Protein 6E0V (pdb70)

Nearest PDB structures (foldseek):
  6e0v-assembly1_A  TM=9.963E-01  e=3.475E-103  Escherichia phage phi92
  8x8m-assembly1_B  TM=2.894E-01  e=4.722E-09  Klebsiella phage SH-Kp 152410
  6f7k-assembly1_A  TM=2.338E-01  e=8.108E-05  Salmonella phage Det7
  3t9g-assembly1_A  TM=5.305E-01  e=9.166E-01  Caldicellulosiruptor bescii
  7znq-assembly1_D  TM=3.486E-01  e=6.035E-01  Stutzerimonas stutzeri ATCC 14405 = CCUG 16156

B-factor: mean 27.91, std 14.45, range [8.95, 146.29]

Sequence (1806 aa):
SYVEKNLLSSTTGAAMVGLPSGGNLLQAQYFVTPEQFGAIGDGVTDDTQAILKTITFANTNNIQVRADKNYRFTSSIAMSGVRWYGGTFTGNGGTMISTVSCWMENVRRFEKCYVKMLGGDCRFYRNIFSNATSTAAFLMQAMTSEGTLDFSYNEMYGCKYAILQQGTGEVMTYGRYSNNYIHDIKGDAIELNVVQKHYTEGLIIEENNHIANVDASGQGANWGIGIGVAGSGPYGVDDVPDSQYVRNFSIVGNRVYNCRQCLHVEMGKNNFTIRRDNEVYPNTAVSTGTGLTTCGVALYGCQDFEVDGLTGYLLNDPSVSTRMVFIDWGVNNGRYAGPPINFTIKNLDDIPESSIEEIATSGSDAWENSTIVSSNINCNVFKWRGLPSSSSTFNNIRCRSIDFIGQHGSGEGSGGGFYTRSQFTYMKWVGCTALSGDETTVSFAKIYTDRCDQVGNNFGVPTAVDGTGHRGPVLTTISEQYFTAYDEFPGGREFPTGTVIHCASGKKHVVTVGGAFFSDNEKIKATVTGQTYLQSNALNWASNGYAKAAGTKIVIPGAGANGGDLVTTIARATYVTNSLYTIDIADPIVTPTAENTQIKALNPVTFVTVNSYVEKNLLSSTTGAAMVGLPSGGNLLQAQYFVTPEQFGAIGDGVTDDTQAILKTITFANTNNIQVRADKNYRFTSSIAMSGVRWYGGTFTGNGGTMISTVSCWMENVRRFEKCYVKMLGGDCRFYRNIFSNATSTAAFLMQAMTSEGTLDFSYNEMYGCKYAILQQGTGEVMTYGRYSNNYIHDIKGDAIELNVVQKHYTEGLIIENNHIANVDASGQGANWGIGIGVAGSGPYGVDDVPDSQYVRNFSIVGNRVYNCRQCLHVEMGKNFTIRDNEVYPNTAVSTGTGLTTCGVALYGCQDFEVDGLTGYLLNDPSVSTRMVFIDWGVNNGRYAGPPINFTIKNLDDIPESSIEEIATSGSSDAWEENSSTIVSNINCNVFKWRGLPSSSTFNNIRCRSIDFIGQHGSGEGSGGGFYTRSQFTYMKWVGCTALSGDETTVSFAKIYTDRCDQVGNNFGVPTAVDGTGHRGPVLTTISEQYFTAYDEFPGGREFPTGTVIHCASGKKHVVTVGGAFFSDNEKIKATVTGQTYLQSNALNWASNGYAKAAGTKIVIPGAGANGGDLVTTIARATYVTNSLYTIDIADPIVTPTAEENTQQIIKALNPVTFVTVNSYVEKNLLSSTTGAAMVGLPSGGNLLQAQYFVTPEQFGAIGDGVTDDTQAILKTITFANTNNIQVRADKNYRFTSSIAMSGVRWYGGTFTGNGGTMISTVSCWMENVRFEKCYVKMLGGDCRFYRNIFSNATSTAAFLMQAMTSEGTLDFSYNEMYGCKYAILQQGTGEVMTYGRYSNNYIHDIKGDAIELNVVQKHYTEGLIIENNHIANVDASGQGANWGIGIGVAGSGPYGVDVPDSQYVRNFSIVGNRVYNCRQCLHVEMGKNFTIRDNEVYPNTAVSTGTGLTTCGVALYGCQDFEVDGLTGYLLNDPSVSTRMVFIDWGVNNGRYAGPPINFTIKNLDDIPESSIEIATSGSDAWENSTIVSNINCNVFKWRGLPSSSSTFNNIRCRSIDFIGQHGSGEGSGGGFYTRSSQFTYMKWVGCTALSSGGDDEETTTTVVSFAKIYTDRCDQVGNNFGVPTAVDGTGHRGPVLTTISEQYFTAYDEFPGGREFPTGTVIHCASGKKHVVTVGGAFFSDNEKIKATVTGQTYLQSNALNWASNGYAKAAGTKIVIPGAGANGGDLVTTIARATYVTNSLYTIDIADPIVTPTAENTQIKALNPVTFVTVN

Solvent-accessible surface area: 73915 Å² total; per-residue (Å²): 163,204,89,111,178,129,91,86,95,50,138,84,1,26,43,90,61,60,59,142,101,73,27,34,63,70,134,39,72,134,48,10,27,0,52,112,40,50,7,94,8,76,17,123,57,82,4,5,120,7,0,59,109,0,10,86,80,4,80,102,77,107,34,30,0,93,14,135,106,53,0,53,0,54,61,66,0,73,3,50,36,4,80,1,40,13,11,27,1,15,2,88,4,31,16,37,0,4,0,37,50,1,97,0,27,85,2,82,0,23,92,0,36,0,42,0,34,0,13,83,0,55,0,45,122,2,61,1,0,52,2,82,18,74,3,0,0,20,0,67,50,6,100,46,100,2,27,0,10,0,6,139,3,50,0,51,22,0,60,22,0,0,9,2,60,10,88,47,82,27,0,34,65,0,90,0,6,47,2,106,0,23,73,4,81,0,2,0,0,14,0,44,62,0,29,154,8,0,112,136,12,0,44,0,44,62,0,95,3,21,49,0,56,0,45,78,55,37,84,85,51,0,9,0,0,0,0,3,4,29,41,81,32,13,25,131,30,80,80,67,31,3,0,73,97,3,27,0,40,22,2,92,0,82,26,0,41,1,0,0,14,0,53,2,0,26,74,6,33,0,92,85,3,51,0,27,0,19,23,67,11,0,67,82,3,71,12,39,8,0,0,0,0,0,43,2,0,10,43,8,36,0,18,9,2,64,10,108,19,65,22,88,92,102,97,18,32,41,0,0,24,1,19,4,1,65,45,166,64,160,73,17,4,0,0,8,34,4,27,0,60,66,1,85,0,39,104,1,12,1,31,1,9,0,5,4,8,57,87,45,107,0,36,1,73,0,12,58,5,37,0,35,49,0,34,0,28,0,13,0,8,31,0,32,0,54,77,0,76,0,63,24,4,50,2,24,0,42,9,18,105,64,52,35,16,2,7,52,75,78,76,41,79,98,117,0,36,0,66,0,46,30,1,40,0,53,50,77,41,60,31,65,49,69,22,45,70,1,35,9,48,136,15,44,19,90,59,26,62,15,30,7,76,64,36,65,45,36,142,55,113,18,36,111,125,146,82,67,81,40,42,103,69,142,13,81,59,51,83,12,16,3,0,111,66,5,39,61,11,1,10,0,81,8,64,72,53,67,75,7,35,1,63,78,18,0,2,61,21,9,120,94,0,45,0,59,51,4,99,36,45,22,65,93,0,22,9,48,62,28,64,2,71,36,72,12,82,26,7,24,54,29,5,60,0,18,0,22,22,0,4,77,65,26,32,92,18,78,4,7,0,37,119,43,36,48,94,61,125,107,44,67,0,0,36,6,35,50,66,2,61,10,19,10,11,68,37,4,42,0,87,9,66,56,92,21,68,62,71,62,74,140,161,207,92,106,177,122,91,84,91,50,136,81,1,25,44,90,61,62,57,144,100,74,27,30,64,71,134,39,72,138,49,8,28,0,52,111,38,49,6,97,8,77,15,120,57,80,3,5,118,7,0,38,106,0,9,83,80,5,23,84,82,107,32,28,0,91,13,134,107,52,1,54,0,53,61,52,0,12,2,4,38,3,80,1,38,11,11,24,1,15,2,88,5,32,16,41,0,4,0,22,39,1,97,0,28,82,2,72,0,29,84,1,33,0,41,0,40,0,3,77,0,60,0,46,123,2,50,0,0,48,1,76,18,74,2,0,0,19,0,61,48,7,58,1,72,1,26,0,8,0,6,139,2,54,0,53,23,0,59,22,0,0,10,2,51,12,82,44,44,18,0,33,66,0,90,0,6,48,2,108,0,25,74,4,82,0,2,0,0,16,0,44,51,0,36,142,8,1,110,136,12,1,45,0,44,63,0,96,3,21,50,0,59,0,48,76,56,35,85,84,49,0,7,0,0,0,0,3,4,29,40,83,33,12,26,131,32,81,78,68,32,3,0,72,94,3,22,0,23,23,2,94,0,84,26,0,42,2,0,0,15,0,51,2,0,29,74,7,31,1,103,87,3,54,0,26,0,18,21,68,11,0,68,82,2,73,13,42,5,0,0,0,0,1,40,2,0,10,45,8,45,0,28,9,2,63,11,108,19,65,23,85,94,102,98,17,31,70,0,0,28,1,10,2,2,74,40,165,76,153,91,20,3,0,0,8,44,3,30,0,61,66,2,83,0,38,101,1,13,1,46,1,9,0,6,4,5,59,89,46,124,0,47,1,74,0,13,57,6,37,0,36,51,0,59,0,27,1,12,0,7,31,0,32,0,57,74,1,75,0,64,23,4,50,1,26,0,44,8,17,106,84,54,40,14,5,7,51,76,80,76,33,79,101,116,0,35,0,68,0,47,30,1,41,0,54,47,76,42,59,27,64,48,70,21,44,69,1,35,10,49,138,15,44,19,91,59,25,60,16,30,8,76,63,37,66,45,36,143,54,110,17,37,111,125,146,80,65,78,37,40,101,74,140,13,82,59,52,83,13,17,3,0,116,67,6,36,58,10,0,11,0,84,7,65,73,54,65,78,6,36,1,64,80,18,0,2,62,22,10,119,95,1,90,0,56,52,4,97,87,44,26,65,94,0,22,8,50,60,27,63,2,69,36,72,12,83,25,6,23,53,26,5,59,0,16,0,43,24,0,3,66,154,42,34,91,16,79,5,8,0,38,121,43,35,48,93,62,124,107,43,69,1,0,37,6,36,49,63,2,71,39,82,12,75,78,73,23,55,1,80,10,67,57,92,22,68,63,72,61,75,142,158,206,92,104,175,119,92,86,93,49,137,82,1,26,43,89,60,61,62,144,103,75,27,33,64,67,131,49,97,120,63,10,31,0,54,117,36,51,6,94,9,74,15,118,55,78,3,4,120,7,0,54,113,0,10,87,83,1,66,100,75,120,34,17,0,97,12,132,107,53,0,50,0,56,57,78,1,75,2,50,34,1,89,0,30,11,11,26,0,16,2,86,6,32,15,40,0,2,0,37,49,1,103,0,36,72,2,75,0,28,88,0,29,0,33,0,35,0,14,88,0,70,0,51,151,2,48,0,0,49,3,76,19,69,2,0,0,18,1,70,52,8,100,47,98,3,21,0,18,0,0,127,2,47,0,53,24,0,58,19,0,0,10,2,52,10,82,48,77,32,0,23,84,0,62,0,0,46,2,91,0,25,72,3,92,0,2,0,0,14,0,44,52,0,31,151,11,4,116,116,23,7,52,0,34,75,2,65,0,12,54,0,57,0,48,70,76,26,90,83,47,0,8,0,0,0,0,2,2,33,39,80,30,14,20,115,29,81,77,69,33,1,2,78,105,9,23,0,20,29,2,84,0,78,27,0,41,2,0,0,16,0,51,2,0,20,74,7,38,1,96,84,3,53,0,25,0,18,20,67,10,0,65,78,6,73,12,41,4,0,0,0,0,1,40,3,0,9,51,8,42,0,29,10,1,63,10,106,19,60,23,86,94,104,99,18,29,59,0,0,31,1,10,2,1,74,36,161,76,146,89,20,5,1,0,7,47,4,26,0,64,65,2,81,0,38,86,1,6,0,40,4,10,0,6,4,4,60,89,27,114,0,52,1,72,0,12,58,6,45,2,23,50,0,68,0,25,1,12,0,9,34,0,32,0,53,75,2,95,0,86,22,3,49,1,25,0,40,8,16,108,82,53,40,14,4,8,51,71,80,79,25,78,103,116,0,35,0,66,0,47,30,1,38,4,85,41,75,72,84,34,95,60,62,21,42,71,0,34,10,50,140,16,40,13,93,68,31,81,24,31,7,75,63,38,60,45,36,144,52,112,19,38,110,120,145,83,69,79,55,45,102,71,137,12,82,58,53,84,13,16,3,0,112,68,5,42,62,11,2,12,0,83,7,62,72,54,65,76,6,35,1,61,80,19,0,2,61,24,10,119,87,1,74,0,61,58,4,95,85,43,24,68,90,1,21,8,46,61,27,62,1,70,35,73,10,77,26,6,24,61,46,6,92,0,14,0,41,23,0,4,64,160,40,33,93,16,74,3,7,1,40,123,43,35,45,80,62,93,67,46,53,0,0,35,6,24,44,63,2,71,38,81,10,74,93,72,24,53,1,82,13,69,56,94,22,67,63,72,62,72,143

Secondary structure (DSSP, 8-state):
----HHHHTSTTGGGGSB-TTSSBSGGG--EE-GGGGT---EEEEE-HHHHHHHHHHHHHHT-EEE--SEEE--S-EEEES-EEES-EEEEEEEEEEEEES-EEES-EEEEEEEEEEEEEEEEES-EEE---SSEEEEEEEESS-EEEEEES-EEESSSEEEEEEEEES-EEEEEEES-EEEEESS-SEEEES-TTS-TT-EEEES-EEEEE--TTS-TTTTEEEEEE--S---TTS-GGGSEES-EEES-EEEEESEEEEEESEEEEEEEEEEEEE-TTSSTTS-PPPEEEEEES-EEEEEEEEEE--SS-TTT--EEEEEE-EEETTEEE---EEEEEEEEE-TTSEEEEE----SSS--EEEEEEEE-SEEEEE---SEEEEEEEEESEEEEESS--TTSSTTTTS----S--EEEEES-EE-BTTB--EEEE----SEEEEES-SS------SSTTBTBS-------EEEESSSSPPPS--B-TT-EEEETTS-EEEEEE-BB---TT--B--B-TT--EEEBSSS-TTSSTT---TT-EEEETT-SGGGPPEEEEEEEEEEEETTEEEEEESS--SS-B-TTB--EESSB-EEEEE-/----HHHHTSTTGGGGSB-TTSSBGGGG--EE-GGGGT---EEEEE-HHHHHHHHHHHHHHT-EEE--SEEE--S-EEEES-EEES-EEEEEEEEEEEEES-EEES-EEEEEEEEEEEEEEEEES-EEE---SSEEEEEEEESS-EEEEEES-EEESSSEEEEEEEEESPEEEEEEES-EEEEESS-SEEEES-TT--TT-EEEES-EEEEE--TTS-TTTTEEEEEE--S---TTS-GGGSEES-EEES-EEEEESEEEEEESEEEEEEEEEEEEE-TTSSTTS-PPPEEEEEES-EEEEEEEEEE--SS-TTT--EEEEEE-EEETTEEE---EEEEEEEEE-TTSEEEEE----SSS--EEEEEEEE-SEEEEE---SEEEEEEEEESEEEEESS--TTSSTTTTS----S--EEEEES-EE-BTTB--EEEE----SEEEEES-SS------SSTTTTSS-------EEEESSSSPPPS--B-TT-EEEETTS-EEEEEE-BB---TT--B----TT--EEEBSSS-TTSSTT---TT-EEEETT-SGGG-PEEEEEEEEEEEETTEEEEEESS--SS---TTB--EESSB-EEEEE-/----HHHHTSTTGGGGSB-TTSSBSGGG--EE-GGGGT---EEEEE-HHHHHHHHHHHHHHT-EEE--SEEE--S-EEEES-EEES-EEEEEEEEEEEEES-EEES-EEEEEEEEEEEEEEEEES-EEE---SSEEEEEEEESS-EEEEEES-EEESSSEEEEEEEEES-EEEEEEES-EEEEESS-SEEEES-TTS-TT-EEEES-EEEEE--TTSSTTTTEEEEEE--S---TTS-GGGSEEEEEEES-EEEEESEEEEEESEEEEEEEEEEEEE-TTSSTTS-PPPEEEEEES-EEEEEEEEE---SS-TTT--EEEEEE-EEETTEEE---EEEEEEEEE-TTSEEEEE----SSS--EEEEEEEE-SEEEEE---SEEEEEEEEESEEEEESS--TTSSTTTTS----S--EEEEES-EE--TT--EEEEE----SEEEEES-SS------SSTTTTSS-------EEEESSSSPPPS--B-TT-EEEETTS-EEEEEE-BB---TT--B----TT--EEEBSSS-TTSSTT---TT-EEEETT-SGGG--EEEEEEEEEEEETTEEEEEESS--SS---TTB--EESSB-EEEEE-

Foldseek 3Di:
DDDDPVCCPDPCNQQVAADPVRGTRNVVPQAAELVVQPFPQAQPPASAVSVQVRQVVCVVVVGEYEYEGEHEHEAEAEHENYEYEYYEYAYPQAHEYEYENYEYAHYEYHSYAYEYQAAEYEYAHYEQARHAPQERYEYEQRAEEHEYEAEHYEYENYAEYAEYDQPHHEHQYYEAEHYEYEHYQFEDAEHEQRLVYNVVEDEHAQYEYEHFFNAPHEAPGFEHHEDEFADDFAAPDDSSRAREDYEAYNYEHYATQEHYEYERHEHYEYEAYEYAHEPVGHPPNPDHGADYAYELYEHYEYYHYHYFYPDDVVVHQAHAHAAYHADVRAGHRFYFNYEYEHAAYQSHEHAHEGEAAQVDAGAYEYEHARYEEYEYHYFGQEYEAYQHEYQEYHEEYQAAPPRGGCRNPHDYLPAREYEAEQYEHHDQQARHYDYYAQQHLYYHYENYPDDHDHDHPDPCSNHDDDDDAHEEEEDQDDADFAADWHQQQYKYAYPVRKIKHWHFTWGDADPQWWWAKDDFFAFKIWTPDDDCPDRNRHHDGSFWKWFQLQDPPRHIDIWTFNATWDADPNTTMTGTPDTGHHIDHGGGHMGGPGHIDMDMDD/DDDDPVCCPDPCNQQVADDPVRGTRVVVPQEAELVVQPFPQAQPPASAVSVQVRQVVCVVPVGAYEYEGEHEHEAEAEHESYEYEYYEYAYPQAHEYEYANYEYAHYEYHSYAYEYQAHEYEYAHYEQEQHAPQERYEYEQRAEEYEYEAEHYEYENYAEHAEYDQPHHEHQYYEHEHYEYEHYQFEDHEHEQRLVYNVPEDEAAQYEYYHFFNAPHAAPGFEHHEYEFDDDFAQPDDSSRAREDYEAYNYEHYETQEHYEYERHEHYEYEAYEYAHEPPGHPPNPDHGADYAYELYEHYEYYHYHYFYPDDPVVHQAHAHAYYHDDPHAGHRFYFNYEYEHAAYQSHEHAHEGEAAQVDFGEYYYEHARYEEYEYEYFGQEYEAYAHEYQEYHEEYQAAPPRGHCRPPHDYLPAGEYEYEQYEHHDQQARHYDYYAQQHLYYHYENYPDDHDHDHDDPCSNHDDDDDAHEEEEEQDDADFAADWHQQQYKYAYPVRKIKHWHHTWGDADPQWWWAKDDFFAFKIWTPDDDCPDRNRHHDFSFWKWFQLQDPPRGIDIWTFNATWDDDPNTTMTGTPDTGHGIDHTGTGIGGPGHIDMDMDD/DDDDPPCLPDPCNQQVADDPVRGTRVVVDQAAELVVQPFPQAQPPASAVSVQVRLVCCQVVVGAYEYEGEHEHEAEAEHESYEYEYYEYAYPQAHEYEYEQYEYARYEDHSYAYEYQAAEYEYAHYEQERHAPQERYEYEQRAEEYEYEAEHYEYENYAEHADYDQPHHEHAAYEAEHYEYEHYQFEDHEHEQRLVYNVVAAEAAQYEYEHFFNAPHAAPGFEHHEHEFDDDFAAPDDSSRANEDYEYEHYEHYATQEHYYYERHEHYEYEAYEYEHEPPGRPPNPDHGADYAYELYEHYEYYHYHYFYPDDPVVHQAHEHQAYHDDPRAGHRFYFHYEYEHAAYQSHEYAHEGEDAQVDAGEYEYEHARYEEYEYEYFGQEYEAYQHEYQEYHEEYQAAPPRGHCRNVHDYLPAGEYEAEQYEHHDQFARHYDYYAQQHLYYYYENYPDDHDHDHPDPCSNHDDDDDAHAEEEDQDDADFAADWHCQQYKYQYPVRKIKHWHFTWGDADPQWWWAKDDWFAFKIWTPDDDCPDRNHHHDGHFWKWFQLQDPPRGIDIWTFHATWDADPNTTMTGTDDTGHGIDHTGTHIGGPRHIDMDMDD

InterPro domains:
  IPR006626 Parallel beta-helix repeat [SM00710] (318-340)
  IPR006626 Parallel beta-helix repeat [SM00710] (371-393)
  IPR006626 Parallel beta-helix repeat [SM00710] (399-439)
  IPR006626 Parallel beta-helix repeat [SM00710] (443-464)
  IPR006626 Parallel beta-helix repeat [SM00710] (465-496)
  IPR011050 Pectin lyase fold/virulence factor [SSF51126] (240-481)
  IPR012334 Pectin lyase fold [G3DSA:2.160.20.10] (234-518)
  IPR023882 Colanic acid biosynthesis WcaM [PF27800] (357-556)
  IPR058969 Putative phage tail fibre, N-terminal domain [PF26208] (10-114)

Structure (mmCIF, N/CA/C/O backbone):
data_6E0V
#
_entry.id   6E0V
#
_cell.length_a   118.400
_cell.length_b   118.400
_cell.length_c   140.166
_cell.angle_alpha   90.00
_cell.angle_beta   90.00
_cell.angle_gamma   120.00
#
_symmetry.space_group_name_H-M   'P 3'
#
loop_
_entity.id
_entity.type
_entity.pdbx_description
1 polymer 'Bacteriophage Phi92 gp150'
2 non-polymer 'STRONTIUM ION'
3 non-polymer 'CHLORIDE ION'
4 non-polymer GLYCEROL
5 non-polymer 1,2-ETHANEDIOL
6 water water
#
loop_
_atom_site.group_PDB
_atom_site.id
_atom_site.type_symbol
_atom_site.label_atom_id
_atom_site.label_alt_id
_atom_site.label_comp_id
_atom_site.label_asym_id
_atom_site.label_entity_id
_atom_site.label_seq_id
_atom_site.pdbx_PDB_ins_code
_atom_site.Cartn_x
_atom_site.Cartn_y
_atom_site.Cartn_z
_atom_site.occupancy
_atom_site.B_iso_or_equiv
_atom_site.auth_seq_id
_atom_site.auth_comp_id
_atom_site.auth_asym_id
_atom_site.auth_atom_id
_atom_site.pdbx_PDB_model_num
ATOM 1 N N . SER A 1 23 ? 66.024 -37.340 7.327 1.00 75.01 201 SER A N 1
ATOM 2 C CA . SER A 1 23 ? 65.213 -38.473 6.895 1.00 89.55 201 SER A CA 1
ATOM 3 C C . SER A 1 23 ? 64.018 -38.012 6.057 1.00 58.71 201 SER A C 1
ATOM 4 O O . SER A 1 23 ? 63.510 -38.763 5.226 1.00 41.50 201 SER A O 1
ATOM 11 N N . TYR A 1 24 ? 63.583 -36.773 6.278 1.00 41.28 202 TYR A N 1
ATOM 12 C CA . TYR A 1 24 ? 62.480 -36.165 5.552 1.00 59.80 202 TYR A CA 1
ATOM 13 C C . TYR A 1 24 ? 62.992 -35.105 4.584 1.00 42.38 202 TYR A C 1
ATOM 14 O O . TYR A 1 24 ? 64.089 -34.561 4.734 1.00 45.02 202 TYR A O 1
ATOM 32 N N . VAL A 1 25 ? 62.167 -34.811 3.586 1.00 41.93 203 VAL A N 1
ATOM 33 C CA . VAL A 1 25 ? 62.536 -33.883 2.521 1.00 36.99 203 VAL A CA 1
ATOM 34 C C . VAL A 1 25 ? 62.243 -32.456 2.967 1.00 41.47 203 VAL A C 1
ATOM 35 O O . VAL A 1 25 ? 61.095 -32.116 3.275 1.00 40.80 203 VAL A O 1
ATOM 48 N N . GLU A 1 26 ? 63.275 -31.605 2.961 1.00 32.65 204 GLU A N 1
ATOM 49 C CA . GLU A 1 26 ? 63.109 -30.196 3.312 1.00 43.73 204 GLU A CA 1
ATOM 50 C C . GLU A 1 26 ? 62.568 -29.400 2.129 1.00 51.13 204 GLU A C 1
ATOM 51 O O . GLU A 1 26 ? 63.072 -29.518 1.006 1.00 39.94 204 GLU A O 1
ATOM 63 N N . LYS A 1 27 ? 61.549 -28.572 2.395 1.00 41.16 205 LYS A N 1
ATOM 64 C CA . LYS A 1 27 ? 60.881 -27.817 1.336 1.00 62.03 205 LYS A CA 1
ATOM 65 C C . LYS A 1 27 ? 61.859 -26.941 0.557 1.00 37.35 205 LYS A C 1
ATOM 66 O O . LYS A 1 27 ? 61.785 -26.852 -0.670 1.00 37.32 205 LYS A O 1
ATOM 85 N N . ASN A 1 28 ? 62.776 -26.265 1.256 1.00 40.35 206 ASN A N 1
ATOM 86 C CA . ASN A 1 28 ? 63.678 -25.348 0.566 1.00 43.57 206 ASN A CA 1
ATOM 87 C C . ASN A 1 28 ? 64.743 -26.067 -0.258 1.00 41.26 206 ASN A C 1
ATOM 88 O O . ASN A 1 28 ? 65.272 -25.478 -1.207 1.00 42.15 206 ASN A O 1
ATOM 99 N N . LEU A 1 29 ? 65.078 -27.315 0.075 1.00 37.25 207 LEU A N 1
ATOM 100 C CA . LEU A 1 29 ? 65.937 -28.094 -0.811 1.00 33.80 207 LEU A CA 1
ATOM 101 C C . LEU A 1 29 ? 65.167 -28.579 -2.028 1.00 31.86 207 LEU A C 1
ATOM 102 O O . LEU A 1 29 ? 65.687 -28.552 -3.150 1.00 32.55 207 LEU A O 1
ATOM 118 N N . LEU A 1 30 ? 63.918 -29.014 -1.834 1.00 28.38 208 LEU A N 1
ATOM 119 C CA . LEU A 1 30 ? 63.148 -29.525 -2.969 1.00 32.70 208 LEU A CA 1
ATOM 120 C C . LEU A 1 30 ? 62.818 -28.425 -3.970 1.00 36.96 208 LEU A C 1
ATOM 121 O O . LEU A 1 30 ? 62.769 -28.690 -5.171 1.00 33.35 208 LEU A O 1
ATOM 137 N N . SER A 1 31 ? 62.607 -27.193 -3.505 1.00 33.79 209 SER A N 1
ATOM 138 C CA . SER A 1 31 ? 62.252 -26.095 -4.399 1.00 33.14 209 SER A CA 1
ATOM 139 C C . SER A 1 31 ? 63.468 -25.367 -4.967 1.00 34.06 209 SER A C 1
ATOM 140 O O . SER A 1 31 ? 63.298 -24.436 -5.762 1.00 31.20 209 SER A O 1
ATOM 148 N N . SER A 1 32 ? 64.680 -25.769 -4.594 1.00 33.15 210 SER A N 1
ATOM 149 C CA . SER A 1 32 ? 65.879 -25.161 -5.152 1.00 33.59 210 SER A CA 1
ATOM 150 C C . SER A 1 32 ? 66.092 -25.612 -6.604 1.00 32.45 210 SER A C 1
ATOM 151 O O . SER A 1 32 ? 65.429 -26.524 -7.106 1.00 28.00 210 SER A O 1
ATOM 159 N N . THR A 1 33 ? 67.058 -24.962 -7.274 1.00 26.48 211 THR A N 1
ATOM 160 C CA . THR A 1 33 ? 67.388 -25.258 -8.670 1.00 28.58 211 THR A CA 1
ATOM 161 C C . THR A 1 33 ? 67.954 -26.655 -8.877 1.00 30.84 211 THR A C 1
ATOM 162 O O . THR A 1 33 ? 68.030 -27.106 -10.034 1.00 32.87 211 THR A O 1
ATOM 173 N N . THR A 1 34 ? 68.358 -27.338 -7.809 1.00 28.24 212 THR A N 1
ATOM 174 C CA . THR A 1 34 ? 68.758 -28.738 -7.876 1.00 30.08 212 THR A CA 1
ATOM 175 C C . THR A 1 34 ? 67.774 -29.659 -7.159 1.00 35.87 212 THR A C 1
ATOM 176 O O . THR A 1 34 ? 68.100 -30.827 -6.903 1.00 29.94 212 THR A O 1
ATOM 187 N N . GLY A 1 35 ? 66.581 -29.167 -6.831 1.00 32.66 213 GLY A N 1
ATOM 188 C CA . GLY A 1 35 ? 65.650 -29.976 -6.064 1.00 34.55 213 GLY A CA 1
ATOM 189 C C . GLY A 1 35 ? 65.200 -31.219 -6.799 1.00 27.80 213 GLY A C 1
ATOM 190 O O . GLY A 1 35 ? 64.905 -32.248 -6.168 1.00 32.13 213 GLY A O 1
ATOM 194 N N . ALA A 1 36 ? 65.138 -31.152 -8.133 1.00 24.47 214 ALA A N 1
ATOM 195 C CA . ALA A 1 36 ? 64.692 -32.299 -8.917 1.00 23.62 214 ALA A CA 1
ATOM 196 C C . ALA A 1 36 ? 65.602 -33.504 -8.720 1.00 27.83 214 ALA A C 1
ATOM 197 O O . ALA A 1 36 ? 65.163 -34.646 -8.933 1.00 24.30 214 ALA A O 1
ATOM 204 N N . ALA A 1 37 ? 66.856 -33.279 -8.316 1.00 23.59 215 ALA A N 1
ATOM 205 C CA . ALA A 1 37 ? 67.767 -34.397 -8.067 1.00 29.60 215 ALA A CA 1
ATOM 206 C C . ALA A 1 37 ? 67.310 -35.265 -6.910 1.00 29.57 215 ALA A C 1
ATOM 207 O O . ALA A 1 37 ? 67.821 -36.383 -6.752 1.00 27.87 215 ALA A O 1
ATOM 214 N N . MET A 1 38 ? 66.359 -34.788 -6.105 1.00 33.11 216 MET A N 1
ATOM 215 C CA . MET A 1 38 ? 65.853 -35.571 -4.980 1.00 30.98 216 MET A CA 1
ATOM 216 C C . MET A 1 38 ? 64.812 -36.594 -5.400 1.00 28.97 216 MET A C 1
ATOM 217 O O . MET A 1 38 ? 64.428 -37.433 -4.565 1.00 27.55 216 MET A O 1
ATOM 231 N N . VAL A 1 39 ? 64.366 -36.546 -6.651 1.00 26.84 217 VAL A N 1
ATOM 232 C CA . VAL A 1 39 ? 63.260 -37.359 -7.138 1.00 24.61 217 VAL A CA 1
ATOM 233 C C . VAL A 1 39 ? 63.824 -38.453 -8.033 1.00 22.32 217 VAL A C 1
ATOM 234 O O . VAL A 1 39 ? 64.379 -38.167 -9.101 1.00 24.42 217 VAL A O 1
ATOM 247 N N . GLY A 1 40 ? 63.634 -39.710 -7.626 1.00 27.98 218 GLY A N 1
ATOM 248 C CA . GLY A 1 40 ? 64.131 -40.822 -8.416 1.00 26.85 218 GLY A CA 1
ATOM 249 C C . GLY A 1 40 ? 63.204 -41.224 -9.548 1.00 30.69 218 GLY A C 1
ATOM 250 O O . GLY A 1 40 ? 61.986 -41.035 -9.510 1.00 27.68 218 GLY A O 1
ATOM 254 N N . LEU A 1 41 ? 63.806 -41.796 -10.591 1.00 24.52 219 LEU A N 1
ATOM 255 C CA . LEU A 1 41 ? 63.047 -42.204 -11.760 1.00 22.74 219 LEU A CA 1
ATOM 256 C C . LEU A 1 41 ? 63.277 -43.696 -12.019 1.00 27.56 219 LEU A C 1
ATOM 257 O O . LEU A 1 41 ? 64.196 -44.294 -11.450 1.00 24.28 219 LEU A O 1
ATOM 273 N N . PRO A 1 42 ? 62.461 -44.321 -12.863 1.00 26.88 220 PRO A N 1
ATOM 274 C CA . PRO A 1 42 ? 62.594 -45.781 -13.065 1.00 33.44 220 PRO A CA 1
ATOM 275 C C . PRO A 1 42 ? 63.962 -46.211 -13.566 1.00 35.66 220 PRO A C 1
ATOM 276 O O . PRO A 1 42 ? 64.406 -47.325 -13.276 1.00 32.08 220 PRO A O 1
ATOM 287 N N . SER A 1 43 ? 64.639 -45.364 -14.326 1.00 27.22 221 SER A N 1
ATOM 288 C CA . SER A 1 43 ? 65.963 -45.684 -14.831 1.00 27.31 221 SER A CA 1
ATOM 289 C C . SER A 1 43 ? 66.990 -45.946 -13.737 1.00 28.02 221 SER A C 1
ATOM 290 O O . SER A 1 43 ? 68.073 -46.471 -14.027 1.00 32.54 221 SER A O 1
ATOM 298 N N . GLY A 1 44 ? 66.706 -45.542 -12.498 1.00 26.09 222 GLY A N 1
ATOM 299 C CA . GLY A 1 44 ? 67.712 -45.458 -11.472 1.00 28.69 222 GLY A CA 1
ATOM 300 C C . GLY A 1 44 ? 68.384 -44.111 -11.379 1.00 30.94 222 GLY A C 1
ATOM 301 O O . GLY A 1 44 ? 69.166 -43.888 -10.447 1.00 29.93 222 GLY A O 1
ATOM 305 N N . GLY A 1 45 ? 68.120 -43.215 -12.320 1.00 25.09 223 GLY A N 1
ATOM 306 C CA . GLY A 1 45 ? 68.570 -41.841 -12.237 1.00 23.49 223 GLY A CA 1
ATOM 307 C C . GLY A 1 45 ? 67.554 -40.958 -11.529 1.00 30.74 223 GLY A C 1
ATOM 308 O O . GLY A 1 45 ? 66.683 -41.430 -10.791 1.00 30.12 223 GLY A O 1
ATOM 312 N N . ASN A 1 46 ? 67.663 -39.651 -11.767 1.00 23.76 224 ASN A N 1
ATOM 313 C CA . ASN A 1 46 ? 66.804 -38.705 -11.056 1.00 22.51 224 ASN A CA 1
ATOM 314 C C . ASN A 1 46 ? 66.191 -37.704 -12.018 1.00 22.24 224 ASN A C 1
ATOM 315 O O . ASN A 1 46 ? 66.508 -37.655 -13.217 1.00 24.55 224 ASN A O 1
ATOM 326 N N . LEU A 1 47 ? 65.238 -36.940 -11.492 1.00 21.17 225 LEU A N 1
ATOM 327 C CA . LEU A 1 47 ? 64.442 -36.066 -12.333 1.00 21.28 225 LEU A CA 1
ATOM 328 C C . LEU A 1 47 ? 65.265 -34.901 -12.882 1.00 23.83 225 LEU A C 1
ATOM 329 O O . LEU A 1 47 ? 64.971 -34.400 -13.972 1.00 22.36 225 LEU A O 1
ATOM 345 N N . LEU A 1 48 ? 66.302 -34.473 -12.164 1.00 23.18 226 LEU A N 1
ATOM 346 C CA . LEU A 1 48 ? 67.170 -33.416 -12.697 1.00 25.02 226 LEU A CA 1
ATOM 347 C C . LEU A 1 48 ? 67.830 -33.867 -13.991 1.00 29.27 226 LEU A C 1
ATOM 348 O O . LEU A 1 48 ? 67.974 -33.078 -14.942 1.00 24.59 226 LEU A O 1
ATOM 364 N N . GLN A 1 49 ? 68.179 -35.153 -14.069 1.00 24.50 227 GLN A N 1
ATOM 365 C CA . GLN A 1 49 ? 68.823 -35.714 -15.248 1.00 23.84 227 GLN A CA 1
ATOM 366 C C . GLN A 1 49 ? 67.864 -35.895 -16.410 1.00 25.78 227 GLN A C 1
ATOM 367 O O . GLN A 1 49 ? 68.312 -36.185 -17.528 1.00 25.93 227 GLN A O 1
ATOM 381 N N . ALA A 1 50 ? 66.565 -35.703 -16.183 1.00 24.41 228 ALA A N 1
ATOM 382 C CA . ALA A 1 50 ? 65.554 -35.798 -17.224 1.00 19.22 228 ALA A CA 1
ATOM 383 C C . ALA A 1 50 ? 65.210 -34.454 -17.846 1.00 21.69 228 ALA A C 1
ATOM 384 O O . ALA A 1 50 ? 64.375 -34.401 -18.754 1.00 23.38 228 ALA A O 1
ATOM 391 N N . GLN A 1 51 ? 65.851 -33.356 -17.429 1.00 19.47 229 GLN A N 1
ATOM 392 C CA . GLN A 1 51 ? 65.511 -32.029 -17.962 1.00 20.45 229 GLN A CA 1
ATOM 393 C C . GLN A 1 51 ? 66.298 -31.762 -19.234 1.00 26.10 229 GLN A C 1
ATOM 394 O O . GLN A 1 51 ? 67.312 -31.034 -19.257 1.00 25.47 229 GLN A O 1
ATOM 408 N N . TYR A 1 52 ? 65.821 -32.338 -20.325 1.00 19.21 230 TYR A N 1
ATOM 409 C CA . TYR A 1 52 ? 66.511 -32.112 -21.595 1.00 20.14 230 TYR A CA 1
ATOM 410 C C . TYR A 1 52 ? 66.034 -30.860 -22.303 1.00 20.76 230 TYR A C 1
ATOM 411 O O . TYR A 1 52 ? 66.514 -30.559 -23.406 1.00 23.69 230 TYR A O 1
ATOM 429 N N . PHE A 1 53 ? 65.141 -30.093 -21.682 1.00 20.31 231 PHE A N 1
ATOM 430 C CA . PHE A 1 53 ? 64.557 -28.913 -22.305 1.00 17.58 231 PHE A CA 1
ATOM 431 C C . PHE A 1 53 ? 64.231 -27.899 -21.215 1.00 21.54 231 PHE A C 1
ATOM 432 O O . PHE A 1 53 ? 64.214 -28.232 -20.024 1.00 19.61 231 PHE A O 1
ATOM 449 N N . VAL A 1 54 ? 63.895 -26.677 -21.630 1.00 17.76 232 VAL A N 1
ATOM 450 C CA . VAL A 1 54 ? 63.176 -25.751 -20.764 1.00 17.88 232 VAL A CA 1
ATOM 451 C C . VAL A 1 54 ? 61.871 -25.368 -21.456 1.00 18.02 232 VAL A C 1
ATOM 452 O O . VAL A 1 54 ? 61.694 -25.573 -22.661 1.00 19.29 232 VAL A O 1
ATOM 465 N N . THR A 1 55 ? 60.968 -24.774 -20.672 1.00 22.39 233 THR A N 1
ATOM 466 C CA . THR A 1 55 ? 59.699 -24.232 -21.167 1.00 18.98 233 THR A CA 1
ATOM 467 C C . THR A 1 55 ? 59.589 -22.746 -20.812 1.00 18.10 233 THR A C 1
ATOM 468 O O . THR A 1 55 ? 60.126 -22.307 -19.784 1.00 20.70 233 THR A O 1
ATO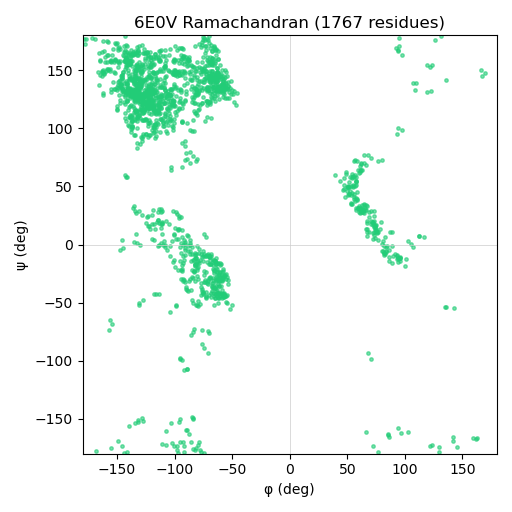M 479 N N . PRO A 1 56 ? 58.865 -21.960 -21.609 1.00 20.63 234 PRO A N 1
ATOM 480 C CA . PRO A 1 56 ? 58.687 -20.531 -21.270 1.00 19.19 234 PRO A CA 1
ATOM 481 C C . PRO A 1 56 ? 58.006 -20.298 -19.932 1.00 22.52 234 PRO A C 1
ATOM 482 O O . PRO A 1 56 ? 58.281 -19.300 -19.256 1.00 22.84 234 PRO A O 1
ATOM 493 N N . GLU A 1 57 ? 57.128 -21.195 -19.511 1.00 21.14 235 GLU A N 1
ATOM 494 C CA . GLU A 1 57 ? 56.447 -21.017 -18.245 1.00 23.68 235 GLU A CA 1
ATOM 495 C C . GLU A 1 57 ? 57.403 -21.024 -17.062 1.00 26.76 235 GLU A C 1
ATOM 496 O O . GLU A 1 57 ? 57.069 -20.494 -15.999 1.00 23.14 235 GLU A O 1
ATOM 508 N N . GLN A 1 58 ? 58.574 -21.651 -17.214 1.00 21.52 236 GLN A N 1
ATOM 509 C CA . GLN A 1 58 ? 59.549 -21.665 -16.141 1.00 24.31 236 GLN A CA 1
ATOM 510 C C . GLN A 1 58 ? 60.206 -20.310 -15.939 1.00 26.91 236 GLN A C 1
ATOM 511 O O . GLN A 1 58 ? 60.929 -20.138 -14.952 1.00 26.13 236 GLN A O 1
ATOM 525 N N . PHE A 1 59 ? 59.969 -19.355 -16.851 1.00 21.22 237 PHE A N 1
ATOM 526 C CA . PHE A 1 59 ? 60.539 -18.011 -16.782 1.00 23.97 237 PHE A CA 1
ATOM 527 C C . PHE A 1 59 ? 59.448 -16.962 -16.647 1.00 27.18 237 PHE A C 1
ATOM 528 O O . PHE A 1 59 ? 59.692 -15.767 -16.881 1.00 25.98 237 PHE A O 1
ATOM 545 N N . GLY A 1 60 ? 58.252 -17.388 -16.259 1.00 24.41 238 GLY A N 1
ATOM 546 C CA . GLY A 1 60 ? 57.178 -16.479 -15.919 1.00 32.02 238 GLY A CA 1
ATOM 547 C C . GLY A 1 60 ? 56.084 -16.374 -16.955 1.00 27.27 238 GLY A C 1
ATOM 548 O O . GLY A 1 60 ? 55.120 -15.636 -16.730 1.00 24.53 238 GLY A O 1
ATOM 552 N N . ALA A 1 61 ? 56.169 -17.103 -18.056 1.00 22.18 239 ALA A N 1
ATOM 553 C CA . ALA A 1 61 ? 55.142 -16.997 -19.083 1.00 21.10 239 ALA A CA 1
ATOM 554 C C . ALA A 1 61 ? 53.821 -17.565 -18.585 1.00 27.53 239 ALA A C 1
ATOM 555 O O . ALA A 1 61 ? 53.789 -18.613 -17.946 1.00 22.98 239 ALA A O 1
ATOM 562 N N . ILE A 1 62 ? 52.724 -16.849 -18.876 1.00 23.21 240 ILE A N 1
ATOM 563 C CA . ILE A 1 62 ? 51.374 -17.302 -18.560 1.00 21.74 240 ILE A CA 1
ATOM 564 C C . ILE A 1 62 ? 50.789 -18.132 -19.687 1.00 19.82 240 ILE A C 1
ATOM 565 O O . ILE A 1 62 ? 50.119 -19.143 -19.454 1.00 23.46 240 ILE A O 1
ATOM 581 N N . GLY A 1 63 ? 51.029 -17.761 -20.943 1.00 21.25 241 GLY A N 1
ATOM 582 C CA . GLY A 1 63 ? 50.620 -18.601 -22.039 1.00 21.41 241 GLY A CA 1
ATOM 583 C C . GLY A 1 63 ? 49.134 -18.611 -22.307 1.00 23.01 241 GLY A C 1
ATOM 584 O O . GLY A 1 63 ? 48.633 -19.558 -22.906 1.00 22.10 241 GLY A O 1
ATOM 588 N N . ASP A 1 64 ? 48.418 -17.561 -21.917 1.00 23.58 242 ASP A N 1
ATOM 589 C CA . ASP A 1 64 ? 46.984 -17.480 -22.150 1.00 24.68 242 ASP A CA 1
ATOM 590 C C . ASP A 1 64 ? 46.632 -16.681 -23.401 1.00 27.52 242 ASP A C 1
ATOM 591 O O . ASP A 1 64 ? 45.435 -16.501 -23.695 1.00 24.44 242 ASP A O 1
ATOM 600 N N . GLY A 1 65 ? 47.630 -16.248 -24.170 1.00 21.78 243 GLY A N 1
ATOM 601 C CA . GLY A 1 65 ? 47.389 -15.500 -25.401 1.00 23.42 243 GLY A CA 1
ATOM 602 C C . GLY A 1 65 ? 46.945 -14.065 -25.195 1.00 23.16 243 GLY A C 1
ATOM 603 O O . GLY A 1 65 ? 46.630 -13.386 -26.174 1.00 23.60 243 GLY A O 1
ATOM 607 N N . VAL A 1 66 ? 46.935 -13.590 -23.959 1.00 24.32 244 VAL A N 1
ATOM 608 C CA . VAL A 1 66 ? 46.427 -12.269 -23.582 1.00 24.73 244 VAL A CA 1
ATOM 609 C C . VAL A 1 66 ? 47.438 -11.552 -22.697 1.00 25.76 244 VAL A C 1
ATOM 610 O O . VAL A 1 66 ? 47.810 -10.407 -22.960 1.00 26.36 244 VAL A O 1
ATOM 623 N N . THR A 1 67 ? 47.879 -12.214 -21.631 1.00 23.88 245 THR A N 1
ATOM 624 C CA . THR A 1 67 ? 48.886 -11.632 -20.753 1.00 23.94 245 THR A CA 1
ATOM 625 C C . THR A 1 67 ? 50.181 -11.403 -21.534 1.00 20.07 245 THR A C 1
ATOM 626 O O . THR A 1 67 ? 50.606 -12.259 -22.308 1.00 20.95 245 THR A O 1
ATOM 637 N N . ASP A 1 68 ? 50.799 -10.235 -21.334 1.00 21.33 246 ASP A N 1
ATOM 638 C CA . ASP A 1 68 ? 52.021 -9.923 -22.083 1.00 21.53 246 ASP A CA 1
ATOM 639 C C . ASP A 1 68 ? 53.172 -10.782 -21.553 1.00 23.30 246 ASP A C 1
ATOM 640 O O . ASP A 1 68 ? 53.683 -10.543 -20.443 1.00 24.61 246 ASP A O 1
ATOM 649 N N . ASP A 1 69 ? 53.613 -11.749 -22.356 1.00 22.51 247 ASP A N 1
ATOM 650 C CA . ASP A 1 69 ? 54.684 -12.661 -21.994 1.00 21.35 247 ASP A CA 1
ATOM 651 C C . ASP A 1 69 ? 56.041 -12.274 -22.584 1.00 27.76 247 ASP A C 1
ATOM 652 O O . ASP A 1 69 ? 56.957 -13.112 -22.586 1.00 22.32 247 ASP A O 1
ATOM 661 N N . THR A 1 70 ? 56.201 -11.048 -23.110 1.00 21.50 248 THR A N 1
ATOM 662 C CA . THR A 1 70 ? 57.446 -10.708 -23.805 1.00 22.36 248 THR A CA 1
ATOM 663 C C . THR A 1 70 ? 58.674 -10.976 -22.910 1.00 20.78 248 THR A C 1
ATOM 664 O O . THR A 1 70 ? 59.657 -11.590 -23.346 1.00 22.61 248 THR A O 1
ATOM 675 N N . GLN A 1 71 ? 58.658 -10.480 -21.680 1.00 22.42 249 GLN A N 1
ATOM 676 C CA . GLN A 1 71 ? 59.873 -10.569 -20.864 1.00 23.72 249 GLN A CA 1
ATOM 677 C C . GLN A 1 71 ? 60.181 -12.025 -20.518 1.00 23.49 249 GLN A C 1
ATOM 678 O O . GLN A 1 71 ? 61.349 -12.420 -20.445 1.00 25.72 249 GLN A O 1
ATOM 692 N N . ALA A 1 72 ? 59.145 -12.827 -20.292 1.00 22.58 250 ALA A N 1
ATOM 693 C CA . ALA A 1 72 ? 59.352 -14.256 -20.051 1.00 26.48 250 ALA A CA 1
ATOM 694 C C . ALA A 1 72 ? 59.975 -14.942 -21.263 1.00 24.41 250 ALA A C 1
ATOM 695 O O . ALA A 1 72 ? 60.847 -15.803 -21.113 1.00 22.52 250 ALA A O 1
ATOM 702 N N . ILE A 1 73 ? 59.511 -14.608 -22.476 1.00 19.42 251 ILE A N 1
ATOM 703 C CA . ILE A 1 73 ? 60.100 -15.189 -23.688 1.00 17.79 251 ILE A CA 1
ATOM 704 C C . ILE A 1 73 ? 61.568 -14.787 -23.794 1.00 21.95 251 ILE A C 1
ATOM 705 O O . ILE A 1 73 ? 62.447 -15.623 -24.053 1.00 20.91 251 ILE A O 1
ATOM 721 N N . LEU A 1 74 ? 61.858 -13.505 -23.561 1.00 18.50 252 LEU A N 1
ATOM 722 C CA . LEU A 1 74 ? 63.242 -13.042 -23.589 1.00 18.83 252 LEU A CA 1
ATOM 723 C C . LEU A 1 74 ? 64.113 -13.806 -22.593 1.00 22.03 252 LEU A C 1
ATOM 724 O O . LEU A 1 74 ? 65.242 -14.178 -22.909 1.00 22.30 252 LEU A O 1
ATOM 740 N N . LYS A 1 75 ? 63.623 -13.998 -21.360 1.00 21.14 253 LYS A N 1
ATOM 741 C CA . LYS A 1 75 ? 64.400 -14.754 -20.375 1.00 23.40 253 LYS A CA 1
ATOM 742 C C . LYS A 1 75 ? 64.576 -16.208 -20.796 1.00 24.71 253 LYS A C 1
ATOM 743 O O . LYS A 1 75 ? 65.640 -16.801 -20.569 1.00 21.56 253 LYS A O 1
ATOM 762 N N . THR A 1 76 ? 63.547 -16.802 -21.408 1.00 21.68 254 THR A N 1
ATOM 763 C CA . THR A 1 76 ? 63.668 -18.167 -21.917 1.00 23.69 254 THR A CA 1
ATOM 764 C C . THR A 1 76 ? 64.759 -18.259 -22.979 1.00 29.23 254 THR A C 1
ATOM 765 O O . THR A 1 76 ? 65.592 -19.169 -22.959 1.00 21.49 254 THR A O 1
ATOM 776 N N . ILE A 1 77 ? 64.762 -17.313 -23.919 1.00 20.83 255 ILE A N 1
ATOM 777 C CA . ILE A 1 77 ? 65.740 -17.313 -25.005 1.00 22.66 255 ILE A CA 1
ATOM 778 C C . ILE A 1 77 ? 67.143 -17.146 -24.452 1.00 26.44 255 ILE A C 1
ATOM 779 O O . ILE A 1 77 ? 68.088 -17.804 -24.903 1.00 25.22 255 ILE A O 1
ATOM 795 N N . THR A 1 78 ? 67.305 -16.262 -23.468 1.00 23.71 256 THR A N 1
ATOM 796 C CA . THR A 1 78 ? 68.632 -16.059 -22.885 1.00 26.88 256 THR A CA 1
ATOM 797 C C . THR A 1 78 ? 69.131 -17.336 -22.224 1.00 27.54 256 THR A C 1
ATOM 798 O O . THR A 1 78 ? 70.281 -17.749 -22.415 1.00 24.76 256 THR A O 1
ATOM 809 N N . PHE A 1 79 ? 68.269 -17.984 -21.445 1.00 26.61 257 PHE A N 1
ATOM 810 C CA . PHE A 1 79 ? 68.669 -19.224 -20.790 1.00 27.15 257 PHE A CA 1
ATOM 811 C C . PHE A 1 79 ? 68.970 -20.311 -21.814 1.00 24.17 257 PHE A C 1
ATOM 812 O O . PHE A 1 79 ? 69.955 -21.057 -21.676 1.00 25.38 257 PHE A O 1
ATOM 829 N N . ALA A 1 80 ? 68.135 -20.420 -22.848 1.00 21.21 258 ALA A N 1
ATOM 830 C CA . ALA A 1 80 ? 68.361 -21.433 -23.877 1.00 23.05 258 ALA A CA 1
ATOM 831 C C . ALA A 1 80 ? 69.681 -21.185 -24.589 1.00 32.03 258 ALA A C 1
ATOM 832 O O . ALA A 1 80 ? 70.438 -22.120 -24.851 1.00 21.85 258 ALA A O 1
ATOM 839 N N . ASN A 1 81 ? 69.968 -19.924 -24.914 1.00 27.39 259 ASN A N 1
ATOM 840 C CA . ASN A 1 81 ? 71.245 -19.596 -25.540 1.00 31.84 259 ASN A CA 1
ATOM 841 C C . ASN A 1 81 ? 72.408 -19.859 -24.593 1.00 30.88 259 ASN A C 1
ATOM 842 O O . ASN A 1 81 ? 73.369 -20.562 -24.952 1.00 32.72 259 ASN A O 1
ATOM 853 N N . THR A 1 82 ? 72.339 -19.311 -23.372 1.00 33.97 260 THR A N 1
ATOM 854 C CA . THR A 1 82 ? 73.436 -19.445 -22.418 1.00 37.62 260 THR A CA 1
ATOM 855 C C . THR A 1 82 ? 73.784 -20.904 -22.160 1.00 40.25 260 THR A C 1
ATOM 856 O O . THR A 1 82 ? 74.962 -21.268 -22.090 1.00 28.70 260 THR A O 1
ATOM 867 N N . ASN A 1 83 ? 72.782 -21.747 -21.982 1.00 31.03 261 ASN A N 1
ATOM 868 C CA . ASN A 1 83 ? 73.005 -23.126 -21.585 1.00 23.48 261 ASN A CA 1
ATOM 869 C C . ASN A 1 83 ? 72.888 -24.119 -22.736 1.00 21.25 261 ASN A C 1
ATOM 870 O O . ASN A 1 83 ? 73.020 -25.330 -22.501 1.00 27.01 261 ASN A O 1
ATOM 881 N N . ASN A 1 84 ? 72.664 -23.646 -23.962 1.00 22.26 262 ASN A N 1
ATOM 882 C CA . ASN A 1 84 ? 72.502 -24.479 -25.150 1.00 20.10 262 ASN A CA 1
ATOM 883 C C . ASN A 1 84 ? 71.500 -25.618 -24.905 1.00 19.20 262 ASN A C 1
ATOM 884 O O . ASN A 1 84 ? 71.818 -26.807 -24.998 1.00 22.90 262 ASN A O 1
ATOM 895 N N . ILE A 1 85 ? 70.259 -25.230 -24.621 1.00 20.89 263 ILE A N 1
ATOM 896 C CA . ILE A 1 85 ? 69.213 -26.179 -24.287 1.00 19.18 263 ILE A CA 1
ATOM 897 C C . ILE A 1 85 ? 67.976 -25.828 -25.084 1.00 24.37 263 ILE A C 1
ATOM 898 O O . ILE A 1 85 ? 67.620 -24.645 -25.223 1.00 19.15 263 ILE A O 1
ATOM 914 N N . GLN A 1 86 ? 67.331 -26.865 -25.621 1.00 18.54 264 GLN A N 1
ATOM 915 C CA . GLN A 1 86 ? 66.133 -26.678 -26.430 1.00 16.94 264 GLN A CA 1
ATOM 916 C C . GLN A 1 86 ? 64.956 -26.175 -25.604 1.00 19.73 264 GLN A C 1
ATOM 917 O O . GLN A 1 86 ? 64.860 -26.368 -24.382 1.00 17.11 264 GLN A O 1
ATOM 931 N N . VAL A 1 87 ? 64.017 -25.536 -26.300 1.00 18.11 265 VAL A N 1
ATOM 932 C CA . VAL A 1 87 ? 62.785 -25.056 -25.683 1.00 17.61 265 VAL A CA 1
ATOM 933 C C . VAL A 1 87 ? 61.642 -25.934 -26.168 1.00 17.39 265 VAL A C 1
ATOM 934 O O . VAL A 1 87 ? 61.541 -26.221 -27.366 1.00 18.57 265 VAL A O 1
ATOM 947 N N . ARG A 1 88 ? 60.806 -26.367 -25.232 1.00 15.49 266 ARG A N 1
ATOM 948 C CA . ARG A 1 88 ? 59.548 -27.039 -25.512 1.00 13.31 266 ARG A CA 1
ATOM 949 C C . ARG A 1 88 ? 58.439 -26.105 -25.051 1.00 17.72 266 ARG A C 1
ATOM 950 O O . ARG A 1 88 ? 58.571 -25.455 -24.020 1.00 19.31 266 ARG A O 1
ATOM 971 N N . ALA A 1 89 ? 57.348 -26.065 -25.792 1.00 19.20 267 ALA A N 1
ATOM 972 C CA . ALA A 1 89 ? 56.224 -25.216 -25.413 1.00 16.99 267 ALA A CA 1
ATOM 973 C C . ALA A 1 89 ? 54.946 -25.757 -26.036 1.00 16.91 267 ALA A C 1
ATOM 974 O O . ALA A 1 89 ? 54.970 -26.412 -27.089 1.00 18.25 267 ALA A O 1
ATOM 981 N N . ASP A 1 90 ? 53.815 -25.382 -25.427 1.00 16.06 268 ASP A N 1
ATOM 982 C CA . ASP A 1 90 ? 52.536 -25.809 -25.990 1.00 16.18 268 ASP A CA 1
ATOM 983 C C . ASP A 1 90 ? 51.409 -24.805 -25.787 1.00 18.86 268 ASP A C 1
ATOM 984 O O . ASP A 1 90 ? 50.321 -25.017 -26.321 1.00 21.87 268 ASP A O 1
ATOM 993 N N . LYS A 1 91 ? 51.644 -23.713 -25.050 1.00 16.83 269 LYS A N 1
ATOM 994 C CA . LYS A 1 91 ? 50.590 -22.720 -24.883 1.00 15.94 269 LYS A CA 1
ATOM 995 C C . LYS A 1 91 ? 50.726 -21.591 -25.900 1.00 20.67 269 LYS A C 1
ATOM 996 O O . LYS A 1 91 ? 51.179 -21.813 -27.023 1.00 20.65 269 LYS A O 1
ATOM 1015 N N . ASN A 1 92 ? 50.294 -20.392 -25.533 1.00 18.04 270 ASN A N 1
ATOM 1016 C CA . ASN A 1 92 ? 50.086 -19.295 -26.484 1.00 17.27 270 ASN A CA 1
ATOM 1017 C C . ASN A 1 92 ? 50.646 -18.034 -25.834 1.00 17.81 270 ASN A C 1
ATOM 1018 O O . ASN A 1 92 ? 50.058 -17.521 -24.874 1.00 19.86 270 ASN A O 1
ATOM 1029 N N . TYR A 1 93 ? 51.806 -17.573 -26.316 1.00 16.94 271 TYR A N 1
ATOM 1030 C CA . TYR A 1 93 ? 52.586 -16.520 -25.657 1.00 14.69 271 TYR A CA 1
ATOM 1031 C C . TYR A 1 93 ? 52.381 -15.203 -26.387 1.00 20.91 271 TYR A C 1
ATOM 1032 O O . TYR A 1 93 ? 52.938 -14.988 -27.459 1.00 19.06 271 TYR A O 1
ATOM 1050 N N . ARG A 1 94 ? 51.546 -14.341 -25.806 1.00 17.25 272 ARG A N 1
ATOM 1051 C CA . ARG A 1 94 ? 51.375 -12.985 -26.318 1.00 17.64 272 ARG A CA 1
ATOM 1052 C C . ARG A 1 94 ? 52.652 -12.176 -26.091 1.00 21.02 272 ARG A C 1
ATOM 1053 O O . ARG A 1 94 ? 53.239 -12.208 -25.005 1.00 21.34 272 ARG A O 1
ATOM 1074 N N . PHE A 1 95 ? 53.125 -11.485 -27.133 1.00 18.05 273 PHE A N 1
ATOM 1075 C CA . PHE A 1 95 ? 54.314 -10.645 -27.011 1.00 19.19 273 PHE A CA 1
ATOM 1076 C C . PHE A 1 95 ? 54.111 -9.381 -27.844 1.00 21.16 273 PHE A C 1
ATOM 1077 O O . PHE A 1 95 ? 53.326 -9.353 -28.791 1.00 18.97 273 PHE A O 1
ATOM 1094 N N . THR A 1 96 ? 54.816 -8.312 -27.447 1.00 19.01 274 THR A N 1
ATOM 1095 C CA . THR A 1 96 ? 54.460 -6.973 -27.883 1.00 17.64 274 THR A CA 1
ATOM 1096 C C . THR A 1 96 ? 55.631 -6.139 -28.387 1.00 20.36 274 THR A C 1
ATOM 1097 O O . THR A 1 96 ? 55.417 -4.975 -28.750 1.00 22.58 274 THR A O 1
ATOM 1108 N N . SER A 1 97 ? 56.847 -6.678 -28.419 1.00 17.55 275 SER A N 1
ATOM 1109 C CA . SER A 1 97 ? 57.978 -5.997 -29.025 1.00 20.47 275 SER A CA 1
ATOM 1110 C C . SER A 1 97 ? 58.931 -7.060 -29.551 1.00 23.20 275 SER A C 1
ATOM 1111 O O . SER A 1 97 ? 58.759 -8.245 -29.289 1.00 22.60 275 SER A O 1
ATOM 1119 N N . SER A 1 98 ? 59.970 -6.611 -30.259 1.00 20.34 276 SER A N 1
ATOM 1120 C CA . SER A 1 98 ? 60.837 -7.546 -30.974 1.00 20.16 276 SER A CA 1
ATOM 1121 C C . SER A 1 98 ? 61.547 -8.519 -30.047 1.00 19.67 276 SER A C 1
ATOM 1122 O O . SER A 1 98 ? 62.009 -8.153 -28.967 1.00 21.79 276 SER A O 1
ATOM 1130 N N . ILE A 1 99 ? 61.672 -9.769 -30.508 1.00 18.13 277 ILE A N 1
ATOM 1131 C CA . ILE A 1 99 ? 62.417 -10.826 -29.834 1.00 17.75 277 ILE A CA 1
ATOM 1132 C C . ILE A 1 99 ? 63.489 -11.345 -30.777 1.00 19.17 277 ILE A C 1
ATOM 1133 O O . ILE A 1 99 ? 63.201 -11.644 -31.940 1.00 22.06 277 ILE A O 1
ATOM 1149 N N . ALA A 1 100 ? 64.728 -11.443 -30.291 1.00 16.48 278 ALA A N 1
ATOM 1150 C CA . ALA A 1 100 ? 65.858 -11.873 -31.123 1.00 17.03 278 ALA A CA 1
ATOM 1151 C C . ALA A 1 100 ? 66.379 -13.215 -30.634 1.00 21.44 278 ALA A C 1
ATOM 1152 O O . ALA A 1 100 ? 66.858 -13.322 -29.504 1.00 24.61 278 ALA A O 1
ATOM 1159 N N . MET A 1 101 ? 66.316 -14.237 -31.494 1.00 16.74 279 MET A N 1
ATOM 1160 C CA . MET A 1 101 ? 66.780 -15.569 -31.142 1.00 17.94 279 MET A CA 1
ATOM 1161 C C . MET A 1 101 ? 68.053 -15.901 -31.895 1.00 21.03 279 MET A C 1
ATOM 1162 O O . MET A 1 101 ? 68.190 -15.574 -33.072 1.00 18.55 279 MET A O 1
ATOM 1176 N N . SER A 1 102 ? 68.981 -16.575 -31.217 1.00 17.57 280 SER A N 1
ATOM 1177 C CA . SER A 1 102 ? 70.201 -17.024 -31.873 1.00 14.53 280 SER A CA 1
ATOM 1178 C C . SER A 1 102 ? 70.566 -18.402 -31.357 1.00 17.05 280 SER A C 1
ATOM 1179 O O . SER A 1 102 ? 70.711 -18.590 -30.139 1.00 18.13 280 SER A O 1
ATOM 1187 N N . GLY A 1 103 ? 70.708 -19.348 -32.270 1.00 16.73 281 GLY A N 1
ATOM 1188 C CA . GLY A 1 103 ? 71.124 -20.692 -31.901 1.00 17.36 281 GLY A CA 1
ATOM 1189 C C . GLY A 1 103 ? 70.070 -21.537 -31.210 1.00 27.39 281 GLY A C 1
ATOM 1190 O O . GLY A 1 103 ? 70.411 -22.565 -30.620 1.00 24.19 281 GLY A O 1
ATOM 1194 N N . VAL A 1 104 ? 68.808 -21.146 -31.272 1.00 17.34 282 VAL A N 1
ATOM 1195 C CA . VAL A 1 104 ? 67.745 -21.767 -30.477 1.00 15.27 282 VAL A CA 1
ATOM 1196 C C . VAL A 1 104 ? 67.132 -22.939 -31.217 1.00 19.33 282 VAL A C 1
ATOM 1197 O O . VAL A 1 104 ? 66.905 -22.881 -32.434 1.00 20.79 282 VAL A O 1
ATOM 1210 N N . ARG A 1 105 ? 66.864 -24.010 -30.478 1.00 16.58 283 ARG A N 1
ATOM 1211 C CA . ARG A 1 105 ? 66.005 -25.094 -30.942 1.00 14.28 283 ARG A CA 1
ATOM 1212 C C . ARG A 1 105 ? 64.683 -24.954 -30.207 1.00 15.25 283 ARG A C 1
ATOM 1213 O O . ARG A 1 105 ? 64.656 -25.035 -28.975 1.00 19.38 283 ARG A O 1
ATOM 1234 N N . TRP A 1 106 ? 63.595 -24.690 -30.948 1.00 13.70 284 TRP A N 1
ATOM 1235 C CA . TRP A 1 106 ? 62.285 -24.430 -30.332 1.00 15.79 284 TRP A CA 1
ATOM 1236 C C . TRP A 1 106 ? 61.247 -25.335 -30.970 1.00 17.51 284 TRP A C 1
ATOM 1237 O O . TRP A 1 106 ? 61.070 -25.316 -32.197 1.00 16.07 284 TRP A O 1
ATOM 1258 N N . TYR A 1 107 ? 60.531 -26.097 -30.135 1.00 16.52 285 TYR A N 1
ATOM 1259 C CA . TYR A 1 107 ? 59.557 -27.084 -30.590 1.00 13.41 285 TYR A CA 1
ATOM 1260 C C . TYR A 1 107 ? 58.217 -26.834 -29.909 1.00 17.56 285 TYR A C 1
ATOM 1261 O O . TYR A 1 107 ? 58.110 -26.967 -28.682 1.00 19.25 285 TYR A O 1
ATOM 1279 N N . GLY A 1 108 ? 57.195 -26.506 -30.702 1.00 17.37 286 GLY A N 1
ATOM 1280 C CA . GLY A 1 108 ? 55.847 -26.340 -30.203 1.00 14.99 286 GLY A CA 1
ATOM 1281 C C . GLY A 1 108 ? 55.483 -24.924 -29.802 1.00 19.12 286 GLY A C 1
ATOM 1282 O O . GLY A 1 108 ? 56.312 -24.012 -29.691 1.00 17.90 286 GLY A O 1
ATOM 1286 N N . GLY A 1 109 ? 54.189 -24.740 -29.572 1.00 14.57 287 GLY A N 1
ATOM 1287 C CA . GLY A 1 109 ? 53.700 -23.494 -29.011 1.00 16.58 287 GLY A CA 1
ATOM 1288 C C . GLY A 1 109 ? 53.252 -22.492 -30.051 1.00 16.38 287 GLY A C 1
ATOM 1289 O O . GLY A 1 109 ? 53.493 -22.625 -31.248 1.00 17.91 287 GLY A O 1
ATOM 1293 N N . THR A 1 110 ? 52.549 -21.467 -29.564 1.00 16.21 288 THR A N 1
ATOM 1294 C CA . THR A 1 110 ? 52.098 -20.362 -30.400 1.00 15.28 288 THR A CA 1
ATOM 1295 C C . THR A 1 110 ? 52.691 -19.070 -29.874 1.00 15.17 288 THR A C 1
ATOM 1296 O O . THR A 1 110 ? 52.680 -18.823 -28.662 1.00 17.44 288 THR A O 1
ATOM 1307 N N . PHE A 1 111 ? 53.212 -18.250 -30.790 1.00 14.15 289 PHE A N 1
ATOM 1308 C CA . PHE A 1 111 ? 53.585 -16.873 -30.498 1.00 16.04 289 PHE A CA 1
ATOM 1309 C C . PHE A 1 111 ? 52.479 -15.996 -31.066 1.00 14.12 289 PHE A C 1
ATOM 1310 O O . PHE A 1 111 ? 52.121 -16.169 -32.237 1.00 16.13 289 PHE A O 1
ATOM 1327 N N . THR A 1 112 ? 51.947 -15.073 -30.258 1.00 15.67 290 THR A N 1
ATOM 1328 C CA . THR A 1 112 ? 50.918 -14.153 -30.726 1.00 16.46 290 THR A CA 1
ATOM 1329 C C . THR A 1 112 ? 51.399 -12.714 -30.533 1.00 17.85 290 THR A C 1
ATOM 1330 O O . THR A 1 112 ? 51.564 -12.254 -29.399 1.00 20.49 290 THR A O 1
ATOM 1341 N N . GLY A 1 113 ? 51.615 -12.017 -31.640 1.00 16.32 291 GLY A N 1
ATOM 1342 C CA . GLY A 1 113 ? 52.023 -10.636 -31.600 1.00 15.81 291 GLY A CA 1
ATOM 1343 C C . GLY A 1 113 ? 50.845 -9.689 -31.717 1.00 19.18 291 GLY A C 1
ATOM 1344 O O . GLY A 1 113 ? 49.667 -10.080 -31.660 1.00 18.05 291 GLY A O 1
ATOM 1348 N N . ASN A 1 114 ? 51.185 -8.417 -31.905 1.00 16.53 292 ASN A N 1
ATOM 1349 C CA . ASN A 1 114 ? 50.203 -7.353 -32.099 1.00 18.70 292 ASN A CA 1
ATOM 1350 C C . ASN A 1 114 ? 49.685 -7.293 -33.524 1.00 21.24 292 ASN A C 1
ATOM 1351 O O . ASN A 1 114 ? 48.848 -6.430 -33.836 1.00 20.04 292 ASN A O 1
ATOM 1362 N N . GLY A 1 115 ? 50.178 -8.153 -34.408 1.00 17.48 293 GLY A N 1
ATOM 1363 C CA . GLY A 1 115 ? 49.838 -8.088 -35.818 1.00 17.98 293 GLY A CA 1
ATOM 1364 C C . GLY A 1 115 ? 51.087 -8.258 -36.657 1.00 19.97 293 GLY A C 1
ATOM 1365 O O . GLY A 1 115 ? 51.165 -9.140 -37.512 1.00 21.12 293 GLY A O 1
ATOM 1369 N N . GLY A 1 116 ? 52.095 -7.431 -36.374 1.00 18.64 294 GLY A N 1
ATOM 1370 C CA . GLY A 1 116 ? 53.322 -7.484 -37.151 1.00 17.75 294 GLY A CA 1
ATOM 1371 C C . GLY A 1 116 ? 54.575 -7.417 -36.296 1.00 17.08 294 GLY A C 1
ATOM 1372 O O . GLY A 1 116 ? 55.599 -6.873 -36.738 1.00 19.04 294 GLY A O 1
ATOM 1376 N N . THR A 1 117 ? 54.494 -7.945 -35.078 1.00 16.27 295 THR A N 1
ATOM 1377 C CA . THR A 1 117 ? 55.641 -7.995 -34.179 1.00 13.55 295 THR A CA 1
ATOM 1378 C C . THR A 1 117 ? 56.681 -8.991 -34.683 1.00 15.41 295 THR A C 1
ATOM 1379 O O . THR A 1 117 ? 56.339 -10.053 -35.211 1.00 16.05 295 THR A O 1
ATOM 1390 N N . MET A 1 118 ? 57.957 -8.645 -34.503 1.00 19.01 296 MET A N 1
ATOM 1391 C CA . MET A 1 118 ? 59.056 -9.375 -35.133 1.00 17.96 296 MET A CA 1
ATOM 1392 C C . MET A 1 118 ? 59.742 -10.341 -34.178 1.00 17.04 296 MET A C 1
ATOM 1393 O O . MET A 1 118 ? 60.005 -10.013 -33.019 1.00 17.07 296 MET A O 1
ATOM 1407 N N . ILE A 1 119 ? 60.042 -11.534 -34.690 1.00 14.13 297 ILE A N 1
ATOM 1408 C CA . ILE A 1 119 ? 60.948 -12.497 -34.061 1.00 16.78 297 ILE A CA 1
ATOM 1409 C C . ILE A 1 119 ? 62.090 -12.676 -35.040 1.00 13.73 297 ILE A C 1
ATOM 1410 O O . ILE A 1 119 ? 61.846 -13.109 -36.173 1.00 18.11 297 ILE A O 1
ATOM 1426 N N . SER A 1 120 ? 63.318 -12.342 -34.635 1.00 16.03 298 SER A N 1
ATOM 1427 C CA . SER A 1 120 ? 64.441 -12.564 -35.550 1.00 14.48 298 SER A CA 1
ATOM 1428 C C . SER A 1 120 ? 65.171 -13.849 -35.174 1.00 14.07 298 SER A C 1
ATOM 1429 O O . SER A 1 120 ? 65.198 -14.242 -34.013 1.00 17.23 298 SER A O 1
ATOM 1437 N N . THR A 1 121 ? 65.747 -14.507 -36.178 1.00 14.65 299 THR A N 1
ATOM 1438 C CA . THR A 1 121 ? 66.428 -15.770 -35.980 1.00 13.56 299 THR A CA 1
ATOM 1439 C C . THR A 1 121 ? 67.779 -15.786 -36.686 1.00 18.86 299 THR A C 1
ATOM 1440 O O . THR A 1 121 ? 67.854 -15.532 -37.895 1.00 16.36 299 THR A O 1
ATOM 1451 N N . VAL A 1 122 ? 68.813 -16.171 -35.938 1.00 15.53 300 VAL A N 1
ATOM 1452 C CA . VAL A 1 122 ? 70.120 -16.541 -36.481 1.00 16.40 300 VAL A CA 1
ATOM 1453 C C . VAL A 1 122 ? 70.400 -17.978 -36.067 1.00 14.75 300 VAL A C 1
ATOM 1454 O O . VAL A 1 122 ? 70.354 -18.285 -34.876 1.00 17.77 300 VAL A O 1
ATOM 1467 N N . SER A 1 123 ? 70.681 -18.845 -37.040 1.00 15.77 301 SER A N 1
ATOM 1468 C CA . SER A 1 123 ? 71.007 -20.253 -36.743 1.00 16.98 301 SER A CA 1
ATOM 1469 C C . SER A 1 123 ? 69.979 -20.897 -35.815 1.00 17.21 301 SER A C 1
ATOM 1470 O O . SER A 1 123 ? 70.324 -21.500 -34.797 1.00 21.06 301 SER A O 1
ATOM 1478 N N . CYS A 1 124 ? 68.701 -20.740 -36.145 1.00 14.50 302 CYS A N 1
ATOM 1479 C CA . CYS A 1 124 ? 67.632 -21.331 -35.352 1.00 13.36 302 CYS A CA 1
ATOM 1480 C C . CYS A 1 124 ? 66.959 -22.486 -36.081 1.00 17.06 302 CYS A C 1
ATOM 1481 O O . CYS A 1 124 ? 66.949 -22.557 -37.314 1.00 16.54 302 CYS A O 1
ATOM 1489 N N . TRP A 1 125 ? 66.419 -23.399 -35.280 1.00 14.35 303 TRP A N 1
ATOM 1490 C CA . TRP A 1 125 ? 65.694 -24.597 -35.735 1.00 13.95 303 TRP A CA 1
ATOM 1491 C C . TRP A 1 125 ? 64.344 -24.611 -35.030 1.00 16.43 303 TRP A C 1
ATOM 1492 O O . TRP A 1 125 ? 64.294 -24.710 -33.799 1.00 16.58 303 TRP A O 1
ATOM 1513 N N . MET A 1 126 ? 63.264 -24.504 -35.798 1.00 14.07 304 MET A N 1
ATOM 1514 C CA . MET A 1 126 ? 61.922 -24.357 -35.234 1.00 13.59 304 MET A CA 1
ATOM 1515 C C . MET A 1 126 ? 60.979 -25.315 -35.938 1.00 12.77 304 MET A C 1
ATOM 1516 O O . MET A 1 126 ? 60.912 -25.343 -37.176 1.00 14.77 304 MET A O 1
ATOM 1530 N N . GLU A 1 127 ? 60.251 -26.093 -35.133 1.00 13.96 305 GLU A N 1
ATOM 1531 C CA . GLU A 1 127 ? 59.271 -27.051 -35.643 1.00 11.10 305 GLU A CA 1
ATOM 1532 C C . GLU A 1 127 ? 58.018 -26.975 -34.807 1.00 15.78 305 GLU A C 1
ATOM 1533 O O . GLU A 1 127 ? 58.073 -26.773 -33.590 1.00 14.11 305 GLU A O 1
ATOM 1545 N N . ASN A 1 128 ? 56.885 -27.192 -35.469 1.00 14.68 306 ASN A N 1
ATOM 1546 C CA . ASN A 1 128 ? 55.578 -27.345 -34.809 1.00 14.96 306 ASN A CA 1
ATOM 1547 C C . ASN A 1 128 ? 55.145 -26.075 -34.098 1.00 15.28 306 ASN A C 1
ATOM 1548 O O . ASN A 1 128 ? 54.391 -26.127 -33.125 1.00 16.52 306 ASN A O 1
ATOM 1559 N N . VAL A 1 129 ? 55.603 -24.921 -34.569 1.00 13.00 307 VAL A N 1
ATOM 1560 C CA . VAL A 1 129 ? 55.291 -23.636 -33.955 1.00 15.18 307 VAL A CA 1
ATOM 1561 C C . VAL A 1 129 ? 54.231 -22.937 -34.788 1.00 14.36 307 VAL A C 1
ATOM 1562 O O . VAL A 1 129 ? 54.198 -23.078 -36.019 1.00 15.27 307 VAL A O 1
ATOM 1575 N N . ARG A 1 130 ? 53.376 -22.152 -34.130 1.00 15.62 308 ARG A N 1
ATOM 1576 C CA A ARG A 1 130 ? 52.479 -21.236 -34.831 0.51 12.52 308 ARG A CA 1
ATOM 1577 C CA B ARG A 1 130 ? 52.472 -21.234 -34.822 0.49 15.57 308 ARG A CA 1
ATOM 1578 C C . ARG A 1 130 ? 52.884 -19.793 -34.537 1.00 12.38 308 ARG A C 1
ATOM 1579 O O . ARG A 1 130 ? 52.999 -19.391 -33.363 1.00 15.24 308 ARG A O 1
ATOM 1620 N N . PHE A 1 131 ? 53.076 -19.036 -35.588 1.00 14.03 309 PHE A N 1
ATOM 1621 C CA . PHE A 1 131 ? 53.426 -17.631 -35.551 1.00 15.42 309 PHE A CA 1
ATOM 1622 C C . PHE A 1 131 ? 52.175 -16.861 -35.969 1.00 13.85 309 PHE A C 1
ATOM 1623 O O . PHE A 1 131 ? 51.897 -16.705 -37.166 1.00 15.21 309 PHE A O 1
ATOM 1640 N N . GLU A 1 132 ? 51.420 -16.407 -34.970 1.00 13.90 310 GLU A N 1
ATOM 1641 C CA . GLU A 1 132 ? 50.147 -15.721 -35.168 1.00 17.71 310 GLU A CA 1
ATOM 1642 C C . GLU A 1 132 ? 50.326 -14.213 -34.978 1.00 14.87 310 GLU A C 1
ATOM 1643 O O . GLU A 1 132 ? 50.806 -13.769 -33.920 1.00 16.38 310 GLU A O 1
ATOM 1655 N N . LYS A 1 133 ? 49.913 -13.437 -35.975 1.00 14.82 311 LYS A N 1
ATOM 1656 C CA . LYS A 1 133 ? 49.945 -11.974 -35.852 1.00 13.92 311 LYS A CA 1
ATOM 1657 C C . LYS A 1 133 ? 51.354 -11.498 -35.502 1.00 15.52 311 LYS A C 1
ATOM 1658 O O . LYS A 1 133 ? 51.548 -10.608 -34.664 1.00 16.26 311 LYS A O 1
ATOM 1677 N N . CYS A 1 134 ? 52.334 -12.126 -36.137 1.00 15.44 312 CYS A N 1
ATOM 1678 C CA . CYS A 1 134 ? 53.743 -11.780 -35.987 1.00 14.82 312 CYS A CA 1
ATOM 1679 C C . CYS A 1 134 ? 54.472 -12.318 -37.209 1.00 15.51 312 CYS A C 1
ATOM 1680 O O . CYS A 1 134 ? 53.899 -13.034 -38.036 1.00 15.65 312 CYS A O 1
ATOM 1688 N N . TYR A 1 135 ? 55.771 -12.007 -37.296 1.00 15.83 313 TYR A N 1
ATOM 1689 C CA . TYR A 1 135 ? 56.566 -12.522 -38.399 1.00 17.45 313 TYR A CA 1
ATOM 1690 C C . TYR A 1 135 ? 57.956 -12.880 -37.916 1.00 12.77 313 TYR A C 1
ATOM 1691 O O . TYR A 1 135 ? 58.411 -12.429 -36.851 1.00 15.89 313 TYR A O 1
ATOM 1709 N N . VAL A 1 136 ? 58.592 -13.755 -38.677 1.00 15.48 314 VAL A N 1
ATOM 1710 C CA . VAL A 1 136 ? 59.971 -14.161 -38.442 1.00 12.15 314 VAL A CA 1
ATOM 1711 C C . VAL A 1 136 ? 60.855 -13.480 -39.464 1.00 13.64 314 VAL A C 1
ATOM 1712 O O . VAL A 1 136 ? 60.563 -13.503 -40.672 1.00 15.11 314 VAL A O 1
ATOM 1725 N N . LYS A 1 137 ? 61.969 -12.914 -38.994 1.00 13.42 315 LYS A N 1
ATOM 1726 C CA . LYS A 1 137 ? 62.991 -12.372 -39.881 1.00 12.19 315 LYS A CA 1
ATOM 1727 C C . LYS A 1 137 ? 64.267 -13.181 -39.677 1.00 11.68 315 LYS A C 1
ATOM 1728 O O . LYS A 1 137 ? 64.818 -13.185 -38.575 1.00 14.94 315 LYS A O 1
ATOM 1747 N N . MET A 1 138 ? 64.739 -13.814 -40.740 1.00 13.88 316 MET A N 1
ATOM 1748 C CA . MET A 1 138 ? 65.996 -14.537 -40.697 1.00 13.17 316 MET A CA 1
ATOM 1749 C C . MET A 1 138 ? 67.169 -13.592 -40.903 1.00 17.43 316 MET A C 1
ATOM 1750 O O . MET A 1 138 ? 67.209 -12.850 -41.887 1.00 17.63 316 MET A O 1
ATOM 1764 N N . LEU A 1 139 ? 68.123 -13.638 -39.972 1.00 14.14 317 LEU A N 1
ATOM 1765 C CA . LEU A 1 139 ? 69.315 -12.798 -40.028 1.00 14.58 317 LEU A CA 1
ATOM 1766 C C . LEU A 1 139 ? 70.577 -13.555 -40.407 1.00 15.59 317 LEU A C 1
ATOM 1767 O O . LEU A 1 139 ? 71.637 -12.915 -40.561 1.00 16.46 317 LEU A O 1
ATOM 1783 N N . GLY A 1 140 ? 70.518 -14.881 -40.548 1.00 15.37 318 GLY A N 1
ATOM 1784 C CA . GLY A 1 140 ? 71.653 -15.615 -41.087 1.00 14.17 318 GLY A CA 1
ATOM 1785 C C . GLY A 1 140 ? 71.851 -16.931 -40.398 1.00 16.55 318 GLY A C 1
ATOM 1786 O O . GLY A 1 140 ? 71.010 -17.388 -39.622 1.00 15.08 318 GLY A O 1
ATOM 1790 N N . GLY A 1 141 ? 72.994 -17.541 -40.676 1.00 13.85 319 GLY A N 1
ATOM 1791 C CA . GLY A 1 141 ? 73.291 -18.872 -40.160 1.00 16.78 319 GLY A CA 1
ATOM 1792 C C . GLY A 1 141 ? 72.448 -19.930 -40.873 1.00 14.21 319 GLY A C 1
ATOM 1793 O O . GLY A 1 141 ? 71.721 -19.671 -41.828 1.00 15.27 319 GLY A O 1
ATOM 1797 N N . ASP A 1 142 ? 72.552 -21.155 -40.360 1.00 16.41 320 ASP A N 1
ATOM 1798 C CA . ASP A 1 142 ? 71.802 -22.278 -40.902 1.00 14.65 320 ASP A CA 1
ATOM 1799 C C . ASP A 1 142 ? 70.475 -22.312 -40.157 1.00 16.11 320 ASP A C 1
ATOM 1800 O O . ASP A 1 142 ? 70.420 -22.704 -38.989 1.00 15.68 320 ASP A O 1
ATOM 1809 N N . CYS A 1 143 ? 69.408 -21.880 -40.815 1.00 13.55 321 CYS A N 1
ATOM 1810 C CA . CYS A 1 143 ? 68.091 -21.906 -40.207 1.00 12.58 321 CYS A CA 1
ATOM 1811 C C . CYS A 1 143 ? 67.264 -22.995 -40.844 1.00 12.52 321 CYS A C 1
ATOM 1812 O O . CYS A 1 143 ? 67.351 -23.236 -42.059 1.00 15.81 321 CYS A O 1
ATOM 1820 N N . ARG A 1 144 ? 66.422 -23.612 -40.019 1.00 12.13 322 ARG A N 1
ATOM 1821 C CA . ARG A 1 144 ? 65.594 -24.727 -40.485 1.00 12.97 322 ARG A CA 1
ATOM 1822 C C . ARG A 1 144 ? 64.203 -24.565 -39.884 1.00 10.92 322 ARG A C 1
ATOM 1823 O O . ARG A 1 144 ? 64.071 -24.434 -38.655 1.00 14.86 322 ARG A O 1
ATOM 1844 N N . PHE A 1 145 ? 63.192 -24.574 -40.742 1.00 12.66 323 PHE A N 1
ATOM 1845 C CA . PHE A 1 145 ? 61.793 -24.340 -40.353 1.00 14.67 323 PHE A CA 1
ATOM 1846 C C . PHE A 1 145 ? 60.932 -25.441 -40.960 1.00 13.82 323 PHE A C 1
ATOM 1847 O O . PHE A 1 145 ? 60.778 -25.490 -42.181 1.00 13.73 323 PHE A O 1
ATOM 1864 N N . TYR A 1 146 ? 60.373 -26.323 -40.120 1.00 12.53 324 TYR A N 1
ATOM 1865 C CA . TYR A 1 146 ? 59.537 -27.419 -40.587 1.00 11.70 324 TYR A CA 1
ATOM 1866 C C . TYR A 1 146 ? 58.227 -27.473 -39.811 1.00 12.71 324 TYR A C 1
ATOM 1867 O O . TYR A 1 146 ? 58.210 -27.321 -38.587 1.00 14.21 324 TYR A O 1
ATOM 1885 N N . ARG A 1 147 ? 57.143 -27.745 -40.522 1.00 13.63 325 ARG A N 1
ATOM 1886 C CA . ARG A 1 147 ? 55.838 -28.020 -39.900 1.00 12.12 325 ARG A CA 1
ATOM 1887 C C . ARG A 1 147 ? 55.413 -26.912 -38.931 1.00 14.56 325 ARG A C 1
ATOM 1888 O O . ARG A 1 147 ? 54.857 -27.163 -37.856 1.00 16.75 325 ARG A O 1
ATOM 1909 N N . ASN A 1 148 ? 55.626 -25.659 -39.348 1.00 12.40 326 ASN A N 1
ATOM 1910 C CA . ASN A 1 148 ? 55.103 -24.495 -38.647 1.00 12.44 326 ASN A CA 1
ATOM 1911 C C . ASN A 1 148 ? 53.910 -23.910 -39.371 1.00 10.67 326 ASN A C 1
ATOM 1912 O O . ASN A 1 148 ? 53.609 -24.239 -40.537 1.00 14.13 326 ASN A O 1
ATOM 1923 N N . ILE A 1 149 ? 53.231 -23.016 -38.677 1.00 12.66 327 ILE A N 1
ATOM 1924 C CA . ILE A 1 149 ? 52.097 -22.268 -39.225 1.00 12.54 327 ILE A CA 1
ATOM 1925 C C . ILE A 1 149 ? 52.397 -20.792 -39.052 1.00 14.15 327 ILE A C 1
ATOM 1926 O O . ILE A 1 149 ? 52.728 -20.347 -37.949 1.00 15.43 327 ILE A O 1
ATOM 1942 N N . PHE A 1 150 ? 52.254 -20.036 -40.131 1.00 14.84 328 PHE A N 1
ATOM 1943 C CA . PHE A 1 150 ? 52.394 -18.580 -40.110 1.00 12.57 328 PHE A CA 1
ATOM 1944 C C . PHE A 1 150 ? 51.028 -17.991 -40.458 1.00 14.28 328 PHE A C 1
ATOM 1945 O O . PHE A 1 150 ? 50.633 -18.006 -41.628 1.00 15.79 328 PHE A O 1
ATOM 1962 N N . SER A 1 151 ? 50.319 -17.467 -39.466 1.00 13.68 329 SER A N 1
ATOM 1963 C CA . SER A 1 151 ? 48.937 -17.050 -39.638 1.00 14.32 329 SER A CA 1
ATOM 1964 C C . SER A 1 151 ? 48.691 -15.574 -39.293 1.00 14.04 329 SER A C 1
ATOM 1965 O O . SER A 1 151 ? 49.088 -15.094 -38.232 1.00 15.50 329 SER A O 1
ATOM 1973 N N . ASN A 1 152 ? 47.980 -14.886 -40.191 1.00 13.39 330 ASN A N 1
ATOM 1974 C CA . ASN A 1 152 ? 47.346 -13.591 -39.916 1.00 12.82 330 ASN A CA 1
ATOM 1975 C C . ASN A 1 152 ? 48.342 -12.472 -39.630 1.00 15.27 330 ASN A C 1
ATOM 1976 O O . ASN A 1 152 ? 48.009 -11.494 -38.945 1.00 15.35 330 ASN A O 1
ATOM 1987 N N . ALA A 1 153 ? 49.533 -12.553 -40.212 1.00 16.97 331 ALA A N 1
ATOM 1988 C CA . ALA A 1 153 ? 50.481 -11.452 -40.099 1.00 15.49 331 ALA A CA 1
ATOM 1989 C C . ALA A 1 153 ? 49.964 -10.219 -40.828 1.00 13.07 331 ALA A C 1
ATOM 1990 O O . ALA A 1 153 ? 49.425 -10.316 -41.938 1.00 16.54 331 ALA A O 1
ATOM 1997 N N . THR A 1 154 ? 50.147 -9.048 -40.198 1.00 15.46 332 THR A N 1
ATOM 1998 C CA . THR A 1 154 ? 49.852 -7.757 -40.829 1.00 15.22 332 THR A CA 1
ATOM 1999 C C . THR A 1 154 ? 51.120 -6.979 -41.167 1.00 17.11 332 THR A C 1
ATOM 2000 O O . THR A 1 154 ? 51.031 -5.861 -41.701 1.00 16.69 332 THR A O 1
ATOM 2011 N N . SER A 1 155 ? 52.289 -7.532 -40.861 1.00 16.22 333 SER A N 1
ATOM 2012 C CA . SER A 1 155 ? 53.560 -7.020 -41.361 1.00 16.10 333 SER A CA 1
ATOM 2013 C C . SER A 1 155 ? 53.623 -7.205 -42.872 1.00 17.80 333 SER A C 1
ATOM 2014 O O . SER A 1 155 ? 52.825 -7.914 -43.464 1.00 14.61 333 SER A O 1
ATOM 2022 N N . THR A 1 156 ? 54.623 -6.582 -43.507 1.00 15.10 334 THR A N 1
ATOM 2023 C CA . THR A 1 156 ? 54.750 -6.735 -44.951 1.00 12.28 334 THR A CA 1
ATOM 2024 C C . THR A 1 156 ? 54.901 -8.197 -45.328 1.00 16.17 334 THR A C 1
ATOM 2025 O O . THR A 1 156 ? 54.296 -8.648 -46.299 1.00 15.29 334 THR A O 1
ATOM 2036 N N . ALA A 1 157 ? 55.717 -8.940 -44.568 1.00 12.48 335 ALA A N 1
ATOM 2037 C CA . ALA A 1 157 ? 55.964 -10.349 -44.821 1.00 13.82 335 ALA A CA 1
ATOM 2038 C C . ALA A 1 157 ? 55.791 -11.146 -43.543 1.00 16.77 335 ALA A C 1
ATOM 2039 O O . ALA A 1 157 ? 55.997 -10.641 -42.435 1.00 16.01 335 ALA A O 1
ATOM 2046 N N . ALA A 1 158 ? 55.414 -12.430 -43.710 1.00 14.77 336 ALA A N 1
ATOM 2047 C CA . ALA A 1 158 ? 55.317 -13.339 -42.582 1.00 15.53 336 ALA A CA 1
ATOM 2048 C C . ALA A 1 158 ? 56.646 -14.018 -42.290 1.00 13.16 336 ALA A C 1
ATOM 2049 O O . ALA A 1 158 ? 56.922 -14.372 -41.137 1.00 14.42 336 ALA A O 1
ATOM 2056 N N . PHE A 1 159 ? 57.443 -14.249 -43.327 1.00 13.16 337 PHE A N 1
ATOM 2057 C CA . PHE A 1 159 ? 58.790 -14.789 -43.201 1.00 12.36 337 PHE A CA 1
ATOM 2058 C C . PHE A 1 159 ? 59.664 -13.932 -44.092 1.00 14.52 337 PHE A C 1
ATOM 2059 O O . PHE A 1 159 ? 59.485 -13.929 -45.319 1.00 14.38 337 PHE A O 1
ATOM 2076 N N . LEU A 1 160 ? 60.588 -13.208 -43.475 1.00 14.13 338 LEU A N 1
ATOM 2077 C CA . LEU A 1 160 ? 61.403 -12.194 -44.138 1.00 13.17 338 LEU A CA 1
ATOM 2078 C C . LEU A 1 160 ? 62.878 -12.550 -44.042 1.00 12.14 338 LEU A C 1
ATOM 2079 O O . LEU A 1 160 ? 63.362 -12.880 -42.955 1.00 14.97 338 LEU A O 1
ATOM 2095 N N . MET A 1 161 ? 63.580 -12.464 -45.170 1.00 12.72 339 MET A N 1
ATOM 2096 C CA . MET A 1 161 ? 65.043 -12.496 -45.210 1.00 14.19 339 MET A CA 1
ATOM 2097 C C . MET A 1 161 ? 65.517 -11.150 -45.756 1.00 13.84 339 MET A C 1
ATOM 2098 O O . MET A 1 161 ? 65.224 -10.809 -46.904 1.00 14.41 339 MET A O 1
ATOM 2112 N N . GLN A 1 162 ? 66.245 -10.395 -44.941 1.00 12.97 340 GLN A N 1
ATOM 2113 C CA . GLN A 1 162 ? 66.595 -9.027 -45.331 1.00 12.47 340 GLN A CA 1
ATOM 2114 C C . GLN A 1 162 ? 67.751 -8.535 -44.489 1.00 14.84 340 GLN A C 1
ATOM 2115 O O . GLN A 1 162 ? 67.695 -8.604 -43.263 1.00 15.96 340 GLN A O 1
ATOM 2129 N N . ALA A 1 163 ? 68.792 -8.029 -45.160 1.00 13.27 341 ALA A N 1
ATOM 2130 C CA . ALA A 1 163 ? 69.941 -7.439 -44.475 1.00 12.32 341 ALA A CA 1
ATOM 2131 C C . ALA A 1 163 ? 70.530 -8.412 -43.459 1.00 16.06 341 ALA A C 1
ATOM 2132 O O . ALA A 1 163 ? 70.856 -8.056 -42.317 1.00 16.69 341 ALA A O 1
ATOM 2139 N N . MET A 1 164 ? 70.661 -9.674 -43.875 1.00 15.01 342 MET A N 1
ATOM 2140 C CA . MET A 1 164 ? 71.257 -10.667 -42.994 1.00 12.34 342 MET A CA 1
ATOM 2141 C C . MET A 1 164 ? 72.661 -10.224 -42.585 1.00 13.74 342 MET A C 1
ATOM 2142 O O . MET A 1 164 ? 73.405 -9.619 -43.368 1.00 16.24 342 MET A O 1
ATOM 2156 N N . THR A 1 165 ? 72.992 -10.479 -41.328 1.00 14.25 343 THR A N 1
ATOM 2157 C CA . THR A 1 165 ? 74.304 -10.118 -40.786 1.00 14.82 343 THR A CA 1
ATOM 2158 C C . THR A 1 165 ? 75.340 -11.237 -40.911 1.00 19.11 343 THR A C 1
ATOM 2159 O O . THR A 1 165 ? 76.538 -10.984 -40.736 1.00 17.52 343 THR A O 1
ATOM 2170 N N . SER A 1 166 ? 74.928 -12.453 -41.215 1.00 17.30 344 SER A N 1
ATOM 2171 C CA . SER A 1 166 ? 75.859 -13.505 -41.589 1.00 21.32 344 SER A CA 1
ATOM 2172 C C . SER A 1 166 ? 75.287 -14.322 -42.741 1.00 19.78 344 SER A C 1
ATOM 2173 O O . SER A 1 166 ? 74.076 -14.352 -42.985 1.00 17.14 344 SER A O 1
ATOM 2181 N N . GLU A 1 167 ? 76.183 -14.996 -43.454 1.00 16.56 345 GLU A N 1
ATOM 2182 C CA . GLU A 1 167 ? 75.749 -15.837 -44.559 1.00 14.52 345 GLU A CA 1
ATOM 2183 C C . GLU A 1 167 ? 74.875 -16.957 -44.004 1.00 14.15 345 GLU A C 1
ATOM 2184 O O . GLU A 1 167 ? 75.019 -17.371 -42.850 1.00 16.99 345 GLU A O 1
ATOM 2196 N N . GLY A 1 168 ? 73.923 -17.391 -44.807 1.00 13.95 346 GLY A N 1
ATOM 2197 C CA . GLY A 1 168 ? 72.930 -18.344 -44.352 1.00 16.19 346 GLY A CA 1
ATOM 2198 C C . GLY A 1 168 ? 72.713 -19.488 -45.316 1.00 15.11 346 GLY A C 1
ATOM 2199 O O . GLY A 1 168 ? 73.073 -19.445 -46.505 1.00 15.24 346 GLY A O 1
ATOM 2203 N N . THR A 1 169 ? 72.088 -20.530 -44.771 1.00 14.50 347 THR A N 1
ATOM 2204 C CA . THR A 1 169 ? 71.396 -21.527 -45.562 1.00 11.83 347 THR A CA 1
ATOM 2205 C C . THR A 1 169 ? 70.031 -21.736 -44.931 1.00 12.75 347 THR A C 1
ATOM 2206 O O . THR A 1 169 ? 69.832 -21.520 -43.714 1.00 14.87 347 THR A O 1
ATOM 2217 N N . LEU A 1 170 ? 69.103 -22.156 -45.754 1.00 14.00 348 LEU A N 1
ATOM 2218 C CA . LEU A 1 170 ? 67.715 -22.286 -45.321 1.00 11.59 348 LEU A CA 1
ATOM 2219 C C . LEU A 1 170 ? 67.076 -23.529 -45.883 1.00 13.33 348 LEU A C 1
ATOM 2220 O O . LEU A 1 170 ? 67.173 -23.805 -47.086 1.00 13.60 348 LEU A O 1
ATOM 2236 N N . ASP A 1 171 ? 66.401 -24.279 -45.009 1.00 13.01 349 ASP A N 1
ATOM 2237 C CA . ASP A 1 171 ? 65.399 -25.261 -45.425 1.00 12.62 349 ASP A CA 1
ATOM 2238 C C . ASP A 1 171 ? 64.085 -24.803 -44.814 1.00 12.46 349 ASP A C 1
ATOM 2239 O O . ASP A 1 171 ? 63.948 -24.740 -43.577 1.00 13.46 349 ASP A O 1
ATOM 2248 N N . PHE A 1 172 ? 63.140 -24.439 -45.673 1.00 11.86 350 PHE A N 1
ATOM 2249 C CA . PHE A 1 172 ? 61.832 -23.913 -45.279 1.00 12.83 350 PHE A CA 1
ATOM 2250 C C . PHE A 1 172 ? 60.821 -24.843 -45.925 1.00 12.72 350 PHE A C 1
ATOM 2251 O O . PHE A 1 172 ? 60.495 -24.682 -47.120 1.00 13.06 350 PHE A O 1
ATOM 2268 N N . SER A 1 173 ? 60.402 -25.866 -45.182 1.00 11.69 351 SER A N 1
ATOM 2269 C CA . SER A 1 173 ? 59.660 -26.976 -45.801 1.00 10.21 351 SER A CA 1
ATOM 2270 C C . SER A 1 173 ? 58.492 -27.452 -44.947 1.00 10.44 351 SER A C 1
ATOM 2271 O O . SER A 1 173 ? 58.566 -27.476 -43.715 1.00 12.67 351 SER A O 1
ATOM 2279 N N . TYR A 1 174 ? 57.394 -27.834 -45.631 1.00 11.68 352 TYR A N 1
ATOM 2280 C CA . TYR A 1 174 ? 56.185 -28.347 -44.978 1.00 13.42 352 TYR A CA 1
ATOM 2281 C C . TYR A 1 174 ? 55.625 -27.374 -43.945 1.00 15.70 352 TYR A C 1
ATOM 2282 O O . TYR A 1 174 ? 55.107 -27.762 -42.886 1.00 15.25 352 TYR A O 1
ATOM 2300 N N . ASN A 1 175 ? 55.670 -26.096 -44.256 1.00 13.18 353 ASN A N 1
ATOM 2301 C CA . ASN A 1 175 ? 55.009 -25.087 -43.448 1.00 11.93 353 ASN A CA 1
ATOM 2302 C C . ASN A 1 175 ? 53.698 -24.676 -44.119 1.00 14.25 353 ASN A C 1
ATOM 2303 O O . ASN A 1 175 ? 53.540 -24.799 -45.336 1.00 15.27 353 ASN A O 1
ATOM 2314 N N . GLU A 1 176 ? 52.791 -24.127 -43.314 1.00 12.75 354 GLU A N 1
ATOM 2315 C CA . GLU A 1 176 ? 51.556 -23.551 -43.810 1.00 11.55 354 GLU A CA 1
ATOM 2316 C C . GLU A 1 176 ? 51.570 -22.057 -43.483 1.00 12.87 354 GLU A C 1
ATOM 2317 O O . GLU A 1 176 ? 51.953 -21.668 -42.375 1.00 14.01 354 GLU A O 1
ATOM 2329 N N . MET A 1 177 ? 51.135 -21.244 -44.431 1.00 13.13 355 MET A N 1
ATOM 2330 C CA . MET A 1 177 ? 51.114 -19.789 -44.278 1.00 12.05 355 MET A CA 1
ATOM 2331 C C . MET A 1 177 ? 49.796 -19.240 -44.834 1.00 12.23 355 MET A C 1
ATOM 2332 O O . MET A 1 177 ? 49.413 -19.599 -45.953 1.00 13.93 355 MET A O 1
ATOM 2346 N N . TYR A 1 178 ? 49.116 -18.368 -44.074 1.00 13.69 356 TYR A N 1
ATOM 2347 C CA . TYR A 1 178 ? 47.849 -17.820 -44.570 1.00 13.95 356 TYR A CA 1
ATOM 2348 C C . TYR A 1 178 ? 47.473 -16.551 -43.843 1.00 14.53 356 TYR A C 1
ATOM 2349 O O . TYR A 1 178 ? 47.978 -16.241 -42.759 1.00 13.96 356 TYR A O 1
ATOM 2367 N N . GLY A 1 179 ? 46.578 -15.789 -44.481 1.00 14.59 357 GLY A N 1
ATOM 2368 C CA . GLY A 1 179 ? 45.992 -14.636 -43.824 1.00 14.63 357 GLY A CA 1
ATOM 2369 C C . GLY A 1 179 ? 46.896 -13.426 -43.751 1.00 17.51 357 GLY A C 1
ATOM 2370 O O . GLY A 1 179 ? 46.566 -12.465 -43.044 1.00 18.30 357 GLY A O 1
ATOM 2374 N N . CYS A 1 180 ? 48.006 -13.437 -44.462 1.00 14.97 358 CYS A N 1
ATOM 2375 C CA . CYS A 1 180 ? 49.041 -12.432 -44.341 1.00 16.13 358 CYS A CA 1
ATOM 2376 C C . CYS A 1 180 ? 49.029 -11.523 -45.560 1.00 20.35 358 CYS A C 1
ATOM 2377 O O . CYS A 1 180 ? 48.101 -11.562 -46.372 1.00 15.68 358 CYS A O 1
ATOM 2385 N N . LYS A 1 181 ? 50.045 -10.647 -45.648 1.00 15.38 359 LYS A N 1
ATOM 2386 C CA . LYS A 1 181 ? 50.346 -9.916 -46.877 1.00 16.46 359 LYS A CA 1
ATOM 2387 C C . LYS A 1 181 ? 51.324 -10.758 -47.694 1.00 13.77 359 LYS A C 1
ATOM 2388 O O . LYS A 1 181 ? 50.927 -11.795 -48.218 1.00 14.65 359 LYS A O 1
ATOM 2407 N N . TYR A 1 182 ? 52.608 -10.382 -47.790 1.00 12.34 360 TYR A N 1
ATOM 2408 C CA . TYR A 1 182 ? 53.570 -11.338 -48.342 1.00 10.89 360 TYR A CA 1
ATOM 2409 C C . TYR A 1 182 ? 53.708 -12.505 -47.379 1.00 13.90 360 TYR A C 1
ATOM 2410 O O . TYR A 1 182 ? 53.735 -12.315 -46.157 1.00 14.71 360 TYR A O 1
ATOM 2428 N N . ALA A 1 183 ? 53.844 -13.693 -47.926 1.00 15.24 361 ALA A N 1
ATOM 2429 C CA . ALA A 1 183 ? 54.161 -14.848 -47.091 1.00 15.86 361 ALA A CA 1
ATOM 2430 C C . ALA A 1 183 ? 55.674 -14.914 -46.914 1.00 13.34 361 ALA A C 1
ATOM 2431 O O . ALA A 1 183 ? 56.184 -14.501 -45.861 1.00 14.91 361 ALA A O 1
ATOM 2438 N N . ILE A 1 184 ? 56.390 -15.397 -47.936 1.00 11.61 362 ILE A N 1
ATOM 2439 C CA . ILE A 1 184 ? 57.861 -15.432 -47.935 1.00 11.05 362 ILE A CA 1
ATOM 2440 C C . ILE A 1 184 ? 58.415 -14.282 -48.769 1.00 15.52 362 ILE A C 1
ATOM 2441 O O . ILE A 1 184 ? 58.115 -14.172 -49.974 1.00 13.13 362 ILE A O 1
ATOM 2457 N N . LEU A 1 185 ? 59.262 -13.454 -48.157 1.00 13.53 363 LEU A N 1
ATOM 2458 C CA . LEU A 1 185 ? 59.874 -12.332 -48.861 1.00 13.20 363 LEU A CA 1
ATOM 2459 C C . LEU A 1 185 ? 61.348 -12.244 -48.534 1.00 12.51 363 LEU A C 1
ATOM 2460 O O . LEU A 1 185 ? 61.724 -12.215 -47.357 1.00 13.09 363 LEU A O 1
ATOM 2476 N N . GLN A 1 186 ? 62.164 -12.177 -49.575 1.00 12.58 364 GLN A N 1
ATOM 2477 C CA . GLN A 1 186 ? 63.580 -11.865 -49.426 1.00 13.85 364 GLN A CA 1
ATOM 2478 C C . GLN A 1 186 ? 63.891 -10.587 -50.174 1.00 13.58 364 GLN A C 1
ATOM 2479 O O . GLN A 1 186 ? 63.497 -10.426 -51.341 1.00 15.20 364 GLN A O 1
ATOM 2493 N N . GLN A 1 187 ? 64.625 -9.693 -49.515 1.00 13.18 365 GLN A N 1
ATOM 2494 C CA . GLN A 1 187 ? 65.290 -8.580 -50.179 1.00 14.42 365 GLN A CA 1
ATOM 2495 C C . GLN A 1 187 ? 66.790 -8.804 -50.026 1.00 16.46 365 GLN A C 1
ATOM 2496 O O . GLN A 1 187 ? 67.280 -8.963 -48.906 1.00 16.51 365 GLN A O 1
ATOM 2510 N N . GLY A 1 188 ? 67.509 -8.772 -51.142 1.00 15.39 366 GLY A N 1
ATOM 2511 C CA . GLY A 1 188 ? 68.853 -9.295 -51.199 1.00 13.77 366 GLY A CA 1
ATOM 2512 C C . GLY A 1 188 ? 69.958 -8.466 -50.566 1.00 15.42 366 GLY A C 1
ATOM 2513 O O . GLY A 1 188 ? 71.090 -8.947 -50.503 1.00 14.90 366 GLY A O 1
ATOM 2517 N N . THR A 1 189 ? 69.679 -7.258 -50.080 1.00 14.03 367 THR A N 1
ATOM 2518 C CA . THR A 1 189 ? 70.720 -6.501 -49.398 1.00 12.42 367 THR A CA 1
ATOM 2519 C C . THR A 1 189 ? 71.286 -7.269 -48.199 1.00 17.82 367 THR A C 1
ATOM 2520 O O . THR A 1 189 ? 70.565 -7.956 -47.485 1.00 16.55 367 THR A O 1
ATOM 2531 N N . GLY A 1 190 ? 72.595 -7.176 -48.008 1.00 16.86 368 GLY A N 1
ATOM 2532 C CA . GLY A 1 190 ? 73.257 -7.779 -46.852 1.00 15.98 368 GLY A CA 1
ATOM 2533 C C . GLY A 1 190 ? 73.979 -9.071 -47.207 1.00 14.41 368 GLY A C 1
ATOM 2534 O O . GLY A 1 190 ? 74.307 -9.338 -48.358 1.00 17.97 368 GLY A O 1
ATOM 2538 N N . GLU A 1 191 ? 74.259 -9.873 -46.176 1.00 13.96 369 GLU A N 1
ATOM 2539 C CA . GLU A 1 191 ? 75.050 -11.077 -46.394 1.00 13.85 369 GLU A CA 1
ATOM 2540 C C . GLU A 1 191 ? 74.202 -12.109 -47.142 1.00 16.29 369 GLU A C 1
ATOM 2541 O O . GLU A 1 191 ? 72.976 -12.104 -47.055 1.00 16.13 369 GLU A O 1
ATOM 2553 N N . VAL A 1 192 ? 74.869 -13.023 -47.875 1.00 13.95 370 VAL A N 1
ATOM 2554 C CA . VAL A 1 192 ? 74.116 -13.852 -48.818 1.00 12.26 370 VAL A CA 1
ATOM 2555 C C . VAL A 1 192 ? 73.633 -15.159 -48.218 1.00 15.79 370 VAL A C 1
ATOM 2556 O O . VAL A 1 192 ? 74.261 -15.762 -47.346 1.00 16.82 370 VAL A O 1
ATOM 2569 N N . MET A 1 193 ? 72.485 -15.605 -48.744 1.00 13.68 371 MET A N 1
ATOM 2570 C CA . MET A 1 193 ? 71.996 -16.983 -48.588 1.00 11.69 371 MET A CA 1
ATOM 2571 C C . MET A 1 193 ? 72.700 -17.823 -49.644 1.00 14.38 371 MET A C 1
ATOM 2572 O O . MET A 1 193 ? 72.478 -17.629 -50.845 1.00 16.51 371 MET A O 1
ATOM 2586 N N . THR A 1 194 ? 73.564 -18.741 -49.225 1.00 13.69 372 THR A N 1
ATOM 2587 C CA . THR A 1 194 ? 74.347 -19.471 -50.206 1.00 13.78 372 THR A CA 1
ATOM 2588 C C . THR A 1 194 ? 73.549 -20.607 -50.832 1.00 14.67 372 THR A C 1
ATOM 2589 O O . THR A 1 194 ? 73.819 -21.004 -51.969 1.00 15.30 372 THR A O 1
ATOM 2600 N N . TYR A 1 195 ? 72.585 -21.132 -50.103 1.00 14.72 373 TYR A N 1
ATOM 2601 C CA . TYR A 1 195 ? 71.767 -22.252 -50.513 1.00 12.69 373 TYR A CA 1
ATOM 2602 C C . TYR A 1 195 ? 70.427 -22.141 -49.818 1.00 12.66 373 TYR A C 1
ATOM 2603 O O . TYR A 1 195 ? 70.357 -21.866 -48.611 1.00 13.33 373 TYR A O 1
ATOM 2621 N N . GLY A 1 196 ? 69.355 -22.336 -50.574 1.00 11.90 374 GLY A N 1
ATOM 2622 C CA . GLY A 1 196 ? 68.042 -22.411 -49.956 1.00 14.46 374 GLY A CA 1
ATOM 2623 C C . GLY A 1 196 ? 67.090 -23.345 -50.657 1.00 14.03 374 GLY A C 1
ATOM 2624 O O . GLY A 1 196 ? 67.041 -23.400 -51.899 1.00 12.93 374 GLY A O 1
ATOM 2628 N N . ARG A 1 197 ? 66.347 -24.099 -49.853 1.00 14.07 375 ARG A N 1
ATOM 2629 C CA . ARG A 1 197 ? 65.282 -24.986 -50.319 1.00 12.18 375 ARG A CA 1
ATOM 2630 C C . ARG A 1 197 ? 63.965 -24.537 -49.719 1.00 12.10 375 ARG A C 1
ATOM 2631 O O . ARG A 1 197 ? 63.832 -24.445 -48.488 1.00 13.72 375 ARG A O 1
ATOM 2652 N N . TYR A 1 198 ? 63.005 -24.241 -50.571 1.00 11.91 376 TYR A N 1
ATOM 2653 C CA . TYR A 1 198 ? 61.652 -23.866 -50.161 1.00 12.04 376 TYR A CA 1
ATOM 2654 C C . TYR A 1 198 ? 60.754 -24.942 -50.752 1.00 14.39 376 TYR A C 1
ATOM 2655 O O . TYR A 1 198 ? 60.469 -24.896 -51.955 1.00 14.86 376 TYR A O 1
ATOM 2673 N N . SER A 1 199 ? 60.337 -25.920 -49.951 1.00 13.89 377 SER A N 1
ATOM 2674 C CA . SER A 1 199 ? 59.664 -27.091 -50.511 1.00 12.87 377 SER A CA 1
ATOM 2675 C C . SER A 1 199 ? 58.431 -27.499 -49.719 1.00 14.87 377 SER A C 1
ATOM 2676 O O . SER A 1 199 ? 58.392 -27.409 -48.491 1.00 13.04 377 SER A O 1
ATOM 2684 N N . ASN A 1 200 ? 57.418 -27.922 -50.450 1.00 13.67 378 ASN A N 1
ATOM 2685 C CA . ASN A 1 200 ? 56.256 -28.578 -49.867 1.00 11.38 378 ASN A CA 1
ATOM 2686 C C . ASN A 1 200 ? 55.495 -27.693 -48.895 1.00 13.58 378 ASN A C 1
ATOM 2687 O O . ASN A 1 200 ? 54.849 -28.203 -47.975 1.00 13.20 378 ASN A O 1
ATOM 2698 N N . ASN A 1 201 ? 55.528 -26.377 -49.105 1.00 13.14 379 ASN A N 1
ATOM 2699 C CA . ASN A 1 201 ? 54.752 -25.449 -48.291 1.00 12.42 379 ASN A CA 1
ATOM 2700 C C . ASN A 1 201 ? 53.355 -25.270 -48.876 1.00 12.46 379 ASN A C 1
ATOM 2701 O O . ASN A 1 201 ? 53.102 -25.542 -50.056 1.00 15.07 379 ASN A O 1
ATOM 2712 N N . TYR A 1 202 ? 52.443 -24.826 -48.022 1.00 11.79 380 TYR A N 1
ATOM 2713 C CA . TYR A 1 202 ? 51.028 -24.596 -48.362 1.00 12.33 380 TYR A CA 1
ATOM 2714 C C . TYR A 1 202 ? 50.724 -23.155 -47.967 1.00 12.84 380 TYR A C 1
ATOM 2715 O O . TYR A 1 202 ? 50.675 -22.822 -46.777 1.00 13.22 380 TYR A O 1
ATOM 2733 N N . ILE A 1 203 ? 50.561 -22.303 -48.961 1.00 11.89 381 ILE A N 1
ATOM 2734 C CA . ILE A 1 203 ? 50.437 -20.863 -48.764 1.00 10.56 381 ILE A CA 1
ATOM 2735 C C . ILE A 1 203 ? 49.127 -20.439 -49.391 1.00 12.36 381 ILE A C 1
ATOM 2736 O O . ILE A 1 203 ? 48.920 -20.668 -50.592 1.00 13.29 381 ILE A O 1
ATOM 2752 N N . HIS A 1 204 ? 48.257 -19.781 -48.610 1.00 15.71 382 HIS A N 1
ATOM 2753 C CA . HIS A 1 204 ? 46.927 -19.512 -49.151 1.00 12.11 382 HIS A CA 1
ATOM 2754 C C . HIS A 1 204 ? 46.262 -18.329 -48.480 1.00 10.55 382 HIS A C 1
ATOM 2755 O O . HIS A 1 204 ? 46.517 -18.027 -47.303 1.00 14.08 382 HIS A O 1
ATOM 2770 N N . ASP A 1 205 ? 45.405 -17.665 -49.249 1.00 12.75 383 ASP A N 1
ATOM 2771 C CA . ASP A 1 205 ? 44.568 -16.574 -48.760 1.00 12.32 383 ASP A CA 1
ATOM 2772 C C . ASP A 1 205 ? 45.415 -15.419 -48.231 1.00 14.27 383 ASP A C 1
ATOM 2773 O O . ASP A 1 205 ? 45.372 -15.063 -47.050 1.00 14.47 383 ASP A O 1
ATOM 2782 N N . ILE A 1 206 ? 46.191 -14.838 -49.146 1.00 13.65 384 ILE A N 1
ATOM 2783 C CA . ILE A 1 206 ? 47.181 -13.808 -48.827 1.00 12.81 384 ILE A CA 1
ATOM 2784 C C . ILE A 1 206 ? 46.922 -12.586 -49.705 1.00 15.76 384 ILE A C 1
ATOM 2785 O O . ILE A 1 206 ? 46.202 -12.641 -50.715 1.00 13.99 384 ILE A O 1
ATOM 2801 N N . LYS A 1 207 ? 47.541 -11.473 -49.306 1.00 13.89 385 LYS A N 1
ATOM 2802 C CA . LYS A 1 207 ? 47.355 -10.200 -49.955 1.00 15.18 385 LYS A CA 1
ATOM 2803 C C . LYS A 1 207 ? 48.626 -9.600 -50.543 1.00 20.45 385 LYS A C 1
ATOM 2804 O O . LYS A 1 207 ? 48.571 -8.473 -51.058 1.00 17.86 385 LYS A O 1
ATOM 2823 N N . GLY A 1 208 ? 49.754 -10.309 -50.496 1.00 14.41 386 GLY A N 1
ATOM 2824 C CA . GLY A 1 208 ? 50.968 -9.928 -51.177 1.00 15.32 386 GLY A CA 1
ATOM 2825 C C . GLY A 1 208 ? 51.456 -11.111 -51.992 1.00 20.48 386 GLY A C 1
ATOM 2826 O O . GLY A 1 208 ? 50.670 -11.941 -52.443 1.00 20.13 386 GLY A O 1
ATOM 2830 N N . ASP A 1 209 ? 52.768 -11.203 -52.158 1.00 13.27 387 ASP A N 1
ATOM 2831 C CA . ASP A 1 209 ? 53.299 -12.329 -52.939 1.00 12.95 387 ASP A CA 1
ATOM 2832 C C . ASP A 1 209 ? 53.434 -13.562 -52.046 1.00 13.71 387 ASP A C 1
ATOM 2833 O O . ASP A 1 209 ? 53.671 -13.447 -50.848 1.00 13.75 387 ASP A O 1
ATOM 2842 N N . ALA A 1 210 ? 53.352 -14.753 -52.648 1.00 12.60 388 ALA A N 1
ATOM 2843 C CA . ALA A 1 210 ? 53.525 -15.962 -51.853 1.00 12.40 388 ALA A CA 1
ATOM 2844 C C . ALA A 1 210 ? 54.997 -16.263 -51.584 1.00 11.88 388 ALA A C 1
ATOM 2845 O O . ALA A 1 210 ? 55.369 -16.549 -50.443 1.00 13.45 388 ALA A O 1
ATOM 2852 N N . ILE A 1 211 ? 55.822 -16.231 -52.607 1.00 12.11 389 ILE A N 1
ATOM 2853 C CA . ILE A 1 211 ? 57.280 -16.443 -52.466 1.00 10.65 389 ILE A CA 1
ATOM 2854 C C . ILE A 1 211 ? 57.953 -15.440 -53.392 1.00 14.49 389 ILE A C 1
ATOM 2855 O O . ILE A 1 211 ? 57.913 -15.610 -54.625 1.00 14.91 389 ILE A O 1
ATOM 2871 N N . GLU A 1 212 ? 58.605 -14.433 -52.822 1.00 13.83 390 GLU A N 1
ATOM 2872 C CA . GLU A 1 212 ? 59.217 -13.361 -53.592 1.00 11.79 390 GLU A CA 1
ATOM 2873 C C . GLU A 1 212 ? 60.653 -13.170 -53.123 1.00 12.06 390 GLU A C 1
ATOM 2874 O O . GLU A 1 212 ? 60.871 -12.734 -51.988 1.00 12.49 390 GLU A O 1
ATOM 2886 N N . LEU A 1 213 ? 61.616 -13.441 -54.009 1.00 13.06 391 LEU A N 1
ATOM 2887 C CA . LEU A 1 213 ? 63.054 -13.351 -53.691 1.00 11.81 391 LEU A CA 1
ATOM 2888 C C . LEU A 1 213 ? 63.595 -12.267 -54.619 1.00 12.80 391 LEU A C 1
ATOM 2889 O O . LEU A 1 213 ? 63.792 -12.502 -55.816 1.00 13.99 391 LEU A O 1
ATOM 2905 N N . ASN A 1 214 ? 63.791 -11.066 -54.074 1.00 13.77 392 ASN A N 1
ATOM 2906 C CA . ASN A 1 214 ? 63.941 -9.859 -54.863 1.00 10.81 392 ASN A CA 1
ATOM 2907 C C . ASN A 1 214 ? 65.363 -9.308 -54.757 1.00 14.34 392 ASN A C 1
ATOM 2908 O O . ASN A 1 214 ? 65.852 -9.070 -53.659 1.00 18.61 392 ASN A O 1
ATOM 2919 N N . VAL A 1 215 ? 65.982 -9.070 -55.916 1.00 12.64 393 VAL A N 1
ATOM 2920 C CA . VAL A 1 215 ? 67.340 -8.536 -56.060 1.00 11.21 393 VAL A CA 1
ATOM 2921 C C . VAL A 1 215 ? 68.324 -9.437 -55.336 1.00 13.28 393 VAL A C 1
ATOM 2922 O O . VAL A 1 215 ? 69.127 -8.986 -54.501 1.00 14.70 393 VAL A O 1
ATOM 2935 N N . VAL A 1 216 ? 68.281 -10.739 -55.680 1.00 13.82 394 VAL A N 1
ATOM 2936 C CA . VAL A 1 216 ? 69.100 -11.755 -55.044 1.00 13.33 394 VAL A CA 1
ATOM 2937 C C . VAL A 1 216 ? 70.164 -12.324 -55.981 1.00 13.40 394 VAL A C 1
ATOM 2938 O O . VAL A 1 216 ? 70.607 -13.468 -55.826 1.00 16.17 394 VAL A O 1
ATOM 2951 N N . GLN A 1 217 ? 70.649 -11.499 -56.916 1.00 13.61 395 GLN A N 1
ATOM 2952 C CA . GLN A 1 217 ? 71.645 -11.967 -57.876 1.00 14.75 395 GLN A CA 1
ATOM 2953 C C . GLN A 1 217 ? 72.932 -12.453 -57.219 1.00 17.84 395 GLN A C 1
ATOM 2954 O O . GLN A 1 217 ? 73.600 -13.337 -57.773 1.00 15.62 395 GLN A O 1
ATOM 2968 N N . LYS A 1 218 ? 73.307 -11.907 -56.058 1.00 14.32 396 LYS A N 1
ATOM 2969 C CA . LYS A 1 218 ? 74.534 -12.332 -55.377 1.00 14.16 396 LYS A CA 1
ATOM 2970 C C . LYS A 1 218 ? 74.341 -13.599 -54.560 1.00 15.78 396 LYS A C 1
ATOM 2971 O O . LYS A 1 218 ? 75.334 -14.178 -54.081 1.00 16.34 396 LYS A O 1
ATOM 2990 N N . HIS A 1 219 ? 73.099 -14.015 -54.369 1.00 14.44 397 HIS A N 1
ATOM 2991 C CA . HIS A 1 219 ? 72.746 -15.119 -53.503 1.00 14.66 397 HIS A CA 1
ATOM 2992 C C . HIS A 1 219 ? 72.659 -16.421 -54.270 1.00 16.05 397 HIS A C 1
ATOM 2993 O O . HIS A 1 219 ? 72.644 -16.460 -55.500 1.00 15.06 397 HIS A O 1
ATOM 3007 N N . TYR A 1 220 ? 72.570 -17.515 -53.505 1.00 13.14 398 TYR A N 1
ATOM 3008 C CA . TYR A 1 220 ? 72.227 -18.850 -54.028 1.00 13.93 398 TYR A CA 1
ATOM 3009 C C . TYR A 1 220 ? 73.277 -19.384 -54.996 1.00 15.48 398 TYR A C 1
ATOM 3010 O O . TYR A 1 220 ? 72.975 -20.162 -55.924 1.00 16.07 398 TYR A O 1
ATOM 3028 N N . THR A 1 221 ? 74.550 -19.063 -54.739 1.00 14.23 399 THR A N 1
ATOM 3029 C CA . THR A 1 221 ? 75.613 -19.609 -55.575 1.00 13.31 399 THR A CA 1
ATOM 3030 C C . THR A 1 221 ? 75.606 -21.135 -55.578 1.00 16.66 399 THR A C 1
ATOM 3031 O O . THR A 1 221 ? 75.933 -21.750 -56.599 1.00 19.46 399 THR A O 1
ATOM 3042 N N . GLU A 1 222 ? 75.166 -21.754 -54.493 1.00 16.50 400 GLU A N 1
ATOM 3043 C CA . GLU A 1 222 ? 75.092 -23.208 -54.400 1.00 13.49 400 GLU A CA 1
ATOM 3044 C C . GLU A 1 222 ? 73.655 -23.726 -54.461 1.00 16.20 400 GLU A C 1
ATOM 3045 O O . GLU A 1 222 ? 73.383 -24.880 -54.094 1.00 18.44 400 GLU A O 1
ATOM 3057 N N . GLY A 1 223 ? 72.748 -22.916 -54.984 1.00 15.21 401 GLY A N 1
ATOM 3058 C CA . GLY A 1 223 ? 71.431 -23.408 -55.357 1.00 14.40 401 GLY A CA 1
ATOM 3059 C C . GLY A 1 223 ? 70.266 -22.763 -54.647 1.00 12.18 401 GLY A C 1
ATOM 3060 O O . GLY A 1 223 ? 70.230 -22.625 -53.414 1.00 12.59 401 GLY A O 1
ATOM 3064 N N . LEU A 1 224 ? 69.290 -22.365 -55.469 1.00 13.42 402 LEU A N 1
ATOM 3065 C CA . LEU A 1 224 ? 67.961 -21.950 -55.034 1.00 13.13 402 LEU A CA 1
ATOM 3066 C C . LEU A 1 224 ? 66.967 -22.923 -55.639 1.00 11.48 402 LEU A C 1
ATOM 3067 O O . LEU A 1 224 ? 66.895 -23.043 -56.867 1.00 13.79 402 LEU A O 1
ATOM 3083 N N . ILE A 1 225 ? 66.202 -23.606 -54.788 1.00 11.90 403 ILE A N 1
ATOM 3084 C CA . ILE A 1 225 ? 65.228 -24.578 -55.262 1.00 10.28 403 ILE A CA 1
ATOM 3085 C C . ILE A 1 225 ? 63.876 -24.305 -54.620 1.00 12.95 403 ILE A C 1
ATOM 3086 O O . ILE A 1 225 ? 63.742 -24.366 -53.385 1.00 14.43 403 ILE A O 1
ATOM 3102 N N . ILE A 1 226 ? 62.879 -23.998 -55.452 1.00 12.06 404 ILE A N 1
ATOM 3103 C CA . ILE A 1 226 ? 61.522 -23.668 -55.005 1.00 9.47 404 ILE A CA 1
ATOM 3104 C C . ILE A 1 226 ? 60.649 -24.764 -55.601 1.00 11.67 404 ILE A C 1
ATOM 3105 O O . ILE A 1 226 ? 60.370 -24.746 -56.808 1.00 11.89 404 ILE A O 1
ATOM 3121 N N . GLU A 1 227 ? 60.232 -25.737 -54.779 1.00 12.85 405 GLU A N 1
ATOM 3122 C CA A GLU A 1 227 ? 59.694 -26.983 -55.308 0.69 12.05 405 GLU A CA 1
ATOM 3123 C CA B GLU A 1 227 ? 59.697 -26.985 -55.301 0.31 9.69 405 GLU A CA 1
ATOM 3124 C C . GLU A 1 227 ? 58.482 -27.477 -54.527 1.00 12.77 405 GLU A C 1
ATOM 3125 O O . GLU A 1 227 ? 58.456 -27.466 -53.287 1.00 13.04 405 GLU A O 1
ATOM 3148 N N . ASN A 1 228 ? 57.471 -27.928 -55.275 1.00 13.04 406 ASN A N 1
ATOM 3149 C CA . ASN A 1 228 ? 56.300 -28.618 -54.742 1.00 12.87 406 ASN A CA 1
ATOM 3150 C C . ASN A 1 228 ? 55.526 -27.791 -53.737 1.00 14.31 406 ASN A C 1
ATOM 3151 O O . ASN A 1 228 ? 54.876 -28.323 -52.837 1.00 13.64 406 ASN A O 1
ATOM 3162 N N . ASN A 1 229 ? 55.523 -26.476 -53.894 1.00 10.85 407 ASN A N 1
ATOM 3163 C CA . ASN A 1 229 ? 54.715 -25.623 -53.054 1.00 12.57 407 ASN A CA 1
ATOM 3164 C C . ASN A 1 229 ? 53.319 -25.486 -53.637 1.00 12.95 407 ASN A C 1
ATOM 3165 O O . ASN A 1 229 ? 53.152 -25.432 -54.856 1.00 12.32 407 ASN A O 1
ATOM 3176 N N . HIS A 1 230 ? 52.330 -25.454 -52.766 1.00 11.82 408 HIS A N 1
ATOM 3177 C CA . HIS A 1 230 ? 50.928 -25.344 -53.167 1.00 12.29 408 HIS A CA 1
ATOM 3178 C C . HIS A 1 230 ? 50.399 -24.007 -52.681 1.00 13.32 408 HIS A C 1
ATOM 3179 O O . HIS A 1 230 ? 50.322 -23.757 -51.462 1.00 14.34 408 HIS A O 1
ATOM 3193 N N . ILE A 1 231 ? 50.035 -23.163 -53.632 1.00 11.98 409 ILE A N 1
ATOM 3194 C CA . ILE A 1 231 ? 49.641 -21.781 -53.374 1.00 10.87 409 ILE A CA 1
ATOM 3195 C C . ILE A 1 231 ? 48.217 -21.577 -53.877 1.00 11.09 409 ILE A C 1
ATOM 3196 O O . ILE A 1 231 ? 47.866 -22.034 -54.975 1.00 14.17 409 ILE A O 1
ATOM 3212 N N . ALA A 1 232 ? 47.402 -20.886 -53.082 1.00 12.05 410 ALA A N 1
ATOM 3213 C CA . ALA A 1 232 ? 46.004 -20.669 -53.469 1.00 12.11 410 ALA A CA 1
ATOM 3214 C C . ALA A 1 232 ? 45.521 -19.312 -52.977 1.00 14.33 410 ALA A C 1
ATOM 3215 O O . ALA A 1 232 ? 45.738 -18.965 -51.818 1.00 16.28 410 ALA A O 1
ATOM 3222 N N . ASN A 1 233 ? 44.839 -18.579 -53.849 1.00 11.01 411 ASN A N 1
ATOM 3223 C CA . ASN A 1 233 ? 44.147 -17.350 -53.477 1.00 12.01 411 ASN A CA 1
ATOM 3224 C C . ASN A 1 233 ? 45.092 -16.243 -53.009 1.00 13.02 411 ASN A C 1
ATOM 3225 O O . ASN A 1 233 ? 45.185 -15.928 -51.814 1.00 14.16 411 ASN A O 1
ATOM 3236 N N . VAL A 1 234 ? 45.732 -15.626 -53.989 1.00 12.40 412 VAL A N 1
ATOM 3237 C CA . VAL A 1 234 ? 46.684 -14.536 -53.834 1.00 11.93 412 VAL A CA 1
ATOM 3238 C C . VAL A 1 234 ? 45.994 -13.322 -54.432 1.00 10.52 412 VAL A C 1
ATOM 3239 O O . VAL A 1 234 ? 45.809 -13.256 -55.655 1.00 15.69 412 VAL A O 1
ATOM 3252 N N . ASP A 1 235 ? 45.573 -12.391 -53.581 1.00 14.02 413 ASP A N 1
ATOM 3253 C CA . ASP A 1 235 ? 44.739 -11.270 -54.055 1.00 13.44 413 ASP A CA 1
ATOM 3254 C C . ASP A 1 235 ? 45.211 -9.991 -53.390 1.00 15.12 413 ASP A C 1
ATOM 3255 O O . ASP A 1 235 ? 44.845 -9.689 -52.242 1.00 15.89 413 ASP A O 1
ATOM 3264 N N . ALA A 1 236 ? 46.013 -9.231 -54.130 1.00 16.00 414 ALA A N 1
ATOM 3265 C CA . ALA A 1 236 ? 46.598 -7.990 -53.640 1.00 15.36 414 ALA A CA 1
ATOM 3266 C C . ALA A 1 236 ? 45.815 -6.771 -54.116 1.00 16.20 414 ALA A C 1
ATOM 3267 O O . ALA A 1 236 ? 46.385 -5.687 -54.283 1.00 18.53 414 ALA A O 1
ATOM 3274 N N . SER A 1 237 ? 44.531 -6.943 -54.361 1.00 18.99 415 SER A N 1
ATOM 3275 C CA . SER A 1 237 ? 43.698 -5.828 -54.808 1.00 22.95 415 SER A CA 1
ATOM 3276 C C . SER A 1 237 ? 43.818 -4.686 -53.808 1.00 23.48 415 SER A C 1
ATOM 3277 O O . SER A 1 237 ? 43.773 -4.896 -52.589 1.00 20.31 415 SER A O 1
ATOM 3285 N N . GLY A 1 238 ? 43.984 -3.479 -54.325 1.00 27.99 416 GLY A N 1
ATOM 3286 C CA . GLY A 1 238 ? 44.156 -2.315 -53.477 1.00 32.89 416 GLY A CA 1
ATOM 3287 C C . GLY A 1 238 ? 45.551 -2.126 -52.932 1.00 34.14 416 GLY A C 1
ATOM 3288 O O . GLY A 1 238 ? 45.817 -1.107 -52.296 1.00 27.65 416 GLY A O 1
ATOM 3292 N N . GLN A 1 239 ? 46.464 -3.061 -53.166 1.00 21.73 417 GLN A N 1
ATOM 3293 C CA . GLN A 1 239 ? 47.796 -2.965 -52.623 1.00 23.49 417 GLN A CA 1
ATOM 3294 C C . GLN A 1 239 ? 48.675 -2.250 -53.653 1.00 29.45 417 GLN A C 1
ATOM 3295 O O . GLN A 1 239 ? 48.221 -1.836 -54.737 1.00 25.84 417 GLN A O 1
ATOM 3309 N N . GLY A 1 240 ? 49.939 -2.104 -53.308 1.00 24.95 418 GLY A N 1
ATOM 3310 C CA . GLY A 1 240 ? 50.874 -1.356 -54.125 1.00 23.98 418 GLY A CA 1
ATOM 3311 C C . GLY A 1 240 ? 51.234 -2.036 -55.442 1.00 24.67 418 GLY A C 1
ATOM 3312 O O . GLY A 1 240 ? 50.812 -3.151 -55.772 1.00 18.19 418 GLY A O 1
ATOM 3316 N N . ALA A 1 241 ? 52.083 -1.333 -56.190 1.00 20.50 419 ALA A N 1
ATOM 3317 C CA . ALA A 1 241 ? 52.518 -1.782 -57.494 1.00 18.51 419 ALA A CA 1
ATOM 3318 C C . ALA A 1 241 ? 53.250 -3.107 -57.394 1.00 18.75 419 ALA A C 1
ATOM 3319 O O . ALA A 1 241 ? 54.152 -3.273 -56.568 1.00 19.64 419 ALA A O 1
ATOM 3326 N N . ASN A 1 242 ? 52.861 -4.032 -58.264 1.00 16.60 420 ASN A N 1
ATOM 3327 C CA . ASN A 1 242 ? 53.472 -5.336 -58.467 1.00 15.78 420 ASN A CA 1
ATOM 3328 C C . ASN A 1 242 ? 53.266 -6.291 -57.295 1.00 22.89 420 ASN A C 1
ATOM 3329 O O . ASN A 1 242 ? 53.870 -7.358 -57.270 1.00 18.74 420 ASN A O 1
ATOM 3340 N N . TRP A 1 243 ? 52.406 -5.950 -56.342 1.00 15.70 421 TRP A N 1
ATOM 3341 C CA . TRP A 1 243 ? 51.984 -6.914 -55.339 1.00 15.54 421 TRP A CA 1
ATOM 3342 C C . TRP A 1 243 ? 51.060 -7.959 -55.954 1.00 13.61 421 TRP A C 1
ATOM 3343 O O . TRP A 1 243 ? 50.232 -7.651 -56.815 1.00 14.74 421 TRP A O 1
ATOM 3364 N N . GLY A 1 244 ? 51.209 -9.207 -55.514 1.00 15.98 422 GLY A N 1
ATOM 3365 C CA . GLY A 1 244 ? 50.305 -10.263 -55.942 1.00 15.07 422 GLY A CA 1
ATOM 3366 C C . GLY A 1 244 ? 50.895 -11.352 -56.819 1.00 15.49 422 GLY A C 1
ATOM 3367 O O . GLY A 1 244 ? 50.136 -12.165 -57.355 1.00 16.25 422 GLY A O 1
ATOM 3371 N N . ILE A 1 245 ? 52.208 -11.358 -57.023 1.00 13.14 423 ILE A N 1
ATOM 3372 C CA . ILE A 1 245 ? 52.881 -12.458 -57.715 1.00 11.39 423 ILE A CA 1
ATOM 3373 C C . ILE A 1 245 ? 52.834 -13.722 -56.873 1.00 13.03 423 ILE A C 1
ATOM 3374 O O . ILE A 1 245 ? 52.927 -13.679 -55.645 1.00 14.99 423 ILE A O 1
ATOM 3390 N N . GLY A 1 246 ? 52.707 -14.866 -57.528 1.00 11.37 424 GLY A N 1
ATOM 3391 C CA . GLY A 1 246 ? 52.759 -16.145 -56.839 1.00 11.50 424 GLY A CA 1
ATOM 3392 C C . GLY A 1 246 ? 54.155 -16.477 -56.350 1.00 11.88 424 GLY A C 1
ATOM 3393 O O . GLY A 1 246 ? 54.465 -16.332 -55.151 1.00 14.11 424 GLY A O 1
ATOM 3397 N N . ILE A 1 247 ? 55.011 -16.854 -57.296 1.00 13.35 425 ILE A N 1
ATOM 3398 C CA . ILE A 1 247 ? 56.426 -17.089 -57.050 1.00 12.37 425 ILE A CA 1
ATOM 3399 C C . ILE A 1 247 ? 57.209 -16.140 -57.939 1.00 11.12 425 ILE A C 1
ATOM 3400 O O . ILE A 1 247 ? 57.098 -16.215 -59.171 1.00 12.79 425 ILE A O 1
ATOM 3416 N N . GLY A 1 248 ? 58.056 -15.310 -57.326 1.00 12.66 426 GLY A N 1
ATOM 3417 C CA . GLY A 1 248 ? 58.853 -14.341 -58.075 1.00 13.79 426 GLY A CA 1
ATOM 3418 C C . GLY A 1 248 ? 60.305 -14.385 -57.657 1.00 11.41 426 GLY A C 1
ATOM 3419 O O . GLY A 1 248 ? 60.612 -14.534 -56.480 1.00 13.15 426 GLY A O 1
ATOM 3423 N N . VAL A 1 249 ? 61.184 -14.291 -58.648 1.00 13.43 427 VAL A N 1
ATOM 3424 C CA . VAL A 1 249 ? 62.634 -14.223 -58.453 1.00 12.86 427 VAL A CA 1
ATOM 3425 C C . VAL A 1 249 ? 63.175 -13.103 -59.330 1.00 15.14 427 VAL A C 1
ATOM 3426 O O . VAL A 1 249 ? 62.875 -13.049 -60.529 1.00 14.29 427 VAL A O 1
ATOM 3439 N N . ALA A 1 250 ? 64.025 -12.249 -58.756 1.00 14.22 428 ALA A N 1
ATOM 3440 C CA . ALA A 1 250 ? 64.511 -11.084 -59.483 1.00 12.59 428 ALA A CA 1
ATOM 3441 C C . ALA A 1 250 ? 65.995 -10.831 -59.194 1.00 13.49 428 ALA A C 1
ATOM 3442 O O . ALA A 1 250 ? 66.429 -10.872 -58.034 1.00 15.30 428 ALA A O 1
ATOM 3449 N N . GLY A 1 251 ? 66.744 -10.617 -60.258 1.00 14.03 429 GLY A N 1
ATOM 3450 C CA . GLY A 1 251 ? 68.081 -10.047 -60.198 1.00 12.12 429 GLY A CA 1
ATOM 3451 C C . GLY A 1 251 ? 68.011 -8.535 -60.162 1.00 13.87 429 GLY A C 1
ATOM 3452 O O . GLY A 1 251 ? 67.080 -7.950 -59.623 1.00 17.85 429 GLY A O 1
ATOM 3456 N N . SER A 1 252 ? 69.040 -7.889 -60.714 1.00 13.71 430 SER A N 1
ATOM 3457 C CA . SER A 1 252 ? 69.155 -6.435 -60.653 1.00 15.44 430 SER A CA 1
ATOM 3458 C C . SER A 1 252 ? 69.299 -5.813 -62.042 1.00 16.67 430 SER A C 1
ATOM 3459 O O . SER A 1 252 ? 70.029 -6.321 -62.898 1.00 15.47 430 SER A O 1
ATOM 3467 N N . GLY A 1 253 ? 68.581 -4.710 -62.267 1.00 18.50 431 GLY A N 1
ATOM 3468 C CA . GLY A 1 253 ? 68.787 -3.917 -63.441 1.00 15.20 431 GLY A CA 1
ATOM 3469 C C . GLY A 1 253 ? 70.112 -3.170 -63.378 1.00 15.20 431 GLY A C 1
ATOM 3470 O O . GLY A 1 253 ? 70.839 -3.226 -62.379 1.00 17.78 431 GLY A O 1
ATOM 3474 N N . PRO A 1 254 ? 70.444 -2.454 -64.466 1.00 16.10 432 PRO A N 1
ATOM 3475 C CA . PRO A 1 254 ? 69.617 -2.277 -65.658 1.00 18.21 432 PRO A CA 1
ATOM 3476 C C . PRO A 1 254 ? 69.584 -3.503 -66.540 1.00 16.93 432 PRO A C 1
ATOM 3477 O O . PRO A 1 254 ? 70.545 -4.281 -66.586 1.00 16.41 432 PRO A O 1
ATOM 3488 N N . TYR A 1 255 ? 68.449 -3.674 -67.212 1.00 14.56 433 TYR A N 1
ATOM 3489 C CA . TYR A 1 255 ? 68.348 -4.678 -68.264 1.00 15.29 433 TYR A CA 1
ATOM 3490 C C . TYR A 1 255 ? 69.306 -4.357 -69.396 1.00 16.64 433 TYR A C 1
ATOM 3491 O O . TYR A 1 255 ? 69.634 -3.193 -69.654 1.00 15.82 433 TYR A O 1
ATOM 3509 N N . GLY A 1 256 ? 69.738 -5.404 -70.093 1.00 15.55 434 GLY A N 1
ATOM 3510 C CA . GLY A 1 256 ? 70.483 -5.235 -71.326 1.00 19.78 434 GLY A CA 1
ATOM 3511 C C . GLY A 1 256 ? 71.092 -6.531 -71.811 1.00 16.66 434 GLY A C 1
ATOM 3512 O O . GLY A 1 256 ? 71.475 -7.403 -71.015 1.00 14.75 434 GLY A O 1
ATOM 3516 N N . VAL A 1 257 ? 71.195 -6.673 -73.126 1.00 15.06 435 VAL A N 1
ATOM 3517 C CA . VAL A 1 257 ? 71.657 -7.948 -73.662 1.00 13.36 435 VAL A CA 1
ATOM 3518 C C . VAL A 1 257 ? 73.077 -8.275 -73.215 1.00 15.07 435 VAL A C 1
ATOM 3519 O O . VAL A 1 257 ? 73.412 -9.460 -73.037 1.00 16.82 435 VAL A O 1
ATOM 3532 N N . ASP A 1 258 ? 73.920 -7.256 -72.986 1.00 15.53 436 ASP A N 1
ATOM 3533 C CA A ASP A 1 258 ? 75.326 -7.473 -72.667 0.49 17.35 436 ASP A CA 1
ATOM 3534 C CA B ASP A 1 258 ? 75.327 -7.462 -72.672 0.51 16.48 436 ASP A CA 1
ATOM 3535 C C . ASP A 1 258 ? 75.684 -7.087 -71.233 1.00 18.88 436 ASP A C 1
ATOM 3536 O O . ASP A 1 258 ? 76.858 -6.934 -70.916 1.00 20.24 436 ASP A O 1
ATOM 3553 N N . VAL A 1 259 ? 74.711 -6.928 -70.346 1.00 15.80 437 VAL A N 1
ATOM 3554 C CA . VAL A 1 259 ? 75.079 -6.560 -68.984 1.00 14.16 437 VAL A CA 1
ATOM 3555 C C . VAL A 1 259 ? 75.773 -7.738 -68.311 1.00 15.44 437 VAL A C 1
ATOM 3556 O O . VAL A 1 259 ? 75.597 -8.912 -68.726 1.00 16.93 437 VAL A O 1
ATOM 3569 N N . PRO A 1 260 ? 76.579 -7.496 -67.280 1.00 17.43 438 PRO A N 1
ATOM 3570 C CA . PRO A 1 260 ? 77.369 -8.592 -66.680 1.00 16.86 438 PRO A CA 1
ATOM 3571 C C . PRO A 1 260 ? 76.506 -9.695 -66.090 1.00 14.64 438 PRO A C 1
ATOM 3572 O O . PRO A 1 260 ? 75.420 -9.456 -65.556 1.00 16.91 438 PRO A O 1
ATOM 3583 N N . ASP A 1 261 ? 77.043 -10.925 -66.134 1.00 14.72 439 ASP A N 1
ATOM 3584 C CA . ASP A 1 261 ? 76.349 -12.070 -65.545 1.00 14.23 439 ASP A CA 1
ATOM 3585 C C . ASP A 1 261 ? 76.011 -11.845 -64.081 1.00 16.60 439 ASP A C 1
ATOM 3586 O O . ASP A 1 261 ? 75.006 -12.375 -63.578 1.00 15.44 439 ASP A O 1
ATOM 3595 N N . SER A 1 262 ? 76.831 -11.060 -63.377 1.00 14.52 440 SER A N 1
ATOM 3596 C CA . SER A 1 262 ? 76.644 -10.835 -61.948 1.00 16.48 440 SER A CA 1
ATOM 3597 C C . SER A 1 262 ? 75.349 -10.101 -61.597 1.00 17.29 440 SER A C 1
ATOM 3598 O O . SER A 1 262 ? 74.953 -10.108 -60.431 1.00 16.78 440 SER A O 1
ATOM 3606 N N . GLN A 1 263 ? 74.676 -9.486 -62.560 1.00 14.71 441 GLN A N 1
ATOM 3607 C CA . GLN A 1 263 ? 73.405 -8.848 -62.290 1.00 13.99 441 GLN A CA 1
ATOM 3608 C C . GLN A 1 263 ? 72.246 -9.826 -62.228 1.00 12.84 441 GLN A C 1
ATOM 3609 O O . GLN A 1 263 ? 71.159 -9.452 -61.785 1.00 14.77 441 GLN A O 1
ATOM 3623 N N . TYR A 1 264 ? 72.433 -11.052 -62.701 1.00 13.26 442 TYR A N 1
ATOM 3624 C CA . TYR A 1 264 ? 71.333 -11.990 -62.831 1.00 12.65 442 TYR A CA 1
ATOM 3625 C C . TYR A 1 264 ? 71.278 -12.948 -61.646 1.00 14.29 442 TYR A C 1
ATOM 3626 O O . TYR A 1 264 ? 72.303 -13.320 -61.070 1.00 13.90 442 TYR A O 1
ATOM 3644 N N . VAL A 1 265 ? 70.064 -13.370 -61.292 1.00 11.41 443 VAL A N 1
ATOM 3645 C CA . VAL A 1 265 ? 69.934 -14.533 -60.421 1.00 15.60 443 VAL A CA 1
ATOM 3646 C C . VAL A 1 265 ? 70.123 -15.776 -61.279 1.00 14.71 443 VAL A C 1
ATOM 3647 O O . VAL A 1 265 ? 69.490 -15.915 -62.344 1.00 14.16 443 VAL A O 1
ATOM 3660 N N . ARG A 1 266 ? 71.002 -16.671 -60.838 1.00 14.72 444 ARG A N 1
ATOM 3661 C CA . ARG A 1 266 ? 71.439 -17.770 -61.692 1.00 12.33 444 ARG A CA 1
ATOM 3662 C C . ARG A 1 266 ? 71.286 -19.106 -61.004 1.00 15.60 444 ARG A C 1
ATOM 3663 O O . ARG A 1 266 ? 71.398 -19.220 -59.780 1.00 14.21 444 ARG A O 1
ATOM 3684 N N . ASN A 1 267 ? 71.105 -20.122 -61.838 1.00 11.48 445 ASN A N 1
ATOM 3685 C CA . ASN A 1 267 ? 71.205 -21.532 -61.479 1.00 13.62 445 ASN A CA 1
ATOM 3686 C C . ASN A 1 267 ? 70.064 -22.011 -60.601 1.00 15.38 445 ASN A C 1
ATOM 3687 O O . ASN A 1 267 ? 70.179 -23.055 -59.956 1.00 15.30 445 ASN A O 1
ATOM 3698 N N . PHE A 1 268 ? 68.963 -21.273 -60.540 1.00 15.38 446 PHE A N 1
ATOM 3699 C CA . PHE A 1 268 ? 67.851 -21.645 -59.690 1.00 13.01 446 PHE A CA 1
ATOM 3700 C C . PHE A 1 268 ? 66.814 -22.498 -60.440 1.00 14.41 446 PHE A C 1
ATOM 3701 O O . PHE A 1 268 ? 66.841 -22.652 -61.676 1.00 12.99 446 PHE A O 1
ATOM 3718 N N . SER A 1 269 ? 65.897 -23.070 -59.670 1.00 10.61 447 SER A N 1
ATOM 3719 C CA . SER A 1 269 ? 64.848 -23.907 -60.260 1.00 12.27 447 SER A CA 1
ATOM 3720 C C . SER A 1 269 ? 63.530 -23.696 -59.538 1.00 13.56 447 SER A C 1
ATOM 3721 O O . SER A 1 269 ? 63.470 -23.589 -58.295 1.00 13.03 447 SER A O 1
ATOM 3729 N N . ILE A 1 270 ? 62.457 -23.637 -60.338 1.00 11.88 448 ILE A N 1
ATOM 3730 C CA . ILE A 1 270 ? 61.096 -23.486 -59.859 1.00 9.34 448 ILE A CA 1
ATOM 3731 C C . ILE A 1 270 ? 60.342 -24.687 -60.418 1.00 12.51 448 ILE A C 1
ATOM 3732 O O . ILE A 1 270 ? 60.066 -24.741 -61.635 1.00 12.32 448 ILE A O 1
ATOM 3748 N N . VAL A 1 271 ? 60.059 -25.673 -59.569 1.00 12.50 449 VAL A N 1
ATOM 3749 C CA . VAL A 1 271 ? 59.689 -27.014 -60.021 1.00 9.92 449 VAL A CA 1
ATOM 3750 C C . VAL A 1 271 ? 58.508 -27.550 -59.251 1.00 10.01 449 VAL A C 1
ATOM 3751 O O . VAL A 1 271 ? 58.499 -27.543 -58.012 1.00 12.41 449 VAL A O 1
ATOM 3764 N N . GLY A 1 272 ? 57.549 -28.096 -59.974 1.00 11.07 450 GLY A N 1
ATOM 3765 C CA . GLY A 1 272 ? 56.468 -28.841 -59.346 1.00 13.30 450 GLY A CA 1
ATOM 3766 C C . GLY A 1 272 ? 55.513 -28.059 -58.479 1.00 18.88 450 GLY A C 1
ATOM 3767 O O . GLY A 1 272 ? 54.799 -28.648 -57.662 1.00 13.19 450 GLY A O 1
ATOM 3771 N N . ASN A 1 273 ? 55.443 -26.753 -58.640 1.00 12.52 451 ASN A N 1
ATOM 3772 C CA . ASN A 1 273 ? 54.569 -25.949 -57.810 1.00 10.56 451 ASN A CA 1
ATOM 3773 C C . ASN A 1 273 ? 53.176 -25.875 -58.418 1.00 11.98 451 ASN A C 1
ATOM 3774 O O . ASN A 1 273 ? 52.983 -26.033 -59.620 1.00 13.02 451 ASN A O 1
ATOM 3785 N N . ARG A 1 274 ? 52.210 -25.581 -57.563 1.00 11.88 452 ARG A N 1
ATOM 3786 C CA . ARG A 1 274 ? 50.805 -25.396 -57.959 1.00 12.36 452 ARG A CA 1
ATOM 3787 C C . ARG A 1 274 ? 50.390 -24.019 -57.476 1.00 10.83 452 ARG A C 1
ATOM 3788 O O . ARG A 1 274 ? 50.480 -23.733 -56.285 1.00 14.35 452 ARG A O 1
ATOM 3809 N N . VAL A 1 275 ? 49.929 -23.172 -58.388 1.00 11.92 453 VAL A N 1
ATOM 3810 C CA . VAL A 1 275 ? 49.565 -21.802 -58.063 1.00 11.81 453 VAL A CA 1
ATOM 3811 C C . VAL A 1 275 ? 48.155 -21.548 -58.591 1.00 14.96 453 VAL A C 1
ATOM 3812 O O . VAL A 1 275 ? 47.955 -21.456 -59.812 1.00 14.95 453 VAL A O 1
ATOM 3825 N N . TYR A 1 276 ? 47.193 -21.465 -57.683 1.00 12.04 454 TYR A N 1
ATOM 3826 C CA . TYR A 1 276 ? 45.770 -21.339 -58.013 1.00 11.20 454 TYR A CA 1
ATOM 3827 C C . TYR A 1 276 ? 45.196 -19.979 -57.609 1.00 12.19 454 TYR A C 1
ATOM 3828 O O . TYR A 1 276 ? 45.336 -19.547 -56.473 1.00 14.13 454 TYR A O 1
ATOM 3846 N N . ASN A 1 277 ? 44.540 -19.312 -58.556 1.00 12.08 455 ASN A N 1
ATOM 3847 C CA . ASN A 1 277 ? 43.818 -18.055 -58.320 1.00 11.12 455 ASN A CA 1
ATOM 3848 C C . ASN A 1 277 ? 44.786 -16.968 -57.856 1.00 13.53 455 ASN A C 1
ATOM 3849 O O . ASN A 1 277 ? 44.810 -16.521 -56.708 1.00 14.44 455 ASN A O 1
ATOM 3860 N N . CYS A 1 278 ? 45.614 -16.585 -58.815 1.00 12.82 456 CYS A N 1
ATOM 3861 C CA . CYS A 1 278 ? 46.674 -15.604 -58.646 1.00 11.96 456 CYS A CA 1
ATOM 3862 C C . CYS A 1 278 ? 46.770 -14.846 -59.962 1.00 15.10 456 CYS A C 1
ATOM 3863 O O . CYS A 1 278 ? 46.534 -15.415 -61.029 1.00 16.05 456 CYS A O 1
ATOM 3871 N N . ARG A 1 279 ? 47.089 -13.555 -59.895 1.00 13.03 457 ARG A N 1
ATOM 3872 C CA . ARG A 1 279 ? 47.096 -12.757 -61.113 1.00 10.73 457 ARG A CA 1
ATOM 3873 C C . ARG A 1 279 ? 48.280 -13.094 -62.008 1.00 16.01 457 ARG A C 1
ATOM 3874 O O . ARG A 1 279 ? 48.158 -13.145 -63.234 1.00 15.36 457 ARG A O 1
ATOM 3895 N N . GLN A 1 280 ? 49.452 -13.300 -61.423 1.00 12.62 458 GLN A N 1
ATOM 3896 C CA . GLN A 1 280 ? 50.661 -13.614 -62.196 1.00 11.29 458 GLN A CA 1
ATOM 3897 C C . GLN A 1 280 ? 51.402 -14.696 -61.403 1.00 12.54 458 GLN A C 1
ATOM 3898 O O . GLN A 1 280 ? 52.020 -14.413 -60.376 1.00 13.98 458 GLN A O 1
ATOM 3912 N N . CYS A 1 281 ? 51.276 -15.950 -61.845 1.00 12.30 459 CYS A N 1
ATOM 3913 C CA . CYS A 1 281 ? 51.600 -17.059 -60.970 1.00 11.27 459 CYS A CA 1
ATOM 3914 C C . CYS A 1 281 ? 53.107 -17.215 -60.748 1.00 11.99 459 CYS A C 1
ATOM 3915 O O . CYS A 1 281 ? 53.536 -17.459 -59.621 1.00 13.63 459 CYS A O 1
ATOM 3923 N N . LEU A 1 282 ? 53.901 -17.128 -61.817 1.00 14.68 460 LEU A N 1
ATOM 3924 C CA . LEU A 1 282 ? 55.353 -17.289 -61.761 1.00 11.64 460 LEU A CA 1
ATOM 3925 C C . LEU A 1 282 ? 55.994 -16.120 -62.487 1.00 12.76 460 LEU A C 1
ATOM 3926 O O . LEU A 1 282 ? 55.580 -15.784 -63.608 1.00 13.55 460 LEU A O 1
ATOM 3942 N N . HIS A 1 283 ? 57.034 -15.535 -61.877 1.00 12.81 461 HIS A N 1
ATOM 3943 C CA . HIS A 1 283 ? 57.639 -14.301 -62.393 1.00 11.43 461 HIS A CA 1
ATOM 3944 C C . HIS A 1 283 ? 59.143 -14.389 -62.232 1.00 12.81 461 HIS A C 1
ATOM 3945 O O . HIS A 1 283 ? 59.632 -14.665 -61.132 1.00 14.44 461 HIS A O 1
ATOM 3960 N N . VAL A 1 284 ? 59.879 -14.128 -63.302 1.00 12.28 462 VAL A N 1
ATOM 3961 C CA . VAL A 1 284 ? 61.332 -13.929 -63.193 1.00 12.29 462 VAL A CA 1
ATOM 3962 C C . VAL A 1 284 ? 61.715 -12.666 -63.955 1.00 15.29 462 VAL A C 1
ATOM 3963 O O . VAL A 1 284 ? 61.236 -12.415 -65.072 1.00 14.14 462 VAL A O 1
ATOM 3976 N N . GLU A 1 285 ? 62.599 -11.883 -63.375 1.00 12.81 463 GLU A N 1
ATOM 3977 C CA . GLU A 1 285 ? 63.234 -10.805 -64.124 1.00 15.79 463 GLU A CA 1
ATOM 3978 C C . GLU A 1 285 ? 64.715 -10.845 -63.822 1.00 12.57 463 GLU A C 1
ATOM 3979 O O . GLU A 1 285 ? 65.129 -11.091 -62.680 1.00 12.69 463 GLU A O 1
ATOM 3991 N N . MET A 1 286 ? 65.515 -10.619 -64.852 1.00 12.46 464 MET A N 1
ATOM 3992 C CA . MET A 1 286 ? 66.961 -10.640 -64.729 1.00 10.63 464 MET A CA 1
ATOM 3993 C C . MET A 1 286 ? 67.413 -11.969 -64.136 1.00 10.72 464 MET A C 1
ATOM 3994 O O . MET A 1 286 ? 68.186 -12.024 -63.175 1.00 13.96 464 MET A O 1
ATOM 4008 N N . GLY A 1 287 ? 66.902 -13.051 -64.714 1.00 12.66 465 GLY A N 1
ATOM 4009 C CA . GLY A 1 287 ? 67.358 -14.391 -64.389 1.00 13.79 465 GLY A CA 1
ATOM 4010 C C . GLY A 1 287 ? 68.162 -14.956 -65.546 1.00 13.82 465 GLY A C 1
ATOM 4011 O O . GLY A 1 287 ? 67.923 -14.632 -66.713 1.00 13.07 465 GLY A O 1
ATOM 4015 N N . LYS A 1 288 ? 69.089 -15.851 -65.220 1.00 12.12 466 LYS A N 1
ATOM 4016 C CA . LYS A 1 288 ? 69.938 -16.478 -66.216 1.00 12.32 466 LYS A CA 1
ATOM 4017 C C . LYS A 1 288 ? 70.249 -17.893 -65.758 1.00 14.71 466 LYS A C 1
ATOM 4018 O O . LYS A 1 288 ? 70.465 -18.131 -64.558 1.00 15.19 466 LYS A O 1
ATOM 4037 N N . ASN A 1 289 ? 70.275 -18.817 -66.707 1.00 11.87 467 ASN A N 1
ATOM 4038 C CA A ASN A 1 289 ? 70.590 -20.223 -66.443 0.77 12.13 467 ASN A CA 1
ATOM 4039 C CA B ASN A 1 289 ? 70.596 -20.223 -66.440 0.23 12.41 467 ASN A CA 1
ATOM 4040 C C . ASN A 1 289 ? 69.675 -20.812 -65.366 1.00 16.80 467 ASN A C 1
ATOM 4041 O O . ASN A 1 289 ? 70.117 -21.299 -64.321 1.00 14.54 467 ASN A O 1
ATOM 4060 N N . PHE A 1 290 ? 68.375 -20.782 -65.647 1.00 13.86 468 PHE A N 1
ATOM 4061 C CA . PHE A 1 290 ? 67.382 -21.299 -64.720 1.00 12.42 468 PHE A CA 1
ATOM 4062 C C . PHE A 1 290 ? 66.377 -22.155 -65.465 1.00 14.36 468 PHE A C 1
ATOM 4063 O O . PHE A 1 290 ? 66.292 -22.130 -66.703 1.00 14.65 468 PHE A O 1
ATOM 4080 N N . THR A 1 291 ? 65.615 -22.936 -64.686 1.00 11.25 469 THR A N 1
ATOM 4081 C CA . THR A 1 291 ? 64.610 -23.839 -65.226 1.00 10.91 469 THR A CA 1
ATOM 4082 C C . THR A 1 291 ? 63.315 -23.663 -64.478 1.00 12.89 469 THR A C 1
ATOM 4083 O O . THR A 1 291 ? 63.304 -23.646 -63.237 1.00 14.58 469 THR A O 1
ATOM 4094 N N . ILE A 1 292 ? 62.218 -23.564 -65.238 1.00 12.78 470 ILE A N 1
ATOM 4095 C CA . ILE A 1 292 ? 60.856 -23.492 -64.708 1.00 9.34 470 ILE A CA 1
ATOM 4096 C C . ILE A 1 292 ? 60.166 -24.758 -65.210 1.00 10.10 470 ILE A C 1
ATOM 4097 O O . ILE A 1 292 ? 59.828 -24.860 -66.407 1.00 12.75 470 ILE A O 1
ATOM 4113 N N . ARG A 1 293 ? 60.037 -25.776 -64.330 1.00 11.54 471 ARG A N 1
ATOM 4114 C CA A ARG A 1 293 ? 59.701 -27.138 -64.750 0.53 12.05 471 ARG A CA 1
ATOM 4115 C CA B ARG A 1 293 ? 59.698 -27.135 -64.753 0.47 11.85 471 ARG A CA 1
ATOM 4116 C C . ARG A 1 293 ? 58.463 -27.665 -64.040 1.00 11.00 471 ARG A C 1
ATOM 4117 O O . ARG A 1 293 ? 58.374 -27.634 -62.802 1.00 10.91 471 ARG A O 1
ATOM 4158 N N . ASP A 1 294 ? 57.513 -28.160 -64.828 1.00 11.95 472 ASP A N 1
ATOM 4159 C CA . ASP A 1 294 ? 56.365 -28.938 -64.348 1.00 12.25 472 ASP A CA 1
ATOM 4160 C C . ASP A 1 294 ? 55.579 -28.229 -63.254 1.00 16.73 472 ASP A C 1
ATOM 4161 O O . ASP A 1 294 ? 55.349 -28.740 -62.159 1.00 13.58 472 ASP A O 1
ATOM 4170 N N . ASN A 1 295 ? 55.101 -27.039 -63.593 1.00 12.15 473 ASN A N 1
ATOM 4171 C CA . ASN A 1 295 ? 54.248 -26.260 -62.717 1.00 12.16 473 ASN A CA 1
ATOM 4172 C C . ASN A 1 295 ? 52.828 -26.245 -63.265 1.00 14.36 473 ASN A C 1
ATOM 4173 O O . ASN A 1 295 ? 52.596 -26.434 -64.464 1.00 14.32 473 ASN A O 1
ATOM 4184 N N . GLU A 1 296 ? 51.895 -26.063 -62.358 1.00 13.93 474 GLU A N 1
ATOM 4185 C CA . GLU A 1 296 ? 50.466 -26.057 -62.642 1.00 10.94 474 GLU A CA 1
ATOM 4186 C C . GLU A 1 296 ? 49.899 -24.732 -62.148 1.00 12.83 474 GLU A C 1
ATOM 4187 O O . GLU A 1 296 ? 50.010 -24.417 -60.955 1.00 12.70 474 GLU A O 1
ATOM 4199 N N . VAL A 1 297 ? 49.307 -23.943 -63.049 1.00 11.53 475 VAL A N 1
ATOM 4200 C CA . VAL A 1 297 ? 48.950 -22.562 -62.726 1.00 10.55 475 VAL A CA 1
ATOM 4201 C C . VAL A 1 297 ? 47.541 -22.218 -63.207 1.00 14.57 475 VAL A C 1
ATOM 4202 O O . VAL A 1 297 ? 47.123 -22.618 -64.301 1.00 14.02 475 VAL A O 1
ATOM 4215 N N . TYR A 1 298 ? 46.824 -21.442 -62.387 1.00 11.33 476 TYR A N 1
ATOM 4216 C CA . TYR A 1 298 ? 45.472 -20.969 -62.719 1.00 11.11 476 TYR A CA 1
ATOM 4217 C C . TYR A 1 298 ? 45.398 -19.471 -62.506 1.00 14.30 476 TYR A C 1
ATOM 4218 O O . TYR A 1 298 ? 44.999 -19.003 -61.426 1.00 14.57 476 TYR A O 1
ATOM 4236 N N . PRO A 1 299 ? 45.777 -18.680 -63.511 1.00 13.99 477 PRO A N 1
ATOM 4237 C CA . PRO A 1 299 ? 45.732 -17.224 -63.353 1.00 11.52 477 PRO A CA 1
ATOM 4238 C C . PRO A 1 299 ? 44.304 -16.711 -63.345 1.00 13.96 477 PRO A C 1
ATOM 4239 O O . PRO A 1 299 ? 43.375 -17.380 -63.812 1.00 13.99 477 PRO A O 1
ATOM 4250 N N . ASN A 1 300 ? 44.140 -15.486 -62.831 1.00 12.87 478 ASN A N 1
ATOM 4251 C CA . ASN A 1 300 ? 42.803 -14.880 -62.753 1.00 10.83 478 ASN A CA 1
ATOM 4252 C C . ASN A 1 300 ? 42.939 -13.368 -62.858 1.00 14.19 478 ASN A C 1
ATOM 4253 O O . ASN A 1 300 ? 43.562 -12.751 -61.988 1.00 15.31 478 ASN A O 1
ATOM 4264 N N . THR A 1 301 ? 42.367 -12.789 -63.923 1.00 13.72 479 THR A N 1
ATOM 4265 C CA . THR A 1 301 ? 42.337 -11.340 -64.097 1.00 13.94 479 THR A CA 1
ATOM 4266 C C . THR A 1 301 ? 41.607 -10.620 -62.975 1.00 20.47 479 THR A C 1
ATOM 4267 O O . THR A 1 301 ? 41.743 -9.386 -62.842 1.00 17.86 479 THR A O 1
ATOM 4278 N N . ALA A 1 302 ? 40.811 -11.319 -62.198 1.00 16.40 480 ALA A N 1
ATOM 4279 C CA . ALA A 1 302 ? 39.945 -10.629 -61.259 1.00 19.63 480 ALA A CA 1
ATOM 4280 C C . ALA A 1 302 ? 40.623 -10.336 -59.933 1.00 18.41 480 ALA A C 1
ATOM 4281 O O . ALA A 1 302 ? 40.046 -9.600 -59.132 1.00 22.02 480 ALA A O 1
ATOM 4288 N N . VAL A 1 303 ? 41.833 -10.865 -59.680 1.00 15.08 481 VAL A N 1
ATOM 4289 C CA . VAL A 1 303 ? 42.478 -10.653 -58.408 1.00 11.92 481 VAL A CA 1
ATOM 4290 C C . VAL A 1 303 ? 43.644 -9.702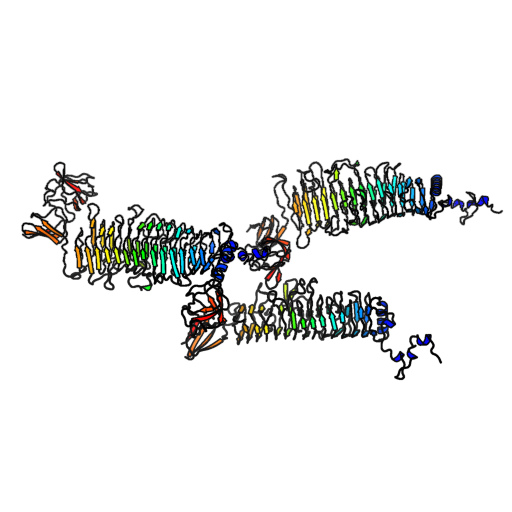 -58.640 1.00 13.76 481 VAL A C 1
ATOM 4291 O O . VAL A 1 303 ? 44.109 -9.502 -59.771 1.00 16.08 481 VAL A O 1
ATOM 4304 N N . SER A 1 304 ? 44.110 -9.119 -57.545 1.00 14.78 482 SER A N 1
ATOM 4305 C CA . SER A 1 304 ? 45.196 -8.141 -57.566 1.00 15.37 482 SER A CA 1
ATOM 4306 C C . SER A 1 304 ? 44.929 -7.027 -58.576 1.00 15.60 482 SER A C 1
ATOM 4307 O O . SER A 1 304 ? 45.819 -6.572 -59.295 1.00 16.45 482 SER A O 1
ATOM 4315 N N . THR A 1 305 ? 43.701 -6.543 -58.579 1.00 15.39 483 THR A N 1
ATOM 4316 C CA . THR A 1 305 ? 43.346 -5.420 -59.430 1.00 16.93 483 THR A CA 1
ATOM 4317 C C . THR A 1 305 ? 44.146 -4.179 -59.024 1.00 15.80 483 THR A C 1
ATOM 4318 O O . THR A 1 305 ? 44.398 -3.934 -57.838 1.00 20.76 483 THR A O 1
ATOM 4329 N N . GLY A 1 306 ? 44.566 -3.428 -60.016 1.00 17.28 484 GLY A N 1
ATOM 4330 C CA . GLY A 1 306 ? 45.260 -2.172 -59.764 1.00 22.10 484 GLY A CA 1
ATOM 4331 C C . GLY A 1 306 ? 46.744 -2.260 -59.502 1.00 20.55 484 GLY A C 1
ATOM 4332 O O . GLY A 1 306 ? 47.395 -1.214 -59.417 1.00 20.88 484 GLY A O 1
ATOM 4336 N N . THR A 1 307 ? 47.340 -3.471 -59.401 1.00 16.48 485 THR A N 1
ATOM 4337 C CA . THR A 1 307 ? 48.760 -3.559 -59.105 1.00 14.66 485 THR A CA 1
ATOM 4338 C C . THR A 1 307 ? 49.658 -3.484 -60.327 1.00 16.45 485 THR A C 1
ATOM 4339 O O . THR A 1 307 ? 50.891 -3.456 -60.173 1.00 17.86 485 THR A O 1
ATOM 4350 N N . GLY A 1 308 ? 49.099 -3.462 -61.526 1.00 15.82 486 GLY A N 1
ATOM 4351 C CA . GLY A 1 308 ? 49.869 -3.318 -62.736 1.00 17.94 486 GLY A CA 1
ATOM 4352 C C . GLY A 1 308 ? 50.490 -4.588 -63.277 1.00 21.67 486 GLY A C 1
ATOM 4353 O O . GLY A 1 308 ? 51.264 -4.520 -64.232 1.00 19.77 486 GLY A O 1
ATOM 4357 N N . LEU A 1 309 ? 50.191 -5.746 -62.700 1.00 15.53 487 LEU A N 1
ATOM 4358 C CA . LEU A 1 309 ? 50.788 -6.986 -63.197 1.00 14.02 487 LEU A CA 1
ATOM 4359 C C . LEU A 1 309 ? 50.064 -7.455 -64.447 1.00 18.89 487 LEU A C 1
ATOM 4360 O O . LEU A 1 309 ? 48.829 -7.378 -64.539 1.00 18.50 487 LEU A O 1
ATOM 4376 N N . THR A 1 310 ? 50.839 -7.959 -65.406 1.00 17.64 488 THR A N 1
ATOM 4377 C CA . THR A 1 310 ? 50.267 -8.649 -66.557 1.00 17.59 488 THR A CA 1
ATOM 4378 C C . THR A 1 310 ? 49.724 -10.010 -66.129 1.00 15.58 488 THR A C 1
ATOM 4379 O O . THR A 1 310 ? 50.447 -10.804 -65.531 1.00 16.07 488 THR A O 1
ATOM 4390 N N . THR A 1 311 ? 48.439 -10.254 -66.380 1.00 15.36 489 THR A N 1
ATOM 4391 C CA . THR A 1 311 ? 47.845 -11.530 -65.992 1.00 12.81 489 THR A CA 1
ATOM 4392 C C . THR A 1 311 ? 48.451 -12.645 -66.835 1.00 12.08 489 THR A C 1
ATOM 4393 O O . THR A 1 311 ? 48.420 -12.588 -68.076 1.00 14.27 489 THR A O 1
ATOM 4404 N N . CYS A 1 312 ? 48.975 -13.664 -66.163 1.00 14.14 490 CYS A N 1
ATOM 4405 C CA . CYS A 1 312 ? 49.503 -14.831 -66.855 1.00 14.19 490 CYS A CA 1
ATOM 4406 C C . CYS A 1 312 ? 49.991 -15.866 -65.843 1.00 12.74 490 CYS A C 1
ATOM 4407 O O . CYS A 1 312 ? 50.006 -15.634 -64.628 1.00 14.35 490 CYS A O 1
ATOM 4415 N N . GLY A 1 313 ? 50.351 -17.033 -66.370 1.00 13.40 491 GLY A N 1
ATOM 4416 C CA . GLY A 1 313 ? 50.919 -18.096 -65.566 1.00 11.55 491 GLY A CA 1
ATOM 4417 C C . GLY A 1 313 ? 52.421 -17.972 -65.389 1.00 13.19 491 GLY A C 1
ATOM 4418 O O . GLY A 1 313 ? 52.942 -18.251 -64.314 1.00 13.41 491 GLY A O 1
ATOM 4422 N N . VAL A 1 314 ? 53.112 -17.575 -66.448 1.00 12.22 492 VAL A N 1
ATOM 4423 C CA . VAL A 1 314 ? 54.563 -17.403 -66.429 1.00 11.63 492 VAL A CA 1
ATOM 4424 C C . VAL A 1 314 ? 54.892 -16.085 -67.108 1.00 11.76 492 VAL A C 1
ATOM 4425 O O . VAL A 1 314 ? 54.555 -15.882 -68.286 1.00 14.64 492 VAL A O 1
ATOM 4438 N N . ALA A 1 315 ? 55.584 -15.196 -66.384 1.00 12.78 493 ALA A N 1
ATOM 4439 C CA . ALA A 1 315 ? 56.024 -13.926 -66.908 1.00 11.09 493 ALA A CA 1
ATOM 4440 C C . ALA A 1 315 ? 57.537 -13.849 -66.720 1.00 12.49 493 ALA A C 1
ATOM 4441 O O . ALA A 1 315 ? 58.001 -13.845 -65.578 1.00 14.73 493 ALA A O 1
ATOM 4448 N N . LEU A 1 316 ? 58.284 -13.749 -67.827 1.00 12.50 494 LEU A N 1
ATOM 4449 C CA . LEU A 1 316 ? 59.747 -13.665 -67.797 1.00 12.76 494 LEU A CA 1
ATOM 4450 C C . LEU A 1 316 ? 60.204 -12.411 -68.526 1.00 13.28 494 LEU A C 1
ATOM 4451 O O . LEU A 1 316 ? 59.815 -12.187 -69.673 1.00 15.59 494 LEU A O 1
ATOM 4467 N N . TYR A 1 317 ? 61.040 -11.594 -67.857 1.00 11.77 495 TYR A N 1
ATOM 4468 C CA . TYR A 1 317 ? 61.502 -10.308 -68.371 1.00 11.94 495 TYR A CA 1
ATOM 4469 C C . TYR A 1 317 ? 63.029 -10.260 -68.411 1.00 13.49 495 TYR A C 1
ATOM 4470 O O . TYR A 1 317 ? 63.685 -10.412 -67.372 1.00 13.48 495 TYR A O 1
ATOM 4488 N N . GLY A 1 318 ? 63.574 -10.015 -69.591 1.00 12.73 496 GLY A N 1
ATOM 4489 C CA . GLY A 1 318 ? 64.994 -9.765 -69.754 1.00 11.11 496 GLY A CA 1
ATOM 4490 C C . GLY A 1 318 ? 65.871 -10.910 -69.341 1.00 14.89 496 GLY A C 1
ATOM 4491 O O . GLY A 1 318 ? 67.027 -10.675 -68.968 1.00 16.42 496 GLY A O 1
ATOM 4495 N N . CYS A 1 319 ? 65.382 -12.139 -69.474 1.00 12.03 497 CYS A N 1
ATOM 4496 C CA . CYS A 1 319 ? 66.095 -13.352 -69.045 1.00 12.75 497 CYS A CA 1
ATOM 4497 C C . CYS A 1 319 ? 66.900 -13.966 -70.170 1.00 14.24 497 CYS A C 1
ATOM 4498 O O . CYS A 1 319 ? 66.601 -13.790 -71.356 1.00 14.88 497 CYS A O 1
ATOM 4506 N N . GLN A 1 320 ? 67.937 -14.744 -69.789 1.00 11.73 498 GLN A N 1
ATOM 4507 C CA . GLN A 1 320 ? 68.757 -15.423 -70.780 1.00 13.65 498 GLN A CA 1
ATOM 4508 C C . GLN A 1 320 ? 69.045 -16.855 -70.342 1.00 13.48 498 GLN A C 1
ATOM 4509 O O . GLN A 1 320 ? 69.053 -17.156 -69.151 1.00 14.44 498 GLN A O 1
ATOM 4523 N N . ASP A 1 321 ? 69.284 -17.726 -71.326 1.00 12.88 499 ASP A N 1
ATOM 4524 C CA . ASP A 1 321 ? 69.786 -19.076 -71.064 1.00 16.61 499 ASP A CA 1
ATOM 4525 C C . ASP A 1 321 ? 68.868 -19.826 -70.099 1.00 18.56 499 ASP A C 1
ATOM 4526 O O . ASP A 1 321 ? 69.292 -20.276 -69.036 1.00 19.97 499 ASP A O 1
ATOM 4535 N N . PHE A 1 322 ? 67.604 -19.967 -70.487 1.00 14.12 500 PHE A N 1
ATOM 4536 C CA . PHE A 1 322 ? 66.605 -20.533 -69.581 1.00 12.04 500 PHE A CA 1
ATOM 4537 C C . PHE A 1 322 ? 65.695 -21.503 -70.314 1.00 16.67 500 PHE A C 1
ATOM 4538 O O . PHE A 1 322 ? 65.625 -21.530 -71.547 1.00 13.43 500 PHE A O 1
ATOM 4555 N N . GLU A 1 323 ? 65.015 -22.322 -69.526 1.00 13.85 501 GLU A N 1
ATOM 4556 C CA . GLU A 1 323 ? 64.052 -23.288 -70.040 1.00 11.18 501 GLU A CA 1
ATOM 4557 C C . GLU A 1 323 ? 62.747 -23.187 -69.261 1.00 12.30 501 GLU A C 1
ATOM 4558 O O . GLU A 1 323 ? 62.764 -23.038 -68.029 1.00 14.45 501 GLU A O 1
ATOM 4570 N N . VAL A 1 324 ? 61.640 -23.235 -69.992 1.00 12.94 502 VAL A N 1
ATOM 4571 C CA . VAL A 1 324 ? 60.302 -23.491 -69.445 1.00 12.74 502 VAL A CA 1
ATOM 4572 C C . VAL A 1 324 ? 59.855 -24.835 -70.015 1.00 13.89 502 VAL A C 1
ATOM 4573 O O . VAL A 1 324 ? 59.753 -24.995 -71.232 1.00 13.70 502 VAL A O 1
ATOM 4586 N N . ASP A 1 325 ? 59.666 -25.816 -69.144 1.00 12.42 503 ASP A N 1
ATOM 4587 C CA . ASP A 1 325 ? 59.393 -27.195 -69.561 1.00 13.71 503 ASP A CA 1
ATOM 4588 C C . ASP A 1 325 ? 58.319 -27.766 -68.675 1.00 14.72 503 ASP A C 1
ATOM 4589 O O . ASP A 1 325 ? 58.570 -28.042 -67.491 1.00 12.43 503 ASP A O 1
ATOM 4598 N N . GLY A 1 326 ? 57.099 -27.895 -69.203 1.00 12.99 504 GLY A N 1
ATOM 4599 C CA . GLY A 1 326 ? 56.042 -28.522 -68.447 1.00 12.75 504 GLY A CA 1
ATOM 4600 C C . GLY A 1 326 ? 55.146 -27.518 -67.748 1.00 17.25 504 GLY A C 1
ATOM 4601 O O . GLY A 1 326 ? 55.510 -26.969 -66.704 1.00 15.07 504 GLY A O 1
ATOM 4605 N N . LEU A 1 327 ? 53.999 -27.225 -68.345 1.00 14.03 505 LEU A N 1
ATOM 4606 C CA . LEU A 1 327 ? 53.063 -26.270 -67.766 1.00 12.48 505 LEU A CA 1
ATOM 4607 C C . LEU A 1 327 ? 51.662 -26.764 -68.091 1.00 14.45 505 LEU A C 1
ATOM 4608 O O . LEU A 1 327 ? 51.372 -27.120 -69.239 1.00 15.12 505 LEU A O 1
ATOM 4624 N N . THR A 1 328 ? 50.813 -26.773 -67.077 1.00 12.55 506 THR A N 1
ATOM 4625 C CA . THR A 1 328 ? 49.410 -27.119 -67.229 1.00 10.63 506 THR A CA 1
ATOM 4626 C C . THR A 1 328 ? 48.579 -26.079 -66.470 1.00 12.42 506 THR A C 1
ATOM 4627 O O . THR A 1 328 ? 49.092 -25.346 -65.633 1.00 14.74 506 THR A O 1
ATOM 4638 N N . GLY A 1 329 ? 47.302 -26.047 -66.780 1.00 14.78 507 GLY A N 1
ATOM 4639 C CA . GLY A 1 329 ? 46.342 -25.136 -66.173 1.00 15.28 507 GLY A CA 1
ATOM 4640 C C . GLY A 1 329 ? 45.622 -24.297 -67.205 1.00 15.50 507 GLY A C 1
ATOM 4641 O O . GLY A 1 329 ? 45.745 -24.503 -68.416 1.00 14.73 507 GLY A O 1
ATOM 4645 N N . TYR A 1 330 ? 44.840 -23.329 -66.700 1.00 12.07 508 TYR A N 1
ATOM 4646 C CA . TYR A 1 330 ? 44.032 -22.431 -67.518 1.00 13.41 508 TYR A CA 1
ATOM 4647 C C . TYR A 1 330 ? 43.631 -21.239 -66.646 1.00 11.96 508 TYR A C 1
ATOM 4648 O O . TYR A 1 330 ? 43.764 -21.276 -65.425 1.00 12.89 508 TYR A O 1
ATOM 4666 N N . LEU A 1 331 ? 43.143 -20.175 -67.291 1.00 14.61 509 LEU A N 1
ATOM 4667 C CA . LEU A 1 331 ? 42.740 -18.985 -66.566 1.00 13.80 509 LEU A CA 1
ATOM 4668 C C . LEU A 1 331 ? 41.317 -19.151 -66.032 1.00 16.18 509 LEU A C 1
ATOM 4669 O O . LEU A 1 331 ? 40.458 -19.778 -66.664 1.00 12.52 509 LEU A O 1
ATOM 4685 N N . LEU A 1 332 ? 41.081 -18.607 -64.850 1.00 13.63 510 LEU A N 1
ATOM 4686 C CA . LEU A 1 332 ? 39.795 -18.749 -64.191 1.00 13.49 510 LEU A CA 1
ATOM 4687 C C . LEU A 1 332 ? 38.764 -17.741 -64.682 1.00 21.38 510 LEU A C 1
ATOM 4688 O O . LEU A 1 332 ? 37.549 -17.979 -64.560 1.00 16.39 510 LEU A O 1
ATOM 4704 N N . ASN A 1 333 ? 39.203 -16.628 -65.239 1.00 15.10 511 ASN A N 1
ATOM 4705 C CA . ASN A 1 333 ? 38.311 -15.623 -65.782 1.00 15.69 511 ASN A CA 1
ATOM 4706 C C . ASN A 1 333 ? 37.779 -16.068 -67.140 1.00 20.96 511 ASN A C 1
ATOM 4707 O O . ASN A 1 333 ? 38.258 -17.022 -67.753 1.00 19.25 511 ASN A O 1
ATOM 4718 N N . ASP A 1 334 ? 36.791 -15.332 -67.634 1.00 17.60 512 ASP A N 1
ATOM 4719 C CA . ASP A 1 334 ? 36.268 -15.603 -68.972 1.00 19.63 512 ASP A CA 1
ATOM 4720 C C . ASP A 1 334 ? 37.324 -15.326 -70.047 1.00 22.10 512 ASP A C 1
ATOM 4721 O O . ASP A 1 334 ? 38.105 -14.368 -69.940 1.00 19.07 512 ASP A O 1
ATOM 4730 N N . PRO A 1 335 ? 37.361 -16.133 -71.107 1.00 20.45 513 PRO A N 1
ATOM 4731 C CA . PRO A 1 335 ? 38.339 -15.903 -72.177 1.00 20.88 513 PRO A CA 1
ATOM 4732 C C . PRO A 1 335 ? 38.211 -14.545 -72.823 1.00 22.85 513 PRO A C 1
ATOM 4733 O O . PRO A 1 335 ? 39.205 -14.026 -73.351 1.00 23.65 513 PRO A O 1
ATOM 4744 N N . SER A 1 336 ? 37.031 -13.915 -72.761 1.00 21.64 514 SER A N 1
ATOM 4745 C CA . SER A 1 336 ? 36.900 -12.589 -73.349 1.00 26.14 514 SER A CA 1
ATOM 4746 C C . SER A 1 336 ? 37.736 -11.541 -72.626 1.00 28.05 514 SER A C 1
ATOM 4747 O O . SER A 1 336 ? 38.076 -10.524 -73.232 1.00 23.59 514 SER A O 1
ATOM 4755 N N . VAL A 1 337 ? 38.105 -11.765 -71.357 1.00 20.64 515 VAL A N 1
ATOM 4756 C CA . VAL A 1 337 ? 38.970 -10.826 -70.649 1.00 20.64 515 VAL A CA 1
ATOM 4757 C C . VAL A 1 337 ? 40.425 -11.063 -71.010 1.00 22.41 515 VAL A C 1
ATOM 4758 O O . VAL A 1 337 ? 41.151 -10.127 -71.357 1.00 19.52 515 VAL A O 1
ATOM 4771 N N . SER A 1 338 ? 40.887 -12.316 -70.890 1.00 17.38 516 SER A N 1
ATOM 4772 C CA . SER A 1 338 ? 42.253 -12.673 -71.242 1.00 15.93 516 SER A CA 1
ATOM 4773 C C . SER A 1 338 ? 42.344 -14.189 -71.397 1.00 14.41 516 SER A C 1
ATOM 4774 O O . SER A 1 338 ? 41.614 -14.932 -70.723 1.00 16.44 516 SER A O 1
ATOM 4782 N N . THR A 1 339 ? 43.251 -14.628 -72.293 1.00 14.54 517 THR A N 1
ATOM 4783 C CA . THR A 1 339 ? 43.713 -16.026 -72.324 1.00 12.61 517 THR A CA 1
ATOM 4784 C C . THR A 1 339 ? 45.229 -16.123 -72.139 1.00 12.39 517 THR A C 1
ATOM 4785 O O . THR A 1 339 ? 45.792 -17.207 -72.337 1.00 13.84 517 THR A O 1
ATOM 4796 N N . ARG A 1 340 ? 45.884 -15.054 -71.718 1.00 13.45 518 ARG A N 1
ATOM 4797 C CA . ARG A 1 340 ? 47.347 -15.028 -71.672 1.00 12.71 518 ARG A CA 1
ATOM 4798 C C . ARG A 1 340 ? 47.887 -15.955 -70.594 1.00 15.03 518 ARG A C 1
ATOM 4799 O O . ARG A 1 340 ? 47.562 -15.810 -69.411 1.00 16.01 518 ARG A O 1
ATOM 4820 N N . MET A 1 341 ? 48.745 -16.896 -70.994 1.00 13.73 519 MET A N 1
ATOM 4821 C CA . MET A 1 341 ? 49.336 -17.844 -70.047 1.00 12.18 519 MET A CA 1
ATOM 4822 C C . MET A 1 341 ? 50.852 -17.743 -69.944 1.00 15.68 519 MET A C 1
ATOM 4823 O O . MET A 1 341 ? 51.383 -17.796 -68.835 1.00 13.81 519 MET A O 1
ATOM 4837 N N . VAL A 1 342 ? 51.558 -17.593 -71.056 1.00 12.53 520 VAL A N 1
ATOM 4838 C CA . VAL A 1 342 ? 53.017 -17.492 -71.066 1.00 11.57 520 VAL A CA 1
ATOM 4839 C C . VAL A 1 342 ? 53.363 -16.162 -71.713 1.00 14.11 520 VAL A C 1
ATOM 4840 O O . VAL A 1 342 ? 52.948 -15.881 -72.843 1.00 16.65 520 VAL A O 1
ATOM 4853 N N . PHE A 1 343 ? 54.127 -15.337 -70.997 1.00 13.46 521 PHE A N 1
ATOM 4854 C CA . PHE A 1 343 ? 54.476 -13.997 -71.432 1.00 11.63 521 PHE A CA 1
ATOM 4855 C C . PHE A 1 343 ? 55.985 -13.850 -71.239 1.00 14.58 521 PHE A C 1
ATOM 4856 O O . PHE A 1 343 ? 56.461 -13.811 -70.110 1.00 14.38 521 PHE A O 1
ATOM 4873 N N . ILE A 1 344 ? 56.725 -13.777 -72.340 1.00 11.78 522 ILE A N 1
ATOM 4874 C CA . ILE A 1 344 ? 58.185 -13.699 -72.311 1.00 12.60 522 ILE A CA 1
ATOM 4875 C C . ILE A 1 344 ? 58.562 -12.447 -73.077 1.00 12.14 522 ILE A C 1
ATOM 4876 O O . ILE A 1 344 ? 58.205 -12.300 -74.260 1.00 13.53 522 ILE A O 1
ATOM 4892 N N . ASP A 1 345 ? 59.224 -11.521 -72.398 1.00 12.46 523 ASP A N 1
ATOM 4893 C CA . ASP A 1 345 ? 59.343 -10.172 -72.927 1.00 13.81 523 ASP A CA 1
ATOM 4894 C C . ASP A 1 345 ? 60.708 -9.572 -72.595 1.00 12.96 523 ASP A C 1
ATOM 4895 O O . ASP A 1 345 ? 61.489 -10.086 -71.777 1.00 13.72 523 ASP A O 1
ATOM 4904 N N . TRP A 1 346 ? 60.991 -8.498 -73.293 1.00 12.80 524 TRP A N 1
ATOM 4905 C CA . TRP A 1 346 ? 62.109 -7.635 -72.966 1.00 12.68 524 TRP A CA 1
ATOM 4906 C C . TRP A 1 346 ? 61.889 -6.983 -71.604 1.00 18.86 524 TRP A C 1
ATOM 4907 O O . TRP A 1 346 ? 60.754 -6.789 -71.148 1.00 17.48 524 TRP A O 1
ATOM 4928 N N . GLY A 1 347 ? 62.982 -6.601 -70.983 1.00 16.01 525 GLY A N 1
ATOM 4929 C CA . GLY A 1 347 ? 62.907 -5.695 -69.865 1.00 16.13 525 GLY A CA 1
ATOM 4930 C C . GLY A 1 347 ? 62.680 -4.261 -70.317 1.00 16.94 525 GLY A C 1
ATOM 4931 O O . GLY A 1 347 ? 62.508 -3.953 -71.501 1.00 16.74 525 GLY A O 1
ATOM 4935 N N . VAL A 1 348 ? 62.642 -3.375 -69.328 1.00 16.53 526 VAL A N 1
ATOM 4936 C CA . VAL A 1 348 ? 62.476 -1.939 -69.552 1.00 16.72 526 VAL A CA 1
ATOM 4937 C C . VAL A 1 348 ? 63.334 -1.195 -68.535 1.00 17.00 526 VAL A C 1
ATOM 4938 O O . VAL A 1 348 ? 63.332 -1.532 -67.348 1.00 18.61 526 VAL A O 1
ATOM 4951 N N . ASN A 1 349 ? 64.105 -0.205 -69.013 1.00 16.12 527 ASN A N 1
ATOM 4952 C CA . ASN A 1 349 ? 64.860 0.691 -68.155 1.00 16.52 527 ASN A CA 1
ATOM 4953 C C . ASN A 1 349 ? 64.219 2.068 -68.327 1.00 17.61 527 ASN A C 1
ATOM 4954 O O . ASN A 1 349 ? 64.296 2.646 -69.418 1.00 16.22 527 ASN A O 1
ATOM 4965 N N . ASN A 1 350 ? 63.596 2.575 -67.273 1.00 20.28 528 ASN A N 1
ATOM 4966 C CA . ASN A 1 350 ? 62.911 3.872 -67.327 1.00 20.57 528 ASN A CA 1
ATOM 4967 C C . ASN A 1 350 ? 62.032 3.959 -68.575 1.00 22.69 528 ASN A C 1
ATOM 4968 O O . ASN A 1 350 ? 62.075 4.927 -69.343 1.00 19.80 528 ASN A O 1
ATOM 4979 N N . GLY A 1 351 ? 61.261 2.909 -68.796 1.00 22.07 529 GLY A N 1
ATOM 4980 C CA . GLY A 1 351 ? 60.294 2.861 -69.874 1.00 21.52 529 GLY A CA 1
ATOM 4981 C C . GLY A 1 351 ? 60.842 2.496 -71.238 1.00 23.15 529 GLY A C 1
ATOM 4982 O O . GLY A 1 351 ? 60.048 2.338 -72.166 1.00 25.84 529 GLY A O 1
ATOM 4986 N N . ARG A 1 352 ? 62.163 2.419 -71.405 1.00 19.43 530 ARG A N 1
ATOM 4987 C CA . ARG A 1 352 ? 62.775 2.065 -72.687 1.00 19.07 530 ARG A CA 1
ATOM 4988 C C . ARG A 1 352 ? 63.060 0.567 -72.716 1.00 17.61 530 ARG A C 1
ATOM 4989 O O . ARG A 1 352 ? 63.676 0.052 -71.790 1.00 17.50 530 ARG A O 1
ATOM 5010 N N . TYR A 1 353 ? 62.649 -0.096 -73.793 1.00 19.41 531 TYR A N 1
ATOM 5011 C CA . TYR A 1 353 ? 62.907 -1.534 -73.922 1.00 15.76 531 TYR A CA 1
ATOM 5012 C C . TYR A 1 353 ? 64.393 -1.834 -73.875 1.00 15.05 531 TYR A C 1
ATOM 5013 O O . TYR A 1 353 ? 65.213 -1.139 -74.482 1.00 16.70 531 TYR A O 1
ATOM 5031 N N . ALA A 1 354 ? 64.745 -2.900 -73.165 1.00 14.91 532 ALA A N 1
ATOM 5032 C CA . ALA A 1 354 ? 66.141 -3.288 -73.059 1.00 15.17 532 ALA A CA 1
ATOM 5033 C C . ALA A 1 354 ? 66.187 -4.721 -72.566 1.00 14.13 532 ALA A C 1
ATOM 5034 O O . ALA A 1 354 ? 65.345 -5.121 -71.761 1.00 15.64 532 ALA A O 1
ATOM 5041 N N . GLY A 1 355 ? 67.169 -5.479 -73.044 1.00 15.23 533 GLY A N 1
ATOM 5042 C CA . GLY A 1 355 ? 67.352 -6.848 -72.585 1.00 14.74 533 GLY A CA 1
ATOM 5043 C C . GLY A 1 355 ? 66.348 -7.813 -73.197 1.00 13.69 533 GLY A C 1
ATOM 5044 O O . GLY A 1 355 ? 65.440 -8.314 -72.538 1.00 13.50 533 GLY A O 1
ATOM 5048 N N . PRO A 1 356 ? 66.503 -8.108 -74.478 1.00 13.29 534 PRO A N 1
ATOM 5049 C CA . PRO A 1 356 ? 65.661 -9.139 -75.078 1.00 13.50 534 PRO A CA 1
ATOM 5050 C C . PRO A 1 356 ? 65.924 -10.482 -74.427 1.00 13.28 534 PRO A C 1
ATOM 5051 O O . PRO A 1 356 ? 67.074 -10.819 -74.099 1.00 13.65 534 PRO A O 1
ATOM 5062 N N . PRO A 1 357 ? 64.896 -11.320 -74.293 1.00 11.15 535 PRO A N 1
ATOM 5063 C CA . PRO A 1 357 ? 65.140 -12.708 -73.886 1.00 12.51 535 PRO A CA 1
ATOM 5064 C C . PRO A 1 357 ? 65.874 -13.434 -75.001 1.00 14.42 535 PRO A C 1
ATOM 5065 O O . PRO A 1 357 ? 65.494 -13.346 -76.175 1.00 15.16 535 PRO A O 1
ATOM 5076 N N . ILE A 1 358 ? 66.967 -14.105 -74.651 1.00 13.38 536 ILE A N 1
ATOM 5077 C CA . ILE A 1 358 ? 67.761 -14.840 -75.633 1.00 12.60 536 ILE A CA 1
ATOM 5078 C C . ILE A 1 358 ? 68.198 -16.178 -75.061 1.00 11.15 536 ILE A C 1
ATOM 5079 O O . ILE A 1 358 ? 68.274 -16.373 -73.843 1.00 14.25 536 ILE A O 1
ATOM 5095 N N . ASN A 1 359 ? 68.451 -17.108 -75.986 1.00 11.42 537 ASN A N 1
ATOM 5096 C CA . ASN A 1 359 ? 68.955 -18.444 -75.690 1.00 11.67 537 ASN A CA 1
ATOM 5097 C C . ASN A 1 359 ? 68.024 -19.171 -74.718 1.00 13.78 537 ASN A C 1
ATOM 5098 O O . ASN A 1 359 ? 68.310 -19.360 -73.537 1.00 15.36 537 ASN A O 1
ATOM 5109 N N . PHE A 1 360 ? 66.876 -19.557 -75.258 1.00 14.68 538 PHE A N 1
ATOM 5110 C CA . PHE A 1 360 ? 65.868 -20.164 -74.410 1.00 11.89 538 PHE A CA 1
ATOM 5111 C C . PHE A 1 360 ? 65.133 -21.273 -75.140 1.00 14.04 538 PHE A C 1
ATOM 5112 O O . PHE A 1 360 ? 65.133 -21.370 -76.381 1.00 12.57 538 PHE A O 1
ATOM 5129 N N . THR A 1 361 ? 64.556 -22.157 -74.311 1.00 13.33 539 THR A N 1
ATOM 5130 C CA . THR A 1 361 ? 63.846 -23.351 -74.744 1.00 11.10 539 THR A CA 1
ATOM 5131 C C . THR A 1 361 ? 62.521 -23.394 -74.014 1.00 12.72 539 THR A C 1
ATOM 5132 O O . THR A 1 361 ? 62.489 -23.321 -72.778 1.00 13.14 539 THR A O 1
ATOM 5143 N N . ILE A 1 362 ? 61.435 -23.488 -74.784 1.00 12.76 540 ILE A N 1
ATOM 5144 C CA . ILE A 1 362 ? 60.068 -23.518 -74.269 1.00 12.17 540 ILE A CA 1
ATOM 5145 C C . ILE A 1 362 ? 59.473 -24.846 -74.737 1.00 11.15 540 ILE A C 1
ATOM 5146 O O . ILE A 1 362 ? 59.393 -25.094 -75.959 1.00 13.65 540 ILE A O 1
ATOM 5162 N N . LYS A 1 363 ? 59.040 -25.683 -73.795 1.00 15.14 541 LYS A N 1
ATOM 5163 C CA . LYS A 1 363 ? 58.544 -26.978 -74.230 1.00 12.78 541 LYS A CA 1
ATOM 5164 C C . LYS A 1 363 ? 57.503 -27.533 -73.277 1.00 14.09 541 LYS A C 1
ATOM 5165 O O . LYS A 1 363 ? 57.455 -27.204 -72.100 1.00 13.61 541 LYS A O 1
ATOM 5184 N N . ASN A 1 364 ? 56.702 -28.455 -73.804 1.00 14.12 542 ASN A N 1
ATOM 5185 C CA . ASN A 1 364 ? 55.718 -29.189 -73.006 1.00 13.82 542 ASN A CA 1
ATOM 5186 C C . ASN A 1 364 ? 54.740 -28.277 -72.285 1.00 12.62 542 ASN A C 1
ATOM 5187 O O . ASN A 1 364 ? 54.509 -28.392 -71.085 1.00 15.58 542 ASN A O 1
ATOM 5198 N N . LEU A 1 365 ? 54.149 -27.355 -73.035 1.00 15.36 543 LEU A N 1
ATOM 5199 C CA . LEU A 1 365 ? 53.112 -26.476 -72.514 1.00 14.77 543 LEU A CA 1
ATOM 5200 C C . LEU A 1 365 ? 51.779 -27.059 -72.975 1.00 15.68 543 LEU A C 1
ATOM 5201 O O . LEU A 1 365 ? 51.464 -27.014 -74.171 1.00 18.66 543 LEU A O 1
ATOM 5217 N N . ASP A 1 366 ? 51.024 -27.632 -72.047 1.00 13.82 544 ASP A N 1
ATOM 5218 C CA A ASP A 1 366 ? 49.734 -28.279 -72.375 0.59 21.63 544 ASP A CA 1
ATOM 5219 C CA B ASP A 1 366 ? 49.752 -28.264 -72.351 0.41 11.04 544 ASP A CA 1
ATOM 5220 C C . ASP A 1 366 ? 48.654 -27.367 -71.808 1.00 11.15 544 ASP A C 1
ATOM 5221 O O . ASP A 1 366 ? 48.139 -27.566 -70.701 1.00 13.15 544 ASP A O 1
ATOM 5238 N N . ILE A 1 367 ? 48.309 -26.355 -72.605 1.00 13.29 545 ILE A N 1
ATOM 5239 C CA . ILE A 1 367 ? 47.475 -25.222 -72.199 1.00 14.11 545 ILE A CA 1
ATOM 5240 C C . ILE A 1 367 ? 46.582 -24.846 -73.391 1.00 13.03 545 ILE A C 1
ATOM 5241 O O . ILE A 1 367 ? 46.634 -23.707 -73.882 1.00 14.80 545 ILE A O 1
ATOM 5257 N N . PRO A 1 368 ? 45.751 -25.756 -73.871 1.00 10.85 546 PRO A N 1
ATOM 5258 C CA . PRO A 1 368 ? 45.105 -25.539 -75.188 1.00 12.12 546 PRO A CA 1
ATOM 5259 C C . PRO A 1 368 ? 44.174 -24.332 -75.206 1.00 12.39 546 PRO A C 1
ATOM 5260 O O . PRO A 1 368 ? 43.984 -23.746 -76.266 1.00 14.47 546 PRO A O 1
ATOM 5271 N N . GLU A 1 369 ? 43.585 -23.976 -74.063 1.00 14.30 547 GLU A N 1
ATOM 5272 C CA . GLU A 1 369 ? 42.707 -22.813 -73.963 1.00 16.03 547 GLU A CA 1
ATOM 5273 C C . GLU A 1 369 ? 43.466 -21.497 -73.950 1.00 14.76 547 GLU A C 1
ATOM 5274 O O . GLU A 1 369 ? 42.839 -20.423 -74.104 1.00 14.51 547 GLU A O 1
ATOM 5286 N N . SER A 1 370 ? 44.771 -21.536 -73.732 1.00 13.45 548 SER A N 1
ATOM 5287 C CA . SER A 1 370 ? 45.497 -20.347 -73.314 1.00 12.61 548 SER A CA 1
ATOM 5288 C C . SER A 1 370 ? 46.627 -20.018 -74.273 1.00 15.75 548 SER A C 1
ATOM 5289 O O . SER A 1 370 ? 47.094 -20.855 -75.048 1.00 14.27 548 SER A O 1
ATOM 5297 N N . SER A 1 371 ? 47.096 -18.775 -74.190 1.00 14.46 549 SER A N 1
ATOM 5298 C CA . SER A 1 371 ? 47.944 -18.230 -75.233 1.00 14.56 549 SER A CA 1
ATOM 5299 C C . SER A 1 371 ? 49.362 -17.962 -74.758 1.00 12.89 549 SER A C 1
ATOM 5300 O O . SER A 1 371 ? 49.638 -17.798 -73.567 1.00 14.25 549 SER A O 1
ATOM 5308 N N . ILE A 1 372 ? 50.243 -17.908 -75.748 1.00 12.36 550 ILE A N 1
ATOM 5309 C CA . ILE A 1 372 ? 51.679 -17.712 -75.578 1.00 13.09 550 ILE A CA 1
ATOM 5310 C C . ILE A 1 372 ? 52.050 -16.439 -76.324 1.00 12.62 550 ILE A C 1
ATOM 5311 O O . ILE A 1 372 ? 51.696 -16.284 -77.495 1.00 13.01 550 ILE A O 1
ATOM 5327 N N . GLU A 1 373 ? 52.772 -15.534 -75.650 1.00 12.48 551 GLU A N 1
ATOM 5328 C CA A GLU A 1 373 ? 53.239 -14.293 -76.257 0.54 12.62 551 GLU A CA 1
ATOM 5329 C CA B GLU A 1 373 ? 53.236 -14.283 -76.243 0.46 12.60 551 GLU A CA 1
ATOM 5330 C C . GLU A 1 373 ? 54.721 -14.138 -75.952 1.00 13.18 551 GLU A C 1
ATOM 5331 O O . GLU A 1 373 ? 55.100 -14.008 -74.795 1.00 14.70 551 GLU A O 1
ATOM 5354 N N . ILE A 1 374 ? 55.549 -14.137 -76.996 1.00 12.02 552 ILE A N 1
ATOM 5355 C CA . ILE A 1 374 ? 57.003 -14.098 -76.862 1.00 12.20 552 ILE A CA 1
ATOM 5356 C C . ILE A 1 374 ? 57.538 -12.954 -77.718 1.00 13.14 552 ILE A C 1
ATOM 5357 O O . ILE A 1 374 ? 57.174 -12.838 -78.901 1.00 13.18 552 ILE A O 1
ATOM 5373 N N . ALA A 1 375 ? 58.376 -12.094 -77.131 1.00 11.26 553 ALA A N 1
ATOM 5374 C CA . ALA A 1 375 ? 59.069 -11.056 -77.885 1.00 11.52 553 ALA A CA 1
ATOM 5375 C C . ALA A 1 375 ? 60.567 -11.212 -77.636 1.00 13.92 553 ALA A C 1
ATOM 5376 O O . ALA A 1 375 ? 61.009 -11.159 -76.488 1.00 15.66 553 ALA A O 1
ATOM 5383 N N . THR A 1 376 ? 61.311 -11.428 -78.697 1.00 12.48 554 THR A N 1
ATOM 5384 C CA . THR A 1 376 ? 62.759 -11.644 -78.650 1.00 10.36 554 THR A CA 1
ATOM 5385 C C . THR A 1 376 ? 63.439 -10.763 -79.695 1.00 14.18 554 THR A C 1
ATOM 5386 O O . THR A 1 376 ? 62.945 -9.662 -79.993 1.00 13.01 554 THR A O 1
ATOM 5397 N N . SER A 1 377 ? 64.577 -11.180 -80.218 1.00 11.80 555 SER A N 1
ATOM 5398 C CA . SER A 1 377 ? 65.389 -10.339 -81.109 1.00 11.82 555 SER A CA 1
ATOM 5399 C C . SER A 1 377 ? 66.513 -11.192 -81.689 1.00 14.64 555 SER A C 1
ATOM 5400 O O . SER A 1 377 ? 66.643 -12.378 -81.381 1.00 13.72 555 SER A O 1
ATOM 5408 N N . GLY A 1 378 ? 67.312 -10.583 -82.551 1.00 14.20 556 GLY A N 1
ATOM 5409 C CA . GLY A 1 378 ? 68.502 -11.231 -83.061 1.00 13.73 556 GLY A CA 1
ATOM 5410 C C . GLY A 1 378 ? 69.426 -10.210 -83.680 1.00 13.89 556 GLY A C 1
ATOM 5411 O O . GLY A 1 378 ? 68.978 -9.224 -84.268 1.00 14.33 556 GLY A O 1
ATOM 5415 N N . SER A 1 379 ? 70.723 -10.483 -83.588 1.00 15.05 557 SER A N 1
ATOM 5416 C CA . SER A 1 379 ? 71.752 -9.519 -83.957 1.00 14.02 557 SER A CA 1
ATOM 5417 C C . SER A 1 379 ? 72.912 -10.240 -84.602 1.00 14.61 557 SER A C 1
ATOM 5418 O O . SER A 1 379 ? 73.044 -11.455 -84.506 1.00 17.08 557 SER A O 1
ATOM 5426 N N . ASP A 1 380 ? 73.802 -9.441 -85.220 1.00 14.54 558 ASP A N 1
ATOM 5427 C CA . ASP A 1 380 ? 75.115 -9.917 -85.621 1.00 17.26 558 ASP A CA 1
ATOM 5428 C C . ASP A 1 380 ? 76.097 -9.959 -84.461 1.00 22.61 558 ASP A C 1
ATOM 5429 O O . ASP A 1 380 ? 77.096 -10.664 -84.542 1.00 22.55 558 ASP A O 1
ATOM 5438 N N . ALA A 1 381 ? 75.825 -9.242 -83.382 1.00 18.51 559 ALA A N 1
ATOM 5439 C CA . ALA A 1 381 ? 76.784 -9.075 -82.296 1.00 19.66 559 ALA A CA 1
ATOM 5440 C C . ALA A 1 381 ? 76.740 -10.190 -81.261 1.00 26.12 559 ALA A C 1
ATOM 5441 O O . ALA A 1 381 ? 77.651 -10.282 -80.437 1.00 19.88 559 ALA A O 1
ATOM 5448 N N . TRP A 1 382 ? 75.701 -11.017 -81.257 1.00 19.47 560 TRP A N 1
ATOM 5449 C CA . TRP A 1 382 ? 75.565 -12.101 -80.298 1.00 18.28 560 TRP A CA 1
ATOM 5450 C C . TRP A 1 382 ? 74.611 -13.125 -80.897 1.00 18.99 560 TRP A C 1
ATOM 5451 O O . TRP A 1 382 ? 73.762 -12.782 -81.723 1.00 20.44 560 TRP A O 1
ATOM 5472 N N . GLU A 1 383 ? 74.809 -14.382 -80.502 1.00 17.78 561 GLU A N 1
ATOM 5473 C CA . GLU A 1 383 ? 73.927 -15.474 -80.867 1.00 19.21 561 GLU A CA 1
ATOM 5474 C C . GLU A 1 383 ? 72.667 -15.424 -80.025 1.00 13.94 561 GLU A C 1
ATOM 5475 O O . GLU A 1 383 ? 72.695 -15.058 -78.840 1.00 16.46 561 GLU A O 1
ATOM 5487 N N . ASN A 1 384 ? 71.569 -15.848 -80.641 1.00 13.20 562 ASN A N 1
ATOM 5488 C CA . ASN A 1 384 ? 70.322 -16.134 -79.933 1.00 11.76 562 ASN A CA 1
ATOM 5489 C C . ASN A 1 384 ? 69.696 -17.349 -80.584 1.00 13.49 562 ASN A C 1
ATOM 5490 O O . ASN A 1 384 ? 69.204 -17.274 -81.709 1.00 15.27 562 ASN A O 1
ATOM 5501 N N . SER A 1 385 ? 69.761 -18.487 -79.893 1.00 12.03 563 SER A N 1
ATOM 5502 C CA . SER A 1 385 ? 69.183 -19.733 -80.369 1.00 11.04 563 SER A CA 1
ATOM 5503 C C . SER A 1 385 ? 67.957 -20.061 -79.523 1.00 12.98 563 SER A C 1
ATOM 5504 O O . SER A 1 385 ? 68.036 -20.129 -78.284 1.00 13.67 563 SER A O 1
ATOM 5512 N N . THR A 1 386 ? 66.804 -20.191 -80.177 1.00 12.74 564 THR A N 1
ATOM 5513 C CA . THR A 1 386 ? 65.555 -20.477 -79.480 1.00 9.37 564 THR A CA 1
ATOM 5514 C C . THR A 1 386 ? 65.005 -21.807 -79.978 1.00 12.94 564 THR A C 1
ATOM 5515 O O . THR A 1 386 ? 65.175 -22.178 -81.152 1.00 11.90 564 THR A O 1
ATOM 5526 N N . ILE A 1 387 ? 64.326 -22.502 -79.070 1.00 12.08 565 ILE A N 1
ATOM 5527 C CA . ILE A 1 387 ? 63.699 -23.785 -79.334 1.00 11.28 565 ILE A CA 1
ATOM 5528 C C . ILE A 1 387 ? 62.312 -23.761 -78.719 1.00 11.03 565 ILE A C 1
ATOM 5529 O O . ILE A 1 387 ? 62.166 -23.461 -77.519 1.00 11.66 565 ILE A O 1
ATOM 5545 N N . VAL A 1 388 ? 61.303 -24.067 -79.515 1.00 12.76 566 VAL A N 1
ATOM 5546 C CA . VAL A 1 388 ? 59.932 -24.214 -79.019 1.00 12.33 566 VAL A CA 1
ATOM 5547 C C . VAL A 1 388 ? 59.429 -25.575 -79.496 1.00 12.06 566 VAL A C 1
ATOM 5548 O O . VAL A 1 388 ? 59.416 -25.843 -80.713 1.00 15.12 566 VAL A O 1
ATOM 5561 N N . SER A 1 389 ? 59.010 -26.420 -78.565 1.00 14.79 567 SER A N 1
ATOM 5562 C CA A SER A 1 389 ? 58.681 -27.804 -78.907 0.56 13.87 567 SER A CA 1
ATOM 5563 C CA B SER A 1 389 ? 58.688 -27.811 -78.900 0.44 11.74 567 SER A CA 1
ATOM 5564 C C . SER A 1 389 ? 57.549 -28.343 -78.048 1.00 14.43 567 SER A C 1
ATOM 5565 O O . SER A 1 389 ? 57.464 -28.054 -76.844 1.00 14.50 567 SER A O 1
ATOM 5580 N N . ASN A 1 390 ? 56.687 -29.146 -78.669 1.00 12.83 568 ASN A N 1
ATOM 5581 C CA . ASN A 1 390 ? 55.689 -29.928 -77.925 1.00 9.57 568 ASN A CA 1
ATOM 5582 C C . ASN A 1 390 ? 54.739 -29.014 -77.133 1.00 12.88 568 ASN A C 1
ATOM 5583 O O . ASN A 1 390 ? 54.679 -29.032 -75.890 1.00 13.54 568 ASN A O 1
ATOM 5594 N N . ILE A 1 391 ? 53.994 -28.217 -77.888 1.00 12.33 569 ILE A N 1
ATOM 5595 C CA . ILE A 1 391 ? 53.100 -27.198 -77.356 1.00 11.22 569 ILE A CA 1
ATOM 5596 C C . ILE A 1 391 ? 51.662 -27.532 -77.733 1.00 11.96 569 ILE A C 1
ATOM 5597 O O . ILE A 1 391 ? 51.393 -28.009 -78.839 1.00 13.64 569 ILE A O 1
ATOM 5613 N N . ASN A 1 392 ? 50.736 -27.219 -76.838 1.00 13.12 570 ASN A N 1
ATOM 5614 C CA . ASN A 1 392 ? 49.302 -27.326 -77.117 1.00 11.33 570 ASN A CA 1
ATOM 5615 C C . ASN A 1 392 ? 48.671 -26.059 -76.531 1.00 11.57 570 ASN A C 1
ATOM 5616 O O . ASN A 1 392 ? 48.502 -25.953 -75.309 1.00 14.80 570 ASN A O 1
ATOM 5627 N N . CYS A 1 393 ? 48.373 -25.086 -77.399 1.00 11.76 571 CYS A N 1
ATOM 5628 C CA . CYS A 1 393 ? 47.967 -23.749 -76.943 1.00 11.20 571 CYS A CA 1
ATOM 5629 C C . CYS A 1 393 ? 46.906 -23.143 -77.854 1.00 14.45 571 CYS A C 1
ATOM 5630 O O . CYS A 1 393 ? 46.457 -23.745 -78.829 1.00 13.92 571 CYS A O 1
ATOM 5638 N N . ASN A 1 394 ? 46.503 -21.922 -77.504 1.00 13.06 572 ASN A N 1
ATOM 5639 C CA . ASN A 1 394 ? 45.472 -21.188 -78.229 1.00 14.82 572 ASN A CA 1
ATOM 5640 C C . ASN A 1 394 ? 46.176 -20.270 -79.222 1.00 17.65 572 ASN A C 1
ATOM 5641 O O . ASN A 1 394 ? 46.560 -20.726 -80.316 1.00 15.37 572 ASN A O 1
ATOM 5652 N N . VAL A 1 395 ? 46.351 -18.991 -78.900 1.00 11.94 573 VAL A N 1
ATOM 5653 C CA . VAL A 1 395 ? 47.152 -18.132 -79.762 1.00 13.01 573 VAL A CA 1
ATOM 5654 C C . VAL A 1 395 ? 48.637 -18.379 -79.505 1.00 12.75 573 VAL A C 1
ATOM 5655 O O . VAL A 1 395 ? 49.088 -18.352 -78.352 1.00 12.59 573 VAL A O 1
ATOM 5668 N N . PHE A 1 396 ? 49.397 -18.552 -80.582 1.00 12.40 574 PHE A N 1
ATOM 5669 C CA . PHE A 1 396 ? 50.862 -18.529 -80.563 1.00 10.82 574 PHE A CA 1
ATOM 5670 C C . PHE A 1 396 ? 51.302 -17.209 -81.184 1.00 13.43 574 PHE A C 1
ATOM 5671 O O . PHE A 1 396 ? 51.251 -17.025 -82.408 1.00 12.06 574 PHE A O 1
ATOM 5688 N N . LYS A 1 397 ? 51.702 -16.268 -80.342 1.00 11.51 575 LYS A N 1
ATOM 5689 C CA . LYS A 1 397 ? 52.130 -14.941 -80.790 1.00 11.71 575 LYS A CA 1
ATOM 5690 C C . LYS A 1 397 ? 53.614 -14.767 -80.538 1.00 13.32 575 LYS A C 1
ATOM 5691 O O . LYS A 1 397 ? 54.092 -14.958 -79.403 1.00 13.45 575 LYS A O 1
ATOM 5710 N N . TRP A 1 398 ? 54.329 -14.336 -81.573 1.00 11.50 576 TRP A N 1
ATOM 5711 C CA . TRP A 1 398 ? 55.782 -14.257 -81.571 1.00 11.09 576 TRP A CA 1
ATOM 5712 C C . TRP A 1 398 ? 56.250 -13.010 -82.293 1.00 10.86 576 TRP A C 1
ATOM 5713 O O . TRP A 1 398 ? 55.733 -12.660 -83.374 1.00 12.22 576 TRP A O 1
ATOM 5734 N N . ARG A 1 399 ? 57.228 -12.339 -81.693 1.00 11.36 577 ARG A N 1
ATOM 5735 C CA . ARG A 1 399 ? 57.927 -11.219 -82.302 1.00 10.86 577 ARG A CA 1
ATOM 5736 C C . ARG A 1 399 ? 59.415 -11.447 -82.144 1.00 11.91 577 ARG A C 1
ATOM 5737 O O . ARG A 1 399 ? 59.867 -11.768 -81.038 1.00 13.14 577 ARG A O 1
ATOM 5758 N N . GLY A 1 400 ? 60.159 -11.298 -83.230 1.00 12.45 578 GLY A N 1
ATOM 5759 C CA . GLY A 1 400 ? 61.618 -11.297 -83.153 1.00 14.08 578 GLY A CA 1
ATOM 5760 C C . GLY A 1 400 ? 62.257 -12.352 -84.030 1.00 13.93 578 GLY A C 1
ATOM 5761 O O . GLY A 1 400 ? 61.631 -13.363 -84.347 1.00 15.18 578 GLY A O 1
ATOM 5765 N N . LEU A 1 401 ? 63.500 -12.131 -84.448 1.00 13.39 579 LEU A N 1
ATOM 5766 C CA . LEU A 1 401 ? 64.158 -13.037 -85.392 1.00 12.53 579 LEU A CA 1
ATOM 5767 C C . LEU A 1 401 ? 65.515 -13.449 -84.833 1.00 11.36 579 LEU A C 1
ATOM 5768 O O . LEU A 1 401 ? 66.525 -12.790 -85.046 1.00 12.62 579 LEU A O 1
ATOM 5784 N N . PRO A 1 402 ? 65.561 -14.561 -84.105 1.00 13.05 580 PRO A N 1
ATOM 5785 C CA . PRO A 1 402 ? 66.829 -15.057 -83.547 1.00 13.48 580 PRO A CA 1
ATOM 5786 C C . PRO A 1 402 ? 67.819 -15.473 -84.627 1.00 12.68 580 PRO A C 1
ATOM 5787 O O . PRO A 1 402 ? 67.471 -15.674 -85.792 1.00 13.73 580 PRO A O 1
ATOM 5798 N N . SER A 1 403 ? 69.087 -15.693 -84.210 1.00 13.57 581 SER A N 1
ATOM 5799 C CA . SER A 1 403 ? 70.039 -16.225 -85.164 1.00 12.24 581 SER A CA 1
ATOM 5800 C C . SER A 1 403 ? 69.618 -17.626 -85.614 1.00 13.40 581 SER A C 1
ATOM 5801 O O . SER A 1 403 ? 69.828 -18.002 -86.783 1.00 11.97 581 SER A O 1
ATOM 5809 N N . SER A 1 404 ? 69.051 -18.401 -84.703 1.00 12.32 582 SER A N 1
ATOM 5810 C CA A SER A 1 404 ? 68.438 -19.676 -85.054 0.54 10.18 582 SER A CA 1
ATOM 5811 C CA B SER A 1 404 ? 68.481 -19.714 -85.000 0.46 12.07 582 SER A CA 1
ATOM 5812 C C . SER A 1 404 ? 67.220 -19.904 -84.170 1.00 10.34 582 SER A C 1
ATOM 5813 O O . SER A 1 404 ? 67.237 -19.635 -82.968 1.00 15.92 582 SER A O 1
ATOM 5828 N N . SER A 1 405 ? 66.141 -20.379 -84.801 1.00 12.73 583 SER A N 1
ATOM 5829 C CA . SER A 1 405 ? 64.884 -20.640 -84.097 1.00 12.84 583 SER A CA 1
ATOM 5830 C C . SER A 1 405 ? 64.262 -21.906 -84.661 1.00 14.34 583 SER A C 1
ATOM 5831 O O . SER A 1 405 ? 64.145 -22.065 -85.886 1.00 15.34 583 SER A O 1
ATOM 5839 N N . THR A 1 406 ? 63.875 -22.814 -83.778 1.00 11.57 584 THR A N 1
ATOM 5840 C CA . THR A 1 406 ? 63.198 -24.037 -84.194 1.00 11.02 584 THR A CA 1
ATOM 5841 C C . THR A 1 406 ? 61.844 -24.124 -83.505 1.00 11.51 584 THR A C 1
ATOM 5842 O O . THR A 1 406 ? 61.671 -23.686 -82.354 1.00 11.87 584 THR A O 1
ATOM 5853 N N . PHE A 1 407 ? 60.885 -24.654 -84.255 1.00 13.17 585 PHE A N 1
ATOM 5854 C CA . PHE A 1 407 ? 59.489 -24.744 -83.841 1.00 11.39 585 PHE A CA 1
ATOM 5855 C C . PHE A 1 407 ? 59.034 -26.154 -84.199 1.00 14.72 585 PHE A C 1
ATOM 5856 O O . PHE A 1 407 ? 59.000 -26.514 -85.381 1.00 12.78 585 PHE A O 1
ATOM 5873 N N . ASN A 1 408 ? 58.721 -26.971 -83.190 1.00 10.63 586 ASN A N 1
ATOM 5874 C CA . ASN A 1 408 ? 58.466 -28.387 -83.459 1.00 14.64 586 ASN A CA 1
ATOM 5875 C C . ASN A 1 408 ? 57.254 -28.867 -82.693 1.00 13.57 586 ASN A C 1
ATOM 5876 O O . ASN A 1 408 ? 57.181 -28.692 -81.480 1.00 14.29 586 ASN A O 1
ATOM 5887 N N . ASN A 1 409 ? 56.332 -29.518 -83.392 1.00 14.59 587 ASN A N 1
ATOM 5888 C CA . ASN A 1 409 ? 55.179 -30.142 -82.741 1.00 10.96 587 ASN A CA 1
ATOM 5889 C C . ASN A 1 409 ? 54.425 -29.123 -81.890 1.00 12.81 587 ASN A C 1
ATOM 5890 O O . ASN A 1 409 ? 54.103 -29.363 -80.721 1.00 13.56 587 ASN A O 1
ATOM 5901 N N . ILE A 1 410 ? 54.121 -27.977 -82.511 1.00 13.37 588 ILE A N 1
ATOM 5902 C CA . ILE A 1 410 ? 53.290 -26.942 -81.923 1.00 12.09 588 ILE A CA 1
ATOM 5903 C C . ILE A 1 410 ? 51.881 -27.093 -82.456 1.00 12.12 588 ILE A C 1
ATOM 5904 O O . ILE A 1 410 ? 51.647 -26.928 -83.669 1.00 14.92 588 ILE A O 1
ATOM 5920 N N . ARG A 1 411 ? 50.957 -27.416 -81.564 1.00 12.27 589 ARG A N 1
ATOM 5921 C CA . ARG A 1 411 ? 49.514 -27.429 -81.865 1.00 13.69 589 ARG A CA 1
ATOM 5922 C C . ARG A 1 411 ? 48.912 -26.137 -81.315 1.00 15.84 589 ARG A C 1
ATOM 5923 O O . ARG A 1 411 ? 48.998 -25.871 -80.111 1.00 15.54 589 ARG A O 1
ATOM 5944 N N . CYS A 1 412 ? 48.322 -25.319 -82.188 1.00 11.74 590 CYS A N 1
ATOM 5945 C CA . CYS A 1 412 ? 47.778 -24.045 -81.735 1.00 11.43 590 CYS A CA 1
ATOM 5946 C C . CYS A 1 412 ? 46.500 -23.759 -82.513 1.00 13.69 590 CYS A C 1
ATOM 5947 O O . CYS A 1 412 ? 46.132 -24.480 -83.442 1.00 13.95 590 CYS A O 1
ATOM 5955 N N . ARG A 1 413 ? 45.784 -22.724 -82.082 1.00 15.27 591 ARG A N 1
ATOM 5956 C CA . ARG A 1 413 ? 44.557 -22.344 -82.752 1.00 12.16 591 ARG A CA 1
ATOM 5957 C C . ARG A 1 413 ? 44.743 -21.143 -83.667 1.00 18.35 591 ARG A C 1
ATOM 5958 O O . ARG A 1 413 ? 43.876 -20.888 -84.511 1.00 17.27 591 ARG A O 1
ATOM 5979 N N . SER A 1 414 ? 45.852 -20.412 -83.535 1.00 14.06 592 SER A N 1
ATOM 5980 C CA . SER A 1 414 ? 46.245 -19.409 -84.514 1.00 13.87 592 SER A CA 1
ATOM 5981 C C . SER A 1 414 ? 47.709 -19.050 -84.270 1.00 11.74 592 SER A C 1
ATOM 5982 O O . SER A 1 414 ? 48.235 -19.254 -83.181 1.00 14.04 592 SER A O 1
ATOM 5990 N N . ILE A 1 415 ? 48.341 -18.519 -85.309 1.00 12.84 593 ILE A N 1
ATOM 5991 C CA . ILE A 1 415 ? 49.716 -18.033 -85.249 1.00 12.30 593 ILE A CA 1
ATOM 5992 C C . ILE A 1 415 ? 49.741 -16.578 -85.665 1.00 14.99 593 ILE A C 1
ATOM 5993 O O . ILE A 1 415 ? 49.230 -16.227 -86.746 1.00 14.94 593 ILE A O 1
ATOM 6009 N N . ASP A 1 416 ? 50.361 -15.744 -84.824 1.00 13.81 594 ASP A N 1
ATOM 6010 C CA . ASP A 1 416 ? 50.540 -14.295 -85.041 1.00 13.90 594 ASP A CA 1
ATOM 6011 C C . ASP A 1 416 ? 52.036 -14.024 -84.929 1.00 10.45 594 ASP A C 1
ATOM 6012 O O . ASP A 1 416 ? 52.535 -13.846 -83.816 1.00 15.41 594 ASP A O 1
ATOM 6021 N N . PHE A 1 417 ? 52.743 -14.005 -86.072 1.00 12.05 595 PHE A N 1
ATOM 6022 C CA . PHE A 1 417 ? 54.203 -14.105 -86.110 1.00 15.05 595 PHE A CA 1
ATOM 6023 C C . PHE A 1 417 ? 54.799 -12.992 -86.969 1.00 13.90 595 PHE A C 1
ATOM 6024 O O . PHE A 1 417 ? 54.466 -12.860 -88.151 1.00 13.77 595 PHE A O 1
ATOM 6041 N N . ILE A 1 418 ? 55.702 -12.196 -86.377 1.00 12.82 596 ILE A N 1
ATOM 6042 C CA . ILE A 1 418 ? 56.546 -11.276 -87.133 1.00 13.65 596 ILE A CA 1
ATOM 6043 C C . ILE A 1 418 ? 57.979 -11.559 -86.721 1.00 12.02 596 ILE A C 1
ATOM 6044 O O . ILE A 1 418 ? 58.288 -11.569 -85.524 1.00 14.15 596 ILE A O 1
ATOM 6060 N N . GLY A 1 419 ? 58.836 -11.817 -87.701 1.00 13.22 597 GLY A N 1
ATOM 6061 C CA . GLY A 1 419 ? 60.258 -12.066 -87.463 1.00 13.09 597 GLY A CA 1
ATOM 6062 C C . GLY A 1 419 ? 61.006 -10.821 -87.047 1.00 13.06 597 GLY A C 1
ATOM 6063 O O . GLY A 1 419 ? 61.091 -10.494 -85.859 1.00 12.60 597 GLY A O 1
ATOM 6067 N N . GLN A 1 420 ? 61.599 -10.114 -88.018 1.00 13.44 598 GLN A N 1
ATOM 6068 C CA . GLN A 1 420 ? 62.364 -8.907 -87.699 1.00 13.73 598 GLN A CA 1
ATOM 6069 C C . GLN A 1 420 ? 61.377 -7.764 -87.513 1.00 15.53 598 GLN A C 1
ATOM 6070 O O . GLN A 1 420 ? 61.207 -6.887 -88.361 1.00 14.37 598 GLN A O 1
ATOM 6084 N N . HIS A 1 421 ? 60.683 -7.807 -86.378 1.00 13.58 599 HIS A N 1
ATOM 6085 C CA . HIS A 1 421 ? 59.625 -6.818 -86.150 1.00 12.98 599 HIS A CA 1
ATOM 6086 C C . HIS A 1 421 ? 60.201 -5.404 -86.008 1.00 16.91 599 HIS A C 1
ATOM 6087 O O . HIS A 1 421 ? 61.280 -5.196 -85.465 1.00 14.24 599 HIS A O 1
ATOM 6101 N N . GLY A 1 422 ? 59.478 -4.420 -86.548 1.00 17.44 600 GLY A N 1
ATOM 6102 C CA . GLY A 1 422 ? 59.904 -3.033 -86.511 1.00 19.21 600 GLY A CA 1
ATOM 6103 C C . GLY A 1 422 ? 59.255 -2.257 -85.372 1.00 18.01 600 GLY A C 1
ATOM 6104 O O . GLY A 1 422 ? 58.468 -2.763 -84.588 1.00 15.50 600 GLY A O 1
ATOM 6108 N N . SER A 1 423 ? 59.594 -0.971 -85.302 1.00 16.54 601 SER A N 1
ATOM 6109 C CA . SER A 1 423 ? 58.966 -0.104 -84.308 1.00 19.19 601 SER A CA 1
ATOM 6110 C C . SER A 1 423 ? 57.458 -0.100 -84.492 1.00 17.32 601 SER A C 1
ATOM 6111 O O . SER A 1 423 ? 56.958 0.020 -85.608 1.00 23.40 601 SER A O 1
ATOM 6119 N N . GLY A 1 424 ? 56.720 -0.265 -83.395 1.00 18.47 602 GLY A N 1
ATOM 6120 C CA . GLY A 1 424 ? 55.284 -0.390 -83.467 1.00 21.53 602 GLY A CA 1
ATOM 6121 C C . GLY A 1 424 ? 54.760 -1.796 -83.653 1.00 19.12 602 GLY A C 1
ATOM 6122 O O . GLY A 1 424 ? 53.547 -1.991 -83.700 1.00 20.87 602 GLY A O 1
ATOM 6126 N N . GLU A 1 425 ? 55.638 -2.782 -83.760 1.00 16.23 603 GLU A N 1
ATOM 6127 C CA . GLU A 1 425 ? 55.241 -4.171 -83.923 1.00 16.66 603 GLU A CA 1
ATOM 6128 C C . GLU A 1 425 ? 55.644 -5.020 -82.717 1.00 18.49 603 GLU A C 1
ATOM 6129 O O . GLU A 1 425 ? 55.693 -6.245 -82.820 1.00 19.55 603 GLU A O 1
ATOM 6141 N N . GLY A 1 426 ? 55.867 -4.400 -81.572 1.00 18.10 604 GLY A N 1
ATOM 6142 C CA . GLY A 1 426 ? 56.160 -5.127 -80.349 1.00 18.02 604 GLY A CA 1
ATOM 6143 C C . GLY A 1 426 ? 57.432 -4.657 -79.691 1.00 16.20 604 GLY A C 1
ATOM 6144 O O . GLY A 1 426 ? 58.158 -3.801 -80.195 1.00 17.68 604 GLY A O 1
ATOM 6148 N N . SER A 1 427 ? 57.694 -5.234 -78.530 1.00 16.78 605 SER A N 1
ATOM 6149 C CA . SER A 1 427 ? 58.811 -4.801 -77.700 1.00 14.94 605 SER A CA 1
ATOM 6150 C C . SER A 1 427 ? 60.138 -4.866 -78.425 1.00 19.20 605 SER A C 1
ATOM 6151 O O . SER A 1 427 ? 60.511 -5.895 -78.990 1.00 17.63 605 SER A O 1
ATOM 6159 N N . GLY A 1 428 ? 60.869 -3.759 -78.375 1.00 15.50 606 GLY A N 1
ATOM 6160 C CA . GLY A 1 428 ? 62.177 -3.688 -78.982 1.00 18.22 606 GLY A CA 1
ATOM 6161 C C . GLY A 1 428 ? 62.162 -3.774 -80.483 1.00 14.48 606 GLY A C 1
ATOM 6162 O O . GLY A 1 428 ? 63.188 -4.027 -81.081 1.00 15.01 606 GLY A O 1
ATOM 6166 N N . GLY A 1 429 ? 61.018 -3.536 -81.109 1.00 17.39 607 GLY A N 1
ATOM 6167 C CA . GLY A 1 429 ? 60.977 -3.564 -82.551 1.00 13.93 607 GLY A CA 1
ATOM 6168 C C . GLY A 1 429 ? 61.904 -2.519 -83.127 1.00 17.53 607 GLY A C 1
ATOM 6169 O O . GLY A 1 429 ? 62.009 -1.400 -82.607 1.00 17.82 607 GLY A O 1
ATOM 6173 N N . GLY A 1 430 ? 62.645 -2.916 -84.146 1.00 16.53 608 GLY A N 1
ATOM 6174 C CA . GLY A 1 430 ? 63.623 -2.044 -84.780 1.00 18.32 608 GLY A CA 1
ATOM 6175 C C . GLY A 1 430 ? 64.979 -1.950 -84.111 1.00 17.63 608 GLY A C 1
ATOM 6176 O O . GLY A 1 430 ? 65.893 -1.360 -84.701 1.00 17.46 608 GLY A O 1
ATOM 6180 N N . PHE A 1 431 ? 65.166 -2.516 -82.914 1.00 16.17 609 PHE A N 1
ATOM 6181 C CA . PHE A 1 431 ? 66.407 -2.292 -82.182 1.00 16.06 609 PHE A CA 1
ATOM 6182 C C . PHE A 1 431 ? 67.587 -3.051 -82.798 1.00 16.65 609 PHE A C 1
ATOM 6183 O O . PHE A 1 431 ? 68.690 -2.513 -82.907 1.00 15.70 609 PHE A O 1
ATOM 6200 N N . TYR A 1 432 ? 67.408 -4.322 -83.136 1.00 15.71 610 TYR A N 1
ATOM 6201 C CA . TYR A 1 432 ? 68.508 -5.143 -83.637 1.00 15.85 610 TYR A CA 1
ATOM 6202 C C . TYR A 1 432 ? 68.115 -5.833 -84.939 1.00 16.14 610 TYR A C 1
ATOM 6203 O O . TYR A 1 432 ? 66.953 -6.175 -85.153 1.00 15.72 610 TYR A O 1
ATOM 6221 N N . THR A 1 433 ? 69.104 -6.057 -85.798 1.00 15.06 611 THR A N 1
ATOM 6222 C CA . THR A 1 433 ? 68.966 -6.871 -86.999 1.00 13.82 611 THR A CA 1
ATOM 6223 C C . THR A 1 433 ? 70.195 -7.766 -87.132 1.00 14.94 611 THR A C 1
ATOM 6224 O O . THR A 1 433 ? 71.260 -7.476 -86.573 1.00 15.12 611 THR A O 1
ATOM 6235 N N . ARG A 1 434 ? 70.042 -8.854 -87.880 1.00 13.68 612 ARG A N 1
ATOM 6236 C CA . ARG A 1 434 ? 71.117 -9.807 -88.117 1.00 15.79 612 ARG A CA 1
ATOM 6237 C C . ARG A 1 434 ? 71.267 -10.003 -89.617 1.00 16.80 612 ARG A C 1
ATOM 6238 O O . ARG A 1 434 ? 70.433 -10.642 -90.259 1.00 14.55 612 ARG A O 1
ATOM 6259 N N . SER A 1 435 ? 72.345 -9.453 -90.185 1.00 15.66 613 SER A N 1
ATOM 6260 C CA . SER A 1 435 ? 72.627 -9.689 -91.590 1.00 13.83 613 SER A CA 1
ATOM 6261 C C . SER A 1 435 ? 73.310 -11.034 -91.837 1.00 14.00 613 SER A C 1
ATOM 6262 O O . SER A 1 435 ? 73.225 -11.550 -92.949 1.00 16.38 613 SER A O 1
ATOM 6270 N N . GLN A 1 436 ? 73.954 -11.613 -90.829 1.00 14.53 614 GLN A N 1
ATOM 6271 C CA . GLN A 1 436 ? 74.616 -12.896 -91.000 1.00 14.68 614 GLN A CA 1
ATOM 6272 C C . GLN A 1 436 ? 73.593 -14.026 -91.038 1.00 19.21 614 GLN A C 1
ATOM 6273 O O . GLN A 1 436 ? 72.388 -13.814 -90.860 1.00 15.98 614 GLN A O 1
ATOM 6287 N N . PHE A 1 437 ? 74.104 -15.238 -91.282 1.00 15.42 615 PHE A N 1
ATOM 6288 C CA . PHE A 1 437 ? 73.295 -16.428 -91.457 1.00 16.13 615 PHE A CA 1
ATOM 6289 C C . PHE A 1 437 ? 72.220 -16.541 -90.380 1.00 13.98 615 PHE A C 1
ATOM 6290 O O . PHE A 1 437 ? 72.522 -16.646 -89.177 1.00 14.68 615 PHE A O 1
ATOM 6307 N N . THR A 1 438 ? 70.959 -16.565 -90.828 1.00 12.14 616 THR A N 1
ATOM 6308 C CA . THR A 1 438 ? 69.802 -16.649 -89.940 1.00 13.97 616 THR A CA 1
ATOM 6309 C C . THR A 1 438 ? 68.996 -17.878 -90.320 1.00 14.33 616 THR A C 1
ATOM 6310 O O . THR A 1 438 ? 68.622 -18.054 -91.489 1.00 13.63 616 THR A O 1
ATOM 6321 N N . TYR A 1 439 ? 68.783 -18.763 -89.344 1.00 13.95 617 TYR A N 1
ATOM 6322 C CA . TYR A 1 439 ? 68.204 -20.083 -89.575 1.00 12.12 617 TYR A CA 1
ATOM 6323 C C . TYR A 1 439 ? 66.850 -20.215 -88.888 1.00 12.12 617 TYR A C 1
ATOM 6324 O O . TYR A 1 439 ? 66.671 -19.743 -87.754 1.00 12.78 617 TYR A O 1
ATOM 6342 N N . MET A 1 440 ? 65.905 -20.881 -89.543 1.00 11.90 618 MET A N 1
ATOM 6343 C CA . MET A 1 440 ? 64.632 -21.223 -88.909 1.00 13.23 618 MET A CA 1
ATOM 6344 C C . MET A 1 440 ? 64.164 -22.609 -89.353 1.00 14.89 618 MET A C 1
ATOM 6345 O O . MET A 1 440 ? 64.466 -23.070 -90.462 1.00 13.13 618 MET A O 1
ATOM 6359 N N . LYS A 1 441 ? 63.389 -23.265 -88.487 1.00 11.49 619 LYS A N 1
ATOM 6360 C CA . LYS A 1 441 ? 62.817 -24.590 -88.777 1.00 10.95 619 LYS A CA 1
ATOM 6361 C C . LYS A 1 441 ? 61.414 -24.682 -88.195 1.00 11.94 619 LYS A C 1
ATOM 6362 O O . LYS A 1 441 ? 61.207 -24.351 -87.027 1.00 13.03 619 LYS A O 1
ATOM 6381 N N . TRP A 1 442 ? 60.465 -25.145 -89.001 1.00 11.00 620 TRP A N 1
ATOM 6382 C CA . TRP A 1 442 ? 59.106 -25.495 -88.561 1.00 11.28 620 TRP A CA 1
ATOM 6383 C C . TRP A 1 442 ? 58.829 -26.939 -88.940 1.00 14.12 620 TRP A C 1
ATOM 6384 O O . TRP A 1 442 ? 58.761 -27.267 -90.128 1.00 14.04 620 TRP A O 1
ATOM 6405 N N . VAL A 1 443 ? 58.642 -27.797 -87.949 1.00 11.82 621 VAL A N 1
ATOM 6406 C CA . VAL A 1 443 ? 58.384 -29.214 -88.205 1.00 11.45 621 VAL A CA 1
ATOM 6407 C C . VAL A 1 443 ? 57.162 -29.653 -87.430 1.00 10.69 621 VAL A C 1
ATOM 6408 O O . VAL A 1 443 ? 57.080 -29.459 -86.207 1.00 15.51 621 VAL A O 1
ATOM 6421 N N . GLY A 1 444 ? 56.237 -30.299 -88.126 1.00 13.71 622 GLY A N 1
ATOM 6422 C CA . GLY A 1 444 ? 55.154 -31.005 -87.452 1.00 14.05 622 GLY A CA 1
ATOM 6423 C C . GLY A 1 444 ? 54.182 -30.156 -86.673 1.00 11.10 622 GLY A C 1
ATOM 6424 O O . GLY A 1 444 ? 53.634 -30.622 -85.661 1.00 14.37 622 GLY A O 1
ATOM 6428 N N . CYS A 1 445 ? 53.935 -28.930 -87.108 1.00 12.09 623 CYS A N 1
ATOM 6429 C CA . CYS A 1 445 ? 53.063 -28.017 -86.374 1.00 11.26 623 CYS A CA 1
ATOM 6430 C C . CYS A 1 445 ? 51.678 -27.974 -87.001 1.00 14.04 623 CYS A C 1
ATOM 6431 O O . CYS A 1 445 ? 51.494 -28.278 -88.179 1.00 13.82 623 CYS A O 1
ATOM 6439 N N . THR A 1 446 ? 50.707 -27.552 -86.193 1.00 11.08 624 THR A N 1
ATOM 6440 C CA . THR A 1 446 ? 49.310 -27.539 -86.583 1.00 11.97 624 THR A CA 1
ATOM 6441 C C . THR A 1 446 ? 48.691 -26.264 -86.073 1.00 15.30 624 THR A C 1
ATOM 6442 O O . THR A 1 446 ? 48.640 -26.051 -84.861 1.00 15.53 624 THR A O 1
ATOM 6453 N N . ALA A 1 447 ? 48.188 -25.448 -86.984 1.00 14.81 625 ALA A N 1
ATOM 6454 C CA . ALA A 1 447 ? 47.385 -24.284 -86.630 1.00 14.92 625 ALA A CA 1
ATOM 6455 C C . ALA A 1 447 ? 45.973 -24.621 -87.086 1.00 12.74 625 ALA A C 1
ATOM 6456 O O . ALA A 1 447 ? 45.708 -24.693 -88.295 1.00 14.28 625 ALA A O 1
ATOM 6463 N N . LEU A 1 448 ? 45.089 -24.857 -86.135 1.00 11.38 626 LEU A N 1
ATOM 6464 C CA . LEU A 1 448 ? 43.742 -25.294 -86.488 1.00 11.97 626 LEU A CA 1
ATOM 6465 C C . LEU A 1 448 ? 42.770 -24.929 -85.387 1.00 14.06 626 LEU A C 1
ATOM 6466 O O . LEU A 1 448 ? 43.011 -25.202 -84.208 1.00 13.83 626 LEU A O 1
ATOM 6482 N N . SER A 1 449 ? 41.626 -24.361 -85.795 1.00 14.68 627 SER A N 1
ATOM 6483 C CA . SER A 1 449 ? 40.529 -24.080 -84.883 1.00 15.67 627 SER A CA 1
ATOM 6484 C C . SER A 1 449 ? 39.260 -24.540 -85.605 1.00 19.60 627 SER A C 1
ATOM 6485 O O . SER A 1 449 ? 38.717 -23.800 -86.430 1.00 18.08 627 SER A O 1
ATOM 6493 N N . GLY A 1 450 ? 38.851 -25.762 -85.325 1.00 22.40 628 GLY A N 1
ATOM 6494 C CA . GLY A 1 450 ? 37.715 -26.398 -85.979 1.00 24.04 628 GLY A CA 1
ATOM 6495 C C . GLY A 1 450 ? 37.976 -26.703 -87.437 1.00 20.11 628 GLY A C 1
ATOM 6496 O O . GLY A 1 450 ? 38.522 -27.754 -87.781 1.00 23.01 628 GLY A O 1
ATOM 6500 N N . ASP A 1 451 ? 37.586 -25.782 -88.316 1.00 14.91 629 ASP A N 1
ATOM 6501 C CA . ASP A 1 451 ? 37.829 -25.923 -89.740 1.00 14.00 629 ASP A CA 1
ATOM 6502 C C . ASP A 1 451 ? 38.780 -24.881 -90.277 1.00 14.86 629 ASP A C 1
ATOM 6503 O O . ASP A 1 451 ? 39.121 -24.927 -91.465 1.00 20.67 629 ASP A O 1
ATOM 6512 N N . GLU A 1 452 ? 39.247 -23.963 -89.436 1.00 13.89 630 GLU A N 1
ATOM 6513 C CA . GLU A 1 452 ? 40.018 -22.820 -89.888 1.00 12.59 630 GLU A CA 1
ATOM 6514 C C . GLU A 1 452 ? 41.498 -22.942 -89.569 1.00 16.29 630 GLU A C 1
ATOM 6515 O O . GLU A 1 452 ? 41.862 -23.191 -88.413 1.00 14.70 630 GLU A O 1
ATOM 6527 N N . THR A 1 453 ? 42.329 -22.672 -90.577 1.00 17.00 631 THR A N 1
ATOM 6528 C CA . THR A 1 453 ? 43.790 -22.602 -90.450 1.00 15.12 631 THR A CA 1
ATOM 6529 C C . THR A 1 453 ? 44.147 -21.131 -90.536 1.00 19.19 631 THR A C 1
ATOM 6530 O O . THR A 1 453 ? 44.033 -20.511 -91.611 1.00 18.80 631 THR A O 1
ATOM 6541 N N . THR A 1 454 ? 44.505 -20.554 -89.395 1.00 17.29 632 THR A N 1
ATOM 6542 C CA . THR A 1 454 ? 44.642 -19.112 -89.231 1.00 15.83 632 THR A CA 1
ATOM 6543 C C . THR A 1 454 ? 46.065 -18.761 -88.827 1.00 16.08 632 THR A C 1
ATOM 6544 O O . THR A 1 454 ? 46.425 -18.870 -87.651 1.00 15.93 632 THR A O 1
ATOM 6555 N N . VAL A 1 455 ? 46.881 -18.343 -89.805 1.00 16.14 633 VAL A N 1
ATOM 6556 C CA . VAL A 1 455 ? 48.271 -18.026 -89.544 1.00 14.19 633 VAL A CA 1
ATOM 6557 C C . VAL A 1 455 ? 48.597 -16.705 -90.222 1.00 18.26 633 VAL A C 1
ATOM 6558 O O . VAL A 1 455 ? 48.022 -16.359 -91.259 1.00 16.15 633 VAL A O 1
ATOM 6571 N N . SER A 1 456 ? 49.541 -15.973 -89.626 1.00 13.55 634 SER A N 1
ATOM 6572 C CA . SER A 1 456 ? 50.086 -14.755 -90.207 1.00 14.13 634 SER A CA 1
ATOM 6573 C C . SER A 1 456 ? 51.578 -14.741 -89.894 1.00 14.32 634 SER A C 1
ATOM 6574 O O . SER A 1 456 ? 51.960 -14.810 -88.718 1.00 15.03 634 SER A O 1
ATOM 6582 N N . PHE A 1 457 ? 52.381 -14.653 -90.942 1.00 14.53 635 PHE A N 1
ATOM 6583 C CA . PHE A 1 457 ? 53.839 -14.597 -90.886 1.00 14.47 635 PHE A CA 1
ATOM 6584 C C . PHE A 1 457 ? 54.324 -13.427 -91.718 1.00 16.68 635 PHE A C 1
ATOM 6585 O O . PHE A 1 457 ? 53.814 -13.193 -92.832 1.00 16.40 635 PHE A O 1
ATOM 6602 N N . ALA A 1 458 ? 55.327 -12.718 -91.210 1.00 13.14 636 ALA A N 1
ATOM 6603 C CA . ALA A 1 458 ? 55.933 -11.634 -91.956 1.00 10.74 636 ALA A CA 1
ATOM 6604 C C . ALA A 1 458 ? 57.366 -11.409 -91.468 1.00 11.24 636 ALA A C 1
ATOM 6605 O O . ALA A 1 458 ? 57.717 -11.756 -90.346 1.00 13.90 636 ALA A O 1
ATOM 6612 N N . LYS A 1 459 ? 58.164 -10.812 -92.349 1.00 13.32 637 LYS A N 1
ATOM 6613 C CA . LYS A 1 459 ? 59.516 -10.323 -92.037 1.00 14.83 637 LYS A CA 1
ATOM 6614 C C . LYS A 1 459 ? 60.426 -11.443 -91.535 1.00 15.39 637 LYS A C 1
ATOM 6615 O O . LYS A 1 459 ? 61.276 -11.239 -90.676 1.00 13.93 637 LYS A O 1
ATOM 6634 N N . ILE A 1 460 ? 60.286 -12.630 -92.117 1.00 14.64 638 ILE A N 1
ATOM 6635 C CA . ILE A 1 460 ? 61.153 -13.767 -91.786 1.00 11.80 638 ILE A CA 1
ATOM 6636 C C . ILE A 1 460 ? 62.327 -13.708 -92.769 1.00 15.31 638 ILE A C 1
ATOM 6637 O O . ILE A 1 460 ? 62.310 -14.308 -93.840 1.00 13.49 638 ILE A O 1
ATOM 6653 N N . TYR A 1 461 ? 63.328 -12.904 -92.418 1.00 12.31 639 TYR A N 1
ATOM 6654 C CA . TYR A 1 461 ? 64.505 -12.705 -93.258 1.00 12.62 639 TYR A CA 1
ATOM 6655 C C . TYR A 1 461 ? 65.551 -13.782 -92.963 1.00 13.54 639 TYR A C 1
ATOM 6656 O O . TYR A 1 461 ? 66.604 -13.532 -92.371 1.00 12.91 639 TYR A O 1
ATOM 6674 N N . THR A 1 462 ? 65.224 -15.014 -93.369 1.00 13.30 640 THR A N 1
ATOM 6675 C CA . THR A 1 462 ? 66.083 -16.164 -93.149 1.00 12.57 640 THR A CA 1
ATOM 6676 C C . THR A 1 462 ? 66.954 -16.498 -94.367 1.00 14.14 640 THR A C 1
ATOM 6677 O O . THR A 1 462 ? 66.552 -16.315 -95.529 1.00 15.27 640 THR A O 1
ATOM 6688 N N . ASP A 1 463 ? 68.145 -17.025 -94.075 1.00 15.13 641 ASP A N 1
ATOM 6689 C CA . ASP A 1 463 ? 69.016 -17.577 -95.122 1.00 14.27 641 ASP A CA 1
ATOM 6690 C C . ASP A 1 463 ? 68.648 -19.010 -95.463 1.00 17.43 641 ASP A C 1
ATOM 6691 O O . ASP A 1 463 ? 68.843 -19.445 -96.607 1.00 16.51 641 ASP A O 1
ATOM 6700 N N . ARG A 1 464 ? 68.103 -19.745 -94.498 1.00 13.70 642 ARG A N 1
ATOM 6701 C CA . ARG A 1 464 ? 67.638 -21.103 -94.690 1.00 14.05 642 ARG A CA 1
ATOM 6702 C C . ARG A 1 464 ? 66.479 -21.310 -93.732 1.00 13.77 642 ARG A C 1
ATOM 6703 O O . ARG A 1 464 ? 66.558 -20.925 -92.559 1.00 13.39 642 ARG A O 1
ATOM 6724 N N . CYS A 1 465 ? 65.407 -21.913 -94.233 1.00 11.87 643 CYS A N 1
ATOM 6725 C CA . CYS A 1 465 ? 64.243 -22.239 -93.416 1.00 15.19 643 CYS A CA 1
ATOM 6726 C C . CYS A 1 465 ? 63.765 -23.626 -93.835 1.00 15.12 643 CYS A C 1
ATOM 6727 O O . CYS A 1 465 ? 63.264 -23.807 -94.945 1.00 20.11 643 CYS A O 1
ATOM 6735 N N . ASP A 1 466 ? 63.964 -24.612 -92.976 1.00 12.11 644 ASP A N 1
ATOM 6736 C CA . ASP A 1 466 ? 63.455 -25.960 -93.241 1.00 11.58 644 ASP A CA 1
ATOM 6737 C C . ASP A 1 466 ? 62.051 -26.076 -92.668 1.00 16.12 644 ASP A C 1
ATOM 6738 O O . ASP A 1 466 ? 61.819 -25.721 -91.516 1.00 15.35 644 ASP A O 1
ATOM 6747 N N . GLN A 1 467 ? 61.112 -26.556 -93.477 1.00 13.22 645 GLN A N 1
ATOM 6748 C CA . GLN A 1 467 ? 59.747 -26.703 -93.006 1.00 11.56 645 GLN A CA 1
ATOM 6749 C C . GLN A 1 467 ? 59.122 -27.942 -93.620 1.00 16.86 645 GLN A C 1
ATOM 6750 O O . GLN A 1 467 ? 59.158 -28.116 -94.842 1.00 17.77 645 GLN A O 1
ATOM 6764 N N . VAL A 1 468 ? 58.538 -28.788 -92.770 1.00 15.09 646 VAL A N 1
ATOM 6765 C CA . VAL A 1 468 ? 57.934 -30.026 -93.249 1.00 17.31 646 VAL A CA 1
ATOM 6766 C C . VAL A 1 468 ? 56.914 -30.492 -92.229 1.00 14.29 646 VAL A C 1
ATOM 6767 O O . VAL A 1 468 ? 57.033 -30.209 -91.028 1.00 14.54 646 VAL A O 1
ATOM 6780 N N . GLY A 1 469 ? 55.877 -31.182 -92.714 1.00 14.84 647 GLY A N 1
ATOM 6781 C CA . GLY A 1 469 ? 54.911 -31.786 -91.804 1.00 15.56 647 GLY A CA 1
ATOM 6782 C C . GLY A 1 469 ? 53.931 -30.830 -91.149 1.00 14.44 647 GLY A C 1
ATOM 6783 O O . GLY A 1 469 ? 53.225 -31.237 -90.223 1.00 14.82 647 GLY A O 1
ATOM 6787 N N . ASN A 1 470 ? 53.855 -29.592 -91.596 1.00 13.02 648 ASN A N 1
ATOM 6788 C CA . ASN A 1 470 ? 52.914 -28.622 -91.028 1.00 14.09 648 ASN A CA 1
ATOM 6789 C C . ASN A 1 470 ? 51.630 -28.604 -91.838 1.00 12.52 648 ASN A C 1
ATOM 6790 O O . ASN A 1 470 ? 51.605 -29.063 -92.971 1.00 14.21 648 ASN A O 1
ATOM 6801 N N . ASN A 1 471 ? 50.548 -28.046 -91.263 1.00 13.73 649 ASN A N 1
ATOM 6802 C CA . ASN A 1 471 ? 49.334 -27.858 -92.051 1.00 14.76 649 ASN A CA 1
ATOM 6803 C C . ASN A 1 471 ? 49.230 -26.453 -92.637 1.00 15.01 649 ASN A C 1
ATOM 6804 O O . ASN A 1 471 ? 48.131 -26.021 -93.014 1.00 15.41 649 ASN A O 1
ATOM 6815 N N . PHE A 1 472 ? 50.365 -25.769 -92.787 1.00 16.09 650 PHE A N 1
ATOM 6816 C CA . PHE A 1 472 ? 50.456 -24.416 -93.323 1.00 15.99 650 PHE A CA 1
ATOM 6817 C C . PHE A 1 472 ? 51.852 -24.257 -93.898 1.00 15.88 650 PHE A C 1
ATOM 6818 O O . PHE A 1 472 ? 52.772 -24.989 -93.541 1.00 15.68 650 PHE A O 1
ATOM 6835 N N . GLY A 1 473 ? 51.996 -23.288 -94.791 1.00 19.06 651 GLY A N 1
ATOM 6836 C CA . GLY A 1 473 ? 53.300 -22.864 -95.274 1.00 19.66 651 GLY A CA 1
ATOM 6837 C C . GLY A 1 473 ? 53.789 -21.639 -94.527 1.00 18.11 651 GLY A C 1
ATOM 6838 O O . GLY A 1 473 ? 53.010 -20.825 -94.049 1.00 18.59 651 GLY A O 1
ATOM 6842 N N . VAL A 1 474 ? 55.108 -21.543 -94.370 1.00 16.68 652 VAL A N 1
ATOM 6843 C CA . VAL A 1 474 ? 55.740 -20.406 -93.716 1.00 12.94 652 VAL A CA 1
ATOM 6844 C C . VAL A 1 474 ? 56.446 -19.589 -94.802 1.00 14.55 652 VAL A C 1
ATOM 6845 O O . VAL A 1 474 ? 57.416 -20.073 -95.392 1.00 16.32 652 VAL A O 1
ATOM 6858 N N . PRO A 1 475 ? 55.992 -18.378 -95.109 1.00 15.30 653 PRO A N 1
ATOM 6859 C CA . PRO A 1 475 ? 56.668 -17.572 -96.141 1.00 14.56 653 PRO A CA 1
ATOM 6860 C C . PRO A 1 475 ? 57.894 -16.910 -95.548 1.00 13.40 653 PRO A C 1
ATOM 6861 O O . PRO A 1 475 ? 57.884 -16.471 -94.400 1.00 16.69 653 PRO A O 1
ATOM 6872 N N . THR A 1 476 ? 58.959 -16.852 -96.330 1.00 14.95 654 THR A N 1
ATOM 6873 C CA . THR A 1 476 ? 60.149 -16.125 -95.921 1.00 15.57 654 THR A CA 1
ATOM 6874 C C . THR A 1 476 ? 60.360 -14.967 -96.887 1.00 16.27 654 THR A C 1
ATOM 6875 O O . THR A 1 476 ? 59.799 -14.927 -97.984 1.00 18.78 654 THR A O 1
ATOM 6886 N N . ALA A 1 477 ? 61.151 -14.007 -96.453 1.00 14.81 655 ALA A N 1
ATOM 6887 C CA . ALA A 1 477 ? 61.260 -12.726 -97.155 1.00 16.02 655 ALA A CA 1
ATOM 6888 C C . ALA A 1 477 ? 62.721 -12.347 -97.316 1.00 17.54 655 ALA A C 1
ATOM 6889 O O . ALA A 1 477 ? 63.585 -12.869 -96.628 1.00 17.29 655 ALA A O 1
ATOM 6896 N N . VAL A 1 478 ? 62.959 -11.368 -98.197 1.00 16.22 656 VAL A N 1
ATOM 6897 C CA . VAL A 1 478 ? 64.293 -10.889 -98.532 1.00 18.65 656 VAL A CA 1
ATOM 6898 C C . VAL A 1 478 ? 64.395 -9.420 -98.155 1.00 20.65 656 VAL A C 1
ATOM 6899 O O . VAL A 1 478 ? 63.531 -8.615 -98.538 1.00 18.13 656 VAL A O 1
ATOM 6912 N N . ASP A 1 479 ? 65.440 -9.080 -97.391 1.00 16.23 657 ASP A N 1
ATOM 6913 C CA . ASP A 1 479 ? 65.692 -7.730 -96.900 1.00 14.93 657 ASP A CA 1
ATOM 6914 C C . ASP A 1 479 ? 66.810 -7.094 -97.737 1.00 23.30 657 ASP A C 1
ATOM 6915 O O . ASP A 1 479 ? 67.926 -6.823 -97.268 1.00 20.96 657 ASP A O 1
ATOM 6924 N N . GLY A 1 480 ? 66.504 -6.911 -99.011 1.00 19.08 658 GLY A N 1
ATOM 6925 C CA . GLY A 1 480 ? 67.433 -6.334 -99.973 1.00 23.71 658 GLY A CA 1
ATOM 6926 C C . GLY A 1 480 ? 67.891 -7.402 -100.954 1.00 22.61 658 GLY A C 1
ATOM 6927 O O . GLY A 1 480 ? 68.190 -8.535 -100.580 1.00 18.73 658 GLY A O 1
ATOM 6931 N N . THR A 1 481 ? 67.972 -7.030 -102.224 1.00 19.26 659 THR A N 1
ATOM 6932 C CA . THR A 1 481 ? 68.270 -8.013 -103.274 1.00 16.79 659 THR A CA 1
ATOM 6933 C C . THR A 1 481 ? 69.596 -8.715 -103.026 1.00 18.48 659 THR A C 1
ATOM 6934 O O . THR A 1 481 ? 70.630 -8.080 -102.854 1.00 19.23 659 THR A O 1
ATOM 6945 N N . GLY A 1 482 ? 69.560 -10.044 -103.032 1.00 18.28 660 GLY A N 1
ATOM 6946 C CA . GLY A 1 482 ? 70.733 -10.849 -102.825 1.00 19.87 660 GLY A CA 1
ATOM 6947 C C . GLY A 1 482 ? 71.070 -11.138 -101.378 1.00 15.57 660 GLY A C 1
ATOM 6948 O O . GLY A 1 482 ? 71.895 -12.022 -101.129 1.00 15.50 660 GLY A O 1
ATOM 6952 N N . HIS A 1 483 ? 70.413 -10.475 -100.422 1.00 16.19 661 HIS A N 1
ATOM 6953 C CA . HIS A 1 483 ? 70.840 -10.510 -99.035 1.00 15.44 661 HIS A CA 1
ATOM 6954 C C . HIS A 1 483 ? 70.550 -11.824 -98.335 1.00 14.50 661 HIS A C 1
ATOM 6955 O O . HIS A 1 483 ? 71.062 -12.030 -97.229 1.00 15.20 661 HIS A O 1
ATOM 6969 N N . ARG A 1 484 ? 69.791 -12.727 -98.941 1.00 15.75 662 ARG A N 1
ATOM 6970 C CA . ARG A 1 484 ? 69.604 -14.048 -98.355 1.00 13.61 662 ARG A CA 1
ATOM 6971 C C . ARG A 1 484 ? 69.836 -15.147 -99.370 1.00 17.81 662 ARG A C 1
ATOM 6972 O O . ARG A 1 484 ? 69.280 -16.242 -99.254 1.00 16.81 662 ARG A O 1
ATOM 6993 N N . GLY A 1 485 ? 70.687 -14.892 -100.344 1.00 15.20 663 GLY A N 1
ATOM 6994 C CA . GLY A 1 485 ? 71.040 -15.898 -101.322 1.00 15.60 663 GLY A CA 1
ATOM 6995 C C . GLY A 1 485 ? 70.065 -15.948 -102.476 1.00 15.60 663 GLY A C 1
ATOM 6996 O O . GLY A 1 485 ? 69.243 -15.041 -102.667 1.00 17.99 663 GLY A O 1
ATOM 7000 N N . PRO A 1 486 ? 70.124 -17.011 -103.272 1.00 16.75 664 PRO A N 1
ATOM 7001 C CA . PRO A 1 486 ? 69.183 -17.127 -104.378 1.00 17.32 664 PRO A CA 1
ATOM 7002 C C . PRO A 1 486 ? 67.773 -17.308 -103.825 1.00 14.96 664 PRO A C 1
ATOM 7003 O O . PRO A 1 486 ? 67.579 -17.893 -102.763 1.00 17.92 664 PRO A O 1
ATOM 7014 N N . VAL A 1 487 ? 66.802 -16.747 -104.531 1.00 17.01 665 VAL A N 1
ATOM 7015 C CA . VAL A 1 487 ? 65.413 -16.814 -104.067 1.00 15.28 665 VAL A CA 1
ATOM 7016 C C . VAL A 1 487 ? 64.872 -18.200 -104.398 1.00 20.41 665 VAL A C 1
ATOM 7017 O O . VAL A 1 487 ? 64.889 -18.617 -105.557 1.00 21.77 665 VAL A O 1
ATOM 7030 N N . LEU A 1 488 ? 64.463 -18.925 -103.363 1.00 18.23 666 LEU A N 1
ATOM 7031 C CA . LEU A 1 488 ? 63.945 -20.284 -103.472 1.00 20.94 666 LEU A CA 1
ATOM 7032 C C . LEU A 1 488 ? 62.629 -20.379 -102.715 1.00 19.05 666 LEU A C 1
ATOM 7033 O O . LEU A 1 488 ? 62.431 -19.703 -101.701 1.00 25.19 666 LEU A O 1
ATOM 7049 N N . THR A 1 489 ? 61.746 -21.242 -103.202 1.00 18.34 667 THR A N 1
ATOM 7050 C CA . THR A 1 489 ? 60.542 -21.638 -102.473 1.00 17.44 667 THR A CA 1
ATOM 7051 C C . THR A 1 489 ? 60.661 -23.105 -102.095 1.00 17.45 667 THR A C 1
ATOM 7052 O O . THR A 1 489 ? 60.796 -23.959 -102.978 1.00 18.28 667 THR A O 1
ATOM 7063 N N . THR A 1 490 ? 60.644 -23.390 -100.791 1.00 15.97 668 THR A N 1
ATOM 7064 C CA . THR A 1 490 ? 60.606 -24.763 -100.315 1.00 17.74 668 THR A CA 1
ATOM 7065 C C . THR A 1 490 ? 59.307 -25.422 -100.777 1.00 19.24 668 THR A C 1
ATOM 7066 O O . THR A 1 490 ? 58.221 -24.846 -100.629 1.00 18.55 668 THR A O 1
ATOM 7077 N N . ILE A 1 491 ? 59.399 -26.638 -101.306 1.00 16.06 669 ILE A N 1
ATOM 7078 C CA . ILE A 1 491 ? 58.201 -27.374 -101.711 1.00 17.27 669 ILE A CA 1
ATOM 7079 C C . ILE A 1 491 ? 57.800 -28.245 -100.527 1.00 20.47 669 ILE A C 1
ATOM 7080 O O . ILE A 1 491 ? 58.455 -29.251 -100.243 1.00 20.19 669 ILE A O 1
ATOM 7096 N N . SER A 1 492 ? 56.743 -27.840 -99.830 1.00 21.71 670 SER A N 1
ATOM 7097 C CA . SER A 1 492 ? 56.313 -28.552 -98.627 1.00 29.27 670 SER A CA 1
ATOM 7098 C C . SER A 1 492 ? 55.260 -29.617 -98.896 1.00 31.41 670 SER A C 1
ATOM 7099 O O . SER A 1 492 ? 55.059 -30.471 -98.037 1.00 30.86 670 SER A O 1
ATOM 7107 N N . GLU A 1 493 ? 54.606 -29.598 -100.053 1.00 20.33 671 GLU A N 1
ATOM 7108 C CA . GLU A 1 493 ? 53.533 -30.541 -100.391 1.00 19.86 671 GLU A CA 1
ATOM 7109 C C . GLU A 1 493 ? 53.719 -31.056 -101.813 1.00 18.93 671 GLU A C 1
ATOM 7110 O O . GLU A 1 493 ? 53.845 -30.259 -102.742 1.00 16.29 671 GLU A O 1
ATOM 7122 N N . GLN A 1 494 ? 53.719 -32.381 -101.984 1.00 19.87 672 GLN A N 1
ATOM 7123 C CA . GLN A 1 494 ? 53.574 -32.992 -103.306 1.00 18.74 672 GLN A CA 1
ATOM 7124 C C . GLN A 1 494 ? 52.550 -34.117 -103.228 1.00 21.00 672 GLN A C 1
ATOM 7125 O O . GLN A 1 494 ? 52.472 -34.828 -102.220 1.00 18.65 672 GLN A O 1
ATOM 7139 N N . TYR A 1 495 ? 51.768 -34.250 -104.295 1.00 16.51 673 TYR A N 1
ATOM 7140 C CA . TYR A 1 495 ? 50.654 -35.164 -104.377 1.00 17.27 673 TYR A CA 1
ATOM 7141 C C . TYR A 1 495 ? 50.682 -35.952 -105.675 1.00 17.75 673 TYR A C 1
ATOM 7142 O O . TYR A 1 495 ? 51.195 -35.489 -106.697 1.00 18.15 673 TYR A O 1
ATOM 7160 N N . PHE A 1 496 ? 50.089 -37.140 -105.624 1.00 15.77 674 PHE A N 1
ATOM 7161 C CA . PHE A 1 496 ? 49.854 -37.991 -106.773 1.00 18.77 674 PHE A CA 1
ATOM 7162 C C . PHE A 1 496 ? 48.343 -38.072 -107.010 1.00 14.48 674 PHE A C 1
ATOM 7163 O O . PHE A 1 496 ? 47.577 -38.220 -106.057 1.00 18.75 674 PHE A O 1
ATOM 7180 N N . THR A 1 497 ? 47.920 -37.942 -108.264 1.00 16.91 675 THR A N 1
ATOM 7181 C CA . THR A 1 497 ? 46.529 -38.186 -108.633 1.00 16.72 675 THR A CA 1
ATOM 7182 C C . THR A 1 497 ? 46.449 -39.234 -109.735 1.00 17.30 675 THR A C 1
ATOM 7183 O O . THR A 1 497 ? 47.273 -39.244 -110.653 1.00 19.35 675 THR A O 1
ATOM 7194 N N . ALA A 1 498 ? 45.433 -40.098 -109.658 1.00 19.26 676 ALA A N 1
ATOM 7195 C CA . ALA A 1 498 ? 45.226 -41.061 -110.727 1.00 21.39 676 ALA A CA 1
ATOM 7196 C C . ALA A 1 498 ? 44.690 -40.401 -111.995 1.00 28.92 676 ALA A C 1
ATOM 7197 O O . ALA A 1 498 ? 44.780 -40.993 -113.072 1.00 38.86 676 ALA A O 1
ATOM 7204 N N . TYR A 1 499 ? 44.204 -39.185 -111.892 1.00 22.31 677 TYR A N 1
ATOM 7205 C CA . TYR A 1 499 ? 43.562 -38.440 -112.973 1.00 20.53 677 TYR A CA 1
ATOM 7206 C C . TYR A 1 499 ? 44.432 -37.265 -113.394 1.00 18.73 677 TYR A C 1
ATOM 7207 O O . TYR A 1 499 ? 45.383 -36.878 -112.710 1.00 19.64 677 TYR A O 1
ATOM 7225 N N . ASP A 1 500 ? 44.073 -36.679 -114.523 1.00 20.86 678 ASP A N 1
ATOM 7226 C CA . ASP A 1 500 ? 44.846 -35.601 -115.118 1.00 20.64 678 ASP A CA 1
ATOM 7227 C C . ASP A 1 500 ? 44.365 -34.204 -114.733 1.00 21.92 678 ASP A C 1
ATOM 7228 O O . ASP A 1 500 ? 45.168 -33.270 -114.724 1.00 21.02 678 ASP A O 1
ATOM 7237 N N . GLU A 1 501 ? 43.075 -34.011 -114.462 1.00 20.69 679 GLU A N 1
ATOM 7238 C CA . GLU A 1 501 ? 42.609 -32.664 -114.201 1.00 18.61 679 GLU A CA 1
ATOM 7239 C C . GLU A 1 501 ? 43.156 -32.155 -112.871 1.00 15.92 679 GLU A C 1
ATOM 7240 O O . GLU A 1 501 ? 43.395 -32.910 -111.927 1.00 19.51 679 GLU A O 1
ATOM 7252 N N . PHE A 1 502 ? 43.357 -30.851 -112.806 1.00 19.12 680 PHE A N 1
ATOM 7253 C CA . PHE A 1 502 ? 43.876 -30.262 -111.582 1.00 14.21 680 PHE A CA 1
ATOM 7254 C C . PHE A 1 502 ? 42.860 -30.456 -110.455 1.00 16.65 680 PHE A C 1
ATOM 7255 O O . PHE A 1 502 ? 41.662 -30.200 -110.660 1.00 19.20 680 PHE A O 1
ATOM 7272 N N . PRO A 1 503 ? 43.282 -30.920 -109.281 1.00 17.80 681 PRO A N 1
ATOM 7273 C CA . PRO A 1 503 ? 42.326 -31.146 -108.174 1.00 15.91 681 PRO A CA 1
ATOM 7274 C C . PRO A 1 503 ? 41.711 -29.830 -107.710 1.00 16.19 681 PRO A C 1
ATOM 7275 O O . PRO A 1 503 ? 42.417 -28.903 -107.328 1.00 18.11 681 PRO A O 1
ATOM 7286 N N . GLY A 1 504 ? 40.357 -29.757 -107.738 1.00 16.67 682 GLY A N 1
ATOM 7287 C CA . GLY A 1 504 ? 39.688 -28.509 -107.435 1.00 16.54 682 GLY A CA 1
ATOM 7288 C C . GLY A 1 504 ? 39.394 -28.302 -105.961 1.00 16.64 682 GLY A C 1
ATOM 7289 O O . GLY A 1 504 ? 39.393 -29.237 -105.169 1.00 17.39 682 GLY A O 1
ATOM 7293 N N . GLY A 1 505 ? 39.183 -27.026 -105.620 1.00 15.78 683 GLY A N 1
ATOM 7294 C CA . GLY A 1 505 ? 38.594 -26.618 -104.368 1.00 17.40 683 GLY A CA 1
ATOM 7295 C C . GLY A 1 505 ? 39.466 -26.781 -103.162 1.00 18.63 683 GLY A C 1
ATOM 7296 O O . GLY A 1 505 ? 38.953 -26.826 -102.051 1.00 17.69 683 GLY A O 1
ATOM 7300 N N . ARG A 1 506 ? 40.783 -26.894 -103.353 1.00 15.88 684 ARG A N 1
ATOM 7301 C CA . ARG A 1 506 ? 41.716 -27.200 -102.279 1.00 17.58 684 ARG A CA 1
ATOM 7302 C C . ARG A 1 506 ? 42.937 -26.301 -102.417 1.00 19.87 684 ARG A C 1
ATOM 7303 O O . ARG A 1 506 ? 43.478 -26.168 -103.510 1.00 15.80 684 ARG A O 1
ATOM 7324 N N . GLU A 1 507 ? 43.352 -25.681 -101.317 1.00 20.04 685 GLU A N 1
ATOM 7325 C CA . GLU A 1 507 ? 44.442 -24.700 -101.367 1.00 18.94 685 GLU A CA 1
ATOM 7326 C C . GLU A 1 507 ? 45.793 -25.411 -101.344 1.00 21.28 685 GLU A C 1
ATOM 7327 O O . GLU A 1 507 ? 46.037 -26.279 -100.509 1.00 21.61 685 GLU A O 1
ATOM 7339 N N . PHE A 1 508 ? 46.657 -25.065 -102.303 1.00 20.00 686 PHE A N 1
ATOM 7340 C CA . PHE A 1 508 ? 48.007 -25.585 -102.413 1.00 20.51 686 PHE A CA 1
ATOM 7341 C C . PHE A 1 508 ? 48.988 -24.427 -102.357 1.00 17.64 686 PHE A C 1
ATOM 7342 O O . PHE A 1 508 ? 48.780 -23.416 -103.038 1.00 19.93 686 PHE A O 1
ATOM 7359 N N . PRO A 1 509 ? 50.050 -24.523 -101.576 1.00 18.30 687 PRO A N 1
ATOM 7360 C CA . PRO A 1 509 ? 51.042 -23.438 -101.551 1.00 21.10 687 PRO A CA 1
ATOM 7361 C C . PRO A 1 509 ? 51.835 -23.342 -102.848 1.00 17.54 687 PRO A C 1
ATOM 7362 O O . PRO A 1 509 ? 51.957 -24.285 -103.617 1.00 17.45 687 PRO A O 1
ATOM 7373 N N . THR A 1 510 ? 52.391 -22.152 -103.082 1.00 17.61 688 THR A N 1
ATOM 7374 C CA . THR A 1 510 ? 53.294 -21.948 -104.212 1.00 19.87 688 THR A CA 1
ATOM 7375 C C . THR A 1 510 ? 54.372 -23.024 -104.229 1.00 19.06 688 THR A C 1
ATOM 7376 O O . THR A 1 510 ? 54.952 -23.360 -103.192 1.00 19.80 688 THR A O 1
ATOM 7387 N N . GLY A 1 511 ? 54.605 -23.602 -105.395 1.00 17.58 689 GLY A N 1
ATOM 7388 C CA . GLY A 1 511 ? 55.605 -24.630 -105.551 1.00 15.67 689 GLY A CA 1
ATOM 7389 C C . GLY A 1 511 ? 55.107 -26.049 -105.463 1.00 18.11 689 GLY A C 1
ATOM 7390 O O . GLY A 1 511 ? 55.858 -26.977 -105.825 1.00 18.90 689 GLY A O 1
ATOM 7394 N N . THR A 1 512 ? 53.862 -26.253 -105.019 1.00 20.12 690 THR A N 1
ATOM 7395 C CA . THR A 1 512 ? 53.289 -27.589 -104.941 1.00 16.80 690 THR A CA 1
ATOM 7396 C C . THR A 1 512 ? 53.369 -28.276 -106.292 1.00 19.65 690 THR A C 1
ATOM 7397 O O . THR A 1 512 ? 53.096 -27.671 -107.337 1.00 18.71 690 THR A O 1
ATOM 7408 N N . VAL A 1 513 ? 53.708 -29.561 -106.256 1.00 18.15 691 VAL A N 1
ATOM 7409 C CA . VAL A 1 513 ? 53.800 -30.384 -107.450 1.00 16.66 691 VAL A CA 1
ATOM 7410 C C . VAL A 1 513 ? 52.783 -31.504 -107.351 1.00 20.30 691 VAL A C 1
ATOM 7411 O O . VAL A 1 513 ? 52.682 -32.181 -106.319 1.00 19.33 691 VAL A O 1
ATOM 7424 N N . ILE A 1 514 ? 52.023 -31.690 -108.420 1.00 16.99 692 ILE A N 1
ATOM 7425 C CA . ILE A 1 514 ? 51.058 -32.765 -108.541 1.00 18.51 692 ILE A CA 1
ATOM 7426 C C . ILE A 1 514 ? 51.549 -33.669 -109.661 1.00 20.78 692 ILE A C 1
ATOM 7427 O O . ILE A 1 514 ? 51.672 -33.209 -110.802 1.00 20.98 692 ILE A O 1
ATOM 7443 N N . HIS A 1 515 ? 51.799 -34.943 -109.347 1.00 19.22 693 HIS A N 1
ATOM 7444 C CA . HIS A 1 515 ? 52.190 -35.941 -110.331 1.00 21.17 693 HIS A CA 1
ATOM 7445 C C . HIS A 1 515 ? 50.995 -36.808 -110.700 1.00 20.07 693 HIS A C 1
ATOM 7446 O O . HIS A 1 515 ? 50.398 -37.438 -109.830 1.00 21.11 693 HIS A O 1
ATOM 7460 N N . CYS A 1 516 ? 50.680 -36.877 -111.997 1.00 18.44 694 CYS A N 1
ATOM 7461 C CA . CYS A 1 516 ? 49.559 -37.655 -112.486 1.00 17.31 694 CYS A CA 1
ATOM 7462 C C . CYS A 1 516 ? 50.013 -39.056 -112.903 1.00 20.29 694 CYS A C 1
ATOM 7463 O O . CYS A 1 516 ? 51.137 -39.244 -113.370 1.00 24.95 694 CYS A O 1
ATOM 7471 N N . ALA A 1 517 ? 49.108 -40.021 -112.764 1.00 19.18 695 ALA A N 1
ATOM 7472 C CA . ALA A 1 517 ? 49.398 -41.390 -113.196 1.00 21.60 695 ALA A CA 1
ATOM 7473 C C . ALA A 1 517 ? 49.776 -41.464 -114.664 1.00 26.34 695 ALA A C 1
ATOM 7474 O O . ALA A 1 517 ? 50.500 -42.379 -115.070 1.00 26.45 695 ALA A O 1
ATOM 7481 N N . SER A 1 518 ? 49.313 -40.521 -115.475 1.00 20.59 696 SER A N 1
ATOM 7482 C CA . SER A 1 518 ? 49.626 -40.498 -116.890 1.00 23.08 696 SER A CA 1
ATOM 7483 C C . SER A 1 518 ? 51.045 -40.030 -117.171 1.00 26.22 696 SER A C 1
ATOM 7484 O O . SER A 1 518 ? 51.481 -40.115 -118.322 1.00 27.70 696 SER A O 1
ATOM 7492 N N . GLY A 1 519 ? 51.750 -39.512 -116.168 1.00 21.43 697 GLY A N 1
ATOM 7493 C CA . GLY A 1 519 ? 53.021 -38.864 -116.376 1.00 24.31 697 GLY A CA 1
ATOM 7494 C C . GLY A 1 519 ? 52.962 -37.361 -116.506 1.00 25.14 697 GLY A C 1
ATOM 7495 O O . GLY A 1 519 ? 54.018 -36.717 -116.477 1.00 29.94 697 GLY A O 1
ATOM 7499 N N . LYS A 1 520 ? 51.778 -36.786 -116.712 1.00 28.51 698 LYS A N 1
ATOM 7500 C CA . LYS A 1 520 ? 51.642 -35.343 -116.646 1.00 23.17 698 LYS A CA 1
ATOM 7501 C C . LYS A 1 520 ? 51.985 -34.869 -115.237 1.00 22.81 698 LYS A C 1
ATOM 7502 O O . LYS A 1 520 ? 51.923 -35.629 -114.273 1.00 21.49 698 LYS A O 1
ATOM 7521 N N . LYS A 1 521 ? 52.312 -33.584 -115.137 1.00 20.66 699 LYS A N 1
ATOM 7522 C CA . LYS A 1 521 ? 52.716 -32.939 -113.893 1.00 24.59 699 LYS A CA 1
ATOM 7523 C C . LYS A 1 521 ? 52.112 -31.540 -113.866 1.00 20.88 699 LYS A C 1
ATOM 7524 O O . LYS A 1 521 ? 52.082 -30.861 -114.895 1.00 25.16 699 LYS A O 1
ATOM 7543 N N . HIS A 1 522 ? 51.608 -31.126 -112.701 1.00 20.59 700 HIS A N 1
ATOM 7544 C CA . HIS A 1 522 ? 51.183 -29.754 -112.462 1.00 18.28 700 HIS A CA 1
ATOM 7545 C C . HIS A 1 522 ? 52.127 -29.115 -111.450 1.00 18.13 700 HIS A C 1
ATOM 7546 O O . HIS A 1 522 ? 52.477 -29.738 -110.444 1.00 19.90 700 HIS A O 1
ATOM 7560 N N . VAL A 1 523 ? 52.540 -27.874 -111.717 1.00 17.24 701 VAL A N 1
ATOM 7561 C CA . VAL A 1 523 ? 53.371 -27.105 -110.802 1.00 16.22 701 VAL A CA 1
ATOM 7562 C C . VAL A 1 523 ? 52.620 -25.828 -110.464 1.00 18.10 701 VAL A C 1
ATOM 7563 O O . VAL A 1 523 ? 52.274 -25.068 -111.367 1.00 18.57 701 VAL A O 1
ATOM 7576 N N . VAL A 1 524 ? 52.365 -25.606 -109.189 1.00 20.77 702 VAL A N 1
ATOM 7577 C CA . VAL A 1 524 ? 51.626 -24.436 -108.721 1.00 19.41 702 VAL A CA 1
ATOM 7578 C C . VAL A 1 524 ? 52.592 -23.258 -108.647 1.00 20.33 702 VAL A C 1
ATOM 7579 O O . VAL A 1 524 ? 53.531 -23.258 -107.856 1.00 19.59 702 VAL A O 1
ATOM 7592 N N . THR A 1 525 ? 52.378 -22.268 -109.507 1.00 18.45 703 THR A N 1
ATOM 7593 C CA . THR A 1 525 ? 53.237 -21.090 -109.567 1.00 19.53 703 THR A CA 1
ATOM 7594 C C . THR A 1 525 ? 52.721 -19.934 -108.716 1.00 22.13 703 THR A C 1
ATOM 7595 O O . THR A 1 525 ? 53.497 -19.030 -108.387 1.00 23.61 703 THR A O 1
ATOM 7606 N N . VAL A 1 526 ? 51.424 -19.921 -108.392 1.00 21.50 704 VAL A N 1
ATOM 7607 C CA . VAL A 1 526 ? 50.830 -18.994 -107.434 1.00 21.16 704 VAL A CA 1
ATOM 7608 C C . VAL A 1 526 ? 49.939 -19.828 -106.520 1.00 17.34 704 VAL A C 1
ATOM 7609 O O . VAL A 1 526 ? 48.934 -20.368 -106.972 1.00 19.78 704 VAL A O 1
ATOM 7622 N N . GLY A 1 527 ? 50.315 -19.935 -105.248 1.00 18.94 705 GLY A N 1
ATOM 7623 C CA . GLY A 1 527 ? 49.554 -20.739 -104.309 1.00 16.95 705 GLY A CA 1
ATOM 7624 C C . GLY A 1 527 ? 48.109 -20.281 -104.222 1.00 19.34 705 GLY A C 1
ATOM 7625 O O . GLY A 1 527 ? 47.808 -19.080 -104.266 1.00 19.16 705 GLY A O 1
ATOM 7629 N N . GLY A 1 528 ? 47.225 -21.253 -104.089 1.00 18.47 706 GLY A N 1
ATOM 7630 C CA . GLY A 1 528 ? 45.800 -20.989 -104.007 1.00 21.15 706 GLY A CA 1
ATOM 7631 C C . GLY A 1 528 ? 45.016 -22.245 -104.310 1.00 20.15 706 GLY A C 1
ATOM 7632 O O . GLY A 1 528 ? 45.558 -23.348 -104.383 1.00 16.80 706 GLY A O 1
ATOM 7636 N N . ALA A 1 529 ? 43.714 -22.044 -104.515 1.00 18.60 707 ALA A N 1
ATOM 7637 C CA . ALA A 1 529 ? 42.797 -23.129 -104.844 1.00 17.16 707 ALA A CA 1
ATOM 7638 C C . ALA A 1 529 ? 42.140 -22.861 -106.192 1.00 17.85 707 ALA A C 1
ATOM 7639 O O . ALA A 1 529 ? 41.965 -21.709 -106.599 1.00 19.59 707 ALA A O 1
ATOM 7646 N N . PHE A 1 530 ? 41.756 -23.939 -106.876 1.00 18.56 708 PHE A N 1
ATOM 7647 C CA . PHE A 1 530 ? 41.052 -23.842 -108.141 1.00 15.34 708 PHE A CA 1
ATOM 7648 C C . PHE A 1 530 ? 39.540 -23.866 -107.937 1.00 19.18 708 PHE A C 1
ATOM 7649 O O . PHE A 1 530 ? 38.989 -24.840 -107.411 1.00 17.26 708 PHE A O 1
ATOM 7666 N N . PHE A 1 531 ? 38.881 -22.795 -108.385 1.00 17.28 709 PHE A N 1
ATOM 7667 C CA . PHE A 1 531 ? 37.431 -22.742 -108.579 1.00 19.94 709 PHE A CA 1
ATOM 7668 C C . PHE A 1 531 ? 37.192 -22.273 -110.008 1.00 22.24 709 PHE A C 1
ATOM 7669 O O . PHE A 1 531 ? 37.654 -21.192 -110.382 1.00 20.58 709 PHE A O 1
ATOM 7686 N N . SER A 1 532 ? 36.455 -23.065 -110.783 1.00 19.52 710 SER A N 1
ATOM 7687 C CA . SER A 1 532 ? 36.103 -22.709 -112.149 1.00 20.54 710 SER A CA 1
ATOM 7688 C C . SER A 1 532 ? 35.386 -21.366 -112.228 1.00 19.98 710 SER A C 1
ATOM 7689 O O . SER A 1 532 ? 34.556 -21.025 -111.379 1.00 20.65 710 SER A O 1
ATOM 7697 N N . ASP A 1 533 ? 35.669 -20.626 -113.303 1.00 24.15 711 ASP A N 1
ATOM 7698 C CA . ASP A 1 533 ? 34.926 -19.407 -113.598 1.00 23.76 711 ASP A CA 1
ATOM 7699 C C . ASP A 1 533 ? 33.439 -19.651 -113.818 1.00 22.58 711 ASP A C 1
ATOM 7700 O O . ASP A 1 533 ? 32.665 -18.686 -113.803 1.00 23.81 711 ASP A O 1
ATOM 7709 N N . ASN A 1 534 ? 33.024 -20.898 -114.037 1.00 20.13 712 ASN A N 1
ATOM 7710 C CA . ASN A 1 534 ? 31.626 -21.217 -114.279 1.00 23.40 712 ASN A CA 1
ATOM 7711 C C . ASN A 1 534 ? 30.869 -21.618 -113.021 1.00 16.41 712 ASN A C 1
ATOM 7712 O O . ASN A 1 534 ? 29.698 -22.002 -113.121 1.00 19.66 712 ASN A O 1
ATOM 7723 N N . GLU A 1 535 ? 31.492 -21.519 -111.846 1.00 17.58 713 GLU A N 1
ATOM 7724 C CA . GLU A 1 535 ? 30.786 -21.815 -110.594 1.00 19.30 713 GLU A CA 1
ATOM 7725 C C . GLU A 1 535 ? 29.559 -20.928 -110.412 1.00 19.76 713 GLU A C 1
ATOM 7726 O O . GLU A 1 535 ? 29.644 -19.703 -110.551 1.00 21.58 713 GLU A O 1
ATOM 7738 N N . LYS A 1 536 ? 28.418 -21.551 -110.093 1.00 18.32 714 LYS A N 1
ATOM 7739 C CA . LYS A 1 536 ? 27.186 -20.844 -109.750 1.00 16.64 714 LYS A CA 1
ATOM 7740 C C . LYS A 1 536 ? 26.537 -21.522 -108.545 1.00 22.19 714 LYS A C 1
ATOM 7741 O O . LYS A 1 536 ? 26.529 -22.761 -108.460 1.00 18.83 714 LYS A O 1
ATOM 7760 N N . ILE A 1 537 ? 25.971 -20.726 -107.638 1.00 16.64 715 ILE A N 1
ATOM 7761 C CA . ILE A 1 537 ? 25.263 -21.253 -106.477 1.00 15.83 715 ILE A CA 1
ATOM 7762 C C . ILE A 1 537 ? 23.799 -20.818 -106.484 1.00 19.47 715 ILE A C 1
ATOM 7763 O O . ILE A 1 537 ? 23.403 -19.837 -107.117 1.00 19.54 715 ILE A O 1
ATOM 7779 N N . LYS A 1 538 ? 22.997 -21.568 -105.747 1.00 18.31 716 LYS A N 1
ATOM 7780 C CA . LYS A 1 538 ? 21.610 -21.212 -105.522 1.00 20.31 716 LYS A CA 1
ATOM 7781 C C . LYS A 1 538 ? 21.530 -19.946 -104.658 1.00 18.04 716 LYS A C 1
ATOM 7782 O O . LYS A 1 538 ? 22.471 -19.593 -103.948 1.00 18.05 716 LYS A O 1
ATOM 7801 N N . ALA A 1 539 ? 20.374 -19.285 -104.714 1.00 16.16 717 ALA A N 1
ATOM 7802 C CA . ALA A 1 539 ? 20.087 -18.139 -103.859 1.00 16.46 717 ALA A CA 1
ATOM 7803 C C . ALA A 1 539 ? 20.271 -18.507 -102.393 1.00 16.61 717 ALA A C 1
ATOM 7804 O O . ALA A 1 539 ? 20.000 -19.641 -101.980 1.00 19.78 717 ALA A O 1
ATOM 7811 N N . THR A 1 540 ? 20.675 -17.521 -101.597 1.00 18.92 718 THR A N 1
ATOM 7812 C CA . THR A 1 540 ? 20.860 -17.691 -100.156 1.00 18.46 718 THR A CA 1
ATOM 7813 C C . THR A 1 540 ? 20.063 -16.655 -99.368 1.00 17.45 718 THR A C 1
ATOM 7814 O O . THR A 1 540 ? 19.731 -15.574 -99.873 1.00 18.22 718 THR A O 1
ATOM 7825 N N . VAL A 1 541 ? 19.797 -16.972 -98.100 1.00 18.39 719 VAL A N 1
ATOM 7826 C CA . VAL A 1 541 ? 19.138 -16.051 -97.190 1.00 16.36 719 VAL A CA 1
ATOM 7827 C C . VAL A 1 541 ? 20.047 -15.790 -95.993 1.00 17.95 719 VAL A C 1
ATOM 7828 O O . VAL A 1 541 ? 20.988 -16.528 -95.706 1.00 17.78 719 VAL A O 1
ATOM 7841 N N . THR A 1 542 ? 19.755 -14.702 -95.297 1.00 18.37 720 THR A N 1
ATOM 7842 C CA . THR A 1 542 ? 20.512 -14.346 -94.107 1.00 17.63 720 THR A CA 1
ATOM 7843 C C . THR A 1 542 ? 20.472 -15.483 -93.094 1.00 17.52 720 THR A C 1
ATOM 7844 O O . THR A 1 542 ? 19.402 -16.055 -92.814 1.00 19.24 720 THR A O 1
ATOM 7855 N N . GLY A 1 543 ? 21.639 -15.799 -92.550 1.00 19.68 721 GLY A N 1
ATOM 7856 C CA . GLY A 1 543 ? 21.799 -16.819 -91.537 1.00 19.35 721 GLY A CA 1
ATOM 7857 C C . GLY A 1 543 ? 22.152 -18.188 -92.070 1.00 19.88 721 GLY A C 1
ATOM 7858 O O . GLY A 1 543 ? 22.501 -19.072 -91.290 1.00 20.09 721 GLY A O 1
ATOM 7862 N N . GLN A 1 544 ? 22.085 -18.377 -93.375 1.00 17.50 722 GLN A N 1
ATOM 7863 C CA . GLN A 1 544 ? 22.322 -19.677 -93.997 1.00 20.47 722 GLN A CA 1
ATOM 7864 C C . GLN A 1 544 ? 23.792 -20.056 -93.875 1.00 14.92 722 GLN A C 1
ATOM 7865 O O . GLN A 1 544 ? 24.682 -19.223 -94.060 1.00 17.13 722 GLN A O 1
ATOM 7879 N N . THR A 1 545 ? 24.060 -21.342 -93.592 1.00 17.90 723 THR A N 1
ATOM 7880 C CA . THR A 1 545 ? 25.425 -21.836 -93.436 1.00 15.34 723 THR A CA 1
ATOM 7881 C C . THR A 1 545 ? 25.716 -22.994 -94.392 1.00 18.65 723 THR A C 1
ATOM 7882 O O . THR A 1 545 ? 26.591 -23.820 -94.129 1.00 16.51 723 THR A O 1
ATOM 7893 N N . TYR A 1 546 ? 24.990 -23.068 -95.506 1.00 16.49 724 TYR A N 1
ATOM 7894 C CA . TYR A 1 546 ? 25.302 -24.002 -96.565 1.00 18.64 724 TYR A CA 1
ATOM 7895 C C . TYR A 1 546 ? 25.119 -23.292 -97.900 1.00 20.99 724 TYR A C 1
ATOM 7896 O O . TYR A 1 546 ? 24.424 -22.280 -97.996 1.00 20.20 724 TYR A O 1
ATOM 7914 N N . LEU A 1 547 ? 25.784 -23.827 -98.915 1.00 17.34 725 LEU A N 1
ATOM 7915 C CA . LEU A 1 547 ? 25.663 -23.367 -100.302 1.00 17.32 725 LEU A CA 1
ATOM 7916 C C . LEU A 1 547 ? 25.377 -24.574 -101.173 1.00 16.31 725 LEU A C 1
ATOM 7917 O O . LEU A 1 547 ? 25.828 -25.686 -100.872 1.00 18.43 725 LEU A O 1
ATOM 7933 N N . GLN A 1 548 ? 24.624 -24.362 -102.267 1.00 16.92 726 GLN A N 1
ATOM 7934 C CA . GLN A 1 548 ? 24.288 -25.454 -103.173 1.00 15.58 726 GLN A CA 1
ATOM 7935 C C . GLN A 1 548 ? 24.604 -25.082 -104.610 1.00 18.60 726 GLN A C 1
ATOM 7936 O O . GLN A 1 548 ? 24.419 -23.939 -105.042 1.00 17.86 726 GLN A O 1
ATOM 7950 N N . SER A 1 549 ? 25.094 -26.055 -105.354 1.00 16.84 727 SER A N 1
ATOM 7951 C CA . SER A 1 549 ? 25.477 -25.810 -106.733 1.00 13.71 727 SER A CA 1
ATOM 7952 C C . SER A 1 549 ? 24.266 -25.620 -107.628 1.00 18.33 727 SER A C 1
ATOM 7953 O O . SER A 1 549 ? 23.297 -26.383 -107.552 1.00 17.86 727 SER A O 1
ATOM 7961 N N . ASN A 1 550 ? 24.339 -24.609 -108.483 1.00 17.50 728 ASN A N 1
ATOM 7962 C CA . ASN A 1 550 ? 23.402 -24.446 -109.595 1.00 18.86 728 ASN A CA 1
ATOM 7963 C C . ASN A 1 550 ? 24.061 -24.666 -110.954 1.00 24.19 728 ASN A C 1
ATOM 7964 O O . ASN A 1 550 ? 23.511 -24.238 -111.979 1.00 21.14 728 ASN A O 1
ATOM 7975 N N . ALA A 1 551 ? 25.210 -25.334 -111.002 1.00 20.03 729 ALA A N 1
ATOM 7976 C CA . ALA A 1 551 ? 25.850 -25.562 -112.291 1.00 21.12 729 ALA A CA 1
ATOM 7977 C C . ALA A 1 551 ? 26.773 -26.772 -112.295 1.00 21.23 729 ALA A C 1
ATOM 7978 O O . ALA A 1 551 ? 26.500 -27.751 -113.000 1.00 23.56 729 ALA A O 1
ATOM 7985 N N . LEU A 1 552 ? 27.854 -26.737 -111.532 1.00 17.63 730 LEU A N 1
ATOM 7986 C CA . LEU A 1 552 ? 28.913 -27.714 -111.669 1.00 17.90 730 LEU A CA 1
ATOM 7987 C C . LEU A 1 552 ? 28.805 -28.864 -110.665 1.00 25.07 730 LEU A C 1
ATOM 7988 O O . LEU A 1 552 ? 28.219 -28.752 -109.587 1.00 19.27 730 LEU A O 1
ATOM 8004 N N . ASN A 1 553 ? 29.448 -29.966 -111.032 1.00 20.78 731 ASN A N 1
ATOM 8005 C CA . ASN A 1 553 ? 29.408 -31.199 -110.254 1.00 17.23 731 ASN A CA 1
ATOM 8006 C C . ASN A 1 553 ? 30.514 -31.121 -109.212 1.00 18.73 731 ASN A C 1
ATOM 8007 O O . ASN A 1 553 ? 31.681 -31.414 -109.500 1.00 21.59 731 ASN A O 1
ATOM 8018 N N . TRP A 1 554 ? 30.134 -30.737 -107.990 1.00 19.02 732 TRP A N 1
ATOM 8019 C CA . TRP A 1 554 ? 31.074 -30.591 -106.893 1.00 15.17 732 TRP A CA 1
ATOM 8020 C C . TRP A 1 554 ? 31.610 -31.921 -106.395 1.00 17.69 732 TRP A C 1
ATOM 8021 O O . TRP A 1 554 ? 32.534 -31.918 -105.571 1.00 17.20 732 TRP A O 1
ATOM 8042 N N . ALA A 1 555 ? 31.041 -33.041 -106.849 1.00 15.86 733 ALA A N 1
ATOM 8043 C CA . ALA A 1 555 ? 31.537 -34.368 -106.478 1.00 17.70 733 ALA A CA 1
ATOM 8044 C C . ALA A 1 555 ? 32.467 -34.951 -107.548 1.00 22.11 733 ALA A C 1
ATOM 8045 O O . ALA A 1 555 ? 32.774 -36.149 -107.518 1.00 21.17 733 ALA A O 1
ATOM 8052 N N . SER A 1 556 ? 32.899 -34.134 -108.493 1.00 15.64 734 SER A N 1
ATOM 8053 C CA . SER A 1 556 ? 33.983 -34.450 -109.413 1.00 16.28 734 SER A CA 1
ATOM 8054 C C . SER A 1 556 ? 35.302 -33.978 -108.800 1.00 16.18 734 SER A C 1
ATOM 8055 O O . SER A 1 556 ? 35.337 -33.101 -107.943 1.00 19.04 734 SER A O 1
ATOM 8063 N N . ASN A 1 557 ? 36.399 -34.561 -109.253 1.00 18.49 735 ASN A N 1
ATOM 8064 C CA . ASN A 1 557 ? 37.683 -34.095 -108.732 1.00 18.24 735 ASN A CA 1
ATOM 8065 C C . ASN A 1 557 ? 38.048 -32.709 -109.249 1.00 16.58 735 ASN A C 1
ATOM 8066 O O . ASN A 1 557 ? 38.672 -31.938 -108.529 1.00 16.91 735 ASN A O 1
ATOM 8077 N N . GLY A 1 558 ? 37.672 -32.376 -110.481 1.00 15.91 736 GLY A N 1
ATOM 8078 C CA . GLY A 1 558 ? 38.077 -31.095 -111.042 1.00 22.48 736 GLY A CA 1
ATOM 8079 C C . GLY A 1 558 ? 37.338 -29.900 -110.468 1.00 17.72 736 GLY A C 1
ATOM 8080 O O . GLY A 1 558 ? 37.897 -28.803 -110.395 1.00 17.10 736 GLY A O 1
ATOM 8084 N N . TYR A 1 559 ? 36.075 -30.087 -110.055 1.00 16.61 737 TYR A N 1
ATOM 8085 C CA . TYR A 1 559 ? 35.272 -29.036 -109.436 1.00 13.34 737 TYR A CA 1
ATOM 8086 C C . TYR A 1 559 ? 34.976 -29.361 -107.974 1.00 15.23 737 TYR A C 1
ATOM 8087 O O . TYR A 1 559 ? 33.955 -28.938 -107.413 1.00 17.08 737 TYR A O 1
ATOM 8105 N N . ALA A 1 560 ? 35.892 -30.078 -107.335 1.00 15.76 738 ALA A N 1
ATOM 8106 C CA . ALA A 1 560 ? 35.712 -30.559 -105.971 1.00 15.13 738 ALA A CA 1
ATOM 8107 C C . ALA A 1 560 ? 35.696 -29.385 -104.994 1.00 14.80 738 ALA A C 1
ATOM 8108 O O . ALA A 1 560 ? 36.056 -28.248 -105.320 1.00 16.93 738 ALA A O 1
ATOM 8115 N N . LYS A 1 561 ? 35.260 -29.682 -103.782 1.00 15.36 739 LYS A N 1
ATOM 8116 C CA . LYS A 1 561 ? 35.182 -28.704 -102.710 1.00 13.74 739 LYS A CA 1
ATOM 8117 C C . LYS A 1 561 ? 35.793 -29.312 -101.448 1.00 18.29 739 LYS A C 1
ATOM 8118 O O . LYS A 1 561 ? 35.230 -30.238 -100.869 1.00 17.31 739 LYS A O 1
ATOM 8137 N N . ALA A 1 562 ? 36.954 -28.809 -101.037 1.00 16.89 740 ALA A N 1
ATOM 8138 C CA . ALA A 1 562 ? 37.636 -29.326 -99.853 1.00 15.55 740 ALA A CA 1
ATOM 8139 C C . ALA A 1 562 ? 37.325 -28.462 -98.641 1.00 15.55 740 ALA A C 1
ATOM 8140 O O . ALA A 1 562 ? 37.408 -27.225 -98.698 1.00 16.19 740 ALA A O 1
ATOM 8147 N N . ALA A 1 563 ? 36.977 -29.121 -97.543 1.00 15.52 741 ALA A N 1
ATOM 8148 C CA . ALA A 1 563 ? 36.839 -28.424 -96.275 1.00 13.23 741 ALA A CA 1
ATOM 8149 C C . ALA A 1 563 ? 38.176 -27.823 -95.866 1.00 14.19 741 ALA A C 1
ATOM 8150 O O . ALA A 1 563 ? 39.244 -28.387 -96.135 1.00 15.86 741 ALA A O 1
ATOM 8157 N N . GLY A 1 564 ? 38.101 -26.646 -95.239 1.00 16.08 742 GLY A N 1
ATOM 8158 C CA . GLY A 1 564 ? 39.247 -25.876 -94.814 1.00 16.78 742 GLY A CA 1
ATOM 8159 C C . GLY A 1 564 ? 39.682 -24.834 -95.808 1.00 19.15 742 GLY A C 1
ATOM 8160 O O . GLY A 1 564 ? 40.507 -23.990 -95.488 1.00 18.32 742 GLY A O 1
ATOM 8164 N N . THR A 1 565 ? 39.153 -24.876 -97.017 1.00 13.43 743 THR A N 1
ATOM 8165 C CA . THR A 1 565 ? 39.524 -23.911 -98.040 1.00 16.04 743 THR A CA 1
ATOM 8166 C C . THR A 1 565 ? 38.769 -22.612 -97.831 1.00 13.23 743 THR A C 1
ATOM 8167 O O . THR A 1 565 ? 37.567 -22.604 -97.578 1.00 15.82 743 THR A O 1
ATOM 8178 N N . LYS A 1 566 ? 39.487 -21.490 -97.964 1.00 15.12 744 LYS A N 1
ATOM 8179 C CA . LYS A 1 566 ? 38.866 -20.171 -97.855 1.00 16.96 744 LYS A CA 1
ATOM 8180 C C . LYS A 1 566 ? 38.287 -19.725 -99.193 1.00 18.80 744 LYS A C 1
ATOM 8181 O O . LYS A 1 566 ? 38.947 -19.805 -100.239 1.00 16.62 744 LYS A O 1
ATOM 8200 N N . ILE A 1 567 ? 37.056 -19.217 -99.148 1.00 17.70 745 ILE A N 1
ATOM 8201 C CA . ILE A 1 567 ? 36.296 -18.844 -100.330 1.00 15.44 745 ILE A CA 1
ATOM 8202 C C . ILE A 1 567 ? 35.701 -17.449 -100.133 1.00 19.74 745 ILE A C 1
ATOM 8203 O O . ILE A 1 567 ? 35.656 -16.914 -99.028 1.00 18.47 745 ILE A O 1
ATOM 8219 N N . VAL A 1 568 ? 35.207 -16.891 -101.230 1.00 16.42 746 VAL A N 1
ATOM 8220 C CA . VAL A 1 568 ? 34.570 -15.580 -101.242 1.00 17.66 746 VAL A CA 1
ATOM 8221 C C . VAL A 1 568 ? 33.225 -15.727 -101.917 1.00 16.65 746 VAL A C 1
ATOM 8222 O O . VAL A 1 568 ? 33.129 -16.300 -103.013 1.00 19.40 746 VAL A O 1
ATOM 8235 N N . ILE A 1 569 ? 32.192 -15.220 -101.258 1.00 16.61 747 ILE A N 1
ATOM 8236 C CA . ILE A 1 569 ? 30.841 -15.171 -101.790 1.00 16.40 747 ILE A CA 1
ATOM 8237 C C . ILE A 1 569 ? 30.515 -13.704 -102.058 1.00 16.21 747 ILE A C 1
ATOM 8238 O O . ILE A 1 569 ? 30.292 -12.932 -101.109 1.00 20.11 747 ILE A O 1
ATOM 8254 N N . PRO A 1 570 ? 30.477 -13.280 -103.312 1.00 17.19 748 PRO A N 1
ATOM 8255 C CA . PRO A 1 570 ? 30.259 -11.859 -103.616 1.00 23.49 748 PRO A CA 1
ATOM 8256 C C . PRO A 1 570 ? 28.968 -11.323 -103.019 1.00 21.69 748 PRO A C 1
ATOM 8257 O O . PRO A 1 570 ? 27.884 -11.896 -103.195 1.00 21.96 748 PRO A O 1
ATOM 8268 N N . GLY A 1 571 ? 29.087 -10.176 -102.361 1.00 19.67 749 GLY A N 1
ATOM 8269 C CA . GLY A 1 571 ? 27.949 -9.453 -101.840 1.00 27.67 749 GLY A CA 1
ATOM 8270 C C . GLY A 1 571 ? 27.261 -10.057 -100.636 1.00 22.34 749 GLY A C 1
ATOM 8271 O O . GLY A 1 571 ? 26.224 -9.537 -100.220 1.00 21.85 749 GLY A O 1
ATOM 8275 N N . ALA A 1 572 ? 27.782 -11.149 -100.068 1.00 17.51 750 ALA A N 1
ATOM 8276 C CA . ALA A 1 572 ? 27.083 -11.833 -98.990 1.00 17.51 750 ALA A CA 1
ATOM 8277 C C . ALA A 1 572 ? 27.467 -11.349 -97.607 1.00 20.92 750 ALA A C 1
ATOM 8278 O O . ALA A 1 572 ? 26.861 -11.808 -96.617 1.00 21.20 750 ALA A O 1
ATOM 8285 N N . GLY A 1 573 ? 28.447 -10.448 -97.500 1.00 20.76 751 GLY A N 1
ATOM 8286 C CA . GLY A 1 573 ? 28.877 -9.925 -96.218 1.00 23.95 751 GLY A CA 1
ATOM 8287 C C . GLY A 1 573 ? 28.036 -8.743 -95.767 1.00 24.40 751 GLY A C 1
ATOM 8288 O O . GLY A 1 573 ? 26.981 -8.433 -96.325 1.00 21.62 751 GLY A O 1
ATOM 8292 N N . ALA A 1 574 ? 28.509 -8.090 -94.706 1.00 25.06 752 ALA A N 1
ATOM 8293 C CA . ALA A 1 574 ? 27.800 -6.952 -94.147 1.00 23.81 752 ALA A CA 1
ATOM 8294 C C . ALA A 1 574 ? 27.664 -5.858 -95.200 1.00 21.96 752 ALA A C 1
ATOM 8295 O O . ALA A 1 574 ? 28.620 -5.559 -95.917 1.00 22.39 752 ALA A O 1
ATOM 8302 N N . ASN A 1 575 ? 26.451 -5.338 -95.341 1.00 23.28 753 ASN A N 1
ATOM 8303 C CA . ASN A 1 575 ? 26.138 -4.247 -96.258 1.00 20.92 753 ASN A CA 1
ATOM 8304 C C . ASN A 1 575 ? 26.619 -4.538 -97.679 1.00 18.98 753 ASN A C 1
ATOM 8305 O O . ASN A 1 575 ? 27.203 -3.692 -98.356 1.00 19.76 753 ASN A O 1
ATOM 8316 N N . GLY A 1 576 ? 26.343 -5.746 -98.141 1.00 18.27 754 GLY A N 1
ATOM 8317 C CA . GLY A 1 576 ? 26.671 -6.120 -99.501 1.00 25.18 754 GLY A CA 1
ATOM 8318 C C . GLY A 1 576 ? 28.150 -6.214 -99.811 1.00 20.39 754 GLY A C 1
ATOM 8319 O O . GLY A 1 576 ? 28.505 -6.302 -100.988 1.00 22.31 754 GLY A O 1
ATOM 8323 N N . GLY A 1 577 ? 29.011 -6.175 -98.807 1.00 21.72 755 GLY A N 1
ATOM 8324 C CA . GLY A 1 577 ? 30.405 -6.513 -99.017 1.00 23.90 755 GLY A CA 1
ATOM 8325 C C . GLY A 1 577 ? 30.579 -7.994 -99.313 1.00 24.22 755 GLY A C 1
ATOM 8326 O O . GLY A 1 577 ? 29.664 -8.808 -99.190 1.00 24.13 755 GLY A O 1
ATOM 8330 N N . ASP A 1 578 ? 31.783 -8.365 -99.740 1.00 21.39 756 ASP A N 1
ATOM 8331 C CA . ASP A 1 578 ? 32.056 -9.774 -100.007 1.00 24.11 756 ASP A CA 1
ATOM 8332 C C . ASP A 1 578 ? 32.228 -10.514 -98.692 1.00 26.43 756 ASP A C 1
ATOM 8333 O O . ASP A 1 578 ? 32.811 -9.984 -97.745 1.00 26.82 756 ASP A O 1
ATOM 8342 N N . LEU A 1 579 ? 31.682 -11.722 -98.619 1.00 19.84 757 LEU A N 1
ATOM 8343 C CA . LEU A 1 579 ? 31.831 -12.576 -97.449 1.00 19.76 757 LEU A CA 1
ATOM 8344 C C . LEU A 1 579 ? 33.024 -13.486 -97.693 1.00 22.70 757 LEU A C 1
ATOM 8345 O O . LEU A 1 579 ? 33.031 -14.257 -98.652 1.00 18.68 757 LEU A O 1
ATOM 8361 N N . VAL A 1 580 ? 34.042 -13.359 -96.859 1.00 16.63 758 VAL A N 1
ATOM 8362 C CA . VAL A 1 580 ? 35.154 -14.303 -96.837 1.00 18.05 758 VAL A CA 1
ATOM 8363 C C . VAL A 1 580 ? 34.866 -15.333 -95.756 1.00 21.27 758 VAL A C 1
ATOM 8364 O O . VAL A 1 580 ? 34.653 -14.979 -94.584 1.00 19.26 758 VAL A O 1
ATOM 8377 N N . THR A 1 581 ? 34.853 -16.608 -96.134 1.00 15.87 759 THR A N 1
ATOM 8378 C CA . THR A 1 581 ? 34.579 -17.662 -95.161 1.00 16.92 759 THR A CA 1
ATOM 8379 C C . THR A 1 581 ? 35.404 -18.891 -95.530 1.00 16.69 759 THR A C 1
ATOM 8380 O O . THR A 1 581 ? 36.316 -18.833 -96.368 1.00 19.18 759 THR A O 1
ATOM 8391 N N . THR A 1 582 ? 35.158 -19.969 -94.823 1.00 17.51 760 THR A N 1
ATOM 8392 C CA . THR A 1 582 ? 35.874 -21.221 -94.971 1.00 15.69 760 THR A CA 1
ATOM 8393 C C . THR A 1 582 ? 34.849 -22.315 -95.216 1.00 14.45 760 THR A C 1
ATOM 8394 O O . THR A 1 582 ? 33.779 -22.309 -94.603 1.00 17.56 760 THR A O 1
ATOM 8405 N N . ILE A 1 583 ? 35.193 -23.259 -96.086 1.00 15.69 761 ILE A N 1
ATOM 8406 C CA . ILE A 1 583 ? 34.354 -24.439 -96.258 1.00 15.20 761 ILE A CA 1
ATOM 8407 C C . ILE A 1 583 ? 34.458 -25.286 -94.993 1.00 15.11 761 ILE A C 1
ATOM 8408 O O . ILE A 1 583 ? 35.550 -25.735 -94.615 1.00 14.22 761 ILE A O 1
ATOM 8424 N N . ALA A 1 584 ? 33.320 -25.513 -94.341 1.00 14.63 762 ALA A N 1
ATOM 8425 C CA . ALA A 1 584 ? 33.277 -26.286 -93.097 1.00 15.49 762 ALA A CA 1
ATOM 8426 C C . ALA A 1 584 ? 33.032 -27.776 -93.356 1.00 17.37 762 ALA A C 1
ATOM 8427 O O . ALA A 1 584 ? 33.496 -28.614 -92.574 1.00 16.44 762 ALA A O 1
ATOM 8434 N N . ARG A 1 585 ? 32.309 -28.113 -94.428 1.00 15.02 763 ARG A N 1
ATOM 8435 C CA . ARG A 1 585 ? 32.011 -29.493 -94.792 1.00 13.19 763 ARG A CA 1
ATOM 8436 C C . ARG A 1 585 ? 32.116 -29.614 -96.301 1.00 17.65 763 ARG A C 1
ATOM 8437 O O . ARG A 1 585 ? 31.538 -28.802 -97.027 1.00 17.61 763 ARG A O 1
ATOM 8458 N N . ALA A 1 586 ? 32.882 -30.592 -96.760 1.00 15.42 764 ALA A N 1
ATOM 8459 C CA . ALA A 1 586 ? 33.065 -30.868 -98.173 1.00 13.60 764 ALA A CA 1
ATOM 8460 C C . ALA A 1 586 ? 31.775 -31.406 -98.783 1.00 17.02 764 ALA A C 1
ATOM 8461 O O . ALA A 1 586 ? 30.796 -31.708 -98.096 1.00 15.32 764 ALA A O 1
ATOM 8468 N N . THR A 1 587 ? 31.786 -31.525 -100.109 1.00 13.82 765 THR A N 1
ATOM 8469 C CA . THR A 1 587 ? 30.597 -31.830 -100.901 1.00 12.91 765 THR A CA 1
ATOM 8470 C C . THR A 1 587 ? 29.770 -32.997 -100.379 1.00 18.20 765 THR A C 1
ATOM 8471 O O . THR A 1 587 ? 30.296 -34.092 -100.120 1.00 17.37 765 THR A O 1
ATOM 8482 N N . TYR A 1 588 ? 28.461 -32.773 -100.298 1.00 15.87 766 TYR A N 1
ATOM 8483 C CA . TYR A 1 588 ? 27.481 -33.823 -100.044 1.00 15.08 766 TYR A CA 1
ATOM 8484 C C . TYR A 1 588 ? 26.220 -33.510 -100.818 1.00 17.44 766 TYR A C 1
ATOM 8485 O O . TYR A 1 588 ? 26.026 -32.396 -101.309 1.00 19.09 766 TYR A O 1
ATOM 8503 N N . VAL A 1 589 ? 25.362 -34.513 -100.977 1.00 18.97 767 VAL A N 1
ATOM 8504 C CA . VAL A 1 589 ? 24.110 -34.332 -101.708 1.00 18.43 767 VAL A CA 1
ATOM 8505 C C . VAL A 1 589 ? 22.964 -34.331 -100.719 1.00 26.03 767 VAL A C 1
ATOM 8506 O O . VAL A 1 589 ? 22.828 -35.245 -99.902 1.00 22.10 767 VAL A O 1
ATOM 8519 N N . THR A 1 590 ? 22.147 -33.295 -100.777 1.00 18.70 768 THR A N 1
ATOM 8520 C CA . THR A 1 590 ? 20.886 -33.293 -100.054 1.00 19.17 768 THR A CA 1
ATOM 8521 C C . THR A 1 590 ? 19.870 -32.522 -100.872 1.00 25.13 768 THR A C 1
ATOM 8522 O O . THR A 1 590 ? 20.201 -31.562 -101.563 1.00 21.74 768 THR A O 1
ATOM 8533 N N . ASN A 1 591 ? 18.614 -32.971 -100.811 1.00 28.16 769 ASN A N 1
ATOM 8534 C CA . ASN A 1 591 ? 17.561 -32.398 -101.647 1.00 24.03 769 ASN A CA 1
ATOM 8535 C C . ASN A 1 591 ? 17.968 -32.428 -103.115 1.00 23.23 769 ASN A C 1
ATOM 8536 O O . ASN A 1 591 ? 17.665 -31.522 -103.884 1.00 23.86 769 ASN A O 1
ATOM 8547 N N . SER A 1 592 ? 18.690 -33.487 -103.492 1.00 23.76 770 SER A N 1
ATOM 8548 C CA . SER A 1 592 ? 19.139 -33.726 -104.859 1.00 23.51 770 SER A CA 1
ATOM 8549 C C . SER A 1 592 ? 20.085 -32.645 -105.374 1.00 25.93 770 SER A C 1
ATOM 8550 O O . SER A 1 592 ? 20.169 -32.411 -106.581 1.00 22.55 770 SER A O 1
ATOM 8558 N N . LEU A 1 593 ? 20.823 -31.994 -104.480 1.00 21.12 771 LEU A N 1
ATOM 8559 C CA . LEU A 1 593 ? 21.703 -30.898 -104.867 1.00 17.08 771 LEU A CA 1
ATOM 8560 C C . LEU A 1 593 ? 23.064 -31.082 -104.222 1.00 17.75 771 LEU A C 1
ATOM 8561 O O . LEU A 1 593 ? 23.161 -31.518 -103.066 1.00 19.06 771 LEU A O 1
ATOM 8577 N N . TYR A 1 594 ? 24.125 -30.771 -104.985 1.00 17.47 772 TYR A N 1
ATOM 8578 C CA . TYR A 1 594 ? 25.451 -30.711 -104.377 1.00 16.26 772 TYR A CA 1
ATOM 8579 C C . TYR A 1 594 ? 25.485 -29.548 -103.401 1.00 17.88 772 TYR A C 1
ATOM 8580 O O . TYR A 1 594 ? 25.040 -28.445 -103.732 1.00 17.88 772 TYR A O 1
ATOM 8598 N N . THR A 1 595 ? 26.055 -29.807 -102.218 1.00 16.35 773 THR A N 1
ATOM 8599 C CA . THR A 1 595 ? 25.959 -28.945 -101.051 1.00 20.00 773 THR A CA 1
ATOM 8600 C C . THR A 1 595 ? 27.311 -28.910 -100.348 1.00 15.54 773 THR A C 1
ATOM 8601 O O . THR A 1 595 ? 28.009 -29.923 -100.289 1.00 14.83 773 THR A O 1
ATOM 8612 N N . ILE A 1 596 ? 27.679 -27.738 -99.823 1.00 15.20 774 ILE A N 1
ATOM 8613 C CA . ILE A 1 596 ? 28.780 -27.613 -98.878 1.00 14.94 774 ILE A CA 1
ATOM 8614 C C . ILE A 1 596 ? 28.271 -26.792 -97.697 1.00 16.38 774 ILE A C 1
ATOM 8615 O O . ILE A 1 596 ? 27.302 -26.033 -97.810 1.00 17.10 774 ILE A O 1
ATOM 8631 N N . ASP A 1 597 ? 28.929 -26.955 -96.546 1.00 14.37 775 ASP A N 1
ATOM 8632 C CA . ASP A 1 597 ? 28.683 -26.065 -95.426 1.00 17.21 775 ASP A CA 1
ATOM 8633 C C . ASP A 1 597 ? 29.795 -25.026 -95.359 1.00 17.33 775 ASP A C 1
ATOM 8634 O O . ASP A 1 597 ? 30.942 -25.299 -95.744 1.00 16.05 775 ASP A O 1
ATOM 8643 N N . ILE A 1 598 ? 29.449 -23.840 -94.856 1.00 15.20 776 ILE A N 1
ATOM 8644 C CA . ILE A 1 598 ? 30.403 -22.752 -94.646 1.00 14.78 776 ILE A CA 1
ATOM 8645 C C . ILE A 1 598 ? 30.481 -22.396 -93.162 1.00 15.38 776 ILE A C 1
ATOM 8646 O O . ILE A 1 598 ? 29.560 -22.630 -92.369 1.00 16.96 776 ILE A O 1
ATOM 8662 N N . ALA A 1 599 ? 31.620 -21.833 -92.776 1.00 14.76 777 ALA A N 1
ATOM 8663 C CA . ALA A 1 599 ? 31.942 -21.605 -91.377 1.00 17.54 777 ALA A CA 1
ATOM 8664 C C . ALA A 1 599 ? 31.326 -20.338 -90.824 1.00 24.15 777 ALA A C 1
ATOM 8665 O O . ALA A 1 599 ? 31.250 -20.193 -89.600 1.00 21.45 777 ALA A O 1
ATOM 8672 N N . ASP A 1 600 ? 30.878 -19.431 -91.696 1.00 18.80 778 ASP A N 1
ATOM 8673 C CA . ASP A 1 600 ? 30.253 -18.182 -91.306 1.00 17.89 778 ASP A CA 1
ATOM 8674 C C . ASP A 1 600 ? 28.925 -18.050 -92.029 1.00 18.77 778 ASP A C 1
ATOM 8675 O O . ASP A 1 600 ? 28.840 -18.368 -93.209 1.00 20.50 778 ASP A O 1
ATOM 8684 N N . PRO A 1 601 ? 27.899 -17.533 -91.366 1.00 16.03 779 PRO A N 1
ATOM 8685 C CA . PRO A 1 601 ? 26.591 -17.395 -92.024 1.00 18.14 779 PRO A CA 1
ATOM 8686 C C . PRO A 1 601 ? 26.545 -16.266 -93.037 1.00 19.88 779 PRO A C 1
ATOM 8687 O O . PRO A 1 601 ? 27.228 -15.241 -92.902 1.00 19.05 779 PRO A O 1
ATOM 8698 N N . ILE A 1 602 ? 25.713 -16.470 -94.065 1.00 18.90 780 ILE A N 1
ATOM 8699 C CA . ILE A 1 602 ? 25.358 -15.397 -94.996 1.00 16.64 780 ILE A CA 1
ATOM 8700 C C . ILE A 1 602 ? 24.827 -14.216 -94.187 1.00 19.20 780 ILE A C 1
ATOM 8701 O O . ILE A 1 602 ? 24.022 -14.383 -93.262 1.00 18.45 780 ILE A O 1
ATOM 8717 N N . VAL A 1 603 ? 25.261 -13.005 -94.555 1.00 20.37 781 VAL A N 1
ATOM 8718 C CA . VAL A 1 603 ? 24.785 -11.778 -93.923 1.00 18.02 781 VAL A CA 1
ATOM 8719 C C . VAL A 1 603 ? 23.792 -11.077 -94.831 1.00 18.07 781 VAL A C 1
ATOM 8720 O O . VAL A 1 603 ? 22.652 -10.815 -94.435 1.00 18.88 781 VAL A O 1
ATOM 8733 N N . THR A 1 604 ? 24.217 -10.738 -96.056 1.00 19.74 782 THR A N 1
ATOM 8734 C CA . THR A 1 604 ? 23.340 -10.110 -97.049 1.00 20.86 782 THR A CA 1
ATOM 8735 C C . THR A 1 604 ? 22.884 -11.177 -98.040 1.00 17.78 782 THR A C 1
ATOM 8736 O O . THR A 1 604 ? 23.745 -11.886 -98.592 1.00 18.32 782 THR A O 1
ATOM 8747 N N . PRO A 1 605 ? 21.584 -11.397 -98.240 1.00 18.24 783 PRO A N 1
ATOM 8748 C CA . PRO A 1 605 ? 21.157 -12.474 -99.146 1.00 18.18 783 PRO A CA 1
ATOM 8749 C C . PRO A 1 605 ? 21.757 -12.314 -100.544 1.00 18.89 783 PRO A C 1
ATOM 8750 O O . PRO A 1 605 ? 21.985 -11.199 -101.023 1.00 19.03 783 PRO A O 1
ATOM 8761 N N . THR A 1 606 ? 21.967 -13.449 -101.213 1.00 16.72 784 THR A N 1
ATOM 8762 C CA . THR A 1 606 ? 22.499 -13.459 -102.576 1.00 20.43 784 THR A CA 1
ATOM 8763 C C . THR A 1 606 ? 21.533 -14.173 -103.512 1.00 19.51 784 THR A C 1
ATOM 8764 O O . THR A 1 606 ? 20.798 -15.085 -103.116 1.00 18.77 784 THR A O 1
ATOM 8775 N N . ALA A 1 607 ? 21.508 -13.725 -104.758 1.00 20.86 785 ALA A N 1
ATOM 8776 C CA . ALA A 1 607 ? 20.530 -14.226 -105.713 1.00 17.91 785 ALA A CA 1
ATOM 8777 C C . ALA A 1 607 ? 21.051 -15.481 -106.426 1.00 16.00 785 ALA A C 1
ATOM 8778 O O . ALA A 1 607 ? 22.246 -15.806 -106.400 1.00 17.07 785 ALA A O 1
ATOM 8785 N N . GLU A 1 608 ? 20.113 -16.224 -107.015 1.00 17.22 786 GLU A N 1
ATOM 8786 C CA . GLU A 1 608 ? 20.464 -17.385 -107.814 1.00 19.38 786 GLU A CA 1
ATOM 8787 C C . GLU A 1 608 ? 21.527 -17.041 -108.853 1.00 21.28 786 GLU A C 1
ATOM 8788 O O . GLU A 1 608 ? 21.482 -15.991 -109.495 1.00 20.08 786 GLU A O 1
ATOM 8800 N N . ASN A 1 609 ? 22.467 -17.967 -109.046 1.00 18.04 787 ASN A N 1
ATOM 8801 C CA . ASN A 1 609 ? 23.537 -17.861 -110.050 1.00 17.61 787 ASN A CA 1
ATOM 8802 C C . ASN A 1 609 ? 24.571 -16.801 -109.709 1.00 17.97 787 ASN A C 1
ATOM 8803 O O . ASN A 1 609 ? 25.228 -16.245 -110.598 1.00 21.30 787 ASN A O 1
ATOM 8814 N N . THR A 1 610 ? 24.757 -16.559 -108.425 1.00 19.31 788 THR A N 1
ATOM 8815 C CA . THR A 1 610 ? 25.955 -15.891 -107.933 1.00 17.78 788 THR A CA 1
ATOM 8816 C C . THR A 1 610 ? 27.146 -16.841 -108.027 1.00 22.80 788 THR A C 1
ATOM 8817 O O . THR A 1 610 ? 27.016 -18.059 -107.933 1.00 18.61 788 THR A O 1
ATOM 8828 N N . GLN A 1 611 ? 28.311 -16.261 -108.236 1.00 16.56 789 GLN A N 1
ATOM 8829 C CA . GLN A 1 611 ? 29.548 -17.016 -108.380 1.00 17.84 789 GLN A CA 1
ATOM 8830 C C . GLN A 1 611 ? 30.194 -17.176 -107.020 1.00 30.23 789 GLN A C 1
ATOM 8831 O O . GLN A 1 611 ? 30.101 -16.286 -106.178 1.00 39.39 789 GLN A O 1
ATOM 8845 N N . ILE A 1 612 ? 30.814 -18.327 -106.777 1.00 20.82 790 ILE A N 1
ATOM 8846 C CA . ILE A 1 612 ? 31.734 -18.426 -105.646 1.00 22.41 790 ILE A CA 1
ATOM 8847 C C . ILE A 1 612 ? 33.133 -18.621 -106.193 1.00 21.15 790 ILE A C 1
ATOM 8848 O O . ILE A 1 612 ? 33.325 -19.147 -107.292 1.00 20.80 790 ILE A O 1
ATOM 8864 N N . LYS A 1 613 ? 34.112 -18.152 -105.431 1.00 19.65 791 LYS A N 1
ATOM 8865 C CA . LYS A 1 613 ? 35.489 -18.224 -105.896 1.00 21.41 791 LYS A CA 1
ATOM 8866 C C . LYS A 1 613 ? 36.403 -18.424 -104.705 1.00 19.07 791 LYS A C 1
ATOM 8867 O O . LYS A 1 613 ? 35.995 -18.302 -103.547 1.00 18.64 791 LYS A O 1
ATOM 8886 N N . ALA A 1 614 ? 37.658 -18.742 -105.012 1.00 17.34 792 ALA A N 1
ATOM 8887 C CA . ALA A 1 614 ? 38.682 -18.853 -103.980 1.00 16.73 792 ALA A CA 1
ATOM 8888 C C . ALA A 1 614 ? 39.021 -17.483 -103.417 1.00 20.21 792 ALA A C 1
ATOM 8889 O O . ALA A 1 614 ? 39.041 -16.482 -104.133 1.00 20.30 792 ALA A O 1
ATOM 8896 N N . LEU A 1 615 ? 39.321 -17.444 -102.123 1.00 17.87 793 LEU A N 1
ATOM 8897 C CA . LEU A 1 615 ? 40.010 -16.269 -101.590 1.00 18.15 793 LEU A CA 1
ATOM 8898 C C . LEU A 1 615 ? 41.355 -16.086 -102.279 1.00 19.47 793 LEU A C 1
ATOM 8899 O O . LEU A 1 615 ? 41.716 -14.967 -102.680 1.00 19.81 793 LEU A O 1
ATOM 8915 N N . ASN A 1 616 ? 42.099 -17.178 -102.440 1.00 17.31 794 ASN A N 1
ATOM 8916 C CA . ASN A 1 616 ? 43.430 -17.188 -103.059 1.00 17.10 794 ASN A CA 1
ATOM 8917 C C . ASN A 1 616 ? 43.352 -18.028 -104.327 1.00 20.65 794 ASN A C 1
ATOM 8918 O O . ASN A 1 616 ? 43.492 -19.256 -104.268 1.00 19.14 794 ASN A O 1
ATOM 8929 N N . PRO A 1 617 ? 43.110 -17.419 -105.488 1.00 19.87 795 PRO A N 1
ATOM 8930 C CA . PRO A 1 617 ? 43.005 -18.214 -106.728 1.00 18.84 795 PRO A CA 1
ATOM 8931 C C . PRO A 1 617 ? 44.364 -18.750 -107.157 1.00 21.86 795 PRO A C 1
ATOM 8932 O O . PRO A 1 617 ? 45.357 -18.010 -107.182 1.00 20.81 795 PRO A O 1
ATOM 8943 N N . VAL A 1 618 ? 44.391 -20.039 -107.492 1.00 19.39 796 VAL A N 1
ATOM 8944 C CA . VAL A 1 618 ? 45.622 -20.710 -107.885 1.00 21.42 796 VAL A CA 1
ATOM 8945 C C . VAL A 1 618 ? 46.033 -20.304 -109.296 1.00 20.42 796 VAL A C 1
ATOM 8946 O O . VAL A 1 618 ? 45.202 -20.015 -110.151 1.00 19.89 796 VAL A O 1
ATOM 8959 N N . THR A 1 619 ? 47.346 -20.317 -109.552 1.00 19.77 797 THR A N 1
ATOM 8960 C CA . THR A 1 619 ? 47.875 -20.410 -110.909 1.00 18.11 797 THR A CA 1
ATOM 8961 C C . THR A 1 619 ? 48.779 -21.631 -110.958 1.00 19.82 797 THR A C 1
ATOM 8962 O O . THR A 1 619 ? 49.575 -21.841 -110.028 1.00 18.22 797 THR A O 1
ATOM 8973 N N . PHE A 1 620 ? 48.627 -22.450 -112.000 1.00 19.85 798 PHE A N 1
ATOM 8974 C CA . PHE A 1 620 ? 49.507 -23.598 -112.193 1.00 23.19 798 PHE A CA 1
ATOM 8975 C C . PHE A 1 620 ? 49.856 -23.753 -113.672 1.00 22.81 798 PHE A C 1
ATOM 8976 O O . PHE A 1 620 ? 49.164 -23.259 -114.568 1.00 21.75 798 PHE A O 1
ATOM 8993 N N . VAL A 1 621 ? 50.967 -24.443 -113.909 1.00 20.50 799 VAL A N 1
ATOM 8994 C CA . VAL A 1 621 ? 51.399 -24.836 -115.236 1.00 22.94 799 VAL A CA 1
ATOM 8995 C C . VAL A 1 621 ? 51.358 -26.354 -115.295 1.00 23.81 799 VAL A C 1
ATOM 8996 O O . VAL A 1 621 ? 51.557 -27.038 -114.290 1.00 24.52 799 VAL A O 1
ATOM 9009 N N . THR A 1 622 ? 51.076 -26.882 -116.469 1.00 22.45 800 THR A N 1
ATOM 9010 C CA . THR A 1 622 ? 50.994 -28.323 -116.653 1.00 26.74 800 THR A CA 1
ATOM 9011 C C . THR A 1 622 ? 52.075 -28.724 -117.635 1.00 27.89 800 THR A C 1
ATOM 9012 O O . THR A 1 622 ? 52.186 -28.131 -118.710 1.00 27.50 800 THR A O 1
ATOM 9023 N N . VAL A 1 623 ? 52.870 -29.712 -117.252 1.00 24.65 801 VAL A N 1
ATOM 9024 C CA . VAL A 1 623 ? 53.927 -30.261 -118.077 1.00 30.10 801 VAL A CA 1
ATOM 9025 C C . VAL A 1 623 ? 53.412 -31.572 -118.647 1.00 31.67 801 VAL A C 1
ATOM 9026 O O . VAL A 1 623 ? 53.071 -32.488 -117.888 1.00 23.79 801 VAL A O 1
ATOM 9039 N N . ASN A 1 624 ? 53.383 -31.645 -119.982 1.00 34.99 802 ASN A N 1
ATOM 9040 C CA . ASN A 1 624 ? 52.665 -32.639 -120.788 1.00 46.77 802 ASN A CA 1
ATOM 9041 C C . ASN A 1 624 ? 51.158 -32.509 -120.605 1.00 85.65 802 ASN A C 1
ATOM 9042 O O . ASN A 1 624 ? 50.505 -31.752 -121.327 1.00 59.94 802 ASN A O 1
ATOM 9053 N N . SER B 1 23 ? -2.002 -7.466 -61.779 1.00 67.90 201 SER B N 1
ATOM 9054 C CA . SER B 1 23 ? -3.185 -6.647 -61.996 1.00 61.60 201 SER B CA 1
ATOM 9055 C C . SER B 1 23 ? -2.892 -5.426 -62.872 1.00 60.78 201 SER B C 1
ATOM 9056 O O . SER B 1 23 ? -3.722 -5.032 -63.682 1.00 41.84 201 SER B O 1
ATOM 9063 N N . TYR B 1 24 ? -1.720 -4.823 -62.695 1.00 44.55 202 TYR B N 1
ATOM 9064 C CA . TYR B 1 24 ? -1.345 -3.617 -63.420 1.00 67.71 202 TYR B CA 1
ATOM 9065 C C . TYR B 1 24 ? -0.206 -3.905 -64.387 1.00 43.41 202 TYR B C 1
ATOM 9066 O O . TYR B 1 24 ? 0.556 -4.854 -64.217 1.00 48.03 202 TYR B O 1
ATOM 9084 N N . VAL B 1 25 ? -0.088 -3.051 -65.401 1.00 44.33 203 VAL B N 1
ATOM 9085 C CA . VAL B 1 25 ? 0.891 -3.251 -66.464 1.00 32.46 203 VAL B CA 1
ATOM 9086 C C . VAL B 1 25 ? 2.238 -2.720 -66.003 1.00 38.39 203 VAL B C 1
ATOM 9087 O O . VAL B 1 25 ? 2.364 -1.537 -65.670 1.00 31.99 203 VAL B O 1
ATOM 9100 N N . GLU B 1 26 ? 3.253 -3.591 -65.998 1.00 32.58 204 GLU B N 1
ATOM 9101 C CA . GLU B 1 26 ? 4.608 -3.189 -65.634 1.00 40.30 204 GLU B CA 1
ATOM 9102 C C . GLU B 1 26 ? 5.278 -2.422 -66.769 1.00 53.99 204 GLU B C 1
ATOM 9103 O O . GLU B 1 26 ? 5.254 -2.852 -67.928 1.00 34.67 204 GLU B O 1
ATOM 9115 N N . LYS B 1 27 ? 5.900 -1.298 -66.417 1.00 35.42 205 LYS B N 1
ATOM 9116 C CA . LYS B 1 27 ? 6.512 -0.419 -67.407 1.00 37.26 205 LYS B CA 1
ATOM 9117 C C . LYS B 1 27 ? 7.568 -1.142 -68.235 1.00 37.71 205 LYS B C 1
ATOM 9118 O O . LYS B 1 27 ? 7.626 -0.976 -69.456 1.00 31.60 205 LYS B O 1
ATOM 9137 N N . ASN B 1 28 ? 8.428 -1.940 -67.596 1.00 31.54 206 ASN B N 1
ATOM 9138 C CA . ASN B 1 28 ? 9.502 -2.586 -68.334 1.00 33.24 206 ASN B CA 1
ATOM 9139 C C . ASN B 1 28 ? 9.010 -3.751 -69.190 1.00 30.36 206 ASN B C 1
ATOM 9140 O O . ASN B 1 28 ? 9.680 -4.120 -70.160 1.00 37.23 206 ASN B O 1
ATOM 9151 N N . LEU B 1 29 ? 7.866 -4.346 -68.864 1.00 31.11 207 LEU B N 1
ATOM 9152 C CA . LEU B 1 29 ? 7.331 -5.355 -69.764 1.00 33.64 207 LEU B CA 1
ATOM 9153 C C . LEU B 1 29 ? 6.694 -4.701 -70.984 1.00 37.92 207 LEU B C 1
ATOM 9154 O O . LEU B 1 29 ? 6.875 -5.171 -72.113 1.00 29.21 207 LEU B O 1
ATOM 9170 N N . LEU B 1 30 ? 5.981 -3.591 -70.788 1.00 30.46 208 LEU B N 1
ATOM 9171 C CA . LEU B 1 30 ? 5.306 -2.962 -71.919 1.00 29.68 208 LEU B CA 1
ATOM 9172 C C . LEU B 1 30 ? 6.304 -2.411 -72.920 1.00 27.32 208 LEU B C 1
ATOM 9173 O O . LEU B 1 30 ? 6.038 -2.428 -74.130 1.00 25.72 208 LEU B O 1
ATOM 9189 N N . SER B 1 31 ? 7.461 -1.937 -72.446 1.00 31.87 209 SER B N 1
ATOM 9190 C CA . SER B 1 31 ? 8.485 -1.376 -73.319 1.00 31.74 209 SER B CA 1
ATOM 9191 C C . SER B 1 31 ? 9.414 -2.431 -73.909 1.00 28.54 209 SER B C 1
ATOM 9192 O O . SER B 1 31 ? 10.283 -2.082 -74.707 1.00 27.96 209 SER B O 1
ATOM 9200 N N . SER B 1 32 ? 9.238 -3.704 -73.561 1.00 29.13 210 SER B N 1
ATOM 9201 C CA . SER B 1 32 ? 10.106 -4.748 -74.069 1.00 29.44 210 SER B CA 1
ATOM 9202 C C . SER B 1 32 ? 9.758 -5.082 -75.519 1.00 35.16 210 SER B C 1
ATOM 9203 O O . SER B 1 32 ? 8.744 -4.629 -76.073 1.00 30.91 210 SER B O 1
ATOM 9211 N N . THR B 1 33 ? 10.615 -5.902 -76.136 1.00 25.66 211 THR B N 1
ATOM 9212 C CA . THR B 1 33 ? 10.424 -6.281 -77.527 1.00 26.00 211 THR B CA 1
ATOM 9213 C C . THR B 1 33 ? 9.151 -7.089 -77.748 1.00 25.49 211 THR B C 1
ATOM 9214 O O . THR B 1 33 ? 8.772 -7.277 -78.900 1.00 28.07 211 THR B O 1
ATOM 9225 N N . THR B 1 34 ? 8.492 -7.555 -76.684 1.00 24.06 212 THR B N 1
ATOM 9226 C CA . THR B 1 34 ? 7.201 -8.226 -76.830 1.00 27.46 212 THR B CA 1
ATOM 9227 C C . THR B 1 34 ? 6.093 -7.457 -76.134 1.00 28.83 212 THR B C 1
ATOM 9228 O O . THR B 1 34 ? 4.987 -7.984 -75.972 1.00 29.16 212 THR B O 1
ATOM 9239 N N . GLY B 1 35 ? 6.350 -6.209 -75.750 1.00 28.80 213 GLY B N 1
ATOM 9240 C CA . GLY B 1 35 ? 5.373 -5.474 -74.975 1.00 33.98 213 GLY B CA 1
ATOM 9241 C C . GLY B 1 35 ? 4.069 -5.272 -75.716 1.00 32.21 213 GLY B C 1
ATOM 9242 O O . GLY B 1 35 ? 3.015 -5.142 -75.096 1.00 27.30 213 GLY B O 1
ATOM 9246 N N . ALA B 1 36 ? 4.116 -5.268 -77.050 1.00 21.95 214 ALA B N 1
ATOM 9247 C CA . ALA B 1 36 ? 2.902 -5.054 -77.820 1.00 26.75 214 ALA B CA 1
ATOM 9248 C C . ALA B 1 36 ? 1.912 -6.200 -77.662 1.00 23.23 214 ALA B C 1
ATOM 9249 O O . ALA B 1 36 ? 0.718 -6.020 -77.938 1.00 23.91 214 ALA B O 1
ATOM 9256 N N . ALA B 1 37 ? 2.375 -7.372 -77.247 1.00 23.62 215 ALA B N 1
ATOM 9257 C CA . ALA B 1 37 ? 1.443 -8.482 -77.044 1.00 28.54 215 ALA B CA 1
ATOM 9258 C C . ALA B 1 37 ? 0.487 -8.204 -75.893 1.00 28.03 215 ALA B C 1
ATOM 9259 O O . ALA B 1 37 ? -0.549 -8.876 -75.787 1.00 29.01 215 ALA B O 1
ATOM 9266 N N . MET B 1 38 ? 0.775 -7.183 -75.068 1.00 28.29 216 MET B N 1
ATOM 9267 C CA . MET B 1 38 ? -0.086 -6.823 -73.950 1.00 25.79 216 MET B CA 1
ATOM 9268 C C . MET B 1 38 ? -1.254 -5.947 -74.376 1.00 26.54 216 MET B C 1
ATOM 9269 O O . MET B 1 38 ? -2.163 -5.713 -73.566 1.00 31.94 216 MET B O 1
ATOM 9283 N N . VAL B 1 39 ? -1.258 -5.466 -75.617 1.00 22.55 217 VAL B N 1
ATOM 9284 C CA . VAL B 1 39 ? -2.282 -4.536 -76.093 1.00 19.20 217 VAL B CA 1
ATOM 9285 C C . VAL B 1 39 ? -3.250 -5.298 -76.983 1.00 27.22 217 VAL B C 1
ATOM 9286 O O . VAL B 1 39 ? -2.873 -5.777 -78.064 1.00 25.38 217 VAL B O 1
ATOM 9299 N N . GLY B 1 40 ? -4.515 -5.367 -76.564 1.00 25.69 218 GLY B N 1
ATOM 9300 C CA . GLY B 1 40 ? -5.511 -6.085 -77.350 1.00 21.11 218 GLY B CA 1
ATOM 9301 C C . GLY B 1 40 ? -6.068 -5.258 -78.495 1.00 21.69 218 GLY B C 1
ATOM 9302 O O . GLY B 1 40 ? -6.171 -4.032 -78.425 1.00 24.31 218 GLY B O 1
ATOM 9306 N N . LEU B 1 41 ? -6.446 -5.947 -79.562 1.00 24.34 219 LEU B N 1
ATOM 9307 C CA . LEU B 1 41 ? -7.055 -5.323 -80.725 1.00 23.93 219 LEU B CA 1
ATOM 9308 C C . LEU B 1 41 ? -8.482 -5.827 -80.953 1.00 24.56 219 LEU B C 1
ATOM 9309 O O . LEU B 1 41 ? -8.877 -6.868 -80.413 1.00 26.47 219 LEU B O 1
ATOM 9325 N N . PRO B 1 42 ? -9.268 -5.122 -81.768 1.00 28.07 220 PRO B N 1
ATOM 9326 C CA . PRO B 1 42 ? -10.679 -5.510 -81.962 1.00 32.45 220 PRO B CA 1
ATOM 9327 C C . PRO B 1 42 ? -10.874 -6.926 -82.440 1.00 35.63 220 PRO B C 1
ATOM 9328 O O . PRO B 1 42 ? -11.935 -7.506 -82.206 1.00 24.65 220 PRO B O 1
ATOM 9339 N N . SER B 1 43 ? -9.885 -7.486 -83.128 1.00 27.40 221 SER B N 1
ATOM 9340 C CA . SER B 1 43 ? -9.951 -8.838 -83.651 1.00 22.65 221 SER B CA 1
ATOM 9341 C C . SER B 1 43 ? -10.045 -9.908 -82.579 1.00 20.36 221 SER B C 1
ATOM 9342 O O . SER B 1 43 ? -10.397 -11.050 -82.896 1.00 26.14 221 SER B O 1
ATOM 9350 N N . GLY B 1 44 ? -9.653 -9.592 -81.346 1.00 24.15 222 GLY B N 1
ATOM 9351 C CA . GLY B 1 44 ? -9.380 -10.586 -80.338 1.00 28.40 222 GLY B CA 1
ATOM 9352 C C . GLY B 1 44 ? -7.922 -10.959 -80.243 1.00 27.37 222 GLY B C 1
ATOM 9353 O O . GLY B 1 44 ? -7.526 -11.635 -79.283 1.00 25.94 222 GLY B O 1
ATOM 9357 N N . GLY B 1 45 ? -7.113 -10.543 -81.220 1.00 24.07 223 GLY B N 1
ATOM 9358 C CA . GLY B 1 45 ? -5.677 -10.700 -81.157 1.00 21.98 223 GLY B CA 1
ATOM 9359 C C . GLY B 1 45 ? -5.007 -9.534 -80.464 1.00 24.01 223 GLY B C 1
ATOM 9360 O O . GLY B 1 45 ? -5.645 -8.744 -79.765 1.00 23.36 223 GLY B O 1
ATOM 9364 N N . ASN B 1 46 ? -3.694 -9.421 -80.667 1.00 23.00 224 ASN B N 1
ATOM 9365 C CA . ASN B 1 46 ? -2.930 -8.365 -80.001 1.00 19.92 224 ASN B CA 1
ATOM 9366 C C . ASN B 1 46 ? -2.091 -7.564 -81.006 1.00 26.43 224 ASN B C 1
ATOM 9367 O O . ASN B 1 46 ? -2.006 -7.879 -82.204 1.00 25.11 224 ASN B O 1
ATOM 9378 N N . LEU B 1 47 ? -1.509 -6.477 -80.497 1.00 23.33 225 LEU B N 1
ATOM 9379 C CA . LEU B 1 47 ? -0.794 -5.522 -81.348 1.00 26.28 225 LEU B CA 1
ATOM 9380 C C . LEU B 1 47 ? 0.510 -6.103 -81.901 1.00 23.56 225 LEU B C 1
ATOM 9381 O O . LEU B 1 47 ? 0.949 -5.720 -82.999 1.00 23.85 225 LEU B O 1
ATOM 9397 N N . LEU B 1 48 ? 1.140 -7.026 -81.174 1.00 24.43 226 LEU B N 1
ATOM 9398 C CA . LEU B 1 48 ? 2.325 -7.687 -81.703 1.00 19.99 226 LEU B CA 1
ATOM 9399 C C . LEU B 1 48 ? 1.984 -8.409 -82.983 1.00 28.22 226 LEU B C 1
ATOM 9400 O O . LEU B 1 48 ? 2.796 -8.478 -83.907 1.00 26.47 226 LEU B O 1
ATOM 9416 N N . GLN B 1 49 ? 0.780 -8.965 -83.049 1.00 20.96 227 GLN B N 1
ATOM 9417 C CA . GLN B 1 49 ? 0.354 -9.714 -84.208 1.00 17.33 227 GLN B CA 1
ATOM 9418 C C . GLN B 1 49 ? -0.016 -8.813 -85.385 1.00 21.13 227 GLN B C 1
ATOM 9419 O O . GLN B 1 49 ? -0.219 -9.318 -86.482 1.00 22.62 227 GLN B O 1
ATOM 9433 N N . ALA B 1 50 ? -0.127 -7.505 -85.172 1.00 21.87 228 ALA B N 1
ATOM 9434 C CA . ALA B 1 50 ? -0.380 -6.551 -86.240 1.00 19.35 228 ALA B CA 1
ATOM 9435 C C . ALA B 1 50 ? 0.892 -5.964 -86.862 1.00 25.23 228 ALA B C 1
ATOM 9436 O O . ALA B 1 50 ? 0.789 -5.096 -87.723 1.00 25.10 228 ALA B O 1
ATOM 9443 N N . GLN B 1 51 ? 2.078 -6.415 -86.459 1.00 22.94 229 GLN B N 1
ATOM 9444 C CA . GLN B 1 51 ? 3.338 -5.835 -86.959 1.00 27.36 229 GLN B CA 1
ATOM 9445 C C . GLN B 1 51 ? 3.778 -6.580 -88.220 1.00 21.08 229 GLN B C 1
ATOM 9446 O O . GLN B 1 51 ? 4.687 -7.424 -88.216 1.00 29.34 229 GLN B O 1
ATOM 9460 N N . TYR B 1 52 ? 3.142 -6.244 -89.322 1.00 21.33 230 TYR B N 1
ATOM 9461 C CA . TYR B 1 52 ? 3.475 -6.833 -90.611 1.00 26.35 230 TYR B CA 1
ATOM 9462 C C . TYR B 1 52 ? 4.594 -6.095 -91.327 1.00 25.65 230 TYR B C 1
ATOM 9463 O O . TYR B 1 52 ? 4.984 -6.502 -92.425 1.00 26.28 230 TYR B O 1
ATOM 9481 N N . PHE B 1 53 ? 5.150 -5.056 -90.708 1.00 23.20 231 PHE B N 1
ATOM 9482 C CA . PHE B 1 53 ? 6.200 -4.229 -91.307 1.00 19.46 231 PHE B CA 1
ATOM 9483 C C . PHE B 1 53 ? 7.103 -3.714 -90.193 1.00 20.20 231 PHE B C 1
ATOM 9484 O O . PHE B 1 53 ? 6.753 -3.782 -89.007 1.00 20.14 231 PHE B O 1
ATOM 9501 N N . VAL B 1 54 ? 8.242 -3.115 -90.582 1.00 18.21 232 VAL B N 1
ATOM 9502 C CA . VAL B 1 54 ? 9.032 -2.281 -89.691 1.00 19.64 232 VAL B CA 1
ATOM 9503 C C . VAL B 1 54 ? 9.226 -0.931 -90.368 1.00 18.06 232 VAL B C 1
ATOM 9504 O O . VAL B 1 54 ? 9.017 -0.776 -91.574 1.00 20.66 232 VAL B O 1
ATOM 9517 N N . THR B 1 55 ? 9.650 0.049 -89.573 1.00 21.24 233 THR B N 1
ATOM 9518 C CA . THR B 1 55 ? 9.946 1.381 -90.073 1.00 19.38 233 THR B CA 1
ATOM 9519 C C . THR B 1 55 ? 11.360 1.768 -89.673 1.00 17.69 233 THR B C 1
ATOM 9520 O O . THR B 1 55 ? 11.870 1.299 -88.648 1.00 19.20 233 THR B O 1
ATOM 9531 N N . PRO B 1 56 ? 11.994 2.678 -90.425 1.00 20.00 234 PRO B N 1
ATOM 9532 C CA . PRO B 1 56 ? 13.378 3.047 -90.094 1.00 21.07 234 PRO B CA 1
ATOM 9533 C C . PRO B 1 56 ? 13.499 3.778 -88.769 1.00 22.62 234 PRO B C 1
ATOM 9534 O O . PRO B 1 56 ? 14.554 3.706 -88.122 1.00 20.01 234 PRO B O 1
ATOM 9545 N N . GLU B 1 57 ? 12.454 4.506 -88.374 1.00 19.40 235 GLU B N 1
ATOM 9546 C CA . GLU B 1 57 ? 12.475 5.244 -87.124 1.00 20.31 235 GLU B CA 1
ATOM 9547 C C . GLU B 1 57 ? 12.649 4.299 -85.949 1.00 21.18 235 GLU B C 1
ATOM 9548 O O . GLU B 1 57 ? 13.162 4.702 -84.910 1.00 21.81 235 GLU B O 1
ATOM 9560 N N . GLN B 1 58 ? 12.229 3.043 -86.105 1.00 22.31 236 GLN B N 1
ATOM 9561 C CA . GLN B 1 58 ? 12.394 2.071 -85.037 1.00 22.90 236 GLN B CA 1
ATOM 9562 C C . GLN B 1 58 ? 13.850 1.692 -84.832 1.00 23.88 236 GLN B C 1
ATOM 9563 O O . GLN B 1 58 ? 14.179 1.058 -83.822 1.00 21.42 236 GLN B O 1
ATOM 9577 N N . PHE B 1 59 ? 14.730 2.083 -85.749 1.00 20.58 237 PHE B N 1
ATOM 9578 C CA . PHE B 1 59 ? 16.161 1.801 -85.612 1.00 19.01 237 PHE B CA 1
ATOM 9579 C C . PHE B 1 59 ? 16.957 3.096 -85.471 1.00 26.13 237 PHE B C 1
ATOM 9580 O O . PHE B 1 59 ? 18.180 3.107 -85.662 1.00 23.71 237 PHE B O 1
ATOM 9597 N N . GLY B 1 60 ? 16.288 4.180 -85.090 1.00 21.87 238 GLY B N 1
ATOM 9598 C CA . GLY B 1 60 ? 16.968 5.430 -84.773 1.00 24.81 238 GLY B CA 1
ATOM 9599 C C . GLY B 1 60 ? 16.890 6.492 -85.841 1.00 23.59 238 GLY B C 1
ATOM 9600 O O . GLY B 1 60 ? 17.500 7.555 -85.675 1.00 24.36 238 GLY B O 1
ATOM 9604 N N . ALA B 1 61 ? 16.169 6.249 -86.940 1.00 21.76 239 ALA B N 1
ATOM 9605 C CA . ALA B 1 61 ? 16.095 7.253 -87.990 1.00 20.35 239 ALA B CA 1
ATOM 9606 C C . ALA B 1 61 ? 15.280 8.435 -87.505 1.00 23.28 239 ALA B C 1
ATOM 9607 O O . ALA B 1 61 ? 14.224 8.271 -86.877 1.00 22.76 239 ALA B O 1
ATOM 9614 N N . ILE B 1 62 ? 15.793 9.625 -87.778 1.00 20.02 240 ILE B N 1
ATOM 9615 C CA . ILE B 1 62 ? 15.090 10.866 -87.474 1.00 20.16 240 ILE B CA 1
ATOM 9616 C C . ILE B 1 62 ? 14.179 11.285 -88.612 1.00 21.78 240 ILE B C 1
ATOM 9617 O O . ILE B 1 62 ? 13.060 11.764 -88.381 1.00 24.52 240 ILE B O 1
ATOM 9633 N N . GLY B 1 63 ? 14.632 11.127 -89.849 1.00 24.04 241 GLY B N 1
ATOM 9634 C CA . GLY B 1 63 ? 13.789 11.369 -91.012 1.00 20.49 241 GLY B CA 1
ATOM 9635 C C . GLY B 1 63 ? 13.498 12.814 -91.316 1.00 22.28 241 GLY B C 1
ATOM 9636 O O . GLY B 1 63 ? 12.459 13.130 -91.915 1.00 20.73 241 GLY B O 1
ATOM 9640 N N . ASP B 1 64 ? 14.402 13.720 -90.952 1.00 21.31 242 ASP B N 1
ATOM 9641 C CA . ASP B 1 64 ? 14.177 15.141 -91.170 1.00 27.14 242 ASP B CA 1
ATOM 9642 C C . ASP B 1 64 ? 14.884 15.659 -92.416 1.00 28.42 242 ASP B C 1
ATOM 9643 O O . ASP B 1 64 ? 14.846 16.872 -92.680 1.00 26.17 242 ASP B O 1
ATOM 9652 N N . GLY B 1 65 ? 15.522 14.780 -93.188 1.00 24.54 243 GLY B N 1
ATOM 9653 C CA . GLY B 1 65 ? 16.219 15.168 -94.391 1.00 24.68 243 GLY B CA 1
ATOM 9654 C C . GLY B 1 65 ? 17.590 15.759 -94.164 1.00 24.80 243 GLY B C 1
ATOM 9655 O O . GLY B 1 65 ? 18.261 16.106 -95.136 1.00 25.80 243 GLY B O 1
ATOM 9659 N N . VAL B 1 66 ? 18.029 15.869 -92.918 1.00 24.22 244 VAL B N 1
ATOM 9660 C CA . VAL B 1 66 ? 19.266 16.571 -92.590 1.00 28.40 244 VAL B CA 1
ATOM 9661 C C . VAL B 1 66 ? 20.159 15.733 -91.686 1.00 23.38 244 VAL B C 1
ATOM 9662 O O . VAL B 1 66 ? 21.375 15.628 -91.921 1.00 29.16 244 VAL B O 1
ATOM 9675 N N . THR B 1 67 ? 19.585 15.215 -90.595 1.00 25.27 245 THR B N 1
ATOM 9676 C CA . THR B 1 67 ? 20.306 14.315 -89.695 1.00 27.65 245 THR B CA 1
ATOM 9677 C C . THR B 1 67 ? 20.754 13.071 -90.465 1.00 25.33 245 THR B C 1
ATOM 9678 O O . THR B 1 67 ? 19.956 12.470 -91.181 1.00 25.33 245 THR B O 1
ATOM 9689 N N . ASP B 1 68 ? 22.012 12.681 -90.290 1.00 23.82 246 ASP B N 1
ATOM 9690 C CA . ASP B 1 68 ? 22.544 11.504 -90.983 1.00 22.81 246 ASP B CA 1
ATOM 9691 C C . ASP B 1 68 ? 21.889 10.233 -90.445 1.00 22.51 246 ASP B C 1
ATOM 9692 O O . ASP B 1 68 ? 22.158 9.821 -89.309 1.00 24.02 246 ASP B O 1
ATOM 9701 N N . ASP B 1 69 ? 21.033 9.606 -91.258 1.00 21.28 247 ASP B N 1
ATOM 9702 C CA . ASP B 1 69 ? 20.297 8.401 -90.886 1.00 25.33 247 ASP B CA 1
ATOM 9703 C C . ASP B 1 69 ? 20.923 7.124 -91.457 1.00 25.75 247 ASP B C 1
ATOM 9704 O O . ASP B 1 69 ? 20.291 6.061 -91.404 1.00 21.50 247 ASP B O 1
ATOM 9713 N N . THR B 1 70 ? 22.120 7.215 -92.044 1.00 21.22 248 THR B N 1
ATOM 9714 C CA . THR B 1 70 ? 22.730 6.057 -92.696 1.00 23.35 248 THR B CA 1
ATOM 9715 C C . THR B 1 70 ? 22.721 4.841 -91.787 1.00 22.01 248 THR B C 1
ATOM 9716 O O . THR B 1 70 ? 22.283 3.758 -92.190 1.00 20.17 248 THR B O 1
ATOM 9727 N N . GLN B 1 71 ? 23.225 4.988 -90.549 1.00 21.93 249 GLN B N 1
ATOM 9728 C CA . GLN B 1 71 ? 23.324 3.806 -89.691 1.00 20.23 249 GLN B CA 1
ATOM 9729 C C . GLN B 1 71 ? 21.947 3.252 -89.365 1.00 21.99 249 GLN B C 1
ATOM 9730 O O . GLN B 1 71 ? 21.761 2.032 -89.319 1.00 22.60 249 GLN B O 1
ATOM 9744 N N . ALA B 1 72 ? 20.958 4.131 -89.168 1.00 21.22 250 ALA B N 1
ATOM 9745 C CA . ALA B 1 72 ? 19.604 3.649 -88.924 1.00 21.63 250 ALA B CA 1
ATOM 9746 C C . ALA B 1 72 ? 19.084 2.841 -90.108 1.00 18.67 250 ALA B C 1
ATOM 9747 O O . ALA B 1 72 ? 18.425 1.814 -89.925 1.00 21.85 250 ALA B O 1
ATOM 9754 N N . ILE B 1 73 ? 19.345 3.298 -91.337 1.00 18.59 251 ILE B N 1
ATOM 9755 C CA . ILE B 1 73 ? 18.878 2.569 -92.498 1.00 17.14 251 ILE B CA 1
ATOM 9756 C C . ILE B 1 73 ? 19.557 1.203 -92.574 1.00 19.96 251 ILE B C 1
ATOM 9757 O O . ILE B 1 73 ? 18.911 0.188 -92.848 1.00 19.23 251 ILE B O 1
ATOM 9773 N N . LEU B 1 74 ? 20.873 1.159 -92.317 1.00 21.38 252 LEU B N 1
ATOM 9774 C CA . LEU B 1 74 ? 21.584 -0.114 -92.294 1.00 23.87 252 LEU B CA 1
ATOM 9775 C C . LEU B 1 74 ? 20.990 -1.078 -91.276 1.00 21.78 252 LEU B C 1
ATOM 9776 O O . LEU B 1 74 ? 20.848 -2.276 -91.553 1.00 20.38 252 LEU B O 1
ATOM 9792 N N . LYS B 1 75 ? 20.657 -0.589 -90.087 1.00 18.35 253 LYS B N 1
ATOM 9793 C CA . LYS B 1 75 ? 20.063 -1.448 -89.075 1.00 20.55 253 LYS B CA 1
ATOM 9794 C C . LYS B 1 75 ? 18.684 -1.921 -89.491 1.00 20.32 253 LYS B C 1
ATOM 9795 O O . LYS B 1 75 ? 18.312 -3.058 -89.192 1.00 18.93 253 LYS B O 1
ATOM 9814 N N . THR B 1 76 ? 17.900 -1.052 -90.146 1.00 18.98 254 THR B N 1
ATOM 9815 C CA . THR B 1 76 ? 16.599 -1.441 -90.658 1.00 21.06 254 THR B CA 1
ATOM 9816 C C . THR B 1 76 ? 16.737 -2.611 -91.630 1.00 18.07 254 THR B C 1
ATOM 9817 O O . THR B 1 76 ? 15.996 -3.595 -91.555 1.00 17.61 254 THR B O 1
ATOM 9828 N N . ILE B 1 77 ? 17.709 -2.519 -92.529 1.00 19.01 255 ILE B N 1
ATOM 9829 C CA . ILE B 1 77 ? 17.904 -3.540 -93.548 1.00 19.00 255 ILE B CA 1
ATOM 9830 C C . ILE B 1 77 ? 18.356 -4.838 -92.910 1.00 15.85 255 ILE B C 1
ATOM 9831 O O . ILE B 1 77 ? 17.906 -5.926 -93.296 1.00 18.19 255 ILE B O 1
ATOM 9847 N N . THR B 1 78 ? 19.242 -4.758 -91.907 1.00 17.22 256 THR B N 1
ATOM 9848 C CA . THR B 1 78 ? 19.638 -5.976 -91.205 1.00 20.59 256 THR B CA 1
ATOM 9849 C C . THR B 1 78 ? 18.434 -6.687 -90.609 1.00 22.73 256 THR B C 1
ATOM 9850 O O . THR B 1 78 ? 18.306 -7.910 -90.712 1.00 19.93 256 THR B O 1
ATOM 9861 N N . PHE B 1 79 ? 17.532 -5.935 -89.981 1.00 19.84 257 PHE B N 1
ATOM 9862 C CA . PHE B 1 79 ? 16.332 -6.548 -89.409 1.00 19.91 257 PHE B CA 1
ATOM 9863 C C . PHE B 1 79 ? 15.416 -7.105 -90.495 1.00 15.39 257 PHE B C 1
ATOM 9864 O O . PHE B 1 79 ? 14.855 -8.203 -90.354 1.00 18.82 257 PHE B O 1
ATOM 9881 N N . ALA B 1 80 ? 15.248 -6.364 -91.596 1.00 16.70 258 ALA B N 1
ATOM 9882 C CA . ALA B 1 80 ? 14.440 -6.835 -92.708 1.00 15.60 258 ALA B CA 1
ATOM 9883 C C . ALA B 1 80 ? 14.978 -8.153 -93.263 1.00 15.71 258 ALA B C 1
ATOM 9884 O O . ALA B 1 80 ? 14.206 -9.074 -93.562 1.00 18.79 258 ALA B O 1
ATOM 9891 N N . ASN B 1 81 ? 16.307 -8.249 -93.402 1.00 19.56 259 ASN B N 1
ATOM 9892 C CA . ASN B 1 81 ? 16.947 -9.479 -93.896 1.00 18.92 259 ASN B CA 1
ATOM 9893 C C . ASN B 1 81 ? 16.824 -10.624 -92.908 1.00 16.79 259 ASN B C 1
ATOM 9894 O O . ASN B 1 81 ? 16.564 -11.777 -93.309 1.00 20.19 259 ASN B O 1
ATOM 9905 N N . THR B 1 82 ? 17.013 -10.339 -91.618 1.00 17.44 260 THR B N 1
ATOM 9906 C CA . THR B 1 82 ? 16.985 -11.384 -90.606 1.00 21.75 260 THR B CA 1
ATOM 9907 C C . THR B 1 82 ? 15.596 -11.959 -90.455 1.00 25.44 260 THR B C 1
ATOM 9908 O O . THR B 1 82 ? 15.440 -13.173 -90.276 1.00 21.32 260 THR B O 1
ATOM 9919 N N . ASN B 1 83 ? 14.568 -11.119 -90.573 1.00 19.16 261 ASN B N 1
ATOM 9920 C CA . ASN B 1 83 ? 13.198 -11.539 -90.275 1.00 20.02 261 ASN B CA 1
ATOM 9921 C C . ASN B 1 83 ? 12.306 -11.595 -91.498 1.00 23.84 261 ASN B C 1
ATOM 9922 O O . ASN B 1 83 ? 11.132 -11.949 -91.372 1.00 26.91 261 ASN B O 1
ATOM 9933 N N . ASN B 1 84 ? 12.843 -11.302 -92.676 1.00 18.34 262 ASN B N 1
ATOM 9934 C CA . ASN B 1 84 ? 12.110 -11.285 -93.943 1.00 17.66 262 ASN B CA 1
ATOM 9935 C C . ASN B 1 84 ? 10.811 -10.493 -93.803 1.00 22.53 262 ASN B C 1
ATOM 9936 O O . ASN B 1 84 ? 9.706 -11.002 -94.005 1.00 22.16 262 ASN B O 1
ATOM 9947 N N . ILE B 1 85 ? 10.968 -9.217 -93.475 1.00 18.77 263 ILE B N 1
ATOM 9948 C CA . ILE B 1 85 ? 9.836 -8.350 -93.193 1.00 20.32 263 ILE B CA 1
ATOM 9949 C C . ILE B 1 85 ? 9.964 -7.071 -94.005 1.00 28.12 263 ILE B C 1
ATOM 9950 O O . ILE B 1 85 ? 11.054 -6.508 -94.160 1.00 19.40 263 ILE B O 1
ATOM 9966 N N . GLN B 1 86 ? 8.842 -6.638 -94.564 1.00 18.08 264 GLN B N 1
ATOM 9967 C CA . GLN B 1 86 ? 8.818 -5.435 -95.375 1.00 20.90 264 GLN B CA 1
ATOM 9968 C C . GLN B 1 86 ? 9.063 -4.197 -94.519 1.00 20.38 264 GLN B C 1
ATOM 9969 O O . GLN B 1 86 ? 8.803 -4.165 -93.302 1.00 19.54 264 GLN B O 1
ATOM 9983 N N . VAL B 1 87 ? 9.507 -3.146 -95.197 1.00 19.98 265 VAL B N 1
ATOM 9984 C CA . VAL B 1 87 ? 9.728 -1.828 -94.609 1.00 19.87 265 VAL B CA 1
ATOM 9985 C C . VAL B 1 87 ? 8.660 -0.876 -95.124 1.00 17.31 265 VAL B C 1
ATOM 9986 O O . VAL B 1 87 ? 8.376 -0.843 -96.333 1.00 19.72 265 VAL B O 1
ATOM 9999 N N . ARG B 1 88 ? 8.086 -0.098 -94.208 1.00 19.18 266 ARG B N 1
ATOM 10000 C CA . ARG B 1 88 ? 7.196 1.020 -94.515 1.00 18.90 266 ARG B CA 1
ATOM 10001 C C . ARG B 1 88 ? 7.878 2.282 -94.022 1.00 16.06 266 ARG B C 1
ATOM 10002 O O . ARG B 1 88 ? 8.509 2.272 -92.965 1.00 20.43 266 ARG B O 1
ATOM 10023 N N . ALA B 1 89 ? 7.758 3.364 -94.787 1.00 21.70 267 ALA B N 1
ATOM 10024 C CA . ALA B 1 89 ? 8.341 4.620 -94.364 1.00 22.71 267 ALA B CA 1
ATOM 10025 C C . ALA B 1 89 ? 7.516 5.741 -94.961 1.00 20.80 267 ALA B C 1
ATOM 10026 O O . ALA B 1 89 ? 6.836 5.558 -95.967 1.00 20.01 267 ALA B O 1
ATOM 10033 N N . ASP B 1 90 ? 7.620 6.917 -94.347 1.00 21.02 268 ASP B N 1
ATOM 10034 C CA . ASP B 1 90 ? 6.987 8.088 -94.943 1.00 17.82 268 ASP B CA 1
ATOM 10035 C C . ASP B 1 90 ? 7.773 9.362 -94.745 1.00 19.32 268 ASP B C 1
ATOM 10036 O O . ASP B 1 90 ? 7.340 10.412 -95.238 1.00 22.32 268 ASP B O 1
ATOM 10045 N N . LYS B 1 91 ? 8.890 9.328 -94.034 1.00 19.40 269 LYS B N 1
ATOM 10046 C CA . LYS B 1 91 ? 9.656 10.548 -93.840 1.00 18.58 269 LYS B CA 1
ATOM 10047 C C . LYS B 1 91 ? 10.792 10.651 -94.851 1.00 24.24 269 LYS B C 1
ATOM 10048 O O . LYS B 1 91 ? 10.698 10.107 -95.954 1.00 20.83 269 LYS B O 1
ATOM 10067 N N . ASN B 1 92 ? 11.861 11.352 -94.482 1.00 20.82 270 ASN B N 1
ATOM 10068 C CA . ASN B 1 92 ? 12.948 11.725 -95.393 1.00 19.40 270 ASN B CA 1
ATOM 10069 C C . ASN B 1 92 ? 14.285 11.396 -94.745 1.00 23.75 270 ASN B C 1
ATOM 10070 O O . ASN B 1 92 ? 14.688 12.062 -93.791 1.00 23.61 270 ASN B O 1
ATOM 10081 N N . TYR B 1 93 ? 14.974 10.362 -95.252 1.00 20.27 271 TYR B N 1
ATOM 10082 C CA . TYR B 1 93 ? 16.143 9.791 -94.574 1.00 20.39 271 TYR B CA 1
ATOM 10083 C C . TYR B 1 93 ? 17.409 10.241 -95.279 1.00 20.64 271 TYR B C 1
ATOM 10084 O O . TYR B 1 93 ? 17.733 9.772 -96.369 1.00 22.91 271 TYR B O 1
ATOM 10102 N N . ARG B 1 94 ? 18.126 11.158 -94.653 1.00 22.91 272 ARG B N 1
ATOM 10103 C CA . ARG B 1 94 ? 19.400 11.602 -95.195 1.00 17.96 272 ARG B CA 1
ATOM 10104 C C . ARG B 1 94 ? 20.437 10.517 -95.008 1.00 21.68 272 ARG B C 1
ATOM 10105 O O . ARG B 1 94 ? 20.543 9.931 -93.925 1.00 21.44 272 ARG B O 1
ATOM 10126 N N . PHE B 1 95 ? 21.209 10.233 -96.058 1.00 20.19 273 PHE B N 1
ATOM 10127 C CA . PHE B 1 95 ? 22.259 9.221 -95.918 1.00 22.80 273 PHE B CA 1
ATOM 10128 C C . PHE B 1 95 ? 23.469 9.663 -96.728 1.00 20.40 273 PHE B C 1
ATOM 10129 O O . PHE B 1 95 ? 23.361 10.460 -97.659 1.00 21.78 273 PHE B O 1
ATOM 10146 N N . THR B 1 96 ? 24.634 9.125 -96.347 1.00 21.15 274 THR B N 1
ATOM 10147 C CA . THR B 1 96 ? 25.902 9.706 -96.748 1.00 19.22 274 THR B CA 1
ATOM 10148 C C . THR B 1 96 ? 26.935 8.707 -97.227 1.00 25.92 274 THR B C 1
ATOM 10149 O O . THR B 1 96 ? 28.044 9.129 -97.578 1.00 25.37 274 THR B O 1
ATOM 10160 N N . SER B 1 97 ? 26.619 7.412 -97.285 1.00 20.13 275 SER B N 1
ATOM 10161 C CA . SER B 1 97 ? 27.517 6.418 -97.867 1.00 22.95 275 SER B CA 1
ATOM 10162 C C . SER B 1 97 ? 26.667 5.270 -98.408 1.00 22.15 275 SER B C 1
ATOM 10163 O O . SER B 1 97 ? 25.464 5.212 -98.174 1.00 22.77 275 SER B O 1
ATOM 10171 N N . SER B 1 98 ? 27.317 4.341 -99.096 1.00 19.99 276 SER B N 1
ATOM 10172 C CA . SER B 1 98 ? 26.602 3.302 -99.848 1.00 20.96 276 SER B CA 1
ATOM 10173 C C . SER B 1 98 ? 25.785 2.388 -98.948 1.00 20.40 276 SER B C 1
ATOM 10174 O O . SER B 1 98 ? 26.240 1.965 -97.882 1.00 20.38 276 SER B O 1
ATOM 10182 N N . ILE B 1 99 ? 24.575 2.066 -99.406 1.00 21.61 277 ILE B N 1
ATOM 10183 C CA . ILE B 1 99 ? 23.668 1.155 -98.715 1.00 23.10 277 ILE B CA 1
ATOM 10184 C C . ILE B 1 99 ? 23.279 0.037 -99.679 1.00 20.39 277 ILE B C 1
ATOM 10185 O O . ILE B 1 99 ? 22.820 0.300 -100.796 1.00 20.46 277 ILE B O 1
ATOM 10201 N N . ALA B 1 100 ? 23.467 -1.208 -99.251 1.00 19.18 278 ALA B N 1
ATOM 10202 C CA . ALA B 1 100 ? 23.098 -2.359 -100.070 1.00 17.74 278 ALA B CA 1
ATOM 10203 C C . ALA B 1 100 ? 21.788 -2.951 -99.568 1.00 20.63 278 ALA B C 1
ATOM 10204 O O . ALA B 1 100 ? 21.610 -3.144 -98.363 1.00 23.72 278 ALA B O 1
ATOM 10211 N N . MET B 1 101 ? 20.887 -3.232 -100.489 1.00 19.64 279 MET B N 1
ATOM 10212 C CA . MET B 1 101 ? 19.639 -3.926 -100.191 1.00 16.58 279 MET B CA 1
ATOM 10213 C C . MET B 1 101 ? 19.542 -5.177 -101.048 1.00 20.97 279 MET B C 1
ATOM 10214 O O . MET B 1 101 ? 19.841 -5.152 -102.253 1.00 22.44 279 MET B O 1
ATOM 10228 N N . SER B 1 102 ? 19.122 -6.270 -100.420 1.00 19.16 280 SER B N 1
ATOM 10229 C CA . SER B 1 102 ? 18.943 -7.526 -101.125 1.00 17.91 280 SER B CA 1
ATOM 10230 C C . SER B 1 102 ? 17.734 -8.249 -100.547 1.00 17.41 280 SER B C 1
ATOM 10231 O O . SER B 1 102 ? 17.700 -8.534 -99.344 1.00 19.42 280 SER B O 1
ATOM 10239 N N . GLY B 1 103 ? 16.767 -8.560 -101.407 1.00 15.45 281 GLY B N 1
ATOM 10240 C CA . GLY B 1 103 ? 15.565 -9.256 -100.996 1.00 20.76 281 GLY B CA 1
ATOM 10241 C C . GLY B 1 103 ? 14.586 -8.386 -100.234 1.00 24.15 281 GLY B C 1
ATOM 10242 O O . GLY B 1 103 ? 13.674 -8.912 -99.589 1.00 23.47 281 GLY B O 1
ATOM 10246 N N . VAL B 1 104 ? 14.742 -7.066 -100.315 1.00 20.19 282 VAL B N 1
ATOM 10247 C CA . VAL B 1 104 ? 14.005 -6.127 -99.492 1.00 17.94 282 VAL B CA 1
ATOM 10248 C C . VAL B 1 104 ? 12.731 -5.690 -100.207 1.00 17.09 282 VAL B C 1
ATOM 10249 O O . VAL B 1 104 ? 12.722 -5.471 -101.429 1.00 20.79 282 VAL B O 1
ATOM 10262 N N . ARG B 1 105 ? 11.634 -5.620 -99.445 1.00 18.96 283 ARG B N 1
ATOM 10263 C CA . ARG B 1 105 ? 10.376 -4.999 -99.878 1.00 17.17 283 ARG B CA 1
ATOM 10264 C C . ARG B 1 105 ? 10.275 -3.682 -99.137 1.00 15.52 283 ARG B C 1
ATOM 10265 O O . ARG B 1 105 ? 10.222 -3.686 -97.899 1.00 19.27 283 ARG B O 1
ATOM 10286 N N . TRP B 1 106 ? 10.280 -2.555 -99.866 1.00 17.16 284 TRP B N 1
ATOM 10287 C CA . TRP B 1 106 ? 10.312 -1.235 -99.247 1.00 21.89 284 TRP B CA 1
ATOM 10288 C C . TRP B 1 106 ? 9.240 -0.373 -99.892 1.00 17.01 284 TRP B C 1
ATOM 10289 O O . TRP B 1 106 ? 9.239 -0.210 -101.120 1.00 19.04 284 TRP B O 1
ATOM 10310 N N . TYR B 1 107 ? 8.337 0.176 -99.069 1.00 19.11 285 TYR B N 1
ATOM 10311 C CA . TYR B 1 107 ? 7.186 0.933 -99.544 1.00 16.19 285 TYR B CA 1
ATOM 10312 C C . TYR B 1 107 ? 7.183 2.301 -98.872 1.00 20.69 285 TYR B C 1
ATOM 10313 O O . TYR B 1 107 ? 7.023 2.401 -97.650 1.00 20.33 285 TYR B O 1
ATOM 10331 N N . GLY B 1 108 ? 7.329 3.360 -99.663 1.00 20.63 286 GLY B N 1
ATOM 10332 C CA . GLY B 1 108 ? 7.173 4.702 -99.152 1.00 19.39 286 GLY B CA 1
ATOM 10333 C C . GLY B 1 108 ? 8.483 5.363 -98.722 1.00 18.77 286 GLY B C 1
ATOM 10334 O O . GLY B 1 108 ? 9.535 4.735 -98.557 1.00 21.00 286 GLY B O 1
ATOM 10338 N N . GLY B 1 109 ? 8.399 6.662 -98.506 1.00 18.43 287 GLY B N 1
ATOM 10339 C CA . GLY B 1 109 ? 9.509 7.394 -97.928 1.00 21.83 287 GLY B CA 1
ATOM 10340 C C . GLY B 1 109 ? 10.401 8.035 -98.973 1.00 17.85 287 GLY B C 1
ATOM 10341 O O . GLY B 1 109 ? 10.267 7.831 -100.179 1.00 21.00 287 GLY B O 1
ATOM 10345 N N . THR B 1 110 ? 11.315 8.870 -98.482 1.00 21.65 288 THR B N 1
ATOM 10346 C CA . THR B 1 110 ? 12.308 9.554 -99.302 1.00 16.41 288 THR B CA 1
ATOM 10347 C C . THR B 1 110 ? 13.701 9.235 -98.775 1.00 20.00 288 THR B C 1
ATOM 10348 O O . THR B 1 110 ? 13.937 9.277 -97.557 1.00 22.33 288 THR B O 1
ATOM 10359 N N . PHE B 1 111 ? 14.617 8.885 -99.687 1.00 17.57 289 PHE B N 1
ATOM 10360 C CA . PHE B 1 111 ? 16.049 8.799 -99.377 1.00 16.23 289 PHE B CA 1
ATOM 10361 C C . PHE B 1 111 ? 16.737 10.016 -99.976 1.00 16.44 289 PHE B C 1
ATOM 10362 O O . PHE B 1 111 ? 16.560 10.301 -101.163 1.00 19.84 289 PHE B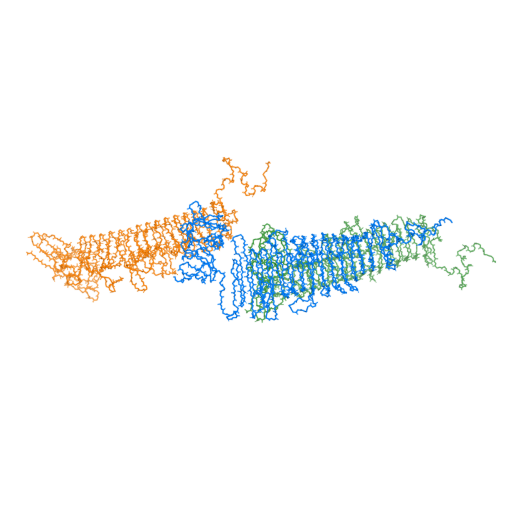 O 1
ATOM 10379 N N . THR B 1 112 ? 17.539 10.731 -99.162 1.00 19.31 290 THR B N 1
ATOM 10380 C CA . THR B 1 112 ? 18.226 11.933 -99.650 1.00 23.50 290 THR B CA 1
ATOM 10381 C C . THR B 1 112 ? 19.718 11.708 -99.497 1.00 17.09 290 THR B C 1
ATOM 10382 O O . THR B 1 112 ? 20.224 11.622 -98.371 1.00 23.29 290 THR B O 1
ATOM 10393 N N . GLY B 1 113 ? 20.424 11.596 -100.620 1.00 21.75 291 GLY B N 1
ATOM 10394 C CA . GLY B 1 113 ? 21.860 11.396 -100.589 1.00 18.98 291 GLY B CA 1
ATOM 10395 C C . GLY B 1 113 ? 22.615 12.708 -100.669 1.00 26.70 291 GLY B C 1
ATOM 10396 O O . GLY B 1 113 ? 22.057 13.797 -100.538 1.00 21.84 291 GLY B O 1
ATOM 10400 N N . ASN B 1 114 ? 23.929 12.581 -100.850 1.00 21.31 292 ASN B N 1
ATOM 10401 C CA . ASN B 1 114 ? 24.828 13.702 -101.023 1.00 23.57 292 ASN B CA 1
ATOM 10402 C C . ASN B 1 114 ? 24.789 14.281 -102.429 1.00 32.69 292 ASN B C 1
ATOM 10403 O O . ASN B 1 114 ? 25.483 15.263 -102.686 1.00 24.66 292 ASN B O 1
ATOM 10414 N N . GLY B 1 115 ? 24.036 13.675 -103.346 1.00 24.28 293 GLY B N 1
ATOM 10415 C CA . GLY B 1 115 ? 24.037 14.025 -104.745 1.00 22.43 293 GLY B CA 1
ATOM 10416 C C . GLY B 1 115 ? 24.103 12.789 -105.623 1.00 28.13 293 GLY B C 1
ATOM 10417 O O . GLY B 1 115 ? 23.257 12.582 -106.498 1.00 24.49 293 GLY B O 1
ATOM 10421 N N . GLY B 1 116 ? 25.104 11.948 -105.382 1.00 24.89 294 GLY B N 1
ATOM 10422 C CA . GLY B 1 116 ? 25.271 10.719 -106.141 1.00 23.20 294 GLY B CA 1
ATOM 10423 C C . GLY B 1 116 ? 25.586 9.508 -105.274 1.00 24.99 294 GLY B C 1
ATOM 10424 O O . GLY B 1 116 ? 26.300 8.604 -105.717 1.00 23.55 294 GLY B O 1
ATOM 10428 N N . THR B 1 117 ? 25.052 9.467 -104.051 1.00 21.06 295 THR B N 1
ATOM 10429 C CA . THR B 1 117 ? 25.263 8.338 -103.160 1.00 24.32 295 THR B CA 1
ATOM 10430 C C . THR B 1 117 ? 24.453 7.129 -103.636 1.00 22.25 295 THR B C 1
ATOM 10431 O O . THR B 1 117 ? 23.326 7.268 -104.116 1.00 21.52 295 THR B O 1
ATOM 10442 N N . MET B 1 118 ? 24.998 5.935 -103.414 1.00 19.77 296 MET B N 1
ATOM 10443 C CA . MET B 1 118 ? 24.445 4.708 -103.987 1.00 21.28 296 MET B CA 1
ATOM 10444 C C . MET B 1 118 ? 23.589 3.912 -103.011 1.00 17.17 296 MET B C 1
ATOM 10445 O O . MET B 1 118 ? 23.981 3.682 -101.860 1.00 19.48 296 MET B O 1
ATOM 10459 N N . ILE B 1 119 ? 22.427 3.452 -103.499 1.00 20.88 297 ILE B N 1
ATOM 10460 C CA . ILE B 1 119 ? 21.691 2.338 -102.919 1.00 19.06 297 ILE B CA 1
ATOM 10461 C C . ILE B 1 119 ? 21.717 1.215 -103.937 1.00 18.23 297 ILE B C 1
ATOM 10462 O O . ILE B 1 119 ? 21.250 1.406 -105.062 1.00 19.16 297 ILE B O 1
ATOM 10478 N N . SER B 1 120 ? 22.318 0.073 -103.591 1.00 19.17 298 SER B N 1
ATOM 10479 C CA . SER B 1 120 ? 22.336 -1.045 -104.536 1.00 19.41 298 SER B CA 1
ATOM 10480 C C . SER B 1 120 ? 21.192 -1.990 -104.215 1.00 20.46 298 SER B C 1
ATOM 10481 O O . SER B 1 120 ? 20.776 -2.099 -103.064 1.00 19.53 298 SER B O 1
ATOM 10489 N N . THR B 1 121 ? 20.669 -2.658 -105.242 1.00 18.40 299 THR B N 1
ATOM 10490 C CA . THR B 1 121 ? 19.534 -3.564 -105.072 1.00 18.10 299 THR B CA 1
ATOM 10491 C C . THR B 1 121 ? 19.768 -4.890 -105.771 1.00 19.55 299 THR B C 1
ATOM 10492 O O . THR B 1 121 ? 20.113 -4.930 -106.966 1.00 22.27 299 THR B O 1
ATOM 10503 N N . VAL B 1 122 ? 19.551 -5.969 -105.024 1.00 18.11 300 VAL B N 1
ATOM 10504 C CA . VAL B 1 122 ? 19.453 -7.336 -105.531 1.00 17.50 300 VAL B CA 1
ATOM 10505 C C . VAL B 1 122 ? 18.068 -7.855 -105.152 1.00 20.04 300 VAL B C 1
ATOM 10506 O O . VAL B 1 122 ? 17.697 -7.822 -103.968 1.00 19.16 300 VAL B O 1
ATOM 10519 N N . SER B 1 123 ? 17.297 -8.290 -106.146 1.00 17.20 301 SER B N 1
ATOM 10520 C CA . SER B 1 123 ? 15.967 -8.844 -105.906 1.00 21.13 301 SER B CA 1
ATOM 10521 C C . SER B 1 123 ? 15.186 -8.003 -104.904 1.00 17.74 301 SER B C 1
ATOM 10522 O O . SER B 1 123 ? 14.694 -8.494 -103.887 1.00 21.42 301 SER B O 1
ATOM 10530 N N . CYS B 1 124 ? 15.069 -6.708 -105.196 1.00 17.45 302 CYS B N 1
ATOM 10531 C CA . CYS B 1 124 ? 14.303 -5.813 -104.339 1.00 18.16 302 CYS B CA 1
ATOM 10532 C C . CYS B 1 124 ? 13.005 -5.408 -105.028 1.00 17.89 302 CYS B C 1
ATOM 10533 O O . CYS B 1 124 ? 12.917 -5.394 -106.254 1.00 17.70 302 CYS B O 1
ATOM 10541 N N . TRP B 1 125 ? 12.012 -5.081 -104.212 1.00 15.94 303 TRP B N 1
ATOM 10542 C CA . TRP B 1 125 ? 10.685 -4.642 -104.679 1.00 15.36 303 TRP B CA 1
ATOM 10543 C C . TRP B 1 125 ? 10.428 -3.323 -103.975 1.00 17.67 303 TRP B C 1
ATOM 10544 O O . TRP B 1 125 ? 10.322 -3.286 -102.735 1.00 20.82 303 TRP B O 1
ATOM 10565 N N . MET B 1 126 ? 10.354 -2.231 -104.744 1.00 19.54 304 MET B N 1
ATOM 10566 C CA . MET B 1 126 ? 10.197 -0.900 -104.160 1.00 20.18 304 MET B CA 1
ATOM 10567 C C . MET B 1 126 ? 9.091 -0.146 -104.881 1.00 19.87 304 MET B C 1
ATOM 10568 O O . MET B 1 126 ? 9.076 -0.088 -106.121 1.00 21.04 304 MET B O 1
ATOM 10582 N N . GLU B 1 127 ? 8.165 0.410 -104.092 1.00 19.04 305 GLU B N 1
ATOM 10583 C CA . GLU B 1 127 ? 7.068 1.245 -104.581 1.00 19.21 305 GLU B CA 1
ATOM 10584 C C . GLU B 1 127 ? 6.922 2.495 -103.720 1.00 20.18 305 GLU B C 1
ATOM 10585 O O . GLU B 1 127 ? 7.193 2.487 -102.517 1.00 19.68 305 GLU B O 1
ATOM 10597 N N . ASN B 1 128 ? 6.498 3.589 -104.364 1.00 17.91 306 ASN B N 1
ATOM 10598 C CA . ASN B 1 128 ? 6.131 4.842 -103.712 1.00 16.30 306 ASN B CA 1
ATOM 10599 C C . ASN B 1 128 ? 7.313 5.497 -103.001 1.00 19.55 306 ASN B C 1
ATOM 10600 O O . ASN B 1 128 ? 7.132 6.202 -102.014 1.00 21.54 306 ASN B O 1
ATOM 10611 N N . VAL B 1 129 ? 8.521 5.259 -103.483 1.00 18.09 307 VAL B N 1
ATOM 10612 C CA . VAL B 1 129 ? 9.722 5.799 -102.842 1.00 16.22 307 VAL B CA 1
ATOM 10613 C C . VAL B 1 129 ? 10.227 6.955 -103.683 1.00 19.02 307 VAL B C 1
ATOM 10614 O O . VAL B 1 129 ? 10.036 6.986 -104.896 1.00 22.71 307 VAL B O 1
ATOM 10627 N N . ARG B 1 130 ? 10.858 7.925 -103.030 1.00 19.40 308 ARG B N 1
ATOM 10628 C CA A ARG B 1 130 ? 11.558 8.999 -103.717 0.59 17.47 308 ARG B CA 1
ATOM 10629 C CA B ARG B 1 130 ? 11.558 8.998 -103.720 0.41 24.75 308 ARG B CA 1
ATOM 10630 C C . ARG B 1 130 ? 13.048 8.883 -103.430 1.00 17.41 308 ARG B C 1
ATOM 10631 O O . ARG B 1 130 ? 13.452 8.826 -102.268 1.00 21.42 308 ARG B O 1
ATOM 10672 N N . PHE B 1 131 ? 13.847 8.846 -104.501 1.00 20.99 309 PHE B N 1
ATOM 10673 C CA . PHE B 1 131 ? 15.308 8.745 -104.435 1.00 20.60 309 PHE B CA 1
ATOM 10674 C C . PHE B 1 131 ? 15.817 10.125 -104.831 1.00 22.15 309 PHE B C 1
ATOM 10675 O O . PHE B 1 131 ? 15.861 10.450 -106.018 1.00 21.32 309 PHE B O 1
ATOM 10692 N N . GLU B 1 132 ? 16.138 10.953 -103.830 1.00 21.43 310 GLU B N 1
ATOM 10693 C CA . GLU B 1 132 ? 16.559 12.333 -104.045 1.00 24.60 310 GLU B CA 1
ATOM 10694 C C . GLU B 1 132 ? 18.072 12.443 -103.857 1.00 20.70 310 GLU B C 1
ATOM 10695 O O . GLU B 1 132 ? 18.605 12.008 -102.832 1.00 23.06 310 GLU B O 1
ATOM 10707 N N . LYS B 1 133 ? 18.755 13.036 -104.840 1.00 22.03 311 LYS B N 1
ATOM 10708 C CA . LYS B 1 133 ? 20.211 13.260 -104.732 1.00 22.81 311 LYS B CA 1
ATOM 10709 C C . LYS B 1 133 ? 20.935 11.970 -104.367 1.00 20.18 311 LYS B C 1
ATOM 10710 O O . LYS B 1 133 ? 21.845 11.934 -103.534 1.00 24.88 311 LYS B O 1
ATOM 10729 N N . CYS B 1 134 ? 20.535 10.893 -105.026 1.00 21.01 312 CYS B N 1
ATOM 10730 C CA . CYS B 1 134 ? 21.149 9.579 -104.871 1.00 24.04 312 CYS B CA 1
ATOM 10731 C C . CYS B 1 134 ? 20.739 8.752 -106.081 1.00 23.95 312 CYS B C 1
ATOM 10732 O O . CYS B 1 134 ? 19.938 9.194 -106.898 1.00 20.41 312 CYS B O 1
ATOM 10740 N N . TYR B 1 135 ? 21.279 7.536 -106.191 1.00 22.23 313 TYR B N 1
ATOM 10741 C CA . TYR B 1 135 ? 20.938 6.685 -107.320 1.00 21.09 313 TYR B CA 1
ATOM 10742 C C . TYR B 1 135 ? 20.831 5.239 -106.854 1.00 15.59 313 TYR B C 1
ATOM 10743 O O . TYR B 1 135 ? 21.377 4.854 -105.814 1.00 20.11 313 TYR B O 1
ATOM 10761 N N . VAL B 1 136 ? 20.080 4.463 -107.631 1.00 19.41 314 VAL B N 1
ATOM 10762 C CA . VAL B 1 136 ? 19.915 3.036 -107.408 1.00 16.14 314 VAL B CA 1
ATOM 10763 C C . VAL B 1 136 ? 20.777 2.306 -108.410 1.00 16.66 314 VAL B C 1
ATOM 10764 O O . VAL B 1 136 ? 20.748 2.610 -109.612 1.00 18.09 314 VAL B O 1
ATOM 10777 N N . LYS B 1 137 ? 21.520 1.314 -107.917 1.00 20.64 315 LYS B N 1
ATOM 10778 C CA . LYS B 1 137 ? 22.335 0.461 -108.768 1.00 17.78 315 LYS B CA 1
ATOM 10779 C C . LYS B 1 137 ? 21.841 -0.967 -108.628 1.00 17.93 315 LYS B C 1
ATOM 10780 O O . LYS B 1 137 ? 21.965 -1.567 -107.543 1.00 19.57 315 LYS B O 1
ATOM 10799 N N . MET B 1 138 ? 21.320 -1.513 -109.724 1.00 18.45 316 MET B N 1
ATOM 10800 C CA . MET B 1 138 ? 20.814 -2.884 -109.703 1.00 20.57 316 MET B CA 1
ATOM 10801 C C . MET B 1 138 ? 21.980 -3.837 -109.917 1.00 23.07 316 MET B C 1
ATOM 10802 O O . MET B 1 138 ? 22.712 -3.705 -110.896 1.00 22.08 316 MET B O 1
ATOM 10816 N N . LEU B 1 139 ? 22.158 -4.781 -109.000 1.00 17.75 317 LEU B N 1
ATOM 10817 C CA . LEU B 1 139 ? 23.238 -5.751 -109.080 1.00 16.52 317 LEU B CA 1
ATOM 10818 C C . LEU B 1 139 ? 22.754 -7.156 -109.436 1.00 17.45 317 LEU B C 1
ATOM 10819 O O . LEU B 1 139 ? 23.584 -8.057 -109.584 1.00 24.59 317 LEU B O 1
ATOM 10835 N N . GLY B 1 140 ? 21.448 -7.376 -109.590 1.00 20.42 318 GLY B N 1
ATOM 10836 C CA . GLY B 1 140 ? 20.998 -8.659 -110.081 1.00 17.55 318 GLY B CA 1
ATOM 10837 C C . GLY B 1 140 ? 19.740 -9.118 -109.394 1.00 24.84 318 GLY B C 1
ATOM 10838 O O . GLY B 1 140 ? 19.037 -8.352 -108.747 1.00 19.89 318 GLY B O 1
ATOM 10842 N N . GLY B 1 141 ? 19.439 -10.392 -109.580 1.00 17.07 319 GLY B N 1
ATOM 10843 C CA . GLY B 1 141 ? 18.182 -10.896 -109.105 1.00 20.02 319 GLY B CA 1
ATOM 10844 C C . GLY B 1 141 ? 17.025 -10.286 -109.864 1.00 20.31 319 GLY B C 1
ATOM 10845 O O . GLY B 1 141 ? 17.165 -9.759 -110.956 1.00 19.87 319 GLY B O 1
ATOM 10849 N N . ASP B 1 142 ? 15.856 -10.379 -109.250 1.00 16.62 320 ASP B N 1
ATOM 10850 C CA . ASP B 1 142 ? 14.592 -10.023 -109.874 1.00 14.17 320 ASP B CA 1
ATOM 10851 C C . ASP B 1 142 ? 14.073 -8.793 -109.155 1.00 19.76 320 ASP B C 1
ATOM 10852 O O . ASP B 1 142 ? 13.455 -8.893 -108.094 1.00 18.96 320 ASP B O 1
ATOM 10861 N N . CYS B 1 143 ? 14.337 -7.643 -109.748 1.00 18.44 321 CYS B N 1
ATOM 10862 C CA . CYS B 1 143 ? 13.978 -6.360 -109.175 1.00 16.26 321 CYS B CA 1
ATOM 10863 C C . CYS B 1 143 ? 12.717 -5.807 -109.834 1.00 15.90 321 CYS B C 1
ATOM 10864 O O . CYS B 1 143 ? 12.491 -5.974 -111.037 1.00 17.48 321 CYS B O 1
ATOM 10872 N N . ARG B 1 144 ? 11.929 -5.095 -109.025 1.00 17.37 322 ARG B N 1
ATOM 10873 C CA . ARG B 1 144 ? 10.654 -4.537 -109.476 1.00 14.02 322 ARG B CA 1
ATOM 10874 C C . ARG B 1 144 ? 10.505 -3.162 -108.854 1.00 15.01 322 ARG B C 1
ATOM 10875 O O . ARG B 1 144 ? 10.533 -3.028 -107.617 1.00 17.83 322 ARG B O 1
ATOM 10896 N N . PHE B 1 145 ? 10.322 -2.143 -109.711 1.00 16.56 323 PHE B N 1
ATOM 10897 C CA . PHE B 1 145 ? 10.234 -0.757 -109.283 1.00 18.05 323 PHE B CA 1
ATOM 10898 C C . PHE B 1 145 ? 8.989 -0.136 -109.894 1.00 16.47 323 PHE B C 1
ATOM 10899 O O . PHE B 1 145 ? 8.913 -0.011 -111.129 1.00 17.52 323 PHE B O 1
ATOM 10916 N N . TYR B 1 146 ? 8.028 0.256 -109.042 1.00 17.74 324 TYR B N 1
ATOM 10917 C CA . TYR B 1 146 ? 6.778 0.871 -109.496 1.00 14.62 324 TYR B CA 1
ATOM 10918 C C . TYR B 1 146 ? 6.491 2.138 -108.712 1.00 14.20 324 TYR B C 1
ATOM 10919 O O . TYR B 1 146 ? 6.627 2.170 -107.484 1.00 19.53 324 TYR B O 1
ATOM 10937 N N . ARG B 1 147 ? 6.032 3.172 -109.428 1.00 17.38 325 ARG B N 1
ATOM 10938 C CA . ARG B 1 147 ? 5.501 4.381 -108.799 1.00 14.03 325 ARG B CA 1
ATOM 10939 C C . ARG B 1 147 ? 6.500 5.010 -107.850 1.00 19.36 325 ARG B C 1
ATOM 10940 O O . ARG B 1 147 ? 6.147 5.473 -106.755 1.00 19.06 325 ARG B O 1
ATOM 10961 N N . ASN B 1 148 ? 7.753 5.082 -108.292 1.00 17.44 326 ASN B N 1
ATOM 10962 C CA . ASN B 1 148 ? 8.800 5.777 -107.548 1.00 16.95 326 ASN B CA 1
ATOM 10963 C C . ASN B 1 148 ? 9.176 7.059 -108.267 1.00 16.47 326 ASN B C 1
ATOM 10964 O O . ASN B 1 148 ? 8.790 7.303 -109.422 1.00 19.06 326 ASN B O 1
ATOM 10975 N N . ILE B 1 149 ? 9.918 7.903 -107.547 1.00 17.23 327 ILE B N 1
ATOM 10976 C CA . ILE B 1 149 ? 10.455 9.146 -108.095 1.00 19.33 327 ILE B CA 1
ATOM 10977 C C . ILE B 1 149 ? 11.965 9.132 -107.927 1.00 18.81 327 ILE B C 1
ATOM 10978 O O . ILE B 1 149 ? 12.469 8.823 -106.843 1.00 22.90 327 ILE B O 1
ATOM 10994 N N . PHE B 1 150 ? 12.676 9.457 -109.001 1.00 19.57 328 PHE B N 1
ATOM 10995 C CA . PHE B 1 150 ? 14.136 9.594 -108.994 1.00 18.05 328 PHE B CA 1
ATOM 10996 C C . PHE B 1 150 ? 14.428 11.048 -109.319 1.00 19.12 328 PHE B C 1
ATOM 10997 O O . PHE B 1 150 ? 14.279 11.457 -110.474 1.00 20.62 328 PHE B O 1
ATOM 11014 N N . SER B 1 151 ? 14.863 11.824 -108.331 1.00 18.10 329 SER B N 1
ATOM 11015 C CA . SER B 1 151 ? 14.938 13.264 -108.507 1.00 20.25 329 SER B CA 1
ATOM 11016 C C . SER B 1 151 ? 16.323 13.791 -108.159 1.00 21.34 329 SER B C 1
ATOM 11017 O O . SER B 1 151 ? 16.837 13.508 -107.075 1.00 20.68 329 SER B O 1
ATOM 11025 N N . ASN B 1 152 ? 16.897 14.564 -109.087 1.00 21.10 330 ASN B N 1
ATOM 11026 C CA . ASN B 1 152 ? 18.036 15.459 -108.830 1.00 17.76 330 ASN B CA 1
ATOM 11027 C C . ASN B 1 152 ? 19.333 14.715 -108.541 1.00 22.21 330 ASN B C 1
ATOM 11028 O O . ASN B 1 152 ? 20.216 15.259 -107.850 1.00 23.29 330 ASN B O 1
ATOM 11039 N N . ALA B 1 153 ? 19.481 13.510 -109.086 1.00 19.54 331 ALA B N 1
ATOM 11040 C CA . ALA B 1 153 ? 20.751 12.788 -108.952 1.00 22.03 331 ALA B CA 1
ATOM 11041 C C . ALA B 1 153 ? 21.863 13.533 -109.684 1.00 20.63 331 ALA B C 1
ATOM 11042 O O . ALA B 1 153 ? 21.638 14.102 -110.756 1.00 22.20 331 ALA B O 1
ATOM 11049 N N . THR B 1 154 ? 23.069 13.530 -109.091 1.00 22.29 332 THR B N 1
ATOM 11050 C CA . THR B 1 154 ? 24.268 14.081 -109.735 1.00 22.63 332 THR B CA 1
ATOM 11051 C C . THR B 1 154 ? 25.299 13.000 -110.051 1.00 28.26 332 THR B C 1
ATOM 11052 O O . THR B 1 154 ? 26.377 13.304 -110.579 1.00 25.66 332 THR B O 1
ATOM 11063 N N . SER B 1 155 ? 25.004 11.755 -109.722 1.00 25.35 333 SER B N 1
ATOM 11064 C CA . SER B 1 155 ? 25.744 10.634 -110.268 1.00 21.19 333 SER B CA 1
ATOM 11065 C C . SER B 1 155 ? 25.543 10.574 -111.772 1.00 23.16 333 SER B C 1
ATOM 11066 O O . SER B 1 155 ? 24.640 11.219 -112.343 1.00 22.87 333 SER B O 1
ATOM 11074 N N . THR B 1 156 ? 26.355 9.742 -112.424 1.00 21.38 334 THR B N 1
ATOM 11075 C CA . THR B 1 156 ? 26.195 9.595 -113.874 1.00 22.29 334 THR B CA 1
ATOM 11076 C C . THR B 1 156 ? 24.769 9.195 -114.228 1.00 20.77 334 THR B C 1
ATOM 11077 O O . THR B 1 156 ? 24.184 9.764 -115.148 1.00 20.98 334 THR B O 1
ATOM 11088 N N . ALA B 1 157 ? 24.190 8.238 -113.500 1.00 19.47 335 ALA B N 1
ATOM 11089 C CA . ALA B 1 157 ? 22.832 7.797 -113.741 1.00 18.24 335 ALA B CA 1
ATOM 11090 C C . ALA B 1 157 ? 22.046 7.824 -112.442 1.00 16.81 335 ALA B C 1
ATOM 11091 O O . ALA B 1 157 ? 22.615 7.689 -111.356 1.00 20.72 335 ALA B O 1
ATOM 11098 N N . ALA B 1 158 ? 20.719 7.961 -112.567 1.00 18.65 336 ALA B N 1
ATOM 11099 C CA . ALA B 1 158 ? 19.833 7.829 -111.422 1.00 20.35 336 ALA B CA 1
ATOM 11100 C C . ALA B 1 158 ? 19.427 6.375 -111.171 1.00 20.56 336 ALA B C 1
ATOM 11101 O O . ALA B 1 158 ? 19.138 6.010 -110.023 1.00 19.74 336 ALA B O 1
ATOM 11108 N N . PHE B 1 159 ? 19.370 5.556 -112.224 1.00 19.50 337 PHE B N 1
ATOM 11109 C CA . PHE B 1 159 ? 19.160 4.118 -112.111 1.00 16.81 337 PHE B CA 1
ATOM 11110 C C . PHE B 1 159 ? 20.167 3.435 -113.020 1.00 17.05 337 PHE B C 1
ATOM 11111 O O . PHE B 1 159 ? 20.138 3.629 -114.243 1.00 20.92 337 PHE B O 1
ATOM 11128 N N . LEU B 1 160 ? 21.080 2.681 -112.415 1.00 19.09 338 LEU B N 1
ATOM 11129 C CA . LEU B 1 160 ? 22.237 2.117 -113.103 1.00 18.98 338 LEU B CA 1
ATOM 11130 C C . LEU B 1 160 ? 22.199 0.602 -113.021 1.00 22.54 338 LEU B C 1
ATOM 11131 O O . LEU B 1 160 ? 22.022 0.040 -111.937 1.00 20.87 338 LEU B O 1
ATOM 11147 N N . MET B 1 161 ? 22.365 -0.046 -114.163 1.00 19.01 339 MET B N 1
ATOM 11148 C CA . MET B 1 161 ? 22.632 -1.482 -114.234 1.00 19.72 339 MET B CA 1
ATOM 11149 C C . MET B 1 161 ? 24.055 -1.668 -114.748 1.00 16.30 339 MET B C 1
ATOM 11150 O O . MET B 1 161 ? 24.357 -1.310 -115.890 1.00 23.41 339 MET B O 1
ATOM 11164 N N . GLN B 1 162 ? 24.917 -2.272 -113.932 1.00 20.32 340 GLN B N 1
ATOM 11165 C CA . GLN B 1 162 ? 26.301 -2.439 -114.347 1.00 18.59 340 GLN B CA 1
ATOM 11166 C C . GLN B 1 162 ? 26.996 -3.446 -113.442 1.00 23.92 340 GLN B C 1
ATOM 11167 O O . GLN B 1 162 ? 26.829 -3.403 -112.217 1.00 21.88 340 GLN B O 1
ATOM 11181 N N . ALA B 1 163 ? 27.790 -4.323 -114.058 1.00 24.02 341 ALA B N 1
ATOM 11182 C CA . ALA B 1 163 ? 28.554 -5.346 -113.346 1.00 25.63 341 ALA B CA 1
ATOM 11183 C C . ALA B 1 163 ? 27.666 -6.122 -112.378 1.00 23.57 341 ALA B C 1
ATOM 11184 O O . ALA B 1 163 ? 27.996 -6.298 -111.204 1.00 22.13 341 ALA B O 1
ATOM 11191 N N . MET B 1 164 ? 26.523 -6.585 -112.873 1.00 23.77 342 MET B N 1
ATOM 11192 C CA . MET B 1 164 ? 25.639 -7.351 -112.023 1.00 25.01 342 MET B CA 1
ATOM 11193 C C . MET B 1 164 ? 26.350 -8.647 -111.641 1.00 24.84 342 MET B C 1
ATOM 11194 O O . MET B 1 164 ? 27.108 -9.221 -112.433 1.00 21.97 342 MET B O 1
ATOM 11208 N N . THR B 1 165 ? 26.140 -9.069 -110.410 1.00 21.36 343 THR B N 1
ATOM 11209 C CA . THR B 1 165 ? 26.752 -10.281 -109.874 1.00 20.18 343 THR B CA 1
ATOM 11210 C C . THR B 1 165 ? 25.863 -11.511 -109.984 1.00 18.16 343 THR B C 1
ATOM 11211 O O . THR B 1 165 ? 26.281 -12.596 -109.580 1.00 22.87 343 THR B O 1
ATOM 11222 N N . SER B 1 166 ? 24.652 -11.371 -110.496 1.00 21.31 344 SER B N 1
ATOM 11223 C CA . SER B 1 166 ? 23.815 -12.523 -110.810 1.00 18.77 344 SER B CA 1
ATOM 11224 C C . SER B 1 166 ? 22.897 -12.087 -111.934 1.00 19.51 344 SER B C 1
ATOM 11225 O O . SER B 1 166 ? 22.638 -10.899 -112.119 1.00 18.51 344 SER B O 1
ATOM 11233 N N . GLU B 1 167 ? 22.401 -13.057 -112.678 1.00 18.85 345 GLU B N 1
ATOM 11234 C CA . GLU B 1 167 ? 21.499 -12.733 -113.772 1.00 20.95 345 GLU B CA 1
ATOM 11235 C C . GLU B 1 167 ? 20.233 -12.082 -113.241 1.00 23.19 345 GLU B C 1
ATOM 11236 O O . GLU B 1 167 ? 19.757 -12.399 -112.142 1.00 19.54 345 GLU B O 1
ATOM 11248 N N . GLY B 1 168 ? 19.718 -11.122 -114.012 1.00 19.54 346 GLY B N 1
ATOM 11249 C CA . GLY B 1 168 ? 18.637 -10.271 -113.569 1.00 18.27 346 GLY B CA 1
ATOM 11250 C C . GLY B 1 168 ? 17.390 -10.320 -114.416 1.00 16.95 346 GLY B C 1
ATOM 11251 O O . GLY B 1 168 ? 17.433 -10.672 -115.613 1.00 19.53 346 GLY B O 1
ATOM 11255 N N . THR B 1 169 ? 16.253 -9.993 -113.798 1.00 18.42 347 THR B N 1
ATOM 11256 C CA . THR B 1 169 ? 15.066 -9.572 -114.532 1.00 15.90 347 THR B CA 1
ATOM 11257 C C . THR B 1 169 ? 14.582 -8.257 -113.927 1.00 19.06 347 THR B C 1
ATOM 11258 O O . THR B 1 169 ? 14.742 -8.010 -112.730 1.00 18.67 347 THR B O 1
ATOM 11269 N N . LEU B 1 170 ? 13.980 -7.420 -114.753 1.00 17.72 348 LEU B N 1
ATOM 11270 C CA . LEU B 1 170 ? 13.586 -6.095 -114.289 1.00 19.48 348 LEU B CA 1
ATOM 11271 C C . LEU B 1 170 ? 12.225 -5.706 -114.843 1.00 18.11 348 LEU B C 1
ATOM 11272 O O . LEU B 1 170 ? 11.968 -5.863 -116.048 1.00 19.13 348 LEU B O 1
ATOM 11288 N N . ASP B 1 171 ? 11.353 -5.216 -113.958 1.00 17.27 349 ASP B N 1
ATOM 11289 C CA . ASP B 1 171 ? 10.170 -4.446 -114.359 1.00 15.02 349 ASP B CA 1
ATOM 11290 C C . ASP B 1 171 ? 10.320 -3.058 -113.749 1.00 18.36 349 ASP B C 1
ATOM 11291 O O . ASP B 1 171 ? 10.295 -2.906 -112.511 1.00 17.66 349 ASP B O 1
ATOM 11300 N N . PHE B 1 172 ? 10.491 -2.058 -114.609 1.00 16.72 350 PHE B N 1
ATOM 11301 C CA . PHE B 1 172 ? 10.716 -0.676 -114.210 1.00 18.37 350 PHE B CA 1
ATOM 11302 C C . PHE B 1 172 ? 9.606 0.141 -114.863 1.00 16.94 350 PHE B C 1
ATOM 11303 O O . PHE B 1 172 ? 9.690 0.479 -116.052 1.00 18.58 350 PHE B O 1
ATOM 11320 N N . SER B 1 173 ? 8.522 0.369 -114.125 1.00 17.77 351 SER B N 1
ATOM 11321 C CA . SER B 1 173 ? 7.295 0.893 -114.718 1.00 17.52 351 SER B CA 1
ATOM 11322 C C . SER B 1 173 ? 6.603 1.938 -113.840 1.00 19.09 351 SER B C 1
ATOM 11323 O O . SER B 1 173 ? 6.595 1.838 -112.617 1.00 18.35 351 SER B O 1
ATOM 11331 N N . TYR B 1 174 ? 5.993 2.931 -114.500 1.00 18.88 352 TYR B N 1
ATOM 11332 C CA . TYR B 1 174 ? 5.226 3.994 -113.840 1.00 13.44 352 TYR B CA 1
ATOM 11333 C C . TYR B 1 174 ? 6.072 4.742 -112.815 1.00 22.92 352 TYR B C 1
ATOM 11334 O O . TYR B 1 174 ? 5.583 5.196 -111.773 1.00 17.59 352 TYR B O 1
ATOM 11352 N N . ASN B 1 175 ? 7.347 4.934 -113.142 1.00 18.67 353 ASN B N 1
ATOM 11353 C CA . ASN B 1 175 ? 8.211 5.795 -112.360 1.00 15.49 353 ASN B CA 1
ATOM 11354 C C . ASN B 1 175 ? 8.371 7.147 -113.022 1.00 17.20 353 ASN B C 1
ATOM 11355 O O . ASN B 1 175 ? 8.151 7.308 -114.228 1.00 18.11 353 ASN B O 1
ATOM 11366 N N . GLU B 1 176 ? 8.781 8.125 -112.215 1.00 16.82 354 GLU B N 1
ATOM 11367 C CA . GLU B 1 176 ? 9.068 9.471 -112.704 1.00 19.10 354 GLU B CA 1
ATOM 11368 C C . GLU B 1 176 ? 10.518 9.776 -112.379 1.00 18.85 354 GLU B C 1
ATOM 11369 O O . GLU B 1 176 ? 10.989 9.467 -111.278 1.00 19.19 354 GLU B O 1
ATOM 11381 N N . MET B 1 177 ? 11.211 10.391 -113.330 1.00 16.02 355 MET B N 1
ATOM 11382 C CA . MET B 1 177 ? 12.643 10.698 -113.172 1.00 17.63 355 MET B CA 1
ATOM 11383 C C . MET B 1 177 ? 12.907 12.092 -113.706 1.00 17.57 355 MET B C 1
ATOM 11384 O O . MET B 1 177 ? 12.498 12.398 -114.825 1.00 20.21 355 MET B O 1
ATOM 11398 N N . TYR B 1 178 ? 13.605 12.930 -112.928 1.00 20.06 356 TYR B N 1
ATOM 11399 C CA . TYR B 1 178 ? 13.889 14.276 -113.417 1.00 17.68 356 TYR B CA 1
ATOM 11400 C C . TYR B 1 178 ? 15.079 14.886 -112.684 1.00 17.86 356 TYR B C 1
ATOM 11401 O O . TYR B 1 178 ? 15.475 14.442 -111.602 1.00 18.27 356 TYR B O 1
ATOM 11419 N N . GLY B 1 179 ? 15.615 15.937 -113.299 1.00 22.99 357 GLY B N 1
ATOM 11420 C CA . GLY B 1 179 ? 16.665 16.749 -112.700 1.00 23.70 357 GLY B CA 1
ATOM 11421 C C . GLY B 1 179 ? 18.018 16.083 -112.639 1.00 23.64 357 GLY B C 1
ATOM 11422 O O . GLY B 1 179 ? 18.922 16.605 -111.964 1.00 22.17 357 GLY B O 1
ATOM 11426 N N . CYS B 1 180 ? 18.179 14.962 -113.293 1.00 22.56 358 CYS B N 1
ATOM 11427 C CA . CYS B 1 180 ? 19.382 14.151 -113.177 1.00 24.45 358 CYS B CA 1
ATOM 11428 C C . CYS B 1 180 ? 20.298 14.352 -114.383 1.00 22.85 358 CYS B C 1
ATOM 11429 O O . CYS B 1 180 ? 20.085 15.243 -115.223 1.00 22.95 358 CYS B O 1
ATOM 11437 N N . LYS B 1 181 ? 21.350 13.515 -114.470 1.00 22.61 359 LYS B N 1
ATOM 11438 C CA . LYS B 1 181 ? 22.123 13.393 -115.711 1.00 23.76 359 LYS B CA 1
ATOM 11439 C C . LYS B 1 181 ? 21.498 12.302 -116.579 1.00 19.71 359 LYS B C 1
ATOM 11440 O O . LYS B 1 181 ? 20.409 12.506 -117.140 1.00 21.13 359 LYS B O 1
ATOM 11459 N N . TYR B 1 182 ? 22.126 11.134 -116.703 1.00 19.56 360 TYR B N 1
ATOM 11460 C CA . TYR B 1 182 ? 21.398 9.997 -117.257 1.00 16.62 360 TYR B CA 1
ATOM 11461 C C . TYR B 1 182 ? 20.281 9.610 -116.296 1.00 20.58 360 TYR B C 1
ATOM 11462 O O . TYR B 1 182 ? 20.468 9.646 -115.068 1.00 19.26 360 TYR B O 1
ATOM 11480 N N . ALA B 1 183 ? 19.132 9.240 -116.850 1.00 17.20 361 ALA B N 1
ATOM 11481 C CA . ALA B 1 183 ? 18.063 8.679 -116.011 1.00 17.59 361 ALA B CA 1
ATOM 11482 C C . ALA B 1 183 ? 18.315 7.184 -115.820 1.00 18.89 361 ALA B C 1
ATOM 11483 O O . ALA B 1 183 ? 18.807 6.766 -114.772 1.00 19.24 361 ALA B O 1
ATOM 11490 N N . ILE B 1 184 ? 18.050 6.393 -116.850 1.00 18.27 362 ILE B N 1
ATOM 11491 C CA . ILE B 1 184 ? 18.315 4.962 -116.864 1.00 16.38 362 ILE B CA 1
ATOM 11492 C C . ILE B 1 184 ? 19.565 4.685 -117.706 1.00 17.50 362 ILE B C 1
ATOM 11493 O O . ILE B 1 184 ? 19.598 4.993 -118.907 1.00 17.48 362 ILE B O 1
ATOM 11509 N N . LEU B 1 185 ? 20.546 4.019 -117.118 1.00 19.22 363 LEU B N 1
ATOM 11510 C CA . LEU B 1 185 ? 21.750 3.620 -117.853 1.00 15.66 363 LEU B CA 1
ATOM 11511 C C . LEU B 1 185 ? 22.118 2.188 -117.537 1.00 15.64 363 LEU B C 1
ATOM 11512 O O . LEU B 1 185 ? 22.214 1.824 -116.358 1.00 20.70 363 LEU B O 1
ATOM 11528 N N . GLN B 1 186 ? 22.398 1.401 -118.580 1.00 17.96 364 GLN B N 1
ATOM 11529 C CA . GLN B 1 186 ? 22.980 0.081 -118.422 1.00 15.56 364 GLN B CA 1
ATOM 11530 C C . GLN B 1 186 ? 24.316 0.023 -119.150 1.00 17.35 364 GLN B C 1
ATOM 11531 O O . GLN B 1 186 ? 24.430 0.457 -120.301 1.00 19.84 364 GLN B O 1
ATOM 11545 N N . GLN B 1 187 ? 25.308 -0.515 -118.479 1.00 19.13 365 GLN B N 1
ATOM 11546 C CA . GLN B 1 187 ? 26.580 -0.903 -119.089 1.00 16.64 365 GLN B CA 1
ATOM 11547 C C . GLN B 1 187 ? 26.661 -2.420 -118.995 1.00 21.78 365 GLN B C 1
ATOM 11548 O O . GLN B 1 187 ? 26.641 -2.961 -117.894 1.00 21.06 365 GLN B O 1
ATOM 11562 N N . GLY B 1 188 ? 26.738 -3.095 -120.147 1.00 21.58 366 GLY B N 1
ATOM 11563 C CA . GLY B 1 188 ? 26.482 -4.522 -120.199 1.00 19.30 366 GLY B CA 1
ATOM 11564 C C . GLY B 1 188 ? 27.528 -5.473 -119.653 1.00 23.49 366 GLY B C 1
ATOM 11565 O O . GLY B 1 188 ? 27.416 -6.675 -119.870 1.00 25.08 366 GLY B O 1
ATOM 11569 N N . THR B 1 189 ? 28.551 -4.976 -118.980 1.00 21.26 367 THR B N 1
ATOM 11570 C CA . THR B 1 189 ? 29.538 -5.857 -118.360 1.00 23.27 367 THR B CA 1
ATOM 11571 C C . THR B 1 189 ? 28.905 -6.624 -117.209 1.00 20.48 367 THR B C 1
ATOM 11572 O O . THR B 1 189 ? 27.990 -6.133 -116.538 1.00 26.43 367 THR B O 1
ATOM 11583 N N . GLY B 1 190 ? 29.402 -7.839 -116.971 1.00 24.35 368 GLY B N 1
ATOM 11584 C CA . GLY B 1 190 ? 28.939 -8.630 -115.844 1.00 22.84 368 GLY B CA 1
ATOM 11585 C C . GLY B 1 190 ? 27.831 -9.587 -116.225 1.00 21.11 368 GLY B C 1
ATOM 11586 O O . GLY B 1 190 ? 27.677 -9.954 -117.388 1.00 22.85 368 GLY B O 1
ATOM 11590 N N . GLU B 1 191 ? 27.045 -10.002 -115.232 1.00 20.56 369 GLU B N 1
ATOM 11591 C CA . GLU B 1 191 ? 25.989 -10.980 -115.515 1.00 20.62 369 GLU B CA 1
ATOM 11592 C C . GLU B 1 191 ? 24.824 -10.330 -116.268 1.00 19.71 369 GLU B C 1
ATOM 11593 O O . GLU B 1 191 ? 24.584 -9.129 -116.169 1.00 21.04 369 GLU B O 1
ATOM 11605 N N . VAL B 1 192 ? 24.102 -11.136 -117.030 1.00 21.35 370 VAL B N 1
ATOM 11606 C CA . VAL B 1 192 ? 23.181 -10.555 -117.998 1.00 18.76 370 VAL B CA 1
ATOM 11607 C C . VAL B 1 192 ? 21.803 -10.365 -117.382 1.00 17.61 370 VAL B C 1
ATOM 11608 O O . VAL B 1 192 ? 21.353 -11.113 -116.514 1.00 18.52 370 VAL B O 1
ATOM 11621 N N . MET B 1 193 ? 21.148 -9.306 -117.851 1.00 17.81 371 MET B N 1
ATOM 11622 C CA . MET B 1 193 ? 19.716 -9.128 -117.716 1.00 17.30 371 MET B CA 1
ATOM 11623 C C . MET B 1 193 ? 19.044 -9.986 -118.762 1.00 20.35 371 MET B C 1
ATOM 11624 O O . MET B 1 193 ? 19.226 -9.741 -119.962 1.00 21.57 371 MET B O 1
ATOM 11638 N N . THR B 1 194 ? 18.265 -10.975 -118.320 1.00 18.71 372 THR B N 1
ATOM 11639 C CA . THR B 1 194 ? 17.647 -11.898 -119.267 1.00 18.00 372 THR B CA 1
ATOM 11640 C C . THR B 1 194 ? 16.341 -11.340 -119.819 1.00 19.20 372 THR B C 1
ATOM 11641 O O . THR B 1 194 ? 15.951 -11.689 -120.928 1.00 20.03 372 THR B O 1
ATOM 11652 N N . TYR B 1 195 ? 15.651 -10.501 -119.052 1.00 16.66 373 TYR B N 1
ATOM 11653 C CA . TYR B 1 195 ? 14.366 -9.948 -119.442 1.00 15.25 373 TYR B CA 1
ATOM 11654 C C . TYR B 1 195 ? 14.198 -8.600 -118.769 1.00 18.55 373 TYR B C 1
ATOM 11655 O O . TYR B 1 195 ? 14.454 -8.463 -117.564 1.00 19.35 373 TYR B O 1
ATOM 11673 N N . GLY B 1 196 ? 13.770 -7.604 -119.537 1.00 15.74 374 GLY B N 1
ATOM 11674 C CA . GLY B 1 196 ? 13.487 -6.309 -118.942 1.00 16.92 374 GLY B CA 1
ATOM 11675 C C . GLY B 1 196 ? 12.325 -5.605 -119.608 1.00 17.48 374 GLY B C 1
ATOM 11676 O O . GLY B 1 196 ? 12.251 -5.561 -120.853 1.00 17.01 374 GLY B O 1
ATOM 11680 N N . ARG B 1 197 ? 11.396 -5.092 -118.801 1.00 15.89 375 ARG B N 1
ATOM 11681 C CA . ARG B 1 197 ? 10.329 -4.209 -119.253 1.00 13.52 375 ARG B CA 1
ATOM 11682 C C . ARG B 1 197 ? 10.567 -2.825 -118.654 1.00 17.25 375 ARG B C 1
ATOM 11683 O O . ARG B 1 197 ? 10.649 -2.671 -117.430 1.00 16.06 375 ARG B O 1
ATOM 11704 N N . TYR B 1 198 ? 10.658 -1.815 -119.522 1.00 16.29 376 TYR B N 1
ATOM 11705 C CA . TYR B 1 198 ? 10.756 -0.412 -119.109 1.00 18.03 376 TYR B CA 1
ATOM 11706 C C . TYR B 1 198 ? 9.502 0.273 -119.672 1.00 19.28 376 TYR B C 1
ATOM 11707 O O . TYR B 1 198 ? 9.474 0.592 -120.869 1.00 19.24 376 TYR B O 1
ATOM 11725 N N . SER B 1 199 ? 8.452 0.429 -118.867 1.00 16.81 377 SER B N 1
ATOM 11726 C CA . SER B 1 199 ? 7.172 0.868 -119.426 1.00 16.02 377 SER B CA 1
ATOM 11727 C C . SER B 1 199 ? 6.531 1.991 -118.624 1.00 18.34 377 SER B C 1
ATOM 11728 O O . SER B 1 199 ? 6.582 2.016 -117.391 1.00 17.20 377 SER B O 1
ATOM 11736 N N . ASN B 1 200 ? 5.901 2.904 -119.351 1.00 17.86 378 ASN B N 1
ATOM 11737 C CA . ASN B 1 200 ? 5.028 3.935 -118.764 1.00 15.46 378 ASN B CA 1
ATOM 11738 C C . ASN B 1 200 ? 5.747 4.839 -117.781 1.00 22.61 378 ASN B C 1
ATOM 11739 O O . ASN B 1 200 ? 5.149 5.345 -116.826 1.00 18.72 378 ASN B O 1
ATOM 11750 N N . ASN B 1 201 ? 7.026 5.075 -118.004 1.00 13.39 379 ASN B N 1
ATOM 11751 C CA . ASN B 1 201 ? 7.765 6.010 -117.178 1.00 16.74 379 ASN B CA 1
ATOM 11752 C C . ASN B 1 201 ? 7.662 7.422 -117.734 1.00 19.18 379 ASN B C 1
ATOM 11753 O O . ASN B 1 201 ? 7.393 7.635 -118.911 1.00 19.48 379 ASN B O 1
ATOM 11764 N N . TYR B 1 202 ? 7.923 8.390 -116.857 1.00 16.58 380 TYR B N 1
ATOM 11765 C CA . TYR B 1 202 ? 7.858 9.816 -117.189 1.00 15.77 380 TYR B CA 1
ATOM 11766 C C . TYR B 1 202 ? 9.212 10.394 -116.813 1.00 15.39 380 TYR B C 1
ATOM 11767 O O . TYR B 1 202 ? 9.540 10.503 -115.620 1.00 18.32 380 TYR B O 1
ATOM 11785 N N . ILE B 1 203 ? 10.002 10.726 -117.822 1.00 16.39 381 ILE B N 1
ATOM 11786 C CA . ILE B 1 203 ? 11.387 11.159 -117.634 1.00 12.31 381 ILE B CA 1
ATOM 11787 C C . ILE B 1 203 ? 11.533 12.537 -118.250 1.00 16.45 381 ILE B C 1
ATOM 11788 O O . ILE B 1 203 ? 11.280 12.707 -119.450 1.00 19.06 381 ILE B O 1
ATOM 11804 N N . HIS B 1 204 ? 11.950 13.526 -117.449 1.00 17.68 382 HIS B N 1
ATOM 11805 C CA . HIS B 1 204 ? 11.926 14.890 -117.977 1.00 16.66 382 HIS B CA 1
ATOM 11806 C C . HIS B 1 204 ? 12.983 15.758 -117.320 1.00 17.08 382 HIS B C 1
ATOM 11807 O O . HIS B 1 204 ? 13.350 15.576 -116.137 1.00 20.82 382 HIS B O 1
ATOM 11822 N N . ASP B 1 205 ? 13.492 16.701 -118.107 1.00 18.69 383 ASP B N 1
ATOM 11823 C CA . ASP B 1 205 ? 14.388 17.747 -117.619 1.00 18.76 383 ASP B CA 1
ATOM 11824 C C . ASP B 1 205 ? 15.684 17.142 -117.073 1.00 22.22 383 ASP B C 1
ATOM 11825 O O . ASP B 1 205 ? 16.020 17.260 -115.882 1.00 18.59 383 ASP B O 1
ATOM 11834 N N . ILE B 1 206 ? 16.422 16.515 -117.986 1.00 22.30 384 ILE B N 1
ATOM 11835 C CA . ILE B 1 206 ? 17.628 15.768 -117.652 1.00 19.41 384 ILE B CA 1
ATOM 11836 C C . ILE B 1 206 ? 18.779 16.252 -118.526 1.00 21.21 384 ILE B C 1
ATOM 11837 O O . ILE B 1 206 ? 18.588 16.929 -119.536 1.00 21.18 384 ILE B O 1
ATOM 11853 N N . LYS B 1 207 ? 19.987 15.876 -118.113 1.00 20.71 385 LYS B N 1
ATOM 11854 C CA . LYS B 1 207 ? 21.220 16.341 -118.751 1.00 17.94 385 LYS B CA 1
ATOM 11855 C C . LYS B 1 207 ? 22.048 15.215 -119.359 1.00 24.26 385 LYS B C 1
ATOM 11856 O O . LYS B 1 207 ? 23.138 15.471 -119.875 1.00 25.38 385 LYS B O 1
ATOM 11875 N N . GLY B 1 208 ? 21.559 13.979 -119.332 1.00 19.71 386 GLY B N 1
ATOM 11876 C CA . GLY B 1 208 ? 22.184 12.859 -119.991 1.00 19.62 386 GLY B CA 1
ATOM 11877 C C . GLY B 1 208 ? 21.160 12.165 -120.867 1.00 22.18 386 GLY B C 1
ATOM 11878 O O . GLY B 1 208 ? 20.206 12.772 -121.316 1.00 26.87 386 GLY B O 1
ATOM 11882 N N . ASP B 1 209 ? 21.349 10.853 -121.067 1.00 18.30 387 ASP B N 1
ATOM 11883 C CA . ASP B 1 209 ? 20.363 10.094 -121.831 1.00 16.97 387 ASP B CA 1
ATOM 11884 C C . ASP B 1 209 ? 19.166 9.737 -120.942 1.00 18.12 387 ASP B C 1
ATOM 11885 O O . ASP B 1 209 ? 19.309 9.540 -119.732 1.00 18.43 387 ASP B O 1
ATOM 11894 N N . ALA B 1 210 ? 18.000 9.578 -121.560 1.00 19.07 388 ALA B N 1
ATOM 11895 C CA . ALA B 1 210 ? 16.840 9.158 -120.780 1.00 20.54 388 ALA B CA 1
ATOM 11896 C C . ALA B 1 210 ? 16.882 7.657 -120.497 1.00 21.53 388 ALA B C 1
ATOM 11897 O O . ALA B 1 210 ? 16.749 7.226 -119.345 1.00 18.58 388 ALA B O 1
ATOM 11904 N N . ILE B 1 211 ? 17.068 6.842 -121.528 1.00 17.58 389 ILE B N 1
ATOM 11905 C CA . ILE B 1 211 ? 17.189 5.383 -121.370 1.00 15.42 389 ILE B CA 1
ATOM 11906 C C . ILE B 1 211 ? 18.302 4.943 -122.307 1.00 15.58 389 ILE B C 1
ATOM 11907 O O . ILE B 1 211 ? 18.135 4.983 -123.531 1.00 21.43 389 ILE B O 1
ATOM 11923 N N . GLU B 1 212 ? 19.420 4.503 -121.747 1.00 15.95 390 GLU B N 1
ATOM 11924 C CA . GLU B 1 212 ? 20.579 4.099 -122.546 1.00 17.33 390 GLU B CA 1
ATOM 11925 C C . GLU B 1 212 ? 21.039 2.729 -122.083 1.00 18.91 390 GLU B C 1
ATOM 11926 O O . GLU B 1 212 ? 21.494 2.581 -120.943 1.00 18.17 390 GLU B O 1
ATOM 11938 N N . LEU B 1 213 ? 20.964 1.741 -122.974 1.00 17.12 391 LEU B N 1
ATOM 11939 C CA . LEU B 1 213 ? 21.390 0.368 -122.660 1.00 16.88 391 LEU B CA 1
ATOM 11940 C C . LEU B 1 213 ? 22.559 0.045 -123.589 1.00 15.30 391 LEU B C 1
ATOM 11941 O O . LEU B 1 213 ? 22.368 -0.233 -124.783 1.00 17.78 391 LEU B O 1
ATOM 11957 N N . ASN B 1 214 ? 23.768 0.075 -123.032 1.00 19.74 392 ASN B N 1
ATOM 11958 C CA . ASN B 1 214 ? 25.008 0.098 -123.797 1.00 15.05 392 ASN B CA 1
ATOM 11959 C C . ASN B 1 214 ? 25.789 -1.216 -123.680 1.00 19.90 392 ASN B C 1
ATOM 11960 O O . ASN B 1 214 ? 25.939 -1.772 -122.592 1.00 21.75 392 ASN B O 1
ATOM 11971 N N . VAL B 1 215 ? 26.350 -1.656 -124.805 1.00 20.46 393 VAL B N 1
ATOM 11972 C CA . VAL B 1 215 ? 27.004 -2.948 -124.992 1.00 18.17 393 VAL B CA 1
ATOM 11973 C C . VAL B 1 215 ? 26.266 -4.070 -124.283 1.00 21.71 393 VAL B C 1
ATOM 11974 O O . VAL B 1 215 ? 26.849 -4.788 -123.458 1.00 18.00 393 VAL B O 1
ATOM 11987 N N . VAL B 1 216 ? 25.004 -4.273 -124.668 1.00 17.56 394 VAL B N 1
ATOM 11988 C CA . VAL B 1 216 ? 24.134 -5.278 -124.070 1.00 15.39 394 VAL B CA 1
ATOM 11989 C C . VAL B 1 216 ? 23.841 -6.416 -125.048 1.00 18.34 394 VAL B C 1
ATOM 11990 O O . VAL B 1 216 ? 22.817 -7.107 -124.946 1.00 19.92 394 VAL B O 1
ATOM 12003 N N . GLN B 1 217 ? 24.781 -6.679 -125.955 1.00 17.32 395 GLN B N 1
ATOM 12004 C CA . GLN B 1 217 ? 24.572 -7.707 -126.953 1.00 16.76 395 GLN B CA 1
ATOM 12005 C C . GLN B 1 217 ? 24.316 -9.084 -126.338 1.00 18.86 395 GLN B C 1
ATOM 12006 O O . GLN B 1 217 ? 23.577 -9.882 -126.930 1.00 19.11 395 GLN B O 1
ATOM 12020 N N . LYS B 1 218 ? 24.891 -9.379 -125.164 1.00 18.65 396 LYS B N 1
ATOM 12021 C CA . LYS B 1 218 ? 24.682 -10.679 -124.531 1.00 20.47 396 LYS B CA 1
ATOM 12022 C C . LYS B 1 218 ? 23.381 -10.755 -123.750 1.00 20.25 396 LYS B C 1
ATOM 12023 O O . LYS B 1 218 ? 23.036 -11.837 -123.250 1.00 19.24 396 LYS B O 1
ATOM 12042 N N . HIS B 1 219 ? 22.692 -9.633 -123.608 1.00 16.22 397 HIS B N 1
ATOM 12043 C CA . HIS B 1 219 ? 21.571 -9.502 -122.698 1.00 17.81 397 HIS B CA 1
ATOM 12044 C C . HIS B 1 219 ? 20.243 -9.681 -123.421 1.00 18.21 397 HIS B C 1
ATOM 12045 O O . HIS B 1 219 ? 20.157 -9.622 -124.651 1.00 19.67 397 HIS B O 1
ATOM 12059 N N . TYR B 1 220 ? 19.190 -9.834 -122.611 1.00 17.46 398 TYR B N 1
ATOM 12060 C CA . TYR B 1 220 ? 17.803 -9.753 -123.056 1.00 15.41 398 TYR B CA 1
ATOM 12061 C C . TYR B 1 220 ? 17.434 -10.891 -123.997 1.00 16.41 398 TYR B C 1
ATOM 12062 O O . TYR B 1 220 ? 16.600 -10.735 -124.892 1.00 17.78 398 TYR B O 1
ATOM 12080 N N . THR B 1 221 ? 18.026 -12.072 -123.762 1.00 14.49 399 THR B N 1
ATOM 12081 C CA . THR B 1 221 ? 17.648 -13.259 -124.514 1.00 19.63 399 THR B CA 1
ATOM 12082 C C . THR B 1 221 ? 16.146 -13.516 -124.466 1.00 19.56 399 THR B C 1
ATOM 12083 O O . THR B 1 221 ? 15.566 -13.959 -125.458 1.00 19.58 399 THR B O 1
ATOM 12094 N N . GLU B 1 222 ? 15.491 -13.191 -123.359 1.00 18.70 400 GLU B N 1
ATOM 12095 C CA . GLU B 1 222 ? 14.040 -13.388 -123.281 1.00 16.86 400 GLU B CA 1
ATOM 12096 C C . GLU B 1 222 ? 13.241 -12.096 -123.393 1.00 24.19 400 GLU B C 1
ATOM 12097 O O . GLU B 1 222 ? 12.046 -12.062 -123.046 1.00 21.77 400 GLU B O 1
ATOM 12109 N N . GLY B 1 223 ? 13.858 -11.034 -123.887 1.00 16.72 401 GLY B N 1
ATOM 12110 C CA . GLY B 1 223 ? 13.101 -9.882 -124.280 1.00 14.61 401 GLY B CA 1
ATOM 12111 C C . GLY B 1 223 ? 13.515 -8.603 -123.583 1.00 13.08 401 GLY B C 1
ATOM 12112 O O . GLY B 1 223 ? 13.693 -8.550 -122.366 1.00 16.12 401 GLY B O 1
ATOM 12116 N N . LEU B 1 224 ? 13.696 -7.569 -124.397 1.00 14.25 402 LEU B N 1
ATOM 12117 C CA . LEU B 1 224 ? 13.852 -6.197 -123.970 1.00 14.81 402 LEU B CA 1
ATOM 12118 C C . LEU B 1 224 ? 12.705 -5.401 -124.571 1.00 15.31 402 LEU B C 1
ATOM 12119 O O . LEU B 1 224 ? 12.580 -5.337 -125.799 1.00 14.17 402 LEU B O 1
ATOM 12135 N N . ILE B 1 225 ? 11.887 -4.807 -123.721 1.00 14.97 403 ILE B N 1
ATOM 12136 C CA . ILE B 1 225 ? 10.731 -4.028 -124.197 1.00 14.36 403 ILE B CA 1
ATOM 12137 C C . ILE B 1 225 ? 10.772 -2.660 -123.548 1.00 18.81 403 ILE B C 1
ATOM 12138 O O . ILE B 1 225 ? 10.676 -2.546 -122.316 1.00 15.63 403 ILE B O 1
ATOM 12154 N N . ILE B 1 226 ? 10.843 -1.620 -124.377 1.00 13.89 404 ILE B N 1
ATOM 12155 C CA . ILE B 1 226 ? 10.903 -0.229 -123.942 1.00 13.96 404 ILE B CA 1
ATOM 12156 C C . ILE B 1 226 ? 9.661 0.428 -124.526 1.00 14.03 404 ILE B C 1
ATOM 12157 O O . ILE B 1 226 ? 9.625 0.707 -125.731 1.00 15.07 404 ILE B O 1
ATOM 12173 N N . GLU B 1 227 ? 8.644 0.652 -123.699 1.00 15.68 405 GLU B N 1
ATOM 12174 C CA . GLU B 1 227 ? 7.295 0.912 -124.208 1.00 12.63 405 GLU B CA 1
ATOM 12175 C C . GLU B 1 227 ? 6.566 1.991 -123.427 1.00 14.73 405 GLU B C 1
ATOM 12176 O O . GLU B 1 227 ? 6.555 2.001 -122.195 1.00 15.78 405 GLU B O 1
ATOM 12188 N N . ASN B 1 228 ? 5.936 2.904 -124.170 1.00 16.19 406 ASN B N 1
ATOM 12189 C CA . ASN B 1 228 ? 5.018 3.898 -123.614 1.00 17.11 406 ASN B CA 1
ATOM 12190 C C . ASN B 1 228 ? 5.684 4.832 -122.597 1.00 16.70 406 ASN B C 1
ATOM 12191 O O . ASN B 1 228 ? 5.046 5.332 -121.674 1.00 16.43 406 ASN B O 1
ATOM 12202 N N . ASN B 1 229 ? 6.976 5.092 -122.755 1.00 14.94 407 ASN B N 1
ATOM 12203 C CA . ASN B 1 229 ? 7.647 6.086 -121.931 1.00 18.29 407 ASN B CA 1
ATOM 12204 C C . ASN B 1 229 ? 7.459 7.472 -122.526 1.00 16.15 407 ASN B C 1
ATOM 12205 O O . ASN B 1 229 ? 7.472 7.636 -123.752 1.00 15.07 407 ASN B O 1
ATOM 12216 N N . HIS B 1 230 ? 7.270 8.466 -121.640 1.00 15.84 408 HIS B N 1
ATOM 12217 C CA . HIS B 1 230 ? 7.072 9.855 -122.018 1.00 15.30 408 HIS B CA 1
ATOM 12218 C C . HIS B 1 230 ? 8.285 10.625 -121.526 1.00 17.16 408 HIS B C 1
ATOM 12219 O O . HIS B 1 230 ? 8.516 10.741 -120.308 1.00 20.76 408 HIS B O 1
ATOM 12233 N N . ILE B 1 231 ? 9.070 11.099 -122.486 1.00 18.99 409 ILE B N 1
ATOM 12234 C CA . ILE B 1 231 ? 10.345 11.764 -122.264 1.00 15.55 409 ILE B CA 1
ATOM 12235 C C . ILE B 1 231 ? 10.230 13.224 -122.746 1.00 18.16 409 ILE B C 1
ATOM 12236 O O . ILE B 1 231 ? 9.699 13.486 -123.831 1.00 17.74 409 ILE B O 1
ATOM 12252 N N . ALA B 1 232 ? 10.716 14.159 -121.941 1.00 18.21 410 ALA B N 1
ATOM 12253 C CA . ALA B 1 232 ? 10.694 15.569 -122.329 1.00 17.32 410 ALA B CA 1
ATOM 12254 C C . ALA B 1 232 ? 11.909 16.322 -121.797 1.00 18.57 410 ALA B C 1
ATOM 12255 O O . ALA B 1 232 ? 12.252 16.201 -120.619 1.00 20.23 410 ALA B O 1
ATOM 12262 N N . ASN B 1 233 ? 12.519 17.137 -122.662 1.00 19.39 411 ASN B N 1
ATOM 12263 C CA . ASN B 1 233 ? 13.579 18.086 -122.294 1.00 17.64 411 ASN B CA 1
ATOM 12264 C C . ASN B 1 233 ? 14.853 17.373 -121.879 1.00 21.14 411 ASN B C 1
ATOM 12265 O O . ASN B 1 233 ? 15.173 17.259 -120.694 1.00 21.58 411 ASN B O 1
ATOM 12276 N N . VAL B 1 234 ? 15.581 16.889 -122.873 1.00 19.93 412 VAL B N 1
ATOM 12277 C CA . VAL B 1 234 ? 16.836 16.163 -122.693 1.00 15.66 412 VAL B CA 1
ATOM 12278 C C . VAL B 1 234 ? 17.914 17.061 -123.276 1.00 16.16 412 VAL B C 1
ATOM 12279 O O . VAL B 1 234 ? 17.967 17.265 -124.501 1.00 22.80 412 VAL B O 1
ATOM 12292 N N . ASP B 1 235 ? 18.741 17.657 -122.417 1.00 23.36 413 ASP B N 1
ATOM 12293 C CA . ASP B 1 235 ? 19.660 18.713 -122.877 1.00 26.02 413 ASP B CA 1
ATOM 12294 C C . ASP B 1 235 ? 21.018 18.501 -122.221 1.00 26.69 413 ASP B C 1
ATOM 12295 O O . ASP B 1 235 ? 21.233 18.910 -121.082 1.00 20.83 413 ASP B O 1
ATOM 12304 N N . ALA B 1 236 ? 21.922 17.852 -122.954 1.00 24.00 414 ALA B N 1
ATOM 12305 C CA . ALA B 1 236 ? 23.253 17.524 -122.482 1.00 22.59 414 ALA B CA 1
ATOM 12306 C C . ALA B 1 236 ? 24.291 18.530 -122.960 1.00 26.54 414 ALA B C 1
ATOM 12307 O O . ALA B 1 236 ? 25.460 18.177 -123.126 1.00 27.35 414 ALA B O 1
ATOM 12314 N N . SER B 1 237 ? 23.871 19.752 -123.220 1.00 25.89 415 SER B N 1
ATOM 12315 C CA . SER B 1 237 ? 24.803 20.789 -123.647 1.00 28.57 415 SER B CA 1
ATOM 12316 C C . SER B 1 237 ? 25.957 20.875 -122.660 1.00 42.52 415 SER B C 1
ATOM 12317 O O . SER B 1 237 ? 25.751 20.905 -121.443 1.00 27.28 415 SER B O 1
ATOM 12325 N N . GLY B 1 238 ? 27.172 20.876 -123.194 1.00 33.50 416 GLY B N 1
ATOM 12326 C CA . GLY B 1 238 ? 28.353 20.988 -122.374 1.00 38.98 416 GLY B CA 1
ATOM 12327 C C . GLY B 1 238 ? 28.797 19.696 -121.748 1.00 52.77 416 GLY B C 1
ATOM 12328 O O . GLY B 1 238 ? 29.814 19.677 -121.044 1.00 30.26 416 GLY B O 1
ATOM 12332 N N . GLN B 1 239 ? 28.076 18.616 -121.979 1.00 34.75 417 GLN B N 1
ATOM 12333 C CA . GLN B 1 239 ? 28.425 17.334 -121.402 1.00 31.33 417 GLN B CA 1
ATOM 12334 C C . GLN B 1 239 ? 29.329 16.581 -122.386 1.00 33.31 417 GLN B C 1
ATOM 12335 O O . GLN B 1 239 ? 29.719 17.101 -123.441 1.00 37.29 417 GLN B O 1
ATOM 12349 N N . GLY B 1 240 ? 29.620 15.333 -122.068 1.00 31.35 418 GLY B N 1
ATOM 12350 C CA . GLY B 1 240 ? 30.549 14.535 -122.841 1.00 34.02 418 GLY B CA 1
ATOM 12351 C C . GLY B 1 240 ? 29.996 14.028 -124.152 1.00 42.20 418 GLY B C 1
ATOM 12352 O O . GLY B 1 240 ? 28.846 14.251 -124.537 1.00 29.78 418 GLY B O 1
ATOM 12356 N N . ALA B 1 241 ? 30.860 13.320 -124.864 1.00 29.83 419 ALA B N 1
ATOM 12357 C CA . ALA B 1 241 ? 30.520 12.858 -126.194 1.00 31.88 419 ALA B CA 1
ATOM 12358 C C . ALA B 1 241 ? 29.331 11.899 -126.145 1.00 30.72 419 ALA B C 1
ATOM 12359 O O . ALA B 1 241 ? 29.277 10.978 -125.312 1.00 26.14 419 ALA B O 1
ATOM 12366 N N . ASN B 1 242 ? 28.399 12.117 -127.068 1.00 23.34 420 ASN B N 1
ATOM 12367 C CA . ASN B 1 242 ? 27.210 11.306 -127.293 1.00 24.33 420 ASN B CA 1
ATOM 12368 C C . ASN B 1 242 ? 26.215 11.366 -126.151 1.00 25.51 420 ASN B C 1
ATOM 12369 O O . ASN B 1 242 ? 25.212 10.643 -126.191 1.00 23.53 420 ASN B O 1
ATOM 12380 N N . TRP B 1 243 ? 26.428 12.218 -125.160 1.00 22.29 421 TRP B N 1
ATOM 12381 C CA . TRP B 1 243 ? 25.386 12.461 -124.167 1.00 24.11 421 TRP B CA 1
ATOM 12382 C C . TRP B 1 243 ? 24.197 13.161 -124.818 1.00 19.24 421 TRP B C 1
ATOM 12383 O O . TRP B 1 243 ? 24.366 14.074 -125.633 1.00 21.65 421 TRP B O 1
ATOM 12404 N N . GLY B 1 244 ? 22.995 12.798 -124.387 1.00 21.25 422 GLY B N 1
ATOM 12405 C CA . GLY B 1 244 ? 21.797 13.483 -124.832 1.00 19.30 422 GLY B CA 1
ATOM 12406 C C . GLY B 1 244 ? 20.857 12.680 -125.712 1.00 20.76 422 GLY B C 1
ATOM 12407 O O . GLY B 1 244 ? 19.900 13.247 -126.237 1.00 21.99 422 GLY B O 1
ATOM 12411 N N . ILE B 1 245 ? 21.110 11.392 -125.891 1.00 20.73 423 ILE B N 1
ATOM 12412 C CA . ILE B 1 245 ? 20.189 10.520 -126.603 1.00 14.83 423 ILE B CA 1
ATOM 12413 C C . ILE B 1 245 ? 18.940 10.306 -125.775 1.00 18.56 423 ILE B C 1
ATOM 12414 O O . ILE B 1 245 ? 18.995 10.214 -124.541 1.00 20.18 423 ILE B O 1
ATOM 12430 N N . GLY B 1 246 ? 17.803 10.204 -126.446 1.00 15.59 424 GLY B N 1
ATOM 12431 C CA . GLY B 1 246 ? 16.568 9.861 -125.745 1.00 14.42 424 GLY B CA 1
ATOM 12432 C C . GLY B 1 246 ? 16.545 8.426 -125.258 1.00 18.02 424 GLY B C 1
ATOM 12433 O O . GLY B 1 246 ? 16.697 8.146 -124.064 1.00 19.50 424 GLY B O 1
ATOM 12437 N N . ILE B 1 247 ? 16.322 7.518 -126.199 1.00 15.97 425 ILE B N 1
ATOM 12438 C CA . ILE B 1 247 ? 16.353 6.077 -125.966 1.00 15.66 425 ILE B CA 1
ATOM 12439 C C . ILE B 1 247 ? 17.441 5.508 -126.873 1.00 13.56 425 ILE B C 1
ATOM 12440 O O . ILE B 1 247 ? 17.357 5.634 -128.110 1.00 17.76 425 ILE B O 1
ATOM 12456 N N . GLY B 1 248 ? 18.435 4.892 -126.266 1.00 16.74 426 GLY B N 1
ATOM 12457 C CA . GLY B 1 248 ? 19.539 4.294 -127.007 1.00 18.07 426 GLY B CA 1
ATOM 12458 C C . GLY B 1 248 ? 19.795 2.859 -126.604 1.00 18.72 426 GLY B C 1
ATOM 12459 O O . GLY B 1 248 ? 19.731 2.508 -125.421 1.00 16.87 426 GLY B O 1
ATOM 12463 N N . VAL B 1 249 ? 20.103 2.033 -127.595 1.00 16.34 427 VAL B N 1
ATOM 12464 C CA . VAL B 1 249 ? 20.418 0.621 -127.394 1.00 16.13 427 VAL B CA 1
ATOM 12465 C C . VAL B 1 249 ? 21.616 0.292 -128.269 1.00 19.19 427 VAL B C 1
ATOM 12466 O O . VAL B 1 249 ? 21.605 0.584 -129.477 1.00 17.54 427 VAL B O 1
ATOM 12479 N N . ALA B 1 250 ? 22.630 -0.357 -127.689 1.00 17.37 428 ALA B N 1
ATOM 12480 C CA . ALA B 1 250 ? 23.857 -0.618 -128.448 1.00 15.60 428 ALA B CA 1
ATOM 12481 C C . ALA B 1 250 ? 24.424 -2.009 -128.199 1.00 18.89 428 ALA B C 1
ATOM 12482 O O . ALA B 1 250 ? 24.534 -2.462 -127.049 1.00 18.54 428 ALA B O 1
ATOM 12489 N N . GLY B 1 251 ? 24.789 -2.678 -129.278 1.00 19.14 429 GLY B N 1
ATOM 12490 C CA . GLY B 1 251 ? 25.649 -3.838 -129.221 1.00 19.65 429 GLY B CA 1
ATOM 12491 C C . GLY B 1 251 ? 27.100 -3.420 -129.211 1.00 21.90 429 GLY B C 1
ATOM 12492 O O . GLY B 1 251 ? 27.458 -2.354 -128.705 1.00 20.41 429 GLY B O 1
ATOM 12496 N N . SER B 1 252 ? 27.937 -4.252 -129.795 1.00 18.91 430 SER B N 1
ATOM 12497 C CA . SER B 1 252 ? 29.377 -4.034 -129.772 1.00 19.36 430 SER B CA 1
ATOM 12498 C C . SER B 1 252 ? 30.007 -4.094 -131.149 1.00 26.13 430 SER B C 1
ATOM 12499 O O . SER B 1 252 ? 29.684 -4.959 -131.969 1.00 21.82 430 SER B O 1
ATOM 12507 N N . GLY B 1 253 ? 30.951 -3.179 -131.381 1.00 27.06 431 GLY B N 1
ATOM 12508 C CA . GLY B 1 253 ? 31.767 -3.242 -132.555 1.00 22.68 431 GLY B CA 1
ATOM 12509 C C . GLY B 1 253 ? 32.790 -4.348 -132.435 1.00 23.52 431 GLY B C 1
ATOM 12510 O O . GLY B 1 253 ? 32.896 -5.011 -131.403 1.00 22.07 431 GLY B O 1
ATOM 12514 N N . PRO B 1 254 ? 33.581 -4.545 -133.491 1.00 23.53 432 PRO B N 1
ATOM 12515 C CA . PRO B 1 254 ? 33.581 -3.722 -134.698 1.00 24.53 432 PRO B CA 1
ATOM 12516 C C . PRO B 1 254 ? 32.363 -3.947 -135.582 1.00 23.06 432 PRO B C 1
ATOM 12517 O O . PRO B 1 254 ? 31.800 -5.039 -135.628 1.00 20.03 432 PRO B O 1
ATOM 12528 N N . TYR B 1 255 ? 31.970 -2.887 -136.275 1.00 19.87 433 TYR B N 1
ATOM 12529 C CA . TYR B 1 255 ? 30.927 -2.996 -137.280 1.00 22.48 433 TYR B CA 1
ATOM 12530 C C . TYR B 1 255 ? 31.400 -3.873 -138.435 1.00 22.70 433 TYR B C 1
ATOM 12531 O O . TYR B 1 255 ? 32.593 -3.979 -138.712 1.00 23.93 433 TYR B O 1
ATOM 12549 N N . GLY B 1 256 ? 30.447 -4.489 -139.129 1.00 20.43 434 GLY B N 1
ATOM 12550 C CA . GLY B 1 256 ? 30.787 -5.205 -140.349 1.00 23.50 434 GLY B CA 1
ATOM 12551 C C . GLY B 1 256 ? 29.650 -6.084 -140.824 1.00 24.54 434 GLY B C 1
ATOM 12552 O O . GLY B 1 256 ? 28.950 -6.676 -140.007 1.00 19.89 434 GLY B O 1
ATOM 12556 N N . VAL B 1 257 ? 29.478 -6.217 -142.142 1.00 19.42 435 VAL B N 1
ATOM 12557 C CA . VAL B 1 257 ? 28.289 -6.901 -142.659 1.00 18.68 435 VAL B CA 1
ATOM 12558 C C . VAL B 1 257 ? 28.263 -8.364 -142.223 1.00 25.02 435 VAL B C 1
ATOM 12559 O O . VAL B 1 257 ? 27.184 -8.956 -142.076 1.00 23.87 435 VAL B O 1
ATOM 12572 N N . ASP B 1 258 ? 29.435 -8.965 -141.971 1.00 21.32 436 ASP B N 1
ATOM 12573 C CA A ASP B 1 258 ? 29.501 -10.395 -141.685 0.57 18.53 436 ASP B CA 1
ATOM 12574 C CA B ASP B 1 258 ? 29.545 -10.391 -141.699 0.43 24.96 436 ASP B CA 1
ATOM 12575 C C . ASP B 1 258 ? 30.000 -10.697 -140.278 1.00 21.47 436 ASP B C 1
ATOM 12576 O O . ASP B 1 258 ? 30.399 -11.827 -140.001 1.00 25.00 436 ASP B O 1
ATOM 12593 N N . VAL B 1 259 ? 29.991 -9.723 -139.375 1.00 22.55 437 VAL B N 1
ATOM 12594 C CA . VAL B 1 259 ? 30.454 -10.016 -138.023 1.00 21.02 437 VAL B CA 1
ATOM 12595 C C . VAL B 1 259 ? 29.416 -10.898 -137.335 1.00 17.91 437 VAL B C 1
ATOM 12596 O O . VAL B 1 259 ? 28.233 -10.907 -137.733 1.00 21.23 437 VAL B O 1
ATOM 12609 N N . PRO B 1 260 ? 29.814 -11.645 -136.305 1.00 21.95 438 PRO B N 1
ATOM 12610 C CA . PRO B 1 260 ? 28.913 -12.640 -135.706 1.00 24.27 438 PRO B CA 1
ATOM 12611 C C . PRO B 1 260 ? 27.665 -12.017 -135.080 1.00 19.66 438 PRO B C 1
ATOM 12612 O O . PRO B 1 260 ? 27.694 -10.913 -134.527 1.00 19.33 438 PRO B O 1
ATOM 12623 N N . ASP B 1 261 ? 26.567 -12.780 -135.125 1.00 21.30 439 ASP B N 1
ATOM 12624 C CA . ASP B 1 261 ? 25.317 -12.335 -134.503 1.00 24.37 439 ASP B CA 1
ATOM 12625 C C . ASP B 1 261 ? 25.500 -11.970 -133.026 1.00 17.67 439 ASP B C 1
ATOM 12626 O O . ASP B 1 261 ? 24.756 -11.147 -132.492 1.00 21.58 439 ASP B O 1
ATOM 12635 N N . SER B 1 262 ? 26.474 -12.584 -132.349 1.00 18.95 440 SER B N 1
ATOM 12636 C CA . SER B 1 262 ? 26.681 -12.339 -130.926 1.00 19.59 440 SER B CA 1
ATOM 12637 C C . SER B 1 262 ? 27.132 -10.915 -130.607 1.00 18.32 440 SER B C 1
ATOM 12638 O O . SER B 1 262 ? 27.099 -10.524 -129.443 1.00 21.28 440 SER B O 1
ATOM 12646 N N . GLN B 1 263 ? 27.554 -10.126 -131.595 1.00 18.49 441 GLN B N 1
ATOM 12647 C CA . GLN B 1 263 ? 27.901 -8.733 -131.340 1.00 18.31 441 GLN B CA 1
ATOM 12648 C C . GLN B 1 263 ? 26.697 -7.810 -131.292 1.00 18.82 441 GLN B C 1
ATOM 12649 O O . GLN B 1 263 ? 26.839 -6.654 -130.883 1.00 18.56 441 GLN B O 1
ATOM 12663 N N . TYR B 1 264 ? 25.530 -8.287 -131.707 1.00 18.14 442 TYR B N 1
ATOM 12664 C CA . TYR B 1 264 ? 24.355 -7.448 -131.836 1.00 16.37 442 TYR B CA 1
ATOM 12665 C C . TYR B 1 264 ? 23.423 -7.605 -130.637 1.00 17.74 442 TYR B C 1
ATOM 12666 O O . TYR B 1 264 ? 23.288 -8.693 -130.081 1.00 18.13 442 TYR B O 1
ATOM 12684 N N . VAL B 1 265 ? 22.754 -6.505 -130.262 1.00 16.10 443 VAL B N 1
ATOM 12685 C CA . VAL B 1 265 ? 21.609 -6.593 -129.362 1.00 18.27 443 VAL B CA 1
ATOM 12686 C C . VAL B 1 265 ? 20.424 -7.028 -130.201 1.00 14.98 443 VAL B C 1
ATOM 12687 O O . VAL B 1 265 ? 20.157 -6.432 -131.254 1.00 17.32 443 VAL B O 1
ATOM 12700 N N . ARG B 1 266 ? 19.705 -8.044 -129.744 1.00 15.06 444 ARG B N 1
ATOM 12701 C CA . ARG B 1 266 ? 18.741 -8.732 -130.589 1.00 15.95 444 ARG B CA 1
ATOM 12702 C C . ARG B 1 266 ? 17.365 -8.862 -129.940 1.00 17.71 444 ARG B C 1
ATOM 12703 O O . ARG B 1 266 ? 17.243 -8.954 -128.726 1.00 16.51 444 ARG B O 1
ATOM 12724 N N . ASN B 1 267 ? 16.331 -8.871 -130.787 1.00 15.03 445 ASN B N 1
ATOM 12725 C CA . ASN B 1 267 ? 14.954 -9.254 -130.416 1.00 13.38 445 ASN B CA 1
ATOM 12726 C C . ASN B 1 267 ? 14.259 -8.240 -129.522 1.00 19.44 445 ASN B C 1
ATOM 12727 O O . ASN B 1 267 ? 13.234 -8.552 -128.898 1.00 21.04 445 ASN B O 1
ATOM 12738 N N . PHE B 1 268 ? 14.722 -7.002 -129.496 1.00 17.39 446 PHE B N 1
ATOM 12739 C CA . PHE B 1 268 ? 14.127 -6.010 -128.637 1.00 14.20 446 PHE B CA 1
ATOM 12740 C C . PHE B 1 268 ? 13.098 -5.160 -129.392 1.00 13.31 446 PHE B C 1
ATOM 12741 O O . PHE B 1 268 ? 13.000 -5.187 -130.626 1.00 15.32 446 PHE B O 1
ATOM 12758 N N . SER B 1 269 ? 12.335 -4.372 -128.623 1.00 14.36 447 SER B N 1
ATOM 12759 C CA . SER B 1 269 ? 11.319 -3.503 -129.196 1.00 14.32 447 SER B CA 1
ATOM 12760 C C . SER B 1 269 ? 11.258 -2.167 -128.469 1.00 14.94 447 SER B C 1
ATOM 12761 O O . SER B 1 269 ? 11.341 -2.075 -127.231 1.00 16.22 447 SER B O 1
ATOM 12769 N N . ILE B 1 270 ? 11.118 -1.122 -129.267 1.00 14.40 448 ILE B N 1
ATOM 12770 C CA . ILE B 1 270 ? 10.989 0.247 -128.791 1.00 12.38 448 ILE B CA 1
ATOM 12771 C C . ILE B 1 270 ? 9.662 0.752 -129.343 1.00 12.82 448 ILE B C 1
ATOM 12772 O O . ILE B 1 270 ? 9.568 1.020 -130.553 1.00 14.17 448 ILE B O 1
ATOM 12788 N N . VAL B 1 271 ? 8.641 0.841 -128.487 1.00 13.78 449 VAL B N 1
ATOM 12789 C CA . VAL B 1 271 ? 7.242 0.918 -128.919 1.00 13.18 449 VAL B CA 1
ATOM 12790 C C . VAL B 1 271 ? 6.493 1.987 -128.136 1.00 13.04 449 VAL B C 1
ATOM 12791 O O . VAL B 1 271 ? 6.512 2.000 -126.900 1.00 15.83 449 VAL B O 1
ATOM 12804 N N . GLY B 1 272 ? 5.794 2.870 -128.852 1.00 13.65 450 GLY B N 1
ATOM 12805 C CA . GLY B 1 272 ? 4.829 3.743 -128.208 1.00 13.98 450 GLY B CA 1
ATOM 12806 C C . GLY B 1 272 ? 5.397 4.837 -127.343 1.00 15.41 450 GLY B C 1
ATOM 12807 O O . GLY B 1 272 ? 4.689 5.375 -126.483 1.00 18.00 450 GLY B O 1
ATOM 12811 N N . ASN B 1 273 ? 6.660 5.186 -127.529 1.00 14.89 451 ASN B N 1
ATOM 12812 C CA . ASN B 1 273 ? 7.296 6.195 -126.718 1.00 16.97 451 ASN B CA 1
ATOM 12813 C C . ASN B 1 273 ? 7.081 7.577 -127.323 1.00 15.74 451 ASN B C 1
ATOM 12814 O O . ASN B 1 273 ? 6.835 7.727 -128.522 1.00 17.40 451 ASN B O 1
ATOM 12825 N N . ARG B 1 274 ? 7.138 8.585 -126.462 1.00 13.08 452 ARG B N 1
ATOM 12826 C CA . ARG B 1 274 ? 7.023 9.987 -126.850 1.00 13.86 452 ARG B CA 1
ATOM 12827 C C . ARG B 1 274 ? 8.287 10.672 -126.372 1.00 18.48 452 ARG B C 1
ATOM 12828 O O . ARG B 1 274 ? 8.600 10.619 -125.175 1.00 17.29 452 ARG B O 1
ATOM 12849 N N . VAL B 1 275 ? 9.033 11.278 -127.293 1.00 14.16 453 VAL B N 1
ATOM 12850 C CA . VAL B 1 275 ? 10.316 11.879 -126.943 1.00 14.26 453 VAL B CA 1
ATOM 12851 C C . VAL B 1 275 ? 10.302 13.323 -127.442 1.00 16.16 453 VAL B C 1
ATOM 12852 O O . VAL B 1 275 ? 10.418 13.561 -128.657 1.00 19.21 453 VAL B O 1
ATOM 12865 N N . TYR B 1 276 ? 10.191 14.267 -126.520 1.00 14.82 454 TYR B N 1
ATOM 12866 C CA . TYR B 1 276 ? 10.005 15.690 -126.837 1.00 17.74 454 TYR B CA 1
ATOM 12867 C C . TYR B 1 276 ? 11.218 16.511 -126.432 1.00 21.93 454 TYR B C 1
ATOM 12868 O O . TYR B 1 276 ? 11.637 16.486 -125.267 1.00 19.19 454 TYR B O 1
ATOM 12886 N N . ASN B 1 277 ? 11.765 17.255 -127.393 1.00 19.09 455 ASN B N 1
ATOM 12887 C CA . ASN B 1 277 ? 12.833 18.221 -127.155 1.00 17.51 455 ASN B CA 1
ATOM 12888 C C . ASN B 1 277 ? 14.104 17.491 -126.718 1.00 19.15 455 ASN B C 1
ATOM 12889 O O . ASN B 1 277 ? 14.558 17.585 -125.569 1.00 20.58 455 ASN B O 1
ATOM 12900 N N . CYS B 1 278 ? 14.663 16.766 -127.661 1.00 18.15 456 CYS B N 1
ATOM 12901 C CA . CYS B 1 278 ? 15.827 15.925 -127.506 1.00 18.07 456 CYS B CA 1
ATOM 12902 C C . CYS B 1 278 ? 16.604 16.014 -128.813 1.00 19.41 456 CYS B C 1
ATOM 12903 O O . CYS B 1 278 ? 16.021 16.163 -129.889 1.00 19.03 456 CYS B O 1
ATOM 12911 N N . ARG B 1 279 ? 17.921 15.901 -128.731 1.00 18.28 457 ARG B N 1
ATOM 12912 C CA . ARG B 1 279 ? 18.702 16.080 -129.939 1.00 15.83 457 ARG B CA 1
ATOM 12913 C C . ARG B 1 279 ? 18.633 14.861 -130.852 1.00 22.04 457 ARG B C 1
ATOM 12914 O O . ARG B 1 279 ? 18.603 15.007 -132.079 1.00 20.59 457 ARG B O 1
ATOM 12935 N N . GLN B 1 280 ? 18.635 13.653 -130.288 1.00 17.00 458 GLN B N 1
ATOM 12936 C CA . GLN B 1 280 ? 18.588 12.418 -131.066 1.00 15.94 458 GLN B CA 1
ATOM 12937 C C . GLN B 1 280 ? 17.671 11.472 -130.292 1.00 17.47 458 GLN B C 1
ATOM 12938 O O . GLN B 1 280 ? 18.064 10.932 -129.262 1.00 16.93 458 GLN B O 1
ATOM 12952 N N . CYS B 1 281 ? 16.428 11.319 -130.758 1.00 15.36 459 CYS B N 1
ATOM 12953 C CA . CYS B 1 281 ? 15.409 10.803 -129.863 1.00 16.75 459 CYS B CA 1
ATOM 12954 C C . CYS B 1 281 ? 15.560 9.303 -129.647 1.00 15.05 459 CYS B C 1
ATOM 12955 O O . CYS B 1 281 ? 15.406 8.836 -128.520 1.00 18.34 459 CYS B O 1
ATOM 12963 N N . LEU B 1 282 ? 15.843 8.545 -130.720 1.00 16.53 460 LEU B N 1
ATOM 12964 C CA . LEU B 1 282 ? 15.952 7.090 -130.673 1.00 15.82 460 LEU B CA 1
ATOM 12965 C C . LEU B 1 282 ? 17.229 6.700 -131.419 1.00 17.60 460 LEU B C 1
ATOM 12966 O O . LEU B 1 282 ? 17.438 7.138 -132.556 1.00 19.48 460 LEU B O 1
ATOM 12982 N N . HIS B 1 283 ? 18.028 5.848 -130.812 1.00 15.66 461 HIS B N 1
ATOM 12983 C CA . HIS B 1 283 ? 19.352 5.484 -131.319 1.00 16.42 461 HIS B CA 1
ATOM 12984 C C . HIS B 1 283 ? 19.568 3.987 -131.153 1.00 17.89 461 HIS B C 1
ATOM 12985 O O . HIS B 1 283 ? 19.373 3.454 -130.058 1.00 18.59 461 HIS B O 1
ATOM 13000 N N . VAL B 1 284 ? 19.960 3.312 -132.245 1.00 17.17 462 VAL B N 1
ATOM 13001 C CA . VAL B 1 284 ? 20.425 1.930 -132.167 1.00 15.07 462 VAL B CA 1
ATOM 13002 C C . VAL B 1 284 ? 21.733 1.826 -132.933 1.00 18.01 462 VAL B C 1
ATOM 13003 O O . VAL B 1 284 ? 21.861 2.347 -134.046 1.00 17.90 462 VAL B O 1
ATOM 13016 N N . GLU B 1 285 ? 22.687 1.136 -132.356 1.00 18.03 463 GLU B N 1
ATOM 13017 C CA . GLU B 1 285 ? 23.867 0.713 -133.109 1.00 16.44 463 GLU B CA 1
ATOM 13018 C C . GLU B 1 285 ? 24.129 -0.756 -132.814 1.00 14.66 463 GLU B C 1
ATOM 13019 O O . GLU B 1 285 ? 23.950 -1.222 -131.686 1.00 16.23 463 GLU B O 1
ATOM 13031 N N . MET B 1 286 ? 24.564 -1.487 -133.831 1.00 19.05 464 MET B N 1
ATOM 13032 C CA . MET B 1 286 ? 24.791 -2.927 -133.696 1.00 16.33 464 MET B CA 1
ATOM 13033 C C . MET B 1 286 ? 23.572 -3.613 -133.079 1.00 20.93 464 MET B C 1
ATOM 13034 O O . MET B 1 286 ? 23.665 -4.367 -132.104 1.00 16.23 464 MET B O 1
ATOM 13048 N N . GLY B 1 287 ? 22.408 -3.309 -133.643 1.00 14.83 465 GLY B N 1
ATOM 13049 C CA . GLY B 1 287 ? 21.183 -4.028 -133.364 1.00 17.33 465 GLY B CA 1
ATOM 13050 C C . GLY B 1 287 ? 20.786 -4.927 -134.520 1.00 15.52 465 GLY B C 1
ATOM 13051 O O . GLY B 1 287 ? 21.014 -4.604 -135.694 1.00 16.18 465 GLY B O 1
ATOM 13055 N N . LYS B 1 288 ? 20.113 -6.020 -134.190 1.00 14.95 466 LYS B N 1
ATOM 13056 C CA . LYS B 1 288 ? 19.633 -6.968 -135.186 1.00 16.30 466 LYS B CA 1
ATOM 13057 C C . LYS B 1 288 ? 18.294 -7.554 -134.722 1.00 14.93 466 LYS B C 1
ATOM 13058 O O . LYS B 1 288 ? 18.108 -7.839 -133.539 1.00 15.88 466 LYS B O 1
ATOM 13077 N N . ASN B 1 289 ? 17.378 -7.764 -135.660 1.00 15.52 467 ASN B N 1
ATOM 13078 C CA . ASN B 1 289 ? 16.067 -8.370 -135.354 1.00 14.00 467 ASN B CA 1
ATOM 13079 C C . ASN B 1 289 ? 15.323 -7.574 -134.272 1.00 17.10 467 ASN B C 1
ATOM 13080 O O . ASN B 1 289 ? 14.965 -8.077 -133.216 1.00 16.72 467 ASN B O 1
ATOM 13091 N N . PHE B 1 290 ? 15.065 -6.308 -134.584 1.00 16.32 468 PHE B N 1
ATOM 13092 C CA . PHE B 1 290 ? 14.374 -5.446 -133.652 1.00 15.06 468 PHE B CA 1
ATOM 13093 C C . PHE B 1 290 ? 13.334 -4.630 -134.395 1.00 15.76 468 PHE B C 1
ATOM 13094 O O . PHE B 1 290 ? 13.360 -4.509 -135.624 1.00 16.51 468 PHE B O 1
ATOM 13111 N N . THR B 1 291 ? 12.428 -4.057 -133.618 1.00 15.86 469 THR B N 1
ATOM 13112 C CA . THR B 1 291 ? 11.329 -3.258 -134.128 1.00 11.35 469 THR B CA 1
ATOM 13113 C C . THR B 1 291 ? 11.242 -1.964 -133.365 1.00 14.31 469 THR B C 1
ATOM 13114 O O . THR B 1 291 ? 11.264 -1.968 -132.121 1.00 17.10 469 THR B O 1
ATOM 13125 N N . ILE B 1 292 ? 11.100 -0.874 -134.103 1.00 12.72 470 ILE B N 1
ATOM 13126 C CA . ILE B 1 292 ? 10.896 0.471 -133.568 1.00 11.12 470 ILE B CA 1
ATOM 13127 C C . ILE B 1 292 ? 9.514 0.898 -134.080 1.00 14.81 470 ILE B C 1
ATOM 13128 O O . ILE B 1 292 ? 9.349 1.183 -135.283 1.00 14.47 470 ILE B O 1
ATOM 13144 N N . ARG B 1 293 ? 8.506 0.867 -133.205 1.00 13.30 471 ARG B N 1
ATOM 13145 C CA . ARG B 1 293 ? 7.097 0.916 -133.606 1.00 14.51 471 ARG B CA 1
ATOM 13146 C C . ARG B 1 293 ? 6.312 2.023 -132.886 1.00 15.74 471 ARG B C 1
ATOM 13147 O O . ARG B 1 293 ? 6.318 2.112 -131.657 1.00 14.81 471 ARG B O 1
ATOM 13168 N N . ASP B 1 294 ? 5.624 2.846 -133.669 1.00 12.66 472 ASP B N 1
ATOM 13169 C CA . ASP B 1 294 ? 4.629 3.805 -133.193 1.00 12.80 472 ASP B CA 1
ATOM 13170 C C . ASP B 1 294 ? 5.187 4.737 -132.116 1.00 15.55 472 ASP B C 1
ATOM 13171 O O . ASP B 1 294 ? 4.657 4.860 -131.008 1.00 17.57 472 ASP B O 1
ATOM 13180 N N . ASN B 1 295 ? 6.261 5.432 -132.472 1.00 14.53 473 ASN B N 1
ATOM 13181 C CA . ASN B 1 295 ? 6.877 6.421 -131.597 1.00 14.38 473 ASN B CA 1
ATOM 13182 C C . ASN B 1 295 ? 6.598 7.813 -132.132 1.00 16.42 473 ASN B C 1
ATOM 13183 O O . ASN B 1 295 ? 6.314 7.998 -133.321 1.00 15.20 473 ASN B O 1
ATOM 13194 N N . GLU B 1 296 ? 6.652 8.779 -131.218 1.00 15.37 474 GLU B N 1
ATOM 13195 C CA . GLU B 1 296 ? 6.345 10.187 -131.503 1.00 13.52 474 GLU B CA 1
ATOM 13196 C C . GLU B 1 296 ? 7.518 11.000 -131.002 1.00 15.80 474 GLU B C 1
ATOM 13197 O O . GLU B 1 296 ? 7.827 10.949 -129.821 1.00 15.36 474 GLU B O 1
ATOM 13209 N N . VAL B 1 297 ? 8.185 11.740 -131.896 1.00 15.74 475 VAL B N 1
ATOM 13210 C CA . VAL B 1 297 ? 9.469 12.350 -131.570 1.00 16.56 475 VAL B CA 1
ATOM 13211 C C . VAL B 1 297 ? 9.535 13.793 -132.073 1.00 18.94 475 VAL B C 1
ATOM 13212 O O . VAL B 1 297 ? 9.046 14.119 -133.163 1.00 16.49 475 VAL B O 1
ATOM 13225 N N . TYR B 1 298 ? 10.170 14.652 -131.285 1.00 17.52 476 TYR B N 1
ATOM 13226 C CA . TYR B 1 298 ? 10.327 16.062 -131.614 1.00 14.00 476 TYR B CA 1
ATOM 13227 C C . TYR B 1 298 ? 11.787 16.435 -131.381 1.00 16.91 476 TYR B C 1
ATOM 13228 O O . TYR B 1 298 ? 12.138 16.949 -130.308 1.00 17.56 476 TYR B O 1
ATOM 13246 N N . PRO B 1 299 ? 12.654 16.170 -132.346 1.00 17.83 477 PRO B N 1
ATOM 13247 C CA . PRO B 1 299 ? 14.081 16.493 -132.182 1.00 16.03 477 PRO B CA 1
ATOM 13248 C C . PRO B 1 299 ? 14.314 18.000 -132.180 1.00 19.29 477 PRO B C 1
ATOM 13249 O O . PRO B 1 299 ? 13.495 18.771 -132.662 1.00 18.72 477 PRO B O 1
ATOM 13260 N N . ASN B 1 300 ? 15.481 18.413 -131.666 1.00 18.71 478 ASN B N 1
ATOM 13261 C CA . ASN B 1 300 ? 15.803 19.838 -131.575 1.00 19.88 478 ASN B CA 1
ATOM 13262 C C . ASN B 1 300 ? 17.311 20.025 -131.678 1.00 19.31 478 ASN B C 1
ATOM 13263 O O . ASN B 1 300 ? 18.056 19.555 -130.800 1.00 19.63 478 ASN B O 1
ATOM 13274 N N . THR B 1 301 ? 17.744 20.709 -132.743 1.00 21.32 479 THR B N 1
ATOM 13275 C CA . THR B 1 301 ? 19.166 21.009 -132.943 1.00 23.30 479 THR B CA 1
ATOM 13276 C C . THR B 1 301 ? 19.735 21.897 -131.843 1.00 27.35 479 THR B C 1
ATOM 13277 O O . THR B 1 301 ? 20.956 22.004 -131.718 1.00 26.28 479 THR B O 1
ATOM 13288 N N . ALA B 1 302 ? 18.885 22.553 -131.057 1.00 23.27 480 ALA B N 1
ATOM 13289 C CA . ALA B 1 302 ? 19.336 23.534 -130.072 1.00 25.62 480 ALA B CA 1
ATOM 13290 C C . ALA B 1 302 ? 19.778 22.929 -128.749 1.00 26.09 480 ALA B C 1
ATOM 13291 O O . ALA B 1 302 ? 20.426 23.629 -127.961 1.00 25.46 480 ALA B O 1
ATOM 13298 N N . VAL B 1 303 ? 19.479 21.657 -128.478 1.00 22.58 481 VAL B N 1
ATOM 13299 C CA . VAL B 1 303 ? 19.856 21.031 -127.221 1.00 20.82 481 VAL B CA 1
ATOM 13300 C C . VAL B 1 303 ? 21.033 20.086 -127.453 1.00 21.45 481 VAL B C 1
ATOM 13301 O O . VAL B 1 303 ? 21.326 19.659 -128.582 1.00 23.95 481 VAL B O 1
ATOM 13314 N N . SER B 1 304 ? 21.688 19.726 -126.357 1.00 20.89 482 SER B N 1
ATOM 13315 C CA . SER B 1 304 ? 22.866 18.837 -126.371 1.00 20.67 482 SER B CA 1
ATOM 13316 C C . SER B 1 304 ? 23.903 19.316 -127.375 1.00 22.95 482 SER B C 1
ATOM 13317 O O . SER B 1 304 ? 24.483 18.535 -128.137 1.00 26.99 482 SER B O 1
ATOM 13325 N N . THR B 1 305 ? 24.119 20.618 -127.394 1.00 30.37 483 THR B N 1
ATOM 13326 C CA . THR B 1 305 ? 25.147 21.169 -128.265 1.00 28.00 483 THR B CA 1
ATOM 13327 C C . THR B 1 305 ? 26.517 20.659 -127.832 1.00 33.17 483 THR B C 1
ATOM 13328 O O . THR B 1 305 ? 26.804 20.528 -126.640 1.00 29.43 483 THR B O 1
ATOM 13339 N N . GLY B 1 306 ? 27.356 20.340 -128.809 1.00 27.53 484 GLY B N 1
ATOM 13340 C CA . GLY B 1 306 ? 28.720 19.944 -128.527 1.00 29.74 484 GLY B CA 1
ATOM 13341 C C . GLY B 1 306 ? 28.961 18.476 -128.226 1.00 32.62 484 GLY B C 1
ATOM 13342 O O . GLY B 1 306 ? 30.125 18.086 -128.062 1.00 26.65 484 GLY B O 1
ATOM 13346 N N . THR B 1 307 ? 27.925 17.638 -128.140 1.00 27.13 485 THR B N 1
ATOM 13347 C CA . THR B 1 307 ? 28.172 16.246 -127.780 1.00 25.14 485 THR B CA 1
ATOM 13348 C C . THR B 1 307 ? 28.354 15.350 -128.995 1.00 24.88 485 THR B C 1
ATOM 13349 O O . THR B 1 307 ? 28.621 14.160 -128.827 1.00 28.42 485 THR B O 1
ATOM 13360 N N . GLY B 1 308 ? 28.263 15.898 -130.205 1.00 27.63 486 GLY B N 1
ATOM 13361 C CA . GLY B 1 308 ? 28.593 15.167 -131.411 1.00 25.33 486 GLY B CA 1
ATOM 13362 C C . GLY B 1 308 ? 27.462 14.342 -132.022 1.00 25.26 486 GLY B C 1
ATOM 13363 O O . GLY B 1 308 ? 27.720 13.524 -132.896 1.00 26.02 486 GLY B O 1
ATOM 13367 N N . LEU B 1 309 ? 26.233 14.509 -131.565 1.00 23.69 487 LEU B N 1
ATOM 13368 C CA . LEU B 1 309 ? 25.124 13.700 -132.070 1.00 21.43 487 LEU B CA 1
ATOM 13369 C C . LEU B 1 309 ? 24.539 14.313 -133.329 1.00 21.97 487 LEU B C 1
ATOM 13370 O O . LEU B 1 309 ? 24.395 15.530 -133.425 1.00 25.70 487 LEU B O 1
ATOM 13386 N N . THR B 1 310 ? 24.169 13.453 -134.281 1.00 24.62 488 THR B N 1
ATOM 13387 C CA . THR B 1 310 ? 23.415 13.885 -135.455 1.00 22.81 488 THR B CA 1
ATOM 13388 C C . THR B 1 310 ? 21.964 14.120 -135.039 1.00 25.98 488 THR B C 1
ATOM 13389 O O . THR B 1 310 ? 21.322 13.219 -134.500 1.00 23.26 488 THR B O 1
ATOM 13400 N N . THR B 1 311 ? 21.464 15.335 -135.238 1.00 20.16 489 THR B N 1
ATOM 13401 C CA . THR B 1 311 ? 20.085 15.624 -134.853 1.00 20.50 489 THR B CA 1
ATOM 13402 C C . THR B 1 311 ? 19.141 14.787 -135.705 1.00 22.57 489 THR B C 1
ATOM 13403 O O . THR B 1 311 ? 19.213 14.820 -136.933 1.00 19.65 489 THR B O 1
ATOM 13414 N N . CYS B 1 312 ? 18.230 14.071 -135.050 1.00 18.72 490 CYS B N 1
ATOM 13415 C CA . CYS B 1 312 ? 17.177 13.361 -135.744 1.00 15.84 490 CYS B CA 1
ATOM 13416 C C . CYS B 1 312 ? 16.255 12.661 -134.760 1.00 16.88 490 CYS B C 1
ATOM 13417 O O . CYS B 1 312 ? 16.484 12.680 -133.542 1.00 16.64 490 CYS B O 1
ATOM 13425 N N . GLY B 1 313 ? 15.209 12.034 -135.289 1.00 15.17 491 GLY B N 1
ATOM 13426 C CA . GLY B 1 313 ? 14.283 11.287 -134.462 1.00 16.77 491 GLY B CA 1
ATOM 13427 C C . GLY B 1 313 ? 14.680 9.840 -134.306 1.00 16.94 491 GLY B C 1
ATOM 13428 O O . GLY B 1 313 ? 14.519 9.269 -133.218 1.00 16.56 491 GLY B O 1
ATOM 13432 N N . VAL B 1 314 ? 15.227 9.253 -135.365 1.00 15.88 492 VAL B N 1
ATOM 13433 C CA . VAL B 1 314 ? 15.648 7.857 -135.379 1.00 14.43 492 VAL B CA 1
ATOM 13434 C C . VAL B 1 314 ? 17.015 7.790 -136.051 1.00 15.52 492 VAL B C 1
ATOM 13435 O O . VAL B 1 314 ? 17.137 8.145 -137.229 1.00 19.59 492 VAL B O 1
ATOM 13448 N N . ALA B 1 315 ? 18.029 7.310 -135.326 1.00 15.82 493 ALA B N 1
ATOM 13449 C CA . ALA B 1 315 ? 19.379 7.126 -135.849 1.00 13.94 493 ALA B CA 1
ATOM 13450 C C . ALA B 1 315 ? 19.801 5.677 -135.660 1.00 17.62 493 ALA B C 1
ATOM 13451 O O . ALA B 1 315 ? 19.847 5.187 -134.526 1.00 15.82 493 ALA B O 1
ATOM 13458 N N . LEU B 1 316 ? 20.074 4.985 -136.764 1.00 15.41 494 LEU B N 1
ATOM 13459 C CA . LEU B 1 316 ? 20.390 3.569 -136.722 1.00 12.46 494 LEU B CA 1
ATOM 13460 C C . LEU B 1 316 ? 21.694 3.357 -137.457 1.00 16.33 494 LEU B C 1
ATOM 13461 O O . LEU B 1 316 ? 21.837 3.804 -138.596 1.00 19.15 494 LEU B O 1
ATOM 13477 N N . TYR B 1 317 ? 22.645 2.686 -136.796 1.00 17.42 495 TYR B N 1
ATOM 13478 C CA . TYR B 1 317 ? 23.996 2.516 -137.309 1.00 17.92 495 TYR B CA 1
ATOM 13479 C C . TYR B 1 317 ? 24.336 1.035 -137.360 1.00 17.93 495 TYR B C 1
ATOM 13480 O O . TYR B 1 317 ? 24.349 0.350 -136.323 1.00 16.09 495 TYR B O 1
ATOM 13498 N N . GLY B 1 318 ? 24.649 0.544 -138.554 1.00 17.65 496 GLY B N 1
ATOM 13499 C CA . GLY B 1 318 ? 25.190 -0.785 -138.663 1.00 20.74 496 GLY B CA 1
ATOM 13500 C C . GLY B 1 318 ? 24.231 -1.896 -138.331 1.00 18.62 496 GLY B C 1
ATOM 13501 O O . GLY B 1 318 ? 24.672 -2.990 -138.010 1.00 18.75 496 GLY B O 1
ATOM 13505 N N . CYS B 1 319 ? 22.934 -1.653 -138.439 1.00 14.74 497 CYS B N 1
ATOM 13506 C CA . CYS B 1 319 ? 21.923 -2.610 -137.989 1.00 17.07 497 CYS B CA 1
ATOM 13507 C C . CYS B 1 319 ? 21.468 -3.521 -139.120 1.00 16.02 497 CYS B C 1
ATOM 13508 O O . CYS B 1 319 ? 21.559 -3.181 -140.317 1.00 18.01 497 CYS B O 1
ATOM 13516 N N . GLN B 1 320 ? 20.895 -4.659 -138.741 1.00 16.31 498 GLN B N 1
ATOM 13517 C CA . GLN B 1 320 ? 20.371 -5.601 -139.725 1.00 15.38 498 GLN B CA 1
ATOM 13518 C C . GLN B 1 320 ? 19.047 -6.188 -139.248 1.00 16.42 498 GLN B C 1
ATOM 13519 O O . GLN B 1 320 ? 18.760 -6.267 -138.045 1.00 15.49 498 GLN B O 1
ATOM 13533 N N . ASP B 1 321 ? 18.247 -6.623 -140.215 1.00 16.07 499 ASP B N 1
ATOM 13534 C CA . ASP B 1 321 ? 17.018 -7.359 -139.950 1.00 12.58 499 ASP B CA 1
ATOM 13535 C C . ASP B 1 321 ? 16.105 -6.582 -138.990 1.00 16.95 499 ASP B C 1
ATOM 13536 O O . ASP B 1 321 ? 15.756 -7.038 -137.904 1.00 19.67 499 ASP B O 1
ATOM 13545 N N . PHE B 1 322 ? 15.704 -5.389 -139.406 1.00 15.57 500 PHE B N 1
ATOM 13546 C CA . PHE B 1 322 ? 14.958 -4.536 -138.483 1.00 16.90 500 PHE B CA 1
ATOM 13547 C C . PHE B 1 322 ? 13.809 -3.860 -139.197 1.00 18.21 500 PHE B C 1
ATOM 13548 O O . PHE B 1 322 ? 13.754 -3.792 -140.423 1.00 15.44 500 PHE B O 1
ATOM 13565 N N . GLU B 1 323 ? 12.884 -3.343 -138.393 1.00 16.20 501 GLU B N 1
ATOM 13566 C CA . GLU B 1 323 ? 11.714 -2.632 -138.887 1.00 14.16 501 GLU B CA 1
ATOM 13567 C C . GLU B 1 323 ? 11.561 -1.324 -138.129 1.00 15.22 501 GLU B C 1
ATOM 13568 O O . GLU B 1 323 ? 11.669 -1.302 -136.891 1.00 16.26 501 GLU B O 1
ATOM 13580 N N . VAL B 1 324 ? 11.301 -0.249 -138.872 1.00 14.97 502 VAL B N 1
ATOM 13581 C CA . VAL B 1 324 ? 10.809 1.009 -138.315 1.00 13.45 502 VAL B CA 1
ATOM 13582 C C . VAL B 1 324 ? 9.403 1.178 -138.875 1.00 15.43 502 VAL B C 1
ATOM 13583 O O . VAL B 1 324 ? 9.230 1.317 -140.092 1.00 15.64 502 VAL B O 1
ATOM 13596 N N . ASP B 1 325 ? 8.404 1.130 -137.996 1.00 15.50 503 ASP B N 1
ATOM 13597 C CA . ASP B 1 325 ? 6.992 1.147 -138.390 1.00 12.69 503 ASP B CA 1
ATOM 13598 C C . ASP B 1 325 ? 6.216 2.113 -137.511 1.00 14.58 503 ASP B C 1
ATOM 13599 O O . ASP B 1 325 ? 5.970 1.824 -136.335 1.00 16.79 503 ASP B O 1
ATOM 13608 N N . GLY B 1 326 ? 5.836 3.251 -138.071 1.00 14.15 504 GLY B N 1
ATOM 13609 C CA . GLY B 1 326 ? 5.009 4.188 -137.334 1.00 17.07 504 GLY B CA 1
ATOM 13610 C C . GLY B 1 326 ? 5.818 5.255 -136.631 1.00 17.64 504 GLY B C 1
ATOM 13611 O O . GLY B 1 326 ? 6.388 5.030 -135.552 1.00 15.29 504 GLY B O 1
ATOM 13615 N N . LEU B 1 327 ? 5.871 6.427 -137.236 1.00 16.47 505 LEU B N 1
ATOM 13616 C CA . LEU B 1 327 ? 6.605 7.548 -136.661 1.00 14.38 505 LEU B CA 1
ATOM 13617 C C . LEU B 1 327 ? 5.867 8.837 -136.972 1.00 14.18 505 LEU B C 1
ATOM 13618 O O . LEU B 1 327 ? 5.481 9.067 -138.119 1.00 16.68 505 LEU B O 1
ATOM 13634 N N . THR B 1 328 ? 5.689 9.676 -135.942 1.00 15.43 506 THR B N 1
ATOM 13635 C CA . THR B 1 328 ? 5.100 11.000 -136.109 1.00 14.93 506 THR B CA 1
ATOM 13636 C C . THR B 1 328 ? 5.940 11.995 -135.329 1.00 15.42 506 THR B C 1
ATOM 13637 O O . THR B 1 328 ? 6.790 11.627 -134.500 1.00 15.80 506 THR B O 1
ATOM 13648 N N . GLY B 1 329 ? 5.692 13.267 -135.605 1.00 17.22 507 GLY B N 1
ATOM 13649 C CA . GLY B 1 329 ? 6.434 14.360 -135.012 1.00 17.15 507 GLY B CA 1
ATOM 13650 C C . GLY B 1 329 ? 7.112 15.235 -136.058 1.00 18.49 507 GLY B C 1
ATOM 13651 O O . GLY B 1 329 ? 6.912 15.085 -137.264 1.00 18.10 507 GLY B O 1
ATOM 13655 N N . TYR B 1 330 ? 7.922 16.168 -135.566 1.00 17.48 508 TYR B N 1
ATOM 13656 C CA . TYR B 1 330 ? 8.631 17.137 -136.393 1.00 18.44 508 TYR B CA 1
ATOM 13657 C C . TYR B 1 330 ? 9.700 17.782 -135.529 1.00 18.17 508 TYR B C 1
ATOM 13658 O O . TYR B 1 330 ? 9.687 17.652 -134.298 1.00 17.63 508 TYR B O 1
ATOM 13676 N N . LEU B 1 331 ? 10.641 18.457 -136.185 1.00 17.40 509 LEU B N 1
ATOM 13677 C CA . LEU B 1 331 ? 11.691 19.139 -135.457 1.00 19.56 509 LEU B CA 1
ATOM 13678 C C . LEU B 1 331 ? 11.220 20.474 -134.916 1.00 21.08 509 LEU B C 1
ATOM 13679 O O . LEU B 1 331 ? 10.469 21.216 -135.568 1.00 18.56 509 LEU B O 1
ATOM 13695 N N . LEU B 1 332 ? 11.723 20.810 -133.733 1.00 19.02 510 LEU B N 1
ATOM 13696 C CA . LEU B 1 332 ? 11.348 22.024 -133.027 1.00 20.30 510 LEU B CA 1
ATOM 13697 C C . LEU B 1 332 ? 12.128 23.246 -133.489 1.00 24.75 510 LEU B C 1
ATOM 13698 O O . LEU B 1 332 ? 11.632 24.364 -133.336 1.00 20.17 510 LEU B O 1
ATOM 13714 N N . ASN B 1 333 ? 13.317 23.058 -134.057 1.00 19.67 511 ASN B N 1
ATOM 13715 C CA . ASN B 1 333 ? 14.131 24.138 -134.591 1.00 25.23 511 ASN B CA 1
ATOM 13716 C C . ASN B 1 333 ? 13.623 24.584 -135.969 1.00 26.21 511 ASN B C 1
ATOM 13717 O O . ASN B 1 333 ? 12.763 23.956 -136.585 1.00 23.29 511 ASN B O 1
ATOM 13728 N N . ASP B 1 334 ? 14.202 25.669 -136.485 1.00 26.28 512 ASP B N 1
ATOM 13729 C CA . ASP B 1 334 ? 13.806 26.149 -137.804 1.00 25.24 512 ASP B CA 1
ATOM 13730 C C . ASP B 1 334 ? 14.288 25.193 -138.896 1.00 24.43 512 ASP B C 1
ATOM 13731 O O . ASP B 1 334 ? 15.410 24.665 -138.821 1.00 26.77 512 ASP B O 1
ATOM 13740 N N . PRO B 1 335 ? 13.492 24.979 -139.940 1.00 26.06 513 PRO B N 1
ATOM 13741 C CA . PRO B 1 335 ? 13.929 24.064 -141.013 1.00 26.78 513 PRO B CA 1
ATOM 13742 C C . PRO B 1 335 ? 15.259 24.431 -141.623 1.00 27.07 513 PRO B C 1
ATOM 13743 O O . PRO B 1 335 ? 15.936 23.555 -142.181 1.00 30.54 513 PRO B O 1
ATOM 13754 N N . SER B 1 336 ? 15.661 25.705 -141.561 1.00 28.99 514 SER B N 1
ATOM 13755 C CA . SER B 1 336 ? 16.941 26.087 -142.147 1.00 30.19 514 SER B CA 1
ATOM 13756 C C . SER B 1 336 ? 18.110 25.444 -141.425 1.00 38.10 514 SER B C 1
ATOM 13757 O O . SER B 1 336 ? 19.173 25.277 -142.029 1.00 33.35 514 SER B O 1
ATOM 13765 N N . VAL B 1 337 ? 17.952 25.070 -140.150 1.00 29.30 515 VAL B N 1
ATOM 13766 C CA . VAL B 1 337 ? 19.038 24.391 -139.452 1.00 26.18 515 VAL B CA 1
ATOM 13767 C C . VAL B 1 337 ? 19.083 22.919 -139.832 1.00 31.45 515 VAL B C 1
ATOM 13768 O O . VAL B 1 337 ? 20.131 22.403 -140.227 1.00 25.93 515 VAL B O 1
ATOM 13781 N N . SER B 1 338 ? 17.955 22.218 -139.699 1.00 21.62 516 SER B N 1
ATOM 13782 C CA . SER B 1 338 ? 17.859 20.821 -140.097 1.00 22.26 516 SER B CA 1
ATOM 13783 C C . SER B 1 338 ? 16.401 20.438 -140.234 1.00 19.43 516 SER B C 1
ATOM 13784 O O . SER B 1 338 ? 15.534 20.978 -139.530 1.00 21.91 516 SER B O 1
ATOM 13792 N N . THR B 1 339 ? 16.143 19.479 -141.127 1.00 22.23 517 THR B N 1
ATOM 13793 C CA . THR B 1 339 ? 14.875 18.768 -141.167 1.00 21.70 517 THR B CA 1
ATOM 13794 C C . THR B 1 339 ? 15.069 17.256 -141.029 1.00 18.26 517 THR B C 1
ATOM 13795 O O . THR B 1 339 ? 14.136 16.497 -141.301 1.00 19.11 517 THR B O 1
ATOM 13806 N N . ARG B 1 340 ? 16.252 16.809 -140.583 1.00 20.15 518 ARG B N 1
ATOM 13807 C CA . ARG B 1 340 ? 16.561 15.383 -140.549 1.00 20.84 518 ARG B CA 1
ATOM 13808 C C . ARG B 1 340 ? 15.752 14.665 -139.466 1.00 20.06 518 ARG B C 1
ATOM 13809 O O . ARG B 1 340 ? 15.856 14.996 -138.275 1.00 21.56 518 ARG B O 1
ATOM 13830 N N . MET B 1 341 ? 14.969 13.673 -139.870 1.00 17.61 519 MET B N 1
ATOM 13831 C CA . MET B 1 341 ? 14.182 12.872 -138.934 1.00 14.62 519 MET B CA 1
ATOM 13832 C C . MET B 1 341 ? 14.616 11.423 -138.851 1.00 17.63 519 MET B C 1
ATOM 13833 O O . MET B 1 341 ? 14.636 10.863 -137.749 1.00 19.51 519 MET B O 1
ATOM 13847 N N . VAL B 1 342 ? 14.922 10.769 -139.972 1.00 16.65 520 VAL B N 1
ATOM 13848 C CA . VAL B 1 342 ? 15.315 9.355 -139.976 1.00 16.77 520 VAL B CA 1
ATOM 13849 C C . VAL B 1 342 ? 16.687 9.286 -140.620 1.00 16.70 520 VAL B C 1
ATOM 13850 O O . VAL B 1 342 ? 16.874 9.765 -141.743 1.00 19.57 520 VAL B O 1
ATOM 13863 N N . PHE B 1 343 ? 17.650 8.698 -139.912 1.00 15.12 521 PHE B N 1
ATOM 13864 C CA . PHE B 1 343 ? 19.033 8.618 -140.380 1.00 15.69 521 PHE B CA 1
ATOM 13865 C C . PHE B 1 343 ? 19.502 7.182 -140.195 1.00 17.28 521 PHE B C 1
ATOM 13866 O O . PHE B 1 343 ? 19.678 6.734 -139.074 1.00 18.47 521 PHE B O 1
ATOM 13883 N N . ILE B 1 344 ? 19.682 6.470 -141.303 1.00 15.11 522 ILE B N 1
ATOM 13884 C CA . ILE B 1 344 ? 20.012 5.056 -141.295 1.00 16.72 522 ILE B CA 1
ATOM 13885 C C . ILE B 1 344 ? 21.319 4.936 -142.059 1.00 15.77 522 ILE B C 1
ATOM 13886 O O . ILE B 1 344 ? 21.386 5.296 -143.245 1.00 18.64 522 ILE B O 1
ATOM 13902 N N . ASP B 1 345 ? 22.365 4.471 -141.375 1.00 17.20 523 ASP B N 1
ATOM 13903 C CA . ASP B 1 345 ? 23.719 4.650 -141.880 1.00 16.04 523 ASP B CA 1
ATOM 13904 C C . ASP B 1 345 ? 24.579 3.443 -141.553 1.00 17.21 523 ASP B C 1
ATOM 13905 O O . ASP B 1 345 ? 24.252 2.608 -140.704 1.00 18.72 523 ASP B O 1
ATOM 13914 N N . TRP B 1 346 ? 25.685 3.354 -142.276 1.00 16.83 524 TRP B N 1
ATOM 13915 C CA . TRP B 1 346 ? 26.756 2.451 -141.910 1.00 17.95 524 TRP B CA 1
ATOM 13916 C C . TRP B 1 346 ? 27.367 2.880 -140.575 1.00 19.29 524 TRP B C 1
ATOM 13917 O O . TRP B 1 346 ? 27.279 4.042 -140.162 1.00 21.32 524 TRP B O 1
ATOM 13938 N N . GLY B 1 347 ? 28.015 1.927 -139.903 1.00 20.87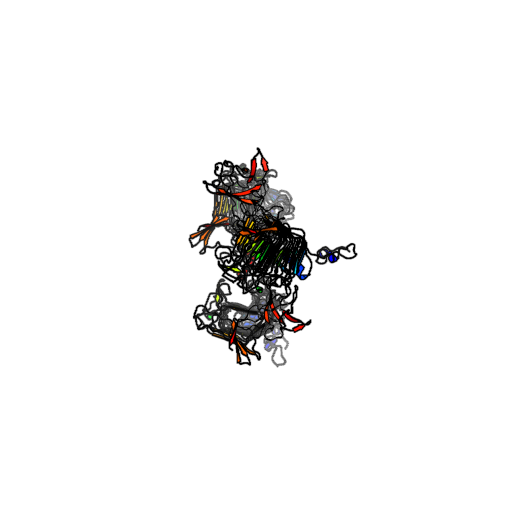 525 GLY B N 1
ATOM 13939 C CA . GLY B 1 347 ? 28.862 2.238 -138.775 1.00 23.08 525 GLY B CA 1
ATOM 13940 C C . GLY B 1 347 ? 30.242 2.671 -139.239 1.00 27.79 525 GLY B C 1
ATOM 13941 O O . GLY B 1 347 ? 30.526 2.783 -140.431 1.00 22.58 525 GLY B O 1
ATOM 13945 N N . VAL B 1 348 ? 31.114 2.915 -138.263 1.00 21.89 526 VAL B N 1
ATOM 13946 C CA . VAL B 1 348 ? 32.489 3.361 -138.524 1.00 24.01 526 VAL B CA 1
ATOM 13947 C C . VAL B 1 348 ? 33.423 2.622 -137.577 1.00 21.61 526 VAL B C 1
ATOM 13948 O O . VAL B 1 348 ? 33.172 2.568 -136.366 1.00 24.18 526 VAL B O 1
ATOM 13961 N N . ASN B 1 349 ? 34.488 2.038 -138.133 1.00 21.76 527 ASN B N 1
ATOM 13962 C CA . ASN B 1 349 ? 35.585 1.447 -137.371 1.00 24.90 527 ASN B CA 1
ATOM 13963 C C . ASN B 1 349 ? 36.845 2.266 -137.652 1.00 29.27 527 ASN B C 1
ATOM 13964 O O . ASN B 1 349 ? 37.344 2.257 -138.777 1.00 28.63 527 ASN B O 1
ATOM 13975 N N . ASN B 1 350 ? 37.371 2.946 -136.635 1.00 30.80 528 ASN B N 1
ATOM 13976 C CA . ASN B 1 350 ? 38.660 3.636 -136.761 1.00 29.47 528 ASN B CA 1
ATOM 13977 C C . ASN B 1 350 ? 38.734 4.456 -138.050 1.00 28.52 528 ASN B C 1
ATOM 13978 O O . ASN B 1 350 ? 39.667 4.337 -138.843 1.00 33.54 528 ASN B O 1
ATOM 13989 N N . GLY B 1 351 ? 37.709 5.282 -138.264 1.00 34.40 529 GLY B N 1
ATOM 13990 C CA . GLY B 1 351 ? 37.696 6.215 -139.367 1.00 35.31 529 GLY B CA 1
ATOM 13991 C C . GLY B 1 351 ? 37.303 5.655 -140.715 1.00 37.42 529 GLY B C 1
ATOM 13992 O O . GLY B 1 351 ? 37.334 6.398 -141.697 1.00 35.08 529 GLY B O 1
ATOM 13996 N N . ARG B 1 352 ? 36.934 4.377 -140.806 1.00 28.84 530 ARG B N 1
ATOM 13997 C CA . ARG B 1 352 ? 36.480 3.776 -142.049 1.00 27.36 530 ARG B CA 1
ATOM 13998 C C . ARG B 1 352 ? 35.042 3.289 -141.882 1.00 24.08 530 ARG B C 1
ATOM 13999 O O . ARG B 1 352 ? 34.707 2.667 -140.867 1.00 26.58 530 ARG B O 1
ATOM 14020 N N . TYR B 1 353 ? 34.211 3.547 -142.882 1.00 26.93 531 TYR B N 1
ATOM 14021 C CA . TYR B 1 353 ? 32.842 3.039 -142.848 1.00 22.75 531 TYR B CA 1
ATOM 14022 C C . TYR B 1 353 ? 32.848 1.513 -142.937 1.00 26.17 531 TYR B C 1
ATOM 14023 O O . TYR B 1 353 ? 33.654 0.915 -143.646 1.00 25.88 531 TYR B O 1
ATOM 14041 N N . ALA B 1 354 ? 31.935 0.888 -142.197 1.00 23.70 532 ALA B N 1
ATOM 14042 C CA . ALA B 1 354 ? 31.795 -0.562 -142.158 1.00 20.54 532 ALA B CA 1
ATOM 14043 C C . ALA B 1 354 ? 30.409 -0.884 -141.614 1.00 20.27 532 ALA B C 1
ATOM 14044 O O . ALA B 1 354 ? 29.895 -0.158 -140.767 1.00 18.72 532 ALA B O 1
ATOM 14051 N N . GLY B 1 355 ? 29.827 -1.979 -142.092 1.00 20.93 533 GLY B N 1
ATOM 14052 C CA . GLY B 1 355 ? 28.549 -2.426 -141.594 1.00 17.04 533 GLY B CA 1
ATOM 14053 C C . GLY B 1 355 ? 27.387 -1.669 -142.185 1.00 16.21 533 GLY B C 1
ATOM 14054 O O . GLY B 1 355 ? 26.722 -0.859 -141.514 1.00 19.42 533 GLY B O 1
ATOM 14058 N N . PRO B 1 356 ? 27.095 -1.935 -143.457 1.00 21.40 534 PRO B N 1
ATOM 14059 C CA . PRO B 1 356 ? 25.923 -1.362 -144.070 1.00 21.15 534 PRO B CA 1
ATOM 14060 C C . PRO B 1 356 ? 24.669 -1.879 -143.391 1.00 18.43 534 PRO B C 1
ATOM 14061 O O . PRO B 1 356 ? 24.591 -3.064 -143.022 1.00 17.24 534 PRO B O 1
ATOM 14072 N N . PRO B 1 357 ? 23.661 -1.037 -143.234 1.00 16.38 535 PRO B N 1
ATOM 14073 C CA . PRO B 1 357 ? 22.343 -1.552 -142.842 1.00 16.65 535 PRO B CA 1
ATOM 14074 C C . PRO B 1 357 ? 21.787 -2.421 -143.950 1.00 16.84 535 PRO B C 1
ATOM 14075 O O . PRO B 1 357 ? 21.821 -2.047 -145.128 1.00 18.43 535 PRO B O 1
ATOM 14086 N N . ILE B 1 358 ? 21.339 -3.613 -143.581 1.00 17.44 536 ILE B N 1
ATOM 14087 C CA . ILE B 1 358 ? 20.762 -4.520 -144.571 1.00 15.43 536 ILE B CA 1
ATOM 14088 C C . ILE B 1 358 ? 19.535 -5.209 -143.988 1.00 17.47 536 ILE B C 1
ATOM 14089 O O . ILE B 1 358 ? 19.387 -5.347 -142.778 1.00 17.59 536 ILE B O 1
ATOM 14105 N N . ASN B 1 359 ? 18.658 -5.634 -144.895 1.00 13.33 537 ASN B N 1
ATOM 14106 C CA . ASN B 1 359 ? 17.453 -6.408 -144.601 1.00 12.83 537 ASN B CA 1
ATOM 14107 C C . ASN B 1 359 ? 16.541 -5.635 -143.638 1.00 15.59 537 ASN B C 1
ATOM 14108 O O . ASN B 1 359 ? 16.398 -5.957 -142.455 1.00 16.44 537 ASN B O 1
ATOM 14119 N N . PHE B 1 360 ? 15.926 -4.597 -144.176 1.00 16.96 538 PHE B N 1
ATOM 14120 C CA . PHE B 1 360 ? 15.105 -3.740 -143.320 1.00 15.41 538 PHE B CA 1
ATOM 14121 C C . PHE B 1 360 ? 13.858 -3.266 -144.032 1.00 14.65 538 PHE B C 1
ATOM 14122 O O . PHE B 1 360 ? 13.759 -3.255 -145.255 1.00 16.19 538 PHE B O 1
ATOM 14139 N N . THR B 1 361 ? 12.897 -2.843 -143.215 1.00 13.55 539 THR B N 1
ATOM 14140 C CA . THR B 1 361 ? 11.580 -2.426 -143.665 1.00 13.88 539 THR B CA 1
ATOM 14141 C C . THR B 1 361 ? 11.276 -1.131 -142.926 1.00 17.92 539 THR B C 1
ATOM 14142 O O . THR B 1 361 ? 11.322 -1.101 -141.691 1.00 17.00 539 THR B O 1
ATOM 14153 N N . ILE B 1 362 ? 10.983 -0.082 -143.685 1.00 15.52 540 ILE B N 1
ATOM 14154 C CA . ILE B 1 362 ? 10.677 1.253 -143.167 1.00 16.53 540 ILE B CA 1
ATOM 14155 C C . ILE B 1 362 ? 9.259 1.579 -143.624 1.00 14.02 540 ILE B C 1
ATOM 14156 O O . ILE B 1 362 ? 9.001 1.642 -144.832 1.00 17.39 540 ILE B O 1
ATOM 14172 N N . LYS B 1 363 ? 8.336 1.779 -142.679 1.00 15.49 541 LYS B N 1
ATOM 14173 C CA . LYS B 1 363 ? 6.956 2.026 -143.115 1.00 14.04 541 LYS B CA 1
ATOM 14174 C C . LYS B 1 363 ? 6.189 2.923 -142.154 1.00 15.24 541 LYS B C 1
ATOM 14175 O O . LYS B 1 363 ? 6.542 3.074 -140.983 1.00 15.53 541 LYS B O 1
ATOM 14194 N N . ASN B 1 364 ? 5.147 3.553 -142.697 1.00 14.67 542 ASN B N 1
ATOM 14195 C CA . ASN B 1 364 ? 4.221 4.373 -141.912 1.00 14.19 542 ASN B CA 1
ATOM 14196 C C . ASN B 1 364 ? 4.928 5.504 -141.179 1.00 16.12 542 ASN B C 1
ATOM 14197 O O . ASN B 1 364 ? 4.776 5.685 -139.976 1.00 17.84 542 ASN B O 1
ATOM 14208 N N . LEU B 1 365 ? 5.725 6.273 -141.927 1.00 18.01 543 LEU B N 1
ATOM 14209 C CA . LEU B 1 365 ? 6.372 7.470 -141.396 1.00 15.96 543 LEU B CA 1
ATOM 14210 C C . LEU B 1 365 ? 5.519 8.671 -141.836 1.00 18.66 543 LEU B C 1
ATOM 14211 O O . LEU B 1 365 ? 5.422 8.970 -143.032 1.00 20.82 543 LEU B O 1
ATOM 14227 N N . ASP B 1 366 ? 4.857 9.322 -140.887 1.00 16.32 544 ASP B N 1
ATOM 14228 C CA A ASP B 1 366 ? 3.995 10.484 -141.192 0.61 22.98 544 ASP B CA 1
ATOM 14229 C CA B ASP B 1 366 ? 4.010 10.474 -141.166 0.39 9.37 544 ASP B CA 1
ATOM 14230 C C . ASP B 1 366 ? 4.708 11.715 -140.632 1.00 13.11 544 ASP B C 1
ATOM 14231 O O . ASP B 1 366 ? 4.459 12.186 -139.511 1.00 16.00 544 ASP B O 1
ATOM 14248 N N . ILE B 1 367 ? 5.630 12.233 -141.439 1.00 17.58 545 ILE B N 1
ATOM 14249 C CA . ILE B 1 367 ? 6.581 13.253 -141.046 1.00 16.00 545 ILE B CA 1
ATOM 14250 C C . ILE B 1 367 ? 6.746 14.196 -142.237 1.00 15.05 545 ILE B C 1
ATOM 14251 O O . ILE B 1 367 ? 7.871 14.407 -142.726 1.00 18.01 545 ILE B O 1
ATOM 14267 N N . PRO B 1 368 ? 5.665 14.810 -142.713 1.00 15.02 546 PRO B N 1
ATOM 14268 C CA . PRO B 1 368 ? 5.743 15.527 -144.009 1.00 15.24 546 PRO B CA 1
ATOM 14269 C C . PRO B 1 368 ? 6.746 16.665 -144.043 1.00 17.63 546 PRO B C 1
ATOM 14270 O O . PRO B 1 368 ? 7.270 16.977 -145.113 1.00 19.57 546 PRO B O 1
ATOM 14281 N N . GLU B 1 369 ? 7.037 17.288 -142.914 1.00 17.97 547 GLU B N 1
ATOM 14282 C CA . GLU B 1 369 ? 7.994 18.381 -142.890 1.00 17.40 547 GLU B CA 1
ATOM 14283 C C . GLU B 1 369 ? 9.441 17.915 -142.848 1.00 19.81 547 GLU B C 1
ATOM 14284 O O . GLU B 1 369 ? 10.343 18.756 -143.011 1.00 18.39 547 GLU B O 1
ATOM 14296 N N . SER B 1 370 ? 9.689 16.630 -142.596 1.00 17.66 548 SER B N 1
ATOM 14297 C CA . SER B 1 370 ? 11.003 16.164 -142.183 1.00 18.57 548 SER B CA 1
ATOM 14298 C C . SER B 1 370 ? 11.531 15.093 -143.135 1.00 21.77 548 SER B C 1
ATOM 14299 O O . SER B 1 370 ? 10.778 14.458 -143.882 1.00 17.33 548 SER B O 1
ATOM 14307 N N . SER B 1 371 ? 12.830 14.865 -143.066 1.00 19.12 549 SER B N 1
ATOM 14308 C CA . SER B 1 371 ? 13.521 14.148 -144.127 1.00 14.82 549 SER B CA 1
ATOM 14309 C C . SER B 1 371 ? 14.053 12.798 -143.670 1.00 15.35 549 SER B C 1
ATOM 14310 O O . SER B 1 371 ? 14.283 12.535 -142.474 1.00 16.73 549 SER B O 1
ATOM 14318 N N . ILE B 1 372 ? 14.258 11.948 -144.663 1.00 16.44 550 ILE B N 1
ATOM 14319 C CA . ILE B 1 372 ? 14.755 10.581 -144.485 1.00 14.84 550 ILE B CA 1
ATOM 14320 C C . ILE B 1 372 ? 16.082 10.481 -145.221 1.00 18.42 550 ILE B C 1
ATOM 14321 O O . ILE B 1 372 ? 16.170 10.868 -146.393 1.00 19.93 550 ILE B O 1
ATOM 14337 N N . GLU B 1 373 ? 17.111 9.951 -144.551 1.00 17.12 551 GLU B N 1
ATOM 14338 C CA A GLU B 1 373 ? 18.397 9.714 -145.194 0.46 14.20 551 GLU B CA 1
ATOM 14339 C CA B GLU B 1 373 ? 18.410 9.718 -145.175 0.54 17.07 551 GLU B CA 1
ATOM 14340 C C . GLU B 1 373 ? 18.835 8.291 -144.890 1.00 17.95 551 GLU B C 1
ATOM 14341 O O . GLU B 1 373 ? 19.024 7.936 -143.723 1.00 17.79 551 GLU B O 1
ATOM 14364 N N . ILE B 1 374 ? 18.987 7.483 -145.946 1.00 16.11 552 ILE B N 1
ATOM 14365 C CA . ILE B 1 374 ? 19.308 6.062 -145.825 1.00 14.93 552 ILE B CA 1
ATOM 14366 C C . ILE B 1 374 ? 20.538 5.777 -146.674 1.00 15.46 552 ILE B C 1
ATOM 14367 O O . ILE B 1 374 ? 20.588 6.161 -147.846 1.00 17.84 552 ILE B O 1
ATOM 14383 N N . ALA B 1 375 ? 21.530 5.096 -146.092 1.00 17.81 553 ALA B N 1
ATOM 14384 C CA . ALA B 1 375 ? 22.676 4.625 -146.870 1.00 17.62 553 ALA B CA 1
ATOM 14385 C C . ALA B 1 375 ? 22.864 3.133 -146.623 1.00 19.19 553 ALA B C 1
ATOM 14386 O O . ALA B 1 375 ? 23.060 2.710 -145.476 1.00 19.90 553 ALA B O 1
ATOM 14393 N N . THR B 1 376 ? 22.778 2.343 -147.692 1.00 17.07 554 THR B N 1
ATOM 14394 C CA . THR B 1 376 ? 22.844 0.890 -147.617 1.00 18.78 554 THR B CA 1
ATOM 14395 C C . THR B 1 376 ? 23.841 0.387 -148.659 1.00 18.71 554 THR B C 1
ATOM 14396 O O . THR B 1 376 ? 24.791 1.093 -149.001 1.00 15.57 554 THR B O 1
ATOM 14407 N N . SER B 1 377 ? 23.678 -0.830 -149.146 1.00 16.70 555 SER B N 1
ATOM 14408 C CA . SER B 1 377 ? 24.646 -1.408 -150.075 1.00 15.34 555 SER B CA 1
ATOM 14409 C C . SER B 1 377 ? 24.028 -2.680 -150.659 1.00 17.16 555 SER B C 1
ATOM 14410 O O . SER B 1 377 ? 22.894 -3.032 -150.348 1.00 17.82 555 SER B O 1
ATOM 14418 N N . GLY B 1 378 ? 24.790 -3.364 -151.496 1.00 19.27 556 GLY B N 1
ATOM 14419 C CA . GLY B 1 378 ? 24.352 -4.638 -152.058 1.00 16.13 556 GLY B CA 1
ATOM 14420 C C . GLY B 1 378 ? 25.525 -5.358 -152.662 1.00 16.91 556 GLY B C 1
ATOM 14421 O O . GLY B 1 378 ? 26.429 -4.729 -153.234 1.00 18.95 556 GLY B O 1
ATOM 14425 N N . SER B 1 379 ? 25.520 -6.684 -152.574 1.00 20.08 557 SER B N 1
ATOM 14426 C CA A SER B 1 379 ? 26.663 -7.447 -153.043 0.46 12.63 557 SER B CA 1
ATOM 14427 C CA B SER B 1 379 ? 26.668 -7.480 -152.965 0.54 28.00 557 SER B CA 1
ATOM 14428 C C . SER B 1 379 ? 26.207 -8.800 -153.567 1.00 20.62 557 SER B C 1
ATOM 14429 O O . SER B 1 379 ? 25.045 -9.172 -153.464 1.00 19.78 557 SER B O 1
ATOM 14444 N N . ASP B 1 380 ? 27.164 -9.519 -154.184 1.00 22.57 558 ASP B N 1
ATOM 14445 C CA . ASP B 1 380 ? 26.916 -10.905 -154.576 1.00 21.84 558 ASP B CA 1
ATOM 14446 C C . ASP B 1 380 ? 27.114 -11.878 -153.417 1.00 31.89 558 ASP B C 1
ATOM 14447 O O . ASP B 1 380 ? 26.649 -13.022 -153.491 1.00 27.55 558 ASP B O 1
ATOM 14456 N N . ALA B 1 381 ? 27.785 -11.443 -152.351 1.00 23.68 559 ALA B N 1
ATOM 14457 C CA . ALA B 1 381 ? 28.134 -12.318 -151.238 1.00 23.22 559 ALA B CA 1
ATOM 14458 C C . ALA B 1 381 ? 27.015 -12.515 -150.223 1.00 30.09 559 ALA B C 1
ATOM 14459 O O . ALA B 1 381 ? 27.072 -13.458 -149.430 1.00 25.61 559 ALA B O 1
ATOM 14466 N N . TRP B 1 382 ? 26.000 -11.655 -150.213 1.00 26.07 560 TRP B N 1
ATOM 14467 C CA . TRP B 1 382 ? 24.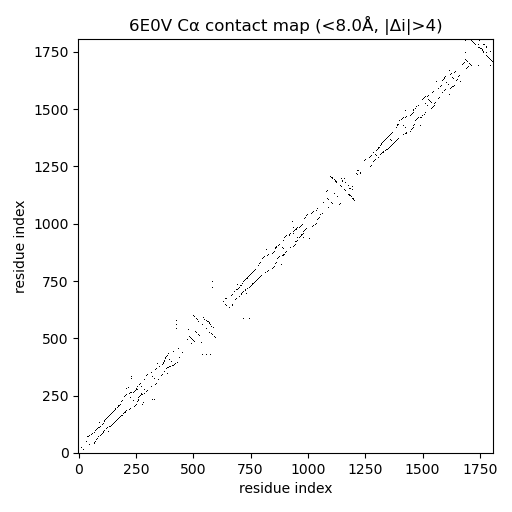941 -11.725 -149.217 1.00 23.71 560 TRP B CA 1
ATOM 14468 C C . TRP B 1 382 ? 23.733 -10.991 -149.777 1.00 24.13 560 TRP B C 1
ATOM 14469 O O . TRP B 1 382 ? 23.877 -10.069 -150.574 1.00 26.26 560 TRP B O 1
ATOM 14490 N N . GLU B 1 383 ? 22.553 -11.418 -149.364 1.00 22.11 561 GLU B N 1
ATOM 14491 C CA A GLU B 1 383 ? 21.340 -10.756 -149.807 0.50 23.98 561 GLU B CA 1
ATOM 14492 C CA B GLU B 1 383 ? 21.338 -10.759 -149.805 0.50 25.59 561 GLU B CA 1
ATOM 14493 C C . GLU B 1 383 ? 21.062 -9.532 -148.946 1.00 18.61 561 GLU B C 1
ATOM 14494 O O . GLU B 1 383 ? 21.382 -9.495 -147.754 1.00 19.15 561 GLU B O 1
ATOM 14515 N N . ASN B 1 384 ? 20.460 -8.536 -149.571 1.00 18.12 562 ASN B N 1
ATOM 14516 C CA . ASN B 1 384 ? 19.928 -7.380 -148.856 1.00 16.63 562 ASN B CA 1
ATOM 14517 C C . ASN B 1 384 ? 18.590 -7.041 -149.481 1.00 17.65 562 ASN B C 1
ATOM 14518 O O . ASN B 1 384 ? 18.545 -6.551 -150.618 1.00 17.64 562 ASN B O 1
ATOM 14529 N N . SER B 1 385 ? 17.514 -7.287 -148.744 1.00 15.83 563 SER B N 1
ATOM 14530 C CA A SER B 1 385 ? 16.168 -6.981 -149.203 0.58 13.35 563 SER B CA 1
ATOM 14531 C CA B SER B 1 385 ? 16.162 -6.986 -149.199 0.42 13.59 563 SER B CA 1
ATOM 14532 C C . SER B 1 385 ? 15.610 -5.828 -148.376 1.00 13.90 563 SER B C 1
ATOM 14533 O O . SER B 1 385 ? 15.514 -5.926 -147.139 1.00 17.06 563 SER B O 1
ATOM 14548 N N . THR B 1 386 ? 15.262 -4.739 -149.043 1.00 16.00 564 THR B N 1
ATOM 14549 C CA . THR B 1 386 ? 14.721 -3.560 -148.375 1.00 13.03 564 THR B CA 1
ATOM 14550 C C . THR B 1 386 ? 13.312 -3.267 -148.885 1.00 12.99 564 THR B C 1
ATOM 14551 O O . THR B 1 386 ? 12.981 -3.504 -150.062 1.00 15.78 564 THR B O 1
ATOM 14562 N N . ILE B 1 387 ? 12.502 -2.734 -147.971 1.00 14.08 565 ILE B N 1
ATOM 14563 C CA . ILE B 1 387 ? 11.103 -2.377 -148.197 1.00 14.46 565 ILE B CA 1
ATOM 14564 C C . ILE B 1 387 ? 10.890 -1.008 -147.578 1.00 12.73 565 ILE B C 1
ATOM 14565 O O . ILE B 1 387 ? 11.143 -0.830 -146.377 1.00 16.82 565 ILE B O 1
ATOM 14581 N N . VAL B 1 388 ? 10.423 -0.044 -148.379 1.00 12.69 566 VAL B N 1
ATOM 14582 C CA . VAL B 1 388 ? 9.991 1.262 -147.882 1.00 14.83 566 VAL B CA 1
ATOM 14583 C C . VAL B 1 388 ? 8.555 1.484 -148.341 1.00 19.85 566 VAL B C 1
ATOM 14584 O O . VAL B 1 388 ? 8.284 1.457 -149.540 1.00 16.63 566 VAL B O 1
ATOM 14597 N N . SER B 1 389 ? 7.651 1.744 -147.400 1.00 13.97 567 SER B N 1
ATOM 14598 C CA . SER B 1 389 ? 6.237 1.749 -147.730 1.00 14.83 567 SER B CA 1
ATOM 14599 C C . SER B 1 389 ? 5.455 2.738 -146.867 1.00 16.35 567 SER B C 1
ATOM 14600 O O . SER B 1 389 ? 5.687 2.850 -145.667 1.00 15.47 567 SER B O 1
ATOM 14608 N N . ASN B 1 390 ? 4.503 3.433 -147.487 1.00 14.06 568 ASN B N 1
ATOM 14609 C CA . ASN B 1 390 ? 3.534 4.267 -146.781 1.00 14.07 568 ASN B CA 1
ATOM 14610 C C . ASN B 1 390 ? 4.233 5.381 -145.995 1.00 14.41 568 ASN B C 1
ATOM 14611 O O . ASN B 1 390 ? 4.205 5.456 -144.757 1.00 17.08 568 ASN B O 1
ATOM 14622 N N . ILE B 1 391 ? 4.808 6.291 -146.761 1.00 13.60 569 ILE B N 1
ATOM 14623 C CA . ILE B 1 391 ? 5.691 7.338 -146.245 1.00 15.03 569 ILE B CA 1
ATOM 14624 C C . ILE B 1 391 ? 5.096 8.694 -146.610 1.00 15.95 569 ILE B C 1
ATOM 14625 O O . ILE B 1 391 ? 4.541 8.866 -147.696 1.00 16.53 569 ILE B O 1
ATOM 14641 N N . ASN B 1 392 ? 5.225 9.656 -145.708 1.00 15.93 570 ASN B N 1
ATOM 14642 C CA . ASN B 1 392 ? 4.849 11.045 -146.000 1.00 17.21 570 ASN B CA 1
ATOM 14643 C C . ASN B 1 392 ? 5.975 11.902 -145.422 1.00 16.20 570 ASN B C 1
ATOM 14644 O O . ASN B 1 392 ? 6.033 12.103 -144.209 1.00 16.88 570 ASN B O 1
ATOM 14655 N N . CYS B 1 393 ? 6.890 12.364 -146.282 1.00 16.24 571 CYS B N 1
ATOM 14656 C CA . CYS B 1 393 ? 8.115 13.015 -145.804 1.00 14.11 571 CYS B CA 1
ATOM 14657 C C . CYS B 1 393 ? 8.472 14.193 -146.693 1.00 14.22 571 CYS B C 1
ATOM 14658 O O . CYS B 1 393 ? 7.777 14.508 -147.669 1.00 17.31 571 CYS B O 1
ATOM 14666 N N . ASN B 1 394 ? 9.599 14.834 -146.346 1.00 16.04 572 ASN B N 1
ATOM 14667 C CA . ASN B 1 394 ? 10.129 15.984 -147.051 1.00 16.67 572 ASN B CA 1
ATOM 14668 C C . ASN B 1 394 ? 11.138 15.477 -148.076 1.00 19.58 572 ASN B C 1
ATOM 14669 O O . ASN B 1 394 ? 10.737 14.937 -149.119 1.00 17.26 572 ASN B O 1
ATOM 14680 N N . VAL B 1 395 ? 12.430 15.537 -147.769 1.00 17.90 573 VAL B N 1
ATOM 14681 C CA . VAL B 1 395 ? 13.428 14.969 -148.674 1.00 14.30 573 VAL B CA 1
ATOM 14682 C C . VAL B 1 395 ? 13.522 13.472 -148.424 1.00 18.10 573 VAL B C 1
ATOM 14683 O O . VAL B 1 395 ? 13.584 13.034 -147.273 1.00 16.22 573 VAL B O 1
ATOM 14696 N N . PHE B 1 396 ? 13.541 12.686 -149.511 1.00 16.44 574 PHE B N 1
ATOM 14697 C CA . PHE B 1 396 ? 13.828 11.256 -149.472 1.00 18.74 574 PHE B CA 1
ATOM 14698 C C . PHE B 1 396 ? 15.192 11.035 -150.114 1.00 16.84 574 PHE B C 1
ATOM 14699 O O . PHE B 1 396 ? 15.333 11.082 -151.346 1.00 18.65 574 PHE B O 1
ATOM 14716 N N . LYS B 1 397 ? 16.208 10.835 -149.280 1.00 16.23 575 LYS B N 1
ATOM 14717 C CA . LYS B 1 397 ? 17.582 10.680 -149.733 1.00 15.10 575 LYS B CA 1
ATOM 14718 C C . LYS B 1 397 ? 18.050 9.258 -149.475 1.00 16.92 575 LYS B C 1
ATOM 14719 O O . LYS B 1 397 ? 17.978 8.776 -148.339 1.00 17.68 575 LYS B O 1
ATOM 14738 N N . TRP B 1 398 ? 18.551 8.612 -150.529 1.00 15.64 576 TRP B N 1
ATOM 14739 C CA . TRP B 1 398 ? 18.887 7.194 -150.522 1.00 15.32 576 TRP B CA 1
ATOM 14740 C C . TRP B 1 398 ? 20.197 6.976 -151.260 1.00 17.00 576 TRP B C 1
ATOM 14741 O O . TRP B 1 398 ? 20.408 7.524 -152.356 1.00 17.19 576 TRP B O 1
ATOM 14762 N N . ARG B 1 399 ? 21.063 6.182 -150.653 1.00 15.42 577 ARG B N 1
ATOM 14763 C CA . ARG B 1 399 ? 22.279 5.669 -151.282 1.00 16.34 577 ARG B CA 1
ATOM 14764 C C . ARG B 1 399 ? 22.359 4.161 -151.097 1.00 16.69 577 ARG B C 1
ATOM 14765 O O . ARG B 1 399 ? 22.133 3.644 -149.992 1.00 19.01 577 ARG B O 1
ATOM 14786 N N . GLY B 1 400 ? 22.723 3.461 -152.170 1.00 17.37 578 GLY B N 1
ATOM 14787 C CA . GLY B 1 400 ? 22.968 2.035 -152.105 1.00 15.87 578 GLY B CA 1
ATOM 14788 C C . GLY B 1 400 ? 22.048 1.214 -152.989 1.00 21.73 578 GLY B C 1
ATOM 14789 O O . GLY B 1 400 ? 20.925 1.643 -153.285 1.00 16.80 578 GLY B O 1
ATOM 14793 N N . LEU B 1 401 ? 22.486 0.028 -153.412 1.00 18.93 579 LEU B N 1
ATOM 14794 C CA . LEU B 1 401 ? 21.716 -0.783 -154.358 1.00 17.54 579 LEU B CA 1
ATOM 14795 C C . LEU B 1 401 ? 21.580 -2.194 -153.812 1.00 18.30 579 LEU B C 1
ATOM 14796 O O . LEU B 1 401 ? 22.463 -3.047 -154.005 1.00 16.74 579 LEU B O 1
ATOM 14812 N N . PRO B 1 402 ? 20.498 -2.461 -153.094 1.00 17.20 580 PRO B N 1
ATOM 14813 C CA . PRO B 1 402 ? 20.279 -3.789 -152.517 1.00 17.08 580 PRO B CA 1
ATOM 14814 C C . PRO B 1 402 ? 20.034 -4.841 -153.594 1.00 15.32 580 PRO B C 1
ATOM 14815 O O . PRO B 1 402 ? 19.753 -4.542 -154.759 1.00 16.65 580 PRO B O 1
ATOM 14826 N N . SER B 1 403 ? 20.107 -6.106 -153.172 1.00 19.22 581 SER B N 1
ATOM 14827 C CA . SER B 1 403 ? 19.752 -7.168 -154.095 1.00 17.80 581 SER B CA 1
ATOM 14828 C C . SER B 1 403 ? 18.287 -7.058 -154.517 1.00 17.33 581 SER B C 1
ATOM 14829 O O . SER B 1 403 ? 17.958 -7.356 -155.673 1.00 17.96 581 SER B O 1
ATOM 14837 N N . SER B 1 404 ? 17.414 -6.596 -153.622 1.00 15.50 582 SER B N 1
ATOM 14838 C CA . SER B 1 404 ? 16.038 -6.246 -153.989 1.00 12.17 582 SER B CA 1
ATOM 14839 C C . SER B 1 404 ? 15.573 -5.087 -153.115 1.00 15.87 582 SER B C 1
ATOM 14840 O O . SER B 1 404 ? 15.834 -5.054 -151.914 1.00 18.33 582 SER B O 1
ATOM 14848 N N . SER B 1 405 ? 14.904 -4.117 -153.735 1.00 14.85 583 SER B N 1
ATOM 14849 C CA . SER B 1 405 ? 14.395 -2.970 -152.994 1.00 15.17 583 SER B CA 1
ATOM 14850 C C . SER B 1 405 ? 13.027 -2.620 -153.546 1.00 15.33 583 SER B C 1
ATOM 14851 O O . SER B 1 405 ? 12.844 -2.565 -154.768 1.00 18.03 583 SER B O 1
ATOM 14859 N N . THR B 1 406 ? 12.062 -2.404 -152.658 1.00 15.00 584 THR B N 1
ATOM 14860 C CA . THR B 1 406 ? 10.737 -1.945 -153.080 1.00 13.36 584 THR B CA 1
ATOM 14861 C C . THR B 1 406 ? 10.391 -0.632 -152.389 1.00 14.65 584 THR B C 1
ATOM 14862 O O . THR B 1 406 ? 10.766 -0.397 -151.238 1.00 14.76 584 THR B O 1
ATOM 14873 N N . PHE B 1 407 ? 9.689 0.218 -153.129 1.00 14.05 585 PHE B N 1
ATOM 14874 C CA . PHE B 1 407 ? 9.315 1.565 -152.716 1.00 13.16 585 PHE B CA 1
ATOM 14875 C C . PHE B 1 407 ? 7.848 1.705 -153.086 1.00 18.81 585 PHE B C 1
ATOM 14876 O O . PHE B 1 407 ? 7.490 1.614 -154.269 1.00 17.03 585 PHE B O 1
ATOM 14893 N N . ASN B 1 408 ? 7.000 1.865 -152.086 1.00 14.34 586 ASN B N 1
ATOM 14894 C CA . ASN B 1 408 ? 5.549 1.808 -152.303 1.00 15.01 586 ASN B CA 1
ATOM 14895 C C . ASN B 1 408 ? 4.834 2.916 -151.547 1.00 16.74 586 ASN B C 1
ATOM 14896 O O . ASN B 1 408 ? 4.964 3.032 -150.329 1.00 17.35 586 ASN B O 1
ATOM 14907 N N . ASN B 1 409 ? 4.020 3.687 -152.256 1.00 14.28 587 ASN B N 1
ATOM 14908 C CA . ASN B 1 409 ? 3.206 4.726 -151.611 1.00 14.43 587 ASN B CA 1
ATOM 14909 C C . ASN B 1 409 ? 4.056 5.658 -150.757 1.00 18.63 587 ASN B C 1
ATOM 14910 O O . ASN B 1 409 ? 3.770 5.907 -149.577 1.00 15.88 587 ASN B O 1
ATOM 14921 N N . ILE B 1 410 ? 5.131 6.157 -151.355 1.00 17.76 588 ILE B N 1
ATOM 14922 C CA . ILE B 1 410 ? 5.970 7.196 -150.746 1.00 15.70 588 ILE B CA 1
ATOM 14923 C C . ILE B 1 410 ? 5.533 8.549 -151.293 1.00 15.57 588 ILE B C 1
ATOM 14924 O O . ILE B 1 410 ? 5.697 8.814 -152.487 1.00 18.69 588 ILE B O 1
ATOM 14940 N N . ARG B 1 411 ? 5.037 9.405 -150.402 1.00 16.87 589 ARG B N 1
ATOM 14941 C CA . ARG B 1 411 ? 4.764 10.807 -150.695 1.00 17.85 589 ARG B CA 1
ATOM 14942 C C . ARG B 1 411 ? 5.901 11.633 -150.125 1.00 18.38 589 ARG B C 1
ATOM 14943 O O . ARG B 1 411 ? 6.152 11.592 -148.905 1.00 17.31 589 ARG B O 1
ATOM 14964 N N . CYS B 1 412 ? 6.615 12.358 -150.994 1.00 17.03 590 CYS B N 1
ATOM 14965 C CA . CYS B 1 412 ? 7.755 13.157 -150.565 1.00 17.03 590 CYS B CA 1
ATOM 14966 C C . CYS B 1 412 ? 7.761 14.460 -151.337 1.00 18.23 590 CYS B C 1
ATOM 14967 O O . CYS B 1 412 ? 7.010 14.646 -152.300 1.00 16.63 590 CYS B O 1
ATOM 14975 N N . ARG B 1 413 ? 8.634 15.377 -150.919 1.00 17.61 591 ARG B N 1
ATOM 14976 C CA . ARG B 1 413 ? 8.775 16.647 -151.605 1.00 16.15 591 ARG B CA 1
ATOM 14977 C C . ARG B 1 413 ? 9.978 16.695 -152.530 1.00 21.93 591 ARG B C 1
ATOM 14978 O O . ARG B 1 413 ? 10.064 17.607 -153.356 1.00 21.18 591 ARG B O 1
ATOM 14999 N N . SER B 1 414 ? 10.893 15.741 -152.419 1.00 17.90 592 SER B N 1
ATOM 15000 C CA . SER B 1 414 ? 11.963 15.549 -153.384 1.00 16.71 592 SER B CA 1
ATOM 15001 C C . SER B 1 414 ? 12.585 14.178 -153.155 1.00 15.04 592 SER B C 1
ATOM 15002 O O . SER B 1 414 ? 12.478 13.613 -152.060 1.00 18.10 592 SER B O 1
ATOM 15010 N N . ILE B 1 415 ? 13.262 13.673 -154.196 1.00 17.12 593 ILE B N 1
ATOM 15011 C CA . ILE B 1 415 ? 13.997 12.405 -154.142 1.00 15.69 593 ILE B CA 1
ATOM 15012 C C . ILE B 1 415 ? 15.434 12.661 -154.575 1.00 18.67 593 ILE B C 1
ATOM 15013 O O . ILE B 1 415 ? 15.674 13.247 -155.638 1.00 18.16 593 ILE B O 1
ATOM 15029 N N . ASP B 1 416 ? 16.378 12.198 -153.763 1.00 16.50 594 ASP B N 1
ATOM 15030 C CA . ASP B 1 416 ? 17.818 12.348 -153.995 1.00 18.93 594 ASP B CA 1
ATOM 15031 C C . ASP B 1 416 ? 18.399 10.944 -153.886 1.00 20.14 594 ASP B C 1
ATOM 15032 O O . ASP B 1 416 ? 18.668 10.460 -152.774 1.00 19.69 594 ASP B O 1
ATOM 15041 N N . PHE B 1 417 ? 18.559 10.270 -155.032 1.00 19.16 595 PHE B N 1
ATOM 15042 C CA . PHE B 1 417 ? 18.728 8.809 -155.068 1.00 16.81 595 PHE B CA 1
ATOM 15043 C C . PHE B 1 417 ? 19.907 8.424 -155.959 1.00 18.17 595 PHE B C 1
ATOM 15044 O O . PHE B 1 417 ? 19.942 8.785 -157.141 1.00 19.12 595 PHE B O 1
ATOM 15061 N N . ILE B 1 418 ? 20.844 7.660 -155.398 1.00 17.94 596 ILE B N 1
ATOM 15062 C CA . ILE B 1 418 ? 21.912 7.021 -156.149 1.00 15.43 596 ILE B CA 1
ATOM 15063 C C . ILE B 1 418 ? 21.951 5.565 -155.719 1.00 14.93 596 ILE B C 1
ATOM 15064 O O . ILE B 1 418 ? 22.037 5.266 -154.523 1.00 18.43 596 ILE B O 1
ATOM 15080 N N . GLY B 1 419 ? 21.879 4.661 -156.688 1.00 20.94 597 GLY B N 1
ATOM 15081 C CA . GLY B 1 419 ? 21.866 3.244 -156.366 1.00 17.17 597 GLY B CA 1
ATOM 15082 C C . GLY B 1 419 ? 23.237 2.729 -155.993 1.00 19.40 597 GLY B C 1
ATOM 15083 O O . GLY B 1 419 ? 23.593 2.689 -154.812 1.00 17.78 597 GLY B O 1
ATOM 15087 N N . GLN B 1 420 ? 24.041 2.338 -156.993 1.00 20.42 598 GLN B N 1
ATOM 15088 C CA . GLN B 1 420 ? 25.372 1.818 -156.708 1.00 20.20 598 GLN B CA 1
ATOM 15089 C C . GLN B 1 420 ? 26.312 3.011 -156.553 1.00 17.39 598 GLN B C 1
ATOM 15090 O O . GLN B 1 420 ? 27.123 3.342 -157.435 1.00 20.71 598 GLN B O 1
ATOM 15104 N N . HIS B 1 421 ? 26.199 3.663 -155.401 1.00 18.71 599 HIS B N 1
ATOM 15105 C CA . HIS B 1 421 ? 26.952 4.889 -155.169 1.00 16.52 599 HIS B CA 1
ATOM 15106 C C . HIS B 1 421 ? 28.438 4.603 -155.034 1.00 19.81 599 HIS B C 1
ATOM 15107 O O . HIS B 1 421 ? 28.850 3.610 -154.444 1.00 19.72 599 HIS B O 1
ATOM 15121 N N . GLY B 1 422 ? 29.243 5.487 -155.628 1.00 18.89 600 GLY B N 1
ATOM 15122 C CA . GLY B 1 422 ? 30.688 5.356 -155.629 1.00 22.25 600 GLY B CA 1
ATOM 15123 C C . GLY B 1 422 ? 31.339 6.203 -154.547 1.00 26.14 600 GLY B C 1
ATOM 15124 O O . GLY B 1 422 ? 30.687 6.852 -153.729 1.00 21.83 600 GLY B O 1
ATOM 15128 N N . SER B 1 423 ? 32.669 6.173 -154.549 1.00 25.84 601 SER B N 1
ATOM 15129 C CA . SER B 1 423 ? 33.426 6.967 -153.592 1.00 33.39 601 SER B CA 1
ATOM 15130 C C . SER B 1 423 ? 33.039 8.433 -153.711 1.00 25.37 601 SER B C 1
ATOM 15131 O O . SER B 1 423 ? 32.923 8.966 -154.810 1.00 29.64 601 SER B O 1
ATOM 15139 N N . GLY B 1 424 ? 32.831 9.089 -152.569 1.00 28.87 602 GLY B N 1
ATOM 15140 C CA . GLY B 1 424 ? 32.399 10.476 -152.571 1.00 27.55 602 GLY B CA 1
ATOM 15141 C C . GLY B 1 424 ? 30.908 10.693 -152.724 1.00 28.26 602 GLY B C 1
ATOM 15142 O O . GLY B 1 424 ? 30.458 11.845 -152.721 1.00 24.80 602 GLY B O 1
ATOM 15146 N N . GLU B 1 425 ? 30.127 9.628 -152.888 1.00 23.56 603 GLU B N 1
ATOM 15147 C CA . GLU B 1 425 ? 28.679 9.738 -153.037 1.00 21.73 603 GLU B CA 1
ATOM 15148 C C . GLU B 1 425 ? 27.931 9.182 -151.833 1.00 23.99 603 GLU B C 1
ATOM 15149 O O . GLU B 1 425 ? 26.737 8.907 -151.932 1.00 25.97 603 GLU B O 1
ATOM 15161 N N . GLY B 1 426 ? 28.604 9.012 -150.700 1.00 22.20 604 GLY B N 1
ATOM 15162 C CA . GLY B 1 426 ? 27.956 8.627 -149.462 1.00 16.94 604 GLY B CA 1
ATOM 15163 C C . GLY B 1 426 ? 28.675 7.473 -148.801 1.00 25.63 604 GLY B C 1
ATOM 15164 O O . GLY B 1 426 ? 29.670 6.948 -149.303 1.00 21.99 604 GLY B O 1
ATOM 15168 N N . SER B 1 427 ? 28.144 7.078 -147.648 1.00 22.63 605 SER B N 1
ATOM 15169 C CA . SER B 1 427 ? 28.838 6.149 -146.780 1.00 20.09 605 SER B CA 1
ATOM 15170 C C . SER B 1 427 ? 29.070 4.821 -147.489 1.00 21.23 605 SER B C 1
ATOM 15171 O O . SER B 1 427 ? 28.139 4.226 -148.044 1.00 22.53 605 SER B O 1
ATOM 15179 N N . GLY B 1 428 ? 30.306 4.329 -147.425 1.00 20.53 606 GLY B N 1
ATOM 15180 C CA . GLY B 1 428 ? 30.611 3.045 -148.033 1.00 25.82 606 GLY B CA 1
ATOM 15181 C C . GLY B 1 428 ? 30.516 3.014 -149.540 1.00 21.40 606 GLY B C 1
ATOM 15182 O O . GLY B 1 428 ? 30.481 1.927 -150.127 1.00 22.08 606 GLY B O 1
ATOM 15186 N N . GLY B 1 429 ? 30.438 4.169 -150.189 1.00 24.17 607 GLY B N 1
ATOM 15187 C CA . GLY B 1 429 ? 30.425 4.213 -151.629 1.00 23.18 607 GLY B CA 1
ATOM 15188 C C . GLY B 1 429 ? 31.605 3.477 -152.244 1.00 24.10 607 GLY B C 1
ATOM 15189 O O . GLY B 1 429 ? 32.757 3.637 -151.809 1.00 24.49 607 GLY B O 1
ATOM 15193 N N . GLY B 1 430 ? 31.320 2.660 -153.251 1.00 22.51 608 GLY B N 1
ATOM 15194 C CA . GLY B 1 430 ? 32.339 1.868 -153.919 1.00 23.23 608 GLY B CA 1
ATOM 15195 C C . GLY B 1 430 ? 32.723 0.573 -153.228 1.00 24.69 608 GLY B C 1
ATOM 15196 O O . GLY B 1 430 ? 33.483 -0.211 -153.806 1.00 24.81 608 GLY B O 1
ATOM 15200 N N . PHE B 1 431 ? 32.243 0.311 -152.010 1.00 20.94 609 PHE B N 1
ATOM 15201 C CA . PHE B 1 431 ? 32.734 -0.850 -151.275 1.00 21.57 609 PHE B CA 1
ATOM 15202 C C . PHE B 1 431 ? 32.221 -2.166 -151.851 1.00 22.68 609 PHE B C 1
ATOM 15203 O O . PHE B 1 431 ? 32.975 -3.137 -151.934 1.00 24.91 609 PHE B O 1
ATOM 15220 N N . TYR B 1 432 ? 30.937 -2.245 -152.190 1.00 20.06 610 TYR B N 1
ATOM 15221 C CA . TYR B 1 432 ? 30.322 -3.481 -152.653 1.00 19.40 610 TYR B CA 1
ATOM 15222 C C . TYR B 1 432 ? 29.562 -3.240 -153.952 1.00 22.43 610 TYR B C 1
ATOM 15223 O O . TYR B 1 432 ? 29.020 -2.154 -154.193 1.00 20.93 610 TYR B O 1
ATOM 15241 N N . THR B 1 433 ? 29.536 -4.269 -154.797 1.00 24.96 611 THR B N 1
ATOM 15242 C CA . THR B 1 433 ? 28.694 -4.269 -155.987 1.00 19.61 611 THR B CA 1
ATOM 15243 C C . THR B 1 433 ? 28.082 -5.661 -156.129 1.00 21.65 611 THR B C 1
ATOM 15244 O O . THR B 1 433 ? 28.591 -6.643 -155.574 1.00 20.00 611 THR B O 1
ATOM 15255 N N . ARG B 1 434 ? 26.997 -5.739 -156.901 1.00 19.78 612 ARG B N 1
ATOM 15256 C CA . ARG B 1 434 ? 26.260 -6.984 -157.099 1.00 20.40 612 ARG B CA 1
ATOM 15257 C C . ARG B 1 434 ? 26.065 -7.191 -158.591 1.00 22.85 612 ARG B C 1
ATOM 15258 O O . ARG B 1 434 ? 25.257 -6.505 -159.217 1.00 19.76 612 ARG B O 1
ATOM 15279 N N . SER B 1 435 ? 26.767 -8.159 -159.160 1.00 21.46 613 SER B N 1
ATOM 15280 C CA . SER B 1 435 ? 26.583 -8.471 -160.572 1.00 18.83 613 SER B CA 1
ATOM 15281 C C . SER B 1 435 ? 25.385 -9.391 -160.803 1.00 18.63 613 SER B C 1
ATOM 15282 O O . SER B 1 435 ? 24.840 -9.393 -161.915 1.00 21.30 613 SER B O 1
ATOM 15290 N N . GLN B 1 436 ? 24.967 -10.137 -159.784 1.00 18.09 614 GLN B N 1
ATOM 15291 C CA . GLN B 1 436 ? 23.831 -11.033 -159.920 1.00 21.98 614 GLN B CA 1
ATOM 15292 C C . GLN B 1 436 ? 22.519 -10.247 -159.960 1.00 22.93 614 GLN B C 1
ATOM 15293 O O . GLN B 1 436 ? 22.478 -9.014 -159.826 1.00 19.55 614 GLN B O 1
ATOM 15307 N N . PHE B 1 437 ? 21.431 -10.990 -160.166 1.00 21.29 615 PHE B N 1
ATOM 15308 C CA . PHE B 1 437 ? 20.108 -10.418 -160.350 1.00 17.90 615 PHE B CA 1
ATOM 15309 C C . PHE B 1 437 ? 19.812 -9.385 -159.278 1.00 13.50 615 PHE B C 1
ATOM 15310 O O . PHE B 1 437 ? 19.801 -9.694 -158.076 1.00 19.81 615 PHE B O 1
ATOM 15327 N N . THR B 1 438 ? 19.516 -8.171 -159.731 1.00 18.34 616 THR B N 1
ATOM 15328 C CA . THR B 1 438 ? 19.237 -7.036 -158.860 1.00 17.17 616 THR B CA 1
ATOM 15329 C C . THR B 1 438 ? 17.877 -6.477 -159.250 1.00 16.43 616 THR B C 1
ATOM 15330 O O . THR B 1 438 ? 17.652 -6.160 -160.426 1.00 16.06 616 THR B O 1
ATOM 15341 N N . TYR B 1 439 ? 16.955 -6.432 -158.280 1.00 18.21 617 TYR B N 1
ATOM 15342 C CA . TYR B 1 439 ? 15.553 -6.112 -158.494 1.00 15.56 617 TYR B CA 1
ATOM 15343 C C . TYR B 1 439 ? 15.153 -4.820 -157.782 1.00 14.97 617 TYR B C 1
ATOM 15344 O O . TYR B 1 439 ? 15.605 -4.546 -156.664 1.00 16.71 617 TYR B O 1
ATOM 15362 N N . MET B 1 440 ? 14.284 -4.043 -158.418 1.00 15.36 618 MET B N 1
ATOM 15363 C CA . MET B 1 440 ? 13.747 -2.840 -157.790 1.00 16.66 618 MET B CA 1
ATOM 15364 C C . MET B 1 440 ? 12.303 -2.648 -158.211 1.00 16.21 618 MET B C 1
ATOM 15365 O O . MET B 1 440 ? 11.905 -3.024 -159.323 1.00 16.60 618 MET B O 1
ATOM 15379 N N . LYS B 1 441 ? 11.504 -2.065 -157.308 1.00 14.44 619 LYS B N 1
ATOM 15380 C CA . LYS B 1 441 ? 10.113 -1.730 -157.607 1.00 16.13 619 LYS B CA 1
ATOM 15381 C C . LYS B 1 441 ? 9.749 -0.357 -157.039 1.00 14.39 619 LYS B C 1
ATOM 15382 O O . LYS B 1 441 ? 10.061 -0.071 -155.876 1.00 17.15 619 LYS B O 1
ATOM 15401 N N . TRP B 1 442 ? 9.065 0.467 -157.849 1.00 16.31 620 TRP B N 1
ATOM 15402 C CA . TRP B 1 442 ? 8.497 1.746 -157.413 1.00 18.48 620 TRP B CA 1
ATOM 15403 C C . TRP B 1 442 ? 7.018 1.753 -157.807 1.00 13.00 620 TRP B C 1
ATOM 15404 O O . TRP B 1 442 ? 6.707 1.788 -159.000 1.00 16.38 620 TRP B O 1
ATOM 15425 N N . VAL B 1 443 ? 6.121 1.752 -156.826 1.00 16.00 621 VAL B N 1
ATOM 15426 C CA . VAL B 1 443 ? 4.677 1.745 -157.078 1.00 15.16 621 VAL B CA 1
ATOM 15427 C C . VAL B 1 443 ? 4.019 2.872 -156.301 1.00 12.21 621 VAL B C 1
ATOM 15428 O O . VAL B 1 443 ? 4.185 2.982 -155.086 1.00 16.08 621 VAL B O 1
ATOM 15441 N N . GLY B 1 444 ? 3.236 3.679 -157.009 1.00 13.90 622 GLY B N 1
ATOM 15442 C CA . GLY B 1 444 ? 2.334 4.599 -156.358 1.00 18.68 622 GLY B CA 1
ATOM 15443 C C . GLY B 1 444 ? 3.002 5.677 -155.544 1.00 17.27 622 GLY B C 1
ATOM 15444 O O . GLY B 1 444 ? 2.433 6.115 -154.536 1.00 16.13 622 GLY B O 1
ATOM 15448 N N . CYS B 1 445 ? 4.169 6.154 -155.976 1.00 15.54 623 CYS B N 1
ATOM 15449 C CA . CYS B 1 445 ? 4.893 7.181 -155.250 1.00 17.08 623 CYS B CA 1
ATOM 15450 C C . CYS B 1 445 ? 4.657 8.552 -155.869 1.00 18.24 623 CYS B C 1
ATOM 15451 O O . CYS B 1 445 ? 4.276 8.690 -157.048 1.00 17.35 623 CYS B O 1
ATOM 15459 N N . THR B 1 446 ? 4.887 9.581 -155.050 1.00 15.11 624 THR B N 1
ATOM 15460 C CA . THR B 1 446 ? 4.610 10.958 -155.429 1.00 13.37 624 THR B CA 1
ATOM 15461 C C . THR B 1 446 ? 5.743 11.826 -154.892 1.00 15.91 624 THR B C 1
ATOM 15462 O O . THR B 1 446 ? 5.917 11.937 -153.675 1.00 19.20 624 THR B O 1
ATOM 15473 N N . ALA B 1 447 ? 6.490 12.431 -155.797 1.00 16.40 625 ALA B N 1
ATOM 15474 C CA . ALA B 1 447 ? 7.433 13.496 -155.460 1.00 17.10 625 ALA B CA 1
ATOM 15475 C C . ALA B 1 447 ? 6.817 14.798 -155.943 1.00 15.43 625 ALA B C 1
ATOM 15476 O O . ALA B 1 447 ? 6.726 15.037 -157.149 1.00 17.67 625 ALA B O 1
ATOM 15483 N N . LEU B 1 448 ? 6.397 15.645 -155.005 1.00 17.83 626 LEU B N 1
ATOM 15484 C CA . LEU B 1 448 ? 5.688 16.858 -155.352 1.00 18.42 626 LEU B CA 1
ATOM 15485 C C . LEU B 1 448 ? 5.874 17.881 -154.244 1.00 16.66 626 LEU B C 1
ATOM 15486 O O . LEU B 1 448 ? 5.680 17.586 -153.060 1.00 18.36 626 LEU B O 1
ATOM 15502 N N . SER B 1 449 ? 6.236 19.098 -154.645 1.00 17.34 627 SER B N 1
ATOM 15503 C CA . SER B 1 449 ? 6.316 20.224 -153.722 1.00 17.80 627 SER B CA 1
ATOM 15504 C C . SER B 1 449 ? 5.624 21.378 -154.429 1.00 19.70 627 SER B C 1
ATOM 15505 O O . SER B 1 449 ? 6.226 22.067 -155.260 1.00 20.59 627 SER B O 1
ATOM 15513 N N . GLY B 1 450 ? 4.339 21.540 -154.139 1.00 26.98 628 GLY B N 1
ATOM 15514 C CA . GLY B 1 450 ? 3.533 22.547 -154.811 1.00 34.72 628 GLY B CA 1
ATOM 15515 C C . GLY B 1 450 ? 3.251 22.222 -156.259 1.00 30.10 628 GLY B C 1
ATOM 15516 O O . GLY B 1 450 ? 2.332 21.453 -156.570 1.00 26.11 628 GLY B O 1
ATOM 15520 N N . ASP B 1 451 ? 4.025 22.823 -157.167 1.00 16.78 629 ASP B N 1
ATOM 15521 C CA . ASP B 1 451 ? 3.958 22.510 -158.573 1.00 18.06 629 ASP B CA 1
ATOM 15522 C C . ASP B 1 451 ? 5.180 21.771 -159.085 1.00 17.61 629 ASP B C 1
ATOM 15523 O O . ASP B 1 451 ? 5.234 21.455 -160.282 1.00 21.10 629 ASP B O 1
ATOM 15532 N N . GLU B 1 452 ? 6.160 21.495 -158.228 1.00 21.25 630 GLU B N 1
ATOM 15533 C CA . GLU B 1 452 ? 7.452 20.979 -158.674 1.00 21.06 630 GLU B CA 1
ATOM 15534 C C . GLU B 1 452 ? 7.594 19.496 -158.391 1.00 18.76 630 GLU B C 1
ATOM 15535 O O . GLU B 1 452 ? 7.394 19.053 -157.256 1.00 17.94 630 GLU B O 1
ATOM 15547 N N . THR B 1 453 ? 7.974 18.744 -159.424 1.00 20.53 631 THR B N 1
ATOM 15548 C CA . THR B 1 453 ? 8.339 17.331 -159.288 1.00 23.14 631 THR B CA 1
ATOM 15549 C C . THR B 1 453 ? 9.856 17.261 -159.344 1.00 24.53 631 THR B C 1
ATOM 15550 O O . THR B 1 453 ? 10.455 17.436 -160.416 1.00 21.04 631 THR B O 1
ATOM 15561 N N . THR B 1 454 ? 10.485 17.011 -158.190 1.00 19.05 632 THR B N 1
ATOM 15562 C CA . THR B 1 454 ? 11.934 17.152 -158.055 1.00 21.99 632 THR B CA 1
ATOM 15563 C C . THR B 1 454 ? 12.544 15.806 -157.691 1.00 19.10 632 THR B C 1
ATOM 15564 O O . THR B 1 454 ? 12.501 15.406 -156.527 1.00 19.34 632 THR B O 1
ATOM 15575 N N . VAL B 1 455 ? 13.118 15.115 -158.676 1.00 19.82 633 VAL B N 1
ATOM 15576 C CA . VAL B 1 455 ? 13.702 13.798 -158.443 1.00 16.34 633 VAL B CA 1
ATOM 15577 C C . VAL B 1 455 ? 15.055 13.739 -159.133 1.00 18.58 633 VAL B C 1
ATOM 15578 O O . VAL B 1 455 ? 15.288 14.385 -160.165 1.00 21.29 633 VAL B O 1
ATOM 15591 N N . SER B 1 456 ? 15.945 12.955 -158.561 1.00 16.92 634 SER B N 1
ATOM 15592 C CA . SER B 1 456 ? 17.232 12.670 -159.169 1.00 21.15 634 SER B CA 1
ATOM 15593 C C . SER B 1 456 ? 17.569 11.221 -158.871 1.00 18.47 634 SER B C 1
ATOM 15594 O O . SER B 1 456 ? 17.588 10.822 -157.698 1.00 20.19 634 SER B O 1
ATOM 15602 N N . PHE B 1 457 ? 17.752 10.444 -159.930 1.00 18.75 635 PHE B N 1
ATOM 15603 C CA . PHE B 1 457 ? 18.101 9.032 -159.880 1.00 16.46 635 PHE B CA 1
ATOM 15604 C C . PHE B 1 457 ? 19.354 8.764 -160.704 1.00 21.55 635 PHE B C 1
ATOM 15605 O O . PHE B 1 457 ? 19.489 9.275 -161.822 1.00 22.50 635 PHE B O 1
ATOM 15622 N N . ALA B 1 458 ? 20.228 7.895 -160.203 1.00 17.72 636 ALA B N 1
ATOM 15623 C CA . ALA B 1 458 ? 21.398 7.506 -160.970 1.00 17.19 636 ALA B CA 1
ATOM 15624 C C . ALA B 1 458 ? 21.936 6.171 -160.471 1.00 16.56 636 ALA B C 1
ATOM 15625 O O . ALA B 1 458 ? 21.703 5.768 -159.320 1.00 18.95 636 ALA B O 1
ATOM 15632 N N . LYS B 1 459 ? 22.668 5.507 -161.354 1.00 18.39 637 LYS B N 1
ATOM 15633 C CA . LYS B 1 459 ? 23.400 4.270 -161.051 1.00 18.03 637 LYS B CA 1
ATOM 15634 C C . LYS B 1 459 ? 22.473 3.177 -160.524 1.00 20.62 637 LYS B C 1
ATOM 15635 O O . LYS B 1 459 ? 22.846 2.401 -159.639 1.00 18.56 637 LYS B O 1
ATOM 15654 N N . ILE B 1 460 ? 21.292 3.068 -161.112 1.00 18.29 638 ILE B N 1
ATOM 15655 C CA . ILE B 1 460 ? 20.371 1.987 -160.765 1.00 16.56 638 ILE B CA 1
ATOM 15656 C C . ILE B 1 460 ? 20.650 0.864 -161.762 1.00 18.84 638 ILE B C 1
ATOM 15657 O O . ILE B 1 460 ? 20.028 0.768 -162.816 1.00 18.42 638 ILE B O 1
ATOM 15673 N N . TYR B 1 461 ? 21.621 0.013 -161.417 1.00 17.97 639 TYR B N 1
ATOM 15674 C CA . TYR B 1 461 ? 22.036 -1.101 -162.274 1.00 16.31 639 TYR B CA 1
ATOM 15675 C C . TYR B 1 461 ? 21.194 -2.332 -161.944 1.00 19.55 639 TYR B C 1
ATOM 15676 O O . TYR B 1 461 ? 21.653 -3.292 -161.330 1.00 20.15 639 TYR B O 1
ATOM 15694 N N . THR B 1 462 ? 19.934 -2.278 -162.378 1.00 19.33 640 THR B N 1
ATOM 15695 C CA . THR B 1 462 ? 18.970 -3.345 -162.124 1.00 18.53 640 THR B CA 1
ATOM 15696 C C . THR B 1 462 ? 18.786 -4.248 -163.337 1.00 19.49 640 THR B C 1
ATOM 15697 O O . THR B 1 462 ? 18.852 -3.810 -164.485 1.00 19.89 640 THR B O 1
ATOM 15708 N N . ASP B 1 463 ? 18.526 -5.518 -163.060 1.00 17.77 641 ASP B N 1
ATOM 15709 C CA . ASP B 1 463 ? 18.122 -6.461 -164.094 1.00 18.91 641 ASP B CA 1
ATOM 15710 C C . ASP B 1 463 ? 16.646 -6.362 -164.402 1.00 19.93 641 ASP B C 1
ATOM 15711 O O . ASP B 1 463 ? 16.222 -6.595 -165.544 1.00 21.51 641 ASP B O 1
ATOM 15720 N N . ARG B 1 464 ? 15.845 -6.014 -163.405 1.00 19.66 642 ARG B N 1
ATOM 15721 C CA . ARG B 1 464 ? 14.423 -5.804 -163.576 1.00 14.65 642 ARG B CA 1
ATOM 15722 C C . ARG B 1 464 ? 14.012 -4.682 -162.629 1.00 17.48 642 ARG B C 1
ATOM 15723 O O . ARG B 1 464 ? 14.387 -4.689 -161.453 1.00 18.18 642 ARG B O 1
ATOM 15744 N N . CYS B 1 465 ? 13.234 -3.740 -163.130 1.00 16.53 643 CYS B N 1
ATOM 15745 C CA . CYS B 1 465 ? 12.671 -2.678 -162.297 1.00 18.57 643 CYS B CA 1
ATOM 15746 C C . CYS B 1 465 ? 11.216 -2.502 -162.706 1.00 21.03 643 CYS B C 1
ATOM 15747 O O . CYS B 1 465 ? 10.935 -2.086 -163.828 1.00 22.01 643 CYS B O 1
ATOM 15755 N N . ASP B 1 466 ? 10.283 -2.870 -161.837 1.00 17.37 644 ASP B N 1
ATOM 15756 C CA . ASP B 1 466 ? 8.871 -2.618 -162.100 1.00 15.46 644 ASP B CA 1
ATOM 15757 C C . ASP B 1 466 ? 8.482 -1.252 -161.544 1.00 19.60 644 ASP B C 1
ATOM 15758 O O . ASP B 1 466 ? 8.808 -0.921 -160.402 1.00 18.93 644 ASP B O 1
ATOM 15767 N N . GLN B 1 467 ? 7.798 -0.458 -162.344 1.00 16.11 645 GLN B N 1
ATOM 15768 C CA . GLN B 1 467 ? 7.429 0.881 -161.899 1.00 16.24 645 GLN B CA 1
ATOM 15769 C C . GLN B 1 467 ? 6.105 1.290 -162.508 1.00 22.51 645 GLN B C 1
ATOM 15770 O O . GLN B 1 467 ? 5.932 1.232 -163.731 1.00 20.05 645 GLN B O 1
ATOM 15784 N N . VAL B 1 468 ? 5.152 1.657 -161.655 1.00 18.13 646 VAL B N 1
ATOM 15785 C CA . VAL B 1 468 ? 3.817 2.041 -162.125 1.00 17.98 646 VAL B CA 1
ATOM 15786 C C . VAL B 1 468 ? 3.156 2.941 -161.098 1.00 16.77 646 VAL B C 1
ATOM 15787 O O . VAL B 1 468 ? 3.426 2.837 -159.902 1.00 17.76 646 VAL B O 1
ATOM 15800 N N . GLY B 1 469 ? 2.298 3.853 -161.574 1.00 19.36 647 GLY B N 1
ATOM 15801 C CA . GLY B 1 469 ? 1.514 4.688 -160.675 1.00 19.03 647 GLY B CA 1
ATOM 15802 C C . GLY B 1 469 ? 2.265 5.813 -159.999 1.00 19.79 647 GLY B C 1
ATOM 15803 O O . GLY B 1 469 ? 1.698 6.455 -159.105 1.00 18.54 647 GLY B O 1
ATOM 15807 N N . ASN B 1 470 ? 3.505 6.095 -160.405 1.00 16.00 648 ASN B N 1
ATOM 15808 C CA . ASN B 1 470 ? 4.273 7.221 -159.872 1.00 13.96 648 ASN B CA 1
ATOM 15809 C C . ASN B 1 470 ? 4.032 8.489 -160.694 1.00 19.03 648 ASN B C 1
ATOM 15810 O O . ASN B 1 470 ? 3.546 8.442 -161.826 1.00 19.10 648 ASN B O 1
ATOM 15821 N N . ASN B 1 471 ? 4.356 9.649 -160.119 1.00 17.58 649 ASN B N 1
ATOM 15822 C CA . ASN B 1 471 ? 4.299 10.879 -160.919 1.00 17.21 649 ASN B CA 1
ATOM 15823 C C . ASN B 1 471 ? 5.664 11.254 -161.494 1.00 18.83 649 ASN B C 1
ATOM 15824 O O . ASN B 1 471 ? 5.893 12.415 -161.856 1.00 20.78 649 ASN B O 1
ATOM 15835 N N . PHE B 1 472 ? 6.541 10.271 -161.648 1.00 18.77 650 PHE B N 1
ATOM 15836 C CA . PHE B 1 472 ? 7.875 10.457 -162.197 1.00 19.04 650 PHE B CA 1
ATOM 15837 C C . PHE B 1 472 ? 8.305 9.137 -162.787 1.00 22.66 650 PHE B C 1
ATOM 15838 O O . PHE B 1 472 ? 7.739 8.087 -162.479 1.00 21.00 650 PHE B O 1
ATOM 15855 N N . GLY B 1 473 ? 9.317 9.198 -163.626 1.00 21.80 651 GLY B N 1
ATOM 15856 C CA . GLY B 1 473 ? 9.942 8.012 -164.168 1.00 21.48 651 GLY B CA 1
ATOM 15857 C C . GLY B 1 473 ? 11.236 7.725 -163.434 1.00 20.16 651 GLY B C 1
ATOM 15858 O O . GLY B 1 473 ? 11.922 8.638 -162.963 1.00 22.89 651 GLY B O 1
ATOM 15862 N N . VAL B 1 474 ? 11.568 6.444 -163.330 1.00 20.07 652 VAL B N 1
ATOM 15863 C CA . VAL B 1 474 ? 12.814 6.026 -162.694 1.00 17.20 652 VAL B CA 1
ATOM 15864 C C . VAL B 1 474 ? 13.760 5.511 -163.782 1.00 21.12 652 VAL B C 1
ATOM 15865 O O . VAL B 1 474 ? 13.518 4.439 -164.361 1.00 20.35 652 VAL B O 1
ATOM 15878 N N . PRO B 1 475 ? 14.845 6.217 -164.091 1.00 20.07 653 PRO B N 1
ATOM 15879 C CA . PRO B 1 475 ? 15.792 5.709 -165.102 1.00 19.54 653 PRO B CA 1
ATOM 15880 C C . PRO B 1 475 ? 16.659 4.605 -164.509 1.00 19.29 653 PRO B C 1
ATOM 15881 O O . PRO B 1 475 ? 17.058 4.662 -163.339 1.00 21.12 653 PRO B O 1
ATOM 15892 N N . THR B 1 476 ? 16.928 3.577 -165.305 1.00 18.81 654 THR B N 1
ATOM 15893 C CA . THR B 1 476 ? 17.860 2.536 -164.881 1.00 17.16 654 THR B CA 1
ATOM 15894 C C . THR B 1 476 ? 19.030 2.519 -165.858 1.00 20.49 654 THR B C 1
ATOM 15895 O O . THR B 1 476 ? 18.959 3.080 -166.965 1.00 25.99 654 THR B O 1
ATOM 15906 N N . ALA B 1 477 ? 20.124 1.929 -165.423 1.00 21.86 655 ALA B N 1
ATOM 15907 C CA . ALA B 1 477 ? 21.383 2.061 -166.143 1.00 24.82 655 ALA B CA 1
ATOM 15908 C C . ALA B 1 477 ? 22.008 0.693 -166.317 1.00 22.14 655 ALA B C 1
ATOM 15909 O O . ALA B 1 477 ? 21.666 -0.259 -165.623 1.00 18.78 655 ALA B O 1
ATOM 15916 N N . VAL B 1 478 ? 22.959 0.616 -167.240 1.00 21.30 656 VAL B N 1
ATOM 15917 C CA . VAL B 1 478 ? 23.666 -0.627 -167.529 1.00 20.41 656 VAL B CA 1
ATOM 15918 C C . VAL B 1 478 ? 25.132 -0.443 -167.177 1.00 25.64 656 VAL B C 1
ATOM 15919 O O . VAL B 1 478 ? 25.770 0.524 -167.627 1.00 26.05 656 VAL B O 1
ATOM 15932 N N . ASP B 1 479 ? 25.678 -1.394 -166.426 1.00 23.66 657 ASP B N 1
ATOM 15933 C CA . ASP B 1 479 ? 27.073 -1.341 -165.993 1.00 22.62 657 ASP B CA 1
ATOM 15934 C C . ASP B 1 479 ? 27.906 -2.299 -166.848 1.00 22.19 657 ASP B C 1
ATOM 15935 O O . ASP B 1 479 ? 28.419 -3.322 -166.384 1.00 26.06 657 ASP B O 1
ATOM 15944 N N . GLY B 1 480 ? 28.007 -1.955 -168.125 1.00 27.02 658 GLY B N 1
ATOM 15945 C CA . GLY B 1 480 ? 28.729 -2.756 -169.114 1.00 27.00 658 GLY B CA 1
ATOM 15946 C C . GLY B 1 480 ? 27.775 -3.473 -170.058 1.00 30.00 658 GLY B C 1
ATOM 15947 O O . GLY B 1 480 ? 26.751 -4.011 -169.643 1.00 22.52 658 GLY B O 1
ATOM 15951 N N . THR B 1 481 ? 28.130 -3.502 -171.346 1.00 26.69 659 THR B N 1
ATOM 15952 C CA . THR B 1 481 ? 27.249 -4.050 -172.368 1.00 24.57 659 THR B CA 1
ATOM 15953 C C . THR B 1 481 ? 26.839 -5.487 -172.068 1.00 26.48 659 THR B C 1
ATOM 15954 O O . THR B 1 481 ? 27.675 -6.372 -171.890 1.00 24.25 659 THR B O 1
ATOM 15965 N N . GLY B 1 482 ? 25.530 -5.719 -172.055 1.00 21.01 660 GLY B N 1
ATOM 15966 C CA . GLY B 1 482 ? 24.962 -7.035 -171.804 1.00 23.16 660 GLY B CA 1
ATOM 15967 C C . GLY B 1 482 ? 24.763 -7.391 -170.348 1.00 20.19 660 GLY B C 1
ATOM 15968 O O . GLY B 1 482 ? 24.021 -8.343 -170.061 1.00 20.97 660 GLY B O 1
ATOM 15972 N N . HIS B 1 483 ? 25.365 -6.634 -169.416 1.00 21.34 661 HIS B N 1
ATOM 15973 C CA . HIS B 1 483 ? 25.406 -7.021 -168.009 1.00 22.17 661 HIS B CA 1
ATOM 15974 C C . HIS B 1 483 ? 24.048 -6.989 -167.312 1.00 20.10 661 HIS B C 1
ATOM 15975 O O . HIS B 1 483 ? 23.951 -7.445 -166.167 1.00 20.22 661 HIS B O 1
ATOM 15989 N N . ARG B 1 484 ? 23.001 -6.464 -167.953 1.00 19.34 662 ARG B N 1
ATOM 15990 C CA . ARG B 1 484 ? 21.678 -6.488 -167.347 1.00 16.70 662 ARG B CA 1
ATOM 15991 C C . ARG B 1 484 ? 20.635 -6.954 -168.344 1.00 22.88 662 ARG B C 1
ATOM 15992 O O . ARG B 1 484 ? 19.462 -6.591 -168.238 1.00 19.74 662 ARG B O 1
ATOM 16013 N N . GLY B 1 485 ? 21.050 -7.754 -169.319 1.00 17.31 663 GLY B N 1
ATOM 16014 C CA . GLY B 1 485 ? 20.144 -8.334 -170.284 1.00 20.48 663 GLY B CA 1
ATOM 16015 C C . GLY B 1 485 ? 19.876 -7.405 -171.460 1.00 19.84 663 GLY B C 1
ATOM 16016 O O . GLY B 1 485 ? 20.587 -6.430 -171.674 1.00 22.46 663 GLY B O 1
ATOM 16020 N N . PRO B 1 486 ? 18.824 -7.678 -172.227 1.00 19.85 664 PRO B N 1
ATOM 16021 C CA . PRO B 1 486 ? 18.485 -6.768 -173.324 1.00 16.50 664 PRO B CA 1
ATOM 16022 C C . PRO B 1 486 ? 18.092 -5.427 -172.753 1.00 19.70 664 PRO B C 1
ATOM 16023 O O . PRO B 1 486 ? 17.541 -5.336 -171.646 1.00 24.23 664 PRO B O 1
ATOM 16034 N N . VAL B 1 487 ? 18.437 -4.383 -173.489 1.00 19.91 665 VAL B N 1
ATOM 16035 C CA . VAL B 1 487 ? 18.141 -3.016 -173.070 1.00 20.12 665 VAL B CA 1
ATOM 16036 C C . VAL B 1 487 ? 16.682 -2.717 -173.396 1.00 22.37 665 VAL B C 1
ATOM 16037 O O . VAL B 1 487 ? 16.279 -2.774 -174.564 1.00 23.08 665 VAL B O 1
ATOM 16050 N N . LEU B 1 488 ? 15.917 -2.379 -172.364 1.00 23.85 666 LEU B N 1
ATOM 16051 C CA . LEU B 1 488 ? 14.487 -2.126 -172.460 1.00 27.42 666 LEU B CA 1
ATOM 16052 C C . LEU B 1 488 ? 14.145 -0.864 -171.697 1.00 25.16 666 LEU B C 1
ATOM 16053 O O . LEU B 1 488 ? 14.739 -0.581 -170.663 1.00 21.96 666 LEU B O 1
ATOM 16069 N N . THR B 1 489 ? 13.127 -0.145 -172.174 1.00 19.38 667 THR B N 1
ATOM 16070 C CA . THR B 1 489 ? 12.555 0.956 -171.421 1.00 18.29 667 THR B CA 1
ATOM 16071 C C . THR B 1 489 ? 11.136 0.566 -171.036 1.00 18.97 667 THR B C 1
ATOM 16072 O O . THR B 1 489 ? 10.317 0.250 -171.909 1.00 21.99 667 THR B O 1
ATOM 16083 N N . THR B 1 490 ? 10.870 0.553 -169.738 1.00 18.94 668 THR B N 1
ATOM 16084 C CA . THR B 1 490 ? 9.520 0.377 -169.241 1.00 20.14 668 THR B CA 1
ATOM 16085 C C . THR B 1 490 ? 8.648 1.526 -169.706 1.00 22.15 668 THR B C 1
ATOM 16086 O O . THR B 1 490 ? 9.020 2.696 -169.583 1.00 19.72 668 THR B O 1
ATOM 16097 N N . ILE B 1 491 ? 7.477 1.205 -170.235 1.00 17.25 669 ILE B N 1
ATOM 16098 C CA . ILE B 1 491 ? 6.521 2.243 -170.613 1.00 19.15 669 ILE B CA 1
ATOM 16099 C C . ILE B 1 491 ? 5.592 2.443 -169.419 1.00 24.14 669 ILE B C 1
ATOM 16100 O O . ILE B 1 491 ? 4.731 1.606 -169.140 1.00 23.08 669 ILE B O 1
ATOM 16116 N N . SER B 1 492 ? 5.778 3.547 -168.713 1.00 22.16 670 SER B N 1
ATOM 16117 C CA . SER B 1 492 ? 5.028 3.831 -167.500 1.00 25.60 670 SER B CA 1
ATOM 16118 C C . SER B 1 492 ? 3.807 4.716 -167.736 1.00 31.67 670 SER B C 1
ATOM 16119 O O . SER B 1 492 ? 2.960 4.808 -166.842 1.00 32.12 670 SER B O 1
ATOM 16127 N N . GLU B 1 493 ? 3.698 5.359 -168.899 1.00 23.19 671 GLU B N 1
ATOM 16128 C CA . GLU B 1 493 ? 2.551 6.226 -169.216 1.00 18.74 671 GLU B CA 1
ATOM 16129 C C . GLU B 1 493 ? 2.077 5.958 -170.635 1.00 20.46 671 GLU B C 1
ATOM 16130 O O . GLU B 1 493 ? 2.886 5.920 -171.563 1.00 19.82 671 GLU B O 1
ATOM 16142 N N . GLN B 1 494 ? 0.758 5.779 -170.812 1.00 19.21 672 GLN B N 1
ATOM 16143 C CA . GLN B 1 494 ? 0.174 5.766 -172.146 1.00 14.83 672 GLN B CA 1
ATOM 16144 C C . GLN B 1 494 ? -1.107 6.576 -172.118 1.00 17.35 672 GLN B C 1
ATOM 16145 O O . GLN B 1 494 ? -1.831 6.547 -171.122 1.00 19.68 672 GLN B O 1
ATOM 16159 N N . TYR B 1 495 ? -1.372 7.296 -173.205 1.00 18.58 673 TYR B N 1
ATOM 16160 C CA . TYR B 1 495 ? -2.509 8.210 -173.268 1.00 19.84 673 TYR B CA 1
ATOM 16161 C C . TYR B 1 495 ? -3.275 8.029 -174.564 1.00 22.03 673 TYR B C 1
ATOM 16162 O O . TYR B 1 495 ? -2.728 7.610 -175.588 1.00 22.21 673 TYR B O 1
ATOM 16180 N N . PHE B 1 496 ? -4.560 8.378 -174.518 1.00 17.89 674 PHE B N 1
ATOM 16181 C CA . PHE B 1 496 ? -5.413 8.444 -175.679 1.00 21.97 674 PHE B CA 1
ATOM 16182 C C . PHE B 1 496 ? -5.788 9.901 -175.933 1.00 22.32 674 PHE B C 1
ATOM 16183 O O . PHE B 1 496 ? -6.050 10.646 -174.990 1.00 21.97 674 PHE B O 1
ATOM 16200 N N . THR B 1 497 ? -5.758 10.306 -177.196 1.00 20.78 675 THR B N 1
ATOM 16201 C CA . THR B 1 497 ? -6.193 11.635 -177.615 1.00 23.23 675 THR B CA 1
ATOM 16202 C C . THR B 1 497 ? -7.189 11.518 -178.759 1.00 22.24 675 THR B C 1
ATOM 16203 O O . THR B 1 497 ? -7.011 10.703 -179.671 1.00 28.27 675 THR B O 1
ATOM 16214 N N . ALA B 1 498 ? -8.234 12.347 -178.710 1.00 24.04 676 ALA B N 1
ATOM 16215 C CA . ALA B 1 498 ? -9.181 12.408 -179.819 1.00 28.04 676 ALA B CA 1
ATOM 16216 C C . ALA B 1 498 ? -8.577 13.044 -181.062 1.00 30.14 676 ALA B C 1
ATOM 16217 O O . ALA B 1 498 ? -9.095 12.840 -182.157 1.00 41.45 676 ALA B O 1
ATOM 16224 N N . TYR B 1 499 ? -7.462 13.749 -180.921 1.00 29.19 677 TYR B N 1
ATOM 16225 C CA . TYR B 1 499 ? -6.830 14.515 -181.982 1.00 25.80 677 TYR B CA 1
ATOM 16226 C C . TYR B 1 499 ? -5.493 13.892 -182.365 1.00 26.07 677 TYR B C 1
ATOM 16227 O O . TYR B 1 499 ? -4.939 13.073 -181.641 1.00 25.65 677 TYR B O 1
ATOM 16245 N N . ASP B 1 500 ? -4.960 14.334 -183.509 1.00 25.50 678 ASP B N 1
ATOM 16246 C CA . ASP B 1 500 ? -3.722 13.795 -184.063 1.00 27.15 678 ASP B CA 1
ATOM 16247 C C . ASP B 1 500 ? -2.457 14.547 -183.663 1.00 26.16 678 ASP B C 1
ATOM 16248 O O . ASP B 1 500 ? -1.375 13.940 -183.639 1.00 26.43 678 ASP B O 1
ATOM 16257 N N . GLU B 1 501 ? -2.532 15.848 -183.402 1.00 26.52 679 GLU B N 1
ATOM 16258 C CA . GLU B 1 501 ? -1.314 16.587 -183.099 1.00 21.51 679 GLU B CA 1
ATOM 16259 C C . GLU B 1 501 ? -0.736 16.119 -181.770 1.00 21.95 679 GLU B C 1
ATOM 16260 O O . GLU B 1 501 ? -1.454 15.704 -180.860 1.00 23.64 679 GLU B O 1
ATOM 16272 N N . PHE B 1 502 ? 0.585 16.144 -181.673 1.00 21.18 680 PHE B N 1
ATOM 16273 C CA . PHE B 1 502 ? 1.229 15.722 -180.436 1.00 22.04 680 PHE B CA 1
ATOM 16274 C C . PHE B 1 502 ? 0.865 16.691 -179.311 1.00 19.76 680 PHE B C 1
ATOM 16275 O O . PHE B 1 502 ? 0.839 17.900 -179.517 1.00 20.89 680 PHE B O 1
ATOM 16292 N N . PRO B 1 503 ? 0.526 16.187 -178.122 1.00 19.50 681 PRO B N 1
ATOM 16293 C CA . PRO B 1 503 ? 0.091 17.078 -177.036 1.00 21.10 681 PRO B CA 1
ATOM 16294 C C . PRO B 1 503 ? 1.245 17.934 -176.528 1.00 19.63 681 PRO B C 1
ATOM 16295 O O . PRO B 1 503 ? 2.290 17.419 -176.117 1.00 23.17 681 PRO B O 1
ATOM 16306 N N . GLY B 1 504 ? 1.057 19.252 -176.579 1.00 20.88 682 GLY B N 1
ATOM 16307 C CA . GLY B 1 504 ? 2.145 20.160 -176.281 1.00 21.52 682 GLY B CA 1
ATOM 16308 C C . GLY B 1 504 ? 2.265 20.512 -174.816 1.00 20.98 682 GLY B C 1
ATOM 16309 O O . GLY B 1 504 ? 1.326 20.360 -174.027 1.00 20.53 682 GLY B O 1
ATOM 16313 N N . GLY B 1 505 ? 3.467 20.964 -174.461 1.00 18.40 683 GLY B N 1
ATOM 16314 C CA . GLY B 1 505 ? 3.697 21.623 -173.186 1.00 16.99 683 GLY B CA 1
ATOM 16315 C C . GLY B 1 505 ? 3.687 20.741 -171.974 1.00 19.08 683 GLY B C 1
ATOM 16316 O O . GLY B 1 505 ? 3.546 21.245 -170.848 1.00 20.63 683 GLY B O 1
ATOM 16320 N N . ARG B 1 506 ? 3.891 19.428 -172.160 1.00 20.11 684 ARG B N 1
ATOM 16321 C CA . ARG B 1 506 ? 3.764 18.447 -171.090 1.00 20.81 684 ARG B CA 1
ATOM 16322 C C . ARG B 1 506 ? 4.861 17.404 -171.226 1.00 20.30 684 ARG B C 1
ATOM 16323 O O . ARG B 1 506 ? 5.081 16.858 -172.313 1.00 21.01 684 ARG B O 1
ATOM 16344 N N . GLU B 1 507 ? 5.544 17.127 -170.120 1.00 20.27 685 GLU B N 1
ATOM 16345 C CA . GLU B 1 507 ? 6.680 16.221 -170.144 1.00 20.89 685 GLU B CA 1
ATOM 16346 C C . GLU B 1 507 ? 6.197 14.782 -170.103 1.00 21.01 685 GLU B C 1
ATOM 16347 O O . GLU B 1 507 ? 5.353 14.417 -169.272 1.00 23.63 685 GLU B O 1
ATOM 16359 N N . PHE B 1 508 ? 6.707 13.976 -171.028 1.00 19.78 686 PHE B N 1
ATOM 16360 C CA . PHE B 1 508 ? 6.434 12.554 -171.091 1.00 18.42 686 PHE B CA 1
ATOM 16361 C C . PHE B 1 508 ? 7.747 11.784 -171.012 1.00 25.05 686 PHE B C 1
ATOM 16362 O O . PHE B 1 508 ? 8.718 12.175 -171.654 1.00 24.51 686 PHE B O 1
ATOM 16379 N N . PRO B 1 509 ? 7.808 10.695 -170.255 1.00 22.04 687 PRO B N 1
ATOM 16380 C CA . PRO B 1 509 ? 9.063 9.914 -170.197 1.00 18.28 687 PRO B CA 1
ATOM 16381 C C . PRO B 1 509 ? 9.310 9.148 -171.485 1.00 26.21 687 PRO B C 1
ATOM 16382 O O . PRO B 1 509 ? 8.404 8.881 -172.275 1.00 18.83 687 PRO B O 1
ATOM 16393 N N . THR B 1 510 ? 10.579 8.798 -171.698 1.00 22.56 688 THR B N 1
ATOM 16394 C CA . THR B 1 510 ? 10.956 7.992 -172.852 1.00 18.03 688 THR B CA 1
ATOM 16395 C C . THR B 1 510 ? 10.085 6.743 -172.902 1.00 16.93 688 THR B C 1
ATOM 16396 O O . THR B 1 510 ? 9.841 6.114 -171.874 1.00 19.52 688 THR B O 1
ATOM 16407 N N . GLY B 1 511 ? 9.586 6.426 -174.075 1.00 20.09 689 GLY B N 1
ATOM 16408 C CA . GLY B 1 511 ? 8.782 5.232 -174.277 1.00 20.79 689 GLY B CA 1
ATOM 16409 C C . GLY B 1 511 ? 7.292 5.471 -174.212 1.00 19.85 689 GLY B C 1
ATOM 16410 O O . GLY B 1 511 ? 6.522 4.586 -174.577 1.00 19.18 689 GLY B O 1
ATOM 16414 N N . THR B 1 512 ? 6.874 6.654 -173.771 1.00 19.39 690 THR B N 1
ATOM 16415 C CA . THR B 1 512 ? 5.459 6.978 -173.713 1.00 20.34 690 THR B CA 1
ATOM 16416 C C . THR B 1 512 ? 4.816 6.808 -175.075 1.00 21.66 690 THR B C 1
ATOM 16417 O O . THR B 1 512 ? 5.386 7.190 -176.097 1.00 20.69 690 THR B O 1
ATOM 16428 N N . VAL B 1 513 ? 3.604 6.238 -175.085 1.00 19.93 691 VAL B N 1
ATOM 16429 C CA . VAL B 1 513 ? 2.843 6.014 -176.307 1.00 16.86 691 VAL B CA 1
ATOM 16430 C C . VAL B 1 513 ? 1.542 6.797 -176.204 1.00 21.59 691 VAL B C 1
ATOM 16431 O O . VAL B 1 513 ? 0.879 6.765 -175.165 1.00 21.52 691 VAL B O 1
ATOM 16444 N N . ILE B 1 514 ? 1.217 7.519 -177.262 1.00 21.05 692 ILE B N 1
ATOM 16445 C CA . ILE B 1 514 ? -0.033 8.273 -177.395 1.00 22.48 692 ILE B CA 1
ATOM 16446 C C . ILE B 1 514 ? -0.806 7.608 -178.522 1.00 27.93 692 ILE B C 1
ATOM 16447 O O . ILE B 1 514 ? -0.308 7.543 -179.650 1.00 22.76 692 ILE B O 1
ATOM 16463 N N . HIS B 1 515 ? -2.013 7.129 -178.225 1.00 21.47 693 HIS B N 1
ATOM 16464 C CA . HIS B 1 515 ? -2.897 6.539 -179.223 1.00 22.06 693 HIS B CA 1
ATOM 16465 C C . HIS B 1 515 ? -3.969 7.558 -179.626 1.00 19.02 693 HIS B C 1
ATOM 16466 O O . HIS B 1 515 ? -4.701 8.058 -178.767 1.00 25.56 693 HIS B O 1
ATOM 16480 N N . CYS B 1 516 ? -4.053 7.847 -180.913 1.00 21.05 694 CYS B N 1
ATOM 16481 C CA . CYS B 1 516 ? -5.003 8.814 -181.445 1.00 25.52 694 CYS B CA 1
ATOM 16482 C C . CYS B 1 516 ? -6.276 8.107 -181.912 1.00 26.58 694 CYS B C 1
ATOM 16483 O O . CYS B 1 516 ? -6.231 6.985 -182.421 1.00 26.50 694 CYS B O 1
ATOM 16491 N N . ALA B 1 517 ? -7.402 8.798 -181.763 1.00 27.14 695 ALA B N 1
ATOM 16492 C CA . ALA B 1 517 ? -8.685 8.239 -182.201 1.00 31.49 695 ALA B CA 1
ATOM 16493 C C . ALA B 1 517 ? -8.664 7.865 -183.674 1.00 33.01 695 ALA B C 1
ATOM 16494 O O . ALA B 1 517 ? -9.395 6.961 -184.094 1.00 39.69 695 ALA B O 1
ATOM 16501 N N . SER B 1 518 ? -7.833 8.533 -184.476 1.00 28.74 696 SER B N 1
ATOM 16502 C CA . SER B 1 518 ? -7.719 8.212 -185.890 1.00 29.11 696 SER B CA 1
ATOM 16503 C C . SER B 1 518 ? -6.977 6.908 -186.158 1.00 32.47 696 SER B C 1
ATOM 16504 O O . SER B 1 518 ? -6.950 6.459 -187.310 1.00 35.11 696 SER B O 1
ATOM 16512 N N . GLY B 1 519 ? -6.353 6.311 -185.153 1.00 30.33 697 GLY B N 1
ATOM 16513 C CA . GLY B 1 519 ? -5.494 5.168 -185.359 1.00 38.22 697 GLY B CA 1
ATOM 16514 C C . GLY B 1 519 ? -4.023 5.507 -185.471 1.00 32.38 697 GLY B C 1
ATOM 16515 O O . GLY B 1 519 ? -3.191 4.594 -185.457 1.00 36.90 697 GLY B O 1
ATOM 16519 N N . LYS B 1 520 ? -3.681 6.781 -185.614 1.00 29.83 698 LYS B N 1
ATOM 16520 C CA . LYS B 1 520 ? -2.294 7.185 -185.515 1.00 31.04 698 LYS B CA 1
ATOM 16521 C C . LYS B 1 520 ? -1.763 6.908 -184.110 1.00 26.19 698 LYS B C 1
ATOM 16522 O O . LYS B 1 520 ? -2.508 6.777 -183.143 1.00 29.45 698 LYS B O 1
ATOM 16541 N N . LYS B 1 521 ? -0.444 6.904 -183.997 1.00 27.45 699 LYS B N 1
ATOM 16542 C CA . LYS B 1 521 ? 0.209 6.637 -182.724 1.00 29.81 699 LYS B CA 1
ATOM 16543 C C . LYS B 1 521 ? 1.495 7.452 -182.667 1.00 30.67 699 LYS B C 1
ATOM 16544 O O . LYS B 1 521 ? 2.216 7.532 -183.662 1.00 30.85 699 LYS B O 1
ATOM 16563 N N . HIS B 1 522 ? 1.771 8.056 -181.506 1.00 22.90 700 HIS B N 1
ATOM 16564 C CA . HIS B 1 522 ? 3.048 8.720 -181.263 1.00 22.54 700 HIS B CA 1
ATOM 16565 C C . HIS B 1 522 ? 3.817 7.887 -180.257 1.00 21.40 700 HIS B C 1
ATOM 16566 O O . HIS B 1 522 ? 3.255 7.444 -179.247 1.00 22.64 700 HIS B O 1
ATOM 16580 N N . VAL B 1 523 ? 5.104 7.684 -180.522 1.00 20.02 701 VAL B N 1
ATOM 16581 C CA . VAL B 1 523 ? 5.999 7.016 -179.588 1.00 16.23 701 VAL B CA 1
ATOM 16582 C C . VAL B 1 523 ? 7.114 7.995 -179.206 1.00 18.38 701 VAL B C 1
ATOM 16583 O O . VAL B 1 523 ? 7.829 8.491 -180.076 1.00 22.99 701 VAL B O 1
ATOM 16596 N N . VAL B 1 524 ? 7.278 8.237 -177.911 1.00 20.18 702 VAL B N 1
ATOM 16597 C CA . VAL B 1 524 ? 8.308 9.152 -177.437 1.00 21.02 702 VAL B CA 1
ATOM 16598 C C . VAL B 1 524 ? 9.632 8.389 -177.359 1.00 23.15 702 VAL B C 1
ATOM 16599 O O . VAL B 1 524 ? 9.786 7.462 -176.557 1.00 22.36 702 VAL B O 1
ATOM 16612 N N . THR B 1 525 ? 10.596 8.794 -178.198 1.00 22.43 703 THR B N 1
ATOM 16613 C CA . THR B 1 525 ? 11.914 8.162 -178.242 1.00 21.13 703 THR B CA 1
ATOM 16614 C C . THR B 1 525 ? 12.935 8.868 -177.359 1.00 23.81 703 THR B C 1
ATOM 16615 O O . THR B 1 525 ? 13.920 8.242 -176.940 1.00 26.03 703 THR B O 1
ATOM 16626 N N . VAL B 1 526 ? 12.726 10.141 -177.046 1.00 21.42 704 VAL B N 1
ATOM 16627 C CA . VAL B 1 526 ? 13.504 10.865 -176.047 1.00 22.84 704 VAL B CA 1
ATOM 16628 C C . VAL B 1 526 ? 12.520 11.612 -175.145 1.00 22.47 704 VAL B C 1
ATOM 16629 O O . VAL B 1 526 ? 11.840 12.539 -175.599 1.00 22.83 704 VAL B O 1
ATOM 16642 N N . GLY B 1 527 ? 12.475 11.231 -173.873 1.00 22.96 705 GLY B N 1
ATOM 16643 C CA . GLY B 1 527 ? 11.515 11.831 -172.958 1.00 23.24 705 GLY B CA 1
ATOM 16644 C C . GLY B 1 527 ? 11.706 13.332 -172.858 1.00 28.50 705 GLY B C 1
ATOM 16645 O O . GLY B 1 527 ? 12.830 13.842 -172.872 1.00 21.91 705 GLY B O 1
ATOM 16649 N N . GLY B 1 528 ? 10.595 14.037 -172.740 1.00 18.90 706 GLY B N 1
ATOM 16650 C CA . GLY B 1 528 ? 10.631 15.486 -172.651 1.00 21.61 706 GLY B CA 1
ATOM 16651 C C . GLY B 1 528 ? 9.260 16.050 -172.960 1.00 22.60 706 GLY B C 1
ATOM 16652 O O . GLY B 1 528 ? 8.272 15.325 -173.002 1.00 21.69 706 GLY B O 1
ATOM 16656 N N . ALA B 1 529 ? 9.231 17.373 -173.182 1.00 20.08 707 ALA B N 1
ATOM 16657 C CA . ALA B 1 529 ? 8.003 18.083 -173.525 1.00 18.89 707 ALA B CA 1
ATOM 16658 C C . ALA B 1 529 ? 8.169 18.775 -174.869 1.00 19.17 707 ALA B C 1
ATOM 16659 O O . ALA B 1 529 ? 9.289 19.135 -175.277 1.00 19.41 707 ALA B O 1
ATOM 16666 N N . PHE B 1 530 ? 7.054 18.978 -175.567 1.00 18.06 708 PHE B N 1
ATOM 16667 C CA . PHE B 1 530 ? 7.101 19.691 -176.842 1.00 19.19 708 PHE B CA 1
ATOM 16668 C C . PHE B 1 530 ? 6.826 21.173 -176.653 1.00 25.79 708 PHE B C 1
ATOM 16669 O O . PHE B 1 530 ? 5.753 21.550 -176.178 1.00 18.98 708 PHE B O 1
ATOM 16686 N N . PHE B 1 531 ? 7.772 22.005 -177.073 1.00 20.79 709 PHE B N 1
ATOM 16687 C CA . PHE B 1 531 ? 7.532 23.433 -177.287 1.00 23.13 709 PHE B CA 1
ATOM 16688 C C . PHE B 1 531 ? 7.969 23.777 -178.706 1.00 25.71 709 PHE B C 1
ATOM 16689 O O . PHE B 1 531 ? 9.100 23.459 -179.105 1.00 25.23 709 PHE B O 1
ATOM 16706 N N . SER B 1 532 ? 7.077 24.411 -179.460 1.00 20.03 710 SER B N 1
ATOM 16707 C CA . SER B 1 532 ? 7.375 24.805 -180.837 1.00 20.90 710 SER B CA 1
ATOM 16708 C C . SER B 1 532 ? 8.560 25.755 -180.896 1.00 21.41 710 SER B C 1
ATOM 16709 O O . SER B 1 532 ? 8.732 26.629 -180.036 1.00 22.43 710 SER B O 1
ATOM 16717 N N . ASP B 1 533 ? 9.387 25.587 -181.929 1.00 22.66 711 ASP B N 1
ATOM 16718 C CA . ASP B 1 533 ? 10.449 26.552 -182.200 1.00 25.69 711 ASP B CA 1
ATOM 16719 C C . ASP B 1 533 ? 9.907 27.942 -182.525 1.00 22.06 711 ASP B C 1
ATOM 16720 O O . ASP B 1 533 ? 10.656 28.923 -182.458 1.00 25.76 711 ASP B O 1
ATOM 16729 N N . ASN B 1 534 ? 8.621 28.050 -182.850 1.00 20.82 712 ASN B N 1
ATOM 16730 C CA . ASN B 1 534 ? 7.988 29.324 -183.123 1.00 20.58 712 ASN B CA 1
ATOM 16731 C C . ASN B 1 534 ? 7.423 30.017 -181.887 1.00 25.94 712 ASN B C 1
ATOM 16732 O O . ASN B 1 534 ? 6.762 31.061 -182.027 1.00 24.32 712 ASN B O 1
ATOM 16743 N N . GLU B 1 535 ? 7.676 29.490 -180.690 1.00 21.54 713 GLU B N 1
ATOM 16744 C CA . GLU B 1 535 ? 7.207 30.144 -179.469 1.00 19.91 713 GLU B CA 1
ATOM 16745 C C . GLU B 1 535 ? 7.829 31.523 -179.314 1.00 23.04 713 GLU B C 1
ATOM 16746 O O . GLU B 1 535 ? 9.040 31.698 -179.500 1.00 24.05 713 GLU B O 1
ATOM 16758 N N . LYS B 1 536 ? 6.998 32.498 -178.942 1.00 23.26 714 LYS B N 1
ATOM 16759 C CA . LYS B 1 536 ? 7.442 33.861 -178.663 1.00 23.87 714 LYS B CA 1
ATOM 16760 C C . LYS B 1 536 ? 6.619 34.398 -177.499 1.00 22.55 714 LYS B C 1
ATOM 16761 O O . LYS B 1 536 ? 5.391 34.266 -177.496 1.00 25.18 714 LYS B O 1
ATOM 16780 N N . ILE B 1 537 ? 7.280 35.018 -176.522 1.00 20.88 715 ILE B N 1
ATOM 16781 C CA . ILE B 1 537 ? 6.569 35.576 -175.383 1.00 19.19 715 ILE B CA 1
ATOM 16782 C C . ILE B 1 537 ? 6.732 37.098 -175.360 1.00 27.50 715 ILE B C 1
ATOM 16783 O O . ILE B 1 537 ? 7.656 37.665 -175.943 1.00 25.24 715 ILE B O 1
ATOM 16799 N N . LYS B 1 538 ? 5.832 37.750 -174.640 1.00 25.13 716 LYS B N 1
ATOM 16800 C CA . LYS B 1 538 ? 5.959 39.178 -174.408 1.00 22.67 716 LYS B CA 1
ATOM 16801 C C . LYS B 1 538 ? 7.165 39.471 -173.530 1.00 25.69 716 LYS B C 1
ATOM 16802 O O . LYS B 1 538 ? 7.669 38.610 -172.799 1.00 21.38 716 LYS B O 1
ATOM 16821 N N . ALA B 1 539 ? 7.615 40.726 -173.587 1.00 25.36 717 ALA B N 1
ATOM 16822 C CA . ALA B 1 539 ? 8.717 41.176 -172.737 1.00 24.38 717 ALA B CA 1
ATOM 16823 C C . ALA B 1 539 ? 8.380 40.987 -171.261 1.00 22.66 717 ALA B C 1
ATOM 16824 O O . ALA B 1 539 ? 7.218 41.040 -170.849 1.00 25.36 717 ALA B O 1
ATOM 16831 N N . THR B 1 540 ? 9.417 40.755 -170.455 1.00 20.61 718 THR B N 1
ATOM 16832 C CA . THR B 1 540 ? 9.263 40.557 -169.028 1.00 18.20 718 THR B CA 1
ATOM 16833 C C . THR B 1 540 ? 10.096 41.587 -168.277 1.00 22.81 718 THR B C 1
ATOM 16834 O O . THR B 1 540 ? 11.090 42.100 -168.795 1.00 24.42 718 THR B O 1
ATOM 16845 N N . VAL B 1 541 ? 9.697 41.830 -167.025 1.00 23.46 719 VAL B N 1
ATOM 16846 C CA . VAL B 1 541 ? 10.457 42.672 -166.112 1.00 24.96 719 VAL B CA 1
ATOM 16847 C C . VAL B 1 541 ? 10.834 41.854 -164.888 1.00 24.52 719 VAL B C 1
ATOM 16848 O O . VAL B 1 541 ? 10.217 40.824 -164.564 1.00 22.65 719 VAL B O 1
ATOM 16861 N N . THR B 1 542 ? 11.866 42.324 -164.193 1.00 23.92 720 THR B N 1
ATOM 16862 C CA . THR B 1 542 ? 12.322 41.648 -162.983 1.00 23.91 720 THR B CA 1
ATOM 16863 C C . THR B 1 542 ? 11.174 41.479 -162.004 1.00 28.61 720 THR B C 1
ATOM 16864 O O . THR B 1 542 ? 10.434 42.433 -161.731 1.00 27.63 720 THR B O 1
ATOM 16875 N N . GLY B 1 543 ? 11.067 40.274 -161.437 1.00 25.46 721 GLY B N 1
ATOM 16876 C CA . GLY B 1 543 ? 10.098 39.979 -160.413 1.00 24.43 721 GLY B CA 1
ATOM 16877 C C . GLY B 1 543 ? 8.792 39.389 -160.904 1.00 25.08 721 GLY B C 1
ATOM 16878 O O . GLY B 1 543 ? 8.026 38.854 -160.091 1.00 25.62 721 GLY B O 1
ATOM 16882 N N . GLN B 1 544 ? 8.496 39.453 -162.198 1.00 24.32 722 GLN B N 1
ATOM 16883 C CA . GLN B 1 544 ? 7.188 38.989 -162.623 1.00 23.91 722 GLN B CA 1
ATOM 16884 C C . GLN B 1 544 ? 7.137 37.464 -162.640 1.00 24.94 722 GLN B C 1
ATOM 16885 O O . GLN B 1 544 ? 8.146 36.783 -162.842 1.00 23.55 722 GLN B O 1
ATOM 16899 N N . THR B 1 545 ? 5.937 36.930 -162.408 1.00 20.79 723 THR B N 1
ATOM 16900 C CA . THR B 1 545 ? 5.742 35.496 -162.236 1.00 18.09 723 THR B CA 1
ATOM 16901 C C . THR B 1 545 ? 4.722 34.937 -163.218 1.00 20.81 723 THR B C 1
ATOM 16902 O O . THR B 1 545 ? 4.115 33.900 -162.940 1.00 22.36 723 THR B O 1
ATOM 16913 N N . TYR B 1 546 ? 4.525 35.615 -164.350 1.00 21.02 724 TYR B N 1
ATOM 16914 C CA . TYR B 1 546 ? 3.693 35.138 -165.440 1.00 20.93 724 TYR B CA 1
ATOM 16915 C C . TYR B 1 546 ? 4.386 35.432 -166.768 1.00 19.09 724 TYR B C 1
ATOM 16916 O O . TYR B 1 546 ? 5.244 36.311 -166.871 1.00 24.96 724 TYR B O 1
ATOM 16934 N N . LEU B 1 547 ? 3.993 34.679 -167.797 1.00 22.87 725 LEU B N 1
ATOM 16935 C CA . LEU B 1 547 ? 4.455 34.893 -169.158 1.00 20.49 725 LEU B CA 1
ATOM 16936 C C . LEU B 1 547 ? 3.234 34.955 -170.064 1.00 19.95 725 LEU B C 1
ATOM 16937 O O . LEU B 1 547 ? 2.195 34.366 -169.757 1.00 19.14 725 LEU B O 1
ATOM 16953 N N . GLN B 1 548 ? 3.360 35.663 -171.189 1.00 20.64 726 GLN B N 1
ATOM 16954 C CA . GLN B 1 548 ? 2.240 35.802 -172.107 1.00 21.06 726 GLN B CA 1
ATOM 16955 C C . GLN B 1 548 ? 2.693 35.580 -173.537 1.00 20.08 726 GLN B C 1
ATOM 16956 O O . GLN B 1 548 ? 3.806 35.940 -173.917 1.00 22.59 726 GLN B O 1
ATOM 16970 N N . SER B 1 549 ? 1.809 34.973 -174.326 1.00 20.64 727 SER B N 1
ATOM 16971 C CA . SER B 1 549 ? 2.148 34.614 -175.685 1.00 21.12 727 SER B CA 1
ATOM 16972 C C . SER B 1 549 ? 2.128 35.815 -176.612 1.00 24.13 727 SER B C 1
ATOM 16973 O O . SER B 1 549 ? 1.178 36.614 -176.609 1.00 24.73 727 SER B O 1
ATOM 16981 N N . ASN B 1 550 ? 3.158 35.905 -177.448 1.00 20.70 728 ASN B N 1
ATOM 16982 C CA . ASN B 1 550 ? 3.162 36.849 -178.562 1.00 19.93 728 ASN B CA 1
ATOM 16983 C C . ASN B 1 550 ? 3.092 36.153 -179.912 1.00 28.66 728 ASN B C 1
ATOM 16984 O O . ASN B 1 550 ? 3.418 36.761 -180.935 1.00 25.05 728 ASN B O 1
ATOM 16995 N N . ALA B 1 551 ? 2.684 34.885 -179.944 1.00 24.91 729 ALA B N 1
ATOM 16996 C CA . ALA B 1 551 ? 2.539 34.211 -181.228 1.00 23.03 729 ALA B CA 1
ATOM 16997 C C . ALA B 1 551 ? 1.528 33.079 -181.152 1.00 30.29 729 ALA B C 1
ATOM 16998 O O . ALA B 1 551 ? 0.449 33.162 -181.738 1.00 26.82 729 ALA B O 1
ATOM 17005 N N . LEU B 1 552 ? 1.851 32.015 -180.430 1.00 25.28 730 LEU B N 1
ATOM 17006 C CA . LEU B 1 552 ? 1.079 30.790 -180.566 1.00 22.77 730 LEU B CA 1
ATOM 17007 C C . LEU B 1 552 ? -0.101 30.751 -179.602 1.00 24.44 730 LEU B C 1
ATOM 17008 O O . LEU B 1 552 ? -0.112 31.397 -178.546 1.00 21.57 730 LEU B O 1
ATOM 17024 N N . ASN B 1 553 ? -1.100 29.946 -179.981 1.00 22.27 731 ASN B N 1
ATOM 17025 C CA . ASN B 1 553 ? -2.308 29.715 -179.199 1.00 22.41 731 ASN B CA 1
ATOM 17026 C C . ASN B 1 553 ? -2.046 28.636 -178.144 1.00 22.30 731 ASN B C 1
ATOM 17027 O O . ASN B 1 553 ? -2.155 27.428 -178.403 1.00 22.81 731 ASN B O 1
ATOM 17038 N N . TRP B 1 554 ? -1.754 29.082 -176.932 1.00 21.91 732 TRP B N 1
ATOM 17039 C CA . TRP B 1 554 ? -1.466 28.187 -175.813 1.00 20.16 732 TRP B CA 1
ATOM 17040 C C . TRP B 1 554 ? -2.691 27.431 -175.319 1.00 20.72 732 TRP B C 1
ATOM 17041 O O . TRP B 1 554 ? -2.536 26.536 -174.497 1.00 20.42 732 TRP B O 1
ATOM 17062 N N . ALA B 1 555 ? -3.894 27.792 -175.781 1.00 20.19 733 ALA B N 1
ATOM 17063 C CA . ALA B 1 555 ? -5.116 27.056 -175.464 1.00 18.55 733 ALA B CA 1
ATOM 17064 C C . ALA B 1 555 ? -5.515 26.070 -176.556 1.00 24.76 733 ALA B C 1
ATOM 17065 O O . ALA B 1 555 ? -6.645 25.564 -176.547 1.00 26.08 733 ALA B O 1
ATOM 17072 N N . SER B 1 556 ? -4.621 25.783 -177.488 1.00 21.09 734 SER B N 1
ATOM 17073 C CA . SER B 1 556 ? -4.748 24.631 -178.371 1.00 22.93 734 SER B CA 1
ATOM 17074 C C . SER B 1 556 ? -4.026 23.443 -177.746 1.00 23.36 734 SER B C 1
ATOM 17075 O O . SER B 1 556 ? -3.183 23.592 -176.866 1.00 24.28 734 SER B O 1
ATOM 17083 N N . ASN B 1 557 ? -4.350 22.241 -178.222 1.00 23.86 735 ASN B N 1
ATOM 17084 C CA . ASN B 1 557 ? -3.666 21.080 -177.669 1.00 20.72 735 ASN B CA 1
ATOM 17085 C C . ASN B 1 557 ? -2.230 20.986 -178.163 1.00 20.45 735 ASN B C 1
ATOM 17086 O O . ASN B 1 557 ? -1.359 20.534 -177.423 1.00 23.79 735 ASN B O 1
ATOM 17097 N N . GLY B 1 558 ? -1.962 21.429 -179.394 1.00 20.33 736 GLY B N 1
ATOM 17098 C CA . GLY B 1 558 ? -0.629 21.288 -179.958 1.00 22.43 736 GLY B CA 1
ATOM 17099 C C . GLY B 1 558 ? 0.408 22.211 -179.336 1.00 22.80 736 GLY B C 1
ATOM 17100 O O . GLY B 1 558 ? 1.587 21.848 -179.251 1.00 21.97 736 GLY B O 1
ATOM 17104 N N . TYR B 1 559 ? -0.005 23.409 -178.920 1.00 22.60 737 TYR B N 1
ATOM 17105 C CA . TYR B 1 559 ? 0.883 24.390 -178.295 1.00 20.98 737 TYR B CA 1
ATOM 17106 C C . TYR B 1 559 ? 0.500 24.632 -176.839 1.00 25.19 737 TYR B C 1
ATOM 17107 O O . TYR B 1 559 ? 0.757 25.710 -176.278 1.00 23.54 737 TYR B O 1
ATOM 17125 N N . ALA B 1 560 ? -0.102 23.619 -176.212 1.00 20.05 738 ALA B N 1
ATOM 17126 C CA . ALA B 1 560 ? -0.624 23.708 -174.870 1.00 15.94 738 ALA B CA 1
ATOM 17127 C C . ALA B 1 560 ? 0.500 23.941 -173.861 1.00 22.59 738 ALA B C 1
ATOM 17128 O O . ALA B 1 560 ? 1.688 23.805 -174.159 1.00 19.32 738 ALA B O 1
ATOM 17135 N N . LYS B 1 561 ? 0.102 24.295 -172.648 1.00 19.23 739 LYS B N 1
ATOM 17136 C CA . LYS B 1 561 ? 1.028 24.580 -171.560 1.00 19.14 739 LYS B CA 1
ATOM 17137 C C . LYS B 1 561 ? 0.507 23.881 -170.311 1.00 20.00 739 LYS B C 1
ATOM 17138 O O . LYS B 1 561 ? -0.494 24.313 -169.719 1.00 18.88 739 LYS B O 1
ATOM 17157 N N . ALA B 1 562 ? 1.184 22.813 -169.909 1.00 19.54 740 ALA B N 1
ATOM 17158 C CA . ALA B 1 562 ? 0.768 22.059 -168.738 1.00 18.53 740 ALA B CA 1
ATOM 17159 C C . ALA B 1 562 ? 1.527 22.535 -167.509 1.00 19.39 740 ALA B C 1
ATOM 17160 O O . ALA B 1 562 ? 2.762 22.657 -167.535 1.00 19.95 740 ALA B O 1
ATOM 17167 N N . ALA B 1 563 ? 0.794 22.743 -166.423 1.00 17.28 741 ALA B N 1
ATOM 17168 C CA . ALA B 1 563 ? 1.436 23.032 -165.149 1.00 21.16 741 ALA B CA 1
ATOM 17169 C C . ALA B 1 563 ? 2.265 21.836 -164.701 1.00 24.57 741 ALA B C 1
ATOM 17170 O O . ALA B 1 563 ? 1.928 20.681 -164.973 1.00 19.52 741 ALA B O 1
ATOM 17177 N N . GLY B 1 564 ? 3.379 22.129 -164.040 1.00 18.72 742 GLY B N 1
ATOM 17178 C CA . GLY B 1 564 ? 4.325 21.106 -163.594 1.00 19.13 742 GLY B CA 1
ATOM 17179 C C . GLY B 1 564 ? 5.461 20.858 -164.557 1.00 24.02 742 GLY B C 1
ATOM 17180 O O . GLY B 1 564 ? 6.431 20.200 -164.189 1.00 19.56 742 GLY B O 1
ATOM 17184 N N . THR B 1 565 ? 5.374 21.387 -165.771 1.00 17.60 743 THR B N 1
ATOM 17185 C CA . THR B 1 565 ? 6.404 21.223 -166.787 1.00 19.29 743 THR B CA 1
ATOM 17186 C C . THR B 1 565 ? 7.571 22.164 -166.533 1.00 17.80 743 THR B C 1
ATOM 17187 O O . THR B 1 565 ? 7.382 23.363 -166.307 1.00 19.38 743 THR B O 1
ATOM 17198 N N . LYS B 1 566 ? 8.781 21.623 -166.610 1.00 17.03 744 LYS B N 1
ATOM 17199 C CA . LYS B 1 566 ? 9.985 22.423 -166.485 1.00 18.36 744 LYS B CA 1
ATOM 17200 C C . LYS B 1 566 ? 10.312 23.089 -167.810 1.00 19.02 744 LYS B C 1
ATOM 17201 O O . LYS B 1 566 ? 10.341 22.437 -168.867 1.00 18.50 744 LYS B O 1
ATOM 17220 N N . ILE B 1 567 ? 10.576 24.402 -167.748 1.00 17.27 745 ILE B N 1
ATOM 17221 C CA . ILE B 1 567 ? 10.837 25.219 -168.914 1.00 15.66 745 ILE B CA 1
ATOM 17222 C C . ILE B 1 567 ? 12.099 26.056 -168.714 1.00 21.01 745 ILE B C 1
ATOM 17223 O O . ILE B 1 567 ? 12.575 26.258 -167.596 1.00 21.66 745 ILE B O 1
ATOM 17239 N N . VAL B 1 568 ? 12.601 26.587 -169.825 1.00 18.76 746 VAL B N 1
ATOM 17240 C CA . VAL B 1 568 ? 13.734 27.498 -169.842 1.00 17.51 746 VAL B CA 1
ATOM 17241 C C . VAL B 1 568 ? 13.304 28.788 -170.521 1.00 19.87 746 VAL B C 1
ATOM 17242 O O . VAL B 1 568 ? 12.735 28.760 -171.625 1.00 19.87 746 VAL B O 1
ATOM 17255 N N . ILE B 1 569 ? 13.564 29.911 -169.868 1.00 18.32 747 ILE B N 1
ATOM 17256 C CA . ILE B 1 569 ? 13.360 31.215 -170.476 1.00 21.17 747 ILE B CA 1
ATOM 17257 C C . ILE B 1 569 ? 14.747 31.815 -170.709 1.00 18.83 747 ILE B C 1
ATOM 17258 O O . ILE B 1 569 ? 15.423 32.219 -169.735 1.00 21.30 747 ILE B O 1
ATOM 17274 N N . PRO B 1 570 ? 15.229 31.838 -171.938 1.00 19.84 748 PRO B N 1
ATOM 17275 C CA . PRO B 1 570 ? 16.581 32.350 -172.197 1.00 22.01 748 PRO B CA 1
ATOM 17276 C C . PRO B 1 570 ? 16.731 33.789 -171.741 1.00 19.71 748 PRO B C 1
ATOM 17277 O O . PRO B 1 570 ? 15.855 34.639 -171.961 1.00 20.13 748 PRO B O 1
ATOM 17288 N N . GLY B 1 571 ? 17.858 34.064 -171.086 1.00 21.12 749 GLY B N 1
ATOM 17289 C CA . GLY B 1 571 ? 18.180 35.432 -170.694 1.00 23.35 749 GLY B CA 1
ATOM 17290 C C . GLY B 1 571 ? 17.530 35.944 -169.417 1.00 19.14 749 GLY B C 1
ATOM 17291 O O . GLY B 1 571 ? 17.906 37.018 -168.948 1.00 20.87 749 GLY B O 1
ATOM 17295 N N . ALA B 1 572 ? 16.603 35.199 -168.817 1.00 18.94 750 ALA B N 1
ATOM 17296 C CA . ALA B 1 572 ? 15.813 35.703 -167.695 1.00 18.60 750 ALA B CA 1
ATOM 17297 C C . ALA B 1 572 ? 16.392 35.344 -166.333 1.00 19.49 750 ALA B C 1
ATOM 17298 O O . ALA B 1 572 ? 15.871 35.804 -165.303 1.00 21.52 750 ALA B O 1
ATOM 17305 N N . GLY B 1 573 ? 17.424 34.513 -166.274 1.00 21.58 751 GLY B N 1
ATOM 17306 C CA . GLY B 1 573 ? 18.035 34.168 -165.010 1.00 22.64 751 GLY B CA 1
ATOM 17307 C C . GLY B 1 573 ? 19.018 35.226 -164.541 1.00 19.70 751 GLY B C 1
ATOM 17308 O O . GLY B 1 573 ? 19.198 36.277 -165.156 1.00 22.15 751 GLY B O 1
ATOM 17312 N N . ALA B 1 574 ? 19.693 34.914 -163.436 1.00 24.47 752 ALA B N 1
ATOM 17313 C CA . ALA B 1 574 ? 20.703 35.817 -162.905 1.00 25.69 752 ALA B CA 1
ATOM 17314 C C . ALA B 1 574 ? 21.779 36.088 -163.957 1.00 22.21 752 ALA B C 1
ATOM 17315 O O . ALA B 1 574 ? 22.187 35.198 -164.705 1.00 23.38 752 ALA B O 1
ATOM 17322 N N . ASN B 1 575 ? 22.197 37.339 -164.041 1.00 22.44 753 ASN B N 1
ATOM 17323 C CA . ASN B 1 575 ? 23.328 37.738 -164.889 1.00 27.77 753 ASN B CA 1
ATOM 17324 C C . ASN B 1 575 ? 23.074 37.458 -166.369 1.00 30.16 753 ASN B C 1
ATOM 17325 O O . ASN B 1 575 ? 24.021 37.273 -167.150 1.00 24.81 753 ASN B O 1
ATOM 17336 N N . GLY B 1 576 ? 21.798 37.462 -166.782 1.00 23.51 754 GLY B N 1
ATOM 17337 C CA . GLY B 1 576 ? 21.462 37.237 -168.169 1.00 25.23 754 GLY B CA 1
ATOM 17338 C C . GLY B 1 576 ? 21.579 35.801 -168.629 1.00 19.97 754 GLY B C 1
ATOM 17339 O O . GLY B 1 576 ? 21.533 35.549 -169.838 1.00 23.68 754 GLY B O 1
ATOM 17343 N N . GLY B 1 577 ? 21.736 34.866 -167.710 1.00 19.22 755 GLY B N 1
ATOM 17344 C CA . GLY B 1 577 ? 21.702 33.453 -168.045 1.00 22.25 755 GLY B CA 1
ATOM 17345 C C . GLY B 1 577 ? 20.284 32.975 -168.245 1.00 23.51 755 GLY B C 1
ATOM 17346 O O . GLY B 1 577 ? 19.317 33.739 -168.176 1.00 21.46 755 GLY B O 1
ATOM 17350 N N . ASP B 1 578 ? 20.166 31.673 -168.497 1.00 25.18 756 ASP B N 1
ATOM 17351 C CA . ASP B 1 578 ? 18.861 31.038 -168.629 1.00 23.28 756 ASP B CA 1
ATOM 17352 C C . ASP B 1 578 ? 18.143 30.997 -167.291 1.00 25.50 756 ASP B C 1
ATOM 17353 O O . ASP B 1 578 ? 18.751 30.753 -166.247 1.00 28.99 756 ASP B O 1
ATOM 17362 N N . LEU B 1 579 ? 16.833 31.205 -167.315 1.00 22.35 757 LEU B N 1
ATOM 17363 C CA . LEU B 1 579 ? 15.990 30.906 -166.161 1.00 24.26 757 LEU B CA 1
ATOM 17364 C C . LEU B 1 579 ? 15.395 29.519 -166.363 1.00 19.59 757 LEU B C 1
ATOM 17365 O O . LEU B 1 579 ? 14.632 29.310 -167.317 1.00 20.46 757 LEU B O 1
ATOM 17381 N N . VAL B 1 580 ? 15.720 28.590 -165.470 1.00 21.03 758 VAL B N 1
ATOM 17382 C CA . VAL B 1 580 ? 15.080 27.278 -165.426 1.00 18.82 758 VAL B CA 1
ATOM 17383 C C . VAL B 1 580 ? 13.966 27.343 -164.384 1.00 21.62 758 VAL B C 1
ATOM 17384 O O . VAL B 1 580 ? 14.207 27.678 -163.213 1.00 20.29 758 VAL B O 1
ATOM 17397 N N . THR B 1 581 ? 12.737 27.051 -164.793 1.00 16.94 759 THR B N 1
ATOM 17398 C CA . THR B 1 581 ? 11.638 27.150 -163.841 1.00 16.23 759 THR B CA 1
ATOM 17399 C C . THR B 1 581 ? 10.572 26.122 -164.220 1.00 19.89 759 THR B C 1
ATOM 17400 O O . THR B 1 581 ? 10.816 25.215 -165.010 1.00 21.02 759 THR B O 1
ATOM 17411 N N . THR B 1 582 ? 9.415 26.244 -163.595 1.00 20.73 760 THR B N 1
ATOM 17412 C CA . THR B 1 582 ? 8.313 25.302 -163.743 1.00 18.60 760 THR B CA 1
ATOM 17413 C C . THR B 1 582 ? 7.047 26.084 -164.017 1.00 20.46 760 THR B C 1
ATOM 17414 O O . THR B 1 582 ? 6.839 27.164 -163.454 1.00 18.60 760 THR B O 1
ATOM 17425 N N . ILE B 1 583 ? 6.186 25.536 -164.868 1.00 16.95 761 ILE B N 1
ATOM 17426 C CA . ILE B 1 583 ? 4.881 26.162 -165.065 1.00 16.47 761 ILE B CA 1
ATOM 17427 C C . ILE B 1 583 ? 4.023 25.908 -163.827 1.00 22.45 761 ILE B C 1
ATOM 17428 O O . ILE B 1 583 ? 3.800 24.759 -163.434 1.00 18.82 761 ILE B O 1
ATOM 17444 N N . ALA B 1 584 ? 3.540 26.980 -163.215 1.00 21.18 762 ALA B N 1
ATOM 17445 C CA . ALA B 1 584 ? 2.784 26.905 -161.969 1.00 20.71 762 ALA B CA 1
ATOM 17446 C C . ALA B 1 584 ? 1.290 26.831 -162.210 1.00 20.47 762 ALA B C 1
ATOM 17447 O O . ALA B 1 584 ? 0.559 26.235 -161.400 1.00 21.76 762 ALA B O 1
ATOM 17454 N N . ARG B 1 585 ? 0.839 27.463 -163.295 1.00 18.71 763 ARG B N 1
ATOM 17455 C CA . ARG B 1 585 ? -0.553 27.515 -163.688 1.00 19.22 763 ARG B CA 1
ATOM 17456 C C . ARG B 1 585 ? -0.613 27.452 -165.208 1.00 19.06 763 ARG B C 1
ATOM 17457 O O . ARG B 1 585 ? 0.060 28.219 -165.912 1.00 19.15 763 ARG B O 1
ATOM 17478 N N . ALA B 1 586 ? -1.435 26.536 -165.696 1.00 17.43 764 ALA B N 1
ATOM 17479 C CA . ALA B 1 586 ? -1.634 26.302 -167.105 1.00 19.53 764 ALA B CA 1
ATOM 17480 C C . ALA B 1 586 ? -2.393 27.465 -167.756 1.00 19.14 764 ALA B C 1
ATOM 17481 O O . ALA B 1 586 ? -2.889 28.378 -167.098 1.00 21.40 764 ALA B O 1
ATOM 17488 N N . THR B 1 587 ? -2.490 27.390 -169.079 1.00 18.60 765 THR B N 1
ATOM 17489 C CA . THR B 1 587 ? -2.983 28.485 -169.908 1.00 20.57 765 THR B CA 1
ATOM 17490 C C . THR B 1 587 ? -4.293 29.064 -169.407 1.00 21.28 765 THR B C 1
ATOM 17491 O O . THR B 1 587 ? -5.263 28.340 -169.189 1.00 22.44 765 THR B O 1
ATOM 17502 N N . TYR B 1 588 ? -4.314 30.387 -169.270 1.00 22.52 766 TYR B N 1
ATOM 17503 C CA . TYR B 1 588 ? -5.542 31.144 -169.070 1.00 20.80 766 TYR B CA 1
ATOM 17504 C C . TYR B 1 588 ? -5.424 32.437 -169.869 1.00 23.35 766 TYR B C 1
ATOM 17505 O O . TYR B 1 588 ? -4.346 32.820 -170.346 1.00 22.60 766 TYR B O 1
ATOM 17523 N N . VAL B 1 589 ? -6.547 33.105 -170.047 1.00 25.11 767 VAL B N 1
ATOM 17524 C CA . VAL B 1 589 ? -6.592 34.350 -170.815 1.00 26.48 767 VAL B CA 1
ATOM 17525 C C . VAL B 1 589 ? -6.830 35.480 -169.837 1.00 23.91 767 VAL B C 1
ATOM 17526 O O . VAL B 1 589 ? -7.775 35.427 -169.037 1.00 26.01 767 VAL B O 1
ATOM 17539 N N . THR B 1 590 ? -5.963 36.479 -169.877 1.00 25.82 768 THR B N 1
ATOM 17540 C CA . THR B 1 590 ? -6.223 37.739 -169.203 1.00 33.89 768 THR B CA 1
ATOM 17541 C C . THR B 1 590 ? -5.627 38.862 -170.032 1.00 32.06 768 THR B C 1
ATOM 17542 O O . THR B 1 590 ? -4.591 38.702 -170.678 1.00 29.75 768 THR B O 1
ATOM 17553 N N . ASN B 1 591 ? -6.303 40.013 -170.020 1.00 35.10 769 ASN B N 1
ATOM 17554 C CA . ASN B 1 591 ? -5.922 41.141 -170.866 1.00 29.79 769 ASN B CA 1
ATOM 17555 C C . ASN B 1 591 ? -5.822 40.708 -172.331 1.00 27.79 769 ASN B C 1
ATOM 17556 O O . ASN B 1 591 ? -4.958 41.159 -173.079 1.00 30.11 769 ASN B O 1
ATOM 17567 N N . SER B 1 592 ? -6.711 39.802 -172.725 1.00 28.47 770 SER B N 1
ATOM 17568 C CA . SER B 1 592 ? -6.828 39.314 -174.101 1.00 30.52 770 SER B CA 1
ATOM 17569 C C . SER B 1 592 ? -5.557 38.632 -174.593 1.00 27.86 770 SER B C 1
ATOM 17570 O O . SER B 1 592 ? -5.293 38.576 -175.800 1.00 26.85 770 SER B O 1
ATOM 17578 N N . LEU B 1 593 ? -4.775 38.074 -173.666 1.00 25.50 771 LEU B N 1
ATOM 17579 C CA . LEU B 1 593 ? -3.533 37.387 -173.991 1.00 20.96 771 LEU B CA 1
ATOM 17580 C C . LEU B 1 593 ? -3.488 36.018 -173.316 1.00 24.92 771 LEU B C 1
ATOM 17581 O O . LEU B 1 593 ? -3.939 35.865 -172.178 1.00 24.48 771 LEU B O 1
ATOM 17597 N N . TYR B 1 594 ? -2.964 35.025 -174.031 1.00 22.18 772 TYR B N 1
ATOM 17598 C CA . TYR B 1 594 ? -2.704 33.731 -173.405 1.00 22.99 772 TYR B CA 1
ATOM 17599 C C . TYR B 1 594 ? -1.591 33.893 -172.380 1.00 19.01 772 TYR B C 1
ATOM 17600 O O . TYR B 1 594 ? -0.573 34.540 -172.648 1.00 22.87 772 TYR B O 1
ATOM 17618 N N . THR B 1 595 ? -1.797 33.313 -171.215 1.00 20.55 773 THR B N 1
ATOM 17619 C CA . THR B 1 595 ? -0.979 33.572 -170.032 1.00 18.64 773 THR B CA 1
ATOM 17620 C C . THR B 1 595 ? -0.727 32.251 -169.304 1.00 18.22 773 THR B C 1
ATOM 17621 O O . THR B 1 595 ? -1.605 31.386 -169.259 1.00 22.38 773 THR B O 1
ATOM 17632 N N . ILE B 1 596 ? 0.482 32.115 -168.739 1.00 19.97 774 ILE B N 1
ATOM 17633 C CA . ILE B 1 596 ? 0.790 31.061 -167.781 1.00 18.83 774 ILE B CA 1
ATOM 17634 C C . ILE B 1 596 ? 1.500 31.725 -166.616 1.00 21.01 774 ILE B C 1
ATOM 17635 O O . ILE B 1 596 ? 2.120 32.783 -166.769 1.00 21.85 774 ILE B O 1
ATOM 17651 N N . ASP B 1 597 ? 1.423 31.086 -165.449 1.00 20.73 775 ASP B N 1
ATOM 17652 C CA . ASP B 1 597 ? 2.222 31.498 -164.305 1.00 20.95 775 ASP B CA 1
ATOM 17653 C C . ASP B 1 597 ? 3.446 30.600 -164.181 1.00 19.18 775 ASP B C 1
ATOM 17654 O O . ASP B 1 597 ? 3.409 29.429 -164.562 1.00 19.27 775 ASP B O 1
ATOM 17663 N N . ILE B 1 598 ? 4.536 31.159 -163.648 1.00 18.44 776 ILE B N 1
ATOM 17664 C CA . ILE B 1 598 ? 5.759 30.388 -163.440 1.00 18.14 776 ILE B CA 1
ATOM 17665 C C . ILE B 1 598 ? 6.110 30.375 -161.953 1.00 19.40 776 ILE B C 1
ATOM 17666 O O . ILE B 1 598 ? 5.728 31.261 -161.186 1.00 19.02 776 ILE B O 1
ATOM 17682 N N . ALA B 1 599 ? 6.861 29.346 -161.561 1.00 20.43 777 ALA B N 1
ATOM 17683 C CA . ALA B 1 599 ? 7.107 29.068 -160.150 1.00 24.27 777 ALA B CA 1
ATOM 17684 C C . ALA B 1 599 ? 8.228 29.923 -159.580 1.00 22.47 777 ALA B C 1
ATOM 17685 O O . ALA B 1 599 ? 8.321 30.060 -158.360 1.00 27.97 777 ALA B O 1
ATOM 17692 N N . ASP B 1 600 ? 9.074 30.494 -160.434 1.00 20.68 778 ASP B N 1
ATOM 17693 C CA . ASP B 1 600 ? 10.162 31.360 -160.033 1.00 23.18 778 ASP B CA 1
ATOM 17694 C C . ASP B 1 600 ? 10.064 32.675 -160.787 1.00 24.69 778 ASP B C 1
ATOM 17695 O O . ASP B 1 600 ? 9.729 32.688 -161.977 1.00 24.16 778 ASP B O 1
ATOM 17704 N N . PRO B 1 601 ? 10.359 33.792 -160.133 1.00 22.55 779 PRO B N 1
ATOM 17705 C CA . PRO B 1 601 ? 10.272 35.079 -160.821 1.00 22.34 779 PRO B CA 1
ATOM 17706 C C . PRO B 1 601 ? 11.415 35.325 -161.793 1.00 20.45 779 PRO B C 1
ATOM 17707 O O . PRO B 1 601 ? 12.536 34.841 -161.628 1.00 23.32 779 PRO B O 1
ATOM 17718 N N . ILE B 1 602 ? 11.095 36.126 -162.811 1.00 18.34 780 ILE B N 1
ATOM 17719 C CA . ILE B 1 602 ? 12.103 36.661 -163.711 1.00 18.96 780 ILE B CA 1
ATOM 17720 C C . ILE B 1 602 ? 13.141 37.401 -162.884 1.00 27.96 780 ILE B C 1
ATOM 17721 O O . ILE B 1 602 ? 12.801 38.165 -161.968 1.00 24.17 780 ILE B O 1
ATOM 17737 N N . VAL B 1 603 ? 14.414 37.151 -163.174 1.00 19.72 781 VAL B N 1
ATOM 17738 C CA . VAL B 1 603 ? 15.515 37.867 -162.536 1.00 22.49 781 VAL B CA 1
ATOM 17739 C C . VAL B 1 603 ? 16.036 38.984 -163.421 1.00 26.65 781 VAL B C 1
ATOM 17740 O O . VAL B 1 603 ? 16.160 40.132 -162.984 1.00 24.75 781 VAL B O 1
ATOM 17753 N N . THR B 1 604 ? 16.365 38.667 -164.677 1.00 22.73 782 THR B N 1
ATOM 17754 C CA . THR B 1 604 ? 16.827 39.653 -165.634 1.00 24.31 782 THR B CA 1
ATOM 17755 C C . THR B 1 604 ? 15.740 39.898 -166.670 1.00 23.39 782 THR B C 1
ATOM 17756 O O . THR B 1 604 ? 15.227 38.928 -167.240 1.00 23.96 782 THR B O 1
ATOM 17767 N N . PRO B 1 605 ? 15.357 41.144 -166.948 1.00 24.50 783 PRO B N 1
ATOM 17768 C CA . PRO B 1 605 ? 14.285 41.371 -167.926 1.00 21.57 783 PRO B CA 1
ATOM 17769 C C . PRO B 1 605 ? 14.645 40.817 -169.295 1.00 26.19 783 PRO B C 1
ATOM 17770 O O . PRO B 1 605 ? 15.799 40.892 -169.735 1.00 22.86 783 PRO B O 1
ATOM 17781 N N . THR B 1 606 ? 13.635 40.308 -169.992 1.00 23.62 784 THR B N 1
ATOM 17782 C CA . THR B 1 606 ? 13.807 39.769 -171.338 1.00 25.56 784 THR B CA 1
ATOM 17783 C C . THR B 1 606 ? 12.964 40.551 -172.337 1.00 21.72 784 THR B C 1
ATOM 17784 O O . THR B 1 606 ? 11.880 41.049 -172.021 1.00 25.67 784 THR B O 1
ATOM 17795 N N . ALA B 1 607 ? 13.478 40.637 -173.552 1.00 24.60 785 ALA B N 1
ATOM 17796 C CA . ALA B 1 607 ? 12.813 41.356 -174.623 1.00 28.29 785 ALA B CA 1
ATOM 17797 C C . ALA B 1 607 ? 11.646 40.560 -175.191 1.00 35.99 785 ALA B C 1
ATOM 17798 O O . ALA B 1 607 ? 11.561 39.329 -175.082 1.00 24.79 785 ALA B O 1
ATOM 17805 N N . GLU B 1 608 ? 10.722 41.289 -175.796 1.00 27.66 786 GLU B N 1
ATOM 17806 C CA A GLU B 1 608 ? 9.639 40.646 -176.514 0.43 40.55 786 GLU B CA 1
ATOM 17807 C CA B GLU B 1 608 ? 9.637 40.647 -176.519 0.57 34.85 786 GLU B CA 1
ATOM 17808 C C . GLU B 1 608 ? 10.226 39.709 -177.562 1.00 24.11 786 GLU B C 1
ATOM 17809 O O . GLU B 1 608 ? 11.312 39.949 -178.099 1.00 27.87 786 GLU B O 1
ATOM 17830 N N . ASN B 1 609 ? 9.502 38.623 -177.812 1.00 20.09 787 ASN B N 1
ATOM 17831 C CA . ASN B 1 609 ? 9.822 37.572 -178.767 1.00 19.00 787 ASN B CA 1
ATOM 17832 C C . ASN B 1 609 ? 10.947 36.657 -178.294 1.00 18.91 787 ASN B C 1
ATOM 17833 O O . ASN B 1 609 ? 11.458 35.843 -179.081 1.00 24.15 787 ASN B O 1
ATOM 17844 N N . THR B 1 610 ? 11.269 36.709 -177.011 1.00 20.73 788 THR B N 1
ATOM 17845 C CA . THR B 1 610 ? 12.036 35.620 -176.393 1.00 21.50 788 THR B CA 1
ATOM 17846 C C . THR B 1 610 ? 11.299 34.297 -176.567 1.00 22.29 788 THR B C 1
ATOM 17847 O O . THR B 1 610 ? 10.070 34.240 -176.568 1.00 21.48 788 THR B O 1
ATOM 17858 N N A GLN B 1 611 ? 12.083 33.277 -176.887 0.47 18.71 789 GLN B N 1
ATOM 17859 N N B GLN B 1 611 ? 12.038 33.194 -176.593 0.53 29.55 789 GLN B N 1
ATOM 17860 C CA A GLN B 1 611 ? 11.588 31.971 -177.291 0.47 20.38 789 GLN B CA 1
ATOM 17861 C CA B GLN B 1 611 ? 11.381 31.891 -176.630 0.53 21.80 789 GLN B CA 1
ATOM 17862 C C A GLN B 1 611 ? 11.703 31.073 -176.076 0.47 38.55 789 GLN B C 1
ATOM 17863 C C B GLN B 1 611 ? 10.977 31.405 -175.233 0.53 17.22 789 GLN B C 1
ATOM 17864 O O A GLN B 1 611 ? 12.804 30.657 -175.705 0.47 30.23 789 GLN B O 1
ATOM 17865 O O B GLN B 1 611 ? 11.518 31.829 -174.207 0.53 23.55 789 GLN B O 1
ATOM 17892 N N A ILE B 1 612 ? 10.570 30.806 -175.440 0.47 23.78 790 ILE B N 1
ATOM 17893 N N B ILE B 1 612 ? 9.996 30.502 -175.211 0.53 25.54 790 ILE B N 1
ATOM 17894 C CA A ILE B 1 612 ? 10.583 29.867 -174.341 0.47 48.27 790 ILE B CA 1
ATOM 17895 C CA B ILE B 1 612 ? 9.746 29.608 -174.078 0.53 16.66 790 ILE B CA 1
ATOM 17896 C C A ILE B 1 612 ? 10.721 28.452 -174.887 0.47 32.94 790 ILE B C 1
ATOM 17897 C C B ILE B 1 612 ? 10.046 28.194 -174.570 0.53 17.97 790 ILE B C 1
ATOM 17898 O O A ILE B 1 612 ? 10.533 28.175 -176.083 0.47 16.97 790 ILE B O 1
ATOM 17899 O O B ILE B 1 612 ? 9.364 27.711 -175.483 0.53 17.55 790 ILE B O 1
ATOM 17930 N N . LYS B 1 613 ? 11.080 27.545 -173.989 1.00 22.02 791 LYS B N 1
ATOM 17931 C CA . LYS B 1 613 ? 11.537 26.222 -174.403 1.00 21.71 791 LYS B CA 1
ATOM 17932 C C . LYS B 1 613 ? 11.373 25.227 -173.258 1.00 20.68 791 LYS B C 1
ATOM 17933 O O . LYS B 1 613 ? 11.280 25.603 -172.089 1.00 20.81 791 LYS B O 1
ATOM 17953 N N . ALA B 1 614 ? 11.340 23.941 -173.616 1.00 20.07 792 ALA B N 1
ATOM 17954 C CA . ALA B 1 614 ? 11.369 22.888 -172.611 1.00 16.77 792 ALA B CA 1
ATOM 17955 C C . ALA B 1 614 ? 12.751 22.771 -172.002 1.00 17.36 792 ALA B C 1
ATOM 17956 O O . ALA B 1 614 ? 13.757 22.872 -172.699 1.00 20.29 792 ALA B O 1
ATOM 17963 N N . LEU B 1 615 ? 12.814 22.491 -170.699 1.00 18.53 793 LEU B N 1
ATOM 17964 C CA . LEU B 1 615 ? 14.096 22.072 -170.134 1.00 19.28 793 LEU B CA 1
ATOM 17965 C C . LEU B 1 615 ? 14.570 20.799 -170.816 1.00 26.57 793 LEU B C 1
ATOM 17966 O O . LEU B 1 615 ? 15.751 20.663 -171.167 1.00 23.01 793 LEU B O 1
ATOM 17982 N N . ASN B 1 616 ? 13.651 19.864 -171.026 1.00 20.87 794 ASN B N 1
ATOM 17983 C CA . ASN B 1 616 ? 13.941 18.578 -171.653 1.00 24.17 794 ASN B CA 1
ATOM 17984 C C . ASN B 1 616 ? 13.128 18.477 -172.935 1.00 23.46 794 ASN B C 1
ATOM 17985 O O . ASN B 1 616 ? 11.948 18.096 -172.896 1.00 20.66 794 ASN B O 1
ATOM 17996 N N . PRO B 1 617 ? 13.697 18.804 -174.096 1.00 23.83 795 PRO B N 1
ATOM 17997 C CA . PRO B 1 617 ? 12.911 18.762 -175.339 1.00 19.46 795 PRO B CA 1
ATOM 17998 C C . PRO B 1 617 ? 12.621 17.341 -175.769 1.00 20.72 795 PRO B C 1
ATOM 17999 O O . PRO B 1 617 ? 13.506 16.478 -175.766 1.00 23.92 795 PRO B O 1
ATOM 18010 N N . VAL B 1 618 ? 11.375 17.106 -176.155 1.00 24.79 796 VAL B N 1
ATOM 18011 C CA . VAL B 1 618 ? 10.931 15.767 -176.527 1.00 21.25 796 VAL B CA 1
ATOM 18012 C C . VAL B 1 618 ? 11.428 15.415 -177.924 1.00 27.61 796 VAL B C 1
ATOM 18013 O O . VAL B 1 618 ? 11.608 16.289 -178.782 1.00 24.27 796 VAL B O 1
ATOM 18026 N N . THR B 1 619 ? 11.624 14.116 -178.170 1.00 22.24 797 THR B N 1
ATOM 18027 C CA . THR B 1 619 ? 11.658 13.570 -179.529 1.00 20.51 797 THR B CA 1
ATOM 18028 C C . THR B 1 619 ? 10.624 12.450 -179.612 1.00 19.79 797 THR B C 1
ATOM 18029 O O . THR B 1 619 ? 10.537 11.617 -178.703 1.00 21.51 797 THR B O 1
ATOM 18040 N N . PHE B 1 620 ? 9.830 12.453 -180.672 1.00 23.89 798 PHE B N 1
ATOM 18041 C CA . PHE B 1 620 ? 8.832 11.416 -180.863 1.00 24.63 798 PHE B CA 1
ATOM 18042 C C . PHE B 1 620 ? 8.730 11.076 -182.336 1.00 22.44 798 PHE B C 1
ATOM 18043 O O . PHE B 1 620 ? 9.137 11.850 -183.202 1.00 25.31 798 PHE B O 1
ATOM 18060 N N . VAL B 1 621 ? 8.209 9.882 -182.600 1.00 22.12 799 VAL B N 1
ATOM 18061 C CA . VAL B 1 621 ? 7.913 9.431 -183.950 1.00 24.42 799 VAL B CA 1
ATOM 18062 C C . VAL B 1 621 ? 6.413 9.206 -184.013 1.00 27.54 799 VAL B C 1
ATOM 18063 O O . VAL B 1 621 ? 5.783 8.860 -183.010 1.00 26.17 799 VAL B O 1
ATOM 18076 N N . THR B 1 622 ? 5.843 9.439 -185.179 1.00 25.63 800 THR B N 1
ATOM 18077 C CA . THR B 1 622 ? 4.419 9.223 -185.414 1.00 25.41 800 THR B CA 1
ATOM 18078 C C . THR B 1 622 ? 4.249 8.100 -186.422 1.00 37.10 800 THR B C 1
ATOM 18079 O O . THR B 1 622 ? 4.852 8.132 -187.497 1.00 38.29 800 THR B O 1
ATOM 18090 N N . VAL B 1 623 ? 3.440 7.116 -186.068 1.00 26.87 801 VAL B N 1
ATOM 18091 C CA . VAL B 1 623 ? 3.148 5.977 -186.930 1.00 31.62 801 VAL B CA 1
ATOM 18092 C C . VAL B 1 623 ? 1.768 6.190 -187.524 1.00 49.72 801 VAL B C 1
ATOM 18093 O O . VAL B 1 623 ? 0.783 6.289 -186.782 1.00 32.76 801 VAL B O 1
ATOM 18106 N N . ASN B 1 624 ? 1.704 6.228 -188.861 1.00 38.96 802 ASN B N 1
ATOM 18107 C CA . ASN B 1 624 ? 0.558 6.727 -189.643 1.00 51.76 802 ASN B CA 1
ATOM 18108 C C . ASN B 1 624 ? 0.350 8.224 -189.438 1.00 85.25 802 ASN B C 1
ATOM 18109 O O . ASN B 1 624 ? 1.035 9.050 -190.038 1.00 56.72 802 ASN B O 1
ATOM 18120 N N . SER C 1 23 ? 63.834 40.235 34.328 1.00 81.52 201 SER C N 1
ATOM 18121 C CA . SER C 1 23 ? 64.713 39.122 33.994 1.00 72.27 201 SER C CA 1
ATOM 18122 C C . SER C 1 23 ? 63.966 38.054 33.192 1.00 70.17 201 SER C C 1
ATOM 18123 O O . SER C 1 23 ? 64.569 37.330 32.403 1.00 65.80 201 SER C O 1
ATOM 18130 N N . TYR C 1 24 ? 62.655 37.966 33.400 1.00 51.50 202 TYR C N 1
ATOM 18131 C CA . TYR C 1 24 ? 61.799 37.004 32.724 1.00 74.56 202 TYR C CA 1
ATOM 18132 C C . TYR C 1 24 ? 60.833 37.721 31.789 1.00 62.43 202 TYR C C 1
ATOM 18133 O O . TYR C 1 24 ? 60.556 38.913 31.940 1.00 58.70 202 TYR C O 1
ATOM 18151 N N . VAL C 1 25 ? 60.315 36.977 30.815 1.00 50.14 203 VAL C N 1
ATOM 18152 C CA . VAL C 1 25 ? 59.515 37.559 29.743 1.00 52.04 203 VAL C CA 1
ATOM 18153 C C . VAL C 1 25 ? 58.047 37.536 30.152 1.00 45.91 203 VAL C C 1
ATOM 18154 O O . VAL C 1 25 ? 57.493 36.475 30.462 1.00 55.05 203 VAL C O 1
ATOM 18167 N N . GLU C 1 26 ? 57.414 38.709 30.140 1.00 45.46 204 GLU C N 1
ATOM 18168 C CA . GLU C 1 26 ? 55.996 38.826 30.457 1.00 71.90 204 GLU C CA 1
ATOM 18169 C C . GLU C 1 26 ? 55.157 38.330 29.289 1.00 64.09 204 GLU C C 1
ATOM 18170 O O . GLU C 1 26 ? 55.428 38.670 28.134 1.00 49.56 204 GLU C O 1
ATOM 18182 N N . LYS C 1 27 ? 54.134 37.525 29.595 1.00 47.30 205 LYS C N 1
ATOM 18183 C CA . LYS C 1 27 ? 53.261 36.989 28.553 1.00 67.02 205 LYS C CA 1
ATOM 18184 C C . LYS C 1 27 ? 52.622 38.102 27.734 1.00 49.15 205 LYS C C 1
ATOM 18185 O O . LYS C 1 27 ? 52.524 38.004 26.503 1.00 48.07 205 LYS C O 1
ATOM 18204 N N . ASN C 1 28 ? 52.176 39.169 28.401 1.00 47.35 206 ASN C N 1
ATOM 18205 C CA . ASN C 1 28 ? 51.414 40.214 27.727 1.00 70.16 206 ASN C CA 1
ATOM 18206 C C . ASN C 1 28 ? 52.297 41.097 26.863 1.00 59.59 206 ASN C C 1
ATOM 18207 O O . ASN C 1 28 ? 51.807 41.710 25.909 1.00 62.99 206 ASN C O 1
ATOM 18218 N N . LEU C 1 29 ? 53.587 41.202 27.194 1.00 44.12 207 LEU C N 1
ATOM 18219 C CA . LEU C 1 29 ? 54.509 41.921 26.323 1.00 49.84 207 LEU C CA 1
ATOM 18220 C C . LEU C 1 29 ? 54.865 41.101 25.085 1.00 43.91 207 LEU C C 1
ATOM 18221 O O . LEU C 1 29 ? 54.930 41.649 23.979 1.00 45.31 207 LEU C O 1
ATOM 18237 N N . LEU C 1 30 ? 55.099 39.791 25.249 1.00 46.46 208 LEU C N 1
ATOM 18238 C CA . LEU C 1 30 ? 55.482 38.959 24.110 1.00 45.07 208 LEU C CA 1
ATOM 18239 C C . LEU C 1 30 ? 54.328 38.785 23.126 1.00 73.39 208 LEU C C 1
ATOM 18240 O O . LEU C 1 30 ? 54.556 38.599 21.925 1.00 44.81 208 LEU C O 1
ATOM 18256 N N . SER C 1 31 ? 53.093 38.840 23.612 1.00 45.75 209 SER C N 1
ATOM 18257 C CA . SER C 1 31 ? 51.907 38.697 22.787 1.00 46.92 209 SER C CA 1
ATOM 18258 C C . SER C 1 31 ? 51.397 40.028 22.255 1.00 46.11 209 SER C C 1
ATOM 18259 O O . SER C 1 31 ? 50.387 40.047 21.542 1.00 47.83 209 SER C O 1
ATOM 18267 N N . SER C 1 32 ? 52.065 41.135 22.570 1.00 52.36 210 SER C N 1
ATOM 18268 C CA . SER C 1 32 ? 51.649 42.434 22.062 1.00 45.38 210 SER C CA 1
ATOM 18269 C C . SER C 1 32 ? 52.051 42.579 20.596 1.00 52.62 210 SER C C 1
ATOM 18270 O O . SER C 1 32 ? 52.732 41.724 20.022 1.00 45.17 210 SER C O 1
ATOM 18278 N N . THR C 1 33 ? 51.618 43.687 19.987 1.00 47.46 211 THR C N 1
ATOM 18279 C CA . THR C 1 33 ? 51.934 43.940 18.582 1.00 61.30 211 THR C CA 1
ATOM 18280 C C . THR C 1 33 ? 53.425 44.167 18.352 1.00 48.65 211 THR C C 1
ATOM 18281 O O . THR C 1 33 ? 53.875 44.125 17.201 1.00 50.49 211 THR C O 1
ATOM 18292 N N . THR C 1 34 ? 54.194 44.422 19.411 1.00 47.36 212 THR C N 1
ATOM 18293 C CA . THR C 1 34 ? 55.640 44.574 19.304 1.00 45.91 212 THR C CA 1
ATOM 18294 C C . THR C 1 34 ? 56.389 43.424 19.959 1.00 45.14 212 THR C C 1
ATOM 18295 O O . THR C 1 34 ? 57.620 43.481 20.079 1.00 42.25 212 THR C O 1
ATOM 18306 N N . GLY C 1 35 ? 55.677 42.374 20.369 1.00 55.43 213 GLY C N 1
ATOM 18307 C CA . GLY C 1 35 ? 56.299 41.286 21.094 1.00 39.75 213 GLY C CA 1
ATOM 18308 C C . GLY C 1 35 ? 57.396 40.581 20.331 1.00 43.21 213 GLY C C 1
ATOM 18309 O O . GLY C 1 35 ? 58.274 39.970 20.947 1.00 42.84 213 GLY C O 1
ATOM 18313 N N . ALA C 1 36 ? 57.378 40.659 19.002 1.00 40.41 214 ALA C N 1
ATOM 18314 C CA . ALA C 1 36 ? 58.408 40.002 18.206 1.00 35.54 214 ALA C CA 1
ATOM 18315 C C . ALA C 1 36 ? 59.781 40.616 18.438 1.00 37.17 214 ALA C C 1
ATOM 18316 O O . ALA C 1 36 ? 60.794 39.961 18.179 1.00 41.45 214 ALA C O 1
ATOM 18323 N N . ALA C 1 37 ? 59.836 41.864 18.898 1.00 40.36 215 ALA C N 1
ATOM 18324 C CA . ALA C 1 37 ? 61.126 42.504 19.113 1.00 43.71 215 ALA C CA 1
ATOM 18325 C C . ALA C 1 37 ? 61.880 41.878 20.278 1.00 42.69 215 ALA C C 1
ATOM 18326 O O . ALA C 1 37 ? 63.093 42.074 20.389 1.00 43.18 215 ALA C O 1
ATOM 18333 N N . MET C 1 38 ? 61.198 41.116 21.134 1.00 40.85 216 MET C N 1
ATOM 18334 C CA . MET C 1 38 ? 61.877 40.427 22.227 1.00 46.46 216 MET C CA 1
ATOM 18335 C C . MET C 1 38 ? 62.630 39.188 21.762 1.00 39.83 216 MET C C 1
ATOM 18336 O O . MET C 1 38 ? 63.376 38.603 22.559 1.00 40.99 216 MET C O 1
ATOM 18350 N N . VAL C 1 39 ? 62.467 38.784 20.507 1.00 38.46 217 VAL C N 1
ATOM 18351 C CA . VAL C 1 39 ? 63.055 37.561 19.978 1.00 39.01 217 VAL C CA 1
ATOM 18352 C C . VAL C 1 39 ? 64.239 37.932 19.103 1.00 46.14 217 VAL C C 1
ATOM 18353 O O . VAL C 1 39 ? 64.074 38.618 18.083 1.00 40.89 217 VAL C O 1
ATOM 18366 N N . GLY C 1 40 ? 65.426 37.461 19.492 1.00 39.09 218 GLY C N 1
ATOM 18367 C CA . GLY C 1 40 ? 66.640 37.746 18.756 1.00 41.62 218 GLY C CA 1
ATOM 18368 C C . GLY C 1 40 ? 66.867 36.773 17.613 1.00 34.31 218 GLY C C 1
ATOM 18369 O O . GLY C 1 40 ? 66.461 35.611 17.666 1.00 44.10 218 GLY C O 1
ATOM 18373 N N . LEU C 1 41 ? 67.515 37.270 16.561 1.00 39.51 219 LEU C N 1
ATOM 18374 C CA . LEU C 1 41 ? 67.844 36.487 15.381 1.00 49.52 219 LEU C CA 1
ATOM 18375 C C . LEU C 1 41 ? 69.353 36.483 15.146 1.00 39.80 219 LEU C C 1
ATOM 18376 O O . LEU C 1 41 ? 70.073 37.343 15.668 1.00 44.68 219 LEU C O 1
ATOM 18392 N N . PRO C 1 42 ? 69.865 35.534 14.355 1.00 44.47 220 PRO C N 1
ATOM 18393 C CA . PRO C 1 42 ? 71.329 35.412 14.215 1.00 52.78 220 PRO C CA 1
ATOM 18394 C C . PRO C 1 42 ? 72.005 36.671 13.707 1.00 49.59 220 PRO C C 1
ATOM 18395 O O . PRO C 1 42 ? 73.209 36.840 13.925 1.00 50.06 220 PRO C O 1
ATOM 18406 N N . SER C 1 43 ? 71.271 37.566 13.048 1.00 48.42 221 SER C N 1
ATOM 18407 C CA . SER C 1 43 ? 71.866 38.790 12.537 1.00 39.88 221 SER C CA 1
ATOM 18408 C C . SER C 1 43 ? 72.327 39.723 13.642 1.00 53.47 221 SER C C 1
ATOM 18409 O O . SER C 1 43 ? 73.103 40.644 13.378 1.00 42.99 221 SER C O 1
ATOM 18417 N N . GLY C 1 44 ? 71.850 39.524 14.862 1.00 44.45 222 GLY C N 1
ATOM 18418 C CA . GLY C 1 44 ? 71.993 40.512 15.897 1.00 48.25 222 GLY C CA 1
ATOM 18419 C C . GLY C 1 44 ? 70.819 41.452 15.998 1.00 50.65 222 GLY C C 1
ATOM 18420 O O . GLY C 1 44 ? 70.767 42.246 16.938 1.00 39.72 222 GLY C O 1
ATOM 18424 N N . GLY C 1 45 ? 69.889 41.399 15.049 1.00 41.79 223 GLY C N 1
ATOM 18425 C CA . GLY C 1 45 ? 68.639 42.121 15.140 1.00 42.23 223 GLY C CA 1
ATOM 18426 C C . GLY C 1 45 ? 67.582 41.271 15.809 1.00 46.40 223 GLY C C 1
ATOM 18427 O O . GLY C 1 45 ? 67.880 40.295 16.498 1.00 45.99 223 GLY C O 1
ATOM 18431 N N . ASN C 1 46 ? 66.322 41.637 15.582 1.00 38.55 224 ASN C N 1
ATOM 18432 C CA . ASN C 1 46 ? 65.218 40.941 16.219 1.00 36.33 224 ASN C CA 1
ATOM 18433 C C . ASN C 1 46 ? 64.159 40.570 15.187 1.00 46.19 224 ASN C C 1
ATOM 18434 O O . ASN C 1 46 ? 64.203 40.988 14.025 1.00 44.91 224 ASN C O 1
ATOM 18445 N N . LEU C 1 47 ? 63.198 39.762 15.647 1.00 40.18 225 LEU C N 1
ATOM 18446 C CA . LEU C 1 47 ? 62.201 39.171 14.765 1.00 37.97 225 LEU C CA 1
ATOM 18447 C C . LEU C 1 47 ? 61.204 40.209 14.255 1.00 34.39 225 LEU C C 1
ATOM 18448 O O . LEU C 1 47 ? 60.696 40.074 13.138 1.00 34.28 225 LEU C O 1
ATOM 18464 N N . LEU C 1 48 ? 60.914 41.246 15.041 1.00 38.04 226 LEU C N 1
ATOM 18465 C CA . LEU C 1 48 ? 60.061 42.317 14.536 1.00 44.65 226 LEU C CA 1
ATOM 18466 C C . LEU C 1 48 ? 60.666 42.950 13.287 1.00 42.52 226 LEU C C 1
ATOM 18467 O O . LEU C 1 48 ? 59.954 43.265 12.329 1.00 37.41 226 LEU C O 1
ATOM 18483 N N . GLN C 1 49 ? 61.989 43.119 13.266 1.00 42.76 227 GLN C N 1
ATOM 18484 C CA . GLN C 1 49 ? 62.670 43.709 12.119 1.00 39.25 227 GLN C CA 1
ATOM 18485 C C . GLN C 1 49 ? 62.659 42.810 10.893 1.00 39.68 227 GLN C C 1
ATOM 18486 O O . GLN C 1 49 ? 62.976 43.285 9.793 1.00 41.65 227 GLN C O 1
ATOM 18500 N N . ALA C 1 50 ? 62.299 41.537 11.048 1.00 38.59 228 ALA C N 1
ATOM 18501 C CA . ALA C 1 50 ? 62.235 40.591 9.944 1.00 34.82 228 ALA C CA 1
ATOM 18502 C C . ALA C 1 50 ? 60.866 40.539 9.275 1.00 32.38 228 ALA C C 1
ATOM 18503 O O . ALA C 1 50 ? 60.710 39.813 8.293 1.00 39.48 228 ALA C O 1
ATOM 18510 N N . GLN C 1 51 ? 59.878 41.279 9.781 1.00 38.01 229 GLN C N 1
ATOM 18511 C CA . GLN C 1 51 ? 58.516 41.206 9.258 1.00 32.53 229 GLN C CA 1
ATOM 18512 C C . GLN C 1 51 ? 58.420 41.963 7.939 1.00 32.81 229 GLN C C 1
ATOM 18513 O O . GLN C 1 51 ? 58.719 43.155 7.877 1.00 43.04 229 GLN C O 1
ATOM 18527 N N . TYR C 1 52 ? 58.020 41.270 6.874 1.00 35.99 230 TYR C N 1
ATOM 18528 C CA . TYR C 1 52 ? 57.792 41.937 5.596 1.00 36.84 230 TYR C CA 1
ATOM 18529 C C . TYR C 1 52 ? 56.488 41.524 4.924 1.00 37.71 230 TYR C C 1
ATOM 18530 O O . TYR C 1 52 ? 56.250 41.913 3.778 1.00 47.41 230 TYR C O 1
ATOM 18548 N N . PHE C 1 53 ? 55.622 40.782 5.606 1.00 40.38 231 PHE C N 1
ATOM 18549 C CA . PHE C 1 53 ? 54.333 40.414 5.039 1.00 31.12 231 PHE C CA 1
ATOM 18550 C C . PHE C 1 53 ? 53.359 40.183 6.183 1.00 31.69 231 PHE C C 1
ATOM 18551 O O . PHE C 1 53 ? 53.749 40.113 7.348 1.00 35.31 231 PHE C O 1
ATOM 18568 N N . VAL C 1 54 ? 52.078 40.076 5.836 1.00 34.89 232 VAL C N 1
ATOM 18569 C CA . VAL C 1 54 ? 51.038 39.599 6.734 1.00 34.61 232 VAL C CA 1
ATOM 18570 C C . VAL C 1 54 ? 50.349 38.406 6.062 1.00 32.01 232 VAL C C 1
ATOM 18571 O O . VAL C 1 54 ? 50.551 38.135 4.881 1.00 39.96 232 VAL C O 1
ATOM 18584 N N . THR C 1 55 ? 49.576 37.665 6.849 1.00 40.85 233 THR C N 1
ATOM 18585 C CA . THR C 1 55 ? 48.778 36.555 6.345 1.00 37.22 233 THR C CA 1
ATOM 18586 C C . THR C 1 55 ? 47.327 36.739 6.767 1.00 51.71 233 THR C C 1
ATOM 18587 O O . THR C 1 55 ? 47.048 37.332 7.813 1.00 41.22 233 THR C O 1
ATOM 18598 N N . PRO C 1 56 ? 46.384 36.227 5.980 1.00 44.32 234 PRO C N 1
ATOM 18599 C CA . PRO C 1 56 ? 44.967 36.420 6.329 1.00 34.32 234 PRO C CA 1
ATOM 18600 C C . PRO C 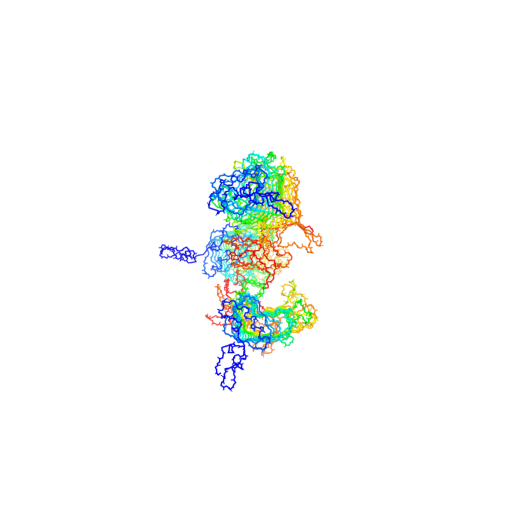1 56 ? 44.588 35.801 7.667 1.00 37.81 234 PRO C C 1
ATOM 18601 O O . PRO C 1 56 ? 43.693 36.314 8.353 1.00 40.60 234 PRO C O 1
ATOM 18612 N N . GLU C 1 57 ? 45.246 34.697 8.056 1.00 43.45 235 GLU C N 1
ATOM 18613 C CA . GLU C 1 57 ? 44.961 34.050 9.333 1.00 39.84 235 GLU C CA 1
ATOM 18614 C C . GLU C 1 57 ? 45.209 34.982 10.513 1.00 40.97 235 GLU C C 1
ATOM 18615 O O . GLU C 1 57 ? 44.620 34.798 11.591 1.00 41.98 235 GLU C O 1
ATOM 18627 N N . GLN C 1 58 ? 46.097 35.965 10.345 1.00 37.17 236 GLN C N 1
ATOM 18628 C CA . GLN C 1 58 ? 46.346 36.963 11.377 1.00 55.41 236 GLN C CA 1
ATOM 18629 C C . GLN C 1 58 ? 45.182 37.937 11.554 1.00 48.11 236 GLN C C 1
ATOM 18630 O O . GLN C 1 58 ? 45.191 38.721 12.510 1.00 47.83 236 GLN C O 1
ATOM 18644 N N . PHE C 1 59 ? 44.181 37.895 10.676 1.00 37.06 237 PHE C N 1
ATOM 18645 C CA . PHE C 1 59 ? 43.010 38.756 10.774 1.00 37.61 237 PHE C CA 1
ATOM 18646 C C . PHE C 1 59 ? 41.729 37.946 10.925 1.00 49.33 237 PHE C C 1
ATOM 18647 O O . PHE C 1 59 ? 40.635 38.474 10.695 1.00 46.34 237 PHE C O 1
ATOM 18664 N N . GLY C 1 60 ? 41.844 36.673 11.299 1.00 38.81 238 GLY C N 1
ATOM 18665 C CA . GLY C 1 60 ? 40.697 35.851 11.632 1.00 54.16 238 GLY C CA 1
ATOM 18666 C C . GLY C 1 60 ? 40.340 34.798 10.610 1.00 49.31 238 GLY C C 1
ATOM 18667 O O . GLY C 1 60 ? 39.404 34.024 10.850 1.00 39.66 238 GLY C O 1
ATOM 18671 N N . ALA C 1 61 ? 41.048 34.725 9.486 1.00 41.78 239 ALA C N 1
ATOM 18672 C CA . ALA C 1 61 ? 40.713 33.754 8.457 1.00 50.44 239 ALA C CA 1
ATOM 18673 C C . ALA C 1 61 ? 40.935 32.330 8.956 1.00 35.70 239 ALA C C 1
ATOM 18674 O O . ALA C 1 61 ? 41.967 32.019 9.551 1.00 40.97 239 ALA C O 1
ATOM 18681 N N . ILE C 1 62 ? 39.971 31.459 8.684 1.00 40.70 240 ILE C N 1
ATOM 18682 C CA . ILE C 1 62 ? 40.123 30.045 8.987 1.00 41.69 240 ILE C CA 1
ATOM 18683 C C . ILE C 1 62 ? 40.841 29.317 7.863 1.00 46.56 240 ILE C C 1
ATOM 18684 O O . ILE C 1 62 ? 41.785 28.562 8.099 1.00 40.73 240 ILE C O 1
ATOM 18700 N N . GLY C 1 63 ? 40.407 29.539 6.622 1.00 40.55 241 GLY C N 1
ATOM 18701 C CA . GLY C 1 63 ? 41.073 28.947 5.483 1.00 39.43 241 GLY C CA 1
ATOM 18702 C C . GLY C 1 63 ? 40.734 27.502 5.218 1.00 38.45 241 GLY C C 1
ATOM 18703 O O . GLY C 1 63 ? 41.495 26.816 4.527 1.00 37.38 241 GLY C O 1
ATOM 18707 N N . ASP C 1 64 ? 39.616 27.010 5.752 1.00 41.02 242 ASP C N 1
ATOM 18708 C CA . ASP C 1 64 ? 39.183 25.641 5.509 1.00 54.66 242 ASP C CA 1
ATOM 18709 C C . ASP C 1 64 ? 38.348 25.508 4.241 1.00 47.66 242 ASP C C 1
ATOM 18710 O O . ASP C 1 64 ? 37.929 24.398 3.903 1.00 42.95 242 ASP C O 1
ATOM 18719 N N . GLY C 1 65 ? 38.102 26.603 3.532 1.00 48.86 243 GLY C N 1
ATOM 18720 C CA . GLY C 1 65 ? 37.316 26.559 2.322 1.00 47.81 243 GLY C CA 1
ATOM 18721 C C . GLY C 1 65 ? 35.821 26.434 2.523 1.00 45.68 243 GLY C C 1
ATOM 18722 O O . GLY C 1 65 ? 35.095 26.308 1.530 1.00 50.78 243 GLY C O 1
ATOM 18726 N N . VAL C 1 66 ? 35.335 26.462 3.764 1.00 45.44 244 VAL C N 1
ATOM 18727 C CA . VAL C 1 66 ? 33.901 26.396 4.040 1.00 48.49 244 VAL C CA 1
ATOM 18728 C C . VAL C 1 66 ? 33.506 27.560 4.945 1.00 44.41 244 VAL C C 1
ATOM 18729 O O . VAL C 1 66 ? 32.521 28.257 4.678 1.00 49.85 244 VAL C O 1
ATOM 18742 N N . THR C 1 67 ? 34.267 27.779 6.017 1.00 45.58 245 THR C N 1
ATOM 18743 C CA . THR C 1 67 ? 34.038 28.929 6.882 1.00 42.84 245 THR C CA 1
ATOM 18744 C C . THR C 1 67 ? 34.126 30.209 6.055 1.00 45.20 245 THR C C 1
ATOM 18745 O O . THR C 1 67 ? 35.033 30.374 5.244 1.00 42.53 245 THR C O 1
ATOM 18756 N N . ASP C 1 68 ? 33.180 31.116 6.273 1.00 44.00 246 ASP C N 1
ATOM 18757 C CA . ASP C 1 68 ? 33.127 32.375 5.537 1.00 43.72 246 ASP C CA 1
ATOM 18758 C C . ASP C 1 68 ? 34.227 33.307 6.032 1.00 52.42 246 ASP C C 1
ATOM 18759 O O . ASP C 1 68 ? 34.123 33.873 7.131 1.00 45.23 246 ASP C O 1
ATOM 18768 N N . ASP C 1 69 ? 35.274 33.478 5.219 1.00 47.17 247 ASP C N 1
ATOM 18769 C CA . ASP C 1 69 ? 36.417 34.322 5.555 1.00 40.09 247 ASP C CA 1
ATOM 18770 C C . ASP C 1 69 ? 36.309 35.724 4.962 1.00 44.30 247 ASP C C 1
ATOM 18771 O O . ASP C 1 69 ? 37.303 36.458 4.951 1.00 41.92 247 ASP C O 1
ATOM 18780 N N . THR C 1 70 ? 35.127 36.110 4.475 1.00 43.56 248 THR C N 1
ATOM 18781 C CA . THR C 1 70 ? 34.963 37.396 3.806 1.00 40.23 248 THR C CA 1
ATOM 18782 C C . THR C 1 70 ? 35.501 38.541 4.661 1.00 44.79 248 THR C C 1
ATOM 18783 O O . THR C 1 70 ? 36.338 39.330 4.214 1.00 40.91 248 THR C O 1
ATOM 18794 N N . GLN C 1 71 ? 35.016 38.657 5.900 1.00 40.16 249 GLN C N 1
ATOM 18795 C CA . GLN C 1 71 ? 35.419 39.787 6.735 1.00 38.60 249 GLN C CA 1
ATOM 18796 C C . GLN C 1 71 ? 36.904 39.723 7.068 1.00 43.16 249 GLN C C 1
ATOM 18797 O O . GLN C 1 71 ? 37.577 40.758 7.139 1.00 44.45 249 GLN C O 1
ATOM 18811 N N . ALA C 1 72 ? 37.437 38.516 7.272 1.00 44.52 250 ALA C N 1
ATOM 18812 C CA . ALA C 1 72 ? 38.871 38.379 7.499 1.00 43.18 250 ALA C CA 1
ATOM 18813 C C . ALA C 1 72 ? 39.672 38.896 6.309 1.00 42.27 250 ALA C C 1
ATOM 18814 O O . ALA C 1 72 ? 40.699 39.557 6.487 1.00 35.01 250 ALA C O 1
ATOM 18821 N N . ILE C 1 73 ? 39.223 38.596 5.088 1.00 38.61 251 ILE C N 1
ATOM 18822 C CA . ILE C 1 73 ? 39.925 39.080 3.897 1.00 39.71 251 ILE C CA 1
ATOM 18823 C C . ILE C 1 73 ? 39.863 40.598 3.823 1.00 49.13 251 ILE C C 1
ATOM 18824 O O . ILE C 1 73 ? 40.862 41.265 3.531 1.00 40.07 251 ILE C O 1
ATOM 18840 N N . LEU C 1 74 ? 38.677 41.170 4.054 1.00 37.72 252 LEU C N 1
ATOM 18841 C CA . LEU C 1 74 ? 38.550 42.620 4.026 1.00 40.94 252 LEU C CA 1
ATOM 18842 C C . LEU C 1 74 ? 39.487 43.281 5.039 1.00 39.59 252 LEU C C 1
ATOM 18843 O O . LEU C 1 74 ? 40.149 44.277 4.720 1.00 42.16 252 LEU C O 1
ATOM 18859 N N . LYS C 1 75 ? 39.567 42.738 6.256 1.00 37.39 253 LYS C N 1
ATOM 18860 C CA . LYS C 1 75 ? 40.479 43.299 7.252 1.00 52.86 253 LYS C CA 1
ATOM 18861 C C . LYS C 1 75 ? 41.929 43.188 6.793 1.00 40.73 253 LYS C C 1
ATOM 18862 O O . LYS C 1 75 ? 42.723 44.109 7.003 1.00 39.18 253 LYS C O 1
ATOM 18881 N N . THR C 1 76 ? 42.285 42.063 6.164 1.00 39.29 254 THR C N 1
ATOM 18882 C CA . THR C 1 76 ? 43.652 41.847 5.697 1.00 39.71 254 THR C CA 1
ATOM 18883 C C . THR C 1 76 ? 44.057 42.879 4.653 1.00 49.64 254 THR C C 1
ATOM 18884 O O . THR C 1 76 ? 45.136 43.477 4.743 1.00 38.09 254 THR C O 1
ATOM 18895 N N . ILE C 1 77 ? 43.225 43.067 3.618 1.00 34.69 255 ILE C N 1
ATOM 18896 C CA . ILE C 1 77 ? 43.585 43.983 2.545 1.00 42.65 255 ILE C CA 1
ATOM 18897 C C . ILE C 1 77 ? 43.618 45.421 3.049 1.00 40.32 255 ILE C C 1
ATOM 18898 O O . ILE C 1 77 ? 44.391 46.242 2.540 1.00 41.07 255 ILE C O 1
ATOM 18914 N N . THR C 1 78 ? 42.788 45.757 4.043 1.00 44.62 256 THR C N 1
ATOM 18915 C CA . THR C 1 78 ? 42.823 47.106 4.604 1.00 46.52 256 THR C CA 1
ATOM 18916 C C . THR C 1 78 ? 44.153 47.364 5.303 1.00 42.14 256 THR C C 1
ATOM 18917 O O . THR C 1 78 ? 44.760 48.430 5.131 1.00 40.87 256 THR C O 1
ATOM 18928 N N . PHE C 1 79 ? 44.628 46.395 6.085 1.00 41.73 257 PHE C N 1
ATOM 18929 C CA . PHE C 1 79 ? 45.941 46.520 6.711 1.00 40.23 257 PHE C CA 1
ATOM 18930 C C . PHE C 1 79 ? 47.049 46.540 5.664 1.00 38.51 257 PHE C C 1
ATOM 18931 O O . PHE C 1 79 ? 47.974 47.363 5.739 1.00 40.72 257 PHE C O 1
ATOM 18948 N N . ALA C 1 80 ? 46.983 45.628 4.690 1.00 38.57 258 ALA C N 1
ATOM 18949 C CA . ALA C 1 80 ? 47.997 45.584 3.633 1.00 40.60 258 ALA C CA 1
ATOM 18950 C C . ALA C 1 80 ? 48.109 46.927 2.924 1.00 55.47 258 ALA C C 1
ATOM 18951 O O . ALA C 1 80 ? 49.209 47.451 2.729 1.00 38.89 258 ALA C O 1
ATOM 18958 N N . ASN C 1 81 ? 46.971 47.492 2.514 1.00 39.66 259 ASN C N 1
ATOM 18959 C CA . ASN C 1 81 ? 46.993 48.751 1.774 1.00 45.73 259 ASN C CA 1
ATOM 18960 C C . ASN C 1 81 ? 47.452 49.895 2.667 1.00 48.51 259 ASN C C 1
ATOM 18961 O O . ASN C 1 81 ? 48.290 50.712 2.266 1.00 49.91 259 ASN C O 1
ATOM 18972 N N . THR C 1 82 ? 46.926 49.958 3.888 1.00 47.57 260 THR C N 1
ATOM 18973 C CA . THR C 1 82 ? 47.284 51.040 4.795 1.00 44.57 260 THR C CA 1
ATOM 18974 C C . THR C 1 82 ? 4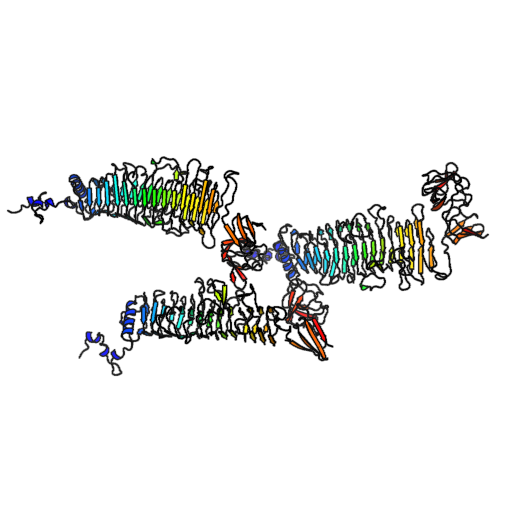8.784 51.068 5.050 1.00 57.90 260 THR C C 1
ATOM 18975 O O . THR C 1 82 ? 49.418 52.127 4.984 1.00 42.98 260 THR C O 1
ATOM 18986 N N . ASN C 1 83 ? 49.373 49.909 5.326 1.00 53.32 261 ASN C N 1
ATOM 18987 C CA . ASN C 1 83 ? 50.756 49.819 5.768 1.00 42.50 261 ASN C CA 1
ATOM 18988 C C . ASN C 1 83 ? 51.723 49.429 4.664 1.00 34.74 261 ASN C C 1
ATOM 18989 O O . ASN C 1 83 ? 52.888 49.164 4.952 1.00 47.08 261 ASN C O 1
ATOM 19000 N N . ASN C 1 84 ? 51.265 49.372 3.412 1.00 35.56 262 ASN C N 1
ATOM 19001 C CA . ASN C 1 84 ? 52.126 49.087 2.270 1.00 36.74 262 ASN C CA 1
ATOM 19002 C C . ASN C 1 84 ? 52.945 47.827 2.499 1.00 37.63 262 ASN C C 1
ATOM 19003 O O . ASN C 1 84 ? 54.169 47.814 2.378 1.00 38.60 262 ASN C O 1
ATOM 19014 N N . ILE C 1 85 ? 52.242 46.752 2.829 1.00 42.01 263 ILE C N 1
ATOM 19015 C CA . ILE C 1 85 ? 52.852 45.474 3.158 1.00 42.95 263 ILE C CA 1
ATOM 19016 C C . ILE C 1 85 ? 52.109 44.378 2.398 1.00 42.28 263 ILE C C 1
ATOM 19017 O O . ILE C 1 85 ? 50.879 44.410 2.283 1.00 37.48 263 ILE C O 1
ATOM 19033 N N . GLN C 1 86 ? 52.861 43.418 1.868 1.00 36.68 264 GLN C N 1
ATOM 19034 C CA . GLN C 1 86 ? 52.288 42.346 1.064 1.00 34.06 264 GLN C CA 1
ATOM 19035 C C . GLN C 1 86 ? 51.565 41.319 1.923 1.00 45.78 264 GLN C C 1
ATOM 19036 O O . GLN C 1 86 ? 51.770 41.218 3.141 1.00 41.03 264 GLN C O 1
ATOM 19050 N N . VAL C 1 87 ? 50.705 40.549 1.257 1.00 34.01 265 VAL C N 1
ATOM 19051 C CA . VAL C 1 87 ? 49.993 39.422 1.851 1.00 35.58 265 VAL C CA 1
ATOM 19052 C C . VAL C 1 87 ? 50.576 38.130 1.287 1.00 32.47 265 VAL C C 1
ATOM 19053 O O . VAL C 1 87 ? 50.747 38.000 0.066 1.00 34.70 265 VAL C O 1
ATOM 19066 N N . ARG C 1 88 ? 50.867 37.179 2.169 1.00 37.05 266 ARG C N 1
ATOM 19067 C CA . ARG C 1 88 ? 51.165 35.811 1.777 1.00 37.69 266 ARG C CA 1
ATOM 19068 C C . ARG C 1 88 ? 50.113 34.896 2.383 1.00 36.89 266 ARG C C 1
ATOM 19069 O O . ARG C 1 88 ? 49.708 35.079 3.530 1.00 37.18 266 ARG C O 1
ATOM 19090 N N . ALA C 1 89 ? 49.648 33.928 1.594 1.00 33.59 267 ALA C N 1
ATOM 19091 C CA . ALA C 1 89 ? 48.596 33.031 2.048 1.00 30.39 267 ALA C CA 1
ATOM 19092 C C . ALA C 1 89 ? 48.827 31.669 1.415 1.00 38.29 267 ALA C C 1
ATOM 19093 O O . ALA C 1 89 ? 49.504 31.547 0.393 1.00 35.82 267 ALA C O 1
ATOM 19100 N N . ASP C 1 90 ? 48.270 30.644 2.038 1.00 35.21 268 ASP C N 1
ATOM 19101 C CA . ASP C 1 90 ? 48.410 29.309 1.478 1.00 35.58 268 ASP C CA 1
ATOM 19102 C C . ASP C 1 90 ? 47.201 28.419 1.698 1.00 40.63 268 ASP C C 1
ATOM 19103 O O . ASP C 1 90 ? 47.252 27.252 1.300 1.00 41.27 268 ASP C O 1
ATOM 19112 N N . LYS C 1 91 ? 46.115 28.917 2.289 1.00 31.66 269 LYS C N 1
ATOM 19113 C CA . LYS C 1 91 ? 44.940 28.101 2.542 1.00 44.78 269 LYS C CA 1
ATOM 19114 C C . LYS C 1 91 ? 43.818 28.499 1.579 1.00 39.89 269 LYS C C 1
ATOM 19115 O O . LYS C 1 91 ? 44.072 29.093 0.519 1.00 42.66 269 LYS C O 1
ATOM 19134 N N . ASN C 1 92 ? 42.582 28.144 1.925 1.00 43.49 270 ASN C N 1
ATOM 19135 C CA . ASN C 1 92 ? 41.448 28.276 1.011 1.00 45.30 270 ASN C CA 1
ATOM 19136 C C . ASN C 1 92 ? 40.401 29.165 1.669 1.00 41.62 270 ASN C C 1
ATOM 19137 O O . ASN C 1 92 ? 39.715 28.735 2.597 1.00 37.26 270 ASN C O 1
ATOM 19148 N N . TYR C 1 93 ? 40.265 30.390 1.184 1.00 37.55 271 TYR C N 1
ATOM 19149 C CA . TYR C 1 93 ? 39.463 31.410 1.867 1.00 44.12 271 TYR C CA 1
ATOM 19150 C C . TYR C 1 93 ? 38.122 31.520 1.158 1.00 35.19 271 TYR C C 1
ATOM 19151 O O . TYR C 1 93 ? 38.008 32.132 0.095 1.00 38.45 271 TYR C O 1
ATOM 19169 N N . ARG C 1 94 ? 37.107 30.894 1.756 1.00 45.22 272 ARG C N 1
ATOM 19170 C CA . ARG C 1 94 ? 35.748 30.982 1.247 1.00 43.71 272 ARG C CA 1
ATOM 19171 C C . ARG C 1 94 ? 35.198 32.376 1.506 1.00 35.75 272 ARG C C 1
ATOM 19172 O O . ARG C 1 94 ? 35.302 32.899 2.620 1.00 42.33 272 ARG C O 1
ATOM 19193 N N . PHE C 1 95 ? 34.613 32.983 0.480 1.00 37.02 273 PHE C N 1
ATOM 19194 C CA . PHE C 1 95 ? 34.025 34.308 0.622 1.00 46.48 273 PHE C CA 1
ATOM 19195 C C . PHE C 1 95 ? 32.722 34.346 -0.165 1.00 39.47 273 PHE C C 1
ATOM 19196 O O . PHE C 1 95 ? 32.515 33.574 -1.111 1.00 35.72 273 PHE C O 1
ATOM 19213 N N . THR C 1 96 ? 31.828 35.239 0.256 1.00 42.36 274 THR C N 1
ATOM 19214 C CA . THR C 1 96 ? 30.438 35.162 -0.160 1.00 44.49 274 THR C CA 1
ATOM 19215 C C . THR C 1 96 ? 29.869 36.471 -0.686 1.00 45.37 274 THR C C 1
ATOM 19216 O O . THR C 1 96 ? 28.699 36.494 -1.071 1.00 44.08 274 THR C O 1
ATOM 19227 N N . SER C 1 97 ? 30.652 37.548 -0.719 1.00 43.28 275 SER C N 1
ATOM 19228 C CA . SER C 1 97 ? 30.191 38.825 -1.239 1.00 44.35 275 SER C CA 1
ATOM 19229 C C . SER C 1 97 ? 31.376 39.560 -1.849 1.00 38.93 275 SER C C 1
ATOM 19230 O O . SER C 1 97 ? 32.536 39.188 -1.644 1.00 44.85 275 SER C O 1
ATOM 19238 N N . SER C 1 98 ? 31.067 40.625 -2.589 1.00 51.79 276 SER C N 1
ATOM 19239 C CA . SER C 1 98 ? 32.082 41.342 -3.353 1.00 44.61 276 SER C CA 1
ATOM 19240 C C . SER C 1 98 ? 33.199 41.843 -2.449 1.00 51.26 276 SER C C 1
ATOM 19241 O O . SER C 1 98 ? 32.951 42.364 -1.359 1.00 47.60 276 SER C O 1
ATOM 19249 N N . ILE C 1 99 ? 34.436 41.700 -2.923 1.00 38.50 277 ILE C N 1
ATOM 19250 C CA . ILE C 1 99 ? 35.625 42.157 -2.205 1.00 42.32 277 ILE C CA 1
ATOM 19251 C C . ILE C 1 99 ? 36.352 43.139 -3.108 1.00 35.59 277 ILE C C 1
ATOM 19252 O O . ILE C 1 99 ? 36.754 42.786 -4.217 1.00 40.02 277 ILE C O 1
ATOM 19268 N N . ALA C 1 100 ? 36.464 44.384 -2.659 1.00 45.59 278 ALA C N 1
ATOM 19269 C CA . ALA C 1 100 ? 37.080 45.452 -3.444 1.00 45.44 278 ALA C CA 1
ATOM 19270 C C . ALA C 1 100 ? 38.502 45.658 -2.935 1.00 41.45 278 ALA C C 1
ATOM 19271 O O . ALA C 1 100 ? 38.709 46.234 -1.868 1.00 45.82 278 ALA C O 1
ATOM 19278 N N . MET C 1 101 ? 39.482 45.187 -3.694 1.00 42.37 279 MET C N 1
ATOM 19279 C CA . MET C 1 101 ? 40.875 45.341 -3.310 1.00 41.37 279 MET C CA 1
ATOM 19280 C C . MET C 1 101 ? 41.471 46.555 -3.997 1.00 39.89 279 MET C C 1
ATOM 19281 O O . MET C 1 101 ? 41.127 46.883 -5.135 1.00 40.17 279 MET C O 1
ATOM 19295 N N . SER C 1 102 ? 42.382 47.219 -3.291 1.00 38.30 280 SER C N 1
ATOM 19296 C CA . SER C 1 102 ? 43.084 48.363 -3.856 1.00 41.82 280 SER C CA 1
ATOM 19297 C C . SER C 1 102 ? 44.464 48.429 -3.232 1.00 52.16 280 SER C C 1
ATOM 19298 O O . SER C 1 102 ? 44.592 48.336 -2.005 1.00 38.31 280 SER C O 1
ATOM 19306 N N . GLY C 1 103 ? 45.482 48.603 -4.070 1.00 36.52 281 GLY C N 1
ATOM 19307 C CA . GLY C 1 103 ? 46.839 48.707 -3.556 1.00 46.56 281 GLY C CA 1
ATOM 19308 C C . GLY C 1 103 ? 47.264 47.495 -2.752 1.00 36.98 281 GLY C C 1
ATOM 19309 O O . GLY C 1 103 ? 47.863 47.619 -1.675 1.00 40.97 281 GLY C O 1
ATOM 19313 N N . VAL C 1 104 ? 46.983 46.301 -3.265 1.00 39.90 282 VAL C N 1
ATOM 19314 C CA . VAL C 1 104 ? 47.251 45.067 -2.534 1.00 35.85 282 VAL C CA 1
ATOM 19315 C C . VAL C 1 104 ? 48.215 44.226 -3.349 1.00 34.11 282 VAL C C 1
ATOM 19316 O O . VAL C 1 104 ? 47.996 44.010 -4.550 1.00 33.72 282 VAL C O 1
ATOM 19329 N N . ARG C 1 105 ? 49.267 43.747 -2.696 1.00 33.68 283 ARG C N 1
ATOM 19330 C CA . ARG C 1 105 ? 50.091 42.655 -3.208 1.00 44.28 283 ARG C CA 1
ATOM 19331 C C . ARG C 1 105 ? 49.669 41.388 -2.470 1.00 37.13 283 ARG C C 1
ATOM 19332 O O . ARG C 1 105 ? 49.759 41.332 -1.241 1.00 38.24 283 ARG C O 1
ATOM 19353 N N . TRP C 1 106 ? 49.201 40.388 -3.206 1.00 33.57 284 TRP C N 1
ATOM 19354 C CA . TRP C 1 106 ? 48.729 39.147 -2.599 1.00 32.00 284 TRP C CA 1
ATOM 19355 C C . TRP C 1 106 ? 49.385 37.984 -3.311 1.00 30.53 284 TRP C C 1
ATOM 19356 O O . TRP C 1 106 ? 49.224 37.827 -4.532 1.00 30.70 284 TRP C O 1
ATOM 19377 N N . TYR C 1 107 ? 50.117 37.169 -2.561 1.00 35.71 285 TYR C N 1
ATOM 19378 C CA . TYR C 1 107 ? 50.827 36.026 -3.111 1.00 37.52 285 TYR C CA 1
ATOM 19379 C C . TYR C 1 107 ? 50.345 34.755 -2.422 1.00 32.91 285 TYR C C 1
ATOM 19380 O O . TYR C 1 107 ? 50.527 34.596 -1.212 1.00 36.40 285 TYR C O 1
ATOM 19398 N N . GLY C 1 108 ? 49.759 33.847 -3.193 1.00 31.62 286 GLY C N 1
ATOM 19399 C CA . GLY C 1 108 ? 49.451 32.531 -2.684 1.00 31.43 286 GLY C CA 1
ATOM 19400 C C . GLY C 1 108 ? 48.012 32.410 -2.222 1.00 34.91 286 GLY C C 1
ATOM 19401 O O . GLY C 1 108 ? 47.299 33.396 -2.027 1.00 35.17 286 GLY C O 1
ATOM 19405 N N . GLY C 1 109 ? 47.577 31.162 -2.082 1.00 40.22 287 GLY C N 1
ATOM 19406 C CA . GLY C 1 109 ? 46.268 30.888 -1.536 1.00 34.17 287 GLY C CA 1
ATOM 19407 C C . GLY C 1 109 ? 45.212 30.703 -2.596 1.00 36.59 287 GLY C C 1
ATOM 19408 O O . GLY C 1 109 ? 45.441 30.823 -3.801 1.00 37.28 287 GLY C O 1
ATOM 19412 N N . THR C 1 110 ? 44.011 30.405 -2.109 1.00 41.75 288 THR C N 1
ATOM 19413 C CA . THR C 1 110 ? 42.849 30.153 -2.942 1.00 37.88 288 THR C CA 1
ATOM 19414 C C . THR C 1 110 ? 41.681 30.953 -2.391 1.00 42.54 288 THR C C 1
ATOM 19415 O O . THR C 1 110 ? 41.402 30.897 -1.189 1.00 42.95 288 THR C O 1
ATOM 19426 N N . PHE C 1 111 ? 41.029 31.718 -3.257 1.00 36.69 289 PHE C N 1
ATOM 19427 C CA . PHE C 1 111 ? 39.743 32.336 -2.952 1.00 31.91 289 PHE C CA 1
ATOM 19428 C C . PHE C 1 111 ? 38.639 31.475 -3.559 1.00 36.55 289 PHE C C 1
ATOM 19429 O O . PHE C 1 111 ? 38.686 31.163 -4.754 1.00 37.86 289 PHE C O 1
ATOM 19446 N N . THR C 1 112 ? 37.649 31.097 -2.751 1.00 39.55 290 THR C N 1
ATOM 19447 C CA . THR C 1 112 ? 36.525 30.299 -3.235 1.00 35.41 290 THR C CA 1
ATOM 19448 C C . THR C 1 112 ? 35.238 31.098 -3.066 1.00 37.82 290 THR C C 1
ATOM 19449 O O . THR C 1 112 ? 34.821 31.383 -1.936 1.00 42.37 290 THR C O 1
ATOM 19460 N N . GLY C 1 113 ? 34.606 31.433 -4.188 1.00 38.19 291 GLY C N 1
ATOM 19461 C CA . GLY C 1 113 ? 33.371 32.183 -4.189 1.00 32.91 291 GLY C CA 1
ATOM 19462 C C . GLY C 1 113 ? 32.158 31.280 -4.336 1.00 45.54 291 GLY C C 1
ATOM 19463 O O . GLY C 1 113 ? 32.246 30.048 -4.308 1.00 35.50 291 GLY C O 1
ATOM 19467 N N . ASN C 1 114 ? 31.001 31.926 -4.490 1.00 40.69 292 ASN C N 1
ATOM 19468 C CA . ASN C 1 114 ? 29.735 31.230 -4.663 1.00 40.06 292 ASN C CA 1
ATOM 19469 C C . ASN C 1 114 ? 29.547 30.723 -6.078 1.00 57.73 292 ASN C C 1
ATOM 19470 O O . ASN C 1 114 ? 28.587 29.987 -6.333 1.00 42.32 292 ASN C O 1
ATOM 19481 N N . GLY C 1 115 ? 30.442 31.096 -6.989 1.00 38.02 293 GLY C N 1
ATOM 19482 C CA . GLY C 1 115 ? 30.331 30.747 -8.388 1.00 35.03 293 GLY C CA 1
ATOM 19483 C C . GLY C 1 115 ? 30.802 31.898 -9.253 1.00 39.27 293 GLY C C 1
ATOM 19484 O O . GLY C 1 115 ? 31.698 31.741 -10.089 1.00 38.03 293 GLY C O 1
ATOM 19488 N N . GLY C 1 116 ? 30.214 33.072 -9.030 1.00 37.72 294 GLY C N 1
ATOM 19489 C CA . GLY C 1 116 ? 30.528 34.254 -9.803 1.00 40.46 294 GLY C CA 1
ATOM 19490 C C . GLY C 1 116 ? 30.722 35.463 -8.919 1.00 55.65 294 GLY C C 1
ATOM 19491 O O . GLY C 1 116 ? 30.459 36.598 -9.330 1.00 38.67 294 GLY C O 1
ATOM 19495 N N . THR C 1 117 ? 31.168 35.223 -7.692 1.00 38.48 295 THR C N 1
ATOM 19496 C CA . THR C 1 117 ? 31.439 36.309 -6.761 1.00 59.58 295 THR C CA 1
ATOM 19497 C C . THR C 1 117 ? 32.641 37.110 -7.233 1.00 33.19 295 THR C C 1
ATOM 19498 O O . THR C 1 117 ? 33.597 36.554 -7.779 1.00 36.30 295 THR C O 1
ATOM 19509 N N . MET C 1 118 ? 32.589 38.417 -7.014 1.00 36.35 296 MET C N 1
ATOM 19510 C CA . MET C 1 118 ? 33.547 39.352 -7.583 1.00 31.54 296 MET C CA 1
ATOM 19511 C C . MET C 1 118 ? 34.618 39.767 -6.590 1.00 52.01 296 MET C C 1
ATOM 19512 O O . MET C 1 118 ? 34.327 40.089 -5.434 1.00 42.55 296 MET C O 1
ATOM 19526 N N . ILE C 1 119 ? 35.855 39.787 -7.073 1.00 36.41 297 ILE C N 1
ATOM 19527 C CA . ILE C 1 119 ? 36.976 40.450 -6.424 1.00 37.57 297 ILE C CA 1
ATOM 19528 C C . ILE C 1 119 ? 37.406 41.544 -7.380 1.00 34.28 297 ILE C C 1
ATOM 19529 O O . ILE C 1 119 ? 37.834 41.248 -8.497 1.00 35.98 297 ILE C O 1
ATOM 19545 N N . SER C 1 120 ? 37.261 42.794 -6.965 1.00 34.64 298 SER C N 1
ATOM 19546 C CA . SER C 1 120 ? 37.681 43.938 -7.766 1.00 36.42 298 SER C CA 1
ATOM 19547 C C . SER C 1 120 ? 39.098 44.345 -7.385 1.00 41.31 298 SER C C 1
ATOM 19548 O O . SER C 1 120 ? 39.487 44.251 -6.223 1.00 37.41 298 SER C O 1
ATOM 19556 N N . THR C 1 121 ? 39.865 44.826 -8.373 1.00 33.54 299 THR C N 1
ATOM 19557 C CA . THR C 1 121 ? 41.246 45.226 -8.124 1.00 33.75 299 THR C CA 1
ATOM 19558 C C . THR C 1 121 ? 41.524 46.592 -8.724 1.00 41.86 299 THR C C 1
ATOM 19559 O O . THR C 1 121 ? 41.244 46.831 -9.899 1.00 38.00 299 THR C O 1
ATOM 19570 N N . VAL C 1 122 ? 42.077 47.480 -7.903 1.00 29.86 300 VAL C N 1
ATOM 19571 C CA . VAL C 1 122 ? 42.686 48.727 -8.348 1.00 36.76 300 VAL C CA 1
ATOM 19572 C C . VAL C 1 122 ? 44.138 48.671 -7.906 1.00 48.37 300 VAL C C 1
ATOM 19573 O O . VAL C 1 122 ? 44.413 48.484 -6.716 1.00 41.67 300 VAL C O 1
ATOM 19586 N N . SER C 1 123 ? 45.061 48.822 -8.846 1.00 30.57 301 SER C N 1
ATOM 19587 C CA . SER C 1 123 ? 46.485 48.822 -8.522 1.00 28.98 301 SER C CA 1
ATOM 19588 C C . SER C 1 123 ? 46.851 47.657 -7.603 1.00 45.70 301 SER C C 1
ATOM 19589 O O . SER C 1 123 ? 47.390 47.840 -6.509 1.00 39.99 301 SER C O 1
ATOM 19597 N N . CYS C 1 124 ? 46.560 46.439 -8.069 1.00 33.87 302 CYS C N 1
ATOM 19598 C CA . CYS C 1 124 ? 46.877 45.228 -7.322 1.00 31.35 302 CYS C CA 1
ATOM 19599 C C . CYS C 1 124 ? 47.835 44.351 -8.113 1.00 28.47 302 CYS C C 1
ATOM 19600 O O . CYS C 1 124 ? 47.853 44.366 -9.349 1.00 37.07 302 CYS C O 1
ATOM 19608 N N . TRP C 1 125 ? 48.589 43.545 -7.382 1.00 34.99 303 TRP C N 1
ATOM 19609 C CA . TRP C 1 125 ? 49.540 42.593 -7.949 1.00 40.87 303 TRP C CA 1
ATOM 19610 C C . TRP C 1 125 ? 49.285 41.252 -7.265 1.00 36.07 303 TRP C C 1
ATOM 19611 O O . TRP C 1 125 ? 49.544 41.102 -6.065 1.00 33.55 303 TRP C O 1
ATOM 19632 N N . MET C 1 126 ? 48.775 40.284 -8.017 1.00 35.58 304 MET C N 1
ATOM 19633 C CA . MET C 1 126 ? 48.357 39.004 -7.460 1.00 29.58 304 MET C CA 1
ATOM 19634 C C . MET C 1 126 ? 49.046 37.876 -8.202 1.00 28.51 304 MET C C 1
ATOM 19635 O O . MET C 1 126 ? 49.040 37.833 -9.438 1.00 32.27 304 MET C O 1
ATOM 19649 N N . GLU C 1 127 ? 49.619 36.953 -7.440 1.00 34.49 305 GLU C N 1
ATOM 19650 C CA . GLU C 1 127 ? 50.536 35.973 -7.999 1.00 43.32 305 GLU C CA 1
ATOM 19651 C C . GLU C 1 127 ? 50.431 34.686 -7.195 1.00 40.76 305 GLU C C 1
ATOM 19652 O O . GLU C 1 127 ? 50.328 34.720 -5.970 1.00 39.06 305 GLU C O 1
ATOM 19664 N N . ASN C 1 128 ? 50.407 33.551 -7.901 1.00 32.34 306 ASN C N 1
ATOM 19665 C CA . ASN C 1 128 ? 50.305 32.227 -7.284 1.00 31.51 306 ASN C CA 1
ATOM 19666 C C . ASN C 1 128 ? 48.995 32.040 -6.518 1.00 38.43 306 ASN C C 1
ATOM 19667 O O . ASN C 1 128 ? 48.943 31.311 -5.520 1.00 33.02 306 ASN C O 1
ATOM 19678 N N . VAL C 1 129 ? 47.922 32.651 -7.019 1.00 31.18 307 VAL C N 1
ATOM 19679 C CA . VAL C 1 129 ? 46.596 32.604 -6.414 1.00 31.31 307 VAL C CA 1
ATOM 19680 C C . VAL C 1 129 ? 45.702 31.723 -7.275 1.00 32.26 307 VAL C C 1
ATOM 19681 O O . VAL C 1 129 ? 45.805 31.735 -8.509 1.00 35.25 307 VAL C O 1
ATOM 19694 N N . ARG C 1 130 ? 44.806 30.978 -6.637 1.00 35.80 308 ARG C N 1
ATOM 19695 C CA . ARG C 1 130 ? 43.729 30.304 -7.350 1.00 29.74 308 ARG C CA 1
ATOM 19696 C C . ARG C 1 130 ? 42.431 31.051 -7.070 1.00 38.52 308 ARG C C 1
ATOM 19697 O O . ARG C 1 130 ? 42.049 31.219 -5.905 1.00 33.98 308 ARG C O 1
ATOM 19718 N N . PHE C 1 131 ? 41.767 31.490 -8.140 1.00 29.94 309 PHE C N 1
ATOM 19719 C CA . PHE C 1 131 ? 40.456 32.128 -8.089 1.00 28.17 309 PHE C CA 1
ATOM 19720 C C . PHE C 1 131 ? 39.432 31.072 -8.496 1.00 51.05 309 PHE C C 1
ATOM 19721 O O . PHE C 1 131 ? 39.226 30.821 -9.688 1.00 32.93 309 PHE C O 1
ATOM 19738 N N . GLU C 1 132 ? 38.793 30.465 -7.499 1.00 35.70 310 GLU C N 1
ATOM 19739 C CA . GLU C 1 132 ? 37.864 29.357 -7.679 1.00 28.30 310 GLU C CA 1
ATOM 19740 C C . GLU C 1 132 ? 36.434 29.847 -7.486 1.00 43.03 310 GLU C C 1
ATOM 19741 O O . GLU C 1 132 ? 36.124 30.492 -6.484 1.00 39.00 310 GLU C O 1
ATOM 19753 N N . LYS C 1 133 ? 35.561 29.531 -8.434 1.00 33.27 311 LYS C N 1
ATOM 19754 C CA . LYS C 1 133 ? 34.153 29.921 -8.358 1.00 33.99 311 LYS C CA 1
ATOM 19755 C C . LYS C 1 133 ? 34.001 31.398 -8.004 1.00 45.39 311 LYS C C 1
ATOM 19756 O O . LYS C 1 133 ? 33.141 31.798 -7.211 1.00 35.79 311 LYS C O 1
ATOM 19775 N N . CYS C 1 134 ? 34.853 32.215 -8.604 1.00 32.41 312 CYS C N 1
ATOM 19776 C CA . CYS C 1 134 ? 34.806 33.664 -8.466 1.00 31.81 312 CYS C CA 1
ATOM 19777 C C . CYS C 1 134 ? 35.522 34.244 -9.678 1.00 43.83 312 CYS C C 1
ATOM 19778 O O . CYS C 1 134 ? 36.082 33.511 -10.498 1.00 37.04 312 CYS C O 1
ATOM 19786 N N . TYR C 1 135 ? 35.475 35.566 -9.797 1.00 34.83 313 TYR C N 1
ATOM 19787 C CA . TYR C 1 135 ? 36.144 36.242 -10.894 1.00 35.58 313 TYR C CA 1
ATOM 19788 C C . TYR C 1 135 ? 36.744 37.543 -10.397 1.00 36.32 313 TYR C C 1
ATOM 19789 O O . TYR C 1 135 ? 36.343 38.084 -9.363 1.00 32.40 313 TYR C O 1
ATOM 19807 N N . VAL C 1 136 ? 37.712 38.037 -11.161 1.00 32.12 314 VAL C N 1
ATOM 19808 C CA . VAL C 1 136 ? 38.362 39.312 -10.894 1.00 32.27 314 VAL C CA 1
ATOM 19809 C C . VAL C 1 136 ? 37.822 40.354 -11.865 1.00 32.59 314 VAL C C 1
ATOM 19810 O O . VAL C 1 136 ? 37.744 40.110 -13.079 1.00 36.15 314 VAL C O 1
ATOM 19823 N N . LYS C 1 137 ? 37.470 41.521 -11.338 1.00 30.43 315 LYS C N 1
ATOM 19824 C CA . LYS C 1 137 ? 37.066 42.663 -12.144 1.00 31.47 315 LYS C CA 1
ATOM 19825 C C . LYS C 1 137 ? 38.089 43.758 -11.907 1.00 28.69 315 LYS C C 1
ATOM 19826 O O . LYS C 1 137 ? 38.177 44.297 -10.801 1.00 35.96 315 LYS C O 1
ATOM 19845 N N . MET C 1 138 ? 38.870 44.080 -12.927 1.00 33.00 316 MET C N 1
ATOM 19846 C CA . MET C 1 138 ? 39.879 45.116 -12.767 1.00 30.78 316 MET C CA 1
ATOM 19847 C C . MET C 1 138 ? 39.272 46.493 -12.997 1.00 29.38 316 MET C C 1
ATOM 19848 O O . MET C 1 138 ? 38.676 46.756 -14.047 1.00 35.69 316 MET C O 1
ATOM 19862 N N . LEU C 1 139 ? 39.468 47.383 -12.027 1.00 33.80 317 LEU C N 1
ATOM 19863 C CA . LEU C 1 139 ? 38.888 48.715 -12.050 1.00 30.14 317 LEU C CA 1
ATOM 19864 C C . LEU C 1 139 ? 39.880 49.812 -12.401 1.00 38.00 317 LEU C C 1
ATOM 19865 O O . LEU C 1 139 ? 39.451 50.950 -12.616 1.00 36.66 317 LEU C O 1
ATOM 19881 N N . GLY C 1 140 ? 41.173 49.527 -12.456 1.00 32.99 318 GLY C N 1
ATOM 19882 C CA . GLY C 1 140 ? 42.126 50.513 -12.923 1.00 29.56 318 GLY C CA 1
ATOM 19883 C C . GLY C 1 140 ? 43.454 50.410 -12.198 1.00 47.21 318 GLY C C 1
ATOM 19884 O O . GLY C 1 140 ? 43.692 49.506 -11.398 1.00 37.21 318 GLY C O 1
ATOM 19888 N N . GLY C 1 141 ? 44.324 51.374 -12.500 1.00 31.47 319 GLY C N 1
ATOM 19889 C CA . GLY C 1 141 ? 45.656 51.382 -11.936 1.00 44.92 319 GLY C CA 1
ATOM 19890 C C . GLY C 1 141 ? 46.535 50.363 -12.618 1.00 37.34 319 GLY C C 1
ATOM 19891 O O . GLY C 1 141 ? 46.137 49.680 -13.553 1.00 32.05 319 GLY C O 1
ATOM 19895 N N . ASP C 1 142 ? 47.780 50.274 -12.145 1.00 38.23 320 ASP C N 1
ATOM 19896 C CA . ASP C 1 142 ? 48.734 49.304 -12.681 1.00 46.27 320 ASP C CA 1
ATOM 19897 C C . ASP C 1 142 ? 48.514 47.960 -12.002 1.00 46.06 320 ASP C C 1
ATOM 19898 O O . ASP C 1 142 ? 48.860 47.781 -10.834 1.00 34.60 320 ASP C O 1
ATOM 19907 N N . CYS C 1 143 ? 47.947 47.006 -12.721 1.00 34.71 321 CYS C N 1
ATOM 19908 C CA . CYS C 1 143 ? 47.713 45.689 -12.166 1.00 28.96 321 CYS C CA 1
ATOM 19909 C C . CYS C 1 143 ? 48.607 44.662 -12.845 1.00 29.96 321 CYS C C 1
ATOM 19910 O O . CYS C 1 143 ? 48.949 44.780 -14.023 1.00 31.39 321 CYS C O 1
ATOM 19918 N N . ARG C 1 144 ? 48.977 43.635 -12.088 1.00 33.68 322 ARG C N 1
ATOM 19919 C CA . ARG C 1 144 ? 49.790 42.546 -12.615 1.00 35.06 322 ARG C CA 1
ATOM 19920 C C . ARG C 1 144 ? 49.248 41.235 -12.076 1.00 32.99 322 ARG C C 1
ATOM 19921 O O . ARG C 1 144 ? 49.064 41.092 -10.861 1.00 30.63 322 ARG C O 1
ATOM 19942 N N . PHE C 1 145 ? 49.011 40.275 -12.975 1.00 27.74 323 PHE C N 1
ATOM 19943 C CA . PHE C 1 145 ? 48.519 38.957 -12.603 1.00 28.64 323 PHE C CA 1
ATOM 19944 C C . PHE C 1 145 ? 49.443 37.921 -13.213 1.00 28.31 323 PHE C C 1
ATOM 19945 O O . PHE C 1 145 ? 49.508 37.797 -14.435 1.00 29.79 323 PHE C O 1
ATOM 19962 N N . TYR C 1 146 ? 50.175 37.191 -12.360 1.00 29.45 324 TYR C N 1
ATOM 19963 C CA . TYR C 1 146 ? 51.123 36.178 -12.815 1.00 26.50 324 TYR C CA 1
ATOM 19964 C C . TYR C 1 146 ? 50.896 34.852 -12.092 1.00 42.30 324 TYR C C 1
ATOM 19965 O O . TYR C 1 146 ? 50.703 34.821 -10.880 1.00 29.55 324 TYR C O 1
ATOM 19983 N N . ARG C 1 147 ? 50.934 33.758 -12.842 1.00 33.58 325 ARG C N 1
ATOM 19984 C CA . ARG C 1 147 ? 51.029 32.429 -12.263 1.00 26.73 325 ARG C CA 1
ATOM 19985 C C . ARG C 1 147 ? 49.831 32.103 -11.390 1.00 37.57 325 ARG C C 1
ATOM 19986 O O . ARG C 1 147 ? 49.949 31.371 -10.412 1.00 31.84 325 ARG C O 1
ATOM 20007 N N . ASN C 1 148 ? 48.686 32.654 -11.732 1.00 27.33 326 ASN C N 1
ATOM 20008 C CA . ASN C 1 148 ? 47.445 32.344 -11.054 1.00 26.10 326 ASN C CA 1
ATOM 20009 C C . ASN C 1 148 ? 46.705 31.240 -11.780 1.00 25.93 326 ASN C C 1
ATOM 20010 O O . ASN C 1 148 ? 47.022 30.878 -12.922 1.00 30.25 326 ASN C O 1
ATOM 20021 N N . ILE C 1 149 ? 45.677 30.722 -11.120 1.00 31.03 327 ILE C N 1
ATOM 20022 C CA . ILE C 1 149 ? 44.710 29.816 -11.731 1.00 30.21 327 ILE C CA 1
ATOM 20023 C C . ILE C 1 149 ? 43.333 30.436 -11.546 1.00 36.61 327 ILE C C 1
ATOM 20024 O O . ILE C 1 149 ? 42.960 30.789 -10.424 1.00 31.54 327 ILE C O 1
ATOM 20040 N N . PHE C 1 150 ? 42.588 30.566 -12.644 1.00 27.85 328 PHE C N 1
ATOM 20041 C CA . PHE C 1 150 ? 41.200 31.016 -12.644 1.00 27.02 328 PHE C CA 1
ATOM 20042 C C . PHE C 1 150 ? 40.341 29.814 -13.008 1.00 28.15 328 PHE C C 1
ATOM 20043 O O . PHE C 1 150 ? 40.302 29.408 -14.175 1.00 32.05 328 PHE C O 1
ATOM 20060 N N . SER C 1 151 ? 39.647 29.242 -12.027 1.00 31.76 329 SER C N 1
ATOM 20061 C CA . SER C 1 151 ? 38.966 27.971 -12.231 1.00 30.39 329 SER C CA 1
ATOM 20062 C C . SER C 1 151 ? 37.476 28.085 -11.930 1.00 30.67 329 SER C C 1
ATOM 20063 O O . SER C 1 151 ? 37.085 28.568 -10.864 1.00 35.45 329 SER C O 1
ATOM 20071 N N . ASN C 1 152 ? 36.658 27.616 -12.875 1.00 28.63 330 ASN C N 1
ATOM 20072 C CA . ASN C 1 152 ? 35.259 27.274 -12.628 1.00 33.67 330 ASN C CA 1
ATOM 20073 C C . ASN C 1 152 ? 34.404 28.489 -12.283 1.00 32.97 330 ASN C C 1
ATOM 20074 O O . ASN C 1 152 ? 33.403 28.359 -11.575 1.00 37.55 330 ASN C O 1
ATOM 20085 N N . ALA C 1 153 ? 34.757 29.664 -12.802 1.00 30.12 331 ALA C N 1
ATOM 20086 C CA . ALA C 1 153 ? 33.892 30.830 -12.677 1.00 33.65 331 ALA C CA 1
ATOM 20087 C C . ALA C 1 153 ? 32.599 30.634 -13.464 1.00 37.72 331 ALA C C 1
ATOM 20088 O O . ALA C 1 153 ? 32.601 30.087 -14.571 1.00 36.79 331 ALA C O 1
ATOM 20095 N N . THR C 1 154 ? 31.488 31.089 -12.883 1.00 39.50 332 THR C N 1
ATOM 20096 C CA . THR C 1 154 ? 30.182 31.067 -13.536 1.00 31.99 332 THR C CA 1
ATOM 20097 C C . THR C 1 154 ? 29.722 32.465 -13.922 1.00 36.06 332 THR C C 1
ATOM 20098 O O . THR C 1 154 ? 28.598 32.638 -14.412 1.00 30.59 332 THR C O 1
ATOM 20109 N N . SER C 1 155 ? 30.550 33.472 -13.688 1.00 33.59 333 SER C N 1
ATOM 20110 C CA . SER C 1 155 ? 30.271 34.802 -14.169 1.00 34.30 333 SER C CA 1
ATOM 20111 C C . SER C 1 155 ? 30.502 34.851 -15.670 1.00 29.07 333 SER C C 1
ATOM 20112 O O . SER C 1 155 ? 31.028 33.909 -16.276 1.00 28.42 333 SER C O 1
ATOM 20120 N N . THR C 1 156 ? 30.104 35.972 -16.280 1.00 32.64 334 THR C N 1
ATOM 20121 C CA . THR C 1 156 ? 30.348 36.136 -17.710 1.00 31.16 334 THR C CA 1
ATOM 20122 C C . THR C 1 156 ? 31.820 35.945 -18.045 1.00 28.84 334 THR C C 1
ATOM 20123 O O . THR C 1 156 ? 32.159 35.285 -19.032 1.00 29.26 334 THR C O 1
ATOM 20134 N N . ALA C 1 157 ? 32.708 36.514 -17.234 1.00 30.53 335 ALA C N 1
ATOM 20135 C CA . ALA C 1 157 ? 34.137 36.369 -17.462 1.00 25.73 335 ALA C CA 1
ATOM 20136 C C . ALA C 1 157 ? 34.845 36.017 -16.163 1.00 27.21 335 ALA C C 1
ATOM 20137 O O . ALA C 1 157 ? 34.420 36.413 -15.077 1.00 29.76 335 ALA C O 1
ATOM 20144 N N . ALA C 1 158 ? 35.953 35.268 -16.297 1.00 27.30 336 ALA C N 1
ATOM 20145 C CA . ALA C 1 158 ? 36.800 35.016 -15.139 1.00 27.30 336 ALA C CA 1
ATOM 20146 C C . ALA C 1 158 ? 37.702 36.203 -14.833 1.00 33.13 336 ALA C C 1
ATOM 20147 O O . ALA C 1 158 ? 38.076 36.409 -13.673 1.00 28.88 336 ALA C O 1
ATOM 20154 N N . PHE C 1 159 ? 38.072 36.972 -15.857 1.00 29.61 337 PHE C N 1
ATOM 20155 C CA . PHE C 1 159 ? 38.834 38.202 -15.684 1.00 27.09 337 PHE C CA 1
ATOM 20156 C C . PHE C 1 159 ? 38.192 39.260 -16.560 1.00 30.91 337 PHE C C 1
ATOM 20157 O O . PHE C 1 159 ? 38.160 39.103 -17.786 1.00 26.61 337 PHE C O 1
ATOM 20174 N N . LEU C 1 160 ? 37.686 40.331 -15.940 1.00 27.16 338 LEU C N 1
ATOM 20175 C CA . LEU C 1 160 ? 36.856 41.320 -16.614 1.00 28.18 338 LEU C CA 1
ATOM 20176 C C . LEU C 1 160 ? 37.434 42.722 -16.469 1.00 22.60 338 LEU C C 1
ATOM 20177 O O . LEU C 1 160 ? 37.725 43.172 -15.355 1.00 34.56 338 LEU C O 1
ATOM 20193 N N . MET C 1 161 ? 37.549 43.425 -17.598 1.00 26.76 339 MET C N 1
ATOM 20194 C CA . MET C 1 161 ? 37.872 44.844 -17.643 1.00 31.25 339 MET C CA 1
ATOM 20195 C C . MET C 1 161 ? 36.684 45.558 -18.268 1.00 26.67 339 MET C C 1
ATOM 20196 O O . MET C 1 161 ? 36.405 45.381 -19.454 1.00 28.77 339 MET C O 1
ATOM 20210 N N . GLN C 1 162 ? 35.997 46.395 -17.490 1.00 27.06 340 GLN C N 1
ATOM 20211 C CA . GLN C 1 162 ? 34.783 47.043 -17.973 1.00 26.90 340 GLN C CA 1
ATOM 20212 C C . GLN C 1 162 ? 34.491 48.236 -17.075 1.00 27.88 340 GLN C C 1
ATOM 20213 O O . GLN C 1 162 ? 34.546 48.111 -15.847 1.00 35.50 340 GLN C O 1
ATOM 20227 N N . ALA C 1 163 ? 34.242 49.389 -17.687 1.00 34.77 341 ALA C N 1
ATOM 20228 C CA . ALA C 1 163 ? 33.921 50.619 -16.957 1.00 44.95 341 ALA C CA 1
ATOM 20229 C C . ALA C 1 163 ? 34.946 50.903 -15.868 1.00 40.01 341 ALA C C 1
ATOM 20230 O O . ALA C 1 163 ? 34.609 51.157 -14.709 1.00 36.01 341 ALA C O 1
ATOM 20237 N N . MET C 1 164 ? 36.221 50.850 -16.237 1.00 33.88 342 MET C N 1
ATOM 20238 C CA . MET C 1 164 ? 37.261 51.123 -15.260 1.00 28.60 342 MET C CA 1
ATOM 20239 C C . MET C 1 164 ? 37.103 52.537 -14.742 1.00 29.05 342 MET C C 1
ATOM 20240 O O . MET C 1 164 ? 36.724 53.449 -15.485 1.00 38.23 342 MET C O 1
ATOM 20254 N N . THR C 1 165 ? 37.386 52.716 -13.460 1.00 38.24 343 THR C N 1
ATOM 20255 C CA . THR C 1 165 ? 37.209 54.008 -12.810 1.00 40.74 343 THR C CA 1
ATOM 20256 C C . THR C 1 165 ? 38.471 54.863 -12.823 1.00 43.04 343 THR C C 1
ATOM 20257 O O . THR C 1 165 ? 38.406 56.041 -12.465 1.00 38.52 343 THR C O 1
ATOM 20268 N N . SER C 1 166 ? 39.609 54.298 -13.216 1.00 33.18 344 SER C N 1
ATOM 20269 C CA . SER C 1 166 ? 40.841 55.058 -13.369 1.00 39.13 344 SER C CA 1
ATOM 20270 C C . SER C 1 166 ? 41.620 54.374 -14.477 1.00 38.89 344 SER C C 1
ATOM 20271 O O . SER C 1 166 ? 41.376 53.208 -14.791 1.00 33.73 344 SER C O 1
ATOM 20279 N N . GLU C 1 167 ? 42.533 55.111 -15.097 1.00 34.73 345 GLU C N 1
ATOM 20280 C CA . GLU C 1 167 ? 43.320 54.501 -16.166 1.00 38.31 345 GLU C CA 1
ATOM 20281 C C . GLU C 1 167 ? 44.153 53.362 -15.604 1.00 26.96 345 GLU C C 1
ATOM 20282 O O . GLU C 1 167 ? 44.529 53.359 -14.437 1.00 33.49 345 GLU C O 1
ATOM 20294 N N . GLY C 1 168 ? 44.448 52.372 -16.462 1.00 29.79 346 GLY C N 1
ATOM 20295 C CA . GLY C 1 168 ? 45.132 51.182 -16.010 1.00 28.96 346 GLY C CA 1
ATOM 20296 C C . GLY C 1 168 ? 46.235 50.757 -16.960 1.00 31.41 346 GLY C C 1
ATOM 20297 O O . GLY C 1 168 ? 46.315 51.200 -18.106 1.00 34.01 346 GLY C O 1
ATOM 20301 N N . THR C 1 169 ? 47.102 49.897 -16.441 1.00 33.61 347 THR C N 1
ATOM 20302 C CA . THR C 1 169 ? 47.982 49.070 -17.256 1.00 28.71 347 THR C CA 1
ATOM 20303 C C . THR C 1 169 ? 47.899 47.647 -16.721 1.00 24.31 347 THR C C 1
ATOM 20304 O O . THR C 1 169 ? 47.668 47.432 -15.525 1.00 30.58 347 THR C O 1
ATOM 20315 N N . LEU C 1 170 ? 48.088 46.686 -17.614 1.00 27.16 348 LEU C N 1
ATOM 20316 C CA . LEU C 1 170 ? 47.907 45.290 -17.264 1.00 27.41 348 LEU C CA 1
ATOM 20317 C C . LEU C 1 170 ? 49.007 44.438 -17.866 1.00 24.81 348 LEU C C 1
ATOM 20318 O O . LEU C 1 170 ? 49.241 44.485 -19.076 1.00 30.19 348 LEU C O 1
ATOM 20334 N N . ASP C 1 171 ? 49.645 43.630 -17.026 1.00 28.45 349 ASP C N 1
ATOM 20335 C CA . ASP C 1 171 ? 50.424 42.489 -17.492 1.00 30.15 349 ASP C CA 1
ATOM 20336 C C . ASP C 1 171 ? 49.736 41.240 -16.947 1.00 33.83 349 ASP C C 1
ATOM 20337 O O . ASP C 1 171 ? 49.695 41.032 -15.727 1.00 25.92 349 ASP C O 1
ATOM 20346 N N . PHE C 1 172 ? 49.178 40.430 -17.847 1.00 27.95 350 PHE C N 1
ATOM 20347 C CA . PHE C 1 172 ? 48.402 39.244 -17.503 1.00 28.20 350 PHE C CA 1
ATOM 20348 C C . PHE C 1 172 ? 49.103 38.077 -18.179 1.00 27.84 350 PHE C C 1
ATOM 20349 O O . PHE C 1 172 ? 48.861 37.789 -19.356 1.00 30.72 350 PHE C O 1
ATOM 20366 N N . SER C 1 173 ? 49.984 37.413 -17.436 1.00 25.84 351 SER C N 1
ATOM 20367 C CA . SER C 1 173 ? 50.882 36.439 -18.036 1.00 27.64 351 SER C CA 1
ATOM 20368 C C . SER C 1 173 ? 51.059 35.220 -17.150 1.00 35.23 351 SER C C 1
ATOM 20369 O O . SER C 1 173 ? 50.995 35.307 -15.928 1.00 29.95 351 SER C O 1
ATOM 20377 N N . TYR C 1 174 ? 51.298 34.090 -17.811 1.00 26.48 352 TYR C N 1
ATOM 20378 C CA . TYR C 1 174 ? 51.581 32.797 -17.181 1.00 25.72 352 TYR C CA 1
ATOM 20379 C C . TYR C 1 174 ? 50.479 32.344 -16.238 1.00 27.13 352 TYR C C 1
ATOM 20380 O O . TYR C 1 174 ? 50.749 31.680 -15.244 1.00 28.64 352 TYR C O 1
ATOM 20398 N N . ASN C 1 175 ? 49.251 32.711 -16.530 1.00 24.82 353 ASN C N 1
ATOM 20399 C CA . ASN C 1 175 ? 48.093 32.240 -15.795 1.00 27.79 353 ASN C CA 1
ATOM 20400 C C . ASN C 1 175 ? 47.467 31.053 -16.514 1.00 28.87 353 ASN C C 1
ATOM 20401 O O . ASN C 1 175 ? 47.614 30.884 -17.724 1.00 30.88 353 ASN C O 1
ATOM 20412 N N . GLU C 1 176 ? 46.745 30.241 -15.753 1.00 27.97 354 GLU C N 1
ATOM 20413 C CA . GLU C 1 176 ? 45.919 29.177 -16.303 1.00 24.44 354 GLU C CA 1
ATOM 20414 C C . GLU C 1 176 ? 44.471 29.515 -15.991 1.00 28.75 354 GLU C C 1
ATOM 20415 O O . GLU C 1 176 ? 44.166 30.006 -14.898 1.00 29.22 354 GLU C O 1
ATOM 20427 N N . MET C 1 177 ? 43.590 29.267 -16.958 1.00 23.71 355 MET C N 1
ATOM 20428 C CA . MET C 1 177 ? 42.172 29.552 -16.812 1.00 28.60 355 MET C CA 1
ATOM 20429 C C . MET C 1 177 ? 41.379 28.414 -17.438 1.00 27.37 355 MET C C 1
ATOM 20430 O O . MET C 1 177 ? 41.656 28.033 -18.577 1.00 27.94 355 MET C O 1
ATOM 20444 N N . TYR C 1 178 ? 40.393 27.883 -16.707 1.00 26.56 356 TYR C N 1
ATOM 20445 C CA . TYR C 1 178 ? 39.575 26.790 -17.229 1.00 27.34 356 TYR C CA 1
ATOM 20446 C C . TYR C 1 178 ? 38.237 26.730 -16.513 1.00 28.30 356 TYR C C 1
ATOM 20447 O O . TYR C 1 178 ? 38.053 27.312 -15.442 1.00 27.50 356 TYR C O 1
ATOM 20465 N N . GLY C 1 179 ? 37.293 26.021 -17.129 1.00 29.37 357 GLY C N 1
ATOM 20466 C CA . GLY C 1 179 ? 36.016 25.745 -16.484 1.00 29.35 357 GLY C CA 1
ATOM 20467 C C . GLY C 1 179 ? 35.058 26.908 -16.436 1.00 32.96 357 GLY C C 1
ATOM 20468 O O . GLY C 1 179 ? 34.019 26.814 -15.764 1.00 33.94 357 GLY C O 1
ATOM 20472 N N . CYS C 1 180 ? 35.354 27.988 -17.150 1.00 31.17 358 CYS C N 1
ATOM 20473 C CA . CYS C 1 180 ? 34.637 29.246 -17.044 1.00 28.38 358 CYS C CA 1
ATOM 20474 C C . CYS C 1 180 ? 33.840 29.497 -18.316 1.00 27.18 358 CYS C C 1
ATOM 20475 O O . CYS C 1 180 ? 33.714 28.620 -19.181 1.00 27.97 358 CYS C O 1
ATOM 20483 N N . LYS C 1 181 ? 33.263 30.703 -18.418 1.00 26.53 359 LYS C N 1
ATOM 20484 C CA . LYS C 1 181 ? 32.623 31.126 -19.658 1.00 25.08 359 LYS C CA 1
ATOM 20485 C C . LYS C 1 181 ? 33.684 31.857 -20.465 1.00 23.21 359 LYS C C 1
ATOM 20486 O O . LYS C 1 181 ? 34.600 31.213 -20.979 1.00 23.73 359 LYS C O 1
ATOM 20505 N N . TYR C 1 182 ? 33.592 33.180 -20.581 1.00 29.23 360 TYR C N 1
ATOM 20506 C CA . TYR C 1 182 ? 34.746 33.938 -21.062 1.00 24.07 360 TYR C CA 1
ATOM 20507 C C . TYR C 1 182 ? 35.876 33.781 -20.065 1.00 25.06 360 TYR C C 1
ATOM 20508 O O . TYR C 1 182 ? 35.660 33.825 -18.855 1.00 25.60 360 TYR C O 1
ATOM 20526 N N . ALA C 1 183 ? 37.093 33.648 -20.571 1.00 23.51 361 ALA C N 1
ATOM 20527 C CA . ALA C 1 183 ? 38.258 33.712 -19.696 1.00 24.87 361 ALA C CA 1
ATOM 20528 C C . ALA C 1 183 ? 38.630 35.177 -19.465 1.00 31.21 361 ALA C C 1
ATOM 20529 O O . ALA C 1 183 ? 38.370 35.730 -18.396 1.00 26.33 361 ALA C O 1
ATOM 20536 N N . ILE C 1 184 ? 39.182 35.828 -20.482 1.00 23.85 362 ILE C N 1
ATOM 20537 C CA . ILE C 1 184 ? 39.533 37.241 -20.436 1.00 23.78 362 ILE C CA 1
ATOM 20538 C C . ILE C 1 184 ? 38.576 38.031 -21.313 1.00 27.68 362 ILE C C 1
ATOM 20539 O O . ILE C 1 184 ? 38.508 37.811 -22.531 1.00 22.63 362 ILE C O 1
ATOM 20555 N N . LEU C 1 185 ? 37.879 39.000 -20.716 1.00 25.79 363 LEU C N 1
ATOM 20556 C CA . LEU C 1 185 ? 36.969 39.855 -21.467 1.00 19.69 363 LEU C CA 1
ATOM 20557 C C . LEU C 1 185 ? 37.207 41.303 -21.100 1.00 24.91 363 LEU C C 1
ATOM 20558 O O . LEU C 1 185 ? 37.226 41.658 -19.911 1.00 28.06 363 LEU C O 1
ATOM 20574 N N . GLN C 1 186 ? 37.386 42.134 -22.121 1.00 23.85 364 GLN C N 1
ATOM 20575 C CA . GLN C 1 186 ? 37.388 43.577 -21.952 1.00 24.60 364 GLN C CA 1
ATOM 20576 C C . GLN C 1 186 ? 36.262 44.192 -22.762 1.00 24.09 364 GLN C C 1
ATOM 20577 O O . GLN C 1 186 ? 36.113 43.901 -23.956 1.00 22.00 364 GLN C O 1
ATOM 20591 N N . GLN C 1 187 ? 35.485 45.055 -22.109 1.00 27.82 365 GLN C N 1
ATOM 20592 C CA . GLN C 1 187 ? 34.588 45.983 -22.782 1.00 27.05 365 GLN C CA 1
ATOM 20593 C C . GLN C 1 187 ? 35.164 47.382 -22.606 1.00 30.21 365 GLN C C 1
ATOM 20594 O O . GLN C 1 187 ? 35.337 47.840 -21.473 1.00 33.87 365 GLN C O 1
ATOM 20608 N N . GLY C 1 188 ? 35.445 48.057 -23.724 1.00 26.14 366 GLY C N 1
ATOM 20609 C CA . GLY C 1 188 ? 36.279 49.248 -23.715 1.00 25.55 366 GLY C CA 1
ATOM 20610 C C . GLY C 1 188 ? 35.660 50.507 -23.141 1.00 26.88 366 GLY C C 1
ATOM 20611 O O . GLY C 1 188 ? 36.271 51.578 -23.219 1.00 29.70 366 GLY C O 1
ATOM 20615 N N . THR C 1 189 ? 34.460 50.411 -22.577 1.00 31.76 367 THR C N 1
ATOM 20616 C CA . THR C 1 189 ? 33.832 51.583 -21.966 1.00 31.09 367 THR C CA 1
ATOM 20617 C C . THR C 1 189 ? 34.578 51.968 -20.699 1.00 31.59 367 THR C C 1
ATOM 20618 O O . THR C 1 189 ? 35.123 51.124 -19.988 1.00 32.12 367 THR C O 1
ATOM 20629 N N . GLY C 1 190 ? 34.597 53.266 -20.415 1.00 37.15 368 GLY C N 1
ATOM 20630 C CA . GLY C 1 190 ? 35.243 53.752 -19.215 1.00 35.58 368 GLY C CA 1
ATOM 20631 C C . GLY C 1 190 ? 36.662 54.231 -19.456 1.00 28.97 368 GLY C C 1
ATOM 20632 O O . GLY C 1 190 ? 37.079 54.528 -20.573 1.00 32.62 368 GLY C O 1
ATOM 20636 N N . GLU C 1 191 ? 37.405 54.333 -18.358 1.00 35.18 369 GLU C N 1
ATOM 20637 C CA . GLU C 1 191 ? 38.784 54.804 -18.425 1.00 30.05 369 GLU C CA 1
ATOM 20638 C C . GLU C 1 191 ? 39.655 53.781 -19.158 1.00 39.13 369 GLU C C 1
ATOM 20639 O O . GLU C 1 191 ? 39.417 52.566 -19.104 1.00 36.35 369 GLU C O 1
ATOM 20651 N N . VAL C 1 192 ? 40.681 54.278 -19.842 1.00 36.74 370 VAL C N 1
ATOM 20652 C CA . VAL C 1 192 ? 41.399 53.430 -20.787 1.00 33.83 370 VAL C CA 1
ATOM 20653 C C . VAL C 1 192 ? 42.493 52.650 -20.087 1.00 31.25 370 VAL C C 1
ATOM 20654 O O . VAL C 1 192 ? 43.115 53.105 -19.111 1.00 34.24 370 VAL C O 1
ATOM 20667 N N . MET C 1 193 ? 42.706 51.442 -20.616 1.00 29.14 371 MET C N 1
ATOM 20668 C CA . MET C 1 193 ? 43.923 50.663 -20.432 1.00 27.97 371 MET C CA 1
ATOM 20669 C C . MET C 1 193 ? 44.962 51.194 -21.412 1.00 26.66 371 MET C C 1
ATOM 20670 O O . MET C 1 193 ? 44.823 51.017 -22.626 1.00 33.80 371 MET C O 1
ATOM 20684 N N . THR C 1 194 ? 46.010 51.840 -20.901 1.00 29.93 372 THR C N 1
ATOM 20685 C CA . THR C 1 194 ? 46.980 52.470 -21.795 1.00 26.65 372 THR C CA 1
ATOM 20686 C C . THR C 1 194 ? 47.985 51.475 -22.361 1.00 32.94 372 THR C C 1
ATOM 20687 O O . THR C 1 194 ? 48.577 51.738 -23.415 1.00 34.19 372 THR C O 1
ATOM 20698 N N . TYR C 1 195 ? 48.156 50.325 -21.717 1.00 32.80 373 TYR C N 1
ATOM 20699 C CA . TYR C 1 195 ? 49.165 49.339 -22.082 1.00 30.76 373 TYR C CA 1
ATOM 20700 C C . TYR C 1 195 ? 48.682 47.963 -21.619 1.00 30.86 373 TYR C C 1
ATOM 20701 O O . TYR C 1 195 ? 48.096 47.836 -20.541 1.00 29.15 373 TYR C O 1
ATOM 20719 N N . GLY C 1 196 ? 48.910 46.949 -22.442 1.00 31.75 374 GLY C N 1
ATOM 20720 C CA . GLY C 1 196 ? 48.504 45.602 -22.091 1.00 25.72 374 GLY C CA 1
ATOM 20721 C C . GLY C 1 196 ? 49.386 44.529 -22.685 1.00 26.08 374 GLY C C 1
ATOM 20722 O O . GLY C 1 196 ? 49.757 44.587 -23.862 1.00 26.18 374 GLY C O 1
ATOM 20726 N N . ARG C 1 197 ? 49.741 43.540 -21.872 1.00 21.03 375 ARG C N 1
ATOM 20727 C CA . ARG C 1 197 ? 50.442 42.354 -22.331 1.00 26.76 375 ARG C CA 1
ATOM 20728 C C . ARG C 1 197 ? 49.682 41.139 -21.833 1.00 30.37 375 ARG C C 1
ATOM 20729 O O . ARG C 1 197 ? 49.440 41.000 -20.625 1.00 26.80 375 ARG C O 1
ATOM 20750 N N . TYR C 1 198 ? 49.326 40.249 -22.760 1.00 26.73 376 TYR C N 1
ATOM 20751 C CA . TYR C 1 198 ? 48.577 39.032 -22.475 1.00 24.92 376 TYR C CA 1
ATOM 20752 C C . TYR C 1 198 ? 49.432 37.917 -23.038 1.00 27.32 376 TYR C C 1
ATOM 20753 O O . TYR C 1 198 ? 49.359 37.647 -24.239 1.00 26.67 376 TYR C O 1
ATOM 20771 N N . SER C 1 199 ? 50.268 37.300 -22.195 1.00 25.86 377 SER C N 1
ATOM 20772 C CA . SER C 1 199 ? 51.310 36.425 -22.725 1.00 27.34 377 SER C CA 1
ATOM 20773 C C . SER C 1 199 ? 51.433 35.133 -21.938 1.00 24.10 377 SER C C 1
ATOM 20774 O O . SER C 1 199 ? 51.332 35.116 -20.707 1.00 24.68 377 SER C O 1
ATOM 20782 N N . ASN C 1 200 ? 51.659 34.044 -22.665 1.00 25.44 378 ASN C N 1
ATOM 20783 C CA . ASN C 1 200 ? 52.010 32.752 -22.059 1.00 25.83 378 ASN C CA 1
ATOM 20784 C C . ASN C 1 200 ? 50.935 32.220 -21.116 1.00 26.93 378 ASN C C 1
ATOM 20785 O O . ASN C 1 200 ? 51.244 31.544 -20.129 1.00 28.35 378 ASN C O 1
ATOM 20796 N N . ASN C 1 201 ? 49.670 32.491 -21.409 1.00 23.11 379 ASN C N 1
ATOM 20797 C CA . ASN C 1 201 ? 48.581 31.969 -20.603 1.00 24.74 379 ASN C CA 1
ATOM 20798 C C . ASN C 1 201 ? 48.125 30.642 -21.193 1.00 27.55 379 ASN C C 1
ATOM 20799 O O . ASN C 1 201 ? 48.324 30.364 -22.378 1.00 26.86 379 ASN C O 1
ATOM 20810 N N . TYR C 1 202 ? 47.538 29.813 -20.339 1.00 21.90 380 TYR C N 1
ATOM 20811 C CA . TYR C 1 202 ? 47.037 28.491 -20.727 1.00 19.02 380 TYR C CA 1
ATOM 20812 C C . TYR C 1 202 ? 45.559 28.500 -20.405 1.00 23.05 380 TYR C C 1
ATOM 20813 O O . TYR C 1 202 ? 45.176 28.463 -19.232 1.00 26.03 380 TYR C O 1
ATOM 20831 N N . ILE C 1 203 ? 44.731 28.602 -21.441 1.00 20.33 381 ILE C N 1
ATOM 20832 C CA . ILE C 1 203 ? 43.298 28.822 -21.288 1.00 24.80 381 ILE C CA 1
ATOM 20833 C C . ILE C 1 203 ? 42.625 27.635 -21.950 1.00 20.79 381 ILE C C 1
ATOM 20834 O O . ILE C 1 203 ? 42.821 27.411 -23.150 1.00 22.35 381 ILE C O 1
ATOM 20850 N N . HIS C 1 204 ? 41.820 26.893 -21.198 1.00 22.16 382 HIS C N 1
ATOM 20851 C CA . HIS C 1 204 ? 41.319 25.646 -21.773 1.00 25.44 382 HIS C CA 1
ATOM 20852 C C . HIS C 1 204 ? 39.985 25.237 -21.173 1.00 23.16 382 HIS C C 1
ATOM 20853 O O . HIS C 1 204 ? 39.686 25.525 -20.015 1.00 27.91 382 HIS C O 1
ATOM 20868 N N . ASP C 1 205 ? 39.177 24.572 -22.001 1.00 21.50 383 ASP C N 1
ATOM 20869 C CA . ASP C 1 205 ? 37.887 24.025 -21.577 1.00 25.31 383 ASP C CA 1
ATOM 20870 C C . ASP C 1 205 ? 36.958 25.118 -21.052 1.00 24.14 383 ASP C C 1
ATOM 20871 O O . ASP C 1 205 ? 36.567 25.125 -19.886 1.00 25.52 383 ASP C O 1
ATOM 20880 N N . ILE C 1 206 ? 36.585 26.037 -21.960 1.00 24.12 384 ILE C N 1
ATOM 20881 C CA . ILE C 1 206 ? 35.773 27.197 -21.602 1.00 24.81 384 ILE C CA 1
ATOM 20882 C C . ILE C 1 206 ? 34.551 27.263 -22.503 1.00 22.62 384 ILE C C 1
ATOM 20883 O O . ILE C 1 206 ? 34.467 26.592 -23.533 1.00 26.08 384 ILE C O 1
ATOM 20899 N N . LYS C 1 207 ? 33.606 28.131 -22.114 1.00 21.77 385 LYS C N 1
ATOM 20900 C CA . LYS C 1 207 ? 32.324 28.242 -22.788 1.00 23.16 385 LYS C CA 1
ATOM 20901 C C . LYS C 1 207 ? 32.046 29.664 -23.245 1.00 35.06 385 LYS C C 1
ATOM 20902 O O . LYS C 1 207 ? 30.895 30.002 -23.512 1.00 32.27 385 LYS C O 1
ATOM 20921 N N . GLY C 1 208 ? 33.084 30.496 -23.340 1.00 25.49 386 GLY C N 1
ATOM 20922 C CA . GLY C 1 208 ? 32.984 31.833 -23.903 1.00 25.60 386 GLY C CA 1
ATOM 20923 C C . GLY C 1 208 ? 34.221 32.091 -24.739 1.00 26.73 386 GLY C C 1
ATOM 20924 O O . GLY C 1 208 ? 34.846 31.129 -25.184 1.00 27.84 386 GLY C O 1
ATOM 20928 N N . ASP C 1 209 ? 34.601 33.347 -24.952 1.00 20.36 387 ASP C N 1
ATOM 20929 C CA . ASP C 1 209 ? 35.852 33.636 -25.668 1.00 20.91 387 ASP C CA 1
ATOM 20930 C C . ASP C 1 209 ? 37.054 33.471 -24.736 1.00 17.44 387 ASP C C 1
ATOM 20931 O O . ASP C 1 209 ? 36.954 33.676 -23.516 1.00 21.03 387 ASP C O 1
ATOM 20940 N N . ALA C 1 210 ? 38.221 33.144 -25.314 1.00 19.65 388 ALA C N 1
ATOM 20941 C CA . ALA C 1 210 ? 39.402 32.994 -24.470 1.00 18.08 388 ALA C CA 1
ATOM 20942 C C . ALA C 1 210 ? 40.013 34.354 -24.141 1.00 21.51 388 ALA C C 1
ATOM 20943 O O . ALA C 1 210 ? 40.249 34.666 -22.969 1.00 22.78 388 ALA C O 1
ATOM 20950 N N . ILE C 1 211 ? 40.274 35.176 -25.154 1.00 20.45 389 ILE C N 1
ATOM 20951 C CA . ILE C 1 211 ? 40.788 36.533 -24.937 1.00 19.89 389 ILE C CA 1
ATOM 20952 C C . ILE C 1 211 ? 40.020 37.453 -25.876 1.00 19.11 389 ILE C C 1
ATOM 20953 O O . ILE C 1 211 ? 40.237 37.407 -27.096 1.00 24.34 389 ILE C O 1
ATOM 20969 N N . GLU C 1 212 ? 39.150 38.297 -25.325 1.00 19.89 390 GLU C N 1
ATOM 20970 C CA . GLU C 1 212 ? 38.278 39.139 -26.135 1.00 15.52 390 GLU C CA 1
ATOM 20971 C C . GLU C 1 212 ? 38.414 40.581 -25.668 1.00 20.52 390 GLU C C 1
ATOM 20972 O O . GLU C 1 212 ? 38.042 40.897 -24.534 1.00 20.96 390 GLU C O 1
ATOM 20984 N N . LEU C 1 213 ? 38.925 41.444 -26.547 1.00 21.27 391 LEU C N 1
ATOM 20985 C CA . LEU C 1 213 ? 39.152 42.854 -26.247 1.00 18.91 391 LEU C CA 1
ATOM 20986 C C . LEU C 1 213 ? 38.239 43.654 -27.176 1.00 22.06 391 LEU C C 1
ATOM 20987 O O . LEU C 1 213 ? 38.547 43.878 -28.359 1.00 20.46 391 LEU C O 1
ATOM 21003 N N . ASN C 1 214 ? 37.095 44.058 -26.638 1.00 21.12 392 ASN C N 1
ATOM 21004 C CA . ASN C 1 214 ? 35.969 44.524 -27.430 1.00 19.18 392 ASN C CA 1
ATOM 21005 C C . ASN C 1 214 ? 35.798 46.042 -27.330 1.00 21.88 392 ASN C C 1
ATOM 21006 O O . ASN C 1 214 ? 35.691 46.584 -26.233 1.00 26.49 392 ASN C O 1
ATOM 21017 N N . VAL C 1 215 ? 35.730 46.692 -28.483 1.00 18.97 393 VAL C N 1
ATOM 21018 C CA . VAL C 1 215 ? 35.592 48.146 -28.655 1.00 19.14 393 VAL C CA 1
ATOM 21019 C C . VAL C 1 215 ? 36.668 48.868 -27.856 1.00 29.20 393 VAL C C 1
ATOM 21020 O O . VAL C 1 215 ? 36.383 49.731 -27.020 1.00 24.12 393 VAL C O 1
ATOM 21033 N N . VAL C 1 216 ? 37.927 48.551 -28.151 1.00 21.44 394 VAL C N 1
ATOM 21034 C CA . VAL C 1 216 ? 39.060 49.091 -27.414 1.00 21.37 394 VAL C CA 1
ATOM 21035 C C . VAL C 1 216 ? 39.892 50.041 -28.274 1.00 23.02 394 VAL C C 1
ATOM 21036 O O . VAL C 1 216 ? 41.088 50.236 -28.037 1.00 23.44 394 VAL C O 1
ATOM 21049 N N . GLN C 1 217 ? 39.252 50.676 -29.255 1.00 20.66 395 GLN C N 1
ATOM 21050 C CA . GLN C 1 217 ? 39.969 51.565 -30.160 1.00 20.10 395 GLN C CA 1
ATOM 21051 C C . GLN C 1 217 ? 40.675 52.701 -29.428 1.00 26.19 395 GLN C C 1
ATOM 21052 O O . GLN C 1 217 ? 41.675 53.213 -29.931 1.00 22.77 395 GLN C O 1
ATOM 21066 N N . LYS C 1 218 ? 40.171 53.124 -28.264 1.00 27.08 396 LYS C N 1
ATOM 21067 C CA . LYS C 1 218 ? 40.787 54.243 -27.541 1.00 26.28 396 LYS C CA 1
ATOM 21068 C C . LYS C 1 218 ? 41.891 53.793 -26.591 1.00 23.03 396 LYS C C 1
ATOM 21069 O O . LYS C 1 218 ? 42.596 54.642 -26.017 1.00 31.01 396 LYS C O 1
ATOM 21088 N N . HIS C 1 219 ? 42.073 52.501 -26.443 1.00 24.08 397 HIS C N 1
ATOM 21089 C CA . HIS C 1 219 ? 42.992 51.909 -25.490 1.00 28.35 397 HIS C CA 1
ATOM 21090 C C . HIS C 1 219 ? 44.292 51.516 -26.187 1.00 23.72 397 HIS C C 1
ATOM 21091 O O . HIS C 1 219 ? 44.420 51.555 -27.415 1.00 28.11 397 HIS C O 1
ATOM 21105 N N . TYR C 1 220 ? 45.261 51.137 -25.359 1.00 26.05 398 TYR C N 1
ATOM 21106 C CA . TYR C 1 220 ? 46.506 50.497 -25.801 1.00 24.43 398 TYR C CA 1
ATOM 21107 C C . TYR C 1 220 ? 47.349 51.409 -26.683 1.00 23.44 398 TYR C C 1
ATOM 21108 O O . TYR C 1 220 ? 48.132 50.936 -27.516 1.00 27.53 398 TYR C O 1
ATOM 21126 N N . THR C 1 221 ? 47.277 52.732 -26.460 1.00 29.08 399 THR C N 1
ATOM 21127 C CA . THR C 1 221 ? 48.155 53.623 -27.213 1.00 34.20 399 THR C CA 1
ATOM 21128 C C . THR C 1 221 ? 49.620 53.343 -26.897 1.00 40.01 399 THR C C 1
ATOM 21129 O O . THR C 1 221 ? 50.482 53.526 -27.762 1.00 30.06 399 THR C O 1
ATOM 21140 N N . GLU C 1 222 ? 49.914 52.869 -25.687 1.00 29.40 400 GLU C N 1
ATOM 21141 C CA . GLU C 1 222 ? 51.279 52.540 -25.288 1.00 33.01 400 GLU C CA 1
ATOM 21142 C C . GLU C 1 222 ? 51.671 51.091 -25.574 1.00 39.23 400 GLU C C 1
ATOM 21143 O O . GLU C 1 222 ? 52.788 50.700 -25.226 1.00 33.15 400 GLU C O 1
ATOM 21155 N N . GLY C 1 223 ? 50.791 50.287 -26.179 1.00 25.51 401 GLY C N 1
ATOM 21156 C CA . GLY C 1 223 ? 51.147 48.965 -26.657 1.00 29.46 401 GLY C CA 1
ATOM 21157 C C . GLY C 1 223 ? 50.134 47.882 -26.326 1.00 23.47 401 GLY C C 1
ATOM 21158 O O . GLY C 1 223 ? 49.537 47.904 -25.245 1.00 28.19 401 GLY C O 1
ATOM 21162 N N . LEU C 1 224 ? 49.914 46.965 -27.264 1.00 26.77 402 LEU C N 1
ATOM 21163 C CA . LEU C 1 224 ? 49.109 45.768 -27.019 1.00 20.27 402 LEU C CA 1
ATOM 21164 C C . LEU C 1 224 ? 49.789 44.575 -27.672 1.00 17.46 402 LEU C C 1
ATOM 21165 O O . LEU C 1 224 ? 49.957 44.527 -28.896 1.00 20.78 402 LEU C O 1
ATOM 21181 N N . ILE C 1 225 ? 50.131 43.583 -26.871 1.00 20.81 403 ILE C N 1
ATOM 21182 C CA . ILE C 1 225 ? 50.708 42.355 -27.406 1.00 23.85 403 ILE C CA 1
ATOM 21183 C C . ILE C 1 225 ? 49.975 41.160 -26.811 1.00 25.68 403 ILE C C 1
ATOM 21184 O O . ILE C 1 225 ? 49.755 41.095 -25.594 1.00 22.02 403 ILE C O 1
ATOM 21200 N N . ILE C 1 226 ? 49.578 40.230 -27.683 1.00 21.00 404 ILE C N 1
ATOM 21201 C CA . ILE C 1 226 ? 48.911 39.000 -27.301 1.00 19.03 404 ILE C CA 1
ATOM 21202 C C . ILE C 1 226 ? 49.789 37.892 -27.876 1.00 21.29 404 ILE C C 1
ATOM 21203 O O . ILE C 1 226 ? 49.795 37.663 -29.096 1.00 21.03 404 ILE C O 1
ATOM 21219 N N . GLU C 1 227 ? 50.584 37.262 -27.021 1.00 20.80 405 GLU C N 1
ATOM 21220 C CA . GLU C 1 227 ? 51.673 36.417 -27.511 1.00 20.70 405 GLU C CA 1
ATOM 21221 C C . GLU C 1 227 ? 51.835 35.136 -26.703 1.00 22.27 405 GLU C C 1
ATOM 21222 O O . GLU C 1 227 ? 51.666 35.110 -25.479 1.00 22.72 405 GLU C O 1
ATOM 21234 N N . ASN C 1 228 ? 52.130 34.063 -27.425 1.00 21.47 406 ASN C N 1
ATOM 21235 C CA . ASN C 1 228 ? 52.539 32.780 -26.848 1.00 17.73 406 ASN C CA 1
ATOM 21236 C C . ASN C 1 228 ? 51.499 32.183 -25.917 1.00 24.64 406 ASN C C 1
ATOM 21237 O O . ASN C 1 228 ? 51.833 31.472 -24.971 1.00 25.72 406 ASN C O 1
ATOM 21248 N N . ASN C 1 229 ? 50.230 32.439 -26.179 1.00 18.86 407 ASN C N 1
ATOM 21249 C CA . ASN C 1 229 ? 49.173 31.828 -25.387 1.00 17.83 407 ASN C CA 1
ATOM 21250 C C . ASN C 1 229 ? 48.814 30.483 -25.995 1.00 21.69 407 ASN C C 1
ATOM 21251 O O . ASN C 1 229 ? 48.877 30.289 -27.215 1.00 22.06 407 ASN C O 1
ATOM 21262 N N . HIS C 1 230 ? 48.409 29.564 -25.133 1.00 19.58 408 HIS C N 1
ATOM 21263 C CA . HIS C 1 230 ? 47.928 28.255 -25.544 1.00 19.96 408 HIS C CA 1
ATOM 21264 C C . HIS C 1 230 ? 46.481 28.110 -25.137 1.00 19.90 408 HIS C C 1
ATOM 21265 O O . HIS C 1 230 ? 46.169 28.097 -23.942 1.00 20.52 408 HIS C O 1
ATOM 21279 N N . ILE C 1 231 ? 45.607 27.980 -26.129 1.00 20.58 409 ILE C N 1
ATOM 21280 C CA . ILE C 1 231 ? 44.162 27.999 -25.946 1.00 20.82 409 ILE C CA 1
ATOM 21281 C C . ILE C 1 231 ? 43.629 26.691 -26.506 1.00 21.01 409 ILE C C 1
ATOM 21282 O O . ILE C 1 231 ? 43.981 26.310 -27.624 1.00 21.14 409 ILE C O 1
ATOM 21298 N N . ALA C 1 232 ? 42.797 25.996 -25.729 1.00 21.24 410 ALA C N 1
ATOM 21299 C CA . ALA C 1 232 ? 42.328 24.691 -26.180 1.00 23.79 410 ALA C CA 1
ATOM 21300 C C . ALA C 1 232 ? 40.899 24.452 -25.703 1.00 22.75 410 ALA C C 1
ATOM 21301 O O . ALA C 1 232 ? 40.560 24.739 -24.553 1.00 23.88 410 ALA C O 1
ATOM 21308 N N . ASN C 1 233 ? 40.071 23.929 -26.592 1.00 19.76 411 ASN C N 1
ATOM 21309 C CA . ASN C 1 233 ? 38.726 23.453 -26.247 1.00 18.14 411 ASN C CA 1
ATOM 21310 C C . ASN C 1 233 ? 37.852 24.617 -25.779 1.00 23.45 411 ASN C C 1
ATOM 21311 O O . ASN C 1 233 ? 37.501 24.756 -24.599 1.00 21.04 411 ASN C O 1
ATOM 21322 N N . VAL C 1 234 ? 37.525 25.460 -26.757 1.00 20.60 412 VAL C N 1
ATOM 21323 C CA . VAL C 1 234 ? 36.632 26.600 -26.593 1.00 17.75 412 VAL C CA 1
ATOM 21324 C C . VAL C 1 234 ? 35.301 26.221 -27.211 1.00 21.04 412 VAL C C 1
ATOM 21325 O O . VAL C 1 234 ? 35.193 26.128 -28.440 1.00 23.08 412 VAL C O 1
ATOM 21338 N N . ASP C 1 235 ? 34.268 25.986 -26.383 1.00 21.81 413 ASP C N 1
ATOM 21339 C CA . ASP C 1 235 ? 32.982 25.515 -26.912 1.00 21.73 413 ASP C CA 1
ATOM 21340 C C . ASP C 1 235 ? 31.846 26.266 -26.230 1.00 30.97 413 ASP C C 1
ATOM 21341 O O . ASP C 1 235 ? 31.462 25.941 -25.097 1.00 22.08 413 ASP C O 1
ATOM 21350 N N . ALA C 1 236 ? 31.293 27.247 -26.940 1.00 20.71 414 ALA C N 1
ATOM 21351 C CA . ALA C 1 236 ? 30.209 28.079 -26.425 1.00 22.75 414 ALA C CA 1
ATOM 21352 C C . ALA C 1 236 ? 28.849 27.649 -26.975 1.00 25.19 414 ALA C C 1
ATOM 21353 O O . ALA C 1 236 ? 27.941 28.470 -27.110 1.00 20.93 414 ALA C O 1
ATOM 21360 N N . SER C 1 237 ? 28.691 26.369 -27.307 1.00 23.80 415 SER C N 1
ATOM 21361 C CA . SER C 1 237 ? 27.433 25.920 -27.893 1.00 26.66 415 SER C CA 1
ATOM 21362 C C . SER C 1 237 ? 26.274 26.334 -26.987 1.00 22.64 415 SER C C 1
ATOM 21363 O O . SER C 1 237 ? 26.360 26.238 -25.758 1.00 23.72 415 SER C O 1
ATOM 21371 N N . GLY C 1 238 ? 25.219 26.840 -27.608 1.00 28.83 416 GLY C N 1
ATOM 21372 C CA . GLY C 1 238 ? 24.024 27.260 -26.919 1.00 30.13 416 GLY C CA 1
ATOM 21373 C C . GLY C 1 238 ? 24.138 28.543 -26.138 1.00 30.30 416 GLY C C 1
ATOM 21374 O O . GLY C 1 238 ? 23.224 28.875 -25.391 1.00 31.86 416 GLY C O 1
ATOM 21378 N N . GLN C 1 239 ? 25.234 29.272 -26.264 1.00 24.10 417 GLN C N 1
ATOM 21379 C CA . GLN C 1 239 ? 25.418 30.474 -25.466 1.00 21.52 417 GLN C CA 1
ATOM 21380 C C . GLN C 1 239 ? 25.149 31.716 -26.314 1.00 22.86 417 GLN C C 1
ATOM 21381 O O . GLN C 1 239 ? 24.392 31.655 -27.288 1.00 24.14 417 GLN C O 1
ATOM 21395 N N . GLY C 1 240 ? 25.767 32.829 -25.954 1.00 19.78 418 GLY C N 1
ATOM 21396 C CA . GLY C 1 240 ? 25.417 34.112 -26.537 1.00 23.47 418 GLY C CA 1
ATOM 21397 C C . GLY C 1 240 ? 25.890 34.279 -27.977 1.00 17.89 418 GLY C C 1
ATOM 21398 O O . GLY C 1 240 ? 26.711 33.529 -28.504 1.00 20.49 418 GLY C O 1
ATOM 21402 N N . ALA C 1 241 ? 25.356 35.323 -28.616 1.00 21.05 419 ALA C N 1
ATOM 21403 C CA . ALA C 1 241 ? 25.711 35.626 -29.996 1.00 19.78 419 ALA C CA 1
ATOM 21404 C C . ALA C 1 241 ? 27.189 35.965 -30.097 1.00 19.54 419 ALA C C 1
ATOM 21405 O O . ALA C 1 241 ? 27.708 36.787 -29.328 1.00 20.04 419 ALA C O 1
ATOM 21412 N N . ASN C 1 242 ? 27.873 35.299 -31.026 1.00 21.52 420 ASN C N 1
ATOM 21413 C CA . ASN C 1 242 ? 29.310 35.440 -31.269 1.00 22.39 420 ASN C CA 1
ATOM 21414 C C . ASN C 1 242 ? 30.193 34.956 -30.131 1.00 24.55 420 ASN C C 1
ATOM 21415 O O . ASN C 1 242 ? 31.391 35.236 -30.138 1.00 22.91 420 ASN C O 1
ATOM 21426 N N . TRP C 1 243 ? 29.663 34.216 -29.155 1.00 18.87 421 TRP C N 1
ATOM 21427 C CA . TRP C 1 243 ? 30.525 33.625 -28.149 1.00 18.94 421 TRP C CA 1
ATOM 21428 C C . TRP C 1 243 ? 31.289 32.456 -28.757 1.00 19.42 421 TRP C C 1
ATOM 21429 O O . TRP C 1 243 ? 30.737 31.712 -29.581 1.00 20.39 421 TRP C O 1
ATOM 21450 N N . GLY C 1 244 ? 32.550 32.287 -28.334 1.00 16.81 422 GLY C N 1
ATOM 21451 C CA . GLY C 1 244 ? 33.352 31.141 -28.743 1.00 18.34 422 GLY C CA 1
ATOM 21452 C C . GLY C 1 244 ? 34.601 31.464 -29.564 1.00 18.51 422 GLY C C 1
ATOM 21453 O O . GLY C 1 244 ? 35.256 30.561 -30.091 1.00 20.51 422 GLY C O 1
ATOM 21457 N N . ILE C 1 245 ? 34.909 32.751 -29.705 1.00 16.43 423 ILE C N 1
ATOM 21458 C CA . ILE C 1 245 ? 36.153 33.169 -30.346 1.00 15.85 423 ILE C CA 1
ATOM 21459 C C . ILE C 1 245 ? 37.333 32.816 -29.458 1.00 17.08 423 ILE C C 1
ATOM 21460 O O . ILE C 1 245 ? 37.267 32.923 -28.228 1.00 20.47 423 ILE C O 1
ATOM 21476 N N . GLY C 1 246 ? 38.455 32.470 -30.087 1.00 18.11 424 GLY C N 1
ATOM 21477 C CA . GLY C 1 246 ? 39.690 32.225 -29.346 1.00 17.24 424 GLY C CA 1
ATOM 21478 C C . GLY C 1 246 ? 40.319 33.517 -28.902 1.00 21.47 424 GLY C C 1
ATOM 21479 O O . GLY C 1 246 ? 40.253 33.848 -27.727 1.00 20.50 424 GLY C O 1
ATOM 21483 N N . ILE C 1 247 ? 40.918 34.256 -29.836 1.00 17.01 425 ILE C N 1
ATOM 21484 C CA . ILE C 1 247 ? 41.461 35.583 -29.579 1.00 19.13 425 ILE C CA 1
ATOM 21485 C C . ILE C 1 247 ? 40.746 36.572 -30.481 1.00 17.53 425 ILE C C 1
ATOM 21486 O O . ILE C 1 247 ? 40.796 36.444 -31.723 1.00 16.62 425 ILE C O 1
ATOM 21502 N N . GLY C 1 248 ? 40.094 37.570 -29.872 1.00 19.82 426 GLY C N 1
ATOM 21503 C CA . GLY C 1 248 ? 39.335 38.551 -30.608 1.00 17.58 426 GLY C CA 1
ATOM 21504 C C . GLY C 1 248 ? 39.701 39.965 -30.188 1.00 21.51 426 GLY C C 1
ATOM 21505 O O . GLY C 1 248 ? 39.833 40.245 -28.999 1.00 18.99 426 GLY C O 1
ATOM 21509 N N . VAL C 1 249 ? 39.897 40.843 -31.157 1.00 17.93 427 VAL C N 1
ATOM 21510 C CA . VAL C 1 249 ? 40.156 42.264 -30.916 1.00 19.56 427 VAL C CA 1
ATOM 21511 C C . VAL C 1 249 ? 39.239 43.086 -31.811 1.00 20.24 427 VAL C C 1
ATOM 21512 O O . VAL C 1 249 ? 39.145 42.809 -33.004 1.00 20.11 427 VAL C O 1
ATOM 21525 N N . ALA C 1 250 ? 38.586 44.109 -31.250 1.00 17.92 428 ALA C N 1
ATOM 21526 C CA . ALA C 1 250 ? 37.601 44.861 -32.017 1.00 17.07 428 ALA C CA 1
ATOM 21527 C C . ALA C 1 250 ? 37.676 46.353 -31.733 1.00 18.60 428 ALA C C 1
ATOM 21528 O O . ALA C 1 250 ? 37.755 46.774 -30.572 1.00 20.01 428 ALA C O 1
ATOM 21535 N N . GLY C 1 251 ? 37.701 47.133 -32.801 1.00 17.61 429 GLY C N 1
ATOM 21536 C CA . GLY C 1 251 ? 37.412 48.556 -32.736 1.00 18.18 429 GLY C CA 1
ATOM 21537 C C . GLY C 1 251 ? 35.911 48.778 -32.798 1.00 15.95 429 GLY C C 1
ATOM 21538 O O . GLY C 1 251 ? 35.113 47.934 -32.378 1.00 19.43 429 GLY C O 1
ATOM 21542 N N . SER C 1 252 ? 35.521 49.909 -33.360 1.00 17.82 430 SER C N 1
ATOM 21543 C CA . SER C 1 252 ? 34.116 50.292 -33.397 1.00 18.61 430 SER C CA 1
ATOM 21544 C C . SER C 1 252 ? 33.687 50.703 -34.790 1.00 16.65 430 SER C C 1
ATOM 21545 O O . SER C 1 252 ? 34.403 51.431 -35.485 1.00 21.42 430 SER C O 1
ATOM 21553 N N . GLY C 1 253 ? 32.510 50.231 -35.195 1.00 18.89 431 GLY C N 1
ATOM 21554 C CA . GLY C 1 253 ? 31.905 50.693 -36.407 1.00 20.24 431 GLY C CA 1
ATOM 21555 C C . GLY C 1 253 ? 31.384 52.121 -36.252 1.00 21.82 431 GLY C C 1
ATOM 21556 O O . GLY C 1 253 ? 31.485 52.728 -35.182 1.00 22.74 431 GLY C O 1
ATOM 21560 N N . PRO C 1 254 ? 30.860 52.681 -37.339 1.00 20.61 432 PRO C N 1
ATOM 21561 C CA . PRO C 1 254 ? 30.637 52.018 -38.621 1.00 20.06 432 PRO C CA 1
ATOM 21562 C C . PRO C 1 254 ? 31.886 51.755 -39.416 1.00 19.07 432 PRO C C 1
ATOM 21563 O O . PRO C 1 254 ? 32.867 52.501 -39.378 1.00 20.27 432 PRO C O 1
ATOM 21574 N N . TYR C 1 255 ? 31.830 50.647 -40.134 1.00 16.84 433 TYR C N 1
ATOM 21575 C CA . TYR C 1 255 ? 32.872 50.303 -41.086 1.00 16.12 433 TYR C CA 1
ATOM 21576 C C . TYR C 1 255 ? 32.857 51.271 -42.254 1.00 19.01 433 TYR C C 1
ATOM 21577 O O . TYR C 1 255 ? 31.834 51.895 -42.575 1.00 20.59 433 TYR C O 1
ATOM 21595 N N . GLY C 1 256 ? 34.006 51.408 -42.895 1.00 18.12 434 GLY C N 1
ATOM 21596 C CA . GLY C 1 256 ? 34.099 52.204 -44.103 1.00 18.58 434 GLY C CA 1
ATOM 21597 C C . GLY C 1 256 ? 35.508 52.532 -44.511 1.00 21.69 434 GLY C C 1
ATOM 21598 O O . GLY C 1 256 ? 36.390 52.658 -43.663 1.00 18.94 434 GLY C O 1
ATOM 21602 N N . VAL C 1 257 ? 35.743 52.695 -45.813 1.00 21.91 435 VAL C N 1
ATOM 21603 C CA . VAL C 1 257 ? 37.119 52.822 -46.285 1.00 23.03 435 VAL C CA 1
ATOM 21604 C C . VAL C 1 257 ? 37.790 54.047 -45.685 1.00 20.98 435 VAL C C 1
ATOM 21605 O O . VAL C 1 257 ? 38.969 54.000 -45.319 1.00 22.30 435 VAL C O 1
ATOM 21618 N N . ASP C 1 258 ? 37.035 55.144 -45.496 1.00 24.19 436 ASP C N 1
ATOM 21619 C CA . ASP C 1 258 ? 37.625 56.404 -45.049 1.00 25.25 436 ASP C CA 1
ATOM 21620 C C . ASP C 1 258 ? 37.152 56.837 -43.659 1.00 32.25 436 ASP C C 1
ATOM 21621 O O . ASP C 1 258 ? 37.285 58.012 -43.307 1.00 25.54 436 ASP C O 1
ATOM 21630 N N . VAL C 1 259 ? 36.645 55.925 -42.837 1.00 21.67 437 VAL C N 1
ATOM 21631 C CA . VAL C 1 259 ? 36.280 56.346 -41.482 1.00 20.83 437 VAL C CA 1
ATOM 21632 C C . VAL C 1 259 ? 37.540 56.683 -40.703 1.00 23.51 437 VAL C C 1
ATOM 21633 O O . VAL C 1 259 ? 38.639 56.193 -41.032 1.00 21.97 437 VAL C O 1
ATOM 21646 N N . PRO C 1 260 ? 37.441 57.527 -39.686 1.00 20.62 438 PRO C N 1
ATOM 21647 C CA . PRO C 1 260 ? 38.642 57.991 -38.977 1.00 27.81 438 PRO C CA 1
ATOM 21648 C C . PRO C 1 260 ? 39.439 56.857 -38.349 1.00 25.67 438 PRO C C 1
ATOM 21649 O O . PRO C 1 260 ? 38.888 55.871 -37.864 1.00 22.44 438 PRO C O 1
ATOM 21660 N N . ASP C 1 261 ? 40.764 57.041 -38.320 1.00 22.01 439 ASP C N 1
ATOM 21661 C CA . ASP C 1 261 ? 41.663 56.101 -37.661 1.00 21.70 439 ASP C CA 1
ATOM 21662 C C . ASP C 1 261 ? 41.268 55.823 -36.218 1.00 25.27 439 ASP C C 1
ATOM 21663 O O . ASP C 1 261 ? 41.502 54.718 -35.708 1.00 25.60 439 ASP C O 1
ATOM 21672 N N . SER C 1 262 ? 40.663 56.809 -35.550 1.00 20.49 440 SER C N 1
ATOM 21673 C CA . SER C 1 262 ? 40.297 56.694 -34.144 1.00 17.67 440 SER C CA 1
ATOM 21674 C C . SER C 1 262 ? 39.259 55.615 -33.902 1.00 23.82 440 SER C C 1
ATOM 21675 O O . SER C 1 262 ? 39.074 55.195 -32.755 1.00 23.22 440 SER C O 1
ATOM 21683 N N . GLN C 1 263 ? 38.576 55.160 -34.948 1.00 19.41 441 GLN C N 1
ATOM 21684 C CA . GLN C 1 263 ? 37.629 54.072 -34.782 1.00 19.28 441 GLN C CA 1
ATOM 21685 C C . GLN C 1 263 ? 38.298 52.706 -34.698 1.00 23.66 441 GLN C C 1
ATOM 21686 O O . GLN C 1 263 ? 37.659 51.752 -34.277 1.00 18.33 441 GLN C O 1
ATOM 21700 N N . TYR C 1 264 ? 39.560 52.600 -35.088 1.00 18.02 442 TYR C N 1
ATOM 21701 C CA . TYR C 1 264 ? 40.239 51.318 -35.223 1.00 19.14 442 TYR C CA 1
ATOM 21702 C C . TYR C 1 264 ? 41.089 50.999 -34.000 1.00 22.57 442 TYR C C 1
ATOM 21703 O O . TYR C 1 264 ? 41.690 51.890 -33.393 1.00 22.43 442 TYR C O 1
ATOM 21721 N N . VAL C 1 265 ? 41.155 49.726 -33.645 1.00 18.43 443 VAL C N 1
ATOM 21722 C CA . VAL C 1 265 ? 42.229 49.241 -32.778 1.00 23.99 443 VAL C CA 1
ATOM 21723 C C . VAL C 1 265 ? 43.486 49.152 -33.627 1.00 23.53 443 VAL C C 1
ATOM 21724 O O . VAL C 1 265 ? 43.468 48.564 -34.717 1.00 23.51 443 VAL C O 1
ATOM 21737 N N . ARG C 1 266 ? 44.570 49.774 -33.157 1.00 19.82 444 ARG C N 1
ATOM 21738 C CA . ARG C 1 266 ? 45.736 50.031 -33.972 1.00 23.16 444 ARG C CA 1
ATOM 21739 C C . ARG C 1 266 ? 47.030 49.626 -33.274 1.00 22.56 444 ARG C C 1
ATOM 21740 O O . ARG C 1 266 ? 47.152 49.711 -32.056 1.00 23.43 444 ARG C O 1
ATOM 21761 N N . ASN C 1 267 ? 48.016 49.294 -34.083 1.00 19.56 445 ASN C N 1
ATOM 21762 C CA . ASN C 1 267 ? 49.395 49.100 -33.627 1.00 24.45 445 ASN C CA 1
ATOM 21763 C C . ASN C 1 267 ? 49.471 48.032 -32.535 1.00 30.36 445 ASN C C 1
ATOM 21764 O O . ASN C 1 267 ? 49.907 48.287 -31.405 1.00 33.45 445 ASN C O 1
ATOM 21775 N N . PHE C 1 268 ? 49.009 46.835 -32.879 1.00 19.41 446 PHE C N 1
ATOM 21776 C CA . PHE C 1 268 ? 49.061 45.710 -31.975 1.00 17.93 446 PHE C CA 1
ATOM 21777 C C . PHE C 1 268 ? 49.492 44.485 -32.766 1.00 19.49 446 PHE C C 1
ATOM 21778 O O . PHE C 1 268 ? 49.551 44.500 -34.008 1.00 15.14 446 PHE C O 1
ATOM 21795 N N . SER C 1 269 ? 49.834 43.435 -32.034 1.00 17.10 447 SER C N 1
ATOM 21796 C CA . SER C 1 269 ? 50.261 42.194 -32.653 1.00 18.51 447 SER C CA 1
ATOM 21797 C C . SER C 1 269 ? 49.702 41.000 -31.900 1.00 21.90 447 SER C C 1
ATOM 21798 O O . SER C 1 269 ? 49.500 41.026 -30.680 1.00 20.97 447 SER C O 1
ATOM 21806 N N . ILE C 1 270 ? 49.432 39.950 -32.670 1.00 16.03 448 ILE C N 1
ATOM 21807 C CA . ILE C 1 270 ? 48.959 38.671 -32.171 1.00 15.89 448 ILE C CA 1
ATOM 21808 C C . ILE C 1 270 ? 49.956 37.651 -32.704 1.00 19.26 448 ILE C C 1
ATOM 21809 O O . ILE C 1 270 ? 49.994 37.385 -33.913 1.00 17.03 448 ILE C O 1
ATOM 21825 N N . VAL C 1 271 ? 50.808 37.123 -31.829 1.00 15.94 449 VAL C N 1
ATOM 21826 C CA . VAL C 1 271 ? 52.021 36.425 -32.260 1.00 16.02 449 VAL C CA 1
ATOM 21827 C C . VAL C 1 271 ? 52.219 35.137 -31.470 1.00 18.44 449 VAL C C 1
ATOM 21828 O O . VAL C 1 271 ? 52.094 35.123 -30.245 1.00 19.27 449 VAL C O 1
ATOM 21841 N N . GLY C 1 272 ? 52.530 34.044 -32.167 1.00 17.07 450 GLY C N 1
ATOM 21842 C CA . GLY C 1 272 ? 53.020 32.855 -31.470 1.00 18.97 450 GLY C CA 1
ATOM 21843 C C . GLY C 1 272 ? 51.988 32.088 -30.667 1.00 22.01 450 GLY C C 1
ATOM 21844 O O . GLY C 1 272 ? 52.355 31.314 -29.772 1.00 20.31 450 GLY C O 1
ATOM 21848 N N . ASN C 1 273 ? 50.713 32.289 -30.933 1.00 17.87 451 ASN C N 1
ATOM 21849 C CA . ASN C 1 273 ? 49.666 31.630 -30.176 1.00 16.46 451 ASN C CA 1
ATOM 21850 C C . ASN C 1 273 ? 49.321 30.293 -30.811 1.00 17.68 451 ASN C C 1
ATOM 21851 O O . ASN C 1 273 ? 49.514 30.077 -32.018 1.00 22.23 451 ASN C O 1
ATOM 21862 N N . ARG C 1 274 ? 48.826 29.397 -29.979 1.00 17.23 452 ARG C N 1
ATOM 21863 C CA . ARG C 1 274 ? 48.327 28.088 -30.387 1.00 14.62 452 ARG C CA 1
ATOM 21864 C C . ARG C 1 274 ? 46.885 28.003 -29.916 1.00 17.95 452 ARG C C 1
ATOM 21865 O O . ARG C 1 274 ? 46.612 28.128 -28.715 1.00 21.23 452 ARG C O 1
ATOM 21886 N N . VAL C 1 275 ? 45.959 27.794 -30.854 1.00 17.60 453 VAL C N 1
ATOM 21887 C CA . VAL C 1 275 ? 44.534 27.768 -30.546 1.00 17.32 453 VAL C CA 1
ATOM 21888 C C . VAL C 1 275 ? 43.989 26.479 -31.135 1.00 19.29 453 VAL C C 1
ATOM 21889 O O . VAL C 1 275 ? 43.954 26.340 -32.361 1.00 20.60 453 VAL C O 1
ATOM 21902 N N . TYR C 1 276 ? 43.554 25.556 -30.279 1.00 16.85 454 TYR C N 1
ATOM 21903 C CA . TYR C 1 276 ? 43.176 24.206 -30.671 1.00 16.89 454 TYR C CA 1
ATOM 21904 C C . TYR C 1 276 ? 41.727 23.924 -30.281 1.00 21.72 454 TYR C C 1
ATOM 21905 O O . TYR C 1 276 ? 41.336 24.107 -29.123 1.00 22.37 454 TYR C O 1
ATOM 21923 N N . ASN C 1 277 ? 40.943 23.460 -31.242 1.00 16.25 455 ASN C N 1
ATOM 21924 C CA . ASN C 1 277 ? 39.544 23.072 -31.036 1.00 16.39 455 ASN C CA 1
ATOM 21925 C C . ASN C 1 277 ? 38.712 24.279 -30.587 1.00 20.00 455 ASN C C 1
ATOM 21926 O O . ASN C 1 277 ? 38.231 24.377 -29.452 1.00 21.10 455 ASN C O 1
ATOM 21937 N N . CYS C 1 278 ? 38.541 25.184 -31.541 1.00 19.15 456 CYS C N 1
ATOM 21938 C CA . CYS C 1 278 ? 37.853 26.460 -31.356 1.00 17.20 456 CYS C CA 1
ATOM 21939 C C . CYS C 1 278 ? 37.146 26.750 -32.676 1.00 20.91 456 CYS C C 1
ATOM 21940 O O . CYS C 1 278 ? 37.660 26.413 -33.744 1.00 18.18 456 CYS C O 1
ATOM 21948 N N . ARG C 1 279 ? 35.951 27.337 -32.616 1.00 18.57 457 ARG C N 1
ATOM 21949 C CA . ARG C 1 279 ? 35.229 27.567 -33.857 1.00 14.88 457 ARG C CA 1
ATOM 21950 C C . ARG C 1 279 ? 35.891 28.657 -34.714 1.00 18.55 457 ARG C C 1
ATOM 21951 O O . ARG C 1 279 ? 35.965 28.537 -35.945 1.00 19.60 457 ARG C O 1
ATOM 21972 N N . GLN C 1 280 ? 36.313 29.751 -34.091 1.00 16.39 458 GLN C N 1
ATOM 21973 C CA . GLN C 1 280 ? 36.912 30.876 -34.811 1.00 15.71 458 GLN C CA 1
ATOM 21974 C C . GLN C 1 280 ? 38.120 31.315 -33.991 1.00 15.79 458 GLN C C 1
ATOM 21975 O O . GLN C 1 280 ? 37.964 31.979 -32.964 1.00 17.86 458 GLN C O 1
ATOM 21989 N N . CYS C 1 281 ? 39.320 30.931 -34.431 1.00 16.18 459 CYS C N 1
ATOM 21990 C CA . CYS C 1 281 ? 40.456 30.928 -33.511 1.00 16.44 459 CYS C CA 1
ATOM 21991 C C . CYS C 1 281 ? 41.000 32.332 -33.268 1.00 15.78 459 CYS C C 1
ATOM 21992 O O . CYS C 1 281 ? 41.297 32.683 -32.120 1.00 17.31 459 CYS C O 1
ATOM 22000 N N . LEU C 1 282 ? 41.130 33.138 -34.336 1.00 14.51 460 LEU C N 1
ATOM 22001 C CA . LEU C 1 282 ? 41.619 34.508 -34.261 1.00 17.06 460 LEU C CA 1
ATOM 22002 C C . LEU C 1 282 ? 40.662 35.417 -35.021 1.00 17.65 460 LEU C C 1
ATOM 22003 O O . LEU C 1 282 ? 40.249 35.092 -36.137 1.00 17.97 460 LEU C O 1
ATOM 22019 N N . HIS C 1 283 ? 40.351 36.569 -34.437 1.00 14.29 461 HIS C N 1
ATOM 22020 C CA . HIS C 1 283 ? 39.304 37.464 -34.937 1.00 13.30 461 HIS C CA 1
ATOM 22021 C C . HIS C 1 283 ? 39.740 38.906 -34.743 1.00 18.11 461 HIS C C 1
ATOM 22022 O O . HIS C 1 283 ? 40.064 39.301 -33.621 1.00 16.73 461 HIS C O 1
ATOM 22037 N N . VAL C 1 284 ? 39.713 39.701 -35.815 1.00 14.24 462 VAL C N 1
ATOM 22038 C CA . VAL C 1 284 ? 39.889 41.155 -35.712 1.00 12.85 462 VAL C CA 1
ATOM 22039 C C . VAL C 1 284 ? 38.790 41.826 -36.526 1.00 17.74 462 VAL C C 1
ATOM 22040 O O . VAL C 1 284 ? 38.525 41.436 -37.668 1.00 16.03 462 VAL C O 1
ATOM 22053 N N . GLU C 1 285 ? 38.162 42.834 -35.948 1.00 16.20 463 GLU C N 1
ATOM 22054 C CA . GLU C 1 285 ? 37.273 43.699 -36.693 1.00 15.16 463 GLU C CA 1
ATOM 22055 C C . GLU C 1 285 ? 37.634 45.138 -36.392 1.00 15.34 463 GLU C C 1
ATOM 22056 O O . GLU C 1 285 ? 37.964 45.475 -35.252 1.00 17.04 463 GLU C O 1
ATOM 22068 N N . MET C 1 286 ? 37.552 45.986 -37.411 1.00 15.55 464 MET C N 1
ATOM 22069 C CA . MET C 1 286 ? 37.927 47.390 -37.279 1.00 14.69 464 MET C CA 1
ATOM 22070 C C . MET C 1 286 ? 39.309 47.514 -36.644 1.00 18.26 464 MET C C 1
ATOM 22071 O O . MET C 1 286 ? 39.529 48.271 -35.690 1.00 17.89 464 MET C O 1
ATOM 22085 N N . GLY C 1 287 ? 40.264 46.770 -37.208 1.00 17.50 465 GLY C N 1
ATOM 22086 C CA . GLY C 1 287 ? 41.673 46.878 -36.834 1.00 15.82 465 GLY C CA 1
ATOM 22087 C C . GLY C 1 287 ? 42.466 47.515 -37.956 1.00 17.20 465 GLY C C 1
ATOM 22088 O O . GLY C 1 287 ? 42.147 47.347 -39.139 1.00 13.94 465 GLY C O 1
ATOM 22092 N N . LYS C 1 288 ? 43.524 48.241 -37.584 1.00 15.59 466 LYS C N 1
ATOM 22093 C CA . LYS C 1 288 ? 44.380 48.895 -38.557 1.00 15.35 466 LYS C CA 1
ATOM 22094 C C . LYS C 1 288 ? 45.813 48.840 -38.051 1.00 18.32 466 LYS C C 1
ATOM 22095 O O . LYS C 1 288 ? 46.062 48.994 -36.855 1.00 19.52 466 LYS C O 1
ATOM 22114 N N . ASN C 1 289 ? 46.743 48.580 -38.956 1.00 18.21 467 ASN C N 1
ATOM 22115 C CA . ASN C 1 289 ? 48.175 48.600 -38.626 1.00 19.26 467 ASN C CA 1
ATOM 22116 C C . ASN C 1 289 ? 48.477 47.568 -37.544 1.00 20.79 467 ASN C C 1
ATOM 22117 O O . ASN C 1 289 ? 48.899 47.885 -36.434 1.00 20.95 467 ASN C O 1
ATOM 22128 N N . PHE C 1 290 ? 48.215 46.305 -37.882 1.00 16.76 468 PHE C N 1
ATOM 22129 C CA . PHE C 1 290 ? 48.456 45.218 -36.965 1.00 15.75 468 PHE C CA 1
ATOM 22130 C C . PHE C 1 290 ? 49.051 44.039 -37.725 1.00 19.06 468 PHE C C 1
ATOM 22131 O O . PHE C 1 290 ? 49.039 43.986 -38.962 1.00 17.08 468 PHE C O 1
ATOM 22148 N N . THR C 1 291 ? 49.597 43.113 -36.957 1.00 16.42 469 THR C N 1
ATOM 22149 C CA . THR C 1 291 ? 50.266 41.928 -37.466 1.00 16.04 469 THR C CA 1
ATOM 22150 C C . THR C 1 291 ? 49.762 40.698 -36.732 1.00 14.85 469 THR C C 1
ATOM 22151 O O . THR C 1 291 ? 49.699 40.689 -35.494 1.00 17.70 469 THR C O 1
ATOM 22162 N N . ILE C 1 292 ? 49.413 39.662 -37.502 1.00 15.94 470 ILE C N 1
ATOM 22163 C CA . ILE C 1 292 ? 49.042 38.334 -36.993 1.00 14.72 470 ILE C CA 1
ATOM 22164 C C . ILE C 1 292 ? 50.131 37.383 -37.474 1.00 15.29 470 ILE C C 1
ATOM 22165 O O . ILE C 1 292 ? 50.190 37.066 -38.673 1.00 16.63 470 ILE C O 1
ATOM 22181 N N . ARG C 1 293 ? 51.038 36.980 -36.571 1.00 14.16 471 ARG C N 1
ATOM 22182 C CA . ARG C 1 293 ? 52.288 36.350 -36.979 1.00 17.10 471 ARG C CA 1
ATOM 22183 C C . ARG C 1 293 ? 52.546 35.045 -36.238 1.00 16.44 471 ARG C C 1
ATOM 22184 O O . ARG C 1 293 ? 52.477 34.996 -35.009 1.00 17.35 471 ARG C O 1
ATOM 22205 N N . ASP C 1 294 ? 52.840 33.989 -37.006 1.00 16.54 472 ASP C N 1
ATOM 22206 C CA . ASP C 1 294 ? 53.319 32.713 -36.498 1.00 15.41 472 ASP C CA 1
ATOM 22207 C C . ASP C 1 294 ? 52.378 32.125 -35.449 1.00 18.32 472 ASP C C 1
ATOM 22208 O O . ASP C 1 294 ? 52.756 31.823 -34.307 1.00 18.36 472 ASP C O 1
ATOM 22217 N N . ASN C 1 295 ? 51.136 31.917 -35.876 1.00 16.01 473 ASN C N 1
ATOM 22218 C CA . ASN C 1 295 ? 50.120 31.292 -35.055 1.00 13.46 473 ASN C CA 1
ATOM 22219 C C . ASN C 1 295 ? 49.798 29.899 -35.585 1.00 18.54 473 ASN C C 1
ATOM 22220 O O . ASN C 1 295 ? 49.957 29.604 -36.773 1.00 18.34 473 ASN C O 1
ATOM 22231 N N . GLU C 1 296 ? 49.360 29.042 -34.674 1.00 15.27 474 GLU C N 1
ATOM 22232 C CA . GLU C 1 296 ? 49.009 27.658 -34.968 1.00 14.35 474 GLU C CA 1
ATOM 22233 C C . GLU C 1 296 ? 47.559 27.476 -34.537 1.00 17.85 474 GLU C C 1
ATOM 22234 O O . GLU C 1 296 ? 47.245 27.672 -33.361 1.00 19.37 474 GLU C O 1
ATOM 22246 N N . VAL C 1 297 ? 46.670 27.118 -35.483 1.00 17.39 475 VAL C N 1
ATOM 22247 C CA . VAL C 1 297 ? 45.234 27.123 -35.215 1.00 14.57 475 VAL C CA 1
ATOM 22248 C C . VAL C 1 297 ? 44.579 25.868 -35.779 1.00 16.58 475 VAL C C 1
ATOM 22249 O O . VAL C 1 297 ? 44.887 25.447 -36.900 1.00 17.68 475 VAL C O 1
ATOM 22262 N N . TYR C 1 298 ? 43.611 25.318 -35.026 1.00 15.53 476 TYR C N 1
ATOM 22263 C CA . TYR C 1 298 ? 42.879 24.112 -35.408 1.00 15.41 476 TYR C CA 1
ATOM 22264 C C . TYR C 1 298 ? 41.384 24.358 -35.194 1.00 17.00 476 TYR C C 1
ATOM 22265 O O . TYR C 1 298 ? 40.842 24.044 -34.121 1.00 19.75 476 TYR C O 1
ATOM 22283 N N . PRO C 1 299 ? 40.690 24.911 -36.181 1.00 15.02 477 PRO C N 1
ATOM 22284 C CA . PRO C 1 299 ? 39.268 25.228 -35.995 1.00 16.16 477 PRO C CA 1
ATOM 22285 C C . PRO C 1 299 ? 38.430 23.963 -36.004 1.00 18.72 477 PRO C C 1
ATOM 22286 O O . PRO C 1 299 ? 38.866 22.911 -36.458 1.00 17.15 477 PRO C O 1
ATOM 22297 N N . ASN C 1 300 ? 37.184 24.089 -35.526 1.00 15.73 478 ASN C N 1
ATOM 22298 C CA . ASN C 1 300 ? 36.290 22.931 -35.489 1.00 18.31 478 ASN C CA 1
ATOM 22299 C C . ASN C 1 300 ? 34.854 23.419 -35.635 1.00 17.43 478 ASN C C 1
ATOM 22300 O O . ASN C 1 300 ? 34.385 24.221 -34.822 1.00 19.05 478 ASN C O 1
ATOM 22311 N N . THR C 1 301 ? 34.198 22.966 -36.703 1.00 16.60 479 THR C N 1
ATOM 22312 C CA . THR C 1 301 ? 32.791 23.300 -36.931 1.00 15.59 479 THR C CA 1
ATOM 22313 C C . THR C 1 301 ? 31.872 22.723 -35.848 1.00 24.57 479 THR C C 1
ATOM 22314 O O . THR C 1 301 ? 30.719 23.161 -35.720 1.00 20.27 479 THR C O 1
ATOM 22325 N N . ALA C 1 302 ? 32.348 21.754 -35.083 1.00 22.24 480 ALA C N 1
ATOM 22326 C CA . ALA C 1 302 ? 31.498 21.052 -34.129 1.00 21.42 480 ALA C CA 1
ATOM 22327 C C . ALA C 1 302 ? 31.374 21.768 -32.789 1.00 28.03 480 ALA C C 1
ATOM 22328 O O . ALA C 1 302 ? 30.537 21.367 -31.980 1.00 21.91 480 ALA C O 1
ATOM 22335 N N . VAL C 1 303 ? 32.135 22.831 -32.539 1.00 18.16 481 VAL C N 1
ATOM 22336 C CA . VAL C 1 303 ? 32.029 23.574 -31.297 1.00 15.57 481 VAL C CA 1
ATOM 22337 C C . VAL C 1 303 ? 31.411 24.955 -31.560 1.00 19.74 481 VAL C C 1
ATOM 22338 O O . VAL C 1 303 ? 31.336 25.447 -32.697 1.00 18.83 481 VAL C O 1
ATOM 22351 N N . SER C 1 304 ? 30.927 25.556 -30.476 1.00 18.54 482 SER C N 1
ATOM 22352 C CA . SER C 1 304 ? 30.190 26.826 -30.494 1.00 19.68 482 SER C CA 1
ATOM 22353 C C . SER C 1 304 ? 29.122 26.855 -31.576 1.00 25.69 482 SER C C 1
ATOM 22354 O O . SER C 1 304 ? 28.962 27.819 -32.319 1.00 25.39 482 SER C O 1
ATOM 22362 N N . THR C 1 305 ? 28.349 25.776 -31.647 1.00 24.49 483 THR C N 1
ATOM 22363 C CA . THR C 1 305 ? 27.245 25.733 -32.582 1.00 26.49 483 THR C CA 1
ATOM 22364 C C . THR C 1 305 ? 26.168 26.731 -32.151 1.00 22.70 483 THR C C 1
ATOM 22365 O O . THR C 1 305 ? 25.916 26.927 -30.954 1.00 30.59 483 THR C O 1
ATOM 22376 N N . GLY C 1 306 ? 25.580 27.387 -33.136 1.00 29.48 484 GLY C N 1
ATOM 22377 C CA . GLY C 1 306 ? 24.468 28.286 -32.873 1.00 32.13 484 GLY C CA 1
ATOM 22378 C C . GLY C 1 306 ? 24.811 29.654 -32.328 1.00 43.50 484 GLY C C 1
ATOM 22379 O O . GLY C 1 306 ? 23.904 30.347 -31.850 1.00 37.20 484 GLY C O 1
ATOM 22383 N N . THR C 1 307 ? 26.075 30.082 -32.364 1.00 24.65 485 THR C N 1
ATOM 22384 C CA . THR C 1 307 ? 26.363 31.454 -31.952 1.00 18.71 485 THR C CA 1
ATOM 22385 C C . THR C 1 307 ? 26.630 32.374 -33.145 1.00 21.62 485 THR C C 1
ATOM 22386 O O . THR C 1 307 ? 26.833 33.564 -32.939 1.00 21.52 485 THR C O 1
ATOM 22397 N N . GLY C 1 308 ? 26.601 31.861 -34.376 1.00 21.35 486 GLY C N 1
ATOM 22398 C CA . GLY C 1 308 ? 26.680 32.714 -35.552 1.00 19.46 486 GLY C CA 1
ATOM 22399 C C . GLY C 1 308 ? 28.077 33.017 -36.046 1.00 20.16 486 GLY C C 1
ATOM 22400 O O . GLY C 1 308 ? 28.241 33.890 -36.911 1.00 21.95 486 GLY C O 1
ATOM 22404 N N . LEU C 1 309 ? 29.087 32.324 -35.534 1.00 19.28 487 LEU C N 1
ATOM 22405 C CA . LEU C 1 309 ? 30.464 32.538 -35.968 1.00 18.59 487 LEU C CA 1
ATOM 22406 C C . LEU C 1 309 ? 30.766 31.723 -37.210 1.00 22.33 487 LEU C C 1
ATOM 22407 O O . LEU C 1 309 ? 30.415 30.541 -37.300 1.00 20.51 487 LEU C O 1
ATOM 22423 N N . THR C 1 310 ? 31.451 32.357 -38.159 1.00 17.08 488 THR C N 1
ATOM 22424 C CA . THR C 1 310 ? 32.041 31.639 -39.279 1.00 21.51 488 THR C CA 1
ATOM 22425 C C . THR C 1 310 ? 33.233 30.822 -38.802 1.00 15.59 488 THR C C 1
ATOM 22426 O O . THR C 1 310 ? 34.171 31.372 -38.223 1.00 17.91 488 THR C O 1
ATOM 22437 N N . THR C 1 311 ? 33.205 29.498 -39.052 1.00 16.34 489 THR C N 1
ATOM 22438 C CA . THR C 1 311 ? 34.327 28.636 -38.701 1.00 17.92 489 THR C CA 1
ATOM 22439 C C . THR C 1 311 ? 35.561 28.982 -39.516 1.00 15.49 489 THR C C 1
ATOM 22440 O O . THR C 1 311 ? 35.524 28.987 -40.750 1.00 16.97 489 THR C O 1
ATOM 22451 N N . CYS C 1 312 ? 36.673 29.234 -38.824 1.00 16.37 490 CYS C N 1
ATOM 22452 C CA . CYS C 1 312 ? 37.954 29.439 -39.491 1.00 17.67 490 CYS C CA 1
ATOM 22453 C C . CYS C 1 312 ? 39.055 29.642 -38.466 1.00 17.18 490 CYS C C 1
ATOM 22454 O O . CYS C 1 312 ? 38.799 29.723 -37.258 1.00 16.57 490 CYS C O 1
ATOM 22462 N N . GLY C 1 313 ? 40.285 29.769 -38.950 1.00 16.58 491 GLY C N 1
ATOM 22463 C CA . GLY C 1 313 ? 41.399 30.055 -38.076 1.00 14.81 491 GLY C CA 1
ATOM 22464 C C . GLY C 1 313 ? 41.657 31.530 -37.884 1.00 16.19 491 GLY C C 1
ATOM 22465 O O . GLY C 1 313 ? 42.014 31.962 -36.782 1.00 17.21 491 GLY C O 1
ATOM 22469 N N . VAL C 1 314 ? 41.505 32.306 -38.952 1.00 14.16 492 VAL C N 1
ATOM 22470 C CA . VAL C 1 314 ? 41.671 33.757 -38.920 1.00 12.12 492 VAL C CA 1
ATOM 22471 C C . VAL C 1 314 ? 40.472 34.395 -39.616 1.00 17.00 492 VAL C C 1
ATOM 22472 O O . VAL C 1 314 ? 40.227 34.125 -40.794 1.00 16.58 492 VAL C O 1
ATOM 22485 N N . ALA C 1 315 ? 39.756 35.272 -38.908 1.00 14.73 493 ALA C N 1
ATOM 22486 C CA . ALA C 1 315 ? 38.637 36.015 -39.464 1.00 12.20 493 ALA C CA 1
ATOM 22487 C C . ALA C 1 315 ? 38.897 37.489 -39.273 1.00 14.69 493 ALA C C 1
ATOM 22488 O O . ALA C 1 315 ? 39.047 37.948 -38.132 1.00 16.53 493 ALA C O 1
ATOM 22495 N N . LEU C 1 316 ? 39.003 38.221 -40.379 1.00 13.77 494 LEU C N 1
ATOM 22496 C CA . LEU C 1 316 ? 39.299 39.659 -40.333 1.00 14.23 494 LEU C CA 1
ATOM 22497 C C . LEU C 1 316 ? 38.199 40.414 -41.069 1.00 16.60 494 LEU C C 1
ATOM 22498 O O . LEU C 1 316 ? 37.887 40.090 -42.223 1.00 17.42 494 LEU C O 1
ATOM 22514 N N . TYR C 1 317 ? 37.614 41.415 -40.403 1.00 14.27 495 TYR C N 1
ATOM 22515 C CA . TYR C 1 317 ? 36.473 42.163 -40.927 1.00 13.64 495 TYR C CA 1
ATOM 22516 C C . TYR C 1 317 ? 36.793 43.643 -40.999 1.00 17.51 495 TYR C C 1
ATOM 22517 O O . TYR C 1 317 ? 37.065 44.273 -39.968 1.00 16.30 495 TYR C O 1
ATOM 22535 N N . GLY C 1 318 ? 36.784 44.182 -42.213 1.00 14.30 496 GLY C N 1
ATOM 22536 C CA . GLY C 1 318 ? 36.888 45.631 -42.399 1.00 14.69 496 GLY C CA 1
ATOM 22537 C C . GLY C 1 318 ? 38.194 46.228 -41.931 1.00 18.54 496 GLY C C 1
ATOM 22538 O O . GLY C 1 318 ? 38.234 47.405 -41.555 1.00 19.22 496 GLY C O 1
ATOM 22542 N N . CYS C 1 319 ? 39.276 45.461 -41.984 1.00 14.73 497 CYS C N 1
ATOM 22543 C CA . CYS C 1 319 ? 40.590 45.894 -41.517 1.00 13.91 497 CYS C CA 1
ATOM 22544 C C . CYS C 1 319 ? 41.418 46.524 -42.625 1.00 17.70 497 CYS C C 1
ATOM 22545 O O . CYS C 1 319 ? 41.183 46.306 -43.812 1.00 16.61 497 CYS C O 1
ATOM 22553 N N . GLN C 1 320 ? 42.430 47.296 -42.222 1.00 16.25 498 GLN C N 1
ATOM 22554 C CA . GLN C 1 320 ? 43.299 47.951 -43.200 1.00 16.66 498 GLN C CA 1
ATOM 22555 C C . GLN C 1 320 ? 44.737 47.914 -42.703 1.00 16.73 498 GLN C C 1
ATOM 22556 O O . GLN C 1 320 ? 44.996 47.854 -41.491 1.00 17.34 498 GLN C O 1
ATOM 22570 N N . ASP C 1 321 ? 45.672 47.963 -43.650 1.00 15.27 499 ASP C N 1
ATOM 22571 C CA . ASP C 1 321 ? 47.087 48.156 -43.324 1.00 16.17 499 ASP C CA 1
ATOM 22572 C C . ASP C 1 321 ? 47.579 47.062 -42.381 1.00 20.12 499 ASP C C 1
ATOM 22573 O O . ASP C 1 321 ? 48.120 47.329 -41.295 1.00 21.04 499 ASP C O 1
ATOM 22582 N N . PHE C 1 322 ? 47.387 45.809 -42.784 1.00 16.15 500 PHE C N 1
ATOM 22583 C CA . PHE C 1 322 ? 47.680 44.707 -41.895 1.00 15.19 500 PHE C CA 1
ATOM 22584 C C . PHE C 1 322 ? 48.422 43.585 -42.627 1.00 17.02 500 PHE C C 1
ATOM 22585 O O . PHE C 1 322 ? 48.499 43.531 -43.858 1.00 15.95 500 PHE C O 1
ATOM 22602 N N . GLU C 1 323 ? 49.016 42.731 -41.840 1.00 13.64 501 GLU C N 1
ATOM 22603 C CA . GLU C 1 323 ? 49.695 41.545 -42.360 1.00 14.18 501 GLU C CA 1
ATOM 22604 C C . GLU C 1 323 ? 49.318 40.303 -41.555 1.00 13.63 501 GLU C C 1
ATOM 22605 O O . GLU C 1 323 ? 49.282 40.331 -40.311 1.00 17.98 501 GLU C O 1
ATOM 22617 N N . VAL C 1 324 ? 49.078 39.206 -42.273 1.00 15.72 502 VAL C N 1
ATOM 22618 C CA . VAL C 1 324 ? 48.995 37.862 -41.712 1.00 13.42 502 VAL C CA 1
ATOM 22619 C C . VAL C 1 324 ? 50.211 37.113 -42.254 1.00 15.06 502 VAL C C 1
ATOM 22620 O O . VAL C 1 324 ? 50.359 36.987 -43.475 1.00 18.12 502 VAL C O 1
ATOM 22633 N N . ASP C 1 325 ? 51.090 36.692 -41.365 1.00 16.67 503 ASP C N 1
ATOM 22634 C CA . ASP C 1 325 ? 52.391 36.131 -41.758 1.00 14.40 503 ASP C CA 1
ATOM 22635 C C . ASP C 1 325 ? 52.661 34.906 -40.901 1.00 14.37 503 ASP C C 1
ATOM 22636 O O . ASP C 1 325 ? 52.991 35.039 -39.725 1.00 15.71 503 ASP C O 1
ATOM 22645 N N . GLY C 1 326 ? 52.539 33.718 -41.478 1.00 17.32 504 GLY C N 1
ATOM 22646 C CA . GLY C 1 326 ? 52.911 32.526 -40.732 1.00 17.29 504 GLY C CA 1
ATOM 22647 C C . GLY C 1 326 ? 51.728 31.899 -40.005 1.00 18.77 504 GLY C C 1
ATOM 22648 O O . GLY C 1 326 ? 51.354 32.310 -38.902 1.00 16.42 504 GLY C O 1
ATOM 22652 N N . LEU C 1 327 ? 51.118 30.912 -40.645 1.00 14.48 505 LEU C N 1
ATOM 22653 C CA . LEU C 1 327 ? 49.951 30.228 -40.101 1.00 15.28 505 LEU C CA 1
ATOM 22654 C C . LEU C 1 327 ? 50.106 28.753 -40.425 1.00 20.00 505 LEU C C 1
ATOM 22655 O O . LEU C 1 327 ? 50.417 28.400 -41.563 1.00 19.39 505 LEU C O 1
ATOM 22671 N N . THR C 1 328 ? 49.855 27.903 -39.438 1.00 15.52 506 THR C N 1
ATOM 22672 C CA . THR C 1 328 ? 49.814 26.470 -39.628 1.00 12.66 506 THR C CA 1
ATOM 22673 C C . THR C 1 328 ? 48.621 25.891 -38.883 1.00 18.73 506 THR C C 1
ATOM 22674 O O . THR C 1 328 ? 48.040 26.526 -38.009 1.00 17.25 506 THR C O 1
ATOM 22685 N N . GLY C 1 329 ? 48.279 24.672 -39.235 1.00 17.77 507 GLY C N 1
ATOM 22686 C CA . GLY C 1 329 ? 47.176 23.966 -38.612 1.00 17.11 507 GLY C CA 1
ATOM 22687 C C . GLY C 1 329 ? 46.232 23.403 -39.664 1.00 19.72 507 GLY C C 1
ATOM 22688 O O . GLY C 1 329 ? 46.496 23.467 -40.864 1.00 18.45 507 GLY C O 1
ATOM 22692 N N . TYR C 1 330 ? 45.117 22.834 -39.189 1.00 16.54 508 TYR C N 1
ATOM 22693 C CA . TYR C 1 330 ? 44.067 22.291 -40.045 1.00 15.27 508 TYR C CA 1
ATOM 22694 C C . TYR C 1 330 ? 42.785 22.167 -39.219 1.00 16.82 508 TYR C C 1
ATOM 22695 O O . TYR C 1 330 ? 42.797 22.320 -38.000 1.00 17.13 508 TYR C O 1
ATOM 22713 N N . LEU C 1 331 ? 41.660 21.960 -39.908 1.00 16.99 509 LEU C N 1
ATOM 22714 C CA . LEU C 1 331 ? 40.390 21.843 -39.219 1.00 18.77 509 LEU C CA 1
ATOM 22715 C C . LEU C 1 331 ? 40.192 20.414 -38.693 1.00 17.52 509 LEU C C 1
ATOM 22716 O O . LEU C 1 331 ? 40.617 19.423 -39.302 1.00 17.86 509 LEU C O 1
ATOM 22732 N N . LEU C 1 332 ? 39.530 20.317 -37.551 1.00 16.94 510 LEU C N 1
ATOM 22733 C CA . LEU C 1 332 ? 39.338 19.036 -36.893 1.00 18.13 510 LEU C CA 1
ATOM 22734 C C . LEU C 1 332 ? 38.131 18.276 -37.429 1.00 21.77 510 LEU C C 1
ATOM 22735 O O . LEU C 1 332 ? 38.077 17.045 -37.290 1.00 20.87 510 LEU C O 1
ATOM 22751 N N . ASN C 1 333 ? 37.179 18.967 -38.033 1.00 16.43 511 ASN C N 1
ATOM 22752 C CA . ASN C 1 333 ? 35.973 18.357 -38.566 1.00 22.28 511 ASN C CA 1
ATOM 22753 C C . ASN C 1 333 ? 36.256 17.761 -39.946 1.00 24.73 511 ASN C C 1
ATOM 22754 O O . ASN C 1 333 ? 37.281 18.021 -40.570 1.00 21.03 511 ASN C O 1
ATOM 22765 N N . ASP C 1 334 ? 35.296 17.014 -40.454 1.00 24.13 512 ASP C N 1
ATOM 22766 C CA . ASP C 1 334 ? 35.465 16.404 -41.762 1.00 26.10 512 ASP C CA 1
ATOM 22767 C C . ASP C 1 334 ? 35.457 17.482 -42.838 1.00 21.59 512 ASP C C 1
ATOM 22768 O O . ASP C 1 334 ? 34.763 18.497 -42.707 1.00 22.65 512 ASP C O 1
ATOM 22777 N N . PRO C 1 335 ? 36.248 17.327 -43.898 1.00 25.19 513 PRO C N 1
ATOM 22778 C CA . PRO C 1 335 ? 36.280 18.380 -44.932 1.00 22.68 513 PRO C CA 1
ATOM 22779 C C . PRO C 1 335 ? 34.951 18.571 -45.641 1.00 26.61 513 PRO C C 1
ATOM 22780 O O . PRO C 1 335 ? 34.722 19.638 -46.227 1.00 28.16 513 PRO C O 1
ATOM 22791 N N . SER C 1 336 ? 34.064 17.576 -45.607 1.00 26.24 514 SER C N 1
ATOM 22792 C CA . SER C 1 336 ? 32.749 17.758 -46.211 1.00 29.88 514 SER C CA 1
ATOM 22793 C C . SER C 1 336 ? 31.965 18.858 -45.524 1.00 25.14 514 SER C C 1
ATOM 22794 O O . SER C 1 336 ? 31.092 19.460 -46.153 1.00 28.95 514 SER C O 1
ATOM 22802 N N . VAL C 1 337 ? 32.273 19.170 -44.255 1.00 23.82 515 VAL C N 1
ATOM 22803 C CA . VAL C 1 337 ? 31.547 20.229 -43.554 1.00 20.48 515 VAL C CA 1
ATOM 22804 C C . VAL C 1 337 ? 32.149 21.588 -43.874 1.00 26.32 515 VAL C C 1
ATOM 22805 O O . VAL C 1 337 ? 31.432 22.539 -44.211 1.00 23.54 515 VAL C O 1
ATOM 22818 N N . SER C 1 338 ? 33.466 21.709 -43.730 1.00 20.42 516 SER C N 1
ATOM 22819 C CA . SER C 1 338 ? 34.153 22.960 -44.042 1.00 19.84 516 SER C CA 1
ATOM 22820 C C . SER C 1 338 ? 35.646 22.695 -44.106 1.00 17.35 516 SER C C 1
ATOM 22821 O O . SER C 1 338 ? 36.155 21.826 -43.395 1.00 18.58 516 SER C O 1
ATOM 22829 N N . THR C 1 339 ? 36.339 23.455 -44.965 1.00 18.70 517 THR C N 1
ATOM 22830 C CA . THR C 1 339 ? 37.796 23.513 -44.923 1.00 17.22 517 THR C CA 1
ATOM 22831 C C . THR C 1 339 ? 38.287 24.945 -44.719 1.00 16.63 517 THR C C 1
ATOM 22832 O O . THR C 1 339 ? 39.472 25.223 -44.951 1.00 17.97 517 THR C O 1
ATOM 22843 N N . ARG C 1 340 ? 37.396 25.848 -44.297 1.00 16.35 518 ARG C N 1
ATOM 22844 C CA . ARG C 1 340 ? 37.718 27.267 -44.249 1.00 13.52 518 ARG C CA 1
ATOM 22845 C C . ARG C 1 340 ? 38.735 27.578 -43.153 1.00 17.91 518 ARG C C 1
ATOM 22846 O O . ARG C 1 340 ? 38.487 27.328 -41.969 1.00 15.78 518 ARG C O 1
ATOM 22867 N N . MET C 1 341 ? 39.869 28.181 -43.539 1.00 14.61 519 MET C N 1
ATOM 22868 C CA . MET C 1 341 ? 40.916 28.516 -42.582 1.00 13.28 519 MET C CA 1
ATOM 22869 C C . MET C 1 341 ? 41.157 30.015 -42.462 1.00 16.07 519 MET C C 1
ATOM 22870 O O . MET C 1 341 ? 41.303 30.511 -41.344 1.00 14.32 519 MET C O 1
ATOM 22884 N N . VAL C 1 342 ? 41.178 30.748 -43.572 1.00 14.28 520 VAL C N 1
ATOM 22885 C CA . VAL C 1 342 ? 41.400 32.192 -43.564 1.00 15.02 520 VAL C CA 1
ATOM 22886 C C . VAL C 1 342 ? 40.187 32.835 -44.214 1.00 17.55 520 VAL C C 1
ATOM 22887 O O . VAL C 1 342 ? 39.810 32.469 -45.344 1.00 17.28 520 VAL C O 1
ATOM 22900 N N . PHE C 1 343 ? 39.599 33.794 -43.511 1.00 14.49 521 PHE C N 1
ATOM 22901 C CA . PHE C 1 343 ? 38.390 34.479 -43.960 1.00 13.45 521 PHE C CA 1
ATOM 22902 C C . PHE C 1 343 ? 38.588 35.979 -43.789 1.00 16.44 521 PHE C C 1
ATOM 22903 O O . PHE C 1 343 ? 38.539 36.493 -42.667 1.00 16.56 521 PHE C O 1
ATOM 22920 N N . ILE C 1 344 ? 38.794 36.684 -44.889 1.00 13.27 522 ILE C N 1
ATOM 22921 C CA . ILE C 1 344 ? 39.059 38.122 -44.866 1.00 13.57 522 ILE C CA 1
ATOM 22922 C C . ILE C 1 344 ? 37.926 38.782 -45.642 1.00 13.83 522 ILE C C 1
ATOM 22923 O O . ILE C 1 344 ? 37.713 38.490 -46.829 1.00 14.59 522 ILE C O 1
ATOM 22939 N N . ASP C 1 345 ? 37.174 39.635 -44.966 1.00 15.35 523 ASP C N 1
ATOM 22940 C CA . ASP C 1 345 ? 35.872 40.050 -45.487 1.00 17.66 523 ASP C CA 1
ATOM 22941 C C . ASP C 1 345 ? 35.660 41.532 -45.210 1.00 16.94 523 ASP C C 1
ATOM 22942 O O . ASP C 1 345 ? 36.361 42.158 -44.414 1.00 16.16 523 ASP C O 1
ATOM 22951 N N . TRP C 1 346 ? 34.698 42.080 -45.916 1.00 15.55 524 TRP C N 1
ATOM 22952 C CA . TRP C 1 346 ? 34.197 43.390 -45.581 1.00 13.41 524 TRP C CA 1
ATOM 22953 C C . TRP C 1 346 ? 33.517 43.345 -44.222 1.00 15.83 524 TRP C C 1
ATOM 22954 O O . TRP C 1 346 ? 33.060 42.293 -43.759 1.00 17.60 524 TRP C O 1
ATOM 22975 N N . GLY C 1 347 ? 33.382 44.507 -43.616 1.00 15.61 525 GLY C N 1
ATOM 22976 C CA . GLY C 1 347 ? 32.479 44.614 -42.484 1.00 17.68 525 GLY C CA 1
ATOM 22977 C C . GLY C 1 347 ? 31.035 44.731 -42.945 1.00 18.03 525 GLY C C 1
ATOM 22978 O O . GLY C 1 347 ? 30.713 44.609 -44.125 1.00 16.03 525 GLY C O 1
ATOM 22982 N N . VAL C 1 348 ? 30.154 44.998 -41.977 1.00 19.60 526 VAL C N 1
ATOM 22983 C CA . VAL C 1 348 ? 28.721 45.161 -42.213 1.00 18.72 526 VAL C CA 1
ATOM 22984 C C . VAL C 1 348 ? 28.235 46.338 -41.377 1.00 19.40 526 VAL C C 1
ATOM 22985 O O . VAL C 1 348 ? 28.474 46.382 -40.161 1.00 20.01 526 VAL C O 1
ATOM 22998 N N . ASN C 1 349 ? 27.558 47.282 -42.025 1.00 17.66 527 ASN C N 1
ATOM 22999 C CA . ASN C 1 349 ? 26.791 48.318 -41.359 1.00 17.43 527 ASN C CA 1
ATOM 23000 C C . ASN C 1 349 ? 25.308 48.146 -41.718 1.00 18.72 527 ASN C C 1
ATOM 23001 O O . ASN C 1 349 ? 24.967 48.115 -42.894 1.00 17.42 527 ASN C O 1
ATOM 23012 N N . ASN C 1 350 ? 24.446 48.055 -40.721 1.00 16.30 528 ASN C N 1
ATOM 23013 C CA . ASN C 1 350 ? 23.003 48.052 -40.968 1.00 18.29 528 ASN C CA 1
ATOM 23014 C C . ASN C 1 350 ? 22.624 47.025 -42.053 1.00 21.89 528 ASN C C 1
ATOM 23015 O O . ASN C 1 350 ? 21.873 47.312 -42.985 1.00 18.49 528 ASN C O 1
ATOM 23026 N N . GLY C 1 351 ? 23.181 45.812 -41.936 1.00 19.38 529 GLY C N 1
ATOM 23027 C CA . GLY C 1 351 ? 22.793 44.718 -42.811 1.00 20.73 529 GLY C CA 1
ATOM 23028 C C . GLY C 1 351 ? 23.291 44.796 -44.232 1.00 18.37 529 GLY C C 1
ATOM 23029 O O . GLY C 1 351 ? 22.810 44.049 -45.092 1.00 20.36 529 GLY C O 1
ATOM 23033 N N . ARG C 1 352 ? 24.269 45.647 -44.507 1.00 16.15 530 ARG C N 1
ATOM 23034 C CA . ARG C 1 352 ? 24.858 45.806 -45.827 1.00 15.72 530 ARG C CA 1
ATOM 23035 C C . ARG C 1 352 ? 26.368 45.854 -45.681 1.00 19.22 530 ARG C C 1
ATOM 23036 O O . ARG C 1 352 ? 26.888 46.466 -44.738 1.00 18.74 530 ARG C O 1
ATOM 23057 N N . TYR C 1 353 ? 27.067 45.195 -46.597 1.00 16.70 531 TYR C N 1
ATOM 23058 C CA . TYR C 1 353 ? 28.535 45.182 -46.517 1.00 13.97 531 TYR C CA 1
ATOM 23059 C C . TYR C 1 353 ? 29.084 46.592 -46.645 1.00 16.94 531 TYR C C 1
ATOM 23060 O O . TYR C 1 353 ? 28.560 47.426 -47.396 1.00 20.56 531 TYR C O 1
ATOM 23078 N N . ALA C 1 354 ? 30.172 46.848 -45.918 1.00 16.48 532 ALA C N 1
ATOM 23079 C CA . ALA C 1 354 ? 30.826 48.149 -45.868 1.00 16.54 532 ALA C CA 1
ATOM 23080 C C . ALA C 1 354 ? 32.238 47.959 -45.347 1.00 16.61 532 ALA C C 1
ATOM 23081 O O . ALA C 1 354 ? 32.474 47.117 -44.493 1.00 15.78 532 ALA C O 1
ATOM 23088 N N . GLY C 1 355 ? 33.164 48.798 -45.821 1.00 17.79 533 GLY C N 1
ATOM 23089 C CA . GLY C 1 355 ? 34.551 48.700 -45.383 1.00 17.61 533 GLY C CA 1
ATOM 23090 C C . GLY C 1 355 ? 35.270 47.474 -45.918 1.00 15.47 533 GLY C C 1
ATOM 23091 O O . GLY C 1 355 ? 35.552 46.531 -45.179 1.00 14.82 533 GLY C O 1
ATOM 23095 N N . PRO C 1 356 ? 35.625 47.486 -47.204 1.00 14.81 534 PRO C N 1
ATOM 23096 C CA . PRO C 1 356 ? 36.466 46.418 -47.729 1.00 16.61 534 PRO C CA 1
ATOM 23097 C C . PRO C 1 356 ? 37.799 46.415 -47.017 1.00 17.77 534 PRO C C 1
ATOM 23098 O O . PRO C 1 356 ? 38.346 47.484 -46.679 1.00 16.22 534 PRO C O 1
ATOM 23109 N N . PRO C 1 357 ? 38.397 45.242 -46.825 1.00 14.02 535 PRO C N 1
ATOM 23110 C CA . PRO C 1 357 ? 39.797 45.200 -46.402 1.00 14.55 535 PRO C CA 1
ATOM 23111 C C . PRO C 1 357 ? 40.684 45.750 -47.509 1.00 17.35 535 PRO C C 1
ATOM 23112 O O . PRO C 1 357 ? 40.534 45.390 -48.679 1.00 16.17 535 PRO C O 1
ATOM 23123 N N . ILE C 1 358 ? 41.614 46.634 -47.142 1.00 15.54 536 ILE C N 1
ATOM 23124 C CA . ILE C 1 358 ? 42.531 47.211 -48.113 1.00 15.47 536 ILE C CA 1
ATOM 23125 C C . ILE C 1 358 ? 43.933 47.293 -47.527 1.00 18.03 536 ILE C C 1
ATOM 23126 O O . ILE C 1 358 ? 44.128 47.347 -46.310 1.00 17.10 536 ILE C O 1
ATOM 23142 N N . ASN C 1 359 ? 44.912 47.325 -48.429 1.00 14.24 537 ASN C N 1
ATOM 23143 C CA . ASN C 1 359 ? 46.325 47.506 -48.096 1.00 13.14 537 ASN C CA 1
ATOM 23144 C C . ASN C 1 359 ? 46.790 46.448 -47.092 1.00 16.64 537 ASN C C 1
ATOM 23145 O O . ASN C 1 359 ? 47.065 46.715 -45.912 1.00 17.63 537 ASN C O 1
ATOM 23156 N N . PHE C 1 360 ? 46.901 45.225 -47.605 1.00 16.74 538 PHE C N 1
ATOM 23157 C CA . PHE C 1 360 ? 47.231 44.088 -46.748 1.00 12.02 538 PHE C CA 1
ATOM 23158 C C . PHE C 1 360 ? 48.121 43.102 -47.465 1.00 14.14 538 PHE C C 1
ATOM 23159 O O . PHE C 1 360 ? 48.206 43.064 -48.695 1.00 14.98 538 PHE C O 1
ATOM 23176 N N . THR C 1 361 ? 48.810 42.326 -46.645 1.00 13.22 539 THR C N 1
ATOM 23177 C CA . THR C 1 361 ? 49.764 41.312 -47.077 1.00 14.63 539 THR C CA 1
ATOM 23178 C C . THR C 1 361 ? 49.441 40.020 -46.354 1.00 15.29 539 THR C C 1
ATOM 23179 O O . THR C 1 361 ? 49.351 39.992 -45.115 1.00 16.88 539 THR C O 1
ATOM 23190 N N . ILE C 1 362 ? 49.266 38.950 -47.131 1.00 15.14 540 ILE C N 1
ATOM 23191 C CA . ILE C 1 362 ? 48.962 37.617 -46.631 1.00 15.45 540 ILE C CA 1
ATOM 23192 C C . ILE C 1 362 ? 50.104 36.702 -47.066 1.00 15.56 540 ILE C C 1
ATOM 23193 O O . ILE C 1 362 ? 50.303 36.513 -48.266 1.00 16.40 540 ILE C O 1
ATOM 23209 N N . LYS C 1 363 ? 50.840 36.142 -46.116 1.00 14.71 541 LYS C N 1
ATOM 23210 C CA . LYS C 1 363 ? 52.022 35.372 -46.502 1.00 16.09 541 LYS C CA 1
ATOM 23211 C C . LYS C 1 363 ? 52.315 34.232 -45.544 1.00 17.27 541 LYS C C 1
ATOM 23212 O O . LYS C 1 363 ? 51.946 34.249 -44.372 1.00 16.44 541 LYS C O 1
ATOM 23231 N N . ASN C 1 364 ? 53.027 33.242 -46.075 1.00 16.01 542 ASN C N 1
ATOM 23232 C CA . ASN C 1 364 ? 53.547 32.122 -45.287 1.00 14.20 542 ASN C CA 1
ATOM 23233 C C . ASN C 1 364 ? 52.447 31.362 -44.562 1.00 14.93 542 ASN C C 1
ATOM 23234 O O . ASN C 1 364 ? 52.516 31.117 -43.358 1.00 19.04 542 ASN C O 1
ATOM 23245 N N . LEU C 1 365 ? 51.462 30.911 -45.325 1.00 18.38 543 LEU C N 1
ATOM 23246 C CA . LEU C 1 365 ? 50.391 30.076 -44.809 1.00 18.85 543 LEU C CA 1
ATOM 23247 C C . LEU C 1 365 ? 50.647 28.638 -45.273 1.00 20.91 543 LEU C C 1
ATOM 23248 O O . LEU C 1 365 ? 50.601 28.355 -46.471 1.00 20.03 543 LEU C O 1
ATOM 23264 N N . ASP C 1 366 ? 50.933 27.746 -44.335 1.00 17.60 544 ASP C N 1
ATOM 23265 C CA A ASP C 1 366 ? 51.214 26.334 -44.678 0.68 15.93 544 ASP C CA 1
ATOM 23266 C CA B ASP C 1 366 ? 51.208 26.348 -44.643 0.32 26.31 544 ASP C CA 1
ATOM 23267 C C . ASP C 1 366 ? 50.016 25.544 -44.159 1.00 15.59 544 ASP C C 1
ATOM 23268 O O . ASP C 1 366 ? 50.018 25.019 -43.046 1.00 17.60 544 ASP C O 1
ATOM 23285 N N . ILE C 1 367 ? 48.978 25.470 -45.005 1.00 15.74 545 ILE C N 1
ATOM 23286 C CA . ILE C 1 367 ? 47.668 24.950 -44.630 1.00 14.66 545 ILE C CA 1
ATOM 23287 C C . ILE C 1 367 ? 47.121 24.151 -45.808 1.00 14.34 545 ILE C C 1
ATOM 23288 O O . ILE C 1 367 ? 46.037 24.460 -46.319 1.00 14.12 545 ILE C O 1
ATOM 23304 N N . PRO C 1 368 ? 47.830 23.114 -46.263 1.00 16.97 546 PRO C N 1
ATOM 23305 C CA . PRO C 1 368 ? 47.486 22.513 -47.560 1.00 16.61 546 PRO C CA 1
ATOM 23306 C C . PRO C 1 368 ? 46.081 21.949 -47.603 1.00 19.88 546 PRO C C 1
ATOM 23307 O O . PRO C 1 368 ? 45.497 21.925 -48.688 1.00 16.42 546 PRO C O 1
ATOM 23318 N N . GLU C 1 369 ? 45.548 21.448 -46.467 1.00 16.80 547 GLU C N 1
ATOM 23319 C CA . GLU C 1 369 ? 44.210 20.868 -46.420 1.00 17.72 547 GLU C CA 1
ATOM 23320 C C . GLU C 1 369 ? 43.096 21.912 -46.398 1.00 17.08 547 GLU C C 1
ATOM 23321 O O . GLU C 1 369 ? 41.917 21.556 -46.592 1.00 16.52 547 GLU C O 1
ATOM 23333 N N . SER C 1 370 ? 43.425 23.171 -46.151 1.00 16.02 548 SER C N 1
ATOM 23334 C CA . SER C 1 370 ? 42.446 24.169 -45.761 1.00 14.91 548 SER C CA 1
ATOM 23335 C C . SER C 1 370 ? 42.443 25.370 -46.699 1.00 15.82 548 SER C C 1
ATOM 23336 O O . SER C 1 370 ? 43.391 25.629 -47.443 1.00 17.41 548 SER C O 1
ATOM 23344 N N . SER C 1 371 ? 41.342 26.118 -46.658 1.00 15.38 549 SER C N 1
ATOM 23345 C CA . SER C 1 371 ? 41.024 27.063 -47.719 1.00 15.97 549 SER C CA 1
ATOM 23346 C C . SER C 1 371 ? 41.077 28.515 -47.258 1.00 16.27 549 SER C C 1
ATOM 23347 O O . SER C 1 371 ? 40.988 28.831 -46.064 1.00 16.01 549 SER C O 1
ATOM 23355 N N . ILE C 1 372 ? 41.221 29.381 -48.256 1.00 14.62 550 ILE C N 1
ATOM 23356 C CA . ILE C 1 372 ? 41.328 30.838 -48.091 1.00 13.86 550 ILE C CA 1
ATOM 23357 C C . ILE C 1 372 ? 40.171 31.500 -48.826 1.00 18.32 550 ILE C C 1
ATOM 23358 O O . ILE C 1 372 ? 39.907 31.176 -49.995 1.00 16.61 550 ILE C O 1
ATOM 23374 N N . GLU C 1 373 ? 39.480 32.436 -48.148 1.00 15.04 551 GLU C N 1
ATOM 23375 C CA . GLU C 1 373 ? 38.407 33.212 -48.748 1.00 14.80 551 GLU C CA 1
ATOM 23376 C C . GLU C 1 373 ? 38.705 34.681 -48.468 1.00 12.92 551 GLU C C 1
ATOM 23377 O O . GLU C 1 373 ? 38.730 35.078 -47.302 1.00 17.08 551 GLU C O 1
ATOM 23389 N N . ILE C 1 374 ? 38.911 35.461 -49.525 1.00 13.85 552 ILE C N 1
ATOM 23390 C CA . ILE C 1 374 ? 39.211 36.899 -49.416 1.00 14.05 552 ILE C CA 1
ATOM 23391 C C . ILE C 1 374 ? 38.219 37.663 -50.277 1.00 14.11 552 ILE C C 1
ATOM 23392 O O . ILE C 1 374 ? 37.965 37.291 -51.434 1.00 16.29 552 ILE C O 1
ATOM 23408 N N . ALA C 1 375 ? 37.635 38.726 -49.715 1.00 14.79 553 ALA C N 1
ATOM 23409 C CA . ALA C 1 375 ? 36.801 39.648 -50.476 1.00 14.74 553 ALA C CA 1
ATOM 23410 C C . ALA C 1 375 ? 37.297 41.068 -50.235 1.00 14.25 553 ALA C C 1
ATOM 23411 O O . ALA C 1 375 ? 37.367 41.522 -49.085 1.00 16.57 553 ALA C O 1
ATOM 23418 N N . THR C 1 376 ? 37.675 41.744 -51.311 1.00 14.85 554 THR C N 1
ATOM 23419 C CA . THR C 1 376 ? 38.227 43.092 -51.225 1.00 13.32 554 THR C CA 1
ATOM 23420 C C . THR C 1 376 ? 37.564 43.948 -52.293 1.00 15.32 554 THR C C 1
ATOM 23421 O O . THR C 1 376 ? 36.404 43.699 -52.645 1.00 14.90 554 THR C O 1
ATOM 23432 N N . SER C 1 377 ? 38.232 44.990 -52.767 1.00 11.63 555 SER C N 1
ATOM 23433 C CA . SER C 1 377 ? 37.640 45.934 -53.718 1.00 12.53 555 SER C CA 1
ATOM 23434 C C . SER C 1 377 ? 38.748 46.842 -54.271 1.00 15.70 555 SER C C 1
ATOM 23435 O O . SER C 1 377 ? 39.907 46.740 -53.883 1.00 19.71 555 SER C O 1
ATOM 23443 N N . GLY C 1 378 ? 38.362 47.722 -55.203 1.00 17.04 556 GLY C N 1
ATOM 23444 C CA . GLY C 1 378 ? 39.271 48.730 -55.724 1.00 12.40 556 GLY C CA 1
ATOM 23445 C C . GLY C 1 378 ? 38.475 49.849 -56.339 1.00 18.01 556 GLY C C 1
ATOM 23446 O O . GLY C 1 378 ? 37.388 49.625 -56.882 1.00 15.36 556 GLY C O 1
ATOM 23450 N N . SER C 1 379 ? 39.035 51.063 -56.280 1.00 15.21 557 SER C N 1
ATOM 23451 C CA . SER C 1 379 ? 38.322 52.219 -56.791 1.00 14.84 557 SER C CA 1
ATOM 23452 C C . SER C 1 379 ? 39.319 53.264 -57.275 1.00 13.36 557 SER C C 1
ATOM 23453 O O . SER C 1 379 ? 40.523 53.135 -57.090 1.00 18.88 557 SER C O 1
ATOM 23461 N N . ASP C 1 380 ? 38.789 54.316 -57.912 1.00 17.02 558 ASP C N 1
ATOM 23462 C CA . ASP C 1 380 ? 39.603 55.492 -58.225 1.00 19.91 558 ASP C CA 1
ATOM 23463 C C . ASP C 1 380 ? 39.765 56.433 -57.029 1.00 24.53 558 ASP C C 1
ATOM 23464 O O . ASP C 1 380 ? 40.671 57.268 -57.033 1.00 25.05 558 ASP C O 1
ATOM 23473 N N . ALA C 1 381 ? 38.934 56.304 -56.004 1.00 20.91 559 ALA C N 1
ATOM 23474 C CA . ALA C 1 381 ? 38.927 57.259 -54.900 1.00 27.75 559 ALA C CA 1
ATOM 23475 C C . ALA C 1 381 ? 39.987 56.970 -53.847 1.00 30.70 559 ALA C C 1
ATOM 23476 O O . ALA C 1 381 ? 40.269 57.834 -53.022 1.00 24.07 559 ALA C O 1
ATOM 23483 N N . TRP C 1 382 ? 40.604 55.796 -53.873 1.00 21.48 560 TRP C N 1
ATOM 23484 C CA . TRP C 1 382 ? 41.557 55.387 -52.861 1.00 19.00 560 TRP C CA 1
ATOM 23485 C C . TRP C 1 382 ? 42.355 54.230 -53.437 1.00 19.29 560 TRP C C 1
ATOM 23486 O O . TRP C 1 382 ? 41.848 53.468 -54.264 1.00 22.09 560 TRP C O 1
ATOM 23507 N N . GLU C 1 383 ? 43.607 54.137 -53.014 1.00 22.32 561 GLU C N 1
ATOM 23508 C CA . GLU C 1 383 ? 44.463 53.040 -53.415 1.00 22.60 561 GLU C CA 1
ATOM 23509 C C . GLU C 1 383 ? 44.211 51.819 -52.543 1.00 20.10 561 GLU C C 1
ATOM 23510 O O . GLU C 1 383 ? 43.881 51.929 -51.353 1.00 19.18 561 GLU C O 1
ATOM 23522 N N . ASN C 1 384 ? 44.400 50.646 -53.146 1.00 16.43 562 ASN C N 1
ATOM 23523 C CA . ASN C 1 384 ? 44.371 49.379 -52.429 1.00 15.63 562 ASN C CA 1
ATOM 23524 C C . ASN C 1 384 ? 45.424 48.492 -53.062 1.00 17.74 562 ASN C C 1
ATOM 23525 O O . ASN C 1 384 ? 45.266 48.059 -54.206 1.00 17.98 562 ASN C O 1
ATOM 23536 N N . SER C 1 385 ? 46.503 48.256 -52.329 1.00 14.91 563 SER C N 1
ATOM 23537 C CA . SER C 1 385 ? 47.574 47.361 -52.763 1.00 15.00 563 SER C CA 1
ATOM 23538 C C . SER C 1 385 ? 47.564 46.102 -51.912 1.00 14.70 563 SER C C 1
ATOM 23539 O O . SER C 1 385 ? 47.668 46.168 -50.680 1.00 16.63 563 SER C O 1
ATOM 23547 N N . THR C 1 386 ? 47.448 44.946 -52.564 1.00 14.70 564 THR C N 1
ATOM 23548 C CA . THR C 1 386 ? 47.410 43.668 -51.869 1.00 12.27 564 THR C CA 1
ATOM 23549 C C . THR C 1 386 ? 48.542 42.789 -52.367 1.00 15.11 564 THR C C 1
ATOM 23550 O O . THR C 1 386 ? 48.932 42.866 -53.537 1.00 14.39 564 THR C O 1
ATOM 23561 N N . ILE C 1 387 ? 49.063 41.989 -51.446 1.00 13.72 565 ILE C N 1
ATOM 23562 C CA . ILE C 1 387 ? 50.150 41.032 -51.693 1.00 12.95 565 ILE C CA 1
ATOM 23563 C C . ILE C 1 387 ? 49.769 39.718 -51.051 1.00 17.25 565 ILE C C 1
ATOM 23564 O O . ILE C 1 387 ? 49.469 39.679 -49.854 1.00 18.72 565 ILE C O 1
ATOM 23580 N N . VAL C 1 388 ? 49.808 38.629 -51.831 1.00 14.54 566 VAL C N 1
ATOM 23581 C CA . VAL C 1 388 ? 49.587 37.282 -51.318 1.00 12.86 566 VAL C CA 1
ATOM 23582 C C . VAL C 1 388 ? 50.770 36.440 -51.784 1.00 15.53 566 VAL C C 1
ATOM 23583 O O . VAL C 1 388 ? 51.052 36.376 -52.992 1.00 18.17 566 VAL C O 1
ATOM 23596 N N . SER C 1 389 ? 51.474 35.833 -50.833 1.00 15.66 567 SER C N 1
ATOM 23597 C CA . SER C 1 389 ? 52.758 35.232 -51.157 1.00 13.72 567 SER C CA 1
ATOM 23598 C C . SER C 1 389 ? 53.037 34.010 -50.299 1.00 14.19 567 SER C C 1
ATOM 23599 O O . SER C 1 389 ? 52.763 33.989 -49.100 1.00 17.39 567 SER C O 1
ATOM 23607 N N . ASN C 1 390 ? 53.623 32.990 -50.919 1.00 14.63 568 ASN C N 1
ATOM 23608 C CA . ASN C 1 390 ? 54.178 31.837 -50.189 1.00 11.24 568 ASN C CA 1
ATOM 23609 C C . ASN C 1 390 ? 53.074 31.098 -49.424 1.00 15.97 568 ASN C C 1
ATOM 23610 O O . ASN C 1 390 ? 53.040 31.038 -48.188 1.00 15.55 568 ASN C O 1
ATOM 23621 N N . ILE C 1 391 ? 52.152 30.555 -50.199 1.00 13.84 569 ILE C N 1
ATOM 23622 C CA . ILE C 1 391 ? 50.916 29.966 -49.693 1.00 15.15 569 ILE C CA 1
ATOM 23623 C C . ILE C 1 391 ? 50.879 28.496 -50.097 1.00 18.02 569 ILE C C 1
ATOM 23624 O O . ILE C 1 391 ? 51.259 28.154 -51.221 1.00 16.34 569 ILE C O 1
ATOM 23640 N N . ASN C 1 392 ? 50.410 27.637 -49.189 1.00 14.09 570 ASN C N 1
ATOM 23641 C CA . ASN C 1 392 ? 50.187 26.210 -49.453 1.00 14.09 570 ASN C CA 1
ATOM 23642 C C . ASN C 1 392 ? 48.782 25.896 -48.913 1.00 13.31 570 ASN C C 1
ATOM 23643 O O . ASN C 1 392 ? 48.595 25.736 -47.700 1.00 16.92 570 ASN C O 1
ATOM 23654 N N . CYS C 1 393 ? 47.796 25.832 -49.796 1.00 15.12 571 CYS C N 1
ATOM 23655 C CA . CYS C 1 393 ? 46.395 25.768 -49.370 1.00 15.55 571 CYS C CA 1
ATOM 23656 C C . CYS C 1 393 ? 45.571 24.850 -50.282 1.00 16.65 571 CYS C C 1
ATOM 23657 O O . CYS C 1 393 ? 46.068 24.253 -51.245 1.00 16.67 571 CYS C O 1
ATOM 23665 N N . ASN C 1 394 ? 44.291 24.736 -49.948 1.00 16.16 572 ASN C N 1
ATOM 23666 C CA . ASN C 1 394 ? 43.328 23.931 -50.680 1.00 16.56 572 ASN C CA 1
ATOM 23667 C C . ASN C 1 394 ? 42.600 24.849 -51.659 1.00 18.55 572 ASN C C 1
ATOM 23668 O O . ASN C 1 394 ? 43.125 25.104 -52.744 1.00 16.81 572 ASN C O 1
ATOM 23679 N N . VAL C 1 395 ? 41.394 25.352 -51.328 1.00 14.06 573 VAL C N 1
ATOM 23680 C CA . VAL C 1 395 ? 40.750 26.300 -52.233 1.00 13.02 573 VAL C CA 1
ATOM 23681 C C . VAL C 1 395 ? 41.294 27.706 -51.992 1.00 16.08 573 VAL C C 1
ATOM 23682 O O . VAL C 1 395 ? 41.402 28.162 -50.848 1.00 15.90 573 VAL C O 1
ATOM 23695 N N . PHE C 1 396 ? 41.615 28.408 -53.077 1.00 14.39 574 PHE C N 1
ATOM 23696 C CA . PHE C 1 396 ? 41.983 29.824 -53.031 1.00 14.82 574 PHE C CA 1
ATOM 23697 C C . PHE C 1 396 ? 40.829 30.591 -53.664 1.00 18.00 574 PHE C C 1
ATOM 23698 O O . PHE C 1 396 ? 40.687 30.592 -54.900 1.00 15.37 574 PHE C O 1
ATOM 23715 N N . LYS C 1 397 ? 39.988 31.206 -52.827 1.00 15.16 575 LYS C N 1
ATOM 23716 C CA . LYS C 1 397 ? 38.814 31.942 -53.291 1.00 15.91 575 LYS C CA 1
ATOM 23717 C C . LYS C 1 397 ? 39.022 33.436 -53.040 1.00 15.68 575 LYS C C 1
ATOM 23718 O O . LYS C 1 397 ? 39.326 33.845 -51.913 1.00 14.76 575 LYS C O 1
ATOM 23737 N N . TRP C 1 398 ? 38.825 34.230 -54.085 1.00 14.88 576 TRP C N 1
ATOM 23738 C CA . TRP C 1 398 ? 39.122 35.651 -54.075 1.00 13.22 576 TRP C CA 1
ATOM 23739 C C . TRP C 1 398 ? 38.051 36.403 -54.834 1.00 16.49 576 TRP C C 1
ATOM 23740 O O . TRP C 1 398 ? 37.640 36.001 -55.932 1.00 13.40 576 TRP C O 1
ATOM 23761 N N . ARG C 1 399 ? 37.648 37.540 -54.261 1.00 13.64 577 ARG C N 1
ATOM 23762 C CA . ARG C 1 399 ? 36.765 38.493 -54.904 1.00 14.12 577 ARG C CA 1
ATOM 23763 C C . ARG C 1 399 ? 37.355 39.882 -54.726 1.00 14.22 577 ARG C C 1
ATOM 23764 O O . ARG C 1 399 ? 37.742 40.245 -53.608 1.00 15.87 577 ARG C O 1
ATOM 23785 N N . GLY C 1 400 ? 37.366 40.660 -55.804 1.00 14.61 578 GLY C N 1
ATOM 23786 C CA . GLY C 1 400 ? 37.741 42.052 -55.745 1.00 13.03 578 GLY C CA 1
ATOM 23787 C C . GLY C 1 400 ? 38.913 42.406 -56.637 1.00 18.12 578 GLY C C 1
ATOM 23788 O O . GLY C 1 400 ? 39.775 41.573 -56.919 1.00 15.10 578 GLY C O 1
ATOM 23792 N N . LEU C 1 401 ? 38.982 43.661 -57.073 1.00 12.50 579 LEU C N 1
ATOM 23793 C CA . LEU C 1 401 ? 40.034 44.092 -58.001 1.00 16.89 579 LEU C CA 1
ATOM 23794 C C . LEU C 1 401 ? 40.723 45.329 -57.433 1.00 14.44 579 LEU C C 1
ATOM 23795 O O . LEU C 1 401 ? 40.290 46.469 -57.684 1.00 15.18 579 LEU C O 1
ATOM 23811 N N . PRO C 1 402 ? 41.774 45.132 -56.627 1.00 15.18 580 PRO C N 1
ATOM 23812 C CA . PRO C 1 402 ? 42.553 46.256 -56.076 1.00 12.93 580 PRO C CA 1
ATOM 23813 C C . PRO C 1 402 ? 43.215 47.079 -57.166 1.00 14.26 580 PRO C C 1
ATOM 23814 O O . PRO C 1 402 ? 43.316 46.680 -58.325 1.00 16.41 580 PRO C O 1
ATOM 23825 N N . SER C 1 403 ? 43.694 48.265 -56.779 1.00 13.71 581 SER C N 1
ATOM 23826 C CA . SER C 1 403 ? 44.473 49.034 -57.732 1.00 12.20 581 SER C CA 1
ATOM 23827 C C . SER C 1 403 ? 45.769 48.308 -58.112 1.00 13.16 581 SER C C 1
ATOM 23828 O O . SER C 1 403 ? 46.224 48.416 -59.257 1.00 14.36 581 SER C O 1
ATOM 23836 N N . SER C 1 404 ? 46.337 47.531 -57.189 1.00 13.44 582 SER C N 1
ATOM 23837 C CA A SER C 1 404 ? 47.446 46.638 -57.509 0.49 10.02 582 SER C CA 1
ATOM 23838 C CA B SER C 1 404 ? 47.472 46.658 -57.475 0.51 13.63 582 SER C CA 1
ATOM 23839 C C . SER C 1 404 ? 47.325 45.397 -56.631 1.00 15.13 582 SER C C 1
ATOM 23840 O O . SER C 1 404 ? 47.080 45.492 -55.420 1.00 15.72 582 SER C O 1
ATOM 23855 N N . SER C 1 405 ? 47.494 44.223 -57.249 1.00 15.34 583 SER C N 1
ATOM 23856 C CA . SER C 1 405 ? 47.439 42.967 -56.510 1.00 12.72 583 SER C CA 1
ATOM 23857 C C . SER C 1 405 ? 48.511 42.028 -57.046 1.00 15.51 583 SER C C 1
ATOM 23858 O O . SER C 1 405 ? 48.653 41.860 -58.262 1.00 14.59 583 SER C O 1
ATOM 23866 N N . THR C 1 406 ? 49.274 41.453 -56.141 1.00 14.60 584 THR C N 1
ATOM 23867 C CA . THR C 1 406 ? 50.287 40.478 -56.520 1.00 13.02 584 THR C CA 1
ATOM 23868 C C . THR C 1 406 ? 50.022 39.144 -55.849 1.00 13.26 584 THR C C 1
ATOM 23869 O O . THR C 1 406 ? 49.596 39.065 -54.684 1.00 13.34 584 THR C O 1
ATOM 23880 N N . PHE C 1 407 ? 50.316 38.095 -56.597 1.00 13.78 585 PHE C N 1
ATOM 23881 C CA . PHE C 1 407 ? 50.082 36.700 -56.203 1.00 11.89 585 PHE C CA 1
ATOM 23882 C C . PHE C 1 407 ? 51.365 35.954 -56.542 1.00 14.80 585 PHE C C 1
ATOM 23883 O O . PHE C 1 407 ? 51.721 35.871 -57.723 1.00 15.24 585 PHE C O 1
ATOM 23900 N N . ASN C 1 408 ? 52.062 35.453 -55.525 1.00 13.28 586 ASN C N 1
ATOM 23901 C CA . ASN C 1 408 ? 53.407 34.887 -55.701 1.00 13.71 586 ASN C CA 1
ATOM 23902 C C . ASN C 1 408 ? 53.567 33.578 -54.956 1.00 13.51 586 ASN C C 1
ATOM 23903 O O . ASN C 1 408 ? 53.338 33.506 -53.748 1.00 16.26 586 ASN C O 1
ATOM 23914 N N . ASN C 1 409 ? 53.976 32.531 -55.673 1.00 15.46 587 ASN C N 1
ATOM 23915 C CA . ASN C 1 409 ? 54.298 31.253 -55.038 1.00 15.71 587 ASN C CA 1
ATOM 23916 C C . ASN C 1 409 ? 53.135 30.746 -54.195 1.00 14.75 587 ASN C C 1
ATOM 23917 O O . ASN C 1 409 ? 53.286 30.394 -53.018 1.00 14.87 587 ASN C O 1
ATOM 23928 N N . ILE C 1 410 ? 51.959 30.716 -54.818 1.00 12.92 588 ILE C N 1
ATOM 23929 C CA . ILE C 1 410 ? 50.745 30.157 -54.240 1.00 15.51 588 ILE C CA 1
ATOM 23930 C C . ILE C 1 410 ? 50.580 28.760 -54.812 1.00 16.63 588 ILE C C 1
ATOM 23931 O O . ILE C 1 410 ? 50.379 28.596 -56.022 1.00 17.92 588 ILE C O 1
ATOM 23947 N N . ARG C 1 411 ? 50.683 27.762 -53.944 1.00 12.41 589 ARG C N 1
ATOM 23948 C CA . ARG C 1 411 ? 50.361 26.376 -54.265 1.00 14.57 589 ARG C CA 1
ATOM 23949 C C . ARG C 1 411 ? 48.969 26.120 -53.713 1.00 19.27 589 ARG C C 1
ATOM 23950 O O . ARG C 1 411 ? 48.758 26.218 -52.502 1.00 19.04 589 ARG C O 1
ATOM 23971 N N . CYS C 1 412 ? 48.027 25.775 -54.592 1.00 15.96 590 CYS C N 1
ATOM 23972 C CA . CYS C 1 412 ? 46.654 25.524 -54.161 1.00 17.38 590 CYS C CA 1
ATOM 23973 C C . CYS C 1 412 ? 46.077 24.358 -54.952 1.00 18.67 590 CYS C C 1
ATOM 23974 O O . CYS C 1 412 ? 46.689 23.841 -55.895 1.00 17.32 590 CYS C O 1
ATOM 23982 N N . ARG C 1 413 ? 44.902 23.909 -54.537 1.00 15.90 591 ARG C N 1
ATOM 23983 C CA . ARG C 1 413 ? 44.237 22.806 -55.228 1.00 17.70 591 ARG C CA 1
ATOM 23984 C C . ARG C 1 413 ? 43.144 23.264 -56.180 1.00 20.18 591 ARG C C 1
ATOM 23985 O O . ARG C 1 413 ? 42.738 22.493 -57.046 1.00 18.47 591 ARG C O 1
ATOM 24006 N N . SER C 1 414 ? 42.634 24.473 -56.015 1.00 15.73 592 SER C N 1
ATOM 24007 C CA . SER C 1 414 ? 41.718 25.054 -56.987 1.00 14.46 592 SER C CA 1
ATOM 24008 C C . SER C 1 414 ? 41.723 26.558 -56.762 1.00 17.10 592 SER C C 1
ATOM 24009 O O . SER C 1 414 ? 42.070 27.031 -55.678 1.00 16.70 592 SER C O 1
ATOM 24017 N N . ILE C 1 415 ? 41.347 27.298 -57.808 1.00 14.40 593 ILE C N 1
ATOM 24018 C CA . ILE C 1 415 ? 41.238 28.757 -57.758 1.00 13.15 593 ILE C CA 1
ATOM 24019 C C . ILE C 1 415 ? 39.818 29.152 -58.149 1.00 14.58 593 ILE C C 1
ATOM 24020 O O . ILE C 1 415 ? 39.292 28.697 -59.181 1.00 18.40 593 ILE C O 1
ATOM 24036 N N . ASP C 1 416 ? 39.201 29.998 -57.326 1.00 16.00 594 ASP C N 1
ATOM 24037 C CA . ASP C 1 416 ? 37.847 30.503 -57.541 1.00 15.88 594 ASP C CA 1
ATOM 24038 C C . ASP C 1 416 ? 37.954 32.021 -57.455 1.00 15.45 594 ASP C C 1
ATOM 24039 O O . ASP C 1 416 ? 37.915 32.558 -56.352 1.00 15.02 594 ASP C O 1
ATOM 24048 N N . PHE C 1 417 ? 38.137 32.688 -58.603 1.00 14.94 595 PHE C N 1
ATOM 24049 C CA . PHE C 1 417 ? 38.599 34.085 -58.623 1.00 13.58 595 PHE C CA 1
ATOM 24050 C C . PHE C 1 417 ? 37.703 34.935 -59.510 1.00 17.72 595 PHE C C 1
ATOM 24051 O O . PHE C 1 417 ? 37.525 34.644 -60.705 1.00 14.89 595 PHE C O 1
ATOM 24068 N N . ILE C 1 418 ? 37.193 36.035 -58.945 1.00 16.09 596 ILE C N 1
ATOM 24069 C CA . ILE C 1 418 ? 36.520 37.061 -59.727 1.00 12.36 596 ILE C CA 1
ATOM 24070 C C . ILE C 1 418 ? 37.112 38.384 -59.314 1.00 16.90 596 ILE C C 1
ATOM 24071 O O . ILE C 1 418 ? 37.142 38.694 -58.122 1.00 16.04 596 ILE C O 1
ATOM 24087 N N . GLY C 1 419 ? 37.585 39.144 -60.286 1.00 15.73 597 GLY C N 1
ATOM 24088 C CA . GLY C 1 419 ? 38.220 40.417 -59.992 1.00 14.19 597 GLY C CA 1
ATOM 24089 C C . GLY C 1 419 ? 37.202 41.481 -59.613 1.00 15.95 597 GLY C C 1
ATOM 24090 O O . GLY C 1 419 ? 36.904 41.668 -58.425 1.00 15.68 597 GLY C O 1
ATOM 24094 N N . GLN C 1 420 ? 36.674 42.204 -60.605 1.00 17.13 598 GLN C N 1
ATOM 24095 C CA . GLN C 1 420 ? 35.662 43.232 -60.337 1.00 16.53 598 GLN C CA 1
ATOM 24096 C C . GLN C 1 420 ? 34.291 42.555 -60.192 1.00 14.06 598 GLN C C 1
ATOM 24097 O O . GLN C 1 420 ? 33.429 42.615 -61.066 1.00 16.43 598 GLN C O 1
ATOM 24111 N N . HIS C 1 421 ? 34.126 41.863 -59.075 1.00 15.14 599 HIS C N 1
ATOM 24112 C CA . HIS C 1 421 ? 32.922 41.067 -58.880 1.00 15.22 599 HIS C CA 1
ATOM 24113 C C . HIS C 1 421 ? 31.700 41.971 -58.760 1.00 21.26 599 HIS C C 1
ATOM 24114 O O . HIS C 1 421 ? 31.762 43.072 -58.214 1.00 16.26 599 HIS C O 1
ATOM 24128 N N . GLY C 1 422 ? 30.597 41.508 -59.328 1.00 17.03 600 GLY C N 1
ATOM 24129 C CA . GLY C 1 422 ? 29.360 42.266 -59.328 1.00 16.45 600 GLY C CA 1
ATOM 24130 C C . GLY C 1 422 ? 28.382 41.787 -58.279 1.00 20.60 600 GLY C C 1
ATOM 24131 O O . GLY C 1 422 ? 28.659 40.905 -57.466 1.00 19.42 600 GLY C O 1
ATOM 24135 N N . SER C 1 423 ? 27.185 42.361 -58.343 1.00 19.62 601 SER C N 1
ATOM 24136 C CA . SER C 1 423 ? 26.111 41.961 -57.452 1.00 19.66 601 SER C CA 1
ATOM 24137 C C . SER C 1 423 ? 25.852 40.457 -57.600 1.00 22.33 601 SER C C 1
ATOM 24138 O O . SER C 1 423 ? 25.775 39.925 -58.709 1.00 27.07 601 SER C O 1
ATOM 24146 N N . GLY C 1 424 ? 25.736 39.778 -56.481 1.00 20.89 602 GLY C N 1
ATOM 24147 C CA . GLY C 1 424 ? 25.553 38.341 -56.486 1.00 22.23 602 GLY C CA 1
ATOM 24148 C C . GLY C 1 424 ? 26.828 37.530 -56.587 1.00 23.36 602 GLY C C 1
ATOM 24149 O O . GLY C 1 424 ? 26.751 36.300 -56.582 1.00 21.56 602 GLY C O 1
ATOM 24153 N N . GLU C 1 425 ? 27.994 38.172 -56.686 1.00 16.63 603 GLU C N 1
ATOM 24154 C CA . GLU C 1 425 ? 29.282 37.480 -56.781 1.00 20.06 603 GLU C CA 1
ATOM 24155 C C . GLU C 1 425 ? 30.173 37.698 -55.561 1.00 18.13 603 GLU C C 1
ATOM 24156 O O . GLU C 1 425 ? 31.391 37.461 -55.640 1.00 17.78 603 GLU C O 1
ATOM 24168 N N . GLY C 1 426 ? 29.612 38.124 -54.434 1.00 17.86 604 GLY C N 1
ATOM 24169 C CA . GLY C 1 426 ? 30.356 38.193 -53.185 1.00 17.41 604 GLY C CA 1
ATOM 24170 C C . GLY C 1 426 ? 30.210 39.544 -52.519 1.00 15.24 604 GLY C C 1
ATOM 24171 O O . GLY C 1 426 ? 29.491 40.427 -52.987 1.00 16.21 604 GLY C O 1
ATOM 24175 N N . SER C 1 427 ? 30.895 39.678 -51.377 1.00 15.54 605 SER C N 1
ATOM 24176 C CA . SER C 1 427 ? 30.686 40.813 -50.491 1.00 17.28 605 SER C CA 1
ATOM 24177 C C . SER C 1 427 ? 31.024 42.118 -51.192 1.00 18.11 605 SER C C 1
ATOM 24178 O O . SER C 1 427 ? 32.147 42.305 -51.663 1.00 16.97 605 SER C O 1
ATOM 24186 N N . GLY C 1 428 ? 30.072 43.050 -51.203 1.00 15.90 606 GLY C N 1
ATOM 24187 C CA . GLY C 1 428 ? 30.357 44.331 -51.802 1.00 16.40 606 GLY C CA 1
ATOM 24188 C C . GLY C 1 428 ? 30.449 44.287 -53.307 1.00 14.93 606 GLY C C 1
ATOM 24189 O O . GLY C 1 428 ? 30.977 45.222 -53.924 1.00 16.06 606 GLY C O 1
ATOM 24193 N N . GLY C 1 429 ? 29.940 43.226 -53.927 1.00 18.15 607 GLY C N 1
ATOM 24194 C CA . GLY C 1 429 ? 29.983 43.166 -55.380 1.00 18.63 607 GLY C CA 1
ATOM 24195 C C . GLY C 1 429 ? 29.243 44.342 -56.003 1.00 15.94 607 GLY C C 1
ATOM 24196 O O . GLY C 1 429 ? 28.128 44.683 -55.613 1.00 16.47 607 GLY C O 1
ATOM 24200 N N . GLY C 1 430 ? 29.872 44.933 -57.027 1.00 17.08 608 GLY C N 1
ATOM 24201 C CA . GLY C 1 430 ? 29.279 46.072 -57.709 1.00 18.59 608 GLY C CA 1
ATOM 24202 C C . GLY C 1 430 ? 29.472 47.399 -57.014 1.00 17.64 608 GLY C C 1
ATOM 24203 O O . GLY C 1 430 ? 29.037 48.434 -57.557 1.00 18.57 608 GLY C O 1
ATOM 24207 N N . PHE C 1 431 ? 30.052 47.425 -55.809 1.00 17.19 609 PHE C N 1
ATOM 24208 C CA . PHE C 1 431 ? 30.002 48.667 -55.041 1.00 16.71 609 PHE C CA 1
ATOM 24209 C C . PHE C 1 431 ? 31.019 49.691 -55.557 1.00 22.21 609 PHE C C 1
ATOM 24210 O O . PHE C 1 431 ? 30.753 50.902 -55.531 1.00 20.77 609 PHE C O 1
ATOM 24227 N N . TYR C 1 432 ? 32.189 49.241 -55.987 1.00 15.67 610 TYR C N 1
ATOM 24228 C CA . TYR C 1 432 ? 33.262 50.127 -56.450 1.00 16.36 610 TYR C CA 1
ATOM 24229 C C . TYR C 1 432 ? 33.875 49.628 -57.744 1.00 18.26 610 TYR C C 1
ATOM 24230 O O . TYR C 1 432 ? 33.908 48.427 -57.994 1.00 19.34 610 TYR C O 1
ATOM 24248 N N . THR C 1 433 ? 34.377 50.563 -58.555 1.00 15.95 611 THR C N 1
ATOM 24249 C CA . THR C 1 433 ? 35.147 50.227 -59.746 1.00 16.58 611 THR C CA 1
ATOM 24250 C C . THR C 1 433 ? 36.293 51.218 -59.862 1.00 18.51 611 THR C C 1
ATOM 24251 O O . THR C 1 433 ? 36.251 52.326 -59.297 1.00 18.93 611 THR C O 1
ATOM 24262 N N . ARG C 1 434 ? 37.272 50.845 -60.671 1.00 15.83 612 ARG C N 1
ATOM 24263 C CA . ARG C 1 434 ? 38.479 51.640 -60.861 1.00 17.69 612 ARG C CA 1
ATOM 24264 C C . ARG C 1 434 ? 38.788 51.766 -62.348 1.00 16.69 612 ARG C C 1
ATOM 24265 O O . ARG C 1 434 ? 39.180 50.789 -62.998 1.00 17.84 612 ARG C O 1
ATOM 24286 N N . SER C 1 435 ? 38.660 52.985 -62.894 1.00 16.19 613 SER C N 1
ATOM 24287 C CA A SER C 1 435 ? 38.985 53.186 -64.296 0.53 10.88 613 SER C CA 1
ATOM 24288 C CA B SER C 1 435 ? 38.983 53.211 -64.296 0.47 27.02 613 SER C CA 1
ATOM 24289 C C . SER C 1 435 ? 40.452 53.547 -64.521 1.00 16.25 613 SER C C 1
ATOM 24290 O O . SER C 1 435 ? 40.944 53.393 -65.637 1.00 18.21 613 SER C O 1
ATOM 24305 N N . GLN C 1 436 ? 41.142 54.049 -63.503 1.00 17.55 614 GLN C N 1
ATOM 24306 C CA . GLN C 1 436 ? 42.555 54.356 -63.625 1.00 18.60 614 GLN C CA 1
ATOM 24307 C C . GLN C 1 436 ? 43.377 53.073 -63.626 1.00 19.18 614 GLN C C 1
ATOM 24308 O O . GLN C 1 436 ? 42.848 51.945 -63.523 1.00 16.46 614 GLN C O 1
ATOM 24322 N N . PHE C 1 437 ? 44.694 53.259 -63.716 1.00 18.52 615 PHE C N 1
ATOM 24323 C CA . PHE C 1 437 ? 45.612 52.140 -63.909 1.00 15.39 615 PHE C CA 1
ATOM 24324 C C . PHE C 1 437 ? 45.416 51.076 -62.850 1.00 17.65 615 PHE C C 1
ATOM 24325 O O . PHE C 1 437 ? 45.506 51.339 -61.641 1.00 16.79 615 PHE C O 1
ATOM 24342 N N . THR C 1 438 ? 45.205 49.841 -63.317 1.00 16.25 616 THR C N 1
ATOM 24343 C CA . THR C 1 438 ? 44.923 48.703 -62.456 1.00 13.40 616 THR C CA 1
ATOM 24344 C C . THR C 1 438 ? 45.905 47.598 -62.816 1.00 16.28 616 THR C C 1
ATOM 24345 O O . THR C 1 438 ? 45.998 47.209 -63.983 1.00 15.27 616 THR C O 1
ATOM 24356 N N . TYR C 1 439 ? 46.649 47.120 -61.827 1.00 14.35 617 TYR C N 1
ATOM 24357 C CA . TYR C 1 439 ? 47.762 46.217 -62.047 1.00 15.51 617 TYR C CA 1
ATOM 24358 C C . TYR C 1 439 ? 47.542 44.904 -61.303 1.00 13.58 617 TYR C C 1
ATOM 24359 O O . TYR C 1 439 ? 47.044 44.894 -60.158 1.00 15.05 617 TYR C O 1
ATOM 24377 N N . MET C 1 440 ? 47.966 43.805 -61.925 1.00 13.54 618 MET C N 1
ATOM 24378 C CA . MET C 1 440 ? 47.979 42.500 -61.270 1.00 13.57 618 MET C CA 1
ATOM 24379 C C . MET C 1 440 ? 49.210 41.712 -61.702 1.00 13.91 618 MET C C 1
ATOM 24380 O O . MET C 1 440 ? 49.727 41.886 -62.813 1.00 15.00 618 MET C O 1
ATOM 24394 N N . LYS C 1 441 ? 49.669 40.838 -60.810 1.00 12.63 619 LYS C N 1
ATOM 24395 C CA . LYS C 1 441 ? 50.821 39.988 -61.083 1.00 14.85 619 LYS C CA 1
ATOM 24396 C C . LYS C 1 441 ? 50.557 38.603 -60.509 1.00 15.85 619 LYS C C 1
ATOM 24397 O O . LYS C 1 441 ? 50.153 38.481 -59.349 1.00 15.90 619 LYS C O 1
ATOM 24416 N N . TRP C 1 442 ? 50.840 37.562 -61.317 1.00 14.50 620 TRP C N 1
ATOM 24417 C CA . TRP C 1 442 ? 50.807 36.173 -60.882 1.00 10.91 620 TRP C CA 1
ATOM 24418 C C . TRP C 1 442 ? 52.154 35.551 -61.243 1.00 14.49 620 TRP C C 1
ATOM 24419 O O . TRP C 1 442 ? 52.470 35.450 -62.428 1.00 17.08 620 TRP C O 1
ATOM 24440 N N . VAL C 1 443 ? 52.927 35.138 -60.242 1.00 12.91 621 VAL C N 1
ATOM 24441 C CA . VAL C 1 443 ? 54.273 34.591 -60.451 1.00 13.46 621 VAL C CA 1
ATOM 24442 C C . VAL C 1 443 ? 54.414 33.286 -59.687 1.00 12.44 621 VAL C C 1
ATOM 24443 O O . VAL C 1 443 ? 54.230 33.251 -58.461 1.00 16.90 621 VAL C O 1
ATOM 24456 N N . GLY C 1 444 ? 54.764 32.216 -60.402 1.00 14.65 622 GLY C N 1
ATOM 24457 C CA . GLY C 1 444 ? 55.191 30.984 -59.738 1.00 16.81 622 GLY C CA 1
ATOM 24458 C C . GLY C 1 444 ? 54.113 30.273 -58.945 1.00 14.47 622 GLY C C 1
ATOM 24459 O O . GLY C 1 444 ? 54.425 29.610 -57.945 1.00 15.95 622 GLY C O 1
ATOM 24463 N N . CYS C 1 445 ? 52.870 30.343 -59.399 1.00 14.97 623 CYS C N 1
ATOM 24464 C CA . CYS C 1 445 ? 51.758 29.711 -58.708 1.00 14.62 623 CYS C CA 1
ATOM 24465 C C . CYS C 1 445 ? 51.368 28.400 -59.353 1.00 14.78 623 CYS C C 1
ATOM 24466 O O . CYS C 1 445 ? 51.624 28.139 -60.547 1.00 14.92 623 CYS C O 1
ATOM 24474 N N . THR C 1 446 ? 50.721 27.560 -58.548 1.00 15.86 624 THR C N 1
ATOM 24475 C CA . THR C 1 446 ? 50.365 26.205 -58.942 1.00 12.97 624 THR C CA 1
ATOM 24476 C C . THR C 1 446 ? 48.973 25.888 -58.435 1.00 16.87 624 THR C C 1
ATOM 24477 O O . THR C 1 446 ? 48.724 25.961 -57.231 1.00 19.82 624 THR C O 1
ATOM 24488 N N . ALA C 1 447 ? 48.059 25.610 -59.346 1.00 14.83 625 ALA C N 1
ATOM 24489 C CA . ALA C 1 447 ? 46.759 25.035 -59.012 1.00 16.52 625 ALA C CA 1
ATOM 24490 C C . ALA C 1 447 ? 46.759 23.580 -59.483 1.00 18.48 625 ALA C C 1
ATOM 24491 O O . ALA C 1 447 ? 46.817 23.297 -60.689 1.00 14.67 625 ALA C O 1
ATOM 24498 N N . LEU C 1 448 ? 46.717 22.652 -58.540 1.00 15.84 626 LEU C N 1
ATOM 24499 C CA . LEU C 1 448 ? 46.866 21.242 -58.912 1.00 14.06 626 LEU C CA 1
ATOM 24500 C C . LEU C 1 448 ? 46.254 20.392 -57.818 1.00 16.98 626 LEU C C 1
ATOM 24501 O O . LEU C 1 448 ? 46.595 20.546 -56.633 1.00 20.51 626 LEU C O 1
ATOM 24517 N N A SER C 1 449 ? 45.359 19.487 -58.223 0.45 22.98 627 SER C N 1
ATOM 24518 N N B SER C 1 449 ? 45.311 19.540 -58.195 0.55 16.45 627 SER C N 1
ATOM 24519 C CA A SER C 1 449 ? 44.799 18.483 -57.327 0.45 49.89 627 SER C CA 1
ATOM 24520 C CA B SER C 1 449 ? 44.719 18.583 -57.280 0.55 13.80 627 SER C CA 1
ATOM 24521 C C A SER C 1 449 ? 44.458 17.244 -58.146 0.45 44.98 627 SER C C 1
ATOM 24522 C C B SER C 1 449 ? 44.983 17.177 -57.832 0.55 21.88 627 SER C C 1
ATOM 24523 O O A SER C 1 449 ? 43.719 17.339 -59.132 0.45 41.19 627 SER C O 1
ATOM 24524 O O B SER C 1 449 ? 44.088 16.527 -58.376 0.55 35.21 627 SER C O 1
ATOM 24539 N N A GLY C 1 450 ? 44.999 16.097 -57.745 0.45 69.24 628 GLY C N 1
ATOM 24540 N N B GLY C 1 450 ? 46.228 16.724 -57.708 0.55 26.81 628 GLY C N 1
ATOM 24541 C CA A GLY C 1 450 ? 44.699 14.828 -58.380 0.45 74.84 628 GLY C CA 1
ATOM 24542 C CA B GLY C 1 450 ? 46.614 15.430 -58.228 0.55 84.57 628 GLY C CA 1
ATOM 24543 C C A GLY C 1 450 ? 44.729 14.916 -59.892 0.45 107.93 628 GLY C C 1
ATOM 24544 C C B GLY C 1 450 ? 46.769 15.419 -59.735 0.55 101.01 628 GLY C C 1
ATOM 24545 O O A GLY C 1 450 ? 45.504 15.671 -60.488 0.45 68.18 628 GLY C O 1
ATOM 24546 O O B GLY C 1 450 ? 47.883 15.430 -60.251 0.55 17.13 628 GLY C O 1
ATOM 24553 N N A ASP C 1 451 ? 43.861 14.128 -60.531 0.45 48.72 629 ASP C N 1
ATOM 24554 N N B ASP C 1 451 ? 45.656 15.414 -60.462 0.55 40.00 629 ASP C N 1
ATOM 24555 C CA A ASP C 1 451 ? 43.791 14.088 -61.988 0.45 26.63 629 ASP C CA 1
ATOM 24556 C CA B ASP C 1 451 ? 45.688 15.262 -61.907 0.55 30.41 629 ASP C CA 1
ATOM 24557 C C A ASP C 1 451 ? 42.841 15.127 -62.568 0.45 28.85 629 ASP C C 1
ATOM 24558 C C B ASP C 1 451 ? 45.154 16.467 -62.666 0.55 31.65 629 ASP C C 1
ATOM 24559 O O A ASP C 1 451 ? 42.717 15.211 -63.794 0.45 29.99 629 ASP C O 1
ATOM 24560 O O B ASP C 1 451 ? 45.487 16.636 -63.842 0.55 25.14 629 ASP C O 1
ATOM 24577 N N A GLU C 1 452 ? 42.179 15.924 -61.729 0.45 35.83 630 GLU C N 1
ATOM 24578 N N B GLU C 1 452 ? 44.376 17.318 -62.023 0.55 18.07 630 GLU C N 1
ATOM 24579 C CA A GLU C 1 452 ? 41.310 16.993 -62.206 0.45 72.47 630 GLU C CA 1
ATOM 24580 C CA B GLU C 1 452 ? 43.557 18.312 -62.683 0.55 56.24 630 GLU C CA 1
ATOM 24581 C C A GLU C 1 452 ? 41.409 18.180 -61.260 0.45 29.97 630 GLU C C 1
ATOM 24582 C C B GLU C 1 452 ? 44.030 19.684 -62.252 0.55 53.05 630 GLU C C 1
ATOM 24583 O O A GLU C 1 452 ? 41.215 18.032 -60.051 0.45 51.79 630 GLU C O 1
ATOM 24584 O O B GLU C 1 452 ? 44.339 19.895 -61.074 0.55 14.22 630 GLU C O 1
ATOM 24607 N N A THR C 1 453 ? 41.702 19.353 -61.817 0.45 22.43 631 THR C N 1
ATOM 24608 N N B THR C 1 453 ? 44.108 20.590 -63.217 0.55 30.22 631 THR C N 1
ATOM 24609 C CA A THR C 1 453 ? 41.891 20.584 -61.055 0.45 16.24 631 THR C CA 1
ATOM 24610 C CA B THR C 1 453 ? 44.327 22.014 -62.973 0.55 37.98 631 THR C CA 1
ATOM 24611 C C A THR C 1 453 ? 41.043 21.687 -61.682 0.45 17.02 631 THR C C 1
ATOM 24612 C C B THR C 1 453 ? 42.959 22.692 -63.065 0.55 21.59 631 THR C C 1
ATOM 24613 O O A THR C 1 453 ? 40.983 21.820 -62.911 0.45 17.52 631 THR C O 1
ATOM 24614 O O B THR C 1 453 ? 42.390 22.821 -64.156 0.55 25.82 631 THR C O 1
ATOM 24635 N N A THR C 1 454 ? 40.395 22.484 -60.832 0.45 32.44 632 THR C N 1
ATOM 24636 N N B THR C 1 454 ? 42.425 23.088 -61.913 0.55 22.33 632 THR C N 1
ATOM 24637 C CA A THR C 1 454 ? 39.471 23.524 -61.273 0.45 18.61 632 THR C CA 1
ATOM 24638 C CA B THR C 1 454 ? 41.068 23.627 -61.801 0.55 23.81 632 THR C CA 1
ATOM 24639 C C A THR C 1 454 ? 40.070 24.900 -61.005 0.45 11.91 632 THR C C 1
ATOM 24640 C C B THR C 1 454 ? 41.159 25.081 -61.354 0.55 19.12 632 THR C C 1
ATOM 24641 O O A THR C 1 454 ? 40.369 25.241 -59.852 0.45 15.99 632 THR C O 1
ATOM 24642 O O B THR C 1 454 ? 41.308 25.354 -60.158 0.55 15.46 632 THR C O 1
ATOM 24663 N N A VAL C 1 455 ? 40.195 25.694 -62.059 0.45 10.34 633 VAL C N 1
ATOM 24664 N N B VAL C 1 455 ? 41.094 26.012 -62.315 0.55 18.93 633 VAL C N 1
ATOM 24665 C CA A VAL C 1 455 ? 40.669 27.070 -61.968 0.45 14.05 633 VAL C CA 1
ATOM 24666 C CA B VAL C 1 455 ? 41.041 27.436 -62.018 0.55 23.19 633 VAL C CA 1
ATOM 24667 C C A VAL C 1 455 ? 39.688 27.926 -62.752 0.45 16.08 633 VAL C C 1
ATOM 24668 C C B VAL C 1 455 ? 39.887 28.060 -62.785 0.55 19.26 633 VAL C C 1
ATOM 24669 O O A VAL C 1 455 ? 39.306 27.563 -63.875 0.45 12.72 633 VAL C O 1
ATOM 24670 O O B VAL C 1 455 ? 39.599 27.681 -63.931 0.55 21.94 633 VAL C O 1
ATOM 24695 N N . SER C 1 456 ? 39.233 29.016 -62.141 1.00 17.49 634 SER C N 1
ATOM 24696 C CA . SER C 1 456 ? 38.250 29.884 -62.771 1.00 14.91 634 SER C CA 1
ATOM 24697 C C . SER C 1 456 ? 38.637 31.313 -62.427 1.00 16.63 634 SER C C 1
ATOM 24698 O O . SER C 1 456 ? 38.783 31.646 -61.252 1.00 17.70 634 SER C O 1
ATOM 24706 N N . PHE C 1 457 ? 38.811 32.125 -63.448 1.00 16.44 635 PHE C N 1
ATOM 24707 C CA . PHE C 1 457 ? 39.115 33.541 -63.340 1.00 16.13 635 PHE C CA 1
ATOM 24708 C C . PHE C 1 457 ? 38.113 34.307 -64.174 1.00 21.55 635 PHE C C 1
ATOM 24709 O O . PHE C 1 457 ? 37.813 33.895 -65.296 1.00 17.55 635 PHE C O 1
ATOM 24726 N N . ALA C 1 458 ? 37.674 35.465 -63.685 1.00 15.47 636 ALA C N 1
ATOM 24727 C CA . ALA C 1 458 ? 36.816 36.326 -64.494 1.00 14.00 636 ALA C CA 1
ATOM 24728 C C . ALA C 1 458 ? 36.942 37.767 -64.017 1.00 15.66 636 ALA C C 1
ATOM 24729 O O . ALA C 1 458 ? 37.330 38.047 -62.876 1.00 16.29 636 ALA C O 1
ATOM 24736 N N . LYS C 1 459 ? 36.589 38.676 -64.920 1.00 15.85 637 LYS C N 1
ATOM 24737 C CA . LYS C 1 459 ? 36.464 40.111 -64.635 1.00 14.73 637 LYS C CA 1
ATOM 24738 C C . LYS C 1 459 ? 37.756 40.733 -64.102 1.00 17.03 637 LYS C C 1
ATOM 24739 O O . LYS C 1 459 ? 37.741 41.618 -63.241 1.00 14.34 637 LYS C O 1
ATOM 24758 N N . ILE C 1 460 ? 38.889 40.321 -64.655 1.00 16.05 638 ILE C N 1
ATOM 24759 C CA . ILE C 1 460 ? 40.172 40.957 -64.318 1.00 12.57 638 ILE C CA 1
ATOM 24760 C C . ILE C 1 460 ? 40.372 42.088 -65.324 1.00 18.74 638 ILE C C 1
ATOM 24761 O O . ILE C 1 460 ? 40.942 41.909 -66.405 1.00 17.07 638 ILE C O 1
ATOM 24777 N N . TYR C 1 461 ? 39.856 43.273 -64.976 1.00 16.46 639 TYR C N 1
ATOM 24778 C CA . TYR C 1 461 ? 39.922 44.445 -65.855 1.00 15.10 639 TYR C CA 1
ATOM 24779 C C . TYR C 1 461 ? 41.193 45.247 -65.558 1.00 14.68 639 TYR C C 1
ATOM 24780 O O . TYR C 1 461 ? 41.173 46.346 -64.980 1.00 15.01 639 TYR C O 1
ATOM 24798 N N . THR C 1 462 ? 42.310 44.675 -65.976 1.00 17.70 640 THR C N 1
ATOM 24799 C CA . THR C 1 462 ? 43.620 45.259 -65.732 1.00 12.77 640 THR C CA 1
ATOM 24800 C C . THR C 1 462 ? 44.172 45.978 -66.955 1.00 17.46 640 THR C C 1
ATOM 24801 O O . THR C 1 462 ? 43.953 45.587 -68.108 1.00 15.85 640 THR C O 1
ATOM 24812 N N . ASP C 1 463 ? 44.914 47.053 -66.677 1.00 17.34 641 ASP C N 1
ATOM 24813 C CA . ASP C 1 463 ? 45.699 47.712 -67.707 1.00 16.23 641 ASP C CA 1
ATOM 24814 C C . ASP C 1 463 ? 46.967 46.943 -68.024 1.00 19.27 641 ASP C C 1
ATOM 24815 O O . ASP C 1 463 ? 47.418 46.927 -69.184 1.00 17.49 641 ASP C O 1
ATOM 24824 N N . ARG C 1 464 ? 47.530 46.302 -67.011 1.00 16.53 642 ARG C N 1
ATOM 24825 C CA . ARG C 1 464 ? 48.723 45.480 -67.155 1.00 16.04 642 ARG C CA 1
ATOM 24826 C C . ARG C 1 464 ? 48.641 44.319 -66.192 1.00 14.77 642 ARG C C 1
ATOM 24827 O O . ARG C 1 464 ? 48.272 44.472 -65.029 1.00 15.40 642 ARG C O 1
ATOM 24848 N N . CYS C 1 465 ? 49.030 43.152 -66.672 1.00 15.78 643 CYS C N 1
ATOM 24849 C CA . CYS C 1 465 ? 49.035 41.935 -65.860 1.00 14.14 643 CYS C CA 1
ATOM 24850 C C . CYS C 1 465 ? 50.258 41.136 -66.262 1.00 16.33 643 CYS C C 1
ATOM 24851 O O . CYS C 1 465 ? 50.364 40.679 -67.404 1.00 18.42 643 CYS C O 1
ATOM 24859 N N . ASP C 1 466 ? 51.209 41.012 -65.342 1.00 14.32 644 ASP C N 1
ATOM 24860 C CA . ASP C 1 466 ? 52.394 40.214 -65.590 1.00 14.34 644 ASP C CA 1
ATOM 24861 C C . ASP C 1 466 ? 52.134 38.832 -65.020 1.00 15.40 644 ASP C C 1
ATOM 24862 O O . ASP C 1 466 ? 51.679 38.703 -63.879 1.00 17.74 644 ASP C O 1
ATOM 24871 N N . GLN C 1 467 ? 52.429 37.801 -65.800 1.00 16.81 645 GLN C N 1
ATOM 24872 C CA . GLN C 1 467 ? 52.173 36.446 -65.318 1.00 16.01 645 GLN C CA 1
ATOM 24873 C C . GLN C 1 467 ? 53.236 35.527 -65.900 1.00 17.17 645 GLN C C 1
ATOM 24874 O O . GLN C 1 467 ? 53.392 35.444 -67.130 1.00 18.28 645 GLN C O 1
ATOM 24888 N N . VAL C 1 468 ? 53.974 34.860 -65.022 1.00 15.16 646 VAL C N 1
ATOM 24889 C CA . VAL C 1 468 ? 55.030 33.952 -65.457 1.00 14.38 646 VAL C CA 1
ATOM 24890 C C . VAL C 1 468 ? 55.154 32.829 -64.439 1.00 16.19 646 VAL C C 1
ATOM 24891 O O . VAL C 1 468 ? 54.901 33.018 -63.248 1.00 16.21 646 VAL C O 1
ATOM 24904 N N . GLY C 1 469 ? 55.619 31.653 -64.916 1.00 16.30 647 GLY C N 1
ATOM 24905 C CA . GLY C 1 469 ? 55.927 30.572 -64.010 1.00 14.73 647 GLY C CA 1
ATOM 24906 C C . GLY C 1 469 ? 54.741 29.852 -63.389 1.00 17.11 647 GLY C C 1
ATOM 24907 O O . GLY C 1 469 ? 54.950 29.067 -62.464 1.00 15.44 647 GLY C O 1
ATOM 24911 N N . ASN C 1 470 ? 53.519 30.090 -63.850 1.00 17.12 648 ASN C N 1
ATOM 24912 C CA . ASN C 1 470 ? 52.335 29.411 -63.332 1.00 14.19 648 ASN C CA 1
ATOM 24913 C C . ASN C 1 470 ? 52.008 28.184 -64.193 1.00 14.64 648 ASN C C 1
ATOM 24914 O O . ASN C 1 470 ? 52.397 28.102 -65.359 1.00 16.72 648 ASN C O 1
ATOM 24925 N N . ASN C 1 471 ? 51.246 27.244 -63.623 1.00 15.42 649 ASN C N 1
ATOM 24926 C CA . ASN C 1 471 ? 50.796 26.112 -64.438 1.00 14.97 649 ASN C CA 1
ATOM 24927 C C . ASN C 1 471 ? 49.402 26.351 -65.027 1.00 16.58 649 ASN C C 1
ATOM 24928 O O . ASN C 1 471 ? 48.695 25.389 -65.358 1.00 18.83 649 ASN C O 1
ATOM 24939 N N . PHE C 1 472 ? 49.010 27.605 -65.168 1.00 15.33 650 PHE C N 1
ATOM 24940 C CA . PHE C 1 472 ? 47.738 28.020 -65.732 1.00 17.49 650 PHE C CA 1
ATOM 24941 C C . PHE C 1 472 ? 47.935 29.397 -66.352 1.00 19.98 650 PHE C C 1
ATOM 24942 O O . PHE C 1 472 ? 48.881 30.102 -66.021 1.00 18.16 650 PHE C O 1
ATOM 24959 N N . GLY C 1 473 ? 47.036 29.759 -67.255 1.00 18.63 651 GLY C N 1
ATOM 24960 C CA . GLY C 1 473 ? 46.977 31.112 -67.778 1.00 22.51 651 GLY C CA 1
ATOM 24961 C C . GLY C 1 473 ? 45.935 31.899 -67.009 1.00 19.47 651 GLY C C 1
ATOM 24962 O O . GLY C 1 473 ? 44.896 31.370 -66.585 1.00 21.59 651 GLY C O 1
ATOM 24966 N N . VAL C 1 474 ? 46.202 33.183 -66.821 1.00 17.25 652 VAL C N 1
ATOM 24967 C CA . VAL C 1 474 ? 45.231 34.073 -66.186 1.00 16.27 652 VAL C CA 1
ATOM 24968 C C . VAL C 1 474 ? 44.602 34.926 -67.278 1.00 17.73 652 VAL C C 1
ATOM 24969 O O . VAL C 1 474 ? 45.287 35.783 -67.851 1.00 16.32 652 VAL C O 1
ATOM 24982 N N . PRO C 1 475 ? 43.326 34.740 -67.604 1.00 16.82 653 PRO C N 1
ATOM 24983 C CA . PRO C 1 475 ? 42.697 35.601 -68.598 1.00 18.30 653 PRO C CA 1
ATOM 24984 C C . PRO C 1 475 ? 42.422 36.979 -68.010 1.00 17.72 653 PRO C C 1
ATOM 24985 O O . PRO C 1 475 ? 42.001 37.111 -66.868 1.00 18.44 653 PRO C O 1
ATOM 24996 N N . THR C 1 476 ? 42.644 38.012 -68.812 1.00 14.20 654 THR C N 1
ATOM 24997 C CA . THR C 1 476 ? 42.220 39.341 -68.415 1.00 12.43 654 THR C CA 1
ATOM 24998 C C . THR C 1 476 ? 41.179 39.822 -69.411 1.00 20.36 654 THR C C 1
ATOM 24999 O O . THR C 1 476 ? 41.030 39.265 -70.501 1.00 21.95 654 THR C O 1
ATOM 25010 N N . ALA C 1 477 ? 40.450 40.858 -69.023 1.00 15.04 655 ALA C N 1
ATOM 25011 C CA . ALA C 1 477 ? 39.286 41.287 -69.789 1.00 14.10 655 ALA C CA 1
ATOM 25012 C C . ALA C 1 477 ? 39.283 42.801 -69.903 1.00 16.88 655 ALA C C 1
ATOM 25013 O O . ALA C 1 477 ? 39.981 43.512 -69.170 1.00 18.97 655 ALA C O 1
ATOM 25020 N N . VAL C 1 478 ? 38.457 43.292 -70.821 1.00 15.71 656 VAL C N 1
ATOM 25021 C CA . VAL C 1 478 ? 38.333 44.718 -71.117 1.00 16.92 656 VAL C CA 1
ATOM 25022 C C . VAL C 1 478 ? 36.920 45.155 -70.767 1.00 17.62 656 VAL C C 1
ATOM 25023 O O . VAL C 1 478 ? 35.941 44.592 -71.286 1.00 18.57 656 VAL C O 1
ATOM 25036 N N . ASP C 1 479 ? 36.814 46.163 -69.915 1.00 17.51 657 ASP C N 1
ATOM 25037 C CA . ASP C 1 479 ? 35.517 46.699 -69.472 1.00 18.75 657 ASP C CA 1
ATOM 25038 C C . ASP C 1 479 ? 35.100 47.878 -70.350 1.00 18.03 657 ASP C C 1
ATOM 25039 O O . ASP C 1 479 ? 35.009 49.024 -69.921 1.00 21.26 657 ASP C O 1
ATOM 25048 N N . GLY C 1 480 ? 34.825 47.566 -71.609 1.00 17.56 658 GLY C N 1
ATOM 25049 C CA . GLY C 1 480 ? 34.447 48.603 -72.563 1.00 21.75 658 GLY C CA 1
ATOM 25050 C C . GLY C 1 480 ? 35.551 48.863 -73.570 1.00 22.46 658 GLY C C 1
ATOM 25051 O O . GLY C 1 480 ? 36.714 49.035 -73.207 1.00 19.86 658 GLY C O 1
ATOM 25055 N N . THR C 1 481 ? 35.190 48.918 -74.848 1.00 23.07 659 THR C N 1
ATOM 25056 C CA . THR C 1 481 ? 36.182 49.058 -75.903 1.00 20.26 659 THR C CA 1
ATOM 25057 C C . THR C 1 481 ? 37.108 50.235 -75.646 1.00 17.80 659 THR C C 1
ATOM 25058 O O . THR C 1 481 ? 36.665 51.364 -75.451 1.00 21.13 659 THR C O 1
ATOM 25069 N N . GLY C 1 482 ? 38.411 49.939 -75.653 1.00 17.28 660 GLY C N 1
ATOM 25070 C CA . GLY C 1 482 ? 39.438 50.938 -75.485 1.00 20.42 660 GLY C CA 1
ATOM 25071 C C . GLY C 1 482 ? 39.845 51.210 -74.057 1.00 19.28 660 GLY C C 1
ATOM 25072 O O . GLY C 1 482 ? 40.907 51.809 -73.833 1.00 19.55 660 GLY C O 1
ATOM 25076 N N . HIS C 1 483 ? 39.041 50.780 -73.078 1.00 16.21 661 HIS C N 1
ATOM 25077 C CA . HIS C 1 483 ? 39.222 51.218 -71.698 1.00 15.01 661 HIS C CA 1
ATOM 25078 C C . HIS C 1 483 ? 40.495 50.687 -71.019 1.00 14.71 661 HIS C C 1
ATOM 25079 O O . HIS C 1 483 ? 40.810 51.149 -69.913 1.00 17.82 661 HIS C O 1
ATOM 25093 N N . ARG C 1 484 ? 41.220 49.734 -71.618 1.00 16.92 662 ARG C N 1
ATOM 25094 C CA . ARG C 1 484 ? 42.479 49.274 -71.041 1.00 18.87 662 ARG C CA 1
ATOM 25095 C C . ARG C 1 484 ? 43.617 49.304 -72.054 1.00 18.82 662 ARG C C 1
ATOM 25096 O O . ARG C 1 484 ? 44.593 48.552 -71.921 1.00 20.08 662 ARG C O 1
ATOM 25117 N N . GLY C 1 485 ? 43.518 50.163 -73.059 1.00 18.41 663 GLY C N 1
ATOM 25118 C CA . GLY C 1 485 ? 44.558 50.306 -74.061 1.00 17.79 663 GLY C CA 1
ATOM 25119 C C . GLY C 1 485 ? 44.416 49.298 -75.186 1.00 20.73 663 GLY C C 1
ATOM 25120 O O . GLY C 1 485 ? 43.371 48.679 -75.341 1.00 18.98 663 GLY C O 1
ATOM 25124 N N . PRO C 1 486 ? 45.465 49.082 -75.981 1.00 17.52 664 PRO C N 1
ATOM 25125 C CA . PRO C 1 486 ? 45.346 48.079 -77.050 1.00 17.32 664 PRO C CA 1
ATOM 25126 C C . PRO C 1 486 ? 45.162 46.676 -76.450 1.00 16.77 664 PRO C C 1
ATOM 25127 O O . PRO C 1 486 ? 45.686 46.364 -75.385 1.00 17.53 664 PRO C O 1
ATOM 25138 N N . VAL C 1 487 ? 44.416 45.831 -77.168 1.00 16.55 665 VAL C N 1
ATOM 25139 C CA . VAL C 1 487 ? 44.101 44.491 -76.686 1.00 16.08 665 VAL C CA 1
ATOM 25140 C C . VAL C 1 487 ? 45.280 43.582 -77.008 1.00 20.85 665 VAL C C 1
ATOM 25141 O O . VAL C 1 487 ? 45.661 43.422 -78.178 1.00 22.80 665 VAL C O 1
ATOM 25154 N N . LEU C 1 488 ? 45.832 42.977 -75.978 1.00 17.16 666 LEU C N 1
ATOM 25155 C CA . LEU C 1 488 ? 47.023 42.151 -76.088 1.00 22.18 666 LEU C CA 1
ATOM 25156 C C . LEU C 1 488 ? 46.817 40.868 -75.300 1.00 20.35 666 LEU C C 1
ATOM 25157 O O . LEU C 1 488 ? 46.158 40.866 -74.268 1.00 22.09 666 LEU C O 1
ATOM 25173 N N . THR C 1 489 ? 47.380 39.769 -75.810 1.00 21.41 667 THR C N 1
ATOM 25174 C CA . THR C 1 489 ? 47.408 38.504 -75.086 1.00 23.65 667 THR C CA 1
ATOM 25175 C C . THR C 1 489 ? 48.845 38.222 -74.689 1.00 21.55 667 THR C C 1
ATOM 25176 O O . THR C 1 489 ? 49.733 38.162 -75.551 1.00 20.53 667 THR C O 1
ATOM 25187 N N . THR C 1 490 ? 49.075 38.093 -73.382 1.00 17.01 668 THR C N 1
ATOM 25188 C CA . THR C 1 490 ? 50.372 37.679 -72.878 1.00 20.58 668 THR C CA 1
ATOM 25189 C C . THR C 1 490 ? 50.653 36.264 -73.343 1.00 19.63 668 THR C C 1
ATOM 25190 O O . THR C 1 490 ? 49.791 35.389 -73.246 1.00 22.24 668 THR C O 1
ATOM 25201 N N . ILE C 1 491 ? 51.849 36.042 -73.873 1.00 20.05 669 ILE C N 1
ATOM 25202 C CA . ILE C 1 491 ? 52.251 34.713 -74.307 1.00 23.76 669 ILE C CA 1
ATOM 25203 C C . ILE C 1 491 ? 52.982 34.074 -73.137 1.00 24.59 669 ILE C C 1
ATOM 25204 O O . ILE C 1 491 ? 54.116 34.431 -72.838 1.00 25.36 669 ILE C O 1
ATOM 25220 N N . SER C 1 492 ? 52.313 33.134 -72.465 1.00 25.93 670 SER C N 1
ATOM 25221 C CA . SER C 1 492 ? 52.888 32.487 -71.294 1.00 30.35 670 SER C CA 1
ATOM 25222 C C . SER C 1 492 ? 53.624 31.186 -71.624 1.00 31.56 670 SER C C 1
ATOM 25223 O O . SER C 1 492 ? 54.423 30.733 -70.808 1.00 32.78 670 SER C O 1
ATOM 25231 N N . GLU C 1 493 ? 53.385 30.587 -72.786 1.00 24.25 671 GLU C N 1
ATOM 25232 C CA . GLU C 1 493 ? 54.036 29.331 -73.163 1.00 23.54 671 GLU C CA 1
ATOM 25233 C C . GLU C 1 493 ? 54.655 29.446 -74.552 1.00 25.49 671 GLU C C 1
ATOM 25234 O O . GLU C 1 493 ? 53.967 29.786 -75.520 1.00 22.70 671 GLU C O 1
ATOM 25246 N N . GLN C 1 494 ? 55.946 29.147 -74.649 1.00 22.64 672 GLN C N 1
ATOM 25247 C CA . GLN C 1 494 ? 56.625 28.959 -75.927 1.00 17.76 672 GLN C CA 1
ATOM 25248 C C . GLN C 1 494 ? 57.496 27.716 -75.846 1.00 24.30 672 GLN C C 1
ATOM 25249 O O . GLN C 1 494 ? 58.189 27.495 -74.839 1.00 21.37 672 GLN C O 1
ATOM 25263 N N . TYR C 1 495 ? 57.475 26.922 -76.909 1.00 19.92 673 TYR C N 1
ATOM 25264 C CA . TYR C 1 495 ? 58.139 25.623 -76.953 1.00 21.45 673 TYR C CA 1
ATOM 25265 C C . TYR C 1 495 ? 58.910 25.485 -78.243 1.00 19.81 673 TYR C C 1
ATOM 25266 O O . TYR C 1 495 ? 58.563 26.097 -79.263 1.00 23.82 673 TYR C O 1
ATOM 25284 N N . PHE C 1 496 ? 59.944 24.672 -78.191 1.00 18.26 674 PHE C N 1
ATOM 25285 C CA . PHE C 1 496 ? 60.700 24.234 -79.342 1.00 18.21 674 PHE C CA 1
ATOM 25286 C C . PHE C 1 496 ? 60.406 22.763 -79.618 1.00 19.32 674 PHE C C 1
ATOM 25287 O O . PHE C 1 496 ? 60.319 21.952 -78.684 1.00 21.67 674 PHE C O 1
ATOM 25304 N N . THR C 1 497 ? 60.257 22.407 -80.893 1.00 23.51 675 THR C N 1
ATOM 25305 C CA . THR C 1 497 ? 60.094 21.003 -81.275 1.00 21.86 675 THR C CA 1
ATOM 25306 C C . THR C 1 497 ? 61.078 20.652 -82.376 1.00 23.58 675 THR C C 1
ATOM 25307 O O . THR C 1 497 ? 61.303 21.441 -83.289 1.00 22.90 675 THR C O 1
ATOM 25318 N N . ALA C 1 498 ? 61.686 19.460 -82.277 1.00 23.08 676 ALA C N 1
ATOM 25319 C CA . ALA C 1 498 ? 62.560 18.996 -83.334 1.00 20.93 676 ALA C CA 1
ATOM 25320 C C . ALA C 1 498 ? 61.802 18.681 -84.614 1.00 31.47 676 ALA C C 1
ATOM 25321 O O . ALA C 1 498 ? 62.407 18.638 -85.689 1.00 40.93 676 ALA C O 1
ATOM 25328 N N . TYR C 1 499 ? 60.489 18.530 -84.529 1.00 24.54 677 TYR C N 1
ATOM 25329 C CA . TYR C 1 499 ? 59.632 18.065 -85.607 1.00 21.59 677 TYR C CA 1
ATOM 25330 C C . TYR C 1 499 ? 58.695 19.184 -86.043 1.00 21.72 677 TYR C C 1
ATOM 25331 O O . TYR C 1 499 ? 58.552 20.206 -85.362 1.00 24.87 677 TYR C O 1
ATOM 25349 N N . ASP C 1 500 ? 58.064 18.984 -87.203 1.00 22.64 678 ASP C N 1
ATOM 25350 C CA . ASP C 1 500 ? 57.195 19.981 -87.803 1.00 23.84 678 ASP C CA 1
ATOM 25351 C C . ASP C 1 500 ? 55.731 19.847 -87.393 1.00 22.64 678 ASP C C 1
ATOM 25352 O O . ASP C 1 500 ? 55.008 20.846 -87.377 1.00 25.18 678 ASP C O 1
ATOM 25361 N N . GLU C 1 501 ? 55.252 18.637 -87.143 1.00 24.59 679 GLU C N 1
ATOM 25362 C CA . GLU C 1 501 ? 53.827 18.465 -86.927 1.00 24.34 679 GLU C CA 1
ATOM 25363 C C . GLU C 1 501 ? 53.425 19.134 -85.614 1.00 22.52 679 GLU C C 1
ATOM 25364 O O . GLU C 1 501 ? 54.197 19.192 -84.658 1.00 22.15 679 GLU C O 1
ATOM 25376 N N . PHE C 1 502 ? 52.218 19.676 -85.586 1.00 22.84 680 PHE C N 1
ATOM 25377 C CA . PHE C 1 502 ? 51.759 20.323 -84.367 1.00 20.14 680 PHE C CA 1
ATOM 25378 C C . PHE C 1 502 ? 51.675 19.286 -83.247 1.00 20.89 680 PHE C C 1
ATOM 25379 O O . PHE C 1 502 ? 51.210 18.166 -83.479 1.00 20.71 680 PHE C O 1
ATOM 25396 N N . PRO C 1 503 ? 52.148 19.607 -82.036 1.00 20.41 681 PRO C N 1
ATOM 25397 C CA . PRO C 1 503 ? 52.111 18.616 -80.943 1.00 18.46 681 PRO C CA 1
ATOM 25398 C C . PRO C 1 503 ? 50.686 18.340 -80.499 1.00 20.81 681 PRO C C 1
ATOM 25399 O O . PRO C 1 503 ? 49.951 19.256 -80.131 1.00 21.12 681 PRO C O 1
ATOM 25410 N N . GLY C 1 504 ? 50.315 17.064 -80.480 1.00 20.38 682 GLY C N 1
ATOM 25411 C CA . GLY C 1 504 ? 48.934 16.698 -80.235 1.00 17.43 682 GLY C CA 1
ATOM 25412 C C . GLY C 1 504 ? 48.619 16.416 -78.779 1.00 17.34 682 GLY C C 1
ATOM 25413 O O . GLY C 1 504 ? 49.502 16.149 -77.970 1.00 19.84 682 GLY C O 1
ATOM 25417 N N . GLY C 1 505 ? 47.318 16.449 -78.456 1.00 20.51 683 GLY C N 1
ATOM 25418 C CA . GLY C 1 505 ? 46.851 15.909 -77.192 1.00 22.94 683 GLY C CA 1
ATOM 25419 C C . GLY C 1 505 ? 47.147 16.743 -75.967 1.00 19.04 683 GLY C C 1
ATOM 25420 O O . GLY C 1 505 ? 46.983 16.257 -74.834 1.00 20.66 683 GLY C O 1
ATOM 25424 N N . ARG C 1 506 ? 47.552 17.997 -76.156 1.00 20.05 684 ARG C N 1
ATOM 25425 C CA . ARG C 1 506 ? 47.972 18.857 -75.065 1.00 18.37 684 ARG C CA 1
ATOM 25426 C C . ARG C 1 506 ? 47.355 20.235 -75.245 1.00 24.13 684 ARG C C 1
ATOM 25427 O O . ARG C 1 506 ? 47.334 20.787 -76.350 1.00 21.53 684 ARG C O 1
ATOM 25448 N N . GLU C 1 507 ? 46.798 20.763 -74.164 1.00 20.52 685 GLU C N 1
ATOM 25449 C CA . GLU C 1 507 ? 46.134 22.058 -74.196 1.00 20.88 685 GLU C CA 1
ATOM 25450 C C . GLU C 1 507 ? 47.167 23.182 -74.116 1.00 24.72 685 GLU C C 1
ATOM 25451 O O . GLU C 1 507 ? 48.042 23.183 -73.246 1.00 23.63 685 GLU C O 1
ATOM 25463 N N . PHE C 1 508 ? 47.065 24.119 -75.048 1.00 23.51 686 PHE C N 1
ATOM 25464 C CA . PHE C 1 508 ? 47.914 25.297 -75.150 1.00 21.88 686 PHE C CA 1
ATOM 25465 C C . PHE C 1 508 ? 47.052 26.549 -75.100 1.00 23.91 686 PHE C C 1
ATOM 25466 O O . PHE C 1 508 ? 46.020 26.603 -75.771 1.00 24.75 686 PHE C O 1
ATOM 25483 N N . PRO C 1 509 ? 47.437 27.573 -74.336 1.00 24.88 687 PRO C N 1
ATOM 25484 C CA . PRO C 1 509 ? 46.659 28.813 -74.333 1.00 26.35 687 PRO C CA 1
ATOM 25485 C C . PRO C 1 509 ? 46.748 29.547 -75.661 1.00 25.04 687 PRO C C 1
ATOM 25486 O O . PRO C 1 509 ? 47.708 29.396 -76.422 1.00 23.48 687 PRO C O 1
ATOM 25497 N N . THR C 1 510 ? 45.726 30.376 -75.916 1.00 22.32 688 THR C N 1
ATOM 25498 C CA . THR C 1 510 ? 45.763 31.327 -77.017 1.00 23.63 688 THR C CA 1
ATOM 25499 C C . THR C 1 510 ? 47.047 32.140 -76.953 1.00 26.55 688 THR C C 1
ATOM 25500 O O . THR C 1 510 ? 47.409 32.661 -75.899 1.00 26.26 688 THR C O 1
ATOM 25511 N N . GLY C 1 511 ? 47.753 32.213 -78.080 1.00 22.96 689 GLY C N 1
ATOM 25512 C CA . GLY C 1 511 ? 48.999 32.954 -78.173 1.00 24.81 689 GLY C CA 1
ATOM 25513 C C . GLY C 1 511 ? 50.242 32.097 -78.106 1.00 22.16 689 GLY C C 1
ATOM 25514 O O . GLY C 1 511 ? 51.336 32.587 -78.416 1.00 24.16 689 GLY C O 1
ATOM 25518 N N . THR C 1 512 ? 50.105 30.824 -77.715 1.00 21.73 690 THR C N 1
ATOM 25519 C CA . THR C 1 512 ? 51.244 29.933 -77.616 1.00 19.91 690 THR C CA 1
ATOM 25520 C C . THR C 1 512 ? 51.978 29.847 -78.951 1.00 20.52 690 THR C C 1
ATOM 25521 O O . THR C 1 512 ? 51.362 29.773 -80.015 1.00 24.25 690 THR C O 1
ATOM 25532 N N . VAL C 1 513 ? 53.306 29.879 -78.892 1.00 22.88 691 VAL C N 1
ATOM 25533 C CA . VAL C 1 513 ? 54.140 29.792 -80.085 1.00 20.77 691 VAL C CA 1
ATOM 25534 C C . VAL C 1 513 ? 54.983 28.528 -79.993 1.00 24.70 691 VAL C C 1
ATOM 25535 O O . VAL C 1 513 ? 55.581 28.244 -78.945 1.00 23.79 691 VAL C O 1
ATOM 25548 N N . ILE C 1 514 ? 55.021 27.769 -81.080 1.00 19.19 692 ILE C N 1
ATOM 25549 C CA . ILE C 1 514 ? 55.874 26.589 -81.208 1.00 24.21 692 ILE C CA 1
ATOM 25550 C C . ILE C 1 514 ? 56.902 26.897 -82.285 1.00 23.47 692 ILE C C 1
ATOM 25551 O O . ILE C 1 514 ? 56.526 27.213 -83.415 1.00 23.84 692 ILE C O 1
ATOM 25567 N N . HIS C 1 515 ? 58.182 26.803 -81.945 1.00 23.30 693 HIS C N 1
ATOM 25568 C CA . HIS C 1 515 ? 59.277 27.005 -82.898 1.00 20.94 693 HIS C CA 1
ATOM 25569 C C . HIS C 1 515 ? 59.829 25.655 -83.321 1.00 21.42 693 HIS C C 1
ATOM 25570 O O . HIS C 1 515 ? 60.283 24.879 -82.474 1.00 25.03 693 HIS C O 1
ATOM 25584 N N . CYS C 1 516 ? 59.802 25.383 -84.619 1.00 19.68 694 CYS C N 1
ATOM 25585 C CA . CYS C 1 516 ? 60.273 24.103 -85.144 1.00 21.43 694 CYS C CA 1
ATOM 25586 C C . CYS C 1 516 ? 61.753 24.191 -85.531 1.00 30.64 694 CYS C C 1
ATOM 25587 O O . CYS C 1 516 ? 62.245 25.233 -85.969 1.00 27.37 694 CYS C O 1
ATOM 25595 N N . ALA C 1 517 ? 62.449 23.069 -85.389 1.00 23.35 695 ALA C N 1
ATOM 25596 C CA . ALA C 1 517 ? 63.865 23.018 -85.760 1.00 29.25 695 ALA C CA 1
ATOM 25597 C C . ALA C 1 517 ? 64.071 23.378 -87.222 1.00 29.32 695 ALA C C 1
ATOM 25598 O O . ALA C 1 517 ? 65.135 23.886 -87.595 1.00 31.77 695 ALA C O 1
ATOM 25605 N N . SER C 1 518 ? 63.076 23.108 -88.075 1.00 24.53 696 SER C N 1
ATOM 25606 C CA . SER C 1 518 ? 63.138 23.471 -89.480 1.00 22.93 696 SER C CA 1
ATOM 25607 C C . SER C 1 518 ? 63.033 24.975 -89.724 1.00 31.27 696 SER C C 1
ATOM 25608 O O . SER C 1 518 ? 63.224 25.411 -90.864 1.00 33.98 696 SER C O 1
ATOM 25616 N N . GLY C 1 519 ? 62.703 25.767 -88.709 1.00 26.55 697 GLY C N 1
ATOM 25617 C CA . GLY C 1 519 ? 62.361 27.156 -88.908 1.00 31.54 697 GLY C CA 1
ATOM 25618 C C . GLY C 1 519 ? 60.880 27.438 -89.081 1.00 32.97 697 GLY C C 1
ATOM 25619 O O . GLY C 1 519 ? 60.479 28.609 -89.055 1.00 29.36 697 GLY C O 1
ATOM 25623 N N . LYS C 1 520 ? 60.053 26.415 -89.284 1.00 27.94 698 LYS C N 1
ATOM 25624 C CA . LYS C 1 520 ? 58.618 26.623 -89.248 1.00 26.55 698 LYS C CA 1
ATOM 25625 C C . LYS C 1 520 ? 58.203 27.095 -87.858 1.00 25.95 698 LYS C C 1
ATOM 25626 O O . LYS C 1 520 ? 58.903 26.881 -86.859 1.00 25.12 698 LYS C O 1
ATOM 25645 N N . LYS C 1 521 ? 57.030 27.714 -87.794 1.00 23.95 699 LYS C N 1
ATOM 25646 C CA . LYS C 1 521 ? 56.476 28.179 -86.524 1.00 27.08 699 LYS C CA 1
ATOM 25647 C C . LYS C 1 521 ? 54.968 27.970 -86.527 1.00 28.33 699 LYS C C 1
ATOM 25648 O O . LYS C 1 521 ? 54.310 28.132 -87.558 1.00 28.04 699 LYS C O 1
ATOM 25667 N N . HIS C 1 522 ? 54.436 27.560 -85.376 1.00 21.22 700 HIS C N 1
ATOM 25668 C CA . HIS C 1 522 ? 52.999 27.482 -85.151 1.00 19.94 700 HIS C CA 1
ATOM 25669 C C . HIS C 1 522 ? 52.626 28.549 -84.142 1.00 22.82 700 HIS C C 1
ATOM 25670 O O . HIS C 1 522 ? 53.301 28.701 -83.118 1.00 24.63 700 HIS C O 1
ATOM 25684 N N . VAL C 1 523 ? 51.542 29.266 -84.416 1.00 22.56 701 VAL C N 1
ATOM 25685 C CA . VAL C 1 523 ? 50.967 30.213 -83.468 1.00 18.93 701 VAL C CA 1
ATOM 25686 C C . VAL C 1 523 ? 49.546 29.778 -83.158 1.00 23.24 701 VAL C C 1
ATOM 25687 O O . VAL C 1 523 ? 48.712 29.619 -84.064 1.00 25.46 701 VAL C O 1
ATOM 25700 N N . VAL C 1 524 ? 49.260 29.563 -81.883 1.00 20.31 702 VAL C N 1
ATOM 25701 C CA . VAL C 1 524 ? 47.924 29.138 -81.472 1.00 20.11 702 VAL C CA 1
ATOM 25702 C C . VAL C 1 524 ? 47.007 30.354 -81.441 1.00 26.45 702 VAL C C 1
ATOM 25703 O O . VAL C 1 524 ? 47.201 31.288 -80.652 1.00 26.04 702 VAL C O 1
ATOM 25716 N N . THR C 1 525 ? 45.994 30.350 -82.308 1.00 22.11 703 THR C N 1
ATOM 25717 C CA . THR C 1 525 ? 45.070 31.473 -82.395 1.00 25.50 703 THR C CA 1
ATOM 25718 C C . THR C 1 525 ? 43.789 31.260 -81.606 1.00 30.67 703 THR C C 1
ATOM 25719 O O . THR C 1 525 ? 43.122 32.245 -81.257 1.00 27.52 703 THR C O 1
ATOM 25730 N N . VAL C 1 526 ? 43.433 30.005 -81.320 1.00 27.02 704 VAL C N 1
ATOM 25731 C CA . VAL C 1 526 ? 42.369 29.664 -80.378 1.00 24.92 704 VAL C CA 1
ATOM 25732 C C . VAL C 1 526 ? 42.924 28.572 -79.482 1.00 30.18 704 VAL C C 1
ATOM 25733 O O . VAL C 1 526 ? 43.248 27.478 -79.967 1.00 26.97 704 VAL C O 1
ATOM 25746 N N . GLY C 1 527 ? 43.050 28.872 -78.195 1.00 26.49 705 GLY C N 1
ATOM 25747 C CA . GLY C 1 527 ? 43.661 27.925 -77.280 1.00 27.96 705 GLY C CA 1
ATOM 25748 C C . GLY C 1 527 ? 42.851 26.648 -77.171 1.00 22.45 705 GLY C C 1
ATOM 25749 O O . GLY C 1 527 ? 41.619 26.648 -77.250 1.00 25.19 705 GLY C O 1
ATOM 25753 N N . GLY C 1 528 ? 43.564 25.544 -76.965 1.00 24.25 706 GLY C N 1
ATOM 25754 C CA . GLY C 1 528 ? 42.938 24.246 -76.929 1.00 23.12 706 GLY C CA 1
ATOM 25755 C C . GLY C 1 528 ? 43.979 23.173 -77.200 1.00 24.17 706 GLY C C 1
ATOM 25756 O O . GLY C 1 528 ? 45.174 23.430 -77.193 1.00 20.88 706 GLY C O 1
ATOM 25760 N N . ALA C 1 529 ? 43.480 21.969 -77.477 1.00 27.61 707 ALA C N 1
ATOM 25761 C CA . ALA C 1 529 ? 44.330 20.829 -77.800 1.00 22.94 707 ALA C CA 1
ATOM 25762 C C . ALA C 1 529 ? 43.954 20.263 -79.165 1.00 25.41 707 ALA C C 1
ATOM 25763 O O . ALA C 1 529 ? 42.811 20.406 -79.619 1.00 26.61 707 ALA C O 1
ATOM 25770 N N . PHE C 1 530 ? 44.930 19.622 -79.819 1.00 21.34 708 PHE C N 1
ATOM 25771 C CA . PHE C 1 530 ? 44.711 18.980 -81.110 1.00 24.52 708 PHE C CA 1
ATOM 25772 C C . PHE C 1 530 ? 44.399 17.500 -80.943 1.00 28.45 708 PHE C C 1
ATOM 25773 O O . PHE C 1 530 ? 45.176 16.740 -80.336 1.00 22.64 708 PHE C O 1
ATOM 25790 N N . PHE C 1 531 ? 43.274 17.086 -81.522 1.00 21.23 709 PHE C N 1
ATOM 25791 C CA . PHE C 1 531 ? 42.922 15.686 -81.710 1.00 24.21 709 PHE C CA 1
ATOM 25792 C C . PHE C 1 531 ? 42.489 15.539 -83.164 1.00 27.77 709 PHE C C 1
ATOM 25793 O O . PHE C 1 531 ? 41.635 16.300 -83.630 1.00 29.26 709 PHE C O 1
ATOM 25810 N N . SER C 1 532 ? 43.096 14.598 -83.875 1.00 28.23 710 SER C N 1
ATOM 25811 C CA . SER C 1 532 ? 42.784 14.382 -85.284 1.00 27.63 710 SER C CA 1
ATOM 25812 C C . SER C 1 532 ? 41.331 13.968 -85.476 1.00 37.31 710 SER C C 1
ATOM 25813 O O . SER C 1 532 ? 40.760 13.237 -84.661 1.00 29.04 710 SER C O 1
ATOM 25821 N N . ASP C 1 533 ? 40.743 14.432 -86.582 1.00 35.30 711 ASP C N 1
ATOM 25822 C CA . ASP C 1 533 ? 39.429 13.957 -87.003 1.00 38.00 711 ASP C CA 1
ATOM 25823 C C . ASP C 1 533 ? 39.403 12.453 -87.204 1.00 31.79 711 ASP C C 1
ATOM 25824 O O . ASP C 1 533 ? 38.328 11.843 -87.147 1.00 34.11 711 ASP C O 1
ATOM 25833 N N . ASN C 1 534 ? 40.556 11.836 -87.435 1.00 28.81 712 ASN C N 1
ATOM 25834 C CA . ASN C 1 534 ? 40.628 10.414 -87.724 1.00 30.68 712 ASN C CA 1
ATOM 25835 C C . ASN C 1 534 ? 40.774 9.557 -86.472 1.00 31.59 712 ASN C C 1
ATOM 25836 O O . ASN C 1 534 ? 40.992 8.350 -86.601 1.00 36.55 712 ASN C O 1
ATOM 25847 N N . GLU C 1 535 ? 40.645 10.148 -85.279 1.00 30.92 713 GLU C N 1
ATOM 25848 C CA . GLU C 1 535 ? 40.708 9.371 -84.044 1.00 26.59 713 GLU C CA 1
ATOM 25849 C C . GLU C 1 535 ? 39.600 8.335 -84.036 1.00 32.00 713 GLU C C 1
ATOM 25850 O O . GLU C 1 535 ? 38.443 8.651 -84.335 1.00 31.59 713 GLU C O 1
ATOM 25862 N N . LYS C 1 536 ? 39.954 7.112 -83.682 1.00 28.49 714 LYS C N 1
ATOM 25863 C CA . LYS C 1 536 ? 39.003 6.019 -83.503 1.00 33.28 714 LYS C CA 1
ATOM 25864 C C . LYS C 1 536 ? 39.464 5.200 -82.306 1.00 29.39 714 LYS C C 1
ATOM 25865 O O . LYS C 1 536 ? 40.647 4.858 -82.220 1.00 31.73 714 LYS C O 1
ATOM 25884 N N . ILE C 1 537 ? 38.554 4.909 -81.383 1.00 25.32 715 ILE C N 1
ATOM 25885 C CA . ILE C 1 537 ? 38.888 4.102 -80.222 1.00 30.09 715 ILE C CA 1
ATOM 25886 C C . ILE C 1 537 ? 38.162 2.768 -80.292 1.00 36.31 715 ILE C C 1
ATOM 25887 O O . ILE C 1 537 ? 37.174 2.582 -81.027 1.00 38.52 715 ILE C O 1
ATOM 25903 N N . LYS C 1 538 ? 38.651 1.834 -79.486 1.00 28.60 716 LYS C N 1
ATOM 25904 C CA . LYS C 1 538 ? 37.982 0.555 -79.304 1.00 24.69 716 LYS C CA 1
ATOM 25905 C C . LYS C 1 538 ? 36.654 0.744 -78.578 1.00 32.07 716 LYS C C 1
ATOM 25906 O O . LYS C 1 538 ? 36.458 1.701 -77.832 1.00 33.47 716 LYS C O 1
ATOM 25925 N N . ALA C 1 539 ? 35.731 -0.192 -78.800 1.00 35.46 717 ALA C N 1
ATOM 25926 C CA . ALA C 1 539 ? 34.462 -0.153 -78.086 1.00 34.53 717 ALA C CA 1
ATOM 25927 C C . ALA C 1 539 ? 34.695 -0.200 -76.579 1.00 36.64 717 ALA C C 1
ATOM 25928 O O . ALA C 1 539 ? 35.616 -0.866 -76.091 1.00 34.96 717 ALA C O 1
ATOM 25935 N N . THR C 1 540 ? 33.851 0.509 -75.838 1.00 36.77 718 THR C N 1
ATOM 25936 C CA . THR C 1 540 ? 33.961 0.583 -74.391 1.00 32.85 718 THR C CA 1
ATOM 25937 C C . THR C 1 540 ? 32.754 -0.075 -73.739 1.00 39.65 718 THR C C 1
ATOM 25938 O O . THR C 1 540 ? 31.711 -0.260 -74.367 1.00 36.57 718 THR C O 1
ATOM 25949 N N . VAL C 1 541 ? 32.914 -0.406 -72.459 1.00 37.22 719 VAL C N 1
ATOM 25950 C CA . VAL C 1 541 ? 31.830 -0.912 -71.630 1.00 56.06 719 VAL C CA 1
ATOM 25951 C C . VAL C 1 541 ? 31.724 -0.028 -70.397 1.00 44.63 719 VAL C C 1
ATOM 25952 O O . VAL C 1 541 ? 32.626 0.743 -70.071 1.00 41.10 719 VAL C O 1
ATOM 25965 N N . THR C 1 542 ? 30.604 -0.156 -69.699 1.00 46.29 720 THR C N 1
ATOM 25966 C CA . THR C 1 542 ? 30.325 0.719 -68.570 1.00 35.17 720 THR C CA 1
ATOM 25967 C C . THR C 1 542 ? 31.333 0.485 -67.460 1.00 38.74 720 THR C C 1
ATOM 25968 O O . THR C 1 542 ? 31.717 -0.651 -67.174 1.00 38.60 720 THR C O 1
ATOM 25979 N N . GLY C 1 543 ? 31.796 1.582 -66.859 1.00 39.56 721 GLY C N 1
ATOM 25980 C CA . GLY C 1 543 ? 32.709 1.513 -65.745 1.00 34.88 721 GLY C CA 1
ATOM 25981 C C . GLY C 1 543 ? 34.191 1.508 -66.097 1.00 32.51 721 GLY C C 1
ATOM 25982 O O . GLY C 1 543 ? 35.020 1.636 -65.190 1.00 38.06 721 GLY C O 1
ATOM 25986 N N . GLN C 1 544 ? 34.565 1.360 -67.365 1.00 37.28 722 GLN C N 1
ATOM 25987 C CA . GLN C 1 544 ? 35.991 1.272 -67.653 1.00 48.92 722 GLN C CA 1
ATOM 25988 C C . GLN C 1 544 ? 36.615 2.656 -67.608 1.00 38.95 722 GLN C C 1
ATOM 25989 O O . GLN C 1 544 ? 35.970 3.676 -67.901 1.00 30.78 722 GLN C O 1
ATOM 26003 N N . THR C 1 545 ? 37.885 2.685 -67.194 1.00 31.78 723 THR C N 1
ATOM 26004 C CA . THR C 1 545 ? 38.607 3.920 -66.941 1.00 34.55 723 THR C CA 1
ATOM 26005 C C . THR C 1 545 ? 39.830 4.039 -67.846 1.00 30.24 723 THR C C 1
ATOM 26006 O O . THR C 1 545 ? 40.788 4.727 -67.517 1.00 26.15 723 THR C O 1
ATOM 26017 N N . TYR C 1 546 ? 39.789 3.387 -68.999 1.00 27.10 724 TYR C N 1
ATOM 26018 C CA . TYR C 1 546 ? 40.841 3.520 -69.993 1.00 28.29 724 TYR C CA 1
ATOM 26019 C C . TYR C 1 546 ? 40.191 3.523 -71.368 1.00 23.66 724 TYR C C 1
ATOM 26020 O O . TYR C 1 546 ? 39.053 3.075 -71.542 1.00 29.92 724 TYR C O 1
ATOM 26038 N N . LEU C 1 547 ? 40.942 4.016 -72.344 1.00 25.82 725 LEU C N 1
ATOM 26039 C CA . LEU C 1 547 ? 40.577 3.965 -73.749 1.00 21.93 725 LEU C CA 1
ATOM 26040 C C . LEU C 1 547 ? 41.765 3.437 -74.543 1.00 24.52 725 LEU C C 1
ATOM 26041 O O . LEU C 1 547 ? 42.917 3.619 -74.145 1.00 23.85 725 LEU C O 1
ATOM 26057 N N . GLN C 1 548 ? 41.477 2.809 -75.687 1.00 25.75 726 GLN C N 1
ATOM 26058 C CA . GLN C 1 548 ? 42.517 2.269 -76.549 1.00 24.89 726 GLN C CA 1
ATOM 26059 C C . GLN C 1 548 ? 42.252 2.647 -77.998 1.00 24.58 726 GLN C C 1
ATOM 26060 O O . GLN C 1 548 ? 41.107 2.730 -78.444 1.00 25.63 726 GLN C O 1
ATOM 26074 N N . SER C 1 549 ? 43.338 2.867 -78.730 1.00 21.75 727 SER C N 1
ATOM 26075 C CA . SER C 1 549 ? 43.229 3.334 -80.101 1.00 23.57 727 SER C CA 1
ATOM 26076 C C . SER C 1 549 ? 42.912 2.190 -81.049 1.00 25.52 727 SER C C 1
ATOM 26077 O O . SER C 1 549 ? 43.496 1.107 -80.968 1.00 26.58 727 SER C O 1
ATOM 26085 N N . ASN C 1 550 ? 42.013 2.463 -81.980 1.00 27.43 728 ASN C N 1
ATOM 26086 C CA . ASN C 1 550 ? 41.737 1.564 -83.093 1.00 28.65 728 ASN C CA 1
ATOM 26087 C C . ASN C 1 550 ? 42.218 2.144 -84.425 1.00 30.28 728 ASN C C 1
ATOM 26088 O O . ASN C 1 550 ? 41.780 1.692 -85.493 1.00 32.41 728 ASN C O 1
ATOM 26099 N N . ALA C 1 551 ? 43.116 3.138 -84.389 1.00 30.04 729 ALA C N 1
ATOM 26100 C CA . ALA C 1 551 ? 43.604 3.748 -85.617 1.00 32.01 729 ALA C CA 1
ATOM 26101 C C . ALA C 1 551 ? 44.961 4.417 -85.422 1.00 31.18 729 ALA C C 1
ATOM 26102 O O . ALA C 1 551 ? 45.993 3.881 -85.848 1.00 28.61 729 ALA C O 1
ATOM 26109 N N . LEU C 1 552 ? 44.988 5.564 -84.754 1.00 27.93 730 LEU C N 1
ATOM 26110 C CA . LEU C 1 552 ? 46.177 6.408 -84.763 1.00 23.52 730 LEU C CA 1
ATOM 26111 C C . LEU C 1 552 ? 47.207 6.045 -83.706 1.00 26.26 730 LEU C C 1
ATOM 26112 O O . LEU C 1 552 ? 46.892 5.501 -82.644 1.00 24.59 730 LEU C O 1
ATOM 26128 N N . ASN C 1 553 ? 48.457 6.399 -83.997 1.00 25.43 731 ASN C N 1
ATOM 26129 C CA . ASN C 1 553 ? 49.585 6.095 -83.124 1.00 22.97 731 ASN C CA 1
ATOM 26130 C C . ASN C 1 553 ? 49.669 7.188 -82.066 1.00 21.09 731 ASN C C 1
ATOM 26131 O O . ASN C 1 553 ? 50.236 8.260 -82.295 1.00 22.50 731 ASN C O 1
ATOM 26142 N N . TRP C 1 554 ? 49.104 6.906 -80.891 1.00 21.62 732 TRP C N 1
ATOM 26143 C CA . TRP C 1 554 ? 49.112 7.846 -79.780 1.00 22.59 732 TRP C CA 1
ATOM 26144 C C . TRP C 1 554 ? 50.500 8.044 -79.180 1.00 21.56 732 TRP C C 1
ATOM 26145 O O . TRP C 1 554 ? 50.668 8.942 -78.352 1.00 18.27 732 TRP C O 1
ATOM 26166 N N . ALA C 1 555 ? 51.488 7.220 -79.553 1.00 19.22 733 ALA C N 1
ATOM 26167 C CA . ALA C 1 555 ? 52.864 7.433 -79.139 1.00 19.72 733 ALA C CA 1
ATOM 26168 C C . ALA C 1 555 ? 53.668 8.229 -80.166 1.00 23.24 733 ALA C C 1
ATOM 26169 O O . ALA C 1 555 ? 54.897 8.283 -80.074 1.00 24.25 733 ALA C O 1
ATOM 26176 N N . SER C 1 556 ? 53.001 8.825 -81.143 1.00 17.81 734 SER C N 1
ATOM 26177 C CA . SER C 1 556 ? 53.616 9.796 -82.028 1.00 21.56 734 SER C CA 1
ATOM 26178 C C . SER C 1 556 ? 53.384 11.188 -81.456 1.00 22.41 734 SER C C 1
ATOM 26179 O O . SER C 1 556 ? 52.496 11.404 -80.631 1.00 20.44 734 SER C O 1
ATOM 26187 N N . ASN C 1 557 ? 54.179 12.147 -81.916 1.00 19.95 735 ASN C N 1
ATOM 26188 C CA . ASN C 1 557 ? 54.019 13.501 -81.396 1.00 18.49 735 ASN C CA 1
ATOM 26189 C C . ASN C 1 557 ? 52.777 14.193 -81.964 1.00 19.20 735 ASN C C 1
ATOM 26190 O O . ASN C 1 557 ? 52.136 14.973 -81.242 1.00 19.37 735 ASN C O 1
ATOM 26201 N N . GLY C 1 558 ? 52.407 13.881 -83.208 1.00 20.76 736 GLY C N 1
ATOM 26202 C CA . GLY C 1 558 ? 51.258 14.528 -83.832 1.00 22.15 736 GLY C CA 1
ATOM 26203 C C . GLY C 1 558 ? 49.927 14.091 -83.246 1.00 23.09 736 GLY C C 1
ATOM 26204 O O . GLY C 1 558 ? 48.985 14.882 -83.196 1.00 20.55 736 GLY C O 1
ATOM 26208 N N . TYR C 1 559 ? 49.837 12.840 -82.785 1.00 19.97 737 TYR C N 1
ATOM 26209 C CA . TYR C 1 559 ? 48.609 12.268 -82.236 1.00 18.14 737 TYR C CA 1
ATOM 26210 C C . TYR C 1 559 ? 48.803 11.868 -80.775 1.00 19.30 737 TYR C C 1
ATOM 26211 O O . TYR C 1 559 ? 48.139 10.953 -80.275 1.00 19.13 737 TYR C O 1
ATOM 26229 N N . ALA C 1 560 ? 49.682 12.586 -80.083 1.00 18.88 738 ALA C N 1
ATOM 26230 C CA . ALA C 1 560 ? 50.036 12.299 -78.703 1.00 18.38 738 ALA C CA 1
ATOM 26231 C C . ALA C 1 560 ? 48.842 12.517 -77.771 1.00 18.65 738 ALA C C 1
ATOM 26232 O O . ALA C 1 560 ? 47.824 13.108 -78.139 1.00 20.10 738 ALA C O 1
ATOM 26239 N N . LYS C 1 561 ? 49.017 12.072 -76.519 1.00 18.85 739 LYS C N 1
ATOM 26240 C CA . LYS C 1 561 ? 47.985 12.170 -75.499 1.00 19.41 739 LYS C CA 1
ATOM 26241 C C . LYS C 1 561 ? 48.664 12.594 -74.202 1.00 23.59 739 LYS C C 1
ATOM 26242 O O . LYS C 1 561 ? 49.430 11.813 -73.622 1.00 20.22 739 LYS C O 1
ATOM 26261 N N . ALA C 1 562 ? 48.404 13.822 -73.765 1.00 20.22 740 ALA C N 1
ATOM 26262 C CA . ALA C 1 562 ? 49.002 14.384 -72.564 1.00 18.80 740 ALA C CA 1
ATOM 26263 C C . ALA C 1 562 ? 48.035 14.284 -71.381 1.00 17.40 740 ALA C C 1
ATOM 26264 O O . ALA C 1 562 ? 46.836 14.578 -71.501 1.00 20.11 740 ALA C O 1
ATOM 26271 N N . ALA C 1 563 ? 48.564 13.859 -70.231 1.00 18.68 741 ALA C N 1
ATOM 26272 C CA . ALA C 1 563 ? 47.753 13.836 -69.012 1.00 17.58 741 ALA C CA 1
ATOM 26273 C C . ALA C 1 563 ? 47.344 15.252 -68.617 1.00 23.62 741 ALA C C 1
ATOM 26274 O O . ALA C 1 563 ? 48.109 16.200 -68.785 1.00 23.62 741 ALA C O 1
ATOM 26281 N N . GLY C 1 564 ? 46.111 15.398 -68.141 1.00 26.58 742 GLY C N 1
ATOM 26282 C CA . GLY C 1 564 ? 45.543 16.694 -67.790 1.00 30.66 742 GLY C CA 1
ATOM 26283 C C . GLY C 1 564 ? 44.629 17.285 -68.835 1.00 39.81 742 GLY C C 1
ATOM 26284 O O . GLY C 1 564 ? 43.830 18.185 -68.521 1.00 35.30 742 GLY C O 1
ATOM 26288 N N . THR C 1 565 ? 44.713 16.807 -70.068 1.00 24.50 743 THR C N 1
ATOM 26289 C CA . THR C 1 565 ? 43.888 17.341 -71.137 1.00 24.03 743 THR C CA 1
ATOM 26290 C C . THR C 1 565 ? 42.437 16.920 -70.974 1.00 30.11 743 THR C C 1
ATOM 26291 O O . THR C 1 565 ? 42.144 15.752 -70.730 1.00 23.71 743 THR C O 1
ATOM 26302 N N . LYS C 1 566 ? 41.531 17.877 -71.127 1.00 28.79 744 LYS C N 1
ATOM 26303 C CA . LYS C 1 566 ? 40.102 17.590 -71.097 1.00 37.17 744 LYS C CA 1
ATOM 26304 C C . LYS C 1 566 ? 39.641 17.074 -72.456 1.00 26.75 744 LYS C C 1
ATOM 26305 O O . LYS C 1 566 ? 39.977 17.645 -73.502 1.00 32.96 744 LYS C O 1
ATOM 26324 N N . ILE C 1 567 ? 38.863 15.994 -72.447 1.00 25.79 745 ILE C N 1
ATOM 26325 C CA . ILE C 1 567 ? 38.452 15.332 -73.671 1.00 29.48 745 ILE C CA 1
ATOM 26326 C C . ILE C 1 567 ? 36.952 15.077 -73.630 1.00 28.29 745 ILE C C 1
ATOM 26327 O O . ILE C 1 567 ? 36.313 15.137 -72.577 1.00 32.03 745 ILE C O 1
ATOM 26343 N N . VAL C 1 568 ? 36.413 14.743 -74.800 1.00 30.66 746 VAL C N 1
ATOM 26344 C CA . VAL C 1 568 ? 35.024 14.348 -74.960 1.00 31.48 746 VAL C CA 1
ATOM 26345 C C . VAL C 1 568 ? 34.975 13.018 -75.679 1.00 41.61 746 VAL C C 1
ATOM 26346 O O . VAL C 1 568 ? 35.563 12.865 -76.757 1.00 37.41 746 VAL C O 1
ATOM 26359 N N . ILE C 1 569 ? 34.260 12.066 -75.098 1.00 34.89 747 ILE C N 1
ATOM 26360 C CA . ILE C 1 569 ? 33.981 10.786 -75.729 1.00 32.20 747 ILE C CA 1
ATOM 26361 C C . ILE C 1 569 ? 32.504 10.791 -76.138 1.00 46.19 747 ILE C C 1
ATOM 26362 O O . ILE C 1 569 ? 31.625 10.657 -75.276 1.00 37.92 747 ILE C O 1
ATOM 26378 N N . PRO C 1 570 ? 32.184 10.946 -77.419 1.00 42.76 748 PRO C N 1
ATOM 26379 C CA . PRO C 1 570 ? 30.766 11.033 -77.810 1.00 47.41 748 PRO C CA 1
ATOM 26380 C C . PRO C 1 570 ? 30.011 9.755 -77.487 1.00 47.15 748 PRO C C 1
ATOM 26381 O O . PRO C 1 570 ? 30.466 8.646 -77.786 1.00 43.16 748 PRO C O 1
ATOM 26392 N N . GLY C 1 571 ? 28.834 9.919 -76.870 1.00 48.18 749 GLY C N 1
ATOM 26393 C CA . GLY C 1 571 ? 27.957 8.812 -76.558 1.00 48.78 749 GLY C CA 1
ATOM 26394 C C . GLY C 1 571 ? 28.266 8.072 -75.280 1.00 67.03 749 GLY C C 1
ATOM 26395 O O . GLY C 1 571 ? 27.483 7.198 -74.890 1.00 48.56 749 GLY C O 1
ATOM 26399 N N . ALA C 1 572 ? 29.374 8.387 -74.608 1.00 43.53 750 ALA C N 1
ATOM 26400 C CA . ALA C 1 572 ? 29.814 7.631 -73.441 1.00 71.16 750 ALA C CA 1
ATOM 26401 C C . ALA C 1 572 ? 29.265 8.172 -72.129 1.00 37.45 750 ALA C C 1
ATOM 26402 O O . ALA C 1 572 ? 29.449 7.532 -71.085 1.00 46.20 750 ALA C O 1
ATOM 26409 N N . GLY C 1 573 ? 28.620 9.337 -72.149 1.00 55.92 751 GLY C N 1
ATOM 26410 C CA . GLY C 1 573 ? 28.071 9.913 -70.944 1.00 49.54 751 GLY C CA 1
ATOM 26411 C C . GLY C 1 573 ? 26.692 9.361 -70.625 1.00 81.60 751 GLY C C 1
ATOM 26412 O O . GLY C 1 573 ? 26.166 8.462 -71.283 1.00 45.27 751 GLY C O 1
ATOM 26416 N N . ALA C 1 574 ? 26.099 9.923 -69.577 1.00 51.71 752 ALA C N 1
ATOM 26417 C CA . ALA C 1 574 ? 24.752 9.537 -69.175 1.00 85.89 752 ALA C CA 1
ATOM 26418 C C . ALA C 1 574 ? 23.768 9.643 -70.337 1.00 42.02 752 ALA C C 1
ATOM 26419 O O . ALA C 1 574 ? 23.810 10.590 -71.129 1.00 58.73 752 ALA C O 1
ATOM 26426 N N . ASN C 1 575 ? 22.867 8.662 -70.419 1.00 62.66 753 ASN C N 1
ATOM 26427 C CA . ASN C 1 575 ? 21.778 8.649 -71.394 1.00 70.18 753 ASN C CA 1
ATOM 26428 C C . ASN C 1 575 ? 22.290 8.738 -72.826 1.00 97.85 753 ASN C C 1
ATOM 26429 O O . ASN C 1 575 ? 21.604 9.255 -73.712 1.00 60.72 753 ASN C O 1
ATOM 26440 N N . GLY C 1 576 ? 23.493 8.226 -73.069 1.00 80.27 754 GLY C N 1
ATOM 26441 C CA . GLY C 1 576 ? 24.052 8.271 -74.402 1.00 58.43 754 GLY C CA 1
ATOM 26442 C C . GLY C 1 576 ? 24.538 9.628 -74.837 1.00 84.20 754 GLY C C 1
ATOM 26443 O O . GLY C 1 576 ? 24.781 9.832 -76.030 1.00 51.03 754 GLY C O 1
ATOM 26447 N N . GLY C 1 577 ? 24.677 10.569 -73.911 1.00 42.45 755 GLY C N 1
ATOM 26448 C CA . GLY C 1 577 ? 25.232 11.864 -74.219 1.00 49.44 755 GLY C CA 1
ATOM 26449 C C . GLY C 1 577 ? 26.746 11.792 -74.309 1.00 73.58 755 GLY C C 1
ATOM 26450 O O . GLY C 1 577 ? 27.352 10.719 -74.317 1.00 45.86 755 GLY C O 1
ATOM 26454 N N . ASP C 1 578 ? 27.358 12.972 -74.379 1.00 48.09 756 ASP C N 1
ATOM 26455 C CA . ASP C 1 578 ? 28.814 13.081 -74.443 1.00 42.46 756 ASP C CA 1
ATOM 26456 C C . ASP C 1 578 ? 29.419 12.998 -73.046 1.00 45.22 756 ASP C C 1
ATOM 26457 O O . ASP C 1 578 ? 28.992 13.704 -72.130 1.00 55.02 756 ASP C O 1
ATOM 26466 N N . LEU C 1 579 ? 30.442 12.159 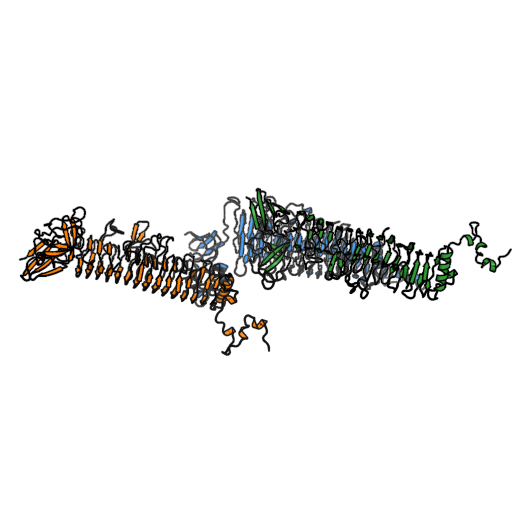-72.891 1.00 47.84 757 LEU C N 1
ATOM 26467 C CA . LEU C 1 579 ? 31.194 12.098 -71.645 1.00 39.73 757 LEU C CA 1
ATOM 26468 C C . LEU C 1 579 ? 32.365 13.073 -71.721 1.00 54.13 757 LEU C C 1
ATOM 26469 O O . LEU C 1 579 ? 33.199 12.982 -72.628 1.00 41.61 757 LEU C O 1
ATOM 26485 N N . VAL C 1 580 ? 32.431 13.993 -70.767 1.00 37.52 758 VAL C N 1
ATOM 26486 C CA . VAL C 1 580 ? 33.541 14.927 -70.640 1.00 37.98 758 VAL C CA 1
ATOM 26487 C C . VAL C 1 580 ? 34.410 14.463 -69.486 1.00 38.59 758 VAL C C 1
ATOM 26488 O O . VAL C 1 580 ? 33.900 14.193 -68.393 1.00 39.07 758 VAL C O 1
ATOM 26501 N N . THR C 1 581 ? 35.717 14.343 -69.723 1.00 34.18 759 THR C N 1
ATOM 26502 C CA . THR C 1 581 ? 36.618 13.813 -68.700 1.00 32.13 759 THR C CA 1
ATOM 26503 C C . THR C 1 581 ? 38.022 14.346 -68.970 1.00 29.86 759 THR C C 1
ATOM 26504 O O . THR C 1 581 ? 38.228 15.208 -69.835 1.00 28.57 759 THR C O 1
ATOM 26515 N N . THR C 1 582 ? 38.973 13.870 -68.175 1.00 29.97 760 THR C N 1
ATOM 26516 C CA . THR C 1 582 ? 40.374 14.296 -68.232 1.00 24.32 760 THR C CA 1
ATOM 26517 C C . THR C 1 582 ? 41.271 13.079 -68.444 1.00 22.03 760 THR C C 1
ATOM 26518 O O . THR C 1 582 ? 40.996 12.009 -67.911 1.00 26.73 760 THR C O 1
ATOM 26529 N N . ILE C 1 583 ? 42.345 13.257 -69.216 1.00 22.50 761 ILE C N 1
ATOM 26530 C CA . ILE C 1 583 ? 43.331 12.191 -69.366 1.00 21.98 761 ILE C CA 1
ATOM 26531 C C . ILE C 1 583 ? 44.112 12.079 -68.066 1.00 26.53 761 ILE C C 1
ATOM 26532 O O . ILE C 1 583 ? 44.748 13.041 -67.614 1.00 24.64 761 ILE C O 1
ATOM 26548 N N . ALA C 1 584 ? 44.049 10.913 -67.450 1.00 25.16 762 ALA C N 1
ATOM 26549 C CA . ALA C 1 584 ? 44.677 10.685 -66.157 1.00 27.25 762 ALA C CA 1
ATOM 26550 C C . ALA C 1 584 ? 46.061 10.096 -66.264 1.00 31.31 762 ALA C C 1
ATOM 26551 O O . ALA C 1 584 ? 46.833 10.201 -65.306 1.00 29.31 762 ALA C O 1
ATOM 26558 N N . ARG C 1 585 ? 46.374 9.450 -67.389 1.00 20.96 763 ARG C N 1
ATOM 26559 C CA . ARG C 1 585 ? 47.687 8.878 -67.655 1.00 18.03 763 ARG C CA 1
ATOM 26560 C C . ARG C 1 585 ? 47.938 8.958 -69.164 1.00 23.07 763 ARG C C 1
ATOM 26561 O O . ARG C 1 585 ? 47.100 8.498 -69.948 1.00 21.64 763 ARG C O 1
ATOM 26582 N N . ALA C 1 586 ? 49.086 9.514 -69.557 1.00 18.74 764 ALA C N 1
ATOM 26583 C CA . ALA C 1 586 ? 49.471 9.627 -70.955 1.00 18.71 764 ALA C CA 1
ATOM 26584 C C . ALA C 1 586 ? 49.713 8.251 -71.581 1.00 19.90 764 ALA C C 1
ATOM 26585 O O . ALA C 1 586 ? 49.793 7.235 -70.904 1.00 19.45 764 ALA C O 1
ATOM 26592 N N . THR C 1 587 ? 49.875 8.262 -72.908 1.00 18.37 765 THR C N 1
ATOM 26593 C CA . THR C 1 587 ? 49.950 7.065 -73.729 1.00 19.79 765 THR C CA 1
ATOM 26594 C C . THR C 1 587 ? 50.877 5.996 -73.154 1.00 20.70 765 THR C C 1
ATOM 26595 O O . THR C 1 587 ? 52.046 6.250 -72.846 1.00 19.53 765 THR C O 1
ATOM 26606 N N . TYR C 1 588 ? 50.359 4.779 -73.077 1.00 19.13 766 TYR C N 1
ATOM 26607 C CA . TYR C 1 588 ? 51.176 3.607 -72.771 1.00 17.95 766 TYR C CA 1
ATOM 26608 C C . TYR C 1 588 ? 50.644 2.446 -73.596 1.00 20.04 766 TYR C C 1
ATOM 26609 O O . TYR C 1 588 ? 49.570 2.518 -74.189 1.00 22.06 766 TYR C O 1
ATOM 26627 N N . VAL C 1 589 ? 51.431 1.380 -73.680 1.00 20.49 767 VAL C N 1
ATOM 26628 C CA . VAL C 1 589 ? 51.047 0.193 -74.441 1.00 18.60 767 VAL C CA 1
ATOM 26629 C C . VAL C 1 589 ? 50.687 -0.905 -73.451 1.00 27.54 767 VAL C C 1
ATOM 26630 O O . VAL C 1 589 ? 51.471 -1.216 -72.547 1.00 26.76 767 VAL C O 1
ATOM 26643 N N . THR C 1 590 ? 49.496 -1.466 -73.604 1.00 23.38 768 THR C N 1
ATOM 26644 C CA . THR C 1 590 ? 49.129 -2.683 -72.894 1.00 25.92 768 THR C CA 1
ATOM 26645 C C . THR C 1 590 ? 48.230 -3.490 -73.817 1.00 37.61 768 THR C C 1
ATOM 26646 O O . THR C 1 590 ? 47.474 -2.928 -74.617 1.00 25.65 768 THR C O 1
ATOM 26657 N N . ASN C 1 591 ? 48.373 -4.815 -73.760 1.00 28.20 769 ASN C N 1
ATOM 26658 C CA . ASN C 1 591 ? 47.651 -5.711 -74.665 1.00 20.42 769 ASN C CA 1
ATOM 26659 C C . ASN C 1 591 ? 47.867 -5.321 -76.121 1.00 21.95 769 ASN C C 1
ATOM 26660 O O . ASN C 1 591 ? 46.953 -5.399 -76.950 1.00 25.60 769 ASN C O 1
ATOM 26671 N N . SER C 1 592 ? 49.081 -4.847 -76.414 1.00 22.46 770 SER C N 1
ATOM 26672 C CA . SER C 1 592 ? 49.512 -4.481 -77.760 1.00 24.17 770 SER C CA 1
ATOM 26673 C C . SER C 1 592 ? 48.656 -3.373 -78.352 1.00 28.56 770 SER C C 1
ATOM 26674 O O . SER C 1 592 ? 48.533 -3.260 -79.566 1.00 25.15 770 SER C O 1
ATOM 26682 N N . LEU C 1 593 ? 48.088 -2.519 -77.498 1.00 24.55 771 LEU C N 1
ATOM 26683 C CA . LEU C 1 593 ? 47.291 -1.389 -77.953 1.00 22.04 771 LEU C CA 1
ATOM 26684 C C . LEU C 1 593 ? 47.784 -0.121 -77.272 1.00 19.73 771 LEU C C 1
ATOM 26685 O O . LEU C 1 593 ? 48.194 -0.155 -76.109 1.00 22.17 771 LEU C O 1
ATOM 26701 N N . TYR C 1 594 ? 47.729 0.996 -78.006 1.00 20.10 772 TYR C N 1
ATOM 26702 C CA . TYR C 1 594 ? 47.960 2.301 -77.401 1.00 23.27 772 TYR C CA 1
ATOM 26703 C C . TYR C 1 594 ? 46.793 2.628 -76.471 1.00 22.46 772 TYR C C 1
ATOM 26704 O O . TYR C 1 594 ? 45.628 2.468 -76.846 1.00 21.27 772 TYR C O 1
ATOM 26722 N N . THR C 1 595 ? 47.120 3.035 -75.240 1.00 18.99 773 THR C N 1
ATOM 26723 C CA . THR C 1 595 ? 46.165 3.157 -74.157 1.00 18.89 773 THR C CA 1
ATOM 26724 C C . THR C 1 595 ? 46.376 4.480 -73.430 1.00 21.28 773 THR C C 1
ATOM 26725 O O . THR C 1 595 ? 47.510 4.931 -73.286 1.00 19.17 773 THR C O 1
ATOM 26736 N N . ILE C 1 596 ? 45.273 5.102 -72.996 1.00 21.53 774 ILE C N 1
ATOM 26737 C CA . ILE C 1 596 ? 45.301 6.167 -72.002 1.00 19.18 774 ILE C CA 1
ATOM 26738 C C . ILE C 1 596 ? 44.301 5.827 -70.902 1.00 24.00 774 ILE C C 1
ATOM 26739 O O . ILE C 1 596 ? 43.342 5.078 -71.105 1.00 26.05 774 ILE C O 1
ATOM 26755 N N . ASP C 1 597 ? 44.545 6.378 -69.717 1.00 22.48 775 ASP C N 1
ATOM 26756 C CA . ASP C 1 597 ? 43.595 6.288 -68.613 1.00 22.79 775 ASP C CA 1
ATOM 26757 C C . ASP C 1 597 ? 42.803 7.583 -68.528 1.00 23.69 775 ASP C C 1
ATOM 26758 O O . ASP C 1 597 ? 43.316 8.654 -68.842 1.00 24.53 775 ASP C O 1
ATOM 26767 N N . ILE C 1 598 ? 41.543 7.477 -68.115 1.00 23.00 776 ILE C N 1
ATOM 26768 C CA . ILE C 1 598 ? 40.662 8.638 -68.026 1.00 22.64 776 ILE C CA 1
ATOM 26769 C C . ILE C 1 598 ? 40.173 8.779 -66.588 1.00 29.91 776 ILE C C 1
ATOM 26770 O O . ILE C 1 598 ? 40.134 7.809 -65.821 1.00 30.06 776 ILE C O 1
ATOM 26786 N N . ALA C 1 599 ? 39.843 10.014 -66.211 1.00 31.97 777 ALA C N 1
ATOM 26787 C CA . ALA C 1 599 ? 39.538 10.325 -64.825 1.00 38.01 777 ALA C CA 1
ATOM 26788 C C . ALA C 1 599 ? 38.120 9.942 -64.421 1.00 32.70 777 ALA C C 1
ATOM 26789 O O . ALA C 1 599 ? 37.828 9.898 -63.224 1.00 43.93 777 ALA C O 1
ATOM 26796 N N . ASP C 1 600 ? 37.242 9.666 -65.372 1.00 35.11 778 ASP C N 1
ATOM 26797 C CA . ASP C 1 600 ? 35.853 9.348 -65.071 1.00 38.29 778 ASP C CA 1
ATOM 26798 C C . ASP C 1 600 ? 35.448 8.122 -65.877 1.00 50.84 778 ASP C C 1
ATOM 26799 O O . ASP C 1 600 ? 35.731 8.053 -67.084 1.00 38.07 778 ASP C O 1
ATOM 26808 N N . PRO C 1 601 ? 34.775 7.152 -65.270 1.00 46.01 779 PRO C N 1
ATOM 26809 C CA . PRO C 1 601 ? 34.450 5.924 -66.003 1.00 36.79 779 PRO C CA 1
ATOM 26810 C C . PRO C 1 601 ? 33.404 6.140 -67.087 1.00 43.78 779 PRO C C 1
ATOM 26811 O O . PRO C 1 601 ? 32.575 7.052 -67.030 1.00 40.82 779 PRO C O 1
ATOM 26822 N N . ILE C 1 602 ? 33.454 5.271 -68.098 1.00 33.54 780 ILE C N 1
ATOM 26823 C CA . ILE C 1 602 ? 32.407 5.242 -69.110 1.00 38.05 780 ILE C CA 1
ATOM 26824 C C . ILE C 1 602 ? 31.059 4.977 -68.440 1.00 36.79 780 ILE C C 1
ATOM 26825 O O . ILE C 1 602 ? 30.950 4.153 -67.525 1.00 38.99 780 ILE C O 1
ATOM 26841 N N . VAL C 1 603 ? 30.035 5.695 -68.880 1.00 41.01 781 VAL C N 1
ATOM 26842 C CA . VAL C 1 603 ? 28.656 5.486 -68.407 1.00 35.13 781 VAL C CA 1
ATOM 26843 C C . VAL C 1 603 ? 27.861 4.639 -69.393 1.00 43.80 781 VAL C C 1
ATOM 26844 O O . VAL C 1 603 ? 27.296 3.610 -69.026 1.00 51.38 781 VAL C O 1
ATOM 26857 N N . THR C 1 604 ? 27.843 5.044 -70.662 1.00 44.91 782 THR C N 1
ATOM 26858 C CA . THR C 1 604 ? 27.164 4.320 -71.718 1.00 69.99 782 THR C CA 1
ATOM 26859 C C . THR C 1 604 ? 28.179 3.647 -72.627 1.00 53.13 782 THR C C 1
ATOM 26860 O O . THR C 1 604 ? 29.120 4.315 -73.084 1.00 43.42 782 THR C O 1
ATOM 26871 N N . PRO C 1 605 ? 28.032 2.352 -72.917 1.00 47.77 783 PRO C N 1
ATOM 26872 C CA . PRO C 1 605 ? 28.980 1.688 -73.822 1.00 44.35 783 PRO C CA 1
ATOM 26873 C C . PRO C 1 605 ? 29.013 2.352 -75.188 1.00 67.69 783 PRO C C 1
ATOM 26874 O O . PRO C 1 605 ? 27.977 2.713 -75.744 1.00 46.41 783 PRO C O 1
ATOM 26885 N N . THR C 1 606 ? 30.218 2.500 -75.739 1.00 39.41 784 THR C N 1
ATOM 26886 C CA . THR C 1 606 ? 30.371 3.094 -77.059 1.00 36.70 784 THR C CA 1
ATOM 26887 C C . THR C 1 606 ? 30.879 2.049 -78.039 1.00 40.95 784 THR C C 1
ATOM 26888 O O . THR C 1 606 ? 31.592 1.115 -77.665 1.00 40.34 784 THR C O 1
ATOM 26899 N N . ALA C 1 607 ? 30.485 2.210 -79.295 1.00 37.78 785 ALA C N 1
ATOM 26900 C CA . ALA C 1 607 ? 30.875 1.287 -80.338 1.00 44.70 785 ALA C CA 1
ATOM 26901 C C . ALA C 1 607 ? 32.281 1.593 -80.838 1.00 42.13 785 ALA C C 1
ATOM 26902 O O . ALA C 1 607 ? 32.790 2.713 -80.725 1.00 39.69 785 ALA C O 1
ATOM 26909 N N . GLU C 1 608 ? 32.900 0.571 -81.422 1.00 38.99 786 GLU C N 1
ATOM 26910 C CA . GLU C 1 608 ? 34.211 0.735 -82.017 1.00 47.24 786 GLU C CA 1
ATOM 26911 C C . GLU C 1 608 ? 34.199 1.868 -83.036 1.00 54.18 786 GLU C C 1
ATOM 26912 O O . GLU C 1 608 ? 33.213 2.114 -83.736 1.00 38.26 786 GLU C O 1
ATOM 26924 N N . ASN C 1 609 ? 35.317 2.568 -83.097 1.00 34.99 787 ASN C N 1
ATOM 26925 C CA . ASN C 1 609 ? 35.560 3.684 -83.999 1.00 35.41 787 ASN C CA 1
ATOM 26926 C C . ASN C 1 609 ? 34.828 4.946 -83.582 1.00 38.49 787 ASN C C 1
ATOM 26927 O O . ASN C 1 609 ? 34.713 5.892 -84.375 1.00 37.60 787 ASN C O 1
ATOM 26938 N N . THR C 1 610 ? 34.364 5.008 -82.336 1.00 43.14 788 THR C N 1
ATOM 26939 C CA . THR C 1 610 ? 33.981 6.295 -81.758 1.00 34.00 788 THR C CA 1
ATOM 26940 C C . THR C 1 610 ? 35.185 7.228 -81.739 1.00 52.13 788 THR C C 1
ATOM 26941 O O . THR C 1 610 ? 36.336 6.786 -81.709 1.00 32.73 788 THR C O 1
ATOM 26952 N N . GLN C 1 611 ? 34.911 8.533 -81.754 1.00 38.04 789 GLN C N 1
ATOM 26953 C CA . GLN C 1 611 ? 35.981 9.531 -81.712 1.00 40.58 789 GLN C CA 1
ATOM 26954 C C . GLN C 1 611 ? 36.409 9.819 -80.280 1.00 32.74 789 GLN C C 1
ATOM 26955 O O . GLN C 1 611 ? 35.641 9.652 -79.322 1.00 53.71 789 GLN C O 1
ATOM 26969 N N . ILE C 1 612 ? 37.653 10.251 -80.132 1.00 36.14 790 ILE C N 1
ATOM 26970 C CA . ILE C 1 612 ? 38.092 10.961 -78.939 1.00 27.84 790 ILE C CA 1
ATOM 26971 C C . ILE C 1 612 ? 38.401 12.385 -79.399 1.00 32.28 790 ILE C C 1
ATOM 26972 O O . ILE C 1 612 ? 39.139 12.578 -80.373 1.00 41.14 790 ILE C O 1
ATOM 26988 N N . LYS C 1 613 ? 37.800 13.365 -78.734 1.00 33.00 791 LYS C N 1
ATOM 26989 C CA . LYS C 1 613 ? 37.903 14.762 -79.139 1.00 30.24 791 LYS C CA 1
ATOM 26990 C C . LYS C 1 613 ? 38.388 15.606 -77.977 1.00 28.25 791 LYS C C 1
ATOM 26991 O O . LYS C 1 613 ? 38.274 15.229 -76.809 1.00 34.41 791 LYS C O 1
ATOM 27010 N N . ALA C 1 614 ? 38.908 16.784 -78.305 1.00 27.74 792 ALA C N 1
ATOM 27011 C CA . ALA C 1 614 ? 39.199 17.762 -77.275 1.00 26.72 792 ALA C CA 1
ATOM 27012 C C . ALA C 1 614 ? 37.909 18.407 -76.776 1.00 27.36 792 ALA C C 1
ATOM 27013 O O . ALA C 1 614 ? 37.016 18.730 -77.562 1.00 31.90 792 ALA C O 1
ATOM 27020 N N . LEU C 1 615 ? 37.844 18.669 -75.481 1.00 28.63 793 LEU C N 1
ATOM 27021 C CA . LEU C 1 615 ? 36.802 19.578 -75.009 1.00 32.94 793 LEU C CA 1
ATOM 27022 C C . LEU C 1 615 ? 37.003 20.974 -75.591 1.00 37.66 793 LEU C C 1
ATOM 27023 O O . LEU C 1 615 ? 36.037 21.636 -75.985 1.00 32.47 793 LEU C O 1
ATOM 27039 N N . ASN C 1 616 ? 38.256 21.425 -75.674 1.00 29.38 794 ASN C N 1
ATOM 27040 C CA . ASN C 1 616 ? 38.617 22.728 -76.231 1.00 39.36 794 ASN C CA 1
ATOM 27041 C C . ASN C 1 616 ? 39.478 22.526 -77.467 1.00 33.22 794 ASN C C 1
ATOM 27042 O O . ASN C 1 616 ? 40.709 22.438 -77.360 1.00 28.98 794 ASN C O 1
ATOM 27053 N N . PRO C 1 617 ? 38.884 22.457 -78.660 1.00 27.67 795 PRO C N 1
ATOM 27054 C CA . PRO C 1 617 ? 39.680 22.184 -79.864 1.00 25.12 795 PRO C CA 1
ATOM 27055 C C . PRO C 1 617 ? 40.549 23.371 -80.240 1.00 29.97 795 PRO C C 1
ATOM 27056 O O . PRO C 1 617 ? 40.083 24.503 -80.286 1.00 27.89 795 PRO C O 1
ATOM 27067 N N . VAL C 1 618 ? 41.833 23.091 -80.531 1.00 28.45 796 VAL C N 1
ATOM 27068 C CA . VAL C 1 618 ? 42.789 24.140 -80.862 1.00 23.31 796 VAL C CA 1
ATOM 27069 C C . VAL C 1 618 ? 42.559 24.644 -82.283 1.00 28.03 796 VAL C C 1
ATOM 27070 O O . VAL C 1 618 ? 42.102 23.916 -83.174 1.00 29.65 796 VAL C O 1
ATOM 27083 N N . THR C 1 619 ? 42.873 25.918 -82.492 1.00 23.82 797 THR C N 1
ATOM 27084 C CA . THR C 1 619 ? 43.118 26.478 -83.813 1.00 24.74 797 THR C CA 1
ATOM 27085 C C . THR C 1 619 ? 44.510 27.069 -83.814 1.00 22.61 797 THR C C 1
ATOM 27086 O O . THR C 1 619 ? 44.874 27.802 -82.885 1.00 26.09 797 THR C O 1
ATOM 27097 N N . PHE C 1 620 ? 45.285 26.776 -84.853 1.00 24.95 798 PHE C N 1
ATOM 27098 C CA . PHE C 1 620 ? 46.604 27.363 -84.985 1.00 26.21 798 PHE C CA 1
ATOM 27099 C C . PHE C 1 620 ? 46.879 27.668 -86.449 1.00 30.07 798 PHE C C 1
ATOM 27100 O O . PHE C 1 620 ? 46.220 27.142 -87.348 1.00 28.39 798 PHE C O 1
ATOM 27117 N N . VAL C 1 621 ? 47.841 28.554 -86.668 1.00 21.60 799 VAL C N 1
ATOM 27118 C CA . VAL C 1 621 ? 48.368 28.853 -87.993 1.00 22.71 799 VAL C CA 1
ATOM 27119 C C . VAL C 1 621 ? 49.827 28.436 -88.019 1.00 28.28 799 VAL C C 1
ATOM 27120 O O . VAL C 1 621 ? 50.525 28.512 -87.005 1.00 28.50 799 VAL C O 1
ATOM 27133 N N . THR C 1 622 ? 50.288 28.002 -89.183 1.00 27.67 800 THR C N 1
ATOM 27134 C CA . THR C 1 622 ? 51.678 27.602 -89.359 1.00 26.10 800 THR C CA 1
ATOM 27135 C C . THR C 1 622 ? 52.343 28.548 -90.342 1.00 35.69 800 THR C C 1
ATOM 27136 O O . THR C 1 622 ? 51.799 28.811 -91.418 1.00 34.64 800 THR C O 1
ATOM 27147 N N . VAL C 1 623 ? 53.509 29.058 -89.966 1.00 26.69 801 VAL C N 1
ATOM 27148 C CA . VAL C 1 623 ? 54.289 29.969 -90.802 1.00 35.61 801 VAL C CA 1
ATOM 27149 C C . VAL C 1 623 ? 55.462 29.189 -91.386 1.00 39.73 801 VAL C C 1
ATOM 27150 O O . VAL C 1 623 ? 56.301 28.667 -90.638 1.00 31.66 801 VAL C O 1
ATOM 27163 N N . ASN C 1 624 ? 55.522 29.150 -92.718 1.00 41.30 802 ASN C N 1
ATOM 27164 C CA . ASN C 1 624 ? 56.387 28.262 -93.500 1.00 39.11 802 ASN C CA 1
ATOM 27165 C C . ASN C 1 624 ? 56.042 26.795 -93.251 1.00 97.46 802 ASN C C 1
ATOM 27166 O O . ASN C 1 624 ? 55.189 26.220 -93.936 1.00 65.44 802 ASN C O 1
#

Radius of gyration: 59.34 Å; Cα contacts (8 Å, |Δi|>4): 5853; chains: 3; bounding box: 88×104×224 Å

Organism: NCBI:txid948870